Protein AF-0000000066328880 (afdb_homodimer)

Secondary structure (DSSP, 8-state):
----HHHHGGG---------TTS---TTSPPEEEEEEETTEEEEEEEETTEEEEEEE-TT-SS--GGGGGHHHHHH-TTB--S-EEEHHHHTT-TTGGGGTTSS-EEE--HHHHHHHHHHHHHHS-GGGEEE----STT---SSS-HHHHHHHHIIIIIS--BEEES-TTTHHHHHHHHHHHSS--SSSPPPPHHHHHHH-SEEEEES--HHHHTTS-SSB---THHHHHHHHHHTTPEEEEESSB--HHHHHTTPEEE-PPTT-HHHHHHHHHHHHHHTT-S-HHHHHHHEE-HHHHHHHHHTTTTS----HHHHHHHHS--HHHHHHHHHHHHHS-EEEE--SSTTSSTTTHHHHHHHHHHHHHHT-TTSTT-EEES-TTSTTTTSPP--PPPPPPPP--------EEEGGGHHHHHHSTT-EEEETTEEEEPPP--EEEEES--HHHHSS-HHHHHHHHTT-SEEEEEESB--HHHHT-SEEEEB--GGGS-EEEEE-TTT--EEEEE---SPPPTT-B-HHHHHHHHHHHHHHHHHHHHHHTT--HHHHHHHHHHTSSGGGT--HHHHHHHSEEEPPPPGGGGG--TTHHHHH-TTTT--SSSSSSEESS-HHHHHT-BTTB-SS------SSSTTSGGGGTS-EEEE-PPPSSSBTTBTTTSTTHHHH-BTTB-EEEEEHHHHHHHT--TT-EEEEE-SS-EEEEEEEEESSB-TTEEEE-TTPPP-BS-TTSSSPPBSS--GGGT----BS-TTT--B-TT--EEEEEEPPTTPEEPPP-TTSPPPEET-/----HHHHGGG---------TTS---TTSPPEEEEEEETTEEEEEEEETTEEEEEEE-TT-SS--GGGGGHHHHHH-TTB--S-EEEHHHHTT-TTGGGGTTSS-EEE--HHHHHHHHHHHHHHS-GGGEEE----STT---SSS-HHHHHHHHIIIIIS--BEEES-TTTHHHHHHHHHHHSS--SSSPPPPHHHHHHH-SEEEEES--HHHHTTS-SSB---THHHHHHHHHHTTPEEEEESSB--HHHHHTTPEEE-PPTT-HHHHHHHHHHHHHHTT-S-HHHHHHHEE-HHHHHHHHHTTTTS----HHHHHHHHS--HHHHHHHHHHHHHS-EEEE--SSTTSSTTTHHHHHHHHHHHHHHT-TTSTT-EEES-TTSTTTTSPP--PPPPPPPP--------EEEGGGHHHHHHSTT-EEEETTEEEEPPP--EEEEES--HHHHSS-HHHHHHHHTT-SEEEEEESB--HHHHT-SEEEEB--GGGS-EEEEE-TTT--EEEEE---SPPPTT-B-HHHHHHHHHHHHHHHHHHHHHHTT--HHHHHHHHHHTSSGGGT--HHHHHHHSEEEPPPPGGGGG--TTHHHHH-TTTT--SSSSSSEESS-HHHHHT-BTTB-SS------SSSTTSGGGGTS-EEEE-PPPSSSBTTBTTTSTTHHHH-BTTB-EEEEEHHHHHHHT--TT-EEEEE-SS-EEEEEEEEESSB-TTEEEE-TTPPP-BS-TTSSSPPBSS--GGGT----BS-TTT--B-TT--EEEEEEPPTTPEEPPP-TTSPPPEET-

Foldseek 3Di:
DQPDPVPFQPDAPQPFPFQPVVPPQDPVWDWDWAWAFALQATWTFTDTSQATDFTGGDPLAPDHDCLSRLVNCVQPPQQFPQAWKFFDCVSSVHPQVLQCQLPGFIAGGHLVVLLLVVLVVLQVDQQLQEEAPQDAQRLTQFQEQRWSLLSLLLCCLQRVAHAAAQADFQFLQQQPCVCQFFVHSLQQDFAAALLLQLAAAAEEEAEAFDQQQLQSGASHHENNCVVVSLVSSLVSNHAYAYEDLFCHPSCVSSVHHYRNWFALLLLLLLLQLVLCCVVVVNFDPVLCVPFEPCVVVCVCVCCCVVPVDHSHLVVSCVRIVGHSVVSNVVSVVLLVGQYEAEAERQQLQAALSNQNVQSQQVSQSRSPCAQPRNHHYGYHSRHQPHSHFAQPWFAFHHDHSHDRPNDAYHHPQCVLVLLVDAQDWFFAQLDIHGRHNHQEYEYESDDCCQRHFQNLSSSVSSSRHNFYEYEDRGCFLSNSSGRIYARARHQLQDWGKHFYGSGHRFKIFTRDNSGHGGRPHDRPLVSSLSSSCSNPNPVSSCSSCVPDDPVRVRQVSCVSICQVVPDHPVRRNVVGMDGGDHDPVSSRDHPCNVCVVPLPVCFRSYPVSHRYQFDPSQQVSVFPSTHRHNDDDDGPFTCPDPCCVVFVAFEGAAADSSAGRQPCLLGCSVVVPFQLQAFEKEAEQVQCVVQVHDASAWKWKDDPQAIEIGGYHYDNRGHHRYIYTYGRNGFFFPDSPDRRGYTLHRHPSSFADSQANGSHRRHRRRRRGGIHMHHDDPPDDRDDGCSSPHGHYHPD/DQPDPVPFQPDAPFPFPFQPVVPPQDPVWDWDWAWAFAQQATWTFTDTSQATDFTGGDPLAPDHDCLSRLVNCVQPPQQFPQAKKFFDCVSSVHPQVLQCQLPGFIAGGHLVVLLLVVLVVLQVDQQLQEEAPQDAQRLTQFQEQRWSLLSLLLCCLQRNAHAAAQADFQFLQQQPCVCQFFVHSLQQDFAAALLLQLAAAAEEEAEVFAQQQLQSGASHHENNCVVVSLVSSLVSNHAYAYEDLFCHPSCVSSVHHYRNWFALLLLLLLLQLVLCCVVVVNFDPVLCVPFEPCPVVCVCVCCCNVPVDHSHLVVSCVRIVGHSVVSNVVSVVLLVGAYEAEAERQQLQAALSNQNVQSQQVSQSRSPCAQPRNHHYGYHSRHQPHSHFAQPWFAFHHDHSHDRPNPAYHHPQCVLVLLVDAQDWFFAQLDIHGRHHHQEYEYESDDCCQRHFQNLSSSVSSSRHNAYEYEDRGCFLSNSSGRIYARARHQLQDWGKHFYGSGHRFKIFTRDNSGHGGRPHDRPLVSSLSSSCSNPNPVSSCSSCVPDDPVRVRQVSCVSICQVVPDDPVRRNVVGMDGGDHDPVSSRDHPCNVCVVPQPVCFRNYPVSHRYQFDPSQQVSVFPSTHRHNDDDDGPFTCPDPCCVVFVAFERAAADSSAGQQPCLLGCSVVVPFQLQAFEKEAEQVQCVVQVHDASAWKWKDDPQAIEIGGYHYDNRGHHRYIYTYGRNGFFFPDSVDNRGYTLHRHPSSFADSQANGSHSRHRRRRRGGIHMHHDDPPDDRDDTCSSPHGHYHPD

Structure (mmCIF, N/CA/C/O backbone):
data_AF-0000000066328880-model_v1
#
loop_
_entity.id
_entity.type
_entity.pdbx_description
1 polymer 'Biotin sulfoxide reductase (BisC)'
#
loop_
_atom_site.group_PDB
_atom_site.id
_atom_site.type_symbol
_atom_site.label_atom_id
_atom_site.label_alt_id
_atom_site.label_comp_id
_atom_site.label_asym_id
_atom_site.label_entity_id
_atom_site.label_seq_id
_atom_site.pdbx_PDB_ins_code
_atom_site.Cartn_x
_atom_site.Cartn_y
_atom_site.Cartn_z
_atom_site.occupancy
_atom_site.B_iso_or_equiv
_atom_site.auth_seq_id
_atom_site.auth_comp_id
_atom_site.auth_asym_id
_atom_site.auth_atom_id
_atom_site.pdbx_PDB_model_num
ATOM 1 N N . MET A 1 1 ? 24.578 28.172 -26.625 1 26.02 1 MET A N 1
ATOM 2 C CA . MET A 1 1 ? 24.547 26.922 -27.375 1 26.02 1 MET A CA 1
ATOM 3 C C . MET A 1 1 ? 23.359 26.062 -26.953 1 26.02 1 MET A C 1
ATOM 5 O O . MET A 1 1 ? 23.156 25.812 -25.766 1 26.02 1 MET A O 1
ATOM 9 N N . SER A 1 2 ? 22.391 25.984 -27.828 1 31.17 2 SER A N 1
ATOM 10 C CA . SER A 1 2 ? 21.094 25.312 -27.734 1 31.17 2 SER A CA 1
ATOM 11 C C . SER A 1 2 ? 21.266 23.828 -27.422 1 31.17 2 SER A C 1
ATOM 13 O O . SER A 1 2 ? 21.938 23.109 -28.172 1 31.17 2 SER A O 1
ATOM 15 N N . ILE A 1 3 ? 21.469 23.547 -26.188 1 37.66 3 ILE A N 1
ATOM 16 C CA . ILE A 1 3 ? 21.547 22.156 -25.781 1 37.66 3 ILE A CA 1
ATOM 17 C C . ILE A 1 3 ? 20.438 21.359 -26.469 1 37.66 3 ILE A C 1
ATOM 19 O O . ILE A 1 3 ? 19.25 21.594 -26.234 1 37.66 3 ILE A O 1
ATOM 23 N N . SER A 1 4 ? 20.688 20.938 -27.641 1 36.75 4 SER A N 1
ATOM 24 C CA . SER A 1 4 ? 19.734 20.156 -28.406 1 36.75 4 SER A CA 1
ATOM 25 C C . SER A 1 4 ? 19.328 18.891 -27.641 1 36.75 4 SER A C 1
ATOM 27 O O . SER A 1 4 ? 20.094 18.391 -26.812 1 36.75 4 SER A O 1
ATOM 29 N N . ARG A 1 5 ? 18.109 18.438 -27.766 1 42.12 5 ARG A N 1
ATOM 30 C CA . ARG A 1 5 ? 17.453 17.266 -27.203 1 42.12 5 ARG A CA 1
ATOM 31 C C . ARG A 1 5 ? 18.328 16.031 -27.344 1 42.12 5 ARG A C 1
ATOM 33 O O . ARG A 1 5 ? 18.406 15.211 -26.422 1 42.12 5 ARG A O 1
ATOM 40 N N . ARG A 1 6 ? 19.031 15.938 -28.531 1 44.47 6 ARG A N 1
ATOM 41 C CA . ARG A 1 6 ? 19.766 14.719 -28.891 1 44.47 6 ARG A CA 1
ATOM 42 C C . ARG A 1 6 ? 21 14.562 -28.016 1 44.47 6 ARG A C 1
ATOM 44 O O . ARG A 1 6 ? 21.438 13.438 -27.734 1 44.47 6 ARG A O 1
ATOM 51 N N . SER A 1 7 ? 21.578 15.547 -27.641 1 43 7 SER A N 1
ATOM 52 C CA . SER A 1 7 ? 22.859 15.453 -26.953 1 43 7 SER A CA 1
ATOM 53 C C . SER A 1 7 ? 22.672 15.07 -25.484 1 43 7 SER A C 1
ATOM 55 O O . SER A 1 7 ? 23.625 14.602 -24.844 1 43 7 SER A O 1
ATOM 57 N N . ILE A 1 8 ? 21.656 15.398 -24.922 1 40.81 8 ILE A N 1
ATOM 58 C CA . ILE A 1 8 ? 21.469 15.227 -23.484 1 40.81 8 ILE A CA 1
ATOM 59 C C . ILE A 1 8 ? 21.219 13.758 -23.156 1 40.81 8 ILE A C 1
ATOM 61 O O . ILE A 1 8 ? 21.688 13.25 -22.141 1 40.81 8 ILE A O 1
ATOM 65 N N . LEU A 1 9 ? 20.594 13.078 -24.047 1 43.78 9 LEU A N 1
ATOM 66 C CA . LEU A 1 9 ? 20.109 11.742 -23.688 1 43.78 9 LEU A CA 1
ATOM 67 C C . LEU A 1 9 ? 21.234 10.719 -23.812 1 43.78 9 LEU A C 1
ATOM 69 O O . LEU A 1 9 ? 21.062 9.555 -23.438 1 43.78 9 LEU A O 1
ATOM 73 N N . THR A 1 10 ? 22.484 11.055 -24.312 1 41.78 10 THR A N 1
ATOM 74 C CA . THR A 1 10 ? 23.422 9.992 -24.625 1 41.78 10 THR A CA 1
ATOM 75 C C . THR A 1 10 ? 24.109 9.484 -23.359 1 41.78 10 THR A C 1
ATOM 77 O O . THR A 1 10 ? 24.672 8.391 -23.344 1 41.78 10 THR A O 1
ATOM 80 N N . LYS A 1 11 ? 24.406 10.266 -22.297 1 43.5 11 LYS A N 1
ATOM 81 C CA . LYS A 1 11 ? 25.344 9.781 -21.281 1 43.5 11 LYS A CA 1
ATOM 82 C C . LYS A 1 11 ? 24.625 9.352 -20.016 1 43.5 11 LYS A C 1
ATOM 84 O O . LYS A 1 11 ? 25.141 9.523 -18.906 1 43.5 11 LYS A O 1
ATOM 89 N N . ILE A 1 12 ? 23.562 8.828 -20.156 1 42.56 12 ILE A N 1
ATOM 90 C CA . ILE A 1 12 ? 23.016 8.516 -18.844 1 42.56 12 ILE A CA 1
ATOM 91 C C . ILE A 1 12 ? 23.547 7.164 -18.359 1 42.56 12 ILE A C 1
ATOM 93 O O . ILE A 1 12 ? 23.281 6.129 -18.984 1 42.56 12 ILE A O 1
ATOM 97 N N . PRO A 1 13 ? 24.688 7.238 -17.594 1 43.69 13 PRO A N 1
ATOM 98 C CA . PRO A 1 13 ? 25.031 5.957 -16.969 1 43.69 13 PRO A CA 1
ATOM 99 C C . PRO A 1 13 ? 23.953 5.484 -15.984 1 43.69 13 PRO A C 1
ATOM 101 O O . PRO A 1 13 ? 23.531 6.254 -15.117 1 43.69 13 PRO A O 1
ATOM 104 N N . ILE A 1 14 ? 23.25 4.574 -16.328 1 41.38 14 ILE A N 1
ATOM 105 C CA . ILE A 1 14 ? 22.188 4.086 -15.469 1 41.38 14 ILE A CA 1
ATOM 106 C C . ILE A 1 14 ? 22.766 3.113 -14.438 1 41.38 14 ILE A C 1
ATOM 108 O O . ILE A 1 14 ? 23.156 1.994 -14.789 1 41.38 14 ILE A O 1
ATOM 112 N N . ALA A 1 15 ? 23.734 3.592 -13.461 1 38.66 15 ALA A N 1
ATOM 113 C CA . ALA A 1 15 ? 24.078 2.627 -12.414 1 38.66 15 ALA A CA 1
ATOM 114 C C . ALA A 1 15 ? 22.891 2.365 -11.492 1 38.66 15 ALA A C 1
ATOM 116 O O . ALA A 1 15 ? 22.516 3.227 -10.695 1 38.66 15 ALA A O 1
ATOM 117 N N . LEU A 1 16 ? 21.984 1.686 -11.781 1 42.97 16 LEU A N 1
ATOM 118 C CA . LEU A 1 16 ? 20.906 1.426 -10.844 1 42.97 16 LEU A CA 1
ATOM 119 C C . LEU A 1 16 ? 21.328 0.433 -9.766 1 42.97 16 LEU A C 1
ATOM 121 O O . LEU A 1 16 ? 21.609 -0.729 -10.07 1 42.97 16 LEU A O 1
ATOM 125 N N . ALA A 1 17 ? 22.047 0.799 -8.641 1 39.62 17 ALA A N 1
ATOM 126 C CA . ALA A 1 17 ? 22.281 -0.073 -7.492 1 39.62 17 ALA A CA 1
ATOM 127 C C . ALA A 1 17 ? 20.969 -0.669 -6.98 1 39.62 17 ALA A C 1
ATOM 129 O O . ALA A 1 17 ? 20.281 -0.053 -6.172 1 39.62 17 ALA A O 1
ATOM 130 N N . SER A 1 18 ? 20.125 -1.174 -7.609 1 44.22 18 SER A N 1
ATOM 131 C CA . SER A 1 18 ? 18.828 -1.596 -7.078 1 44.22 18 SER A CA 1
ATOM 132 C C . SER A 1 18 ? 18.984 -2.768 -6.117 1 44.22 18 SER A C 1
ATOM 134 O O . SER A 1 18 ? 19.812 -3.656 -6.34 1 44.22 18 SER A O 1
ATOM 136 N N . ALA A 1 19 ? 18.797 -2.734 -4.809 1 45.72 19 ALA A N 1
ATOM 137 C CA . ALA A 1 19 ? 18.594 -3.867 -3.91 1 45.72 19 ALA A CA 1
ATOM 138 C C . ALA A 1 19 ? 18.047 -5.074 -4.672 1 45.72 19 ALA A C 1
ATOM 140 O O . ALA A 1 19 ? 17.109 -4.945 -5.461 1 45.72 19 ALA A O 1
ATOM 141 N N . ASN A 1 20 ? 18.844 -6.168 -4.75 1 49.53 20 ASN A N 1
ATOM 142 C CA . ASN A 1 20 ? 18.562 -7.391 -5.492 1 49.53 20 ASN A CA 1
ATOM 143 C C . ASN A 1 20 ? 17.406 -8.172 -4.859 1 49.53 20 ASN A C 1
ATOM 145 O O . ASN A 1 20 ? 17.625 -9.172 -4.184 1 49.53 20 ASN A O 1
ATOM 149 N N . VAL A 1 21 ? 16.266 -7.539 -4.645 1 48.91 21 VAL A N 1
ATOM 150 C CA . VAL A 1 21 ? 15.062 -8.109 -4.035 1 48.91 21 VAL A CA 1
ATOM 151 C C . VAL A 1 21 ? 14.742 -9.461 -4.672 1 48.91 21 VAL A C 1
ATOM 153 O O . VAL A 1 21 ? 14.055 -10.289 -4.078 1 48.91 21 VAL A O 1
ATOM 156 N N . LEU A 1 22 ? 15.344 -9.742 -5.77 1 49.72 22 LEU A N 1
ATOM 157 C CA . LEU A 1 22 ? 15.062 -11.008 -6.422 1 49.72 22 LEU A CA 1
ATOM 158 C C . LEU A 1 22 ? 16.188 -12.016 -6.184 1 49.72 22 LEU A C 1
ATOM 160 O O . LEU A 1 22 ? 16.188 -13.094 -6.773 1 49.72 22 LEU A O 1
ATOM 164 N N . LYS A 1 23 ? 17.031 -11.562 -5.195 1 53.19 23 LYS A N 1
ATOM 165 C CA . LYS A 1 23 ? 18.047 -12.531 -4.805 1 53.19 23 LYS A CA 1
ATOM 166 C C . LYS A 1 23 ? 17.469 -13.609 -3.895 1 53.19 23 LYS A C 1
ATOM 168 O O . LYS A 1 23 ? 16.484 -13.375 -3.203 1 53.19 23 LYS A O 1
ATOM 173 N N . ALA A 1 24 ? 17.984 -14.695 -4.016 1 43.41 24 ALA A N 1
ATOM 174 C CA . ALA A 1 24 ? 17.594 -15.867 -3.23 1 43.41 24 ALA A CA 1
ATOM 175 C C . ALA A 1 24 ? 17.641 -15.562 -1.736 1 43.41 24 ALA A C 1
ATOM 177 O O . ALA A 1 24 ? 18.719 -15.352 -1.175 1 43.41 24 ALA A O 1
ATOM 178 N N . VAL A 1 25 ? 16.594 -14.711 -1.195 1 51.81 25 VAL A N 1
ATOM 179 C CA . VAL A 1 25 ? 16.484 -14.359 0.217 1 51.81 25 VAL A CA 1
ATOM 180 C C . VAL A 1 25 ? 16.016 -15.57 1.019 1 51.81 25 VAL A C 1
ATOM 182 O O . VAL A 1 25 ? 14.977 -16.156 0.717 1 51.81 25 VAL A O 1
ATOM 185 N N . GLY A 1 26 ? 16.781 -16.547 1.303 1 52.88 26 GLY A N 1
ATOM 186 C CA . GLY A 1 26 ? 16.172 -17.688 1.963 1 52.88 26 GLY A CA 1
ATOM 187 C C . GLY A 1 26 ? 16.484 -17.766 3.443 1 52.88 26 GLY A C 1
ATOM 188 O O . GLY A 1 26 ? 17 -16.797 4.023 1 52.88 26 GLY A O 1
ATOM 189 N N . VAL A 1 27 ? 16.031 -18.688 4.168 1 55.28 27 VAL A N 1
ATOM 190 C CA . VAL A 1 27 ? 16.109 -19.188 5.535 1 55.28 27 VAL A CA 1
ATOM 191 C C . VAL A 1 27 ? 17.562 -19.172 6.012 1 55.28 27 VAL A C 1
ATOM 193 O O . VAL A 1 27 ? 17.828 -19.234 7.215 1 55.28 27 VAL A O 1
ATOM 196 N N . PHE A 1 28 ? 18.344 -18.75 5.121 1 65.38 28 PHE A N 1
ATOM 197 C CA . PHE A 1 28 ? 19.75 -18.859 5.504 1 65.38 28 PHE A CA 1
ATOM 198 C C . PHE A 1 28 ? 20.328 -17.5 5.836 1 65.38 28 PHE A C 1
ATOM 200 O O . PHE A 1 28 ? 21.453 -17.391 6.332 1 65.38 28 PHE A O 1
ATOM 207 N N . GLU A 1 29 ? 19.438 -16.516 5.512 1 70.44 29 GLU A N 1
ATOM 208 C CA . GLU A 1 29 ? 19.969 -15.18 5.805 1 70.44 29 GLU A CA 1
ATOM 209 C C . GLU A 1 29 ? 19.406 -14.648 7.121 1 70.44 29 GLU A C 1
ATOM 211 O O . GLU A 1 29 ? 18.234 -14.867 7.438 1 70.44 29 GLU A O 1
ATOM 216 N N . LYS A 1 30 ? 20.344 -14.109 7.867 1 79.75 30 LYS A N 1
ATOM 217 C CA . LYS A 1 30 ? 19.984 -13.539 9.164 1 79.75 30 LYS A CA 1
ATOM 218 C C . LYS A 1 30 ? 19.141 -12.281 8.992 1 79.75 30 LYS A C 1
ATOM 220 O O . LYS A 1 30 ? 19.359 -11.5 8.062 1 79.75 30 LYS A O 1
ATOM 225 N N . VAL A 1 31 ? 18.109 -12.102 9.781 1 85.88 31 VAL A N 1
ATOM 226 C CA . VAL A 1 31 ? 17.312 -10.883 9.859 1 85.88 31 VAL A CA 1
ATOM 227 C C . VAL A 1 31 ? 18.016 -9.867 10.75 1 85.88 31 VAL A C 1
ATOM 229 O O . VAL A 1 31 ? 18.312 -10.148 11.914 1 85.88 31 VAL A O 1
ATOM 232 N N . GLU A 1 32 ? 18.344 -8.711 10.234 1 91.5 32 GLU A N 1
ATOM 233 C CA . GLU A 1 32 ? 18.969 -7.637 11 1 91.5 32 GLU A CA 1
ATOM 234 C C . GLU A 1 32 ? 17.906 -6.73 11.625 1 91.5 32 GLU A C 1
ATOM 236 O O . GLU A 1 32 ? 16.875 -6.449 11.016 1 91.5 32 GLU A O 1
ATOM 241 N N . SER A 1 33 ? 18.172 -6.344 12.898 1 95 33 SER A N 1
ATOM 242 C CA . SER A 1 33 ? 17.344 -5.363 13.594 1 95 33 SER A CA 1
ATOM 243 C C . SER A 1 33 ? 18.016 -3.994 13.617 1 95 33 SER A C 1
ATOM 245 O O . SER A 1 33 ? 19.062 -3.818 14.258 1 95 33 SER A O 1
ATOM 247 N N . ILE A 1 34 ? 17.453 -2.975 12.969 1 97.62 34 ILE A N 1
ATOM 248 C CA . ILE A 1 34 ? 18.109 -1.679 12.797 1 97.62 34 ILE A CA 1
ATOM 249 C C . ILE A 1 34 ? 17.234 -0.583 13.406 1 97.62 34 ILE A C 1
ATOM 251 O O . ILE A 1 34 ? 16.109 -0.334 12.938 1 97.62 34 ILE A O 1
ATOM 255 N N . PRO A 1 35 ? 17.719 0.098 14.43 1 97.88 35 PRO A N 1
ATOM 256 C CA . PRO A 1 35 ? 16.922 1.153 15.062 1 97.88 35 PRO A CA 1
ATOM 257 C C . PRO A 1 35 ? 16.812 2.408 14.203 1 97.88 35 PRO A C 1
ATOM 259 O O . PRO A 1 35 ? 17.766 2.77 13.508 1 97.88 35 PRO A O 1
ATOM 262 N N . HIS A 1 36 ? 15.688 3.074 14.242 1 98.06 36 HIS A N 1
ATOM 263 C CA . HIS A 1 36 ? 15.398 4.312 13.523 1 98.06 36 HIS A CA 1
ATOM 264 C C . HIS A 1 36 ? 14.273 5.094 14.188 1 98.06 36 HIS A C 1
ATOM 266 O O . HIS A 1 36 ? 13.742 4.668 15.219 1 98.06 36 HIS A O 1
ATOM 272 N N . ALA A 1 37 ? 14.055 6.32 13.773 1 97.69 37 ALA A N 1
ATOM 273 C CA . ALA A 1 37 ? 13.008 7.16 14.344 1 97.69 37 ALA A CA 1
ATOM 274 C C . ALA A 1 37 ? 12.477 8.156 13.312 1 97.69 37 ALA A C 1
ATOM 276 O O . ALA A 1 37 ? 13.18 8.5 12.359 1 97.69 37 ALA A O 1
ATOM 277 N N . THR A 1 38 ? 11.227 8.5 13.445 1 96.75 38 THR A N 1
ATOM 278 C CA . THR A 1 38 ? 10.555 9.43 12.539 1 96.75 38 THR A CA 1
ATOM 279 C C . THR A 1 38 ? 9.586 10.32 13.312 1 96.75 38 THR A C 1
ATOM 281 O O . THR A 1 38 ? 9.445 10.188 14.531 1 96.75 38 THR A O 1
ATOM 284 N N . HIS A 1 39 ? 8.875 11.242 12.57 1 96.5 39 HIS A N 1
ATOM 285 C CA . HIS A 1 39 ? 7.824 12.086 13.133 1 96.5 39 HIS A CA 1
ATOM 286 C C . HIS A 1 39 ? 6.625 11.25 13.57 1 96.5 39 HIS A C 1
ATOM 288 O O . HIS A 1 39 ? 5.75 11.742 14.289 1 96.5 39 HIS A O 1
ATOM 294 N N . PHE A 1 40 ? 6.613 9.953 13.148 1 95.88 40 PHE A N 1
ATOM 295 C CA . PHE A 1 40 ? 5.5 9.062 13.453 1 95.88 40 PHE A CA 1
ATOM 296 C C . PHE A 1 40 ? 5.812 8.203 14.672 1 95.88 40 PHE A C 1
ATOM 298 O O . PHE A 1 40 ? 4.91 7.602 15.258 1 95.88 40 PHE A O 1
ATOM 305 N N . GLY A 1 41 ? 7.086 8.094 14.992 1 96.44 41 GLY A N 1
ATOM 306 C CA . GLY A 1 41 ? 7.535 7.301 16.125 1 96.44 41 GLY A CA 1
ATOM 307 C C . GLY A 1 41 ? 8.859 6.602 15.883 1 96.44 41 GLY A C 1
ATOM 308 O O . GLY A 1 41 ? 9.32 6.527 14.742 1 96.44 41 GLY A O 1
ATOM 309 N N . PRO A 1 42 ? 9.453 6.16 16.953 1 97.69 42 PRO A N 1
ATOM 310 C CA . PRO A 1 42 ? 10.664 5.344 16.828 1 97.69 42 PRO A CA 1
ATOM 311 C C . PRO A 1 42 ? 10.367 3.875 16.547 1 97.69 42 PRO A C 1
ATOM 313 O O . PRO A 1 42 ? 9.344 3.352 17 1 97.69 42 PRO A O 1
ATOM 316 N N . PHE A 1 43 ? 11.258 3.207 15.805 1 97.12 43 PHE A N 1
ATOM 317 C CA . PHE A 1 43 ? 10.992 1.812 15.469 1 97.12 43 PHE A CA 1
ATOM 318 C C . PHE A 1 43 ? 12.289 1.054 15.234 1 97.12 43 PHE A C 1
ATOM 320 O O . PHE A 1 43 ? 13.367 1.649 15.234 1 97.12 43 PHE A O 1
ATOM 327 N N . ILE A 1 44 ? 12.172 -0.224 15.203 1 97.25 44 ILE A N 1
ATOM 328 C CA . ILE A 1 44 ? 13.211 -1.16 14.773 1 97.25 44 ILE A CA 1
ATOM 329 C C . ILE A 1 44 ? 12.797 -1.818 13.461 1 97.25 44 ILE A C 1
ATOM 331 O O . ILE A 1 44 ? 11.766 -2.498 13.391 1 97.25 44 ILE A O 1
ATOM 335 N N . ALA A 1 45 ? 13.578 -1.578 12.422 1 96.06 45 ALA A N 1
ATOM 336 C CA . ALA A 1 45 ? 13.328 -2.227 11.133 1 96.06 45 ALA A CA 1
ATOM 337 C C . ALA A 1 45 ? 13.969 -3.609 11.086 1 96.06 45 ALA A C 1
ATOM 339 O O . ALA A 1 45 ? 15.148 -3.764 11.422 1 96.06 45 ALA A O 1
ATOM 340 N N . LYS A 1 46 ? 13.164 -4.566 10.719 1 92.62 46 LYS A N 1
ATOM 341 C CA . LYS A 1 46 ? 13.695 -5.895 10.422 1 92.62 46 LYS A CA 1
ATOM 342 C C . LYS A 1 46 ? 14.07 -6.023 8.945 1 92.62 46 LYS A C 1
ATOM 344 O O . LYS A 1 46 ? 13.203 -5.945 8.07 1 92.62 46 LYS A O 1
ATOM 349 N N . VAL A 1 47 ? 15.352 -6.188 8.719 1 91.69 47 VAL A N 1
ATOM 350 C CA . VAL A 1 47 ? 15.859 -6.164 7.348 1 91.69 47 VAL A CA 1
ATOM 351 C C . VAL A 1 47 ? 16.5 -7.508 7.012 1 91.69 47 VAL A C 1
ATOM 353 O O . VAL A 1 47 ? 17.297 -8.031 7.785 1 91.69 47 VAL A O 1
ATOM 356 N N . GLN A 1 48 ? 16.062 -8.07 5.941 1 84.94 48 GLN A N 1
ATOM 357 C CA . GLN A 1 48 ? 16.641 -9.297 5.414 1 84.94 48 GLN A CA 1
ATOM 358 C C . GLN A 1 48 ? 17.094 -9.117 3.969 1 84.94 48 GLN A C 1
ATOM 360 O O . GLN A 1 48 ? 16.312 -8.719 3.109 1 84.94 48 GLN A O 1
ATOM 365 N N . ASN A 1 49 ? 18.391 -9.336 3.68 1 80.31 49 ASN A N 1
ATOM 366 C CA . ASN A 1 49 ? 18.984 -9.172 2.355 1 80.31 49 ASN A CA 1
ATOM 367 C C . ASN A 1 49 ? 18.75 -7.766 1.811 1 80.31 49 ASN A C 1
ATOM 369 O O . ASN A 1 49 ? 18.391 -7.598 0.644 1 80.31 49 ASN A O 1
ATOM 373 N N . GLY A 1 50 ? 18.828 -6.82 2.725 1 86.5 50 GLY A N 1
ATOM 374 C CA . GLY A 1 50 ? 18.734 -5.43 2.314 1 86.5 50 GLY A CA 1
ATOM 375 C C . GLY A 1 50 ? 17.312 -4.961 2.066 1 86.5 50 GLY A C 1
ATOM 376 O O . GLY A 1 50 ? 17.109 -3.855 1.566 1 86.5 50 GLY A O 1
ATOM 377 N N . VAL A 1 51 ? 16.344 -5.844 2.445 1 86.31 51 VAL A N 1
ATOM 378 C CA . VAL A 1 51 ? 14.938 -5.504 2.238 1 86.31 51 VAL A CA 1
ATOM 379 C C . VAL A 1 51 ? 14.219 -5.449 3.584 1 86.31 51 VAL A C 1
ATOM 381 O O . VAL A 1 51 ? 14.406 -6.32 4.434 1 86.31 51 VAL A O 1
ATOM 384 N N . ILE A 1 52 ? 13.406 -4.441 3.736 1 90.06 52 ILE A N 1
ATOM 385 C CA . ILE A 1 52 ? 12.648 -4.328 4.973 1 90.06 52 ILE A CA 1
ATOM 386 C C . ILE A 1 52 ? 11.5 -5.34 4.973 1 90.06 52 ILE A C 1
ATOM 388 O O . ILE A 1 52 ? 10.672 -5.34 4.062 1 90.06 52 ILE A O 1
ATOM 392 N N . LYS A 1 53 ? 11.438 -6.152 5.957 1 83.56 53 LYS A N 1
ATOM 393 C CA . LYS A 1 53 ? 10.391 -7.172 6.059 1 83.56 53 LYS A CA 1
ATOM 394 C C . LYS A 1 53 ? 9.305 -6.754 7.043 1 83.56 53 LYS A C 1
ATOM 396 O O . LYS A 1 53 ? 8.164 -7.207 6.945 1 83.56 53 LYS A O 1
ATOM 401 N N . ASP A 1 54 ? 9.75 -5.953 8.055 1 85.81 54 ASP A N 1
ATOM 402 C CA . ASP A 1 54 ? 8.812 -5.578 9.109 1 85.81 54 ASP A CA 1
ATOM 403 C C . ASP A 1 54 ? 9.281 -4.316 9.828 1 85.81 54 ASP A C 1
ATOM 405 O O . ASP A 1 54 ? 10.461 -3.984 9.812 1 85.81 54 ASP A O 1
ATOM 409 N N . ILE A 1 55 ? 8.336 -3.584 10.367 1 91.56 55 ILE A N 1
ATOM 410 C CA . ILE A 1 55 ? 8.578 -2.438 11.234 1 91.56 55 ILE A CA 1
ATOM 411 C C . ILE A 1 55 ? 8.008 -2.719 12.625 1 91.56 55 ILE A C 1
ATOM 413 O O . ILE A 1 55 ? 6.801 -2.918 12.781 1 91.56 55 ILE A O 1
ATOM 417 N N . VAL A 1 56 ? 8.875 -2.695 13.633 1 91.12 56 VAL A N 1
ATOM 418 C CA . VAL A 1 56 ? 8.469 -2.945 15.016 1 91.12 56 VAL A CA 1
ATOM 419 C C . VAL A 1 56 ? 8.672 -1.682 15.844 1 91.12 56 VAL A C 1
ATOM 421 O O . VAL A 1 56 ? 9.766 -1.117 15.883 1 91.12 56 VAL A O 1
ATOM 424 N N . PRO A 1 57 ? 7.652 -1.177 16.531 1 92.5 57 PRO A N 1
ATOM 425 C CA . PRO A 1 57 ? 7.84 0.006 17.375 1 92.5 57 PRO A CA 1
ATOM 426 C C . PRO A 1 57 ? 8.898 -0.207 18.453 1 92.5 57 PRO A C 1
ATOM 428 O O . PRO A 1 57 ? 9 -1.302 19.016 1 92.5 57 PRO A O 1
ATOM 431 N N . GLN A 1 58 ? 9.617 0.818 18.812 1 95.25 58 GLN A N 1
ATOM 432 C CA . GLN A 1 58 ? 10.547 0.75 19.938 1 95.25 58 GLN A CA 1
ATOM 433 C C . GLN A 1 58 ? 9.805 0.765 21.266 1 95.25 58 GLN A C 1
ATOM 435 O O . GLN A 1 58 ? 8.672 1.245 21.344 1 95.25 58 GLN A O 1
ATOM 440 N N . LYS A 1 59 ? 10.438 0.325 22.25 1 91.5 59 LYS A N 1
ATOM 441 C CA . LYS A 1 59 ? 9.852 0.244 23.578 1 91.5 59 LYS A CA 1
ATOM 442 C C . LYS A 1 59 ? 9.562 1.634 24.141 1 91.5 59 LYS A C 1
ATOM 444 O O . LYS A 1 59 ? 8.664 1.8 24.969 1 91.5 59 LYS A O 1
ATOM 449 N N . SER A 1 60 ? 10.266 2.617 23.672 1 90.94 60 SER A N 1
ATOM 450 C CA . SER A 1 60 ? 10.109 3.98 24.172 1 90.94 60 SER A CA 1
ATOM 451 C C . SER A 1 60 ? 8.828 4.617 23.656 1 90.94 60 SER A C 1
ATOM 453 O O . SER A 1 60 ? 8.414 5.676 24.141 1 90.94 60 SER A O 1
ATOM 455 N N . ASP A 1 61 ? 8.172 4.023 22.703 1 93.38 61 ASP A N 1
ATOM 456 C CA . ASP A 1 61 ? 6.891 4.496 22.203 1 93.38 61 ASP A CA 1
ATOM 457 C C . ASP A 1 61 ? 5.734 3.891 22.984 1 93.38 61 ASP A C 1
ATOM 459 O O . ASP A 1 61 ? 5.465 2.691 22.891 1 93.38 61 ASP A O 1
ATOM 463 N N . TYR A 1 62 ? 5.074 4.668 23.719 1 91.81 62 TYR A N 1
ATOM 464 C CA . TYR A 1 62 ? 4.039 4.188 24.625 1 91.81 62 TYR A CA 1
ATOM 465 C C . TYR A 1 62 ? 2.854 3.621 23.844 1 91.81 62 TYR A C 1
ATOM 467 O O . TYR A 1 62 ? 2.246 2.633 24.266 1 91.81 62 TYR A O 1
ATOM 475 N N . ASN A 1 63 ? 2.5 4.215 22.781 1 90.44 63 ASN A N 1
ATOM 476 C CA . ASN A 1 63 ? 1.322 3.83 22.016 1 90.44 63 ASN A CA 1
ATOM 477 C C . ASN A 1 63 ? 1.532 4.059 20.516 1 90.44 63 ASN A C 1
ATOM 479 O O . ASN A 1 63 ? 0.922 4.953 19.938 1 90.44 63 ASN A O 1
ATOM 483 N N . PRO A 1 64 ? 2.305 3.154 19.906 1 90 64 PRO A N 1
ATOM 484 C CA . PRO A 1 64 ? 2.594 3.326 18.484 1 90 64 PRO A CA 1
ATOM 485 C C . PRO A 1 64 ? 1.331 3.334 17.625 1 90 64 PRO A C 1
ATOM 487 O O . PRO A 1 64 ? 0.373 2.617 17.922 1 90 64 PRO A O 1
ATOM 490 N N . THR A 1 65 ? 1.321 4.129 16.547 1 87.19 65 THR A N 1
ATOM 491 C CA . THR A 1 65 ? 0.169 4.258 15.664 1 87.19 65 THR A CA 1
ATOM 492 C C . THR A 1 65 ? 0.379 3.459 14.383 1 87.19 65 THR A C 1
ATOM 494 O O . THR A 1 65 ? 1.494 3.02 14.094 1 87.19 65 THR A O 1
ATOM 497 N N . MET A 1 66 ? -0.679 3.283 13.609 1 86.25 66 MET A N 1
ATOM 498 C CA . MET A 1 66 ? -0.638 2.557 12.344 1 86.25 66 MET A CA 1
ATOM 499 C C . MET A 1 66 ? 0.244 3.277 11.328 1 86.25 66 MET A C 1
ATOM 501 O O . MET A 1 66 ? 0.711 2.672 10.367 1 86.25 66 MET A O 1
ATOM 505 N N . MET A 1 67 ? 0.485 4.555 11.523 1 90.75 67 MET A N 1
ATOM 506 C CA . MET A 1 67 ? 1.286 5.336 10.586 1 90.75 67 MET A CA 1
ATOM 507 C C . MET A 1 67 ? 2.717 4.809 10.523 1 90.75 67 MET A C 1
ATOM 509 O O . MET A 1 67 ? 3.363 4.883 9.477 1 90.75 67 MET A O 1
ATOM 513 N N . LEU A 1 68 ? 3.178 4.23 11.617 1 90.69 68 LEU A N 1
ATOM 514 C CA . LEU A 1 68 ? 4.52 3.664 11.656 1 90.69 68 LEU A CA 1
ATOM 515 C C . LEU A 1 68 ? 4.648 2.492 10.688 1 90.69 68 LEU A C 1
ATOM 517 O O . LEU A 1 68 ? 5.699 2.295 10.078 1 90.69 68 LEU A O 1
ATOM 521 N N . LYS A 1 69 ? 3.58 1.765 10.516 1 86.81 69 LYS A N 1
ATOM 522 C CA . LYS A 1 69 ? 3.59 0.567 9.68 1 86.81 69 LYS A CA 1
ATOM 523 C C . LYS A 1 69 ? 3.639 0.931 8.195 1 86.81 69 LYS A C 1
ATOM 525 O O . LYS A 1 69 ? 4.012 0.105 7.363 1 86.81 69 LYS A O 1
ATOM 530 N N . ALA A 1 70 ? 3.332 2.135 7.887 1 90 70 ALA A N 1
ATOM 531 C CA . ALA A 1 70 ? 3.312 2.586 6.496 1 90 70 ALA A CA 1
ATOM 532 C C . ALA A 1 70 ? 4.723 2.861 5.988 1 90 70 ALA A C 1
ATOM 534 O O . ALA A 1 70 ? 4.926 3.088 4.793 1 90 70 ALA A O 1
ATOM 535 N N . MET A 1 71 ? 5.75 2.742 6.82 1 90.88 71 MET A N 1
ATOM 536 C CA . MET A 1 71 ? 7.117 3.107 6.461 1 90.88 71 MET A CA 1
ATOM 537 C C . MET A 1 71 ? 7.641 2.213 5.34 1 90.88 71 MET A C 1
ATOM 539 O O . MET A 1 71 ? 8.375 2.672 4.465 1 90.88 71 MET A O 1
ATOM 543 N N . VAL A 1 72 ? 7.223 0.95 5.379 1 89.62 72 VAL A N 1
ATOM 544 C CA . VAL A 1 72 ? 7.684 0.037 4.34 1 89.62 72 VAL A CA 1
ATOM 545 C C . VAL A 1 72 ? 7.105 0.452 2.99 1 89.62 72 VAL A C 1
ATOM 547 O O . VAL A 1 72 ? 7.828 0.527 1.994 1 89.62 72 VAL A O 1
ATOM 550 N N . ASP A 1 73 ? 5.855 0.769 2.984 1 90.38 73 ASP A N 1
ATOM 551 C CA . ASP A 1 73 ? 5.188 1.233 1.774 1 90.38 73 ASP A CA 1
ATOM 552 C C . ASP A 1 73 ? 5.797 2.541 1.274 1 90.38 73 ASP A C 1
ATOM 554 O O . ASP A 1 73 ? 5.945 2.74 0.067 1 90.38 73 ASP A O 1
ATOM 558 N N . ARG A 1 74 ? 6.164 3.357 2.176 1 91.5 74 ARG A N 1
ATOM 559 C CA . ARG A 1 74 ? 6.707 4.668 1.833 1 91.5 74 ARG A CA 1
ATOM 560 C C . ARG A 1 74 ? 8.039 4.535 1.106 1 91.5 74 ARG A C 1
ATOM 562 O O . ARG A 1 74 ? 8.297 5.238 0.125 1 91.5 74 ARG A O 1
ATOM 569 N N . VAL A 1 75 ? 8.883 3.674 1.55 1 92.5 75 VAL A N 1
ATOM 570 C CA . VAL A 1 75 ? 10.234 3.568 1.018 1 92.5 75 VAL A CA 1
ATOM 571 C C . VAL A 1 75 ? 10.203 2.904 -0.357 1 92.5 75 VAL A C 1
ATOM 573 O O . VAL A 1 75 ? 10.961 3.277 -1.253 1 92.5 75 VAL A O 1
ATOM 576 N N . TYR A 1 76 ? 9.281 2.01 -0.56 1 90.19 76 TYR A N 1
ATOM 577 C CA . TYR A 1 76 ? 9.281 1.245 -1.802 1 90.19 76 TYR A CA 1
ATOM 578 C C . TYR A 1 76 ? 8.172 1.708 -2.732 1 90.19 76 TYR A C 1
ATOM 580 O O . TYR A 1 76 ? 7.961 1.126 -3.799 1 90.19 76 TYR A O 1
ATOM 588 N N . SER A 1 77 ? 7.547 2.777 -2.393 1 90.25 77 SER A N 1
ATOM 589 C CA . SER A 1 77 ? 6.379 3.254 -3.127 1 90.25 77 SER A CA 1
ATOM 590 C C . SER A 1 77 ? 6.699 3.449 -4.605 1 90.25 77 SER A C 1
ATOM 592 O O . SER A 1 77 ? 7.789 3.906 -4.957 1 90.25 77 SER A O 1
ATOM 594 N N . ASP A 1 78 ? 5.684 3.148 -5.461 1 87.81 78 ASP A N 1
ATOM 595 C CA . ASP A 1 78 ? 5.828 3.387 -6.895 1 87.81 78 ASP A CA 1
ATOM 596 C C . ASP A 1 78 ? 5.828 4.883 -7.207 1 87.81 78 ASP A C 1
ATOM 598 O O . ASP A 1 78 ? 6.207 5.293 -8.305 1 87.81 78 ASP A O 1
ATOM 602 N N . SER A 1 79 ? 5.516 5.691 -6.242 1 92.69 79 SER A N 1
ATOM 603 C CA . SER A 1 79 ? 5.488 7.141 -6.434 1 92.69 79 SER A CA 1
ATOM 604 C C . SER A 1 79 ? 6.863 7.754 -6.199 1 92.69 79 SER A C 1
ATOM 606 O O . SER A 1 79 ? 7.035 8.969 -6.305 1 92.69 79 SER A O 1
ATOM 608 N N . ARG A 1 80 ? 7.883 6.977 -5.977 1 94.62 80 ARG A N 1
ATOM 609 C CA . ARG A 1 80 ? 9.234 7.473 -5.746 1 94.62 80 ARG A CA 1
ATOM 610 C C . ARG A 1 80 ? 9.758 8.219 -6.969 1 94.62 80 ARG A C 1
ATOM 612 O O . ARG A 1 80 ? 9.492 7.824 -8.102 1 94.62 80 ARG A O 1
ATOM 619 N N . VAL A 1 81 ? 10.391 9.359 -6.727 1 97 81 VAL A N 1
ATOM 620 C CA . VAL A 1 81 ? 11.281 9.906 -7.75 1 97 81 VAL A CA 1
ATOM 621 C C . VAL A 1 81 ? 12.523 9.023 -7.879 1 97 81 VAL A C 1
ATOM 623 O O . VAL A 1 81 ? 13.391 9.031 -7.008 1 97 81 VAL A O 1
ATOM 626 N N . LYS A 1 82 ? 12.609 8.367 -8.961 1 94.25 82 LYS A N 1
ATOM 627 C CA . LYS A 1 82 ? 13.586 7.285 -9.062 1 94.25 82 LYS A CA 1
ATOM 628 C C . LYS A 1 82 ? 14.922 7.797 -9.594 1 94.25 82 LYS A C 1
ATOM 630 O O . LYS A 1 82 ? 15.969 7.203 -9.328 1 94.25 82 LYS A O 1
ATOM 635 N N . TYR A 1 83 ? 14.961 8.867 -10.406 1 94.88 83 TYR A N 1
ATOM 636 C CA . TYR A 1 83 ? 16.109 9.508 -11.039 1 94.88 83 TYR A CA 1
ATOM 637 C C . TYR A 1 83 ? 15.852 10.992 -11.266 1 94.88 83 TYR A C 1
ATOM 639 O O . TYR A 1 83 ? 14.695 11.438 -11.234 1 94.88 83 TYR A O 1
ATOM 647 N N . PRO A 1 84 ? 16.953 11.719 -11.422 1 97.81 84 PRO A N 1
ATOM 648 C CA . PRO A 1 84 ? 16.719 13.133 -11.75 1 97.81 84 PRO A CA 1
ATOM 649 C C . PRO A 1 84 ? 15.891 13.312 -13.023 1 97.81 84 PRO A C 1
ATOM 651 O O . PRO A 1 84 ? 16.078 12.578 -14 1 97.81 84 PRO A O 1
ATOM 654 N N . CYS A 1 85 ? 14.961 14.211 -12.953 1 97.88 85 CYS A N 1
ATOM 655 C CA . CYS A 1 85 ? 14.102 14.5 -14.094 1 97.88 85 CYS A CA 1
ATOM 656 C C . CYS A 1 85 ? 14.031 16 -14.352 1 97.88 85 CYS A C 1
ATOM 658 O O . CYS A 1 85 ? 14.133 16.797 -13.414 1 97.88 85 CYS A O 1
ATOM 660 N N . VAL A 1 86 ? 13.93 16.375 -15.609 1 98.44 86 VAL A N 1
ATOM 661 C CA . VAL A 1 86 ? 13.695 17.75 -16.047 1 98.44 86 VAL A CA 1
ATOM 662 C C . VAL A 1 86 ? 12.453 17.812 -16.938 1 98.44 86 VAL A C 1
ATOM 664 O O . VAL A 1 86 ? 12.25 16.922 -17.781 1 98.44 86 VAL A O 1
ATOM 667 N N . ARG A 1 87 ? 11.594 18.781 -16.672 1 98.31 87 ARG A N 1
ATOM 668 C CA . ARG A 1 87 ? 10.398 18.906 -17.484 1 98.31 87 ARG A CA 1
ATOM 669 C C . ARG A 1 87 ? 10.758 19.156 -18.953 1 98.31 87 ARG A C 1
ATOM 671 O O . ARG A 1 87 ? 11.688 19.906 -19.25 1 98.31 87 ARG A O 1
ATOM 678 N N . LYS A 1 88 ? 10.047 18.594 -19.875 1 96.81 88 LYS A N 1
ATOM 679 C CA . LYS A 1 88 ? 10.422 18.5 -21.281 1 96.81 88 LYS A CA 1
ATOM 680 C C . LYS A 1 88 ? 10.617 19.875 -21.906 1 96.81 88 LYS A C 1
ATOM 682 O O . LYS A 1 88 ? 11.672 20.172 -22.453 1 96.81 88 LYS A O 1
ATOM 687 N N . SER A 1 89 ? 9.609 20.766 -21.828 1 97.44 89 SER A N 1
ATOM 688 C CA . SER A 1 89 ? 9.68 22.062 -22.484 1 97.44 89 SER A CA 1
ATOM 689 C C . SER A 1 89 ? 10.758 22.953 -21.875 1 97.44 89 SER A C 1
ATOM 691 O O . SER A 1 89 ? 11.375 23.766 -22.562 1 97.44 89 SER A O 1
ATOM 693 N N . PHE A 1 90 ? 11.016 22.859 -20.656 1 97.94 90 PHE A N 1
ATOM 694 C CA . PHE A 1 90 ? 12.078 23.594 -19.984 1 97.94 90 PHE A CA 1
ATOM 695 C C . PHE A 1 90 ? 13.445 23.125 -20.484 1 97.94 90 PHE A C 1
ATOM 697 O O . PHE A 1 90 ? 14.312 23.953 -20.781 1 97.94 90 PHE A O 1
ATOM 704 N N . LEU A 1 91 ? 13.578 21.797 -20.453 1 96.81 91 LEU A N 1
ATOM 705 C CA . LEU A 1 91 ? 14.828 21.234 -20.953 1 96.81 91 LEU A CA 1
ATOM 706 C C . LEU A 1 91 ? 15.086 21.672 -22.391 1 96.81 91 LEU A C 1
ATOM 708 O O . LEU A 1 91 ? 16.234 21.922 -22.766 1 96.81 91 LEU A O 1
ATOM 712 N N . GLU A 1 92 ? 14.023 21.781 -23.156 1 95.88 92 GLU A N 1
ATOM 713 C CA . GLU A 1 92 ? 14.133 22.156 -24.547 1 95.88 92 GLU A CA 1
ATOM 714 C C . GLU A 1 92 ? 14.203 23.688 -24.703 1 95.88 92 GLU A C 1
ATOM 716 O O . GLU A 1 92 ? 14.352 24.188 -25.812 1 95.88 92 GLU A O 1
ATOM 721 N N . ASN A 1 93 ? 14.102 24.438 -23.703 1 94.75 93 ASN A N 1
ATOM 722 C CA . ASN A 1 93 ? 14.141 25.891 -23.688 1 94.75 93 ASN A CA 1
ATOM 723 C C . ASN A 1 93 ? 13.055 26.484 -24.578 1 94.75 93 ASN A C 1
ATOM 725 O O . ASN A 1 93 ? 13.336 27.359 -25.406 1 94.75 93 ASN A O 1
ATOM 729 N N . LYS A 1 94 ? 11.914 25.875 -24.422 1 95.62 94 LYS A N 1
ATOM 730 C CA . LYS A 1 94 ? 10.797 26.438 -25.172 1 95.62 94 LYS A CA 1
ATOM 731 C C . LYS A 1 94 ? 10.344 27.766 -24.578 1 95.62 94 LYS A C 1
ATOM 733 O O . LYS A 1 94 ? 10.406 27.969 -23.359 1 95.62 94 LYS A O 1
ATOM 738 N N . LYS A 1 95 ? 9.781 28.641 -25.422 1 93.5 95 LYS A N 1
ATOM 739 C CA . LYS A 1 95 ? 9.375 29.984 -25 1 93.5 95 LYS A CA 1
ATOM 740 C C . LYS A 1 95 ? 8.211 29.922 -24.016 1 93.5 95 LYS A C 1
ATOM 742 O O . LYS A 1 95 ? 8.117 30.734 -23.094 1 93.5 95 LYS A O 1
ATOM 747 N N . ASN A 1 96 ? 7.316 29 -24.25 1 92.56 96 ASN A N 1
ATOM 748 C CA . ASN A 1 96 ? 6.113 28.906 -23.422 1 92.56 96 ASN A CA 1
ATOM 749 C C . ASN A 1 96 ? 6.27 27.875 -22.312 1 92.56 96 ASN A C 1
ATOM 751 O O . ASN A 1 96 ? 5.273 27.359 -21.797 1 92.56 96 ASN A O 1
ATOM 755 N N . HIS A 1 97 ? 7.48 27.547 -21.906 1 96.19 97 HIS A N 1
ATOM 756 C CA . HIS A 1 97 ? 7.711 26.453 -20.969 1 96.19 97 HIS A CA 1
ATOM 757 C C . HIS A 1 97 ? 7.059 26.734 -19.625 1 96.19 97 HIS A C 1
ATOM 759 O O . HIS A 1 97 ? 6.594 25.812 -18.953 1 96.19 97 HIS A O 1
ATOM 765 N N . LYS A 1 98 ? 6.922 27.969 -19.234 1 97.44 98 LYS A N 1
ATOM 766 C CA . LYS A 1 98 ? 6.375 28.312 -17.922 1 97.44 98 LYS A CA 1
ATOM 767 C C . LYS A 1 98 ? 4.918 27.875 -17.797 1 97.44 98 LYS A C 1
ATOM 769 O O . LYS A 1 98 ? 4.508 27.344 -16.766 1 97.44 98 LYS A O 1
ATOM 774 N N . GLU A 1 99 ? 4.141 27.969 -18.828 1 95.69 99 GLU A N 1
ATOM 775 C CA . GLU A 1 99 ? 2.711 27.672 -18.844 1 95.69 99 GLU A CA 1
ATOM 776 C C . GLU A 1 99 ? 2.457 26.172 -18.844 1 95.69 99 GLU A C 1
ATOM 778 O O . GLU A 1 99 ? 1.342 25.719 -18.562 1 95.69 99 GLU A O 1
ATOM 783 N N . LEU A 1 100 ? 3.508 25.422 -19.062 1 96.56 100 LEU A N 1
ATOM 784 C CA . LEU A 1 100 ? 3.318 24 -19.266 1 96.56 100 LEU A CA 1
ATOM 785 C C . LEU A 1 100 ? 3.605 23.219 -17.969 1 96.56 100 LEU A C 1
ATOM 787 O O . LEU A 1 100 ? 3.504 22 -17.938 1 96.56 100 LEU A O 1
ATOM 791 N N . ARG A 1 101 ? 3.902 23.984 -16.906 1 97.12 101 ARG A N 1
ATOM 792 C CA . ARG A 1 101 ? 4.074 23.312 -15.625 1 97.12 101 ARG A CA 1
ATOM 793 C C . ARG A 1 101 ? 2.811 22.547 -15.234 1 97.12 101 ARG A C 1
ATOM 795 O O . ARG A 1 101 ? 1.73 23.141 -15.141 1 97.12 101 ARG A O 1
ATOM 802 N N . GLY A 1 102 ? 2.977 21.25 -14.969 1 95 102 GLY A N 1
ATOM 803 C CA . GLY A 1 102 ? 1.866 20.406 -14.562 1 95 102 GLY A CA 1
ATOM 804 C C . GLY A 1 102 ? 1.082 19.844 -15.734 1 95 102 GLY A C 1
ATOM 805 O O . GLY A 1 102 ? 0.043 19.203 -15.547 1 95 102 GLY A O 1
ATOM 806 N N . ARG A 1 103 ? 1.632 20.031 -17.016 1 94.19 103 ARG A N 1
ATOM 807 C CA . ARG A 1 103 ? 0.824 19.672 -18.172 1 94.19 103 ARG A CA 1
ATOM 808 C C . ARG A 1 103 ? 1.636 18.844 -19.172 1 94.19 103 ARG A C 1
ATOM 810 O O . ARG A 1 103 ? 1.204 18.641 -20.297 1 94.19 103 ARG A O 1
ATOM 817 N N . GLU A 1 104 ? 2.803 18.453 -18.797 1 93.81 104 GLU A N 1
ATOM 818 C CA . GLU A 1 104 ? 3.609 17.703 -19.75 1 93.81 104 GLU A CA 1
ATOM 819 C C . GLU A 1 104 ? 4.523 16.703 -19.047 1 93.81 104 GLU A C 1
ATOM 821 O O . GLU A 1 104 ? 4.59 16.672 -17.812 1 93.81 104 GLU A O 1
ATOM 826 N N . GLU A 1 105 ? 5.137 15.867 -19.891 1 95.44 105 GLU A N 1
ATOM 827 C CA . GLU A 1 105 ? 5.984 14.797 -19.375 1 95.44 105 GLU A CA 1
ATOM 828 C C . GLU A 1 105 ? 7.344 15.328 -18.938 1 95.44 105 GLU A C 1
ATOM 830 O O . GLU A 1 105 ? 7.684 16.484 -19.203 1 95.44 105 GLU A O 1
ATOM 835 N N . PHE A 1 106 ? 8.039 14.539 -18.203 1 97.31 106 PHE A N 1
ATOM 836 C CA . PHE A 1 106 ? 9.406 14.805 -17.766 1 97.31 106 PHE A CA 1
ATOM 837 C C . PHE A 1 106 ? 10.398 13.977 -18.562 1 97.31 106 PHE A C 1
ATOM 839 O O . PHE A 1 106 ? 10.016 13.039 -19.266 1 97.31 106 PHE A O 1
ATOM 846 N N . VAL A 1 107 ? 11.57 14.375 -18.531 1 96.56 107 VAL A N 1
ATOM 847 C CA . VAL A 1 107 ? 12.672 13.656 -19.172 1 96.56 107 VAL A CA 1
ATOM 848 C C . VAL A 1 107 ? 13.688 13.219 -18.109 1 96.56 107 VAL A C 1
ATOM 850 O O . VAL A 1 107 ? 14.172 14.039 -17.328 1 96.56 107 VAL A O 1
ATOM 853 N N . ARG A 1 108 ? 13.938 11.898 -18.062 1 94.81 108 ARG A N 1
ATOM 854 C CA . ARG A 1 108 ? 15.039 11.438 -17.219 1 94.81 108 ARG A CA 1
ATOM 855 C C . ARG A 1 108 ? 16.375 11.969 -17.719 1 94.81 108 ARG A C 1
ATOM 857 O O . ARG A 1 108 ? 16.672 11.906 -18.922 1 94.81 108 ARG A O 1
ATOM 864 N N . VAL A 1 109 ? 17.172 12.531 -16.844 1 96 109 VAL A N 1
ATOM 865 C CA . VAL A 1 109 ? 18.5 13.008 -17.188 1 96 109 VAL A CA 1
ATOM 866 C C . VAL A 1 109 ? 19.516 12.461 -16.172 1 96 109 VAL A C 1
ATOM 868 O O . VAL A 1 109 ? 19.141 11.914 -15.133 1 96 109 VAL A O 1
ATOM 871 N N . SER A 1 110 ? 20.781 12.539 -16.562 1 95.69 110 SER A N 1
ATOM 872 C CA . SER A 1 110 ? 21.812 12.148 -15.602 1 95.69 110 SER A CA 1
ATOM 873 C C . SER A 1 110 ? 21.922 13.164 -14.469 1 95.69 110 SER A C 1
ATOM 875 O O . SER A 1 110 ? 21.484 14.305 -14.602 1 95.69 110 SER A O 1
ATOM 877 N N . TRP A 1 111 ? 22.5 12.781 -13.367 1 97.75 111 TRP A N 1
ATOM 878 C CA . TRP A 1 111 ? 22.75 13.672 -12.242 1 97.75 111 TRP A CA 1
ATOM 879 C C . TRP A 1 111 ? 23.594 14.875 -12.68 1 97.75 111 TRP A C 1
ATOM 881 O O . TRP A 1 111 ? 23.312 16 -12.273 1 97.75 111 TRP A O 1
ATOM 891 N N . ASP A 1 112 ? 24.594 14.633 -13.492 1 97.81 112 ASP A N 1
ATOM 892 C CA . ASP A 1 112 ? 25.453 15.719 -13.93 1 97.81 112 ASP A CA 1
ATOM 893 C C . ASP A 1 112 ? 24.672 16.766 -14.719 1 97.81 112 ASP A C 1
ATOM 895 O O . ASP A 1 112 ? 24.812 17.969 -14.492 1 97.81 112 ASP A O 1
ATOM 899 N N . VAL A 1 113 ? 23.781 16.297 -15.562 1 97.12 113 VAL A N 1
ATOM 900 C CA . VAL A 1 113 ? 22.984 17.203 -16.375 1 97.12 113 VAL A CA 1
ATOM 901 C C . VAL A 1 113 ? 22.047 18.016 -15.461 1 97.12 113 VAL A C 1
ATOM 903 O O . VAL A 1 113 ? 21.953 19.234 -15.594 1 97.12 113 VAL A O 1
ATOM 906 N N . ALA A 1 114 ? 21.375 17.344 -14.578 1 98.44 114 ALA A N 1
ATOM 907 C CA . ALA A 1 114 ? 20.438 18.016 -13.688 1 98.44 114 ALA A CA 1
ATOM 908 C C . ALA A 1 114 ? 21.141 19.031 -12.797 1 98.44 114 ALA A C 1
ATOM 910 O O . ALA A 1 114 ? 20.672 20.156 -12.633 1 98.44 114 ALA A O 1
ATOM 911 N N . LEU A 1 115 ? 22.266 18.625 -12.258 1 98.75 115 LEU A N 1
ATOM 912 C CA . LEU A 1 115 ? 23.031 19.484 -11.359 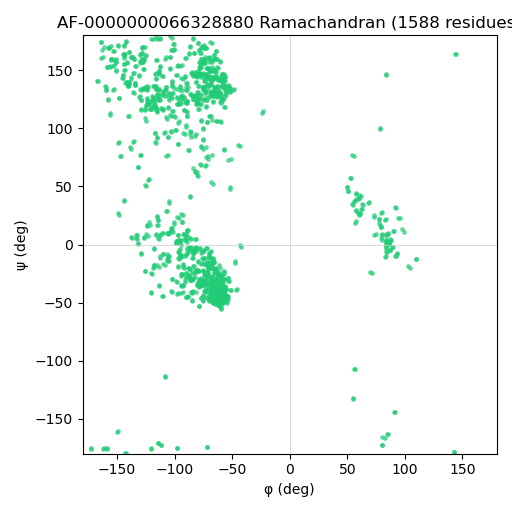1 98.75 115 LEU A CA 1
ATOM 913 C C . LEU A 1 115 ? 23.609 20.672 -12.109 1 98.75 115 LEU A C 1
ATOM 915 O O . LEU A 1 115 ? 23.641 21.797 -11.594 1 98.75 115 LEU A O 1
ATOM 919 N N . ASP A 1 116 ? 24.109 20.484 -13.258 1 98.38 116 ASP A N 1
ATOM 920 C CA . ASP A 1 116 ? 24.672 21.578 -14.062 1 98.38 116 ASP A CA 1
ATOM 921 C C . ASP A 1 116 ? 23.578 22.578 -14.438 1 98.38 116 ASP A C 1
ATOM 923 O O . ASP A 1 116 ? 23.812 23.797 -14.391 1 98.38 116 ASP A O 1
ATOM 927 N N . LEU A 1 117 ? 22.469 22.031 -14.805 1 98.12 117 LEU A N 1
ATOM 928 C CA . LEU A 1 117 ? 21.344 22.891 -15.156 1 98.12 117 LEU A CA 1
ATOM 929 C C . LEU A 1 117 ? 20.906 23.734 -13.953 1 98.12 117 LEU A C 1
ATOM 931 O O . LEU A 1 117 ? 20.656 24.922 -14.086 1 98.12 117 LEU A O 1
ATOM 935 N N . ALA A 1 118 ? 20.797 23.141 -12.844 1 98.69 118 ALA A N 1
ATOM 936 C CA . ALA A 1 118 ? 20.406 23.844 -11.625 1 98.69 118 ALA A CA 1
ATOM 937 C C . ALA A 1 118 ? 21.453 24.891 -11.242 1 98.69 118 ALA A C 1
ATOM 939 O O . ALA A 1 118 ? 21.094 26.016 -10.898 1 98.69 118 ALA A O 1
ATOM 940 N N . ALA A 1 119 ? 22.719 24.5 -11.25 1 98.69 119 ALA A N 1
ATOM 941 C CA . ALA A 1 119 ? 23.781 25.438 -10.914 1 98.69 119 ALA A CA 1
ATOM 942 C C . ALA A 1 119 ? 23.781 26.641 -11.844 1 98.69 119 ALA A C 1
ATOM 944 O O . ALA A 1 119 ? 23.984 27.766 -11.406 1 98.69 119 ALA A O 1
ATOM 945 N N . LYS A 1 120 ? 23.578 26.359 -13.086 1 98.19 120 LYS A N 1
ATOM 946 C CA . LYS A 1 120 ? 23.516 27.453 -14.062 1 98.19 120 LYS A CA 1
ATOM 947 C C . LYS A 1 120 ? 22.406 28.438 -13.719 1 98.19 120 LYS A C 1
ATOM 949 O O . LYS A 1 120 ? 22.641 29.641 -13.695 1 98.19 120 LYS A O 1
ATOM 954 N N . LYS A 1 121 ? 21.219 27.953 -13.477 1 98.25 121 LYS A N 1
ATOM 955 C CA . LYS A 1 121 ? 20.094 28.812 -13.148 1 98.25 121 LYS A CA 1
ATOM 956 C C . LYS A 1 121 ? 20.328 29.562 -11.844 1 98.25 121 LYS A C 1
ATOM 958 O O . LYS A 1 121 ? 19.969 30.734 -11.727 1 98.25 121 LYS A O 1
ATOM 963 N N . LEU A 1 122 ? 20.953 28.922 -10.898 1 98.56 122 LEU A N 1
ATOM 964 C CA . LEU A 1 122 ? 21.234 29.531 -9.602 1 98.56 122 LEU A CA 1
ATOM 965 C C . LEU A 1 122 ? 22.266 30.641 -9.734 1 98.56 122 LEU A C 1
ATOM 967 O O . LEU A 1 122 ? 22.25 31.609 -8.961 1 98.56 122 LEU A O 1
ATOM 971 N N . LYS A 1 123 ? 23.125 30.531 -10.672 1 97.5 123 LYS A N 1
ATOM 972 C CA . LYS A 1 123 ? 24.125 31.562 -10.938 1 97.5 123 LYS A CA 1
ATOM 973 C C . LYS A 1 123 ? 23.516 32.719 -11.719 1 97.5 123 LYS A C 1
ATOM 975 O O . LYS A 1 123 ? 23.906 33.875 -11.539 1 97.5 123 LYS A O 1
ATOM 980 N N . GLU A 1 124 ? 22.547 32.375 -12.508 1 97.62 124 GLU A N 1
ATOM 981 C CA . GLU A 1 124 ? 21.938 33.375 -13.391 1 97.62 124 GLU A CA 1
ATOM 982 C C . GLU A 1 124 ? 20.953 34.25 -12.633 1 97.62 124 GLU A C 1
ATOM 984 O O . GLU A 1 124 ? 20.781 35.438 -12.977 1 97.62 124 GLU A O 1
ATOM 989 N N . ILE A 1 125 ? 20.25 33.719 -11.719 1 98.12 125 ILE A N 1
ATOM 990 C CA . ILE A 1 125 ? 19.203 34.469 -11.008 1 98.12 125 ILE A CA 1
ATOM 991 C C . ILE A 1 125 ? 19.781 35.062 -9.719 1 98.12 125 ILE A C 1
ATOM 993 O O . ILE A 1 125 ? 20.344 34.312 -8.891 1 98.12 125 ILE A O 1
ATOM 997 N N . PRO A 1 126 ? 19.625 36.406 -9.508 1 97.62 126 PRO A N 1
ATOM 998 C CA . PRO A 1 126 ? 20.125 37.031 -8.266 1 97.62 126 PRO A CA 1
ATOM 999 C C . PRO A 1 126 ? 19.484 36.406 -7.02 1 97.62 126 PRO A C 1
ATOM 1001 O O . PRO A 1 126 ? 18.281 36.125 -7.012 1 97.62 126 PRO A O 1
ATOM 1004 N N . LYS A 1 127 ? 20.297 36.281 -5.93 1 97.44 127 LYS A N 1
ATOM 1005 C CA . LYS A 1 127 ? 19.844 35.656 -4.688 1 97.44 127 LYS A CA 1
ATOM 1006 C C . LYS A 1 127 ? 18.641 36.375 -4.121 1 97.44 127 LYS A C 1
ATOM 1008 O O . LYS A 1 127 ? 17.781 35.781 -3.457 1 97.44 127 LYS A O 1
ATOM 1013 N N . GLU A 1 128 ? 18.469 37.688 -4.43 1 97.81 128 GLU A N 1
ATOM 1014 C CA . GLU A 1 128 ? 17.359 38.5 -3.961 1 97.81 128 GLU A CA 1
ATOM 1015 C C . GLU A 1 128 ? 16.078 38.156 -4.711 1 97.81 128 GLU A C 1
ATOM 1017 O O . GLU A 1 128 ? 14.992 38.625 -4.34 1 97.81 128 GLU A O 1
ATOM 1022 N N . ASN A 1 129 ? 16.156 37.312 -5.711 1 98.44 129 ASN A N 1
ATOM 1023 C CA . ASN A 1 129 ? 14.992 36.906 -6.484 1 98.44 129 ASN A CA 1
ATOM 1024 C C . ASN A 1 129 ? 14.711 35.406 -6.332 1 98.44 129 ASN A C 1
ATOM 1026 O O . ASN A 1 129 ? 13.891 34.844 -7.062 1 98.44 129 ASN A O 1
ATOM 1030 N N . ILE A 1 130 ? 15.406 34.719 -5.418 1 98.38 130 ILE A N 1
ATOM 1031 C CA . ILE A 1 130 ? 15.234 33.281 -5.176 1 98.38 130 ILE A CA 1
ATOM 1032 C C . ILE A 1 130 ? 14.477 33.094 -3.871 1 98.38 130 ILE A C 1
ATOM 1034 O O . ILE A 1 130 ? 14.922 33.5 -2.807 1 98.38 130 ILE A O 1
ATOM 1038 N N . TYR A 1 131 ? 13.328 32.5 -3.963 1 97.81 131 TYR A N 1
ATOM 1039 C CA . TYR A 1 131 ? 12.547 32.125 -2.777 1 97.81 131 TYR A CA 1
ATOM 1040 C C . TYR A 1 131 ? 12.867 30.719 -2.316 1 97.81 131 TYR A C 1
ATOM 1042 O O . TYR A 1 131 ? 12.648 29.75 -3.055 1 97.81 131 TYR A O 1
ATOM 1050 N N . ASN A 1 132 ? 13.445 30.562 -1.1 1 97.31 132 ASN A N 1
ATOM 1051 C CA . ASN A 1 132 ? 13.609 29.266 -0.454 1 97.31 132 ASN A CA 1
ATOM 1052 C C . ASN A 1 132 ? 12.297 28.75 0.126 1 97.31 132 ASN A C 1
ATOM 1054 O O . ASN A 1 132 ? 11.93 29.094 1.249 1 97.31 132 ASN A O 1
ATOM 1058 N N . ALA A 1 133 ? 11.648 27.844 -0.575 1 95.94 133 ALA A N 1
ATOM 1059 C CA . ALA A 1 133 ? 10.336 27.328 -0.205 1 95.94 133 ALA A CA 1
ATOM 1060 C C . ALA A 1 133 ? 10.461 26.062 0.645 1 95.94 133 ALA A C 1
ATOM 1062 O O . ALA A 1 133 ? 9.477 25.359 0.874 1 95.94 133 ALA A O 1
ATOM 1063 N N . SER A 1 134 ? 11.664 25.719 1.086 1 93.12 134 SER A N 1
ATOM 1064 C CA . SER A 1 134 ? 11.891 24.547 1.93 1 93.12 134 SER A CA 1
ATOM 1065 C C . SER A 1 134 ? 11.383 24.797 3.35 1 93.12 134 SER A C 1
ATOM 1067 O O . SER A 1 134 ? 12.18 24.828 4.297 1 93.12 134 SER A O 1
ATOM 1069 N N . TYR A 1 135 ? 10.07 24.891 3.35 1 78.06 135 TYR A N 1
ATOM 1070 C CA . TYR A 1 135 ? 9.367 25.281 4.562 1 78.06 135 TYR A CA 1
ATOM 1071 C C . TYR A 1 135 ? 9.25 24.125 5.531 1 78.06 135 TYR A C 1
ATOM 1073 O O . TYR A 1 135 ? 9.016 22.984 5.117 1 78.06 135 TYR A O 1
ATOM 1081 N N . GLY A 1 136 ? 9.484 24.438 6.625 1 71.62 136 GLY A N 1
ATOM 1082 C CA . GLY A 1 136 ? 9.016 23.531 7.664 1 71.62 136 GLY A CA 1
ATOM 1083 C C . GLY A 1 136 ? 9.961 22.375 7.93 1 71.62 136 GLY A C 1
ATOM 1084 O O . GLY A 1 136 ? 10.875 22.125 7.141 1 71.62 136 GLY A O 1
ATOM 1085 N N . GLY A 1 137 ? 10.117 21.859 9.141 1 76.69 137 GLY A N 1
ATOM 1086 C CA . GLY A 1 137 ? 10.992 20.828 9.68 1 76.69 137 GLY A CA 1
ATOM 1087 C C . GLY A 1 137 ? 10.359 19.453 9.688 1 76.69 137 GLY A C 1
ATOM 1088 O O . GLY A 1 137 ? 10.914 18.516 10.258 1 76.69 137 GLY A O 1
ATOM 1089 N N . TRP A 1 138 ? 9.234 19.297 8.797 1 85.31 138 TRP A N 1
ATOM 1090 C CA . TRP A 1 138 ? 8.5 18.047 8.938 1 85.31 138 TRP A CA 1
ATOM 1091 C C . TRP A 1 138 ? 8.984 17.016 7.922 1 85.31 138 TRP A C 1
ATOM 1093 O O . TRP A 1 138 ? 8.578 15.852 7.965 1 85.31 138 TRP A O 1
ATOM 1103 N N . GLY A 1 139 ? 9.844 17.359 7.07 1 89 139 GLY A N 1
ATOM 1104 C CA . GLY A 1 139 ? 10.281 16.469 6.02 1 89 139 GLY A CA 1
ATOM 1105 C C . GLY A 1 139 ? 11.172 15.344 6.523 1 89 139 GLY A C 1
ATOM 1106 O O . GLY A 1 139 ? 11.25 14.281 5.914 1 89 139 GLY A O 1
ATOM 1107 N N . HIS A 1 140 ? 11.859 15.625 7.59 1 92.75 140 HIS A N 1
ATOM 1108 C CA . HIS A 1 140 ? 12.812 14.695 8.18 1 92.75 140 HIS A CA 1
ATOM 1109 C C . HIS A 1 140 ? 13.094 15.047 9.641 1 92.75 140 HIS A C 1
ATOM 1111 O O . HIS A 1 140 ? 13.414 16.188 9.953 1 92.75 140 HIS A O 1
ATOM 1117 N N . ALA A 1 141 ? 13.062 14.086 10.508 1 94.5 141 ALA A N 1
ATOM 1118 C CA . ALA A 1 141 ? 13.164 14.344 11.945 1 94.5 141 ALA A CA 1
ATOM 1119 C C . ALA A 1 141 ? 14.617 14.461 12.383 1 94.5 141 ALA A C 1
ATOM 1121 O O . ALA A 1 141 ? 14.906 14.953 13.477 1 94.5 141 ALA A O 1
ATOM 1122 N N . GLY A 1 142 ? 15.547 14.109 11.562 1 96.12 142 GLY A N 1
ATOM 1123 C CA . GLY A 1 142 ? 16.953 14.055 11.938 1 96.12 142 GLY A CA 1
ATOM 1124 C C . GLY A 1 142 ? 17.594 15.422 12.031 1 96.12 142 GLY A C 1
ATOM 1125 O O . GLY A 1 142 ? 17.172 16.359 11.359 1 96.12 142 GLY A O 1
ATOM 1126 N N . SER A 1 143 ? 18.672 15.477 12.805 1 96.81 143 SER A N 1
ATOM 1127 C CA . SER A 1 143 ? 19.359 16.734 13.094 1 96.81 143 SER A CA 1
ATOM 1128 C C . SER A 1 143 ? 20.344 17.094 11.992 1 96.81 143 SER A C 1
ATOM 1130 O O . SER A 1 143 ? 20.625 18.281 11.766 1 96.81 143 SER A O 1
ATOM 1132 N N . LEU A 1 144 ? 20.875 16.125 11.352 1 97.44 144 LEU A N 1
ATOM 1133 C CA . LEU A 1 144 ? 21.828 16.391 10.289 1 97.44 144 LEU A CA 1
ATOM 1134 C C . LEU A 1 144 ? 21.125 16.656 8.969 1 97.44 144 LEU A C 1
ATOM 1136 O O . LEU A 1 144 ? 21.438 17.625 8.281 1 97.44 144 LEU A O 1
ATOM 1140 N N . HIS A 1 145 ? 20.156 15.797 8.609 1 96.56 145 HIS A N 1
ATOM 1141 C CA . HIS A 1 145 ? 19.578 15.812 7.277 1 96.56 145 HIS A CA 1
ATOM 1142 C C . HIS A 1 145 ? 18.234 16.531 7.273 1 96.56 145 HIS A C 1
ATOM 1144 O O . HIS A 1 145 ? 17.406 16.328 6.375 1 96.56 145 HIS A O 1
ATOM 1150 N N . ARG A 1 146 ? 18.047 17.297 8.258 1 95.31 146 ARG A N 1
ATOM 1151 C CA . ARG A 1 146 ? 16.828 18.094 8.258 1 95.31 146 ARG A CA 1
ATOM 1152 C C . ARG A 1 146 ? 16.734 18.969 7.016 1 95.31 146 ARG A C 1
ATOM 1154 O O . ARG A 1 146 ? 17.547 19.891 6.844 1 95.31 146 ARG A O 1
ATOM 1161 N N . CYS A 1 147 ? 15.75 18.812 6.188 1 95.25 147 CYS A N 1
ATOM 1162 C CA . CYS A 1 147 ? 15.703 19.359 4.836 1 95.25 147 CYS A CA 1
ATOM 1163 C C . CYS A 1 147 ? 15.766 20.875 4.859 1 95.25 147 CYS A C 1
ATOM 1165 O O . CYS A 1 147 ? 16.562 21.469 4.125 1 95.25 147 CYS A O 1
ATOM 1167 N N . HIS A 1 148 ? 14.953 21.5 5.699 1 94.38 148 HIS A N 1
ATOM 1168 C CA . HIS A 1 148 ? 14.898 22.953 5.727 1 94.38 148 HIS A CA 1
ATOM 1169 C C . HIS A 1 148 ? 16.219 23.531 6.234 1 94.38 148 HIS A C 1
ATOM 1171 O O . HIS A 1 148 ? 16.656 24.594 5.762 1 94.38 148 HIS A O 1
ATOM 1177 N N . HIS A 1 149 ? 16.859 22.875 7.148 1 95.81 149 HIS A N 1
ATOM 1178 C CA . HIS A 1 149 ? 18.156 23.328 7.641 1 95.81 149 HIS A CA 1
ATOM 1179 C C . HIS A 1 149 ? 19.234 23.203 6.57 1 95.81 149 HIS A C 1
ATOM 1181 O O . HIS A 1 149 ? 20.047 24.125 6.398 1 95.81 149 HIS A O 1
ATOM 1187 N N . LEU A 1 150 ? 19.172 22.094 5.898 1 97.06 150 LEU A N 1
ATOM 1188 C CA . LEU A 1 150 ? 20.156 21.875 4.844 1 97.06 150 LEU A CA 1
ATOM 1189 C C . LEU A 1 150 ? 19.969 22.891 3.721 1 97.06 150 LEU A C 1
ATOM 1191 O O . LEU A 1 150 ? 20.953 23.406 3.174 1 97.06 150 LEU A O 1
ATOM 1195 N N . ALA A 1 151 ? 18.75 23.125 3.34 1 97.75 151 ALA A N 1
ATOM 1196 C CA . ALA A 1 151 ? 18.484 24.109 2.289 1 97.75 151 ALA A CA 1
ATOM 1197 C C . ALA A 1 151 ? 19 25.484 2.688 1 97.75 151 ALA A C 1
ATOM 1199 O O . ALA A 1 151 ? 19.688 26.156 1.9 1 97.75 151 ALA A O 1
ATOM 1200 N N . TRP A 1 152 ? 18.719 25.953 3.908 1 97.31 152 TRP A N 1
ATOM 1201 C CA . TRP A 1 152 ? 19.188 27.25 4.387 1 97.31 152 TRP A CA 1
ATOM 1202 C C . TRP A 1 152 ? 20.719 27.297 4.461 1 97.31 152 TRP A C 1
ATOM 1204 O O . TRP A 1 152 ? 21.344 28.297 4.109 1 97.31 152 TRP A O 1
ATOM 1214 N N . ARG A 1 153 ? 21.281 26.219 5.004 1 97.94 153 ARG A N 1
ATOM 1215 C CA . ARG A 1 153 ? 22.734 26.141 5.051 1 97.94 153 ARG A CA 1
ATOM 1216 C C . ARG A 1 153 ? 23.328 26.328 3.66 1 97.94 153 ARG A C 1
ATOM 1218 O O . ARG A 1 153 ? 24.312 27.062 3.492 1 97.94 153 ARG A O 1
ATOM 1225 N N . PHE A 1 154 ? 22.828 25.719 2.621 1 98.31 154 PHE A N 1
ATOM 1226 C CA . PHE A 1 154 ? 23.281 25.844 1.242 1 98.31 154 PHE A CA 1
ATOM 1227 C C . PHE A 1 154 ? 23.188 27.281 0.757 1 98.31 154 PHE A C 1
ATOM 1229 O O . PHE A 1 154 ? 24.172 27.844 0.26 1 98.31 154 PHE A O 1
ATOM 1236 N N . PHE A 1 155 ? 21.938 27.859 0.927 1 98.44 155 PHE A N 1
ATOM 1237 C CA . PHE A 1 155 ? 21.75 29.219 0.435 1 98.44 155 PHE A CA 1
ATOM 1238 C C . PHE A 1 155 ? 22.688 30.188 1.14 1 98.44 155 PHE A C 1
ATOM 1240 O O . PHE A 1 155 ? 23.266 31.062 0.504 1 98.44 155 PHE A O 1
ATOM 1247 N N . ASN A 1 156 ? 22.844 30 2.416 1 98.19 156 ASN A N 1
ATOM 1248 C CA . ASN A 1 156 ? 23.625 30.938 3.223 1 98.19 156 ASN A CA 1
ATOM 1249 C C . ASN A 1 156 ? 25.125 30.797 2.957 1 98.19 156 ASN A C 1
ATOM 1251 O O . ASN A 1 156 ? 25.844 31.797 2.895 1 98.19 156 ASN A O 1
ATOM 1255 N N . THR A 1 157 ? 25.562 29.578 2.812 1 98 157 THR A N 1
ATOM 1256 C CA . THR A 1 157 ? 27 29.344 2.682 1 98 157 THR A CA 1
ATOM 1257 C C . THR A 1 157 ? 27.438 29.453 1.22 1 98 157 THR A C 1
ATOM 1259 O O . THR A 1 157 ? 28.578 29.766 0.927 1 98 157 THR A O 1
ATOM 1262 N N . THR A 1 158 ? 26.531 29.172 0.327 1 97.94 158 THR A N 1
ATOM 1263 C CA . THR A 1 158 ? 26.906 29.047 -1.074 1 97.94 158 THR A CA 1
ATOM 1264 C C . THR A 1 158 ? 26.531 30.297 -1.854 1 97.94 158 THR A C 1
ATOM 1266 O O . THR A 1 158 ? 27.297 30.766 -2.697 1 97.94 158 THR A O 1
ATOM 1269 N N . LEU A 1 159 ? 25.344 30.859 -1.566 1 97.69 159 LEU A N 1
ATOM 1270 C CA . LEU A 1 159 ? 24.859 32 -2.35 1 97.69 159 LEU A CA 1
ATOM 1271 C C . LEU A 1 159 ? 24.812 33.25 -1.503 1 97.69 159 LEU A C 1
ATOM 1273 O O . LEU A 1 159 ? 24.688 34.375 -2.035 1 97.69 159 LEU A O 1
ATOM 1277 N N . GLY A 1 160 ? 24.984 33.125 -0.24 1 97.44 160 GLY A N 1
ATOM 1278 C CA . GLY A 1 160 ? 24.906 34.281 0.664 1 97.44 160 GLY A CA 1
ATOM 1279 C C . GLY A 1 160 ? 23.5 34.531 1.174 1 97.44 160 GLY A C 1
ATOM 1280 O O . GLY A 1 160 ? 23.266 35.5 1.908 1 97.44 160 GLY A O 1
ATOM 1281 N N . GLY A 1 161 ? 22.609 33.781 0.744 1 97.81 161 GLY A N 1
ATOM 1282 C CA . GLY A 1 161 ? 21.266 33.938 1.254 1 97.81 161 GLY A CA 1
ATOM 1283 C C . GLY A 1 161 ? 20.203 33.719 0.193 1 97.81 161 GLY A C 1
ATOM 1284 O O . GLY A 1 161 ? 20.516 33.375 -0.944 1 97.81 161 GLY A O 1
ATOM 1285 N N . ALA A 1 162 ? 18.906 33.875 0.587 1 98.19 162 ALA A N 1
ATOM 1286 C CA . ALA A 1 162 ? 17.719 33.812 -0.251 1 98.19 162 ALA A CA 1
ATOM 1287 C C . ALA A 1 162 ? 16.516 34.438 0.454 1 98.19 162 ALA A C 1
ATOM 1289 O O . ALA A 1 162 ? 16.609 34.844 1.623 1 98.19 162 ALA A O 1
ATOM 1290 N N . ILE A 1 163 ? 15.469 34.656 -0.308 1 97.94 163 ILE A N 1
ATOM 1291 C CA . ILE A 1 163 ? 14.242 35.156 0.291 1 97.94 163 ILE A CA 1
ATOM 1292 C C . ILE A 1 163 ? 13.594 34.062 1.149 1 97.94 163 ILE A C 1
ATOM 1294 O O . ILE A 1 163 ? 13.469 32.906 0.718 1 97.94 163 ILE A O 1
ATOM 1298 N N . GLY A 1 164 ? 13.297 34.375 2.408 1 95.31 164 GLY A N 1
ATOM 1299 C CA . GLY A 1 164 ? 12.555 33.5 3.289 1 95.31 164 GLY A CA 1
ATOM 1300 C C . GLY A 1 164 ? 11.18 34 3.648 1 95.31 164 GLY A C 1
ATOM 1301 O O . GLY A 1 164 ? 10.672 34.938 3.01 1 95.31 164 GLY A O 1
ATOM 1302 N N . THR A 1 165 ? 10.57 33.281 4.578 1 93.62 165 THR A N 1
ATOM 1303 C CA . THR A 1 165 ? 9.258 33.719 5.035 1 93.62 165 THR A CA 1
ATOM 1304 C C . THR A 1 165 ? 9.312 34.188 6.484 1 93.62 165 THR A C 1
ATOM 1306 O O . THR A 1 165 ? 10.211 33.781 7.234 1 93.62 165 THR A O 1
ATOM 1309 N N . ASP A 1 166 ? 8.422 35.031 6.75 1 93.31 166 ASP A N 1
ATOM 1310 C CA . ASP A 1 166 ? 8.133 35.406 8.133 1 93.31 166 ASP A CA 1
ATOM 1311 C C . ASP A 1 166 ? 6.871 34.719 8.625 1 93.31 166 ASP A C 1
ATOM 1313 O O . ASP A 1 166 ? 5.828 34.75 7.969 1 93.31 166 ASP A O 1
ATOM 1317 N N . GLY A 1 167 ? 7.027 34.125 9.766 1 89.5 167 GLY A N 1
ATOM 1318 C CA . GLY A 1 167 ? 5.895 33.406 10.32 1 89.5 167 GLY A CA 1
ATOM 1319 C C . GLY A 1 167 ? 5.707 32.031 9.703 1 89.5 167 GLY A C 1
ATOM 1320 O O . GLY A 1 167 ? 6.59 31.516 9 1 89.5 167 GLY A O 1
ATOM 1321 N N . GLU A 1 168 ? 4.543 31.328 10.07 1 90.75 168 GLU A N 1
ATOM 1322 C CA . GLU A 1 168 ? 4.27 29.969 9.602 1 90.75 168 GLU A CA 1
ATOM 1323 C C . GLU A 1 168 ? 2.777 29.766 9.336 1 90.75 168 GLU A C 1
ATOM 1325 O O . GLU A 1 168 ? 1.965 30.641 9.648 1 90.75 168 GLU A O 1
ATOM 1330 N N . TYR A 1 169 ? 2.463 28.672 8.75 1 91.81 169 TYR A N 1
ATOM 1331 C CA . TYR A 1 169 ? 1.096 28.391 8.328 1 91.81 169 TYR A CA 1
ATOM 1332 C C . TYR A 1 169 ? 0.251 27.906 9.492 1 91.81 169 TYR A C 1
ATOM 1334 O O . TYR A 1 169 ? -0.975 28.031 9.484 1 91.81 169 TYR A O 1
ATOM 1342 N N . SER A 1 170 ? 0.857 27.406 10.492 1 91.44 170 SER A N 1
ATOM 1343 C CA . SER A 1 170 ? 0.112 26.75 11.562 1 91.44 170 SER A CA 1
ATOM 1344 C C . SER A 1 170 ? -0.366 27.75 12.602 1 91.44 170 SER A C 1
ATOM 1346 O O . SER A 1 170 ? -1.469 27.625 13.133 1 91.44 170 SER A O 1
ATOM 1348 N N . ASN A 1 171 ? 0.477 28.719 12.953 1 94.31 171 ASN A N 1
ATOM 1349 C CA . ASN A 1 171 ? 0.148 29.641 14.031 1 94.31 171 ASN A CA 1
ATOM 1350 C C . ASN A 1 171 ? 0.658 31.047 13.734 1 94.31 171 ASN A C 1
ATOM 1352 O O . ASN A 1 171 ? 1.122 31.75 14.633 1 94.31 171 ASN A O 1
ATOM 1356 N N . GLY A 1 172 ? 0.603 31.469 12.539 1 94 172 GLY A N 1
ATOM 1357 C CA . GLY A 1 172 ? 1.209 32.719 12.078 1 94 172 GLY A CA 1
ATOM 1358 C C . GLY A 1 172 ? 0.664 33.938 12.789 1 94 172 GLY A C 1
ATOM 1359 O O . GLY A 1 172 ? 1.408 34.875 13.078 1 94 172 GLY A O 1
ATOM 1360 N N . ALA A 1 173 ? -0.589 33.969 13.109 1 96.81 173 ALA A N 1
ATOM 1361 C CA . ALA A 1 173 ? -1.192 35.125 13.766 1 96.81 173 ALA A CA 1
ATOM 1362 C C . ALA A 1 173 ? -0.835 35.156 15.25 1 96.81 173 ALA A C 1
ATOM 1364 O O . ALA A 1 173 ? -0.344 36.156 15.75 1 96.81 173 ALA A O 1
ATOM 1365 N N . ALA A 1 174 ? -0.944 34.094 15.852 1 96.75 174 ALA A N 1
ATOM 1366 C CA . ALA A 1 174 ? -0.736 33.969 17.297 1 96.75 174 ALA A CA 1
ATOM 1367 C C . ALA A 1 174 ? 0.733 34.188 17.656 1 96.75 174 ALA A C 1
ATOM 1369 O O . ALA A 1 174 ? 1.052 34.875 18.625 1 96.75 174 ALA A O 1
ATOM 1370 N N . ALA A 1 175 ? 1.561 33.594 16.922 1 95.31 175 ALA A N 1
ATOM 1371 C CA . ALA A 1 175 ? 2.986 33.656 17.234 1 95.31 175 ALA A CA 1
ATOM 1372 C C . ALA A 1 175 ? 3.502 35.094 17.172 1 95.31 175 ALA A C 1
ATOM 1374 O O . ALA A 1 175 ? 4.449 35.438 17.891 1 95.31 175 ALA A O 1
ATOM 1375 N N . ARG A 1 176 ? 2.891 35.906 16.453 1 93.88 176 ARG A N 1
ATOM 1376 C CA . ARG A 1 176 ? 3.348 37.281 16.297 1 93.88 176 ARG A CA 1
ATOM 1377 C C . ARG A 1 176 ? 2.703 38.188 17.344 1 93.88 176 ARG A C 1
ATOM 1379 O O . ARG A 1 176 ? 3.328 39.156 17.828 1 93.88 176 ARG A O 1
ATOM 1386 N N . ILE A 1 177 ? 1.512 37.938 17.766 1 95.75 177 ILE A N 1
ATOM 1387 C CA . ILE A 1 177 ? 0.798 38.906 18.594 1 95.75 177 ILE A CA 1
ATOM 1388 C C . ILE A 1 177 ? 0.924 38.531 20.062 1 95.75 177 ILE A C 1
ATOM 1390 O O . ILE A 1 177 ? 0.938 39.406 20.938 1 95.75 177 ILE A O 1
ATOM 1394 N N . ASN A 1 178 ? 1.01 37.25 20.375 1 97.56 178 ASN A N 1
ATOM 1395 C CA . ASN A 1 178 ? 1.038 36.812 21.766 1 97.56 178 ASN A CA 1
ATOM 1396 C C . ASN A 1 178 ? 2.191 37.438 22.531 1 97.56 178 ASN A C 1
ATOM 1398 O O . ASN A 1 178 ? 2.029 37.844 23.688 1 97.56 178 ASN A O 1
ATOM 1402 N N . PRO A 1 179 ? 3.42 37.562 21.922 1 97.25 179 PRO A N 1
ATOM 1403 C CA . PRO A 1 179 ? 4.512 38.219 22.656 1 97.25 179 PRO A CA 1
ATOM 1404 C C . PRO A 1 179 ? 4.176 39.625 23.078 1 97.25 179 PRO A C 1
ATOM 1406 O O . PRO A 1 179 ? 4.645 40.094 24.125 1 97.25 179 PRO A O 1
ATOM 1409 N N . MET A 1 180 ? 3.391 40.25 22.328 1 97.38 180 MET A N 1
ATOM 1410 C CA . MET A 1 180 ? 2.996 41.625 22.656 1 97.38 180 MET A CA 1
ATOM 1411 C C . MET A 1 180 ? 1.984 41.656 23.797 1 97.38 180 MET A C 1
ATOM 1413 O O . MET A 1 180 ? 1.854 42.656 24.5 1 97.38 180 MET A O 1
ATOM 1417 N N . ILE A 1 181 ? 1.287 40.594 24 1 98.06 181 ILE A N 1
ATOM 1418 C CA . ILE A 1 181 ? 0.173 40.531 24.938 1 98.06 181 ILE A CA 1
ATOM 1419 C C . ILE A 1 181 ? 0.646 39.938 26.266 1 98.06 181 ILE A C 1
ATOM 1421 O O . ILE A 1 181 ? 0.284 40.438 27.328 1 98.06 181 ILE A O 1
ATOM 1425 N N . VAL A 1 182 ? 1.449 38.906 26.156 1 97.75 182 VAL A N 1
ATOM 1426 C CA . VAL A 1 182 ? 1.792 38.188 27.375 1 97.75 182 VAL A CA 1
ATOM 1427 C C . VAL A 1 182 ? 3.301 37.938 27.438 1 97.75 182 VAL A C 1
ATOM 1429 O O . VAL A 1 182 ? 3.791 37.25 28.312 1 97.75 182 VAL A O 1
ATOM 1432 N N . GLY A 1 183 ? 4.098 38.469 26.484 1 97.31 183 GLY A N 1
ATOM 1433 C CA . GLY A 1 183 ? 5.551 38.438 26.547 1 97.31 183 GLY A CA 1
ATOM 1434 C C . GLY A 1 183 ? 6.156 37.156 26.047 1 97.31 183 GLY A C 1
ATOM 1435 O O . GLY A 1 183 ? 7.355 36.906 26.219 1 97.31 183 GLY A O 1
ATOM 1436 N N . ASP A 1 184 ? 5.379 36.344 25.516 1 96.38 184 ASP A N 1
ATOM 1437 C CA . ASP A 1 184 ? 5.777 35.031 25.031 1 96.38 184 ASP A CA 1
ATOM 1438 C C . ASP A 1 184 ? 4.875 34.562 23.891 1 96.38 184 ASP A C 1
ATOM 1440 O O . ASP A 1 184 ? 3.705 34.938 23.828 1 96.38 184 ASP A O 1
ATOM 1444 N N . MET A 1 185 ? 5.414 33.688 23.031 1 94.62 185 MET A N 1
ATOM 1445 C CA . MET A 1 185 ? 4.605 33.188 21.922 1 94.62 185 MET A CA 1
ATOM 1446 C C . MET A 1 185 ? 3.453 32.312 22.422 1 94.62 185 MET A C 1
ATOM 1448 O O . MET A 1 185 ? 2.383 32.281 21.812 1 94.62 185 MET A O 1
ATOM 1452 N N . GLU A 1 186 ? 3.676 31.578 23.5 1 93.44 186 GLU A N 1
ATOM 1453 C CA . GLU A 1 186 ? 2.682 30.75 24.188 1 93.44 186 GLU A CA 1
ATOM 1454 C C . GLU A 1 186 ? 2.311 29.547 23.344 1 93.44 186 GLU A C 1
ATOM 1456 O O . GLU A 1 186 ? 1.92 28.5 23.875 1 93.44 186 GLU A O 1
ATOM 1461 N N . VAL A 1 187 ? 2.484 29.625 22.031 1 94.88 187 VAL A N 1
ATOM 1462 C CA . VAL A 1 187 ? 2.039 28.562 21.125 1 94.88 187 VAL A CA 1
ATOM 1463 C C . VAL A 1 187 ? 3.053 27.422 21.141 1 94.88 187 VAL A C 1
ATOM 1465 O O . VAL A 1 187 ? 2.738 26.297 20.734 1 94.88 187 VAL A O 1
ATOM 1468 N N . TYR A 1 188 ? 4.211 27.609 21.641 1 94.19 188 TYR A N 1
ATOM 1469 C CA . TYR A 1 188 ? 5.211 26.547 21.703 1 94.19 188 TYR A CA 1
ATOM 1470 C C . TYR A 1 188 ? 5.723 26.375 23.125 1 94.19 188 TYR A C 1
ATOM 1472 O O . TYR A 1 188 ? 6.633 25.578 23.375 1 94.19 188 TYR A O 1
ATOM 1480 N N . SER A 1 189 ? 5.172 27.031 24.016 1 95.56 189 SER A N 1
ATOM 1481 C CA . SER A 1 189 ? 5.734 27.078 25.359 1 95.56 189 SER A CA 1
ATOM 1482 C C . SER A 1 189 ? 5.262 25.875 26.188 1 95.56 189 SER A C 1
ATOM 1484 O O . SER A 1 189 ? 4.133 25.422 26.031 1 95.56 189 SER A O 1
ATOM 1486 N N . GLN A 1 190 ? 6.148 25.469 27.078 1 96.38 190 GLN A N 1
ATOM 1487 C CA . GLN A 1 190 ? 5.785 24.422 28.016 1 96.38 190 GLN A CA 1
ATOM 1488 C C . GLN A 1 190 ? 4.523 24.781 28.797 1 96.38 190 GLN A C 1
ATOM 1490 O O . GLN A 1 190 ? 4.406 25.891 29.312 1 96.38 190 GLN A O 1
ATOM 1495 N N . GLN A 1 191 ? 3.602 23.859 28.859 1 97 191 GLN A N 1
ATOM 1496 C CA . GLN A 1 191 ? 2.35 24.078 29.578 1 97 191 GLN A CA 1
ATOM 1497 C C . GLN A 1 191 ? 2.389 23.422 30.953 1 97 191 GLN A C 1
ATOM 1499 O O . GLN A 1 191 ? 3.322 22.688 31.266 1 97 191 GLN A O 1
ATOM 1504 N N . THR A 1 192 ? 1.366 23.797 31.766 1 98.25 192 THR A N 1
ATOM 1505 C CA . THR A 1 192 ? 1.223 23.156 33.062 1 98.25 192 THR A CA 1
ATOM 1506 C C . THR A 1 192 ? 1.187 21.641 32.906 1 98.25 192 THR A C 1
ATOM 1508 O O . THR A 1 192 ? 0.513 21.109 32.031 1 98.25 192 THR A O 1
ATOM 1511 N N . THR A 1 193 ? 1.885 20.953 33.781 1 98.5 193 THR A N 1
ATOM 1512 C CA . THR A 1 193 ? 2.082 19.516 33.594 1 98.5 193 THR A CA 1
ATOM 1513 C C . THR A 1 193 ? 0.769 18.766 33.812 1 98.5 193 THR A C 1
ATOM 1515 O O . THR A 1 193 ? -0.132 19.234 34.5 1 98.5 193 THR A O 1
ATOM 1518 N N . HIS A 1 194 ? 0.711 17.578 33.219 1 98.25 194 HIS A N 1
ATOM 1519 C CA . HIS A 1 194 ? -0.464 16.719 33.312 1 98.25 194 HIS A CA 1
ATOM 1520 C C . HIS A 1 194 ? -0.763 16.391 34.781 1 98.25 194 HIS A C 1
ATOM 1522 O O . HIS A 1 194 ? -1.927 16.328 35.188 1 98.25 194 HIS A O 1
ATOM 1528 N N . GLU A 1 195 ? 0.295 16.156 35.562 1 97.88 195 GLU A N 1
ATOM 1529 C CA . GLU A 1 195 ? 0.125 15.828 37 1 97.88 195 GLU A CA 1
ATOM 1530 C C . GLU A 1 195 ? -0.616 16.938 37.719 1 97.88 195 GLU A C 1
ATOM 1532 O O . GLU A 1 195 ? -1.566 16.672 38.469 1 97.88 195 GLU A O 1
ATOM 1537 N N . GLU A 1 196 ? -0.211 18.141 37.469 1 98.5 196 GLU A N 1
ATOM 1538 C CA . GLU A 1 196 ? -0.832 19.297 38.125 1 98.5 196 GLU A CA 1
ATOM 1539 C C . GLU A 1 196 ? -2.26 19.5 37.625 1 98.5 196 GLU A C 1
ATOM 1541 O O . GLU A 1 196 ? -3.145 19.875 38.406 1 98.5 196 GLU A O 1
ATOM 1546 N N . MET A 1 197 ? -2.461 19.344 36.406 1 98.56 197 MET A N 1
ATOM 1547 C CA . MET A 1 197 ? -3.793 19.5 35.812 1 98.56 197 MET A CA 1
ATOM 1548 C C . MET A 1 197 ? -4.762 18.469 36.406 1 98.56 197 MET A C 1
ATOM 1550 O O . MET A 1 197 ? -5.859 18.812 36.844 1 98.56 197 MET A O 1
ATOM 1554 N N . ILE A 1 198 ? -4.352 17.203 36.375 1 98.25 198 ILE A N 1
ATOM 1555 C CA . ILE A 1 198 ? -5.199 16.125 36.844 1 98.25 198 ILE A CA 1
ATOM 1556 C C . ILE A 1 198 ? -5.543 16.344 38.312 1 98.25 198 ILE A C 1
ATOM 1558 O O . ILE A 1 198 ? -6.676 16.094 38.719 1 98.25 198 ILE A O 1
ATOM 1562 N N . LYS A 1 199 ? -4.652 16.859 39.062 1 98 199 LYS A N 1
ATOM 1563 C CA . LYS A 1 199 ? -4.809 17.016 40.5 1 98 199 LYS A CA 1
ATOM 1564 C C . LYS A 1 199 ? -5.715 18.203 40.812 1 98 199 LYS A C 1
ATOM 1566 O O . LYS A 1 199 ? -6.504 18.156 41.75 1 98 199 LYS A O 1
ATOM 1571 N N . ASN A 1 200 ? -5.656 19.266 40 1 98.5 200 ASN A N 1
ATOM 1572 C CA . ASN A 1 200 ? -6.172 20.531 40.531 1 98.5 200 ASN A CA 1
ATOM 1573 C C . ASN A 1 200 ? -7.234 21.125 39.594 1 98.5 200 ASN A C 1
ATOM 1575 O O . ASN A 1 200 ? -8 22 40 1 98.5 200 ASN A O 1
ATOM 1579 N N . CYS A 1 201 ? -7.262 20.797 38.375 1 98.75 201 CYS A N 1
ATOM 1580 C CA . CYS A 1 201 ? -8.242 21.359 37.438 1 98.75 201 CYS A CA 1
ATOM 1581 C C . CYS A 1 201 ? -9.633 20.797 37.719 1 98.75 201 CYS A C 1
ATOM 1583 O O . CYS A 1 201 ? -9.789 19.594 37.938 1 98.75 201 CYS A O 1
ATOM 1585 N N . LYS A 1 202 ? -10.625 21.625 37.688 1 98.69 202 LYS A N 1
ATOM 1586 C CA . LYS A 1 202 ? -12 21.172 37.906 1 98.69 202 LYS A CA 1
ATOM 1587 C C . LYS A 1 202 ? -12.836 21.328 36.625 1 98.69 202 LYS A C 1
ATOM 1589 O O . LYS A 1 202 ? -13.805 20.594 36.438 1 98.69 202 LYS A O 1
ATOM 1594 N N . VAL A 1 203 ? -12.594 22.328 35.844 1 98.81 203 VAL A N 1
ATOM 1595 C CA . VAL A 1 203 ? -13.234 22.562 34.562 1 98.81 203 VAL A CA 1
ATOM 1596 C C . VAL A 1 203 ? -12.172 22.719 33.469 1 98.81 203 VAL A C 1
ATOM 1598 O O . VAL A 1 203 ? -11.312 23.594 33.562 1 98.81 203 VAL A O 1
ATOM 1601 N N . TYR A 1 204 ? -12.156 21.828 32.531 1 98.62 204 TYR A N 1
ATOM 1602 C CA . TYR A 1 204 ? -11.25 21.859 31.391 1 98.62 204 TYR A CA 1
ATOM 1603 C C . TYR A 1 204 ? -11.992 22.219 30.125 1 98.62 204 TYR A C 1
ATOM 1605 O O . TYR A 1 204 ? -12.781 21.422 29.594 1 98.62 204 TYR A O 1
ATOM 1613 N N . VAL A 1 205 ? -11.742 23.422 29.609 1 98.75 205 VAL A N 1
ATOM 1614 C CA . VAL A 1 205 ? -12.422 23.922 28.422 1 98.75 205 VAL A CA 1
ATOM 1615 C C . VAL A 1 205 ? -11.523 23.75 27.203 1 98.75 205 VAL A C 1
ATOM 1617 O O . VAL A 1 205 ? -10.492 24.406 27.078 1 98.75 205 VAL A O 1
ATOM 1620 N N . MET A 1 206 ? -11.883 22.875 26.375 1 98.06 206 MET A N 1
ATOM 1621 C CA . MET A 1 206 ? -11.211 22.766 25.078 1 98.06 206 MET A CA 1
ATOM 1622 C C . MET A 1 206 ? -11.828 23.703 24.047 1 98.06 206 MET A C 1
ATOM 1624 O O . MET A 1 206 ? -12.852 23.391 23.438 1 98.06 206 MET A O 1
ATOM 1628 N N . TRP A 1 207 ? -11.18 24.812 23.906 1 97.81 207 TRP A N 1
ATOM 1629 C CA . TRP A 1 207 ? -11.625 25.812 22.938 1 97.81 207 TRP A CA 1
ATOM 1630 C C . TRP A 1 207 ? -11.008 25.547 21.562 1 97.81 207 TRP A C 1
ATOM 1632 O O . TRP A 1 207 ? -9.992 26.156 21.219 1 97.81 207 TRP A O 1
ATOM 1642 N N . GLY A 1 208 ? -11.539 24.672 20.812 1 94.88 208 GLY A N 1
ATOM 1643 C CA . GLY A 1 208 ? -11.055 24.25 19.5 1 94.88 208 GLY A CA 1
ATOM 1644 C C . GLY A 1 208 ? -9.969 23.188 19.578 1 94.88 208 GLY A C 1
ATOM 1645 O O . GLY A 1 208 ? -9.523 22.672 18.562 1 94.88 208 GLY A O 1
ATOM 1646 N N . ALA A 1 209 ? -9.484 22.766 20.719 1 95.06 209 ALA A N 1
ATOM 1647 C CA . ALA A 1 209 ? -8.352 21.859 20.891 1 95.06 209 ALA A CA 1
ATOM 1648 C C . ALA A 1 209 ? -8.781 20.406 20.75 1 95.06 209 ALA A C 1
ATOM 1650 O O . ALA A 1 209 ? -9.781 19.984 21.328 1 95.06 209 ALA A O 1
ATOM 1651 N N . ASP A 1 210 ? -8.109 19.688 19.906 1 94.62 210 ASP A N 1
ATOM 1652 C CA . ASP A 1 210 ? -8.258 18.25 19.75 1 94.62 210 ASP A CA 1
ATOM 1653 C C . ASP A 1 210 ? -6.984 17.516 20.141 1 94.62 210 ASP A C 1
ATOM 1655 O O . ASP A 1 210 ? -6.129 17.234 19.297 1 94.62 210 ASP A O 1
ATOM 1659 N N . LEU A 1 211 ? -6.906 17.125 21.375 1 95.06 211 LEU A N 1
ATOM 1660 C CA . LEU A 1 211 ? -5.668 16.656 21.984 1 95.06 211 LEU A CA 1
ATOM 1661 C C . LEU A 1 211 ? -5.258 15.305 21.406 1 95.06 211 LEU A C 1
ATOM 1663 O O . LEU A 1 211 ? -4.109 15.125 20.984 1 95.06 211 LEU A O 1
ATOM 1667 N N . LEU A 1 212 ? -6.16 14.375 21.344 1 91.62 212 LEU A N 1
ATOM 1668 C CA . LEU A 1 212 ? -5.855 13.016 20.922 1 91.62 212 LEU A CA 1
ATOM 1669 C C . LEU A 1 212 ? -5.395 12.977 19.469 1 91.62 212 LEU A C 1
ATOM 1671 O O . LEU A 1 212 ? -4.402 12.32 19.141 1 91.62 212 LEU A O 1
ATOM 1675 N N . LYS A 1 213 ? -6.027 13.664 18.625 1 90.75 213 LYS A N 1
ATOM 1676 C CA . LYS A 1 213 ? -5.727 13.664 17.188 1 90.75 213 LYS A CA 1
ATOM 1677 C C . LYS A 1 213 ? -4.371 14.312 16.906 1 90.75 213 LYS A C 1
ATOM 1679 O O . LYS A 1 213 ? -3.551 13.758 16.188 1 90.75 213 LYS A O 1
ATOM 1684 N N . CYS A 1 214 ? -4.137 15.438 17.516 1 92.5 214 CYS A N 1
ATOM 1685 C CA . CYS A 1 214 ? -2.98 16.25 17.156 1 92.5 214 CYS A CA 1
ATOM 1686 C C . CYS A 1 214 ? -1.716 15.734 17.828 1 92.5 214 CYS A C 1
ATOM 1688 O O . CYS A 1 214 ? -0.608 15.961 17.344 1 92.5 214 CYS A O 1
ATOM 1690 N N . ASN A 1 215 ? -1.833 15.023 18.938 1 94.38 215 ASN A N 1
ATOM 1691 C CA . ASN A 1 215 ? -0.66 14.539 19.656 1 94.38 215 ASN A CA 1
ATOM 1692 C C . ASN A 1 215 ? -0.208 13.172 19.141 1 94.38 215 ASN A C 1
ATOM 1694 O O . ASN A 1 215 ? 0.683 12.555 19.719 1 94.38 215 ASN A O 1
ATOM 1698 N N . ARG A 1 216 ? -0.728 12.75 18.031 1 92.81 216 ARG A N 1
ATOM 1699 C CA . ARG A 1 216 ? -0.333 11.477 17.438 1 92.81 216 ARG A CA 1
ATOM 1700 C C . ARG A 1 216 ? 1.02 11.594 16.75 1 92.81 216 ARG A C 1
ATOM 1702 O O . ARG A 1 216 ? 1.66 10.586 16.438 1 92.81 216 ARG A O 1
ATOM 1709 N N . ILE A 1 217 ? 1.434 12.797 16.5 1 94.88 217 ILE A N 1
ATOM 1710 C CA . ILE A 1 217 ? 2.701 13.078 15.844 1 94.88 217 ILE A CA 1
ATOM 1711 C C . ILE A 1 217 ? 3.508 14.078 16.672 1 94.88 217 ILE A C 1
ATOM 1713 O O . ILE A 1 217 ? 2.998 14.633 17.641 1 94.88 217 ILE A O 1
ATOM 1717 N N . ASP A 1 218 ? 4.727 14.227 16.281 1 95.75 218 ASP A N 1
ATOM 1718 C CA . ASP A 1 218 ? 5.609 15.203 16.922 1 95.75 218 ASP A CA 1
ATOM 1719 C C . ASP A 1 218 ? 6.562 15.828 15.914 1 95.75 218 ASP A C 1
ATOM 1721 O O . ASP A 1 218 ? 6.898 15.211 14.906 1 95.75 218 ASP A O 1
ATOM 1725 N N . TYR A 1 219 ? 6.871 17.109 16.141 1 94.38 219 TYR A N 1
ATOM 1726 C CA . TYR A 1 219 ? 7.824 17.812 15.281 1 94.38 219 TYR A CA 1
ATOM 1727 C C . TYR A 1 219 ? 9.172 17.094 15.258 1 94.38 219 TYR A C 1
ATOM 1729 O O . TYR A 1 219 ? 9.867 17.109 14.242 1 94.38 219 TYR A O 1
ATOM 1737 N N . PHE A 1 220 ? 9.484 16.438 16.312 1 95.44 220 PHE A N 1
ATOM 1738 C CA . PHE A 1 220 ? 10.641 15.555 16.391 1 95.44 220 PHE A CA 1
ATOM 1739 C C . PHE A 1 220 ? 10.203 14.094 16.422 1 95.44 220 PHE A C 1
ATOM 1741 O O . PHE A 1 220 ? 9.594 13.602 15.469 1 95.44 220 PHE A O 1
ATOM 1748 N N . VAL A 1 221 ? 10.414 13.367 17.531 1 97.06 221 VAL A N 1
ATOM 1749 C CA . VAL A 1 221 ? 9.969 11.977 17.609 1 97.06 221 VAL A CA 1
ATOM 1750 C C . VAL A 1 221 ? 8.961 11.82 18.734 1 97.06 221 VAL A C 1
ATOM 1752 O O . VAL A 1 221 ? 9.273 12.109 19.891 1 97.06 221 VAL A O 1
ATOM 1755 N N . PRO A 1 222 ? 7.746 11.414 18.438 1 96.75 222 PRO A N 1
ATOM 1756 C CA . PRO A 1 222 ? 6.746 11.266 19.5 1 96.75 222 PRO A CA 1
ATOM 1757 C C . PRO A 1 222 ? 7.016 10.055 20.391 1 96.75 222 PRO A C 1
ATOM 1759 O O . PRO A 1 222 ? 7.477 9.016 19.906 1 96.75 222 PRO A O 1
ATOM 1762 N N . ASN A 1 223 ? 6.688 10.156 21.672 1 95.12 223 ASN A N 1
ATOM 1763 C CA . ASN A 1 223 ? 6.719 9.023 22.594 1 95.12 223 ASN A CA 1
ATOM 1764 C C . ASN A 1 223 ? 5.312 8.547 22.938 1 95.12 223 ASN A C 1
ATOM 1766 O O . ASN A 1 223 ? 5.141 7.465 23.5 1 95.12 223 ASN A O 1
ATOM 1770 N N . HIS A 1 224 ? 4.281 9.305 22.641 1 94.75 224 HIS A N 1
ATOM 1771 C CA . HIS A 1 224 ? 2.854 9.031 22.797 1 94.75 224 HIS A CA 1
ATOM 1772 C C . HIS A 1 224 ? 2.48 8.805 24.25 1 94.75 224 HIS A C 1
ATOM 1774 O O . HIS A 1 224 ? 1.476 8.156 24.547 1 94.75 224 HIS A O 1
ATOM 1780 N N . VAL A 1 225 ? 3.227 9.367 25.156 1 95.38 225 VAL A N 1
ATOM 1781 C CA . VAL A 1 225 ? 3.01 9.156 26.578 1 95.38 225 VAL A CA 1
ATOM 1782 C C . VAL A 1 225 ? 1.736 9.875 27.031 1 95.38 225 VAL A C 1
ATOM 1784 O O . VAL A 1 225 ? 1.116 9.492 28.016 1 95.38 225 VAL A O 1
ATOM 1787 N N . ASN A 1 226 ? 1.314 10.938 26.297 1 95.94 226 ASN A N 1
ATOM 1788 C CA . ASN A 1 226 ? 0.065 11.617 26.625 1 95.94 226 ASN A CA 1
ATOM 1789 C C . ASN A 1 226 ? -1.103 10.641 26.703 1 95.94 226 ASN A C 1
ATOM 1791 O O . ASN A 1 226 ? -2.033 10.836 27.484 1 95.94 226 ASN A O 1
ATOM 1795 N N . ASP A 1 227 ? -1.029 9.625 25.938 1 93.06 227 ASP A N 1
ATOM 1796 C CA . ASP A 1 227 ? -2.1 8.633 25.891 1 93.06 227 ASP A CA 1
ATOM 1797 C C . ASP A 1 227 ? -2.25 7.922 27.234 1 93.06 227 ASP A C 1
ATOM 1799 O O . ASP A 1 227 ? -3.314 7.383 27.531 1 93.06 227 ASP A O 1
ATOM 1803 N N . SER A 1 228 ? -1.241 7.914 28.047 1 93.12 228 SER A N 1
ATOM 1804 C CA . SER A 1 228 ? -1.312 7.297 29.359 1 93.12 228 SER A CA 1
ATOM 1805 C C . SER A 1 228 ? -2.014 8.211 30.359 1 93.12 228 SER A C 1
ATOM 1807 O O . SER A 1 228 ? -2.525 7.746 31.391 1 93.12 228 SER A O 1
ATOM 1809 N N . TYR A 1 229 ? -2.049 9.5 30.109 1 95.94 229 TYR A N 1
ATOM 1810 C CA . TYR A 1 229 ? -2.637 10.477 31.016 1 95.94 229 TYR A CA 1
ATOM 1811 C C . TYR A 1 229 ? -4.133 10.617 30.766 1 95.94 229 TYR A C 1
ATOM 1813 O O . TYR A 1 229 ? -4.895 10.906 31.688 1 95.94 229 TYR A O 1
ATOM 1821 N N . TYR A 1 230 ? -4.586 10.43 29.594 1 94.44 230 TYR A N 1
ATOM 1822 C CA . TYR A 1 230 ? -5.949 10.766 29.203 1 94.44 230 TYR A CA 1
ATOM 1823 C C . TYR A 1 230 ? -6.961 9.953 30 1 94.44 230 TYR A C 1
ATOM 1825 O O . TYR A 1 230 ? -7.957 10.492 30.484 1 94.44 230 TYR A O 1
ATOM 1833 N N . PRO A 1 231 ? -6.699 8.609 30.219 1 91.88 231 PRO A N 1
ATOM 1834 C CA . PRO A 1 231 ? -7.629 7.895 31.094 1 91.88 231 PRO A CA 1
ATOM 1835 C C . PRO A 1 231 ? -7.645 8.445 32.531 1 91.88 231 PRO A C 1
ATOM 1837 O O . PRO A 1 231 ? -8.68 8.414 33.188 1 91.88 231 PRO A O 1
ATOM 1840 N N . LYS A 1 232 ? -6.566 8.945 33 1 95.31 232 LYS A N 1
ATOM 1841 C CA . LYS A 1 232 ? -6.492 9.539 34.312 1 95.31 232 LYS A CA 1
ATOM 1842 C C . LYS A 1 232 ? -7.289 10.836 34.406 1 95.31 232 LYS A C 1
ATOM 1844 O O . LYS A 1 232 ? -7.957 11.102 35.406 1 95.31 232 LYS A O 1
ATOM 1849 N N . TYR A 1 233 ? -7.215 11.633 33.344 1 96.44 233 TYR A N 1
ATOM 1850 C CA . TYR A 1 233 ? -8.039 12.836 33.25 1 96.44 233 TYR A CA 1
ATOM 1851 C C . TYR A 1 233 ? -9.523 12.492 33.375 1 96.44 233 TYR A C 1
ATOM 1853 O O . TYR A 1 233 ? -10.25 13.156 34.125 1 96.44 233 TYR A O 1
ATOM 1861 N N . LYS A 1 234 ? -9.93 11.508 32.719 1 92.12 234 LYS A N 1
ATOM 1862 C CA . LYS A 1 234 ? -11.336 11.117 32.688 1 92.12 234 LYS A CA 1
ATOM 1863 C C . LYS A 1 234 ? -11.805 10.672 34.062 1 92.12 234 LYS A C 1
ATOM 1865 O O . LYS A 1 234 ? -12.961 10.906 34.438 1 92.12 234 LYS A O 1
ATOM 1870 N N . ARG A 1 235 ? -10.961 10.133 34.875 1 94.06 235 ARG A N 1
ATOM 1871 C CA . ARG A 1 235 ? -11.328 9.586 36.188 1 94.06 235 ARG A CA 1
ATOM 1872 C C . ARG A 1 235 ? -11.195 10.648 37.281 1 94.06 235 ARG A C 1
ATOM 1874 O O . ARG A 1 235 ? -11.695 10.469 38.375 1 94.06 235 ARG A O 1
ATOM 1881 N N . ALA A 1 236 ? -10.648 11.727 36.969 1 96.38 236 ALA A N 1
ATOM 1882 C CA . ALA A 1 236 ? -10.297 12.727 37.969 1 96.38 236 ALA A CA 1
ATOM 1883 C C . ALA A 1 236 ? -11.508 13.578 38.344 1 96.38 236 ALA A C 1
ATOM 1885 O O . ALA A 1 236 ? -11.414 14.445 39.219 1 96.38 236 ALA A O 1
ATOM 1886 N N . GLY A 1 237 ? -12.648 13.375 37.75 1 95.38 237 GLY A N 1
ATOM 1887 C CA . GLY A 1 237 ? -13.844 14.133 38.094 1 95.38 237 GLY A CA 1
ATOM 1888 C C . GLY A 1 237 ? -13.859 15.516 37.469 1 95.38 237 GLY A C 1
ATOM 1889 O O . GLY A 1 237 ? -14.617 16.391 37.906 1 95.38 237 GLY A O 1
ATOM 1890 N N . ILE A 1 238 ? -13.07 15.781 36.531 1 98.19 238 ILE A N 1
ATOM 1891 C CA . ILE A 1 238 ? -13 17.047 35.812 1 98.19 238 ILE A CA 1
ATOM 1892 C C . ILE A 1 238 ? -14.203 17.188 34.875 1 98.19 238 ILE A C 1
ATOM 1894 O O . ILE A 1 238 ? -14.602 16.219 34.219 1 98.19 238 ILE A O 1
ATOM 1898 N N . LYS A 1 239 ? -14.859 18.344 34.906 1 98.44 239 LYS A N 1
ATOM 1899 C CA . LYS A 1 239 ? -15.859 18.641 33.875 1 98.44 239 LYS A CA 1
ATOM 1900 C C . LYS A 1 239 ? -15.203 19.141 32.594 1 98.44 239 LYS A C 1
ATOM 1902 O O . LYS A 1 239 ? -14.461 20.125 32.594 1 98.44 239 LYS A O 1
ATOM 1907 N N . PHE A 1 240 ? -15.484 18.453 31.531 1 98.31 240 PHE A N 1
ATOM 1908 C CA . PHE A 1 240 ? -14.922 18.828 30.234 1 98.31 240 PHE A CA 1
ATOM 1909 C C . PHE A 1 240 ? -15.961 19.562 29.391 1 98.31 240 PHE A C 1
ATOM 1911 O O . PHE A 1 240 ? -17.125 19.156 29.359 1 98.31 240 PHE A O 1
ATOM 1918 N N . ILE A 1 241 ? -15.555 20.609 28.766 1 98.75 241 ILE A N 1
ATOM 1919 C CA . ILE A 1 241 ? -16.375 21.375 27.844 1 98.75 241 ILE A CA 1
ATOM 1920 C C . ILE A 1 241 ? -15.633 21.578 26.531 1 98.75 241 ILE A C 1
ATOM 1922 O O . ILE A 1 241 ? -14.438 21.875 26.516 1 98.75 241 ILE A O 1
ATOM 1926 N N . SER A 1 242 ? -16.297 21.344 25.438 1 98.19 242 SER A N 1
ATOM 1927 C CA . SER A 1 242 ? -15.719 21.578 24.109 1 98.19 242 SER A CA 1
ATOM 1928 C C . SER A 1 242 ? -16.469 22.672 23.359 1 98.19 242 SER A C 1
ATOM 1930 O O . SER A 1 242 ? -17.656 22.547 23.094 1 98.19 242 SER A O 1
ATOM 1932 N N . ILE A 1 243 ? -15.836 23.766 23.109 1 98.56 243 ILE A N 1
ATOM 1933 C CA . ILE A 1 243 ? -16.375 24.828 22.266 1 98.56 243 ILE A CA 1
ATOM 1934 C C . ILE A 1 243 ? -15.789 24.719 20.859 1 98.56 243 ILE A C 1
ATOM 1936 O O . ILE A 1 243 ? -14.656 25.156 20.609 1 98.56 243 ILE A O 1
ATOM 1940 N N . ASP A 1 244 ? -16.5 24.156 20 1 98.06 244 ASP A N 1
ATOM 1941 C CA . ASP A 1 244 ? -16.031 23.75 18.688 1 98.06 244 ASP A CA 1
ATOM 1942 C C . ASP A 1 244 ? -17.219 23.391 17.781 1 98.06 244 ASP A C 1
ATOM 1944 O O . ASP A 1 244 ? -18.188 22.797 18.219 1 98.06 244 ASP A O 1
ATOM 1948 N N . PRO A 1 245 ? -17.078 23.812 16.5 1 98.19 245 PRO A N 1
ATOM 1949 C CA . PRO A 1 245 ? -18.156 23.359 15.617 1 98.19 245 PRO A CA 1
ATOM 1950 C C . PRO A 1 245 ? -18.188 21.844 15.438 1 98.19 245 PRO A C 1
ATOM 1952 O O . PRO A 1 245 ? -19.203 21.297 15.008 1 98.19 245 PRO A O 1
ATOM 1955 N N . ILE A 1 246 ? -17.125 21.188 15.688 1 97.19 246 ILE A N 1
ATOM 1956 C CA . ILE A 1 246 ? -17.016 19.734 15.602 1 97.19 246 ILE A CA 1
ATOM 1957 C C . ILE A 1 246 ? -17 19.125 17.016 1 97.19 246 ILE A C 1
ATOM 1959 O O . ILE A 1 246 ? -16.328 19.656 17.906 1 97.19 246 ILE A O 1
ATOM 1963 N N . TYR A 1 247 ? -17.812 18.156 17.234 1 96.81 247 TYR A N 1
ATOM 1964 C CA . TYR A 1 247 ? -17.641 17.328 18.422 1 96.81 247 TYR A CA 1
ATOM 1965 C C . TYR A 1 247 ? -16.453 16.375 18.234 1 96.81 247 TYR A C 1
ATOM 1967 O O . TYR A 1 247 ? -16.641 15.219 17.828 1 96.81 247 TYR A O 1
ATOM 1975 N N . THR A 1 248 ? -15.305 16.812 18.625 1 94.25 248 THR A N 1
ATOM 1976 C CA . THR A 1 248 ? -14.023 16.219 18.25 1 94.25 248 THR A CA 1
ATOM 1977 C C . THR A 1 248 ? -13.852 14.852 18.906 1 94.25 248 THR A C 1
ATOM 1979 O O . THR A 1 248 ? -14.633 14.469 19.781 1 94.25 248 THR A O 1
ATOM 1982 N N . GLU A 1 249 ? -12.781 14.203 18.531 1 88.62 249 GLU A N 1
ATOM 1983 C CA . GLU A 1 249 ? -12.438 12.906 19.109 1 88.62 249 GLU A CA 1
ATOM 1984 C C . GLU A 1 249 ? -12.141 13.023 20.594 1 88.62 249 GLU A C 1
ATOM 1986 O O . GLU A 1 249 ? -12.57 12.18 21.391 1 88.62 249 GLU A O 1
ATOM 1991 N N . THR A 1 250 ? -11.469 14.016 20.938 1 93.25 250 THR A N 1
ATOM 1992 C CA . THR A 1 250 ? -11.133 14.234 22.344 1 93.25 250 THR A CA 1
ATOM 1993 C C . THR A 1 250 ? -12.383 14.539 23.156 1 93.25 250 THR A C 1
ATOM 1995 O O . THR A 1 250 ? -12.547 14.031 24.266 1 93.25 250 THR A O 1
ATOM 1998 N N . ALA A 1 251 ? -13.25 15.367 22.594 1 95.56 251 ALA A N 1
ATOM 1999 C CA . ALA A 1 251 ? -14.492 15.711 23.281 1 95.56 251 ALA A CA 1
ATOM 2000 C C . ALA A 1 251 ? -15.344 14.469 23.531 1 95.56 251 ALA A C 1
ATOM 2002 O O . ALA A 1 251 ? -15.898 14.297 24.609 1 95.56 251 ALA A O 1
ATOM 2003 N N . GLN A 1 252 ? -15.43 13.664 22.547 1 92.25 252 GLN A N 1
ATOM 2004 C CA . GLN A 1 252 ? -16.188 12.43 22.688 1 92.25 252 GLN A CA 1
ATOM 2005 C C . GLN A 1 252 ? -15.57 11.516 23.734 1 92.25 252 GLN A C 1
ATOM 2007 O O . GLN A 1 252 ? -16.281 10.977 24.594 1 92.25 252 GLN A O 1
ATOM 2012 N N . ALA A 1 253 ? -14.266 11.422 23.703 1 89.38 253 ALA A N 1
ATOM 2013 C CA . ALA A 1 253 ? -13.547 10.539 24.625 1 89.38 253 ALA A CA 1
ATOM 2014 C C . ALA A 1 253 ? -13.75 10.977 26.078 1 89.38 253 ALA A C 1
ATOM 2016 O O . ALA A 1 253 ? -13.82 10.133 26.969 1 89.38 253 ALA A O 1
ATOM 2017 N N . PHE A 1 254 ? -13.867 12.258 26.297 1 93.94 254 PHE A N 1
ATOM 2018 C CA . PHE A 1 254 ? -13.992 12.797 27.641 1 93.94 254 PHE A CA 1
ATOM 2019 C C . PHE A 1 254 ? -15.453 13.055 27.984 1 93.94 254 PHE A C 1
ATOM 2021 O O . PHE A 1 254 ? -15.758 13.578 29.062 1 93.94 254 PHE A O 1
ATOM 2028 N N . SER A 1 255 ? -16.359 12.703 27.094 1 93.62 255 SER A N 1
ATOM 2029 C CA . SER A 1 255 ? -17.781 13.008 27.281 1 93.62 255 SER A CA 1
ATOM 2030 C C . SER A 1 255 ? -17.984 14.477 27.625 1 93.62 255 SER A C 1
ATOM 2032 O O . SER A 1 255 ? -18.688 14.805 28.578 1 93.62 255 SER A O 1
ATOM 2034 N N . ALA A 1 256 ? -17.328 15.297 26.906 1 97.56 256 ALA A N 1
ATOM 2035 C CA . ALA A 1 256 ? -17.375 16.734 27.141 1 97.56 256 ALA A CA 1
ATOM 2036 C C . ALA A 1 256 ? -18.734 17.312 26.766 1 97.56 256 ALA A C 1
ATOM 2038 O O . ALA A 1 256 ? -19.375 16.828 25.828 1 97.56 256 ALA A O 1
ATOM 2039 N N . GLU A 1 257 ? -19.141 18.281 27.531 1 98.5 257 GLU A N 1
ATOM 2040 C CA . GLU A 1 257 ? -20.266 19.078 27.047 1 98.5 257 GLU A CA 1
ATOM 2041 C C . GLU A 1 257 ? -19.891 19.812 25.766 1 98.5 257 GLU A C 1
ATOM 2043 O O . GLU A 1 257 ? -18.875 20.516 25.703 1 98.5 257 GLU A O 1
ATOM 2048 N N . TRP A 1 258 ? -20.719 19.641 24.766 1 98.25 258 TRP A N 1
ATOM 2049 C CA . TRP A 1 258 ? -20.438 20.219 23.453 1 98.25 258 TRP A CA 1
ATOM 2050 C C . TRP A 1 258 ? -21.156 21.547 23.281 1 98.25 258 TRP A C 1
ATOM 2052 O O . TRP A 1 258 ? -22.391 21.625 23.438 1 98.25 258 TRP A O 1
ATOM 2062 N N . ILE A 1 259 ? -20.422 22.578 22.984 1 98.69 259 ILE A N 1
ATOM 2063 C CA . ILE A 1 259 ? -20.938 23.891 22.609 1 98.69 259 ILE A CA 1
ATOM 2064 C C . ILE A 1 259 ? -20.672 24.141 21.125 1 98.69 259 ILE A C 1
ATOM 2066 O O . ILE A 1 259 ? -19.609 24.656 20.766 1 98.69 259 ILE A O 1
ATOM 2070 N N . PRO A 1 260 ? -21.594 23.891 20.234 1 98.12 260 PRO A N 1
ATOM 2071 C CA . PRO A 1 260 ? -21.391 24.031 18.781 1 98.12 260 PRO A CA 1
ATOM 2072 C C . PRO A 1 260 ? -21.438 25.484 18.328 1 98.12 260 PRO A C 1
ATOM 2074 O O . PRO A 1 260 ? -22.422 25.922 17.703 1 98.12 260 PRO A O 1
ATOM 2077 N N . ILE A 1 261 ? -20.406 26.141 18.406 1 98.44 261 ILE A N 1
ATOM 2078 C CA . ILE A 1 261 ? -20.297 27.578 18.125 1 98.44 261 ILE A CA 1
ATOM 2079 C C . ILE A 1 261 ? -20.234 27.797 16.609 1 98.44 261 ILE A C 1
ATOM 2081 O O . ILE A 1 261 ? -19.734 26.938 15.875 1 98.44 261 ILE A O 1
ATOM 2085 N N . ARG A 1 262 ? -20.797 28.922 16.156 1 98.19 262 ARG A N 1
ATOM 2086 C CA . ARG A 1 262 ? -20.594 29.328 14.766 1 98.19 262 ARG A CA 1
ATOM 2087 C C . ARG A 1 262 ? -19.125 29.609 14.484 1 98.19 262 ARG A C 1
ATOM 2089 O O . ARG A 1 262 ? -18.484 30.359 15.227 1 98.19 262 ARG A O 1
ATOM 2096 N N . PRO A 1 263 ? -18.578 29.031 13.383 1 97.81 263 PRO A N 1
ATOM 2097 C CA . PRO A 1 263 ? -17.141 29.25 13.125 1 97.81 263 PRO A CA 1
ATOM 2098 C C . PRO A 1 263 ? -16.781 30.734 12.992 1 97.81 263 PRO A C 1
ATOM 2100 O O . PRO A 1 263 ? -17.578 31.516 12.477 1 97.81 263 PRO A O 1
ATOM 2103 N N . ASN A 1 264 ? -15.609 31.125 13.492 1 97.25 264 ASN A N 1
ATOM 2104 C CA . ASN A 1 264 ? -15.016 32.438 13.367 1 97.25 264 ASN A CA 1
ATOM 2105 C C . ASN A 1 264 ? -15.625 33.438 14.352 1 97.25 264 ASN A C 1
ATOM 2107 O O . ASN A 1 264 ? -15.445 34.656 14.219 1 97.25 264 ASN A O 1
ATOM 2111 N N . THR A 1 265 ? -16.359 32.969 15.391 1 98.25 265 THR A N 1
ATOM 2112 C CA . THR A 1 265 ? -17.047 33.938 16.25 1 98.25 265 THR A CA 1
ATOM 2113 C C . THR A 1 265 ? -16.594 33.781 17.688 1 98.25 265 THR A C 1
ATOM 2115 O O . THR A 1 265 ? -17.25 34.281 18.609 1 98.25 265 THR A O 1
ATOM 2118 N N . ASP A 1 266 ? -15.516 33.188 17.891 1 98.38 266 ASP A N 1
ATOM 2119 C CA . ASP A 1 266 ? -15 32.906 19.234 1 98.38 266 ASP A CA 1
ATOM 2120 C C . ASP A 1 266 ? -14.82 34.219 20.016 1 98.38 266 ASP A C 1
ATOM 2122 O O . ASP A 1 266 ? -15.109 34.25 21.219 1 98.38 266 ASP A O 1
ATOM 2126 N N . VAL A 1 267 ? -14.336 35.219 19.375 1 98.62 267 VAL A N 1
ATOM 2127 C CA . VAL A 1 267 ? -14.086 36.5 20.047 1 98.62 267 VAL A CA 1
ATOM 2128 C C . VAL A 1 267 ? -15.391 37.062 20.594 1 98.62 267 VAL A C 1
ATOM 2130 O O . VAL A 1 267 ? -15.43 37.562 21.719 1 98.62 267 VAL A O 1
ATOM 2133 N N . ALA A 1 268 ? -16.422 37 19.828 1 98.81 268 ALA A N 1
ATOM 2134 C CA . ALA A 1 268 ? -17.719 37.469 20.266 1 98.81 268 ALA A CA 1
ATOM 2135 C C . ALA A 1 268 ? -18.188 36.719 21.516 1 98.81 268 ALA A C 1
ATOM 2137 O O . ALA A 1 268 ? -18.766 37.312 22.438 1 98.81 268 ALA A O 1
ATOM 2138 N N . LEU A 1 269 ? -18.016 35.438 21.5 1 98.88 269 LEU A N 1
ATOM 2139 C CA . LEU A 1 269 ? -18.391 34.625 22.656 1 98.88 269 LEU A CA 1
ATOM 2140 C C . LEU A 1 269 ? -17.625 35.062 23.906 1 98.88 269 LEU A C 1
ATOM 2142 O O . LEU A 1 269 ? -18.234 35.25 24.969 1 98.88 269 LEU A O 1
ATOM 2146 N N . MET A 1 270 ? -16.359 35.281 23.766 1 98.88 270 MET A N 1
ATOM 2147 C CA . MET A 1 270 ? -15.523 35.688 24.891 1 98.88 270 MET A CA 1
ATOM 2148 C C . MET A 1 270 ? -15.898 37.062 25.391 1 98.88 270 MET A C 1
ATOM 2150 O O . MET A 1 270 ? -15.938 37.312 26.594 1 98.88 270 MET A O 1
ATOM 2154 N N . LEU A 1 271 ? -16.172 37.969 24.453 1 98.88 271 LEU A N 1
ATOM 2155 C CA . LEU A 1 271 ? -16.562 39.344 24.828 1 98.88 271 LEU A CA 1
ATOM 2156 C C . LEU A 1 271 ? -17.891 39.312 25.578 1 98.88 271 LEU A C 1
ATOM 2158 O O . LEU A 1 271 ? -18.062 40.094 26.547 1 98.88 271 LEU A O 1
ATOM 2162 N N . GLY A 1 272 ? -18.812 38.5 25.109 1 98.88 272 GLY A N 1
ATOM 2163 C CA . GLY A 1 272 ? -20.062 38.375 25.844 1 98.88 272 GLY A CA 1
ATOM 2164 C C . GLY A 1 272 ? -19.859 37.906 27.266 1 98.88 272 GLY A C 1
ATOM 2165 O O . GLY A 1 272 ? -20.5 38.406 28.188 1 98.88 272 GLY A O 1
ATOM 2166 N N . MET A 1 273 ? -19.031 36.938 27.5 1 98.88 273 MET A N 1
ATOM 2167 C CA . MET A 1 273 ? -18.703 36.469 28.844 1 98.88 273 MET A CA 1
ATOM 2168 C C . MET A 1 273 ? -18.078 37.594 29.672 1 98.88 273 MET A C 1
ATOM 2170 O O . MET A 1 273 ? -18.438 37.781 30.828 1 98.88 273 MET A O 1
ATOM 2174 N N . MET A 1 274 ? -17.141 38.312 29.078 1 98.88 274 MET A N 1
ATOM 2175 C CA . MET A 1 274 ? -16.438 39.406 29.766 1 98.88 274 MET A CA 1
ATOM 2176 C C . MET A 1 274 ? -17.391 40.5 30.203 1 98.88 274 MET A C 1
ATOM 2178 O O . MET A 1 274 ? -17.297 41 31.328 1 98.88 274 MET A O 1
ATOM 2182 N N . HIS A 1 275 ? -18.25 40.906 29.297 1 98.88 275 HIS A N 1
ATOM 2183 C CA . HIS A 1 275 ? -19.25 41.906 29.609 1 98.88 275 HIS A CA 1
ATOM 2184 C C . HIS A 1 275 ? -20.094 41.5 30.812 1 98.88 275 HIS A C 1
ATOM 2186 O O . HIS A 1 275 ? -20.328 42.312 31.719 1 98.88 275 HIS A O 1
ATOM 2192 N N . TYR A 1 276 ? -20.578 40.312 30.797 1 98.81 276 TYR A N 1
ATOM 2193 C CA . TYR A 1 276 ? -21.391 39.781 31.891 1 98.81 276 TYR A CA 1
ATOM 2194 C C . TYR A 1 276 ? -20.609 39.781 33.188 1 98.81 276 TYR A C 1
ATOM 2196 O O . TYR A 1 276 ? -21.109 40.188 34.25 1 98.81 276 TYR A O 1
ATOM 2204 N N . LEU A 1 277 ? -19.375 39.25 33.156 1 98.81 277 LEU A N 1
ATOM 2205 C CA . LEU A 1 277 ? -18.547 39.188 34.344 1 98.81 277 LEU A CA 1
ATOM 2206 C C . LEU A 1 277 ? -18.328 40.562 34.938 1 98.81 277 LEU A C 1
ATOM 2208 O O . LEU A 1 277 ? -18.328 40.75 36.156 1 98.81 277 LEU A O 1
ATOM 2212 N N . TYR A 1 278 ? -18.109 41.562 34.094 1 98.75 278 TYR A N 1
ATOM 2213 C CA . TYR A 1 278 ? -17.875 42.906 34.562 1 98.75 278 TYR A CA 1
ATOM 2214 C C . TYR A 1 278 ? -19.156 43.5 35.156 1 98.75 278 TYR A C 1
ATOM 2216 O O . TYR A 1 278 ? -19.125 44 36.281 1 98.75 278 TYR A O 1
ATOM 2224 N N . THR A 1 279 ? -20.281 43.375 34.469 1 98.38 279 THR A N 1
ATOM 2225 C CA . THR A 1 279 ? -21.516 44.031 34.906 1 98.38 279 THR A CA 1
ATOM 2226 C C . THR A 1 279 ? -22.125 43.312 36.094 1 98.38 279 THR A C 1
ATOM 2228 O O . THR A 1 279 ? -22.859 43.938 36.875 1 98.38 279 THR A O 1
ATOM 2231 N N . SER A 1 280 ? -21.797 42.094 36.281 1 98.19 280 SER A N 1
ATOM 2232 C CA . SER A 1 280 ? -22.281 41.375 37.438 1 98.19 280 SER A CA 1
ATOM 2233 C C . SER A 1 280 ? -21.266 41.406 38.594 1 98.19 280 SER A C 1
ATOM 2235 O O . SER A 1 280 ? -21.453 40.781 39.625 1 98.19 280 SER A O 1
ATOM 2237 N N . ASN A 1 281 ? -20.156 42.062 38.406 1 97.88 281 ASN A N 1
ATOM 2238 C CA . ASN A 1 281 ? -19.094 42.219 39.375 1 97.88 281 ASN A CA 1
ATOM 2239 C C . ASN A 1 281 ? -18.5 40.875 39.812 1 97.88 281 ASN A C 1
ATOM 2241 O O . ASN A 1 281 ? -18.25 40.656 41 1 97.88 281 ASN A O 1
ATOM 2245 N N . GLN A 1 282 ? -18.312 40.062 38.844 1 98.12 282 GLN A N 1
ATOM 2246 C CA . GLN A 1 282 ? -17.828 38.719 39.156 1 98.12 282 GLN A CA 1
ATOM 2247 C C . GLN A 1 282 ? -16.391 38.531 38.688 1 98.12 282 GLN A C 1
ATOM 2249 O O . GLN A 1 282 ? -15.75 37.531 39.031 1 98.12 282 GLN A O 1
ATOM 2254 N N . TYR A 1 283 ? -15.844 39.5 37.938 1 98.25 283 TYR A N 1
ATOM 2255 C CA . TYR A 1 283 ? -14.461 39.344 37.5 1 98.25 283 TYR A CA 1
ATOM 2256 C C . TYR A 1 283 ? -13.492 39.562 38.656 1 98.25 283 TYR A C 1
ATOM 2258 O O . TYR A 1 283 ? -13.859 40.125 39.688 1 98.25 283 TYR A O 1
ATOM 2266 N N . ASP A 1 284 ? -12.305 39.125 38.562 1 98.62 284 ASP A N 1
ATOM 2267 C CA . ASP A 1 284 ? -11.289 39.219 39.594 1 98.62 284 ASP A CA 1
ATOM 2268 C C . ASP A 1 284 ? -10.617 40.594 39.562 1 98.62 284 ASP A C 1
ATOM 2270 O O . ASP A 1 284 ? -9.555 40.75 38.969 1 98.62 284 ASP A O 1
ATOM 2274 N N . LYS A 1 285 ? -11.125 41.5 40.344 1 98.12 285 LYS A N 1
ATOM 2275 C CA . LYS A 1 285 ? -10.656 42.875 40.344 1 98.12 285 LYS A CA 1
ATOM 2276 C C . LYS A 1 285 ? -9.203 42.969 40.812 1 98.12 285 LYS A C 1
ATOM 2278 O O . LYS A 1 285 ? -8.43 43.781 40.312 1 98.12 285 LYS A O 1
ATOM 2283 N N . ALA A 1 286 ? -8.898 42.188 41.781 1 98.19 286 ALA A N 1
ATOM 2284 C CA . ALA A 1 286 ? -7.543 42.188 42.312 1 98.19 286 ALA A CA 1
ATOM 2285 C C . ALA A 1 286 ? -6.527 41.719 41.281 1 98.19 286 ALA A C 1
ATOM 2287 O O . ALA A 1 286 ? -5.441 42.281 41.156 1 98.19 286 ALA A O 1
ATOM 2288 N N . PHE A 1 287 ? -6.863 40.719 40.594 1 98.5 287 PHE A N 1
ATOM 2289 C CA . PHE A 1 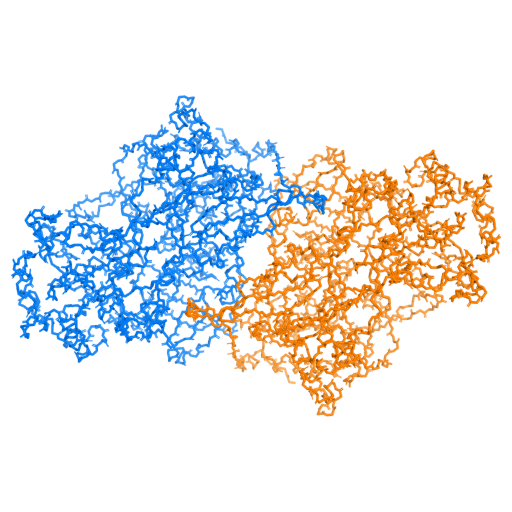287 ? -5.969 40.25 39.531 1 98.5 287 PHE A CA 1
ATOM 2290 C C . PHE A 1 287 ? -5.77 41.312 38.469 1 98.5 287 PHE A C 1
ATOM 2292 O O . PHE A 1 287 ? -4.641 41.562 38.031 1 98.5 287 PHE A O 1
ATOM 2299 N N . ILE A 1 288 ? -6.863 41.875 37.969 1 98.56 288 ILE A N 1
ATOM 2300 C CA . ILE A 1 288 ? -6.812 42.875 36.938 1 98.56 288 ILE A CA 1
ATOM 2301 C C . ILE A 1 288 ? -5.91 44.031 37.375 1 98.56 288 ILE A C 1
ATOM 2303 O O . ILE A 1 288 ? -5.055 44.5 36.625 1 98.56 288 ILE A O 1
ATOM 2307 N N . ALA A 1 289 ? -6.062 44.438 38.562 1 98 289 ALA A N 1
ATOM 2308 C CA . ALA A 1 289 ? -5.32 45.594 39.094 1 98 289 ALA A CA 1
ATOM 2309 C C . ALA A 1 289 ? -3.832 45.281 39.219 1 98 289 ALA A C 1
ATOM 2311 O O . ALA A 1 289 ? -2.984 46.125 38.906 1 98 289 ALA A O 1
ATOM 2312 N N . LYS A 1 290 ? -3.551 44.125 39.562 1 98.25 290 LYS A N 1
ATOM 2313 C CA . LYS A 1 290 ? -2.18 43.781 39.938 1 98.25 290 LYS A CA 1
ATOM 2314 C C . LYS A 1 290 ? -1.415 43.219 38.75 1 98.25 290 LYS A C 1
ATOM 2316 O O . LYS A 1 290 ? -0.217 43.469 38.594 1 98.25 290 LYS A O 1
ATOM 2321 N N . TYR A 1 291 ? -2.008 42.5 37.875 1 98.62 291 TYR A N 1
ATOM 2322 C CA . TYR A 1 291 ? -1.268 41.656 36.938 1 98.62 291 TYR A CA 1
ATOM 2323 C C . TYR A 1 291 ? -1.524 42.094 35.5 1 98.62 291 TYR A C 1
ATOM 2325 O O . TYR A 1 291 ? -0.944 41.562 34.562 1 98.62 291 TYR A O 1
ATOM 2333 N N . THR A 1 292 ? -2.418 43.094 35.219 1 98.62 292 THR A N 1
ATOM 2334 C CA . THR A 1 292 ? -2.738 43.5 33.844 1 98.62 292 THR A CA 1
ATOM 2335 C C . THR A 1 292 ? -2.584 45 33.656 1 98.62 292 THR A C 1
ATOM 2337 O O . THR A 1 292 ? -2.404 45.719 34.656 1 98.62 292 THR A O 1
ATOM 2340 N N . ASP A 1 293 ? -2.551 45.344 32.438 1 98.44 293 ASP A N 1
ATOM 2341 C CA . ASP A 1 293 ? -2.5 46.75 32.062 1 98.44 293 ASP A CA 1
ATOM 2342 C C . ASP A 1 293 ? -3.5 47.062 30.938 1 98.44 293 ASP A C 1
ATOM 2344 O O . ASP A 1 293 ? -3.705 46.25 30.047 1 98.44 293 ASP A O 1
ATOM 2348 N N . GLY A 1 294 ? -4.219 48.219 31.078 1 98.31 294 GLY A N 1
ATOM 2349 C CA . GLY A 1 294 ? -5.035 48.719 29.984 1 98.31 294 GLY A CA 1
ATOM 2350 C C . GLY A 1 294 ? -6.5 48.375 30.125 1 98.31 294 GLY A C 1
ATOM 2351 O O . GLY A 1 294 ? -7.277 48.531 29.188 1 98.31 294 GLY A O 1
ATOM 2352 N N . PHE A 1 295 ? -6.934 47.875 31.281 1 98.44 295 PHE A N 1
ATOM 2353 C CA . PHE A 1 295 ? -8.328 47.469 31.5 1 98.44 295 PHE A CA 1
ATOM 2354 C C . PHE A 1 295 ? -9.25 48.656 31.312 1 98.44 295 PHE A C 1
ATOM 2356 O O . PHE A 1 295 ? -10.336 48.531 30.75 1 98.44 295 PHE A O 1
ATOM 2363 N N . ASP A 1 296 ? -8.883 49.812 31.75 1 97.5 296 ASP A N 1
ATOM 2364 C CA . ASP A 1 296 ? -9.672 51.031 31.688 1 97.5 296 ASP A CA 1
ATOM 2365 C C . ASP A 1 296 ? -9.883 51.469 30.25 1 97.5 296 ASP A C 1
ATOM 2367 O O . ASP A 1 296 ? -10.922 52.062 29.906 1 97.5 296 ASP A O 1
ATOM 2371 N N . LYS A 1 297 ? -8.938 51.219 29.375 1 97.94 297 LYS A N 1
ATOM 2372 C CA . LYS A 1 297 ? -9.031 51.594 27.969 1 97.94 297 LYS A CA 1
ATOM 2373 C C . LYS A 1 297 ? -9.883 50.594 27.188 1 97.94 297 LYS A C 1
ATOM 2375 O O . LYS A 1 297 ? -10.461 50.906 26.156 1 97.94 297 LYS A O 1
ATOM 2380 N N . PHE A 1 298 ? -10 49.406 27.703 1 98.25 298 PHE A N 1
ATOM 2381 C CA . PHE A 1 298 ? -10.773 48.344 27.094 1 98.25 298 PHE A CA 1
ATOM 2382 C C . PHE A 1 298 ? -12.242 48.438 27.469 1 98.25 298 PHE A C 1
ATOM 2384 O O . PHE A 1 298 ? -13.117 48.125 26.672 1 98.25 298 PHE A O 1
ATOM 2391 N N . LEU A 1 299 ? -12.586 48.938 28.609 1 98.19 299 LEU A N 1
ATOM 2392 C CA . LEU A 1 299 ? -13.914 48.906 29.203 1 98.19 299 LEU A CA 1
ATOM 2393 C C . LEU A 1 299 ? -14.914 49.656 28.359 1 98.19 299 LEU A C 1
ATOM 2395 O O . LEU A 1 299 ? -16.047 49.219 28.172 1 98.19 299 LEU A O 1
ATOM 2399 N N . PRO A 1 300 ? -14.523 50.875 27.812 1 98.25 300 PRO A N 1
ATOM 2400 C CA . PRO A 1 300 ? -15.492 51.594 26.984 1 98.25 300 PRO A CA 1
ATOM 2401 C C . PRO A 1 300 ? -15.977 50.75 25.781 1 98.25 300 PRO A C 1
ATOM 2403 O O . PRO A 1 300 ? -17.156 50.812 25.422 1 98.25 300 PRO A O 1
ATOM 2406 N N . TYR A 1 301 ? -15.094 50.031 25.25 1 98.38 301 TYR A N 1
ATOM 2407 C CA . TYR A 1 301 ? -15.477 49.156 24.141 1 98.38 301 TYR A CA 1
ATOM 2408 C C . TYR A 1 301 ? -16.391 48.031 24.625 1 98.38 301 TYR A C 1
ATOM 2410 O O . TYR A 1 301 ? -17.422 47.75 24 1 98.38 301 TYR A O 1
ATOM 2418 N N . LEU A 1 302 ? -16 47.375 25.703 1 98.69 302 LEU A N 1
ATOM 2419 C CA . LEU A 1 302 ? -16.766 46.25 26.266 1 98.69 302 LEU A CA 1
ATOM 2420 C C . LEU A 1 302 ? -18.188 46.688 26.594 1 98.69 302 LEU A C 1
ATOM 2422 O O . LEU A 1 302 ? -19.141 45.938 26.344 1 98.69 302 LEU A O 1
ATOM 2426 N N . LEU A 1 303 ? -18.297 47.906 27.062 1 98.31 303 LEU A N 1
ATOM 2427 C CA . LEU A 1 303 ? -19.578 48.438 27.531 1 98.31 303 LEU A CA 1
ATOM 2428 C C . LEU A 1 303 ? -20.359 49.094 26.406 1 98.31 303 LEU A C 1
ATOM 2430 O O . LEU A 1 303 ? -21.5 49.5 26.578 1 98.31 303 LEU A O 1
ATOM 2434 N N . GLY A 1 304 ? -19.75 49.25 25.266 1 97.69 304 GLY A N 1
ATOM 2435 C CA . GLY A 1 304 ? -20.422 49.781 24.094 1 97.69 304 GLY A CA 1
ATOM 2436 C C . GLY A 1 304 ? -20.344 51.281 23.984 1 97.69 304 GLY A C 1
ATOM 2437 O O . GLY A 1 304 ? -20.984 51.875 23.125 1 97.69 304 GLY A O 1
ATOM 2438 N N . GLU A 1 305 ? -19.594 51.875 24.703 1 96.94 305 GLU A N 1
ATOM 2439 C CA . GLU A 1 305 ? -19.469 53.312 24.688 1 96.94 305 GLU A CA 1
ATOM 2440 C C . GLU A 1 305 ? -18.719 53.781 23.453 1 96.94 305 GLU A C 1
ATOM 2442 O O . GLU A 1 305 ? -19 54.844 22.906 1 96.94 305 GLU A O 1
ATOM 2447 N N . SER A 1 306 ? -17.797 53.031 23 1 94.06 306 SER A N 1
ATOM 2448 C CA . SER A 1 306 ? -16.938 53.406 21.891 1 94.06 306 SER A CA 1
ATOM 2449 C C . SER A 1 306 ? -17.594 53.125 20.547 1 94.06 306 SER A C 1
ATOM 2451 O O . SER A 1 306 ? -17.297 53.781 19.547 1 94.06 306 SER A O 1
ATOM 2453 N N . ASP A 1 307 ? -18.516 52.219 20.469 1 94.19 307 ASP A N 1
ATOM 2454 C CA . ASP A 1 307 ? -19.062 51.812 19.172 1 94.19 307 ASP A CA 1
ATOM 2455 C C . ASP A 1 307 ? -20.578 51.656 19.25 1 94.19 307 ASP A C 1
ATOM 2457 O O . ASP A 1 307 ? -21.203 51.156 18.297 1 94.19 307 ASP A O 1
ATOM 2461 N N . ASN A 1 308 ? -21.188 52 20.344 1 95.62 308 ASN A N 1
ATOM 2462 C CA . ASN A 1 308 ? -22.641 51.969 20.578 1 95.62 308 ASN A CA 1
ATOM 2463 C C . ASN A 1 308 ? -23.188 50.531 20.484 1 95.62 308 ASN A C 1
ATOM 2465 O O . ASN A 1 308 ? -24.312 50.344 20.031 1 95.62 308 ASN A O 1
ATOM 2469 N N . ALA A 1 309 ? -22.359 49.594 20.844 1 97.31 309 ALA A N 1
ATOM 2470 C CA . ALA A 1 309 ? -22.766 48.188 20.844 1 97.31 309 ALA A CA 1
ATOM 2471 C C . ALA A 1 309 ? -22.234 47.469 22.062 1 97.31 309 ALA A C 1
ATOM 2473 O O . ALA A 1 309 ? -21.172 46.812 22 1 97.31 309 ALA A O 1
ATOM 2474 N N . PRO A 1 310 ? -22.984 47.594 23.172 1 98.38 310 PRO A N 1
ATOM 2475 C CA . PRO A 1 310 ? -22.516 46.844 24.344 1 98.38 310 PRO A CA 1
ATOM 2476 C C . PRO A 1 310 ? -22.422 45.344 24.078 1 98.38 310 PRO A C 1
ATOM 2478 O O . PRO A 1 310 ? -23.297 44.781 23.422 1 98.38 310 PRO A O 1
ATOM 2481 N N . LYS A 1 311 ? -21.391 44.719 24.484 1 98.88 311 LYS A N 1
ATOM 2482 C CA . LYS A 1 311 ? -21.141 43.312 24.25 1 98.88 311 LYS A CA 1
ATOM 2483 C C . LYS A 1 311 ? -21.906 42.438 25.234 1 98.88 311 LYS A C 1
ATOM 2485 O O . LYS A 1 311 ? -21.312 41.594 25.906 1 98.88 311 LYS A O 1
ATOM 2490 N N . THR A 1 312 ? -23.188 42.531 25.172 1 98.75 312 THR A N 1
ATOM 2491 C CA . THR A 1 312 ? -24.078 41.812 26.094 1 98.75 312 THR A CA 1
ATOM 2492 C C . THR A 1 312 ? -24.156 40.344 25.734 1 98.75 312 THR A C 1
ATOM 2494 O O . THR A 1 312 ? -23.641 39.938 24.703 1 98.75 312 THR A O 1
ATOM 2497 N N . LEU A 1 313 ? -24.766 39.594 26.672 1 98.69 313 LEU A N 1
ATOM 2498 C CA . LEU A 1 313 ? -25.031 38.188 26.406 1 98.69 313 LEU A CA 1
ATOM 2499 C C . LEU A 1 313 ? -25.875 38 25.156 1 98.69 313 LEU A C 1
ATOM 2501 O O . LEU A 1 313 ? -25.625 37.094 24.359 1 98.69 313 LEU A O 1
ATOM 2505 N N . GLU A 1 314 ? -26.844 38.844 24.938 1 98.5 314 GLU A N 1
ATOM 2506 C CA . GLU A 1 314 ? -27.719 38.781 23.781 1 98.5 314 GLU A CA 1
ATOM 2507 C C . GLU A 1 314 ? -26.969 39.125 22.5 1 98.5 314 GLU A C 1
ATOM 2509 O O . GLU A 1 314 ? -27.203 38.5 21.453 1 98.5 314 GLU A O 1
ATOM 2514 N N . TRP A 1 315 ? -26.188 40.156 22.609 1 98.56 315 TRP A N 1
ATOM 2515 C CA . TRP A 1 315 ? -25.328 40.5 21.484 1 98.56 315 TRP A CA 1
ATOM 2516 C C . TRP A 1 315 ? -24.469 39.344 21.047 1 98.56 315 TRP A C 1
ATOM 2518 O O . TRP A 1 315 ? -24.422 39 19.859 1 98.56 315 TRP A O 1
ATOM 2528 N N . ALA A 1 316 ? -23.797 38.719 21.969 1 98.81 316 ALA A N 1
ATOM 2529 C CA . ALA A 1 316 ? -22.938 37.562 21.688 1 98.81 316 ALA A CA 1
ATOM 2530 C C . ALA A 1 316 ? -23.75 36.375 21.156 1 98.81 316 ALA A C 1
ATOM 2532 O O . ALA A 1 316 ? -23.297 35.688 20.25 1 98.81 316 ALA A O 1
ATOM 2533 N N . SER A 1 317 ? -24.859 36.125 21.734 1 98.75 317 SER A N 1
ATOM 2534 C CA . SER A 1 317 ? -25.734 35.031 21.328 1 98.75 317 SER A CA 1
ATOM 2535 C C . SER A 1 317 ? -26.109 35.156 19.859 1 98.75 317 SER A C 1
ATOM 2537 O O . SER A 1 317 ? -26.094 34.188 19.109 1 98.75 317 SER A O 1
ATOM 2539 N N . GLN A 1 318 ? -26.438 36.344 19.391 1 98.06 318 GLN A N 1
ATOM 2540 C CA . GLN A 1 318 ? -26.844 36.562 18.016 1 98.06 318 GLN A CA 1
ATOM 2541 C C . GLN A 1 318 ? -25.703 36.25 17.047 1 98.06 318 GLN A C 1
ATOM 2543 O O . GLN A 1 318 ? -25.938 35.719 15.961 1 98.06 318 GLN A O 1
ATOM 2548 N N . ILE A 1 319 ? -24.547 36.531 17.422 1 98.44 319 ILE A N 1
ATOM 2549 C CA . ILE A 1 319 ? -23.391 36.375 16.547 1 98.44 319 ILE A CA 1
ATOM 2550 C C . ILE A 1 319 ? -22.922 34.906 16.547 1 98.44 319 ILE A C 1
ATOM 2552 O O . ILE A 1 319 ? -22.625 34.344 15.492 1 98.44 319 ILE A O 1
ATOM 2556 N N . THR A 1 320 ? -22.906 34.25 17.672 1 98.62 320 THR A N 1
ATOM 2557 C CA . THR A 1 320 ? -22.219 32.969 17.859 1 98.62 320 THR A CA 1
ATOM 2558 C C . THR A 1 320 ? -23.172 31.797 17.641 1 98.62 320 THR A C 1
ATOM 2560 O O . THR A 1 320 ? -22.734 30.672 17.375 1 98.62 320 THR A O 1
ATOM 2563 N N . GLY A 1 321 ? -24.422 32 17.828 1 97.75 321 GLY A N 1
ATOM 2564 C CA . GLY A 1 321 ? -25.391 30.906 17.812 1 97.75 321 GLY A CA 1
ATOM 2565 C C . GLY A 1 321 ? -25.484 30.188 19.141 1 97.75 321 GLY A C 1
ATOM 2566 O O . GLY A 1 321 ? -26.297 29.266 19.297 1 97.75 321 GLY A O 1
ATOM 2567 N N . VAL A 1 322 ? -24.719 30.562 20.141 1 98.69 322 VAL A N 1
ATOM 2568 C CA . VAL A 1 322 ? -24.828 30.031 21.484 1 98.69 322 VAL A CA 1
ATOM 2569 C C . VAL A 1 322 ? -25.844 30.844 22.281 1 98.69 322 VAL A C 1
ATOM 2571 O O . VAL A 1 322 ? -25.828 32.062 22.25 1 98.69 322 VAL A O 1
ATOM 2574 N N . SER A 1 323 ? -26.719 30.234 23.031 1 98.75 323 SER A N 1
ATOM 2575 C CA . SER A 1 323 ? -27.766 30.969 23.734 1 98.75 323 SER A CA 1
ATOM 2576 C C . SER A 1 323 ? -27.172 31.859 24.828 1 98.75 323 SER A C 1
ATOM 2578 O O . SER A 1 323 ? -26.141 31.531 25.406 1 98.75 323 SER A O 1
ATOM 2580 N N . ALA A 1 324 ? -27.875 32.938 25.125 1 98.69 324 ALA A N 1
ATOM 2581 C CA . ALA A 1 324 ? -27.438 33.844 26.172 1 98.69 324 ALA A CA 1
ATOM 2582 C C . ALA A 1 324 ? -27.359 33.156 27.516 1 98.69 324 ALA A C 1
ATOM 2584 O O . ALA A 1 324 ? -26.453 33.375 28.312 1 98.69 324 ALA A O 1
ATOM 2585 N N . GLU A 1 325 ? -28.297 32.281 27.734 1 98.69 325 GLU A N 1
ATOM 2586 C CA . GLU A 1 325 ? -28.328 31.5 28.969 1 98.69 325 GLU A CA 1
ATOM 2587 C C . GLU A 1 325 ? -27.094 30.609 29.109 1 98.69 325 GLU A C 1
ATOM 2589 O O . GLU A 1 325 ? -26.516 30.5 30.188 1 98.69 325 GLU A O 1
ATOM 2594 N N . LYS A 1 326 ? -26.797 29.984 28.047 1 98.75 326 LYS A N 1
ATOM 2595 C CA . LYS A 1 326 ? -25.641 29.094 28.078 1 98.75 326 LYS A CA 1
ATOM 2596 C C . LYS A 1 326 ? -24.344 29.891 28.281 1 98.75 326 LYS A C 1
ATOM 2598 O O . LYS A 1 326 ? -23.438 29.453 28.984 1 98.75 326 LYS A O 1
ATOM 2603 N N . ILE A 1 327 ? -24.219 31.031 27.625 1 98.88 327 ILE A N 1
ATOM 2604 C CA . ILE A 1 327 ? -23.047 31.891 27.781 1 98.88 327 ILE A CA 1
ATOM 2605 C C . ILE A 1 327 ? -22.922 32.312 29.25 1 98.88 327 ILE A C 1
ATOM 2607 O O . ILE A 1 327 ? -21.828 32.25 29.812 1 98.88 327 ILE A O 1
ATOM 2611 N N . LYS A 1 328 ? -24 32.688 29.812 1 98.75 328 LYS A N 1
ATOM 2612 C CA . LYS A 1 328 ? -24.031 33.062 31.234 1 98.75 328 LYS A CA 1
ATOM 2613 C C . LYS A 1 328 ? -23.594 31.906 32.125 1 98.75 328 LYS A C 1
ATOM 2615 O O . LYS A 1 328 ? -22.797 32.094 33.031 1 98.75 328 LYS A O 1
ATOM 2620 N N . GLU A 1 329 ? -24.188 30.797 31.844 1 98.75 329 GLU A N 1
ATOM 2621 C CA . GLU A 1 329 ? -23.891 29.609 32.625 1 98.75 329 GLU A CA 1
ATOM 2622 C C . GLU A 1 329 ? -22.391 29.281 32.562 1 98.75 329 GLU A C 1
ATOM 2624 O O . GLU A 1 329 ? -21.797 28.969 33.594 1 98.75 329 GLU A O 1
ATOM 2629 N N . LEU A 1 330 ? -21.859 29.312 31.453 1 98.81 330 LEU A N 1
ATOM 2630 C CA . LEU A 1 330 ? -20.438 29.031 31.297 1 98.81 330 LEU A CA 1
ATOM 2631 C C . LEU A 1 330 ? -19.594 30.031 32.062 1 98.81 330 LEU A C 1
ATOM 2633 O O . LEU A 1 330 ? -18.656 29.656 32.781 1 98.81 330 LEU A O 1
ATOM 2637 N N . ALA A 1 331 ? -19.875 31.328 31.906 1 98.75 331 ALA A N 1
ATOM 2638 C CA . ALA A 1 331 ? -19.125 32.375 32.594 1 98.75 331 ALA A CA 1
ATOM 2639 C C . ALA A 1 331 ? -19.172 32.156 34.125 1 98.75 331 ALA A C 1
ATOM 2641 O O . ALA A 1 331 ? -18.156 32.281 34.812 1 98.75 331 ALA A O 1
ATOM 2642 N N . ASP A 1 332 ? -20.344 31.859 34.625 1 98.75 332 ASP A N 1
ATOM 2643 C CA . ASP A 1 332 ? -20.516 31.594 36.062 1 98.75 332 ASP A CA 1
ATOM 2644 C C . ASP A 1 332 ? -19.672 30.406 36.5 1 98.75 332 ASP A C 1
ATOM 2646 O O . ASP A 1 332 ? -19.016 30.453 37.562 1 98.75 332 ASP A O 1
ATOM 2650 N N . LEU A 1 333 ? -19.719 29.422 35.688 1 98.75 333 LEU A N 1
ATOM 2651 C CA . LEU A 1 333 ? -18.969 28.203 36.031 1 98.75 333 LEU A CA 1
ATOM 2652 C C . LEU A 1 333 ? -17.469 28.469 36.031 1 98.75 333 LEU A C 1
ATOM 2654 O O . LEU A 1 333 ? -16.766 27.984 36.906 1 98.75 333 LEU A O 1
ATOM 2658 N N . PHE A 1 334 ? -17 29.266 35.094 1 98.81 334 PHE A N 1
ATOM 2659 C CA . PHE A 1 334 ? -15.57 29.484 34.906 1 98.81 334 PHE A CA 1
ATOM 2660 C C . PHE A 1 334 ? -14.984 30.25 36.094 1 98.81 334 PHE A C 1
ATOM 2662 O O . PHE A 1 334 ? -13.812 30.062 36.438 1 98.81 334 PHE A O 1
ATOM 2669 N N . VAL A 1 335 ? -15.766 31.078 36.75 1 98.25 335 VAL A N 1
ATOM 2670 C CA . VAL A 1 335 ? -15.25 31.859 37.875 1 98.25 335 VAL A CA 1
ATOM 2671 C C . VAL A 1 335 ? -15.477 31.125 39.188 1 98.25 335 VAL A C 1
ATOM 2673 O O . VAL A 1 335 ? -14.758 31.344 40.156 1 98.25 335 VAL A O 1
ATOM 2676 N N . SER A 1 336 ? -16.391 30.188 39.188 1 98.19 336 SER A N 1
ATOM 2677 C CA . SER A 1 336 ? -16.75 29.516 40.438 1 98.19 336 SER A CA 1
ATOM 2678 C C . SER A 1 336 ? -15.859 28.312 40.719 1 98.19 336 SER A C 1
ATOM 2680 O O . SER A 1 336 ? -15.766 27.828 41.844 1 98.19 336 SER A O 1
ATOM 2682 N N . LYS A 1 337 ? -15.203 27.797 39.656 1 98.5 337 LYS A N 1
ATOM 2683 C CA . LYS A 1 337 ? -14.359 26.609 39.781 1 98.5 337 LYS A CA 1
ATOM 2684 C C . LYS A 1 337 ? -12.969 26.859 39.188 1 98.5 337 LYS A C 1
ATOM 2686 O O . LYS A 1 337 ? -12.781 27.781 38.406 1 98.5 337 LYS A O 1
ATOM 2691 N N . ARG A 1 338 ? -11.922 26.047 39.656 1 98.62 338 ARG A N 1
ATOM 2692 C CA . ARG A 1 338 ? -10.609 26.047 39.031 1 98.62 338 ARG A CA 1
ATOM 2693 C C . ARG A 1 338 ? -10.719 25.625 37.562 1 98.62 338 ARG A C 1
ATOM 2695 O O . ARG A 1 338 ? -10.875 24.453 37.25 1 98.62 338 ARG A O 1
ATOM 2702 N N . THR A 1 339 ? -10.578 26.656 36.656 1 98.81 339 THR A N 1
ATOM 2703 C CA . THR A 1 339 ? -10.906 26.469 35.25 1 98.81 339 THR A CA 1
ATOM 2704 C C . THR A 1 339 ? -9.672 26.703 34.375 1 98.81 339 THR A C 1
ATOM 2706 O O . THR A 1 339 ? -9.008 27.734 34.5 1 98.81 339 THR A O 1
ATOM 2709 N N . PHE A 1 340 ? -9.375 25.75 33.562 1 98.62 340 PHE A N 1
ATOM 2710 C CA . PHE A 1 340 ? -8.312 25.891 32.562 1 98.62 340 PHE A CA 1
ATOM 2711 C C . PHE A 1 340 ? -8.906 26.094 31.172 1 98.62 340 PHE A C 1
ATOM 2713 O O . PHE A 1 340 ? -9.742 25.297 30.719 1 98.62 340 PHE A O 1
ATOM 2720 N N . LEU A 1 341 ? -8.508 27.141 30.484 1 98.69 341 LEU A N 1
ATOM 2721 C CA . LEU A 1 341 ? -8.914 27.406 29.109 1 98.69 341 LEU A CA 1
ATOM 2722 C C . LEU A 1 341 ? -7.855 26.922 28.125 1 98.69 341 LEU A C 1
ATOM 2724 O O . LEU A 1 341 ? -6.84 27.578 27.906 1 98.69 341 LEU A O 1
ATOM 2728 N N . ALA A 1 342 ? -8.117 25.812 27.469 1 97.81 342 ALA A N 1
ATOM 2729 C CA . ALA A 1 342 ? -7.195 25.25 26.484 1 97.81 342 ALA A CA 1
ATOM 2730 C C . ALA A 1 342 ? -7.5 25.766 25.078 1 97.81 342 ALA A C 1
ATOM 2732 O O . ALA A 1 342 ? -8.312 25.188 24.359 1 97.81 342 ALA A O 1
ATOM 2733 N N . GLY A 1 343 ? -6.77 26.812 24.75 1 94.31 343 GLY A N 1
ATOM 2734 C CA . GLY A 1 343 ? -6.836 27.281 23.375 1 94.31 343 GLY A CA 1
ATOM 2735 C C . GLY A 1 343 ? -6.148 26.359 22.391 1 94.31 343 GLY A C 1
ATOM 2736 O O . GLY A 1 343 ? -5.77 25.234 22.75 1 94.31 343 GLY A O 1
ATOM 2737 N N . ASN A 1 344 ? -6.066 26.812 21.109 1 88.62 344 ASN A N 1
ATOM 2738 C CA . ASN A 1 344 ? -5.484 26.016 20.016 1 88.62 344 ASN A CA 1
ATOM 2739 C C . ASN A 1 344 ? -5.043 26.906 18.859 1 88.62 344 ASN A C 1
ATOM 2741 O O . ASN A 1 344 ? -5.062 28.125 18.953 1 88.62 344 ASN A O 1
ATOM 2745 N N . TRP A 1 345 ? -4.602 26.141 17.828 1 93.12 345 TRP A N 1
ATOM 2746 C CA . TRP A 1 345 ? -4.078 26.875 16.672 1 93.12 345 TRP A CA 1
ATOM 2747 C C . TRP A 1 345 ? -5.156 27.062 15.609 1 93.12 345 TRP A C 1
ATOM 2749 O O . TRP A 1 345 ? -4.996 27.875 14.703 1 93.12 345 TRP A O 1
ATOM 2759 N N . ALA A 1 346 ? -6.211 26.453 15.758 1 93.19 346 ALA A N 1
ATOM 2760 C CA . ALA A 1 346 ? -7.238 26.484 14.719 1 93.19 346 ALA A CA 1
ATOM 2761 C C . ALA A 1 346 ? -7.945 27.844 14.703 1 93.19 346 ALA A C 1
ATOM 2763 O O . ALA A 1 346 ? -8.289 28.344 13.633 1 93.19 346 ALA A O 1
ATOM 2764 N N . MET A 1 347 ? -8.133 28.516 15.82 1 94.12 347 MET A N 1
ATOM 2765 C CA . MET A 1 347 ? -8.906 29.75 15.93 1 94.12 347 MET A CA 1
ATOM 2766 C C . MET A 1 347 ? -8.211 30.891 15.219 1 94.12 347 MET A C 1
ATOM 2768 O O . MET A 1 347 ? -8.875 31.781 14.656 1 94.12 347 MET A O 1
ATOM 2772 N N . GLN A 1 348 ? -6.938 30.828 15.312 1 96.06 348 GLN A N 1
ATOM 2773 C CA . GLN A 1 348 ? -6.215 31.953 14.758 1 96.06 348 GLN A CA 1
ATOM 2774 C C . GLN A 1 348 ? -6.02 31.797 13.25 1 96.06 348 GLN A C 1
ATOM 2776 O O . GLN A 1 348 ? -5.566 32.719 12.578 1 96.06 348 GLN A O 1
ATOM 2781 N N . ARG A 1 349 ? -6.375 30.656 12.594 1 96.56 349 ARG A N 1
ATOM 2782 C CA . ARG A 1 349 ? -6.305 30.438 11.148 1 96.56 349 ARG A CA 1
ATOM 2783 C C . ARG A 1 349 ? -7.578 30.922 10.469 1 96.56 349 ARG A C 1
ATOM 2785 O O . ARG A 1 349 ? -8.156 30.219 9.641 1 96.56 349 ARG A O 1
ATOM 2792 N N . ALA A 1 350 ? -8.047 32.031 10.883 1 96.94 350 ALA A N 1
ATOM 2793 C CA . ALA A 1 350 ? -9.234 32.688 10.352 1 96.94 350 ALA A CA 1
ATOM 2794 C C . ALA A 1 350 ? -8.992 34.188 10.203 1 96.94 350 ALA A C 1
ATOM 2796 O O . ALA A 1 350 ? -8.055 34.75 10.789 1 96.94 350 ALA A O 1
ATOM 2797 N N . GLN A 1 351 ? -9.859 34.812 9.367 1 97.62 351 GLN A N 1
ATOM 2798 C CA . GLN A 1 351 ? -9.758 36.25 9.281 1 97.62 351 GLN A CA 1
ATOM 2799 C C . GLN A 1 351 ? -9.891 36.906 10.664 1 97.62 351 GLN A C 1
ATOM 2801 O O . GLN A 1 351 ? -10.789 36.531 11.43 1 97.62 351 GLN A O 1
ATOM 2806 N N . TYR A 1 352 ? -8.914 37.781 10.969 1 98.12 352 TYR A N 1
ATOM 2807 C CA . TYR A 1 352 ? -8.75 38.438 12.25 1 98.12 352 TYR A CA 1
ATOM 2808 C C . TYR A 1 352 ? -8.352 37.469 13.336 1 98.12 352 TYR A C 1
ATOM 2810 O O . TYR A 1 352 ? -8.781 37.594 14.492 1 98.12 352 TYR A O 1
ATOM 2818 N N . GLY A 1 353 ? -7.582 36.531 12.984 1 97.06 353 GLY A N 1
ATOM 2819 C CA . GLY A 1 353 ? -7.172 35.406 13.82 1 97.06 353 GLY A CA 1
ATOM 2820 C C . GLY A 1 353 ? -6.273 35.812 14.969 1 97.06 353 GLY A C 1
ATOM 2821 O O . GLY A 1 353 ? -6.055 35.062 15.906 1 97.06 353 GLY A O 1
ATOM 2822 N N . GLU A 1 354 ? -5.844 37.094 15.047 1 97.12 354 GLU A N 1
ATOM 2823 C CA . GLU A 1 354 ? -5.062 37.594 16.172 1 97.12 354 GLU A CA 1
ATOM 2824 C C . GLU A 1 354 ? -5.926 37.781 17.406 1 97.12 354 GLU A C 1
ATOM 2826 O O . GLU A 1 354 ? -5.438 37.656 18.531 1 97.12 354 GLU A O 1
ATOM 2831 N N . GLN A 1 355 ? -7.164 38 17.203 1 98.12 355 GLN A N 1
ATOM 2832 C CA . GLN A 1 355 ? -8.078 38.438 18.25 1 98.12 355 GLN A CA 1
ATOM 2833 C C . GLN A 1 355 ? -8.406 37.312 19.203 1 98.12 355 GLN A C 1
ATOM 2835 O O . GLN A 1 355 ? -8.492 37.5 20.422 1 98.12 355 GLN A O 1
ATOM 2840 N N . PRO A 1 356 ? -8.602 36.094 18.672 1 97.81 356 PRO A N 1
ATOM 2841 C CA . PRO A 1 356 ? -9.031 35.031 19.594 1 97.81 356 PRO A CA 1
ATOM 2842 C C . PRO A 1 356 ? -8.023 34.781 20.703 1 97.81 356 PRO A C 1
ATOM 2844 O O . PRO A 1 356 ? -8.406 34.625 21.875 1 97.81 356 PRO A O 1
ATOM 2847 N N . ASP A 1 357 ? -6.785 34.656 20.406 1 97.69 357 ASP A N 1
ATOM 2848 C CA . ASP A 1 357 ? -5.793 34.469 21.453 1 97.69 357 ASP A CA 1
ATOM 2849 C C . ASP A 1 357 ? -5.805 35.625 22.453 1 97.69 357 ASP A C 1
ATOM 2851 O O . ASP A 1 357 ? -5.789 35.406 23.672 1 97.69 357 ASP A O 1
ATOM 2855 N N . TRP A 1 358 ? -5.824 36.812 21.938 1 98.38 358 TRP A N 1
ATOM 2856 C CA . TRP A 1 358 ? -5.852 38 22.781 1 98.38 358 TRP A CA 1
ATOM 2857 C C . TRP A 1 358 ? -7.07 38 23.703 1 98.38 358 TRP A C 1
ATOM 2859 O O . TRP A 1 358 ? -6.949 38.188 24.906 1 98.38 358 TRP A O 1
ATOM 2869 N N . ALA A 1 359 ? -8.219 37.75 23.125 1 98.69 359 ALA A N 1
ATOM 2870 C CA . ALA A 1 359 ? -9.469 37.719 23.875 1 98.69 359 ALA A CA 1
ATOM 2871 C C . ALA A 1 359 ? -9.438 36.625 24.938 1 98.69 359 ALA A C 1
ATOM 2873 O O . ALA A 1 359 ? -9.922 36.812 26.047 1 98.69 359 ALA A O 1
ATOM 2874 N N . LEU A 1 360 ? -8.906 35.469 24.594 1 98.69 360 LEU A N 1
ATOM 2875 C CA . LEU A 1 360 ? -8.852 34.344 25.547 1 98.69 360 LEU A CA 1
ATOM 2876 C C . LEU A 1 360 ? -7.977 34.688 26.734 1 98.69 360 LEU A C 1
ATOM 2878 O O . LEU A 1 360 ? -8.297 34.344 27.875 1 98.69 360 LEU A O 1
ATOM 2882 N N . ILE A 1 361 ? -6.875 35.344 26.5 1 98.62 361 ILE A N 1
ATOM 2883 C CA . ILE A 1 361 ? -5.965 35.75 27.562 1 98.62 361 ILE A CA 1
ATOM 2884 C C . ILE A 1 361 ? -6.656 36.75 28.469 1 98.62 361 ILE A C 1
ATOM 2886 O O . ILE A 1 361 ? -6.547 36.688 29.688 1 98.62 361 ILE A O 1
ATOM 2890 N N . VAL A 1 362 ? -7.398 37.719 27.875 1 98.75 362 VAL A N 1
ATOM 2891 C CA . VAL A 1 362 ? -8.102 38.719 28.656 1 98.75 362 VAL A CA 1
ATOM 2892 C C . VAL A 1 362 ? -9.211 38.062 29.484 1 98.75 362 VAL A C 1
ATOM 2894 O O . VAL A 1 362 ? -9.406 38.375 30.656 1 98.75 362 VAL A O 1
ATOM 2897 N N . LEU A 1 363 ? -9.93 37.156 28.875 1 98.88 363 LEU A N 1
ATOM 2898 C CA . LEU A 1 363 ? -10.961 36.438 29.594 1 98.88 363 LEU A CA 1
ATOM 2899 C C . LEU A 1 363 ? -10.352 35.688 30.781 1 98.88 363 LEU A C 1
ATOM 2901 O O . LEU A 1 363 ? -10.883 35.719 31.891 1 98.88 363 LEU A O 1
ATOM 2905 N N . ALA A 1 364 ? -9.273 34.969 30.531 1 98.81 364 ALA A N 1
ATOM 2906 C CA . ALA A 1 364 ? -8.586 34.25 31.609 1 98.81 364 ALA A CA 1
ATOM 2907 C C . ALA A 1 364 ? -8.156 35.219 32.719 1 98.81 364 ALA A C 1
ATOM 2909 O O . ALA A 1 364 ? -8.195 34.844 33.906 1 98.81 364 ALA A O 1
ATOM 2910 N N . SER A 1 365 ? -7.719 36.406 32.344 1 98.81 365 SER A N 1
ATOM 2911 C CA . SER A 1 365 ? -7.301 37.406 33.281 1 98.81 365 SER A CA 1
ATOM 2912 C C . SER A 1 365 ? -8.477 37.875 34.156 1 98.81 365 SER A C 1
ATOM 2914 O O . SER A 1 365 ? -8.344 38.062 35.344 1 98.81 365 SER A O 1
ATOM 2916 N N . MET A 1 366 ? -9.602 38.062 33.5 1 98.81 366 MET A N 1
ATOM 2917 C CA . MET A 1 366 ? -10.797 38.469 34.25 1 98.81 366 MET A CA 1
ATOM 2918 C C . MET A 1 366 ? -11.266 37.375 35.188 1 98.81 366 MET A C 1
ATOM 2920 O O . MET A 1 366 ? -11.812 37.656 36.25 1 98.81 366 MET A O 1
ATOM 2924 N N . ILE A 1 367 ? -11.094 36.156 34.812 1 98.69 367 ILE A N 1
ATOM 2925 C CA . ILE A 1 367 ? -11.406 35 35.688 1 98.69 367 ILE A CA 1
ATOM 2926 C C . ILE A 1 367 ? -10.43 34.969 36.844 1 98.69 367 ILE A C 1
ATOM 2928 O O . ILE A 1 367 ? -10.805 34.625 37.969 1 98.69 367 ILE A O 1
ATOM 2932 N N . GLY A 1 368 ? -9.102 35.25 36.594 1 98.56 368 GLY A N 1
ATOM 2933 C CA . GLY A 1 368 ? -8.133 35.531 37.625 1 98.56 368 GLY A CA 1
ATOM 2934 C C . GLY A 1 368 ? -7.367 34.312 38.062 1 98.56 368 GLY A C 1
ATOM 2935 O O . GLY A 1 368 ? -6.805 34.281 39.188 1 98.56 368 GLY A O 1
ATOM 2936 N N . GLN A 1 369 ? -7.277 33.312 37.25 1 98.5 369 GLN A N 1
ATOM 2937 C CA . GLN A 1 369 ? -6.664 32.062 37.719 1 98.5 369 GLN A CA 1
ATOM 2938 C C . GLN A 1 369 ? -5.355 31.797 37 1 98.5 369 GLN A C 1
ATOM 2940 O O . GLN A 1 369 ? -4.805 30.703 37.094 1 98.5 369 GLN A O 1
ATOM 2945 N N . VAL A 1 370 ? -4.836 32.75 36.188 1 98.69 370 VAL A N 1
ATOM 2946 C CA . VAL A 1 370 ? -3.566 32.625 35.5 1 98.69 370 VAL A CA 1
ATOM 2947 C C . VAL A 1 370 ? -2.439 32.375 36.5 1 98.69 370 VAL A C 1
ATOM 2949 O O . VAL A 1 370 ? -2.299 33.125 37.469 1 98.69 370 VAL A O 1
ATOM 2952 N N . GLY A 1 371 ? -1.678 31.312 36.281 1 98.25 371 GLY A N 1
ATOM 2953 C CA . GLY A 1 371 ? -0.54 31.016 37.156 1 98.25 371 GLY A CA 1
ATOM 2954 C C . GLY A 1 371 ? -0.88 30.078 38.281 1 98.25 371 GLY A C 1
ATOM 2955 O O . GLY A 1 371 ? 0.007 29.641 39.031 1 98.25 371 GLY A O 1
ATOM 2956 N N . LEU A 1 372 ? -2.117 29.766 38.469 1 98.38 372 LEU A N 1
ATOM 2957 C CA . LEU A 1 372 ? -2.531 28.797 39.5 1 98.38 372 LEU A CA 1
ATOM 2958 C C . LEU A 1 372 ? -2.574 27.391 38.906 1 98.38 372 LEU A C 1
ATOM 2960 O O . LEU A 1 372 ? -2.957 27.203 37.75 1 98.38 372 LEU A O 1
ATOM 2964 N N . SER A 1 373 ? -2.217 26.438 39.75 1 98.12 373 SER A N 1
ATOM 2965 C CA . SER A 1 373 ? -2.275 25.047 39.344 1 98.12 373 SER A CA 1
ATOM 2966 C C . SER A 1 373 ? -3.691 24.641 38.938 1 98.12 373 SER A C 1
ATOM 2968 O O . SER A 1 373 ? -4.641 24.859 39.688 1 98.12 373 SER A O 1
ATOM 2970 N N . GLY A 1 374 ? -3.805 24.141 37.688 1 98.25 374 GLY A N 1
ATOM 2971 C CA . GLY A 1 374 ? -5.102 23.703 37.188 1 98.25 374 GLY A CA 1
ATOM 2972 C C . GLY A 1 374 ? -5.914 24.812 36.562 1 98.25 374 GLY A C 1
ATOM 2973 O O . GLY A 1 374 ? -7.004 24.562 36.031 1 98.25 374 GLY A O 1
ATOM 2974 N N . GLY A 1 375 ? -5.434 26.016 36.625 1 98.06 375 GLY A N 1
ATOM 2975 C CA . GLY A 1 375 ? -6.156 27.141 36.062 1 98.06 375 GLY A CA 1
ATOM 2976 C C . GLY A 1 375 ? -5.383 27.875 35 1 98.06 375 GLY A C 1
ATOM 2977 O O . GLY A 1 375 ? -4.332 27.406 34.562 1 98.06 375 GLY A O 1
ATOM 2978 N N . GLY A 1 376 ? -5.973 28.953 34.562 1 98 376 GLY A N 1
ATOM 2979 C CA . GLY A 1 376 ? -5.301 29.797 33.562 1 98 376 GLY A CA 1
ATOM 2980 C C . GLY A 1 376 ? -5.645 29.406 32.125 1 98 376 GLY A C 1
ATOM 2981 O O . GLY A 1 376 ? -6.805 29.125 31.828 1 98 376 GLY A O 1
ATOM 2982 N N . PHE A 1 377 ? -4.609 29.547 31.281 1 98.25 377 PHE A N 1
ATOM 2983 C CA . PHE A 1 377 ? -4.809 29.281 29.859 1 98.25 377 PHE A CA 1
ATOM 2984 C C . PHE A 1 377 ? -3.57 28.625 29.25 1 98.25 377 PHE A C 1
ATOM 2986 O O . PHE A 1 377 ? -2.496 28.641 29.859 1 98.25 377 PHE A O 1
ATOM 2993 N N . GLY A 1 378 ? -3.738 27.984 28.125 1 96.75 378 GLY A N 1
ATOM 2994 C CA . GLY A 1 378 ? -2.676 27.438 27.297 1 96.75 378 GLY A CA 1
ATOM 2995 C C . GLY A 1 378 ? -3.066 27.281 25.844 1 96.75 378 GLY A C 1
ATOM 2996 O O . GLY A 1 378 ? -4.238 27.078 25.531 1 96.75 378 GLY A O 1
ATOM 2997 N N . PHE A 1 379 ? -2.025 27.328 24.953 1 97 379 PHE A N 1
ATOM 2998 C CA . PHE A 1 379 ? -2.336 27.297 23.531 1 97 379 PHE A CA 1
ATOM 2999 C C . PHE A 1 379 ? -1.614 26.141 22.844 1 97 379 PHE A C 1
ATOM 3001 O O . PHE A 1 379 ? -1.561 26.078 21.609 1 97 379 PHE A O 1
ATOM 3008 N N . SER A 1 380 ? -1.091 25.141 23.641 1 96.25 380 SER A N 1
ATOM 3009 C CA . SER A 1 380 ? -0.3 24.109 22.969 1 96.25 380 SER A CA 1
ATOM 3010 C C . SER A 1 380 ? -0.444 22.75 23.672 1 96.25 380 SER A C 1
ATOM 3012 O O . SER A 1 380 ? 0.438 21.906 23.562 1 96.25 380 SER A O 1
ATOM 3014 N N . MET A 1 381 ? -1.537 22.531 24.375 1 96.75 381 MET A N 1
ATOM 3015 C CA . MET A 1 381 ? -1.791 21.234 24.984 1 96.75 381 MET A CA 1
ATOM 3016 C C . MET A 1 381 ? -1.93 20.156 23.922 1 96.75 381 MET A C 1
ATOM 3018 O O . MET A 1 381 ? -1.684 18.969 24.188 1 96.75 381 MET A O 1
ATOM 3022 N N . HIS A 1 382 ? -2.309 20.547 22.688 1 95.25 382 HIS A N 1
ATOM 3023 C CA . HIS A 1 382 ? -2.574 19.625 21.594 1 95.25 382 HIS A CA 1
ATOM 3024 C C . HIS A 1 382 ? -1.317 19.375 20.766 1 95.25 382 HIS A C 1
ATOM 3026 O O . HIS A 1 382 ? -1.353 18.625 19.781 1 95.25 382 HIS A O 1
ATOM 3032 N N . TYR A 1 383 ? -0.181 19.875 21.125 1 94.81 383 TYR A N 1
ATOM 3033 C CA . TYR A 1 383 ? 0.962 19.891 20.234 1 94.81 383 TYR A CA 1
ATOM 3034 C C . TYR A 1 383 ? 2.141 19.125 20.828 1 94.81 383 TYR A C 1
ATOM 3036 O O . TYR A 1 383 ? 2.629 19.484 21.906 1 94.81 383 TYR A O 1
ATOM 3044 N N . GLY A 1 384 ? 2.645 18.156 20.141 1 94.12 384 GLY A N 1
ATOM 3045 C CA . GLY A 1 384 ? 3.941 17.516 20.344 1 94.12 384 GLY A CA 1
ATOM 3046 C C . GLY A 1 384 ? 4.102 16.906 21.719 1 94.12 384 GLY A C 1
ATOM 3047 O O . GLY A 1 384 ? 5.18 16.984 22.312 1 94.12 384 GLY A O 1
ATOM 3048 N N . GLY A 1 385 ? 3.027 16.547 22.297 1 95.38 385 GLY A N 1
ATOM 3049 C CA . GLY A 1 385 ? 3.104 15.969 23.625 1 95.38 385 GLY A CA 1
ATOM 3050 C C . GLY A 1 385 ? 3.271 17 24.719 1 95.38 385 GLY A C 1
ATOM 3051 O O . GLY A 1 385 ? 3.805 16.703 25.797 1 95.38 385 GLY A O 1
ATOM 3052 N N . ASN A 1 386 ? 2.826 18.156 24.531 1 97.38 386 ASN A N 1
ATOM 3053 C CA . ASN A 1 386 ? 2.973 19.203 25.547 1 97.38 386 ASN A CA 1
ATOM 3054 C C . ASN A 1 386 ? 2.285 18.828 26.859 1 97.38 386 ASN A C 1
ATOM 3056 O O . ASN A 1 386 ? 1.521 17.859 26.906 1 97.38 386 ASN A O 1
ATOM 3060 N N . ALA A 1 387 ? 2.727 19.469 27.953 1 97.75 387 ALA A N 1
ATOM 3061 C CA . ALA A 1 387 ? 2.297 19.25 29.344 1 97.75 387 ALA A CA 1
ATOM 3062 C C . ALA A 1 387 ? 3.027 18.062 29.969 1 97.75 387 ALA A C 1
ATOM 3064 O O . ALA A 1 387 ? 2.912 17.828 31.172 1 97.75 387 ALA A O 1
ATOM 3065 N N . GLN A 1 388 ? 3.742 17.281 29.156 1 97.69 388 GLN A N 1
ATOM 3066 C CA . GLN A 1 388 ? 4.688 16.359 29.766 1 97.69 388 GLN A CA 1
ATOM 3067 C C . GLN A 1 388 ? 5.805 17.109 30.484 1 97.69 388 GLN A C 1
ATOM 3069 O O . GLN A 1 388 ? 6.305 18.109 29.984 1 97.69 388 GLN A O 1
ATOM 3074 N N . ALA A 1 389 ? 6.203 16.516 31.594 1 98.06 389 ALA A N 1
ATOM 3075 C CA . ALA A 1 389 ? 7.312 17.109 32.312 1 98.06 389 ALA A CA 1
ATOM 3076 C C . ALA A 1 389 ? 8.617 16.984 31.547 1 98.06 389 ALA A C 1
ATOM 3078 O O . ALA A 1 389 ? 8.867 15.969 30.891 1 98.06 389 ALA A O 1
ATOM 3079 N N . SER A 1 390 ? 9.43 18.031 31.656 1 97.44 390 SER A N 1
ATOM 3080 C CA . SER A 1 390 ? 10.695 18.062 30.938 1 97.44 390 SER A CA 1
ATOM 3081 C C . SER A 1 390 ? 11.789 17.328 31.703 1 97.44 390 SER A C 1
ATOM 3083 O O . SER A 1 390 ? 11.844 17.406 32.938 1 97.44 390 SER A O 1
ATOM 3085 N N . SER A 1 391 ? 12.641 16.703 30.984 1 96.94 391 SER A N 1
ATOM 3086 C CA . SER A 1 391 ? 13.766 16.031 31.625 1 96.94 391 SER A CA 1
ATOM 3087 C C . SER A 1 391 ? 14.828 17.031 32.062 1 96.94 391 SER A C 1
ATOM 3089 O O . SER A 1 391 ? 15.609 16.766 32.969 1 96.94 391 SER A O 1
ATOM 3091 N N . GLY A 1 392 ? 14.883 18.109 31.281 1 96.44 392 GLY A N 1
ATOM 3092 C CA . GLY A 1 392 ? 15.914 19.094 31.531 1 96.44 392 GLY A CA 1
ATOM 3093 C C . GLY A 1 392 ? 17.25 18.75 30.891 1 96.44 392 GLY A C 1
ATOM 3094 O O . GLY A 1 392 ? 18.203 19.516 30.953 1 96.44 392 GLY A O 1
ATOM 3095 N N . ALA A 1 393 ? 17.266 17.703 30.188 1 96.94 393 ALA A N 1
ATOM 3096 C CA . ALA A 1 393 ? 18.5 17.266 29.547 1 96.94 393 ALA A CA 1
ATOM 3097 C C . ALA A 1 393 ? 18.812 18.125 28.312 1 96.94 393 ALA A C 1
ATOM 3099 O O . ALA A 1 393 ? 17.906 18.594 27.625 1 96.94 393 ALA A O 1
ATOM 3100 N N . ARG A 1 394 ? 20.141 18.297 28.094 1 95.62 394 ARG A N 1
ATOM 3101 C CA . ARG A 1 394 ? 20.547 18.875 26.828 1 95.62 394 ARG A CA 1
ATOM 3102 C C . ARG A 1 394 ? 20.359 17.875 25.688 1 95.62 394 ARG A C 1
ATOM 3104 O O . ARG A 1 394 ? 20.891 16.766 25.734 1 95.62 394 ARG A O 1
ATOM 3111 N N . ILE A 1 395 ? 19.641 18.297 24.734 1 95.44 395 ILE A N 1
ATOM 3112 C CA . ILE A 1 395 ? 19.344 17.406 23.609 1 95.44 395 ILE A CA 1
ATOM 3113 C C . ILE A 1 395 ? 20.266 17.75 22.438 1 95.44 395 ILE A C 1
ATOM 3115 O O . ILE A 1 395 ? 21.047 18.688 22.5 1 95.44 395 ILE A O 1
ATOM 3119 N N . VAL A 1 396 ? 20.203 16.891 21.375 1 96.81 396 VAL A N 1
ATOM 3120 C CA . VAL A 1 396 ? 21.062 17.062 20.203 1 96.81 396 VAL A CA 1
ATOM 3121 C C . VAL A 1 396 ? 20.625 18.312 19.438 1 96.81 396 VAL A C 1
ATOM 3123 O O . VAL A 1 396 ? 19.453 18.469 19.109 1 96.81 396 VAL A O 1
ATOM 3126 N N . PRO A 1 397 ? 21.547 19.203 19.125 1 95.94 397 PRO A N 1
ATOM 3127 C CA . PRO A 1 397 ? 21.188 20.359 18.281 1 95.94 397 PRO A CA 1
ATOM 3128 C C . PRO A 1 397 ? 21.078 19.984 16.812 1 95.94 397 PRO A C 1
ATOM 3130 O O . PRO A 1 397 ? 21.422 18.859 16.422 1 95.94 397 PRO A O 1
ATOM 3133 N N . MET A 1 398 ? 20.562 20.891 16.016 1 94.62 398 MET A N 1
ATOM 3134 C CA . MET A 1 398 ? 20.5 20.719 14.57 1 94.62 398 MET A CA 1
ATOM 3135 C C . MET A 1 398 ? 21.75 21.266 13.891 1 94.62 398 MET A C 1
ATOM 3137 O O . MET A 1 398 ? 22.484 22.047 14.484 1 94.62 398 MET A O 1
ATOM 3141 N N . ILE A 1 399 ? 21.969 20.828 12.695 1 95.19 399 ILE A N 1
ATOM 3142 C CA . ILE A 1 399 ? 23.062 21.375 11.906 1 95.19 399 ILE A CA 1
ATOM 3143 C C . ILE A 1 399 ? 22.859 22.875 11.719 1 95.19 399 ILE A C 1
ATOM 3145 O O . ILE A 1 399 ? 21.734 23.344 11.547 1 95.19 399 ILE A O 1
ATOM 3149 N N . SER A 1 400 ? 23.984 23.625 11.789 1 95.19 400 SER A N 1
ATOM 3150 C CA . SER A 1 400 ? 23.891 25.078 11.656 1 95.19 400 SER A CA 1
ATOM 3151 C C . SER A 1 400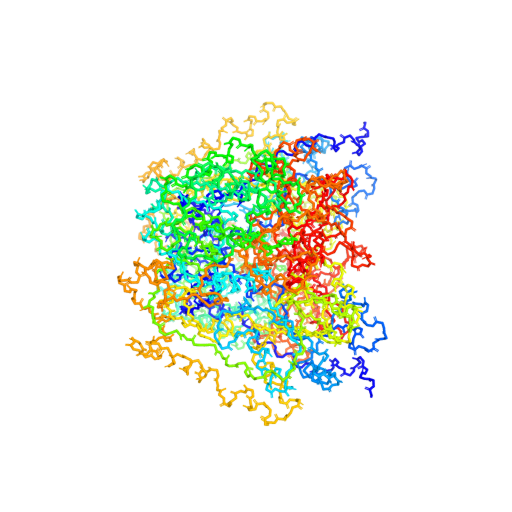 ? 23.469 25.484 10.25 1 95.19 400 SER A C 1
ATOM 3153 O O . SER A 1 400 ? 23.906 24.891 9.266 1 95.19 400 SER A O 1
ATOM 3155 N N . GLN A 1 401 ? 22.641 26.516 10.148 1 95.56 401 GLN A N 1
ATOM 3156 C CA . GLN A 1 401 ? 22.125 26.969 8.859 1 95.56 401 GLN A CA 1
ATOM 3157 C C . GLN A 1 401 ? 23.016 28.062 8.273 1 95.56 401 GLN A C 1
ATOM 3159 O O . GLN A 1 401 ? 22.953 28.344 7.074 1 95.56 401 GLN A O 1
ATOM 3164 N N . GLY A 1 402 ? 23.844 28.688 9.047 1 95 402 GLY A N 1
ATOM 3165 C CA . GLY A 1 402 ? 24.609 29.844 8.609 1 95 402 GLY A CA 1
ATOM 3166 C C . GLY A 1 402 ? 23.828 31.141 8.68 1 95 402 GLY A C 1
ATOM 3167 O O . GLY A 1 402 ? 22.828 31.234 9.391 1 95 402 GLY A O 1
ATOM 3168 N N . HIS A 1 403 ? 24.375 32.188 8.023 1 96.06 403 HIS A N 1
ATOM 3169 C CA . HIS A 1 403 ? 23.781 33.531 8.102 1 96.06 403 HIS A CA 1
ATOM 3170 C C . HIS A 1 403 ? 23.172 33.938 6.762 1 96.06 403 HIS A C 1
ATOM 3172 O O . HIS A 1 403 ? 23.828 33.844 5.723 1 96.06 403 HIS A O 1
ATOM 3178 N N . ASN A 1 404 ? 21.953 34.375 6.758 1 96.94 404 ASN A N 1
ATOM 3179 C CA . ASN A 1 404 ? 21.266 34.844 5.57 1 96.94 404 ASN A CA 1
ATOM 3180 C C . ASN A 1 404 ? 21.438 36.375 5.406 1 96.94 404 ASN A C 1
ATOM 3182 O O . ASN A 1 404 ? 20.953 37.125 6.238 1 96.94 404 ASN A O 1
ATOM 3186 N N . SER A 1 405 ? 21.953 36.844 4.344 1 96.81 405 SER A N 1
ATOM 3187 C CA . SER A 1 405 ? 22.203 38.25 4.133 1 96.81 405 SER A CA 1
ATOM 3188 C C . SER A 1 405 ? 21.062 38.938 3.395 1 96.81 405 SER A C 1
ATOM 3190 O O . SER A 1 405 ? 21.016 40.156 3.273 1 96.81 405 SER A O 1
ATOM 3192 N N . VAL A 1 406 ? 20.156 38.156 2.875 1 97.12 406 VAL A N 1
ATOM 3193 C CA . VAL A 1 406 ? 18.984 38.719 2.191 1 97.12 406 VAL A CA 1
ATOM 3194 C C . VAL A 1 406 ? 17.953 39.188 3.219 1 97.12 406 VAL A C 1
ATOM 3196 O O . VAL A 1 406 ? 17.516 38.406 4.066 1 97.12 406 VAL A O 1
ATOM 3199 N N . LYS A 1 407 ? 17.562 40.375 3.139 1 93.31 407 LYS A N 1
ATOM 3200 C CA . LYS A 1 407 ? 16.719 41 4.16 1 93.31 407 LYS A CA 1
ATOM 3201 C C . LYS A 1 407 ? 15.234 40.875 3.801 1 93.31 407 LYS A C 1
ATOM 3203 O O . LYS A 1 407 ? 14.375 40.875 4.68 1 93.31 407 LYS A O 1
ATOM 3208 N N . SER A 1 408 ? 14.922 40.75 2.502 1 93.38 408 SER A N 1
ATOM 3209 C CA . SER A 1 408 ? 13.531 40.656 2.078 1 93.38 408 SER A CA 1
ATOM 3210 C C . SER A 1 408 ? 12.883 39.375 2.617 1 93.38 408 SER A C 1
ATOM 3212 O O . SER A 1 408 ? 13.516 38.312 2.65 1 93.38 408 SER A O 1
ATOM 3214 N N . VAL A 1 409 ? 11.695 39.562 3.133 1 92.94 409 VAL A N 1
ATOM 3215 C CA . VAL A 1 409 ? 10.93 38.438 3.646 1 92.94 409 VAL A CA 1
ATOM 3216 C C . VAL A 1 409 ? 9.484 38.5 3.145 1 92.94 409 VAL A C 1
ATOM 3218 O O . VAL A 1 409 ? 9.016 39.594 2.752 1 92.94 409 VAL A O 1
ATOM 3221 N N . ILE A 1 410 ? 8.844 37.438 3.049 1 94.44 410 ILE A N 1
ATOM 3222 C CA . ILE A 1 410 ? 7.438 37.312 2.697 1 94.44 410 ILE A CA 1
ATOM 3223 C C . ILE A 1 410 ? 6.656 36.75 3.877 1 94.44 410 ILE A C 1
ATOM 3225 O O . ILE A 1 410 ? 7.039 35.719 4.441 1 94.44 410 ILE A O 1
ATOM 3229 N N . PRO A 1 411 ? 5.539 37.406 4.309 1 94.5 411 PRO A N 1
ATOM 3230 C CA . PRO A 1 411 ? 4.691 36.594 5.207 1 94.5 411 PRO A CA 1
ATOM 3231 C C . PRO A 1 411 ? 4.328 35.25 4.629 1 94.5 411 PRO A C 1
ATOM 3233 O O . PRO A 1 411 ? 3.988 35.125 3.449 1 94.5 411 PRO A O 1
ATOM 3236 N N . ALA A 1 412 ? 4.414 34.219 5.363 1 93.31 412 ALA A N 1
ATOM 3237 C CA . ALA A 1 412 ? 4.355 32.844 4.898 1 93.31 412 ALA A CA 1
ATOM 3238 C C . ALA A 1 412 ? 3.096 32.594 4.07 1 93.31 412 ALA A C 1
ATOM 3240 O O . ALA A 1 412 ? 3.109 31.797 3.131 1 93.31 412 ALA A O 1
ATOM 3241 N N . SER A 1 413 ? 2.078 33.281 4.316 1 93.06 413 SER A N 1
ATOM 3242 C CA . SER A 1 413 ? 0.803 33.031 3.65 1 93.06 413 SER A CA 1
ATOM 3243 C C . SER A 1 413 ? 0.688 33.875 2.367 1 93.06 413 SER A C 1
ATOM 3245 O O . SER A 1 413 ? -0.335 33.812 1.681 1 93.06 413 SER A O 1
ATOM 3247 N N . ARG A 1 414 ? 1.722 34.625 1.979 1 95.88 414 ARG A N 1
ATOM 3248 C CA . ARG A 1 414 ? 1.599 35.562 0.881 1 95.88 414 ARG A CA 1
ATOM 3249 C C . ARG A 1 414 ? 2.494 35.156 -0.289 1 95.88 414 ARG A C 1
ATOM 3251 O O . ARG A 1 414 ? 2.865 36.031 -1.105 1 95.88 414 ARG A O 1
ATOM 3258 N N . VAL A 1 415 ? 2.846 33.938 -0.423 1 95.75 415 VAL A N 1
ATOM 3259 C CA . VAL A 1 415 ? 3.816 33.5 -1.42 1 95.75 415 VAL A CA 1
ATOM 3260 C C . VAL A 1 415 ? 3.268 33.75 -2.822 1 95.75 415 VAL A C 1
ATOM 3262 O O . VAL A 1 415 ? 3.934 34.375 -3.654 1 95.75 415 VAL A O 1
ATOM 3265 N N . SER A 1 416 ? 2.049 33.281 -3.088 1 96.62 416 SER A N 1
ATOM 3266 C CA . SER A 1 416 ? 1.455 33.469 -4.406 1 96.62 416 SER A CA 1
ATOM 3267 C C . SER A 1 416 ? 1.289 34.969 -4.727 1 96.62 416 SER A C 1
ATOM 3269 O O . SER A 1 416 ? 1.532 35.375 -5.855 1 96.62 416 SER A O 1
ATOM 3271 N N . GLU A 1 417 ? 0.875 35.719 -3.766 1 96.88 417 GLU A N 1
ATOM 3272 C CA . GLU A 1 417 ? 0.699 37.156 -3.955 1 96.88 417 GLU A CA 1
ATOM 3273 C C . GLU A 1 417 ? 2.025 37.844 -4.277 1 96.88 417 GLU A C 1
ATOM 3275 O O . GLU A 1 417 ? 2.084 38.719 -5.133 1 96.88 417 GLU A O 1
ATOM 3280 N N . ALA A 1 418 ? 3.041 37.406 -3.549 1 97.62 418 ALA A N 1
ATOM 3281 C CA . ALA A 1 418 ? 4.359 38 -3.789 1 97.62 418 ALA A CA 1
ATOM 3282 C C . ALA A 1 418 ? 4.832 37.719 -5.215 1 97.62 418 ALA A C 1
ATOM 3284 O O . ALA A 1 418 ? 5.402 38.594 -5.867 1 97.62 418 ALA A O 1
ATOM 3285 N N . ILE A 1 419 ? 4.59 36.531 -5.684 1 98 419 ILE A N 1
ATOM 3286 C CA . ILE A 1 419 ? 5.027 36.125 -7.016 1 98 419 ILE A CA 1
ATOM 3287 C C . ILE A 1 419 ? 4.262 36.906 -8.07 1 98 419 ILE A C 1
ATOM 3289 O O . ILE A 1 419 ? 4.848 37.375 -9.055 1 98 419 ILE A O 1
ATOM 3293 N N . LEU A 1 420 ? 3.021 37.125 -7.879 1 98.06 420 LEU A N 1
ATOM 3294 C CA . LEU A 1 420 ? 2.154 37.719 -8.898 1 98.06 420 LEU A CA 1
ATOM 3295 C C . LEU A 1 420 ? 2.205 39.219 -8.836 1 98.06 420 LEU A C 1
ATOM 3297 O O . LEU A 1 420 ? 1.834 39.906 -9.805 1 98.06 420 LEU A O 1
ATOM 3301 N N . ASN A 1 421 ? 2.615 39.812 -7.691 1 97.94 421 ASN A N 1
ATOM 3302 C CA . ASN A 1 421 ? 2.607 41.25 -7.512 1 97.94 421 ASN A CA 1
ATOM 3303 C C . ASN A 1 421 ? 3.932 41.75 -6.941 1 97.94 421 ASN A C 1
ATOM 3305 O O . ASN A 1 421 ? 3.963 42.344 -5.863 1 97.94 421 ASN A O 1
ATOM 3309 N N . PRO A 1 422 ? 4.98 41.625 -7.73 1 97.5 422 PRO A N 1
ATOM 3310 C CA . PRO A 1 422 ? 6.262 42.125 -7.23 1 97.5 422 PRO A CA 1
ATOM 3311 C C . PRO A 1 422 ? 6.227 43.625 -6.891 1 97.5 422 PRO A C 1
ATOM 3313 O O . PRO A 1 422 ? 5.598 44.406 -7.609 1 97.5 422 PRO A O 1
ATOM 3316 N N . ASP A 1 423 ? 6.77 44.031 -5.832 1 96.62 423 ASP A N 1
ATOM 3317 C CA . ASP A 1 423 ? 6.973 45.406 -5.402 1 96.62 423 ASP A CA 1
ATOM 3318 C C . ASP A 1 423 ? 5.695 45.969 -4.793 1 96.62 423 ASP A C 1
ATOM 3320 O O . ASP A 1 423 ? 5.676 47.156 -4.375 1 96.62 423 ASP A O 1
ATOM 3324 N N . LYS A 1 424 ? 4.73 45.156 -4.684 1 97.5 424 LYS A N 1
ATOM 3325 C CA . LYS A 1 424 ? 3.527 45.625 -4 1 97.5 424 LYS A CA 1
ATOM 3326 C C . LYS A 1 424 ? 3.805 45.906 -2.525 1 97.5 424 LYS A C 1
ATOM 3328 O O . LYS A 1 424 ? 4.512 45.156 -1.864 1 97.5 424 LYS A O 1
ATOM 3333 N N . GLU A 1 425 ? 3.311 47 -2.062 1 97.25 425 GLU A N 1
ATOM 3334 C CA . GLU A 1 425 ? 3.428 47.344 -0.648 1 97.25 425 GLU A CA 1
ATOM 3335 C C . GLU A 1 425 ? 2.205 46.875 0.136 1 97.25 425 GLU A C 1
ATOM 3337 O O . GLU A 1 425 ? 1.067 47.125 -0.277 1 97.25 425 GLU A O 1
ATOM 3342 N N . ILE A 1 426 ? 2.479 46.25 1.255 1 96.44 426 ILE A N 1
ATOM 3343 C CA . ILE A 1 426 ? 1.392 45.812 2.129 1 96.44 426 ILE A CA 1
ATOM 3344 C C . ILE A 1 426 ? 1.675 46.281 3.561 1 96.44 426 ILE A C 1
ATOM 3346 O O . ILE A 1 426 ? 2.822 46.562 3.916 1 96.44 426 ILE A O 1
ATOM 3350 N N . ASP A 1 427 ? 0.638 46.406 4.371 1 96.44 427 ASP A N 1
ATOM 3351 C CA . ASP A 1 427 ? 0.808 46.625 5.805 1 96.44 427 ASP A CA 1
ATOM 3352 C C . ASP A 1 427 ? 1.242 45.344 6.512 1 96.44 427 ASP A C 1
ATOM 3354 O O . ASP A 1 427 ? 0.763 44.25 6.184 1 96.44 427 ASP A O 1
ATOM 3358 N N . PHE A 1 428 ? 2.189 45.5 7.363 1 96.31 428 PHE A N 1
ATOM 3359 C CA . PHE A 1 428 ? 2.695 44.344 8.109 1 96.31 428 PHE A CA 1
ATOM 3360 C C . PHE A 1 428 ? 3.344 44.781 9.414 1 96.31 428 PHE A C 1
ATOM 3362 O O . PHE A 1 428 ? 4.344 45.531 9.398 1 96.31 428 PHE A O 1
ATOM 3369 N N . MET A 1 429 ? 2.762 44.469 10.508 1 94.62 429 MET A N 1
ATOM 3370 C CA . MET A 1 429 ? 3.295 44.75 11.836 1 94.62 429 MET A CA 1
ATOM 3371 C C . MET A 1 429 ? 3.51 46.25 12.023 1 94.62 429 MET A C 1
ATOM 3373 O O . MET A 1 429 ? 4.562 46.688 12.5 1 94.62 429 MET A O 1
ATOM 3377 N N . GLY A 1 430 ? 2.641 46.969 11.547 1 93.56 430 GLY A N 1
ATOM 3378 C CA . GLY A 1 430 ? 2.65 48.406 11.766 1 93.56 430 GLY A CA 1
ATOM 3379 C C . GLY A 1 430 ? 3.553 49.156 10.797 1 93.56 430 GLY A C 1
ATOM 3380 O O . GLY A 1 430 ? 3.664 50.375 10.852 1 93.56 430 GLY A O 1
ATOM 3381 N N . LYS A 1 431 ? 4.125 48.406 9.891 1 95.12 431 LYS A N 1
ATOM 3382 C CA . LYS A 1 431 ? 4.996 49 8.875 1 95.12 431 LYS A CA 1
ATOM 3383 C C . LYS A 1 431 ? 4.559 48.625 7.469 1 95.12 431 LYS A C 1
ATOM 3385 O O . LYS A 1 431 ? 3.633 47.812 7.305 1 95.12 431 LYS A O 1
ATOM 3390 N N . LYS A 1 432 ? 5.191 49.312 6.539 1 95.81 432 LYS A N 1
ATOM 3391 C CA . LYS A 1 432 ? 5 48.938 5.145 1 95.81 432 LYS A CA 1
ATOM 3392 C C . LYS A 1 432 ? 6.059 47.938 4.695 1 95.81 432 LYS A C 1
ATOM 3394 O O . LYS A 1 432 ? 7.25 48.125 4.965 1 95.81 432 LYS A O 1
ATOM 3399 N N . LEU A 1 433 ? 5.535 46.875 4.164 1 96.62 433 LEU A N 1
ATOM 3400 C CA . LEU A 1 433 ? 6.418 45.844 3.631 1 96.62 433 LEU A CA 1
ATOM 3401 C C . LEU A 1 433 ? 6.285 45.75 2.115 1 96.62 433 LEU A C 1
ATOM 3403 O O . LEU A 1 433 ? 5.176 45.625 1.59 1 96.62 433 LEU A O 1
ATOM 3407 N N . LYS A 1 434 ? 7.371 45.875 1.438 1 96.94 434 LYS A N 1
ATOM 3408 C CA . LYS A 1 434 ? 7.398 45.688 -0.009 1 96.94 434 LYS A CA 1
ATOM 3409 C C . LYS A 1 434 ? 7.66 44.219 -0.371 1 96.94 434 LYS A C 1
ATOM 3411 O O . LYS A 1 434 ? 8.672 43.656 0.039 1 96.94 434 LYS A O 1
ATOM 3416 N N . LEU A 1 435 ? 6.77 43.656 -1.124 1 97.69 435 LEU A N 1
ATOM 3417 C CA . LEU A 1 435 ? 6.941 42.25 -1.547 1 97.69 435 LEU A CA 1
ATOM 3418 C C . LEU A 1 435 ? 8.086 42.125 -2.551 1 97.69 435 LEU A C 1
ATOM 3420 O O . LEU A 1 435 ? 8.211 42.969 -3.457 1 97.69 435 LEU A O 1
ATOM 3424 N N . PRO A 1 436 ? 8.906 41.125 -2.393 1 98 436 PRO A N 1
ATOM 3425 C CA . PRO A 1 436 ? 10.062 40.969 -3.287 1 98 436 PRO A CA 1
ATOM 3426 C C . PRO A 1 436 ? 9.672 40.406 -4.656 1 98 436 PRO A C 1
ATOM 3428 O O . PRO A 1 436 ? 8.609 39.812 -4.805 1 98 436 PRO A O 1
ATOM 3431 N N . LYS A 1 437 ? 10.523 40.719 -5.637 1 97.88 437 LYS A N 1
ATOM 3432 C CA . LYS A 1 437 ? 10.414 40.062 -6.938 1 97.88 437 LYS A CA 1
ATOM 3433 C C . LYS A 1 437 ? 11 38.656 -6.902 1 97.88 437 LYS A C 1
ATOM 3435 O O . LYS A 1 437 ? 12.18 38.469 -6.602 1 97.88 437 LYS A O 1
ATOM 3440 N N . ILE A 1 438 ? 10.18 37.688 -7.207 1 98.38 438 ILE A N 1
ATOM 3441 C CA . ILE A 1 438 ? 10.617 36.281 -7.172 1 98.38 438 ILE A CA 1
ATOM 3442 C C . ILE A 1 438 ? 10.695 35.719 -8.594 1 98.38 438 ILE A C 1
ATOM 3444 O O . ILE A 1 438 ? 9.734 35.844 -9.367 1 98.38 438 ILE A O 1
ATOM 3448 N N . LYS A 1 439 ? 11.797 35.094 -8.906 1 98.44 439 LYS A N 1
ATOM 3449 C CA . LYS A 1 439 ? 11.992 34.5 -10.227 1 98.44 439 LYS A CA 1
ATOM 3450 C C . LYS A 1 439 ? 12.18 32.969 -10.125 1 98.44 439 LYS A C 1
ATOM 3452 O O . LYS A 1 439 ? 12.016 32.25 -11.109 1 98.44 439 LYS A O 1
ATOM 3457 N N . MET A 1 440 ? 12.531 32.531 -8.945 1 98.5 440 MET A N 1
ATOM 3458 C CA . MET A 1 440 ? 12.797 31.109 -8.727 1 98.5 440 MET A CA 1
ATOM 3459 C C . MET A 1 440 ? 12.242 30.656 -7.387 1 98.5 440 MET A C 1
ATOM 3461 O O . MET A 1 440 ? 12.344 31.375 -6.387 1 98.5 440 MET A O 1
ATOM 3465 N N . ILE A 1 441 ? 11.641 29.484 -7.445 1 98.12 441 ILE A N 1
ATOM 3466 C CA . ILE A 1 441 ? 11.312 28.75 -6.227 1 98.12 441 ILE A CA 1
ATOM 3467 C C . ILE A 1 441 ? 12.234 27.531 -6.098 1 98.12 441 ILE A C 1
ATOM 3469 O O . ILE A 1 441 ? 12.422 26.781 -7.055 1 98.12 441 ILE A O 1
ATOM 3473 N N . TYR A 1 442 ? 12.828 27.438 -4.98 1 98.12 442 TYR A N 1
ATOM 3474 C CA . TYR A 1 442 ? 13.625 26.266 -4.613 1 98.12 442 TYR A CA 1
ATOM 3475 C C . TYR A 1 442 ? 13.008 25.547 -3.424 1 98.12 442 TYR A C 1
ATOM 3477 O O . TYR A 1 442 ? 12.883 26.109 -2.336 1 98.12 442 TYR A O 1
ATOM 3485 N N . ASN A 1 443 ? 12.609 24.312 -3.662 1 96.88 443 ASN A N 1
ATOM 3486 C CA . ASN A 1 443 ? 11.836 23.562 -2.666 1 96.88 443 ASN A CA 1
ATOM 3487 C C . ASN A 1 443 ? 12.516 22.25 -2.299 1 96.88 443 ASN A C 1
ATOM 3489 O O . ASN A 1 443 ? 12.727 21.391 -3.162 1 96.88 443 ASN A O 1
ATOM 3493 N N . CYS A 1 444 ? 12.828 22.047 -0.989 1 96.69 444 CYS A N 1
ATOM 3494 C CA . CYS A 1 444 ? 13.414 20.812 -0.471 1 96.69 444 CYS A CA 1
ATOM 3495 C C . CYS A 1 444 ? 12.625 20.297 0.728 1 96.69 444 CYS A C 1
ATOM 3497 O O . CYS A 1 444 ? 12.57 20.953 1.771 1 96.69 444 CYS A O 1
ATOM 3499 N N . GLY A 1 445 ? 12.039 19.141 0.583 1 93.19 445 GLY A N 1
ATOM 3500 C CA . GLY A 1 445 ? 11.391 18.484 1.7 1 93.19 445 GLY A CA 1
ATOM 3501 C C . GLY A 1 445 ? 10.086 19.125 2.105 1 93.19 445 GLY A C 1
ATOM 3502 O O . GLY A 1 445 ? 9.68 19.047 3.268 1 93.19 445 GLY A O 1
ATOM 3503 N N . ALA A 1 446 ? 9.43 19.812 1.27 1 92.69 446 ALA A N 1
ATOM 3504 C CA . ALA A 1 446 ? 8.141 20.438 1.519 1 92.69 446 ALA A CA 1
ATOM 3505 C C . ALA A 1 446 ? 7.234 20.344 0.292 1 92.69 446 ALA A C 1
ATOM 3507 O O . ALA A 1 446 ? 7.719 20.156 -0.828 1 92.69 446 ALA A O 1
ATOM 3508 N N . ASP A 1 447 ? 5.918 20.438 0.555 1 92.12 447 ASP A N 1
ATOM 3509 C CA . ASP A 1 447 ? 4.93 20.422 -0.519 1 92.12 447 ASP A CA 1
ATOM 3510 C C . ASP A 1 447 ? 4.164 21.75 -0.565 1 92.12 447 ASP A C 1
ATOM 3512 O O . ASP A 1 447 ? 3.076 21.859 0.001 1 92.12 447 ASP A O 1
ATOM 3516 N N . LEU A 1 448 ? 4.719 22.672 -1.291 1 93.38 448 LEU A N 1
ATOM 3517 C CA . LEU A 1 448 ? 4.156 24.016 -1.379 1 93.38 448 LEU A CA 1
ATOM 3518 C C . LEU A 1 448 ? 2.707 23.969 -1.847 1 93.38 448 LEU A C 1
ATOM 3520 O O . LEU A 1 448 ? 1.849 24.656 -1.29 1 93.38 448 LEU A O 1
ATOM 3524 N N . LEU A 1 449 ? 2.42 23.172 -2.822 1 92.06 449 LEU A N 1
ATOM 3525 C CA . LEU A 1 449 ? 1.061 23.047 -3.334 1 92.06 449 LEU A CA 1
ATOM 3526 C C . LEU A 1 449 ? 0.155 22.375 -2.305 1 92.06 449 LEU A C 1
ATOM 3528 O O . LEU A 1 449 ? -1.07 22.484 -2.383 1 92.06 449 LEU A O 1
ATOM 3532 N N . GLY A 1 450 ? 0.705 21.859 -1.351 1 88.44 450 GLY A N 1
ATOM 3533 C CA . GLY A 1 450 ? -0.063 21.203 -0.304 1 88.44 450 GLY A CA 1
ATOM 3534 C C . GLY A 1 450 ? -0.5 22.156 0.798 1 88.44 450 GLY A C 1
ATOM 3535 O O . GLY A 1 450 ? -1.535 21.938 1.432 1 88.44 450 GLY A O 1
ATOM 3536 N N . HIS A 1 451 ? 0.326 23.25 1.008 1 88.31 451 HIS A N 1
ATOM 3537 C CA . HIS A 1 451 ? -0.004 24 2.217 1 88.31 451 HIS A CA 1
ATOM 3538 C C . HIS A 1 451 ? -0.427 25.422 1.885 1 88.31 451 HIS A C 1
ATOM 3540 O O . HIS A 1 451 ? -1.086 26.078 2.691 1 88.31 451 HIS A O 1
ATOM 3546 N N . GLU A 1 452 ? -0.143 25.906 0.746 1 92.62 452 GLU A N 1
ATOM 3547 C CA . GLU A 1 452 ? -0.57 27.25 0.373 1 92.62 452 GLU A CA 1
ATOM 3548 C C . GLU A 1 452 ? -2.059 27.281 0.038 1 92.62 452 GLU A C 1
ATOM 3550 O O . GLU A 1 452 ? -2.568 26.391 -0.636 1 92.62 452 GLU A O 1
ATOM 3555 N N . THR A 1 453 ? -2.754 28.297 0.557 1 95.06 453 THR A N 1
ATOM 3556 C CA . THR A 1 453 ? -4.172 28.453 0.253 1 95.06 453 THR A CA 1
ATOM 3557 C C . THR A 1 453 ? -4.375 28.875 -1.198 1 95.06 453 THR A C 1
ATOM 3559 O O . THR A 1 453 ? -3.439 29.359 -1.846 1 95.06 453 THR A O 1
ATOM 3562 N N . ASP A 1 454 ? -5.582 28.672 -1.68 1 96.81 454 ASP A N 1
ATOM 3563 C CA . ASP A 1 454 ? -5.969 29 -3.047 1 96.81 454 ASP A CA 1
ATOM 3564 C C . ASP A 1 454 ? -5.035 28.344 -4.059 1 96.81 454 ASP A C 1
ATOM 3566 O O . ASP A 1 454 ? -4.25 29.016 -4.727 1 96.81 454 ASP A O 1
ATOM 3570 N N . THR A 1 455 ? -5.25 27.109 -4.23 1 96.5 455 THR A N 1
ATOM 3571 C CA . THR A 1 455 ? -4.43 26.266 -5.082 1 96.5 455 THR A CA 1
ATOM 3572 C C . THR A 1 455 ? -4.383 26.812 -6.508 1 96.5 455 THR A C 1
ATOM 3574 O O . THR A 1 455 ? -3.324 26.828 -7.137 1 96.5 455 THR A O 1
ATOM 3577 N N . ASN A 1 456 ? -5.477 27.281 -6.98 1 96.94 456 ASN A N 1
ATOM 3578 C CA . ASN A 1 456 ? -5.551 27.766 -8.352 1 96.94 456 ASN A CA 1
ATOM 3579 C C . ASN A 1 456 ? -4.699 29.016 -8.547 1 96.94 456 ASN A C 1
ATOM 3581 O O . ASN A 1 456 ? -4.035 29.172 -9.578 1 96.94 456 ASN A O 1
ATOM 3585 N N . GLU A 1 457 ? -4.703 29.875 -7.613 1 96.19 457 GLU A N 1
ATOM 3586 C CA . GLU A 1 457 ? -3.848 31.062 -7.691 1 96.19 457 GLU A CA 1
ATOM 3587 C C . GLU A 1 457 ? -2.371 30.672 -7.637 1 96.19 457 GLU A C 1
ATOM 3589 O O . GLU A 1 457 ? -1.551 31.234 -8.367 1 96.19 457 GLU A O 1
ATOM 3594 N N . LEU A 1 458 ? -2.057 29.812 -6.746 1 97.06 458 LEU A N 1
ATOM 3595 C CA . LEU A 1 458 ? -0.67 29.359 -6.648 1 97.06 458 LEU A CA 1
ATOM 3596 C C . LEU A 1 458 ? -0.198 28.766 -7.969 1 97.06 458 LEU A C 1
ATOM 3598 O O . LEU A 1 458 ? 0.942 28.984 -8.383 1 97.06 458 LEU A O 1
ATOM 3602 N N . ILE A 1 459 ? -1.058 27.969 -8.594 1 97.31 459 ILE A N 1
ATOM 3603 C CA . ILE A 1 459 ? -0.708 27.344 -9.867 1 97.31 459 ILE A CA 1
ATOM 3604 C C . ILE A 1 459 ? -0.457 28.422 -10.914 1 97.31 459 ILE A C 1
ATOM 3606 O O . ILE A 1 459 ? 0.5 28.344 -11.688 1 97.31 459 ILE A O 1
ATOM 3610 N N . ARG A 1 460 ? -1.297 29.5 -10.953 1 96.75 460 ARG A N 1
ATOM 3611 C CA . ARG A 1 460 ? -1.054 30.625 -11.844 1 96.75 460 ARG A CA 1
ATOM 3612 C C . ARG A 1 460 ? 0.294 31.281 -11.547 1 96.75 460 ARG A C 1
ATOM 3614 O O . ARG A 1 460 ? 1.034 31.625 -12.469 1 96.75 460 ARG A O 1
ATOM 3621 N N . ALA A 1 461 ? 0.582 31.422 -10.273 1 97.81 461 ALA A N 1
ATOM 3622 C CA . ALA A 1 461 ? 1.854 32 -9.867 1 97.81 461 ALA A CA 1
ATOM 3623 C C . ALA A 1 461 ? 3.029 31.156 -10.336 1 97.81 461 ALA A C 1
ATOM 3625 O O . ALA A 1 461 ? 3.994 31.688 -10.906 1 97.81 461 ALA A O 1
ATOM 3626 N N . LEU A 1 462 ? 2.959 29.859 -10.133 1 98 462 LEU A N 1
ATOM 3627 C CA . LEU A 1 462 ? 4.023 28.938 -10.508 1 98 462 LEU A CA 1
ATOM 3628 C C . LEU A 1 462 ? 4.312 29.031 -12.008 1 98 462 LEU A C 1
ATOM 3630 O O . LEU A 1 462 ? 5.461 28.875 -12.43 1 98 462 LEU A O 1
ATOM 3634 N N . ARG A 1 463 ? 3.326 29.281 -12.75 1 97.88 463 ARG A N 1
ATOM 3635 C CA . ARG A 1 463 ? 3.439 29.297 -14.211 1 97.88 463 ARG A CA 1
ATOM 3636 C C . ARG A 1 463 ? 4.008 30.625 -14.703 1 97.88 463 ARG A C 1
ATOM 3638 O O . ARG A 1 463 ? 4.066 30.859 -15.914 1 97.88 463 ARG A O 1
ATOM 3645 N N . THR A 1 464 ? 4.398 31.516 -13.844 1 98.06 464 THR A N 1
ATOM 3646 C CA . THR A 1 464 ? 5.039 32.75 -14.242 1 98.06 464 THR A CA 1
ATOM 3647 C C . THR A 1 464 ? 6.535 32.719 -13.953 1 98.06 464 THR A C 1
ATOM 3649 O O . THR A 1 464 ? 7.293 33.562 -14.445 1 98.06 464 THR A O 1
ATOM 3652 N N . LEU A 1 465 ? 7.051 31.797 -13.188 1 98.44 465 LEU A N 1
ATOM 3653 C CA . LEU A 1 465 ? 8.422 31.766 -12.68 1 98.44 465 LEU A CA 1
ATOM 3654 C C . LEU A 1 465 ? 9.391 31.297 -13.766 1 98.44 465 LEU A C 1
ATOM 3656 O O . LEU A 1 465 ? 9.016 30.516 -14.648 1 98.44 465 LEU A O 1
ATOM 3660 N N . ASP A 1 466 ? 10.633 31.766 -13.609 1 98.12 466 ASP A N 1
ATOM 3661 C CA . ASP A 1 466 ? 11.664 31.375 -14.555 1 98.12 466 ASP A CA 1
ATOM 3662 C C . ASP A 1 466 ? 12.125 29.938 -14.289 1 98.12 466 ASP A C 1
ATOM 3664 O O . ASP A 1 466 ? 12.523 29.219 -15.211 1 98.12 466 ASP A O 1
ATOM 3668 N N . CYS A 1 467 ? 12.055 29.547 -13.031 1 98.5 467 CYS A N 1
ATOM 3669 C CA . CYS A 1 467 ? 12.57 28.234 -12.688 1 98.5 467 CYS A CA 1
ATOM 3670 C C . CYS A 1 467 ? 12 27.75 -11.367 1 98.5 467 CYS A C 1
ATOM 3672 O O . CYS A 1 467 ? 11.883 28.516 -10.414 1 98.5 467 CYS A O 1
ATOM 3674 N N . VAL A 1 468 ? 11.594 26.484 -11.312 1 98.69 468 VAL A N 1
ATOM 3675 C CA . VAL A 1 468 ? 11.172 25.797 -10.094 1 98.69 468 VAL A CA 1
ATOM 3676 C C . VAL A 1 468 ? 11.984 24.516 -9.906 1 98.69 468 VAL A C 1
ATOM 3678 O O . VAL A 1 468 ? 11.945 23.625 -10.758 1 98.69 468 VAL A O 1
ATOM 3681 N N . ILE A 1 469 ? 12.719 24.406 -8.805 1 98.75 469 ILE A N 1
ATOM 3682 C CA . ILE A 1 469 ? 13.547 23.25 -8.492 1 98.75 469 ILE A CA 1
ATOM 3683 C C . ILE A 1 469 ? 13.023 22.578 -7.227 1 98.75 469 ILE A C 1
ATOM 3685 O O . ILE A 1 469 ? 12.719 23.25 -6.238 1 98.75 469 ILE A O 1
ATOM 3689 N N . VAL A 1 470 ? 12.953 21.234 -7.254 1 98.31 470 VAL A N 1
ATOM 3690 C CA . VAL A 1 470 ? 12.414 20.5 -6.113 1 98.31 470 VAL A CA 1
ATOM 3691 C C . VAL A 1 470 ? 13.297 19.297 -5.801 1 98.31 470 VAL A C 1
ATOM 3693 O O . VAL A 1 470 ? 13.734 18.594 -6.711 1 98.31 470 VAL A O 1
ATOM 3696 N N . HIS A 1 471 ? 13.688 19.125 -4.473 1 97.56 471 HIS A N 1
ATOM 3697 C CA . HIS A 1 471 ? 14.141 17.859 -3.926 1 97.56 471 HIS A CA 1
ATOM 3698 C C . HIS A 1 471 ? 12.969 17.047 -3.375 1 97.56 471 HIS A C 1
ATOM 3700 O O . HIS A 1 471 ? 12.266 17.5 -2.471 1 97.56 471 HIS A O 1
ATOM 3706 N N . GLU A 1 472 ? 12.789 15.859 -3.898 1 96.44 472 GLU A N 1
ATOM 3707 C CA . GLU A 1 472 ? 11.641 15.102 -3.418 1 96.44 472 GLU A CA 1
ATOM 3708 C C . GLU A 1 472 ? 11.875 13.602 -3.555 1 96.44 472 GLU A C 1
ATOM 3710 O O . GLU A 1 472 ? 12.312 13.125 -4.605 1 96.44 472 GLU A O 1
ATOM 3715 N N . PRO A 1 473 ? 11.547 12.875 -2.438 1 96.88 473 PRO A N 1
ATOM 3716 C CA . PRO A 1 473 ? 11.594 11.422 -2.598 1 96.88 473 PRO A CA 1
ATOM 3717 C C . PRO A 1 473 ? 10.438 10.875 -3.428 1 96.88 473 PRO A C 1
ATOM 3719 O O . PRO A 1 473 ? 10.562 9.82 -4.055 1 96.88 473 PRO A O 1
ATOM 3722 N N . TRP A 1 474 ? 9.289 11.594 -3.457 1 97.12 474 TRP A N 1
ATOM 3723 C CA . TRP A 1 474 ? 8.102 11.133 -4.164 1 97.12 474 TRP A CA 1
ATOM 3724 C C . TRP A 1 474 ? 7.605 12.195 -5.141 1 97.12 474 TRP A C 1
ATOM 3726 O O . TRP A 1 474 ? 7.898 13.383 -4.98 1 97.12 474 TRP A O 1
ATOM 3736 N N . TRP A 1 475 ? 6.824 11.758 -6.117 1 96.69 475 TRP A N 1
ATOM 3737 C CA . TRP A 1 475 ? 6.191 12.688 -7.051 1 96.69 475 TRP A CA 1
ATOM 3738 C C . TRP A 1 475 ? 4.977 13.352 -6.414 1 96.69 475 TRP A C 1
ATOM 3740 O O . TRP A 1 475 ? 3.844 13.141 -6.848 1 96.69 475 TRP A O 1
ATOM 3750 N N . THR A 1 476 ? 5.219 14.227 -5.43 1 96.06 476 THR A N 1
ATOM 3751 C CA . THR A 1 476 ? 4.191 15.055 -4.812 1 96.06 476 THR A CA 1
ATOM 3752 C C . THR A 1 476 ? 3.607 16.031 -5.824 1 96.06 476 THR A C 1
ATOM 3754 O O . THR A 1 476 ? 4.18 16.234 -6.898 1 96.06 476 THR A O 1
ATOM 3757 N N . PRO A 1 477 ? 2.471 16.656 -5.465 1 95.31 477 PRO A N 1
ATOM 3758 C CA . PRO A 1 477 ? 1.906 17.672 -6.371 1 95.31 477 PRO A CA 1
ATOM 3759 C C . PRO A 1 477 ? 2.898 18.781 -6.711 1 95.31 477 PRO A C 1
ATOM 3761 O O . PRO A 1 477 ? 2.979 19.203 -7.867 1 95.31 477 PRO A O 1
ATOM 3764 N N . THR A 1 478 ? 3.691 19.203 -5.762 1 96.5 478 THR A N 1
ATOM 3765 C CA . THR A 1 478 ? 4.676 20.25 -6.023 1 96.5 478 THR A CA 1
ATOM 3766 C C . THR A 1 478 ? 5.738 19.75 -7.004 1 96.5 478 THR A C 1
ATOM 3768 O O . THR A 1 478 ? 6.137 20.484 -7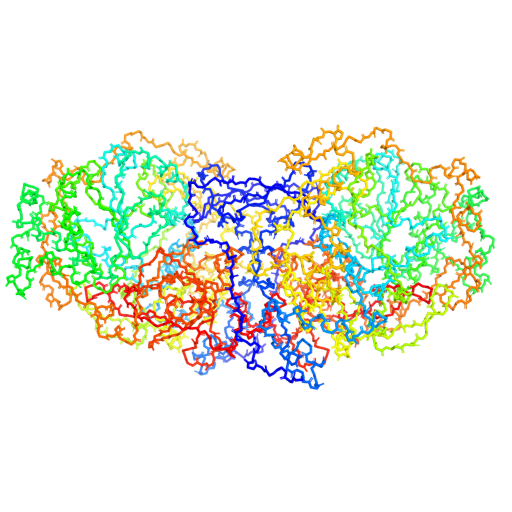.918 1 96.5 478 THR A O 1
ATOM 3771 N N . ALA A 1 479 ? 6.195 18.547 -6.84 1 97.5 479 ALA A N 1
ATOM 3772 C CA . ALA A 1 479 ? 7.199 17.984 -7.738 1 97.5 479 ALA A CA 1
ATOM 3773 C C . ALA A 1 479 ? 6.688 17.922 -9.172 1 97.5 479 ALA A C 1
ATOM 3775 O O . ALA A 1 479 ? 7.438 18.172 -10.117 1 97.5 479 ALA A O 1
ATOM 3776 N N . LYS A 1 480 ? 5.441 17.625 -9.352 1 96.88 480 LYS A N 1
ATOM 3777 C CA . LYS A 1 480 ? 4.844 17.5 -10.68 1 96.88 480 LYS A CA 1
ATOM 3778 C C . LYS A 1 480 ? 4.758 18.859 -11.367 1 96.88 480 LYS A C 1
ATOM 3780 O O . LYS A 1 480 ? 4.551 18.938 -12.578 1 96.88 480 LYS A O 1
ATOM 3785 N N . PHE A 1 481 ? 4.898 20 -10.641 1 97.56 481 PHE A N 1
ATOM 3786 C CA . PHE A 1 481 ? 4.859 21.344 -11.195 1 97.56 481 PHE A CA 1
ATOM 3787 C C . PHE A 1 481 ? 6.258 21.938 -11.266 1 97.56 481 PHE A C 1
ATOM 3789 O O . PHE A 1 481 ? 6.414 23.141 -11.531 1 97.56 481 PHE A O 1
ATOM 3796 N N . ALA A 1 482 ? 7.289 21.172 -11.031 1 98.44 482 ALA A N 1
ATOM 3797 C CA . ALA A 1 482 ? 8.672 21.656 -11.039 1 98.44 482 ALA A CA 1
ATOM 3798 C C . ALA A 1 482 ? 9.266 21.594 -12.438 1 98.44 482 ALA A C 1
ATOM 3800 O O . ALA A 1 482 ? 8.68 21.016 -13.352 1 98.44 482 ALA A O 1
ATOM 3801 N N . ASP A 1 483 ? 10.398 22.297 -12.617 1 98.75 483 ASP A N 1
ATOM 3802 C CA . ASP A 1 483 ? 11.195 22.219 -13.836 1 98.75 483 ASP A CA 1
ATOM 3803 C C . ASP A 1 483 ? 12.312 21.188 -13.688 1 98.75 483 ASP A C 1
ATOM 3805 O O . ASP A 1 483 ? 12.602 20.438 -14.633 1 98.75 483 ASP A O 1
ATOM 3809 N N . ILE A 1 484 ? 12.945 21.172 -12.57 1 98.81 484 ILE A N 1
ATOM 3810 C CA . ILE A 1 484 ? 14 20.219 -12.227 1 98.81 484 ILE A CA 1
ATOM 3811 C C . ILE A 1 484 ? 13.633 19.484 -10.938 1 98.81 484 ILE A C 1
ATOM 3813 O O . ILE A 1 484 ? 13.32 20.125 -9.93 1 98.81 484 ILE A O 1
ATOM 3817 N N . VAL A 1 485 ? 13.625 18.188 -10.992 1 98.75 485 VAL A N 1
ATOM 3818 C CA . VAL A 1 485 ? 13.328 17.375 -9.82 1 98.75 485 VAL A CA 1
ATOM 3819 C C . VAL A 1 485 ? 14.523 16.484 -9.484 1 98.75 485 VAL A C 1
ATOM 3821 O O . VAL A 1 485 ? 14.953 15.68 -10.32 1 98.75 485 VAL A O 1
ATOM 3824 N N . PHE A 1 486 ? 15.078 16.672 -8.328 1 98.69 486 PHE A N 1
ATOM 3825 C CA . PHE A 1 486 ? 16.141 15.812 -7.824 1 98.69 486 PHE A CA 1
ATOM 3826 C C . PHE A 1 486 ? 15.562 14.656 -7.027 1 98.69 486 PHE A C 1
ATOM 3828 O O . PHE A 1 486 ? 14.672 14.844 -6.195 1 98.69 486 PHE A O 1
ATOM 3835 N N . ALA A 1 487 ? 16.062 13.453 -7.324 1 97.81 487 ALA A N 1
ATOM 3836 C CA . ALA A 1 487 ? 15.648 12.266 -6.582 1 97.81 487 ALA A CA 1
ATOM 3837 C C . ALA A 1 487 ? 16.328 12.203 -5.223 1 97.81 487 ALA A C 1
ATOM 3839 O O . ALA A 1 487 ? 17.516 11.875 -5.129 1 97.81 487 ALA A O 1
ATOM 3840 N N . SER A 1 488 ? 15.531 12.477 -4.203 1 97.62 488 SER A N 1
ATOM 3841 C CA . SER A 1 488 ? 16.078 12.492 -2.85 1 97.62 488 SER A CA 1
ATOM 3842 C C . SER A 1 488 ? 15.805 11.172 -2.129 1 97.62 488 SER A C 1
ATOM 3844 O O . SER A 1 488 ? 14.82 10.492 -2.418 1 97.62 488 SER A O 1
ATOM 3846 N N . THR A 1 489 ? 16.641 10.828 -1.167 1 97.19 489 THR A N 1
ATOM 3847 C CA . THR A 1 489 ? 16.438 9.648 -0.334 1 97.19 489 THR A CA 1
ATOM 3848 C C . THR A 1 489 ? 15.305 9.883 0.667 1 97.19 489 THR A C 1
ATOM 3850 O O . THR A 1 489 ? 14.969 11.023 0.979 1 97.19 489 THR A O 1
ATOM 3853 N N . SER A 1 490 ? 14.695 8.828 1.121 1 95.81 490 SER A N 1
ATOM 3854 C CA . SER A 1 490 ? 13.805 8.859 2.277 1 95.81 490 SER A CA 1
ATOM 3855 C C . SER A 1 490 ? 14.594 8.75 3.58 1 95.81 490 SER A C 1
ATOM 3857 O O . SER A 1 490 ? 15.805 8.531 3.564 1 95.81 490 SER A O 1
ATOM 3859 N N . THR A 1 491 ? 13.906 8.828 4.668 1 95.94 491 THR A N 1
ATOM 3860 C CA . THR A 1 491 ? 14.531 8.875 5.984 1 95.94 491 THR A CA 1
ATOM 3861 C C . THR A 1 491 ? 15.266 7.566 6.277 1 95.94 491 THR A C 1
ATOM 3863 O O . THR A 1 491 ? 16.312 7.57 6.922 1 95.94 491 THR A O 1
ATOM 3866 N N . VAL A 1 492 ? 14.805 6.418 5.844 1 97.06 492 VAL A N 1
ATOM 3867 C CA . VAL A 1 492 ? 15.359 5.125 6.227 1 97.06 492 VAL A CA 1
ATOM 3868 C C . VAL A 1 492 ? 16.594 4.812 5.375 1 97.06 492 VAL A C 1
ATOM 3870 O O . VAL A 1 492 ? 17.312 3.848 5.645 1 97.06 492 VAL A O 1
ATOM 3873 N N . GLU A 1 493 ? 16.859 5.648 4.422 1 97.06 493 GLU A N 1
ATOM 3874 C CA . GLU A 1 493 ? 18 5.461 3.529 1 97.06 493 GLU A CA 1
ATOM 3875 C C . GLU A 1 493 ? 19.188 6.289 3.984 1 97.06 493 GLU A C 1
ATOM 3877 O O . GLU A 1 493 ? 20.172 6.418 3.254 1 97.06 493 GLU A O 1
ATOM 3882 N N . ARG A 1 494 ? 19.078 6.906 5.203 1 96.06 494 ARG A N 1
ATOM 3883 C CA . ARG A 1 494 ? 20.125 7.785 5.703 1 96.06 494 ARG A CA 1
ATOM 3884 C C . ARG A 1 494 ? 20.422 7.508 7.176 1 96.06 494 ARG A C 1
ATOM 3886 O O . ARG A 1 494 ? 19.516 7.207 7.949 1 96.06 494 ARG A O 1
ATOM 3893 N N . ASP A 1 495 ? 21.75 7.715 7.527 1 97.94 495 ASP A N 1
ATOM 3894 C CA . ASP A 1 495 ? 22.094 7.797 8.945 1 97.94 495 ASP A CA 1
ATOM 3895 C C . ASP A 1 495 ? 21.812 9.188 9.5 1 97.94 495 ASP A C 1
ATOM 3897 O O . ASP A 1 495 ? 22.016 10.195 8.812 1 97.94 495 ASP A O 1
ATOM 3901 N N . ASP A 1 496 ? 21.297 9.18 10.68 1 98.56 496 ASP A N 1
ATOM 3902 C CA . ASP A 1 496 ? 21.047 10.461 11.336 1 98.56 496 ASP A CA 1
ATOM 3903 C C . ASP A 1 496 ? 20.891 10.281 12.844 1 98.56 496 ASP A C 1
ATOM 3905 O O . ASP A 1 496 ? 21.203 9.219 13.391 1 98.56 496 ASP A O 1
ATOM 3909 N N . ILE A 1 497 ? 20.578 11.312 13.523 1 98.56 497 ILE A N 1
ATOM 3910 C CA . ILE A 1 497 ? 20.344 11.359 14.961 1 98.56 497 ILE A CA 1
ATOM 3911 C C . ILE A 1 497 ? 19.203 12.328 15.266 1 98.56 497 ILE A C 1
ATOM 3913 O O . ILE A 1 497 ? 19.031 13.328 14.57 1 98.56 497 ILE A O 1
ATOM 3917 N N . ALA A 1 498 ? 18.328 11.961 16.203 1 97.69 498 ALA A N 1
ATOM 3918 C CA . ALA A 1 498 ? 17.219 12.82 16.609 1 97.69 498 ALA A CA 1
ATOM 3919 C C . ALA A 1 498 ? 16.969 12.727 18.109 1 97.69 498 ALA A C 1
ATOM 3921 O O . ALA A 1 498 ? 17.688 12.016 18.812 1 97.69 498 ALA A O 1
ATOM 3922 N N . PHE A 1 499 ? 16.094 13.516 18.609 1 96.12 499 PHE A N 1
ATOM 3923 C CA . PHE A 1 499 ? 15.672 13.375 20 1 96.12 499 PHE A CA 1
ATOM 3924 C C . PHE A 1 499 ? 14.156 13.227 20.094 1 96.12 499 PHE A C 1
ATOM 3926 O O . PHE A 1 499 ? 13.445 13.438 19.094 1 96.12 499 PHE A O 1
ATOM 3933 N N . GLY A 1 500 ? 13.727 12.742 21.25 1 93.69 500 GLY A N 1
ATOM 3934 C CA . GLY A 1 500 ? 12.32 12.406 21.406 1 93.69 500 GLY A CA 1
ATOM 3935 C C . GLY A 1 500 ? 11.617 13.242 22.453 1 93.69 500 GLY A C 1
ATOM 3936 O O . GLY A 1 500 ? 12.211 13.602 23.484 1 93.69 500 GLY A O 1
ATOM 3937 N N . GLY A 1 501 ? 10.305 13.562 22.109 1 93.5 501 GLY A N 1
ATOM 3938 C CA . GLY A 1 501 ? 9.516 14.414 22.984 1 93.5 501 GLY A CA 1
ATOM 3939 C C . GLY A 1 501 ? 9.859 15.891 22.859 1 93.5 501 GLY A C 1
ATOM 3940 O O . GLY A 1 501 ? 10.766 16.391 23.531 1 93.5 501 GLY A O 1
ATOM 3941 N N . SER A 1 502 ? 9.047 16.641 22.094 1 94.06 502 SER A N 1
ATOM 3942 C CA . SER A 1 502 ? 9.312 18.062 21.906 1 94.06 502 SER A CA 1
ATOM 3943 C C . SER A 1 502 ? 9.375 18.797 23.25 1 94.06 502 SER A C 1
ATOM 3945 O O . SER A 1 502 ? 10.086 19.797 23.391 1 94.06 502 SER A O 1
ATOM 3947 N N . TYR A 1 503 ? 8.75 18.234 24.266 1 96.75 503 TYR A N 1
ATOM 3948 C CA . TYR A 1 503 ? 8.688 18.906 25.562 1 96.75 503 TYR A CA 1
ATOM 3949 C C . TYR A 1 503 ? 9.328 18.062 26.641 1 96.75 503 TYR A C 1
ATOM 3951 O O . TYR A 1 503 ? 10.07 18.562 27.484 1 96.75 503 TYR A O 1
ATOM 3959 N N . SER A 1 504 ? 9.086 16.75 26.625 1 97.19 504 SER A N 1
ATOM 3960 C CA . SER A 1 504 ? 9.734 15.906 27.609 1 97.19 504 SER A CA 1
ATOM 3961 C C . SER A 1 504 ? 11.25 15.867 27.406 1 97.19 504 SER A C 1
ATOM 3963 O O . SER A 1 504 ? 12.016 15.867 28.375 1 97.19 504 SER A O 1
ATOM 3965 N N . LYS A 1 505 ? 11.695 15.82 26.172 1 97.38 505 LYS A N 1
ATOM 3966 C CA . LYS A 1 505 ? 13.109 15.812 25.797 1 97.38 505 LYS A CA 1
ATOM 3967 C C . LYS A 1 505 ? 13.883 14.758 26.578 1 97.38 505 LYS A C 1
ATOM 3969 O O . LYS A 1 505 ? 14.938 15.055 27.141 1 97.38 505 LYS A O 1
ATOM 3974 N N . ASN A 1 506 ? 13.328 13.562 26.578 1 96.75 506 ASN A N 1
ATOM 3975 C CA . ASN A 1 506 ? 13.922 12.594 27.484 1 96.75 506 ASN A CA 1
ATOM 3976 C C . ASN A 1 506 ? 14.586 11.453 26.734 1 96.75 506 ASN A C 1
ATOM 3978 O O . ASN A 1 506 ? 15.039 10.477 27.344 1 96.75 506 ASN A O 1
ATOM 3982 N N . VAL A 1 507 ? 14.633 11.523 25.406 1 97.62 507 VAL A N 1
ATOM 3983 C CA . VAL A 1 507 ? 15.281 10.43 24.688 1 97.62 507 VAL A CA 1
ATOM 3984 C C . VAL A 1 507 ? 16.094 10.992 23.531 1 97.62 507 VAL A C 1
ATOM 3986 O O . VAL A 1 507 ? 15.703 11.977 22.906 1 97.62 507 VAL A O 1
ATOM 3989 N N . VAL A 1 508 ? 17.281 10.461 23.266 1 98.25 508 VAL A N 1
ATOM 3990 C CA . VAL A 1 508 ? 18.031 10.641 22.016 1 98.25 508 VAL A CA 1
ATOM 3991 C C . VAL A 1 508 ? 18.016 9.344 21.219 1 98.25 508 VAL A C 1
ATOM 3993 O O . VAL A 1 508 ? 18.266 8.266 21.75 1 98.25 508 VAL A O 1
ATOM 3996 N N . TYR A 1 509 ? 17.719 9.43 19.922 1 98.44 509 TYR A N 1
ATOM 3997 C CA . TYR A 1 509 ? 17.547 8.25 19.078 1 98.44 509 TYR A CA 1
ATOM 3998 C C . TYR A 1 509 ? 18.656 8.172 18.031 1 98.44 509 TYR A C 1
ATOM 4000 O O . TYR A 1 509 ? 19.031 9.18 17.422 1 98.44 509 TYR A O 1
ATOM 4008 N N . ALA A 1 510 ? 19.234 6.988 17.891 1 98.56 510 ALA A N 1
ATOM 4009 C CA . ALA A 1 510 ? 20.078 6.676 16.734 1 98.56 510 ALA A CA 1
ATOM 4010 C C . ALA A 1 510 ? 19.219 6.352 15.508 1 98.56 510 ALA A C 1
ATOM 4012 O O . ALA A 1 510 ? 18.406 5.422 15.539 1 98.56 510 ALA A O 1
ATOM 4013 N N . MET A 1 511 ? 19.344 7.156 14.508 1 98.44 511 MET A N 1
ATOM 4014 C CA . MET A 1 511 ? 18.672 6.887 13.234 1 98.44 511 MET A CA 1
ATOM 4015 C C . MET A 1 511 ? 19.641 6.215 12.258 1 98.44 511 MET A C 1
ATOM 4017 O O . MET A 1 511 ? 20.203 6.875 11.375 1 98.44 511 MET A O 1
ATOM 4021 N N . ARG A 1 512 ? 19.703 4.93 12.359 1 98.31 512 ARG A N 1
ATOM 4022 C CA . ARG A 1 512 ? 20.609 4.199 11.492 1 98.31 512 ARG A CA 1
ATOM 4023 C C . ARG A 1 512 ? 20.016 3.984 10.109 1 98.31 512 ARG A C 1
ATOM 4025 O O . ARG A 1 512 ? 18.797 3.814 9.977 1 98.31 512 ARG A O 1
ATOM 4032 N N . LYS A 1 513 ? 20.938 4.02 9.125 1 97.5 513 LYS A N 1
ATOM 4033 C CA . LYS A 1 513 ? 20.5 3.674 7.77 1 97.5 513 LYS A CA 1
ATOM 4034 C C . LYS A 1 513 ? 19.969 2.246 7.707 1 97.5 513 LYS A C 1
ATOM 4036 O O . LYS A 1 513 ? 20.688 1.296 8.023 1 97.5 513 LYS A O 1
ATOM 4041 N N . VAL A 1 514 ? 18.719 2.115 7.273 1 97.31 514 VAL A N 1
ATOM 4042 C CA . VAL A 1 514 ? 18.031 0.828 7.293 1 97.31 514 VAL A CA 1
ATOM 4043 C C . VAL A 1 514 ? 18.297 0.072 5.996 1 97.31 514 VAL A C 1
ATOM 4045 O O . VAL A 1 514 ? 18.531 -1.141 6.016 1 97.31 514 VAL A O 1
ATOM 4048 N N . VAL A 1 515 ? 18.219 0.742 4.895 1 95.25 515 VAL A N 1
ATOM 4049 C CA . VAL A 1 515 ? 18.5 0.163 3.586 1 95.25 515 VAL A CA 1
ATOM 4050 C C . VAL A 1 515 ? 19.375 1.125 2.773 1 95.25 515 VAL A C 1
ATOM 4052 O O . VAL A 1 515 ? 19.422 2.322 3.07 1 95.25 515 VAL A O 1
ATOM 4055 N N . GLU A 1 516 ? 20.062 0.583 1.756 1 94.5 516 GLU A N 1
ATOM 4056 C CA . GLU A 1 516 ? 20.766 1.431 0.802 1 94.5 516 GLU A CA 1
ATOM 4057 C C . GLU A 1 516 ? 19.797 2.252 -0.036 1 94.5 516 GLU A C 1
ATOM 4059 O O . GLU A 1 516 ? 18.641 1.857 -0.224 1 94.5 516 GLU A O 1
ATOM 4064 N N . PRO A 1 517 ? 20.266 3.438 -0.442 1 95.12 517 PRO A N 1
ATOM 4065 C CA . PRO A 1 517 ? 19.391 4.246 -1.289 1 95.12 517 PRO A CA 1
ATOM 4066 C C . PRO A 1 517 ? 18.797 3.455 -2.455 1 95.12 517 PRO A C 1
ATOM 4068 O O . PRO A 1 517 ? 19.531 2.717 -3.131 1 95.12 517 PRO A O 1
ATOM 4071 N N . VAL A 1 518 ? 17.531 3.631 -2.619 1 90.19 518 VAL A N 1
ATOM 4072 C CA . VAL A 1 518 ? 16.844 2.939 -3.709 1 90.19 518 VAL A CA 1
ATOM 4073 C C . VAL A 1 518 ? 16.969 3.756 -4.992 1 90.19 518 VAL A C 1
ATOM 4075 O O . VAL A 1 518 ? 17.078 4.984 -4.949 1 90.19 518 VAL A O 1
ATOM 4078 N N . TYR A 1 519 ? 17.031 3.127 -6.188 1 90.81 519 TYR A N 1
ATOM 4079 C CA . TYR A 1 519 ? 17.188 3.773 -7.484 1 90.81 519 TYR A CA 1
ATOM 4080 C C . TYR A 1 519 ? 18.422 4.68 -7.504 1 90.81 519 TYR A C 1
ATOM 4082 O O . TYR A 1 519 ? 19.516 4.258 -7.125 1 90.81 519 TYR A O 1
ATOM 4090 N N . GLU A 1 520 ? 18.219 5.93 -8 1 94.38 520 GLU A N 1
ATOM 4091 C CA . GLU A 1 520 ? 19.375 6.824 -8.094 1 94.38 520 GLU A CA 1
ATOM 4092 C C . GLU A 1 520 ? 19.297 7.93 -7.039 1 94.38 520 GLU A C 1
ATOM 4094 O O . GLU A 1 520 ? 19.828 9.023 -7.246 1 94.38 520 GLU A O 1
ATOM 4099 N N . SER A 1 521 ? 18.672 7.652 -5.945 1 96.69 521 SER A N 1
ATOM 4100 C CA . SER A 1 521 ? 18.422 8.703 -4.961 1 96.69 521 SER A CA 1
ATOM 4101 C C . SER A 1 521 ? 19.703 9.102 -4.25 1 96.69 521 SER A C 1
ATOM 4103 O O . SER A 1 521 ? 20.578 8.266 -3.988 1 96.69 521 SER A O 1
ATOM 4105 N N . LYS A 1 522 ? 19.797 10.359 -3.941 1 98.06 522 LYS A N 1
ATOM 4106 C CA . LYS A 1 522 ? 20.891 10.914 -3.143 1 98.06 522 LYS A CA 1
ATOM 4107 C C . LYS A 1 522 ? 20.344 11.711 -1.959 1 98.06 522 LYS A C 1
ATOM 4109 O O . LYS A 1 522 ? 19.234 12.25 -2.018 1 98.06 522 LYS A O 1
ATOM 4114 N N . ASP A 1 523 ? 21.188 11.719 -0.894 1 97.88 523 ASP A N 1
ATOM 4115 C CA . ASP A 1 523 ? 20.844 12.57 0.238 1 97.88 523 ASP A CA 1
ATOM 4116 C C . ASP A 1 523 ? 20.812 14.047 -0.169 1 97.88 523 ASP A C 1
ATOM 4118 O O . ASP A 1 523 ? 21.656 14.484 -0.958 1 97.88 523 ASP A O 1
ATOM 4122 N N . ASP A 1 524 ? 19.859 14.836 0.381 1 97.94 524 ASP A N 1
ATOM 4123 C CA . ASP A 1 524 ? 19.844 16.266 0.126 1 97.94 524 ASP A CA 1
ATOM 4124 C C . ASP A 1 524 ? 21.203 16.891 0.413 1 97.94 524 ASP A C 1
ATOM 4126 O O . ASP A 1 524 ? 21.656 17.781 -0.316 1 97.94 524 ASP A O 1
ATOM 4130 N N . TYR A 1 525 ? 21.844 16.438 1.457 1 98.19 525 TYR A N 1
ATOM 4131 C CA . TYR A 1 525 ? 23.172 16.906 1.814 1 98.19 525 TYR A CA 1
ATOM 4132 C C . TYR A 1 525 ? 24.141 16.75 0.646 1 98.19 525 TYR A C 1
ATOM 4134 O O . TYR A 1 525 ? 24.875 17.672 0.304 1 98.19 525 TYR A O 1
ATOM 4142 N N . GLU A 1 526 ? 24.109 15.586 0.076 1 98.12 526 GLU A N 1
ATOM 4143 C CA . GLU A 1 526 ? 25 15.297 -1.044 1 98.12 526 GLU A CA 1
ATOM 4144 C C . GLU A 1 526 ? 24.656 16.141 -2.262 1 98.12 526 GLU A C 1
ATOM 4146 O O . GLU A 1 526 ? 25.547 16.609 -2.971 1 98.12 526 GLU A O 1
ATOM 4151 N N . ILE A 1 527 ? 23.406 16.312 -2.539 1 98.62 527 ILE A N 1
ATOM 4152 C CA . ILE A 1 527 ? 22.969 17.141 -3.656 1 98.62 527 ILE A CA 1
ATOM 4153 C C . ILE A 1 527 ? 23.453 18.578 -3.455 1 98.62 527 ILE A C 1
ATOM 4155 O O . ILE A 1 527 ? 24.016 19.188 -4.367 1 98.62 527 ILE A O 1
ATOM 4159 N N . PHE A 1 528 ? 23.25 19.109 -2.268 1 98.69 528 PHE A N 1
ATOM 4160 C CA . PHE A 1 528 ? 23.688 20.469 -1.966 1 98.69 528 PHE A CA 1
ATOM 4161 C C . PHE A 1 528 ? 25.203 20.594 -2.033 1 98.69 528 PHE A C 1
ATOM 4163 O O . PHE A 1 528 ? 25.734 21.609 -2.473 1 98.69 528 PHE A O 1
ATOM 4170 N N . ARG A 1 529 ? 25.922 19.578 -1.54 1 98.56 529 ARG A N 1
ATOM 4171 C CA . ARG A 1 529 ? 27.391 19.578 -1.636 1 98.56 529 ARG A CA 1
ATOM 4172 C C . ARG A 1 529 ? 27.844 19.719 -3.086 1 98.56 529 ARG A C 1
ATOM 4174 O O . ARG A 1 529 ? 28.719 20.516 -3.4 1 98.56 529 ARG A O 1
ATOM 4181 N N . GLN A 1 530 ? 27.234 18.953 -3.955 1 98.62 530 GLN A N 1
ATOM 4182 C CA . GLN A 1 530 ? 27.578 18.953 -5.371 1 98.62 530 GLN A CA 1
ATOM 4183 C C . GLN A 1 530 ? 27.25 20.297 -6.016 1 98.62 530 GLN A C 1
ATOM 4185 O O . GLN A 1 530 ? 27.984 20.781 -6.875 1 98.62 530 GLN A O 1
ATOM 4190 N N . LEU A 1 531 ? 26.125 20.828 -5.637 1 98.75 531 LEU A N 1
ATOM 4191 C CA . LEU A 1 531 ? 25.766 22.141 -6.145 1 98.75 531 LEU A CA 1
ATOM 4192 C C . LEU A 1 531 ? 26.75 23.203 -5.672 1 98.75 531 LEU A C 1
ATOM 4194 O O . LEU A 1 531 ? 27.156 24.078 -6.445 1 98.75 531 LEU A O 1
ATOM 4198 N N . ALA A 1 532 ? 27.109 23.141 -4.367 1 98.69 532 ALA A N 1
ATOM 4199 C CA . ALA A 1 532 ? 28.078 24.094 -3.828 1 98.69 532 ALA A CA 1
ATOM 4200 C C . ALA A 1 532 ? 29.391 24.016 -4.598 1 98.69 532 ALA A C 1
ATOM 4202 O O . ALA A 1 532 ? 29.984 25.047 -4.918 1 98.69 532 ALA A O 1
ATOM 4203 N N . LEU A 1 533 ? 29.828 22.844 -4.887 1 98.44 533 LEU A N 1
ATOM 4204 C CA . LEU A 1 533 ? 31.047 22.625 -5.645 1 98.44 533 LEU A CA 1
ATOM 4205 C C . LEU A 1 533 ? 30.953 23.266 -7.031 1 98.44 533 LEU A C 1
ATOM 4207 O O . LEU A 1 533 ? 31.891 23.922 -7.484 1 98.44 533 LEU A O 1
ATOM 4211 N N . ARG A 1 534 ? 29.875 23.125 -7.707 1 98.38 534 ARG A N 1
ATOM 4212 C CA . ARG A 1 534 ? 29.672 23.609 -9.07 1 98.38 534 ARG A CA 1
ATOM 4213 C C . ARG A 1 534 ? 29.547 25.141 -9.094 1 98.38 534 ARG A C 1
ATOM 4215 O O . ARG A 1 534 ? 29.938 25.781 -10.07 1 98.38 534 ARG A O 1
ATOM 4222 N N . ILE A 1 535 ? 29.016 25.672 -8.102 1 98.19 535 ILE A N 1
ATOM 4223 C CA . ILE A 1 535 ? 28.719 27.094 -8.078 1 98.19 535 ILE A CA 1
ATOM 4224 C C . ILE A 1 535 ? 29.969 27.875 -7.629 1 98.19 535 ILE A C 1
ATOM 4226 O O . ILE A 1 535 ? 30.312 28.891 -8.219 1 98.19 535 ILE A O 1
ATOM 4230 N N . GLY A 1 536 ? 30.719 27.359 -6.602 1 97.19 536 GLY A N 1
ATOM 4231 C CA . GLY A 1 536 ? 31.781 28.172 -6.027 1 97.19 536 GLY A CA 1
ATOM 4232 C C . GLY A 1 536 ? 33.094 27.406 -5.895 1 97.19 536 GLY A C 1
ATOM 4233 O O . GLY A 1 536 ? 34.062 27.922 -5.32 1 97.19 536 GLY A O 1
ATOM 4234 N N . GLY A 1 537 ? 33.125 26.25 -6.285 1 97.12 537 GLY A N 1
ATOM 4235 C CA . GLY A 1 537 ? 34.375 25.469 -6.242 1 97.12 537 GLY A CA 1
ATOM 4236 C C . GLY A 1 537 ? 34.625 24.828 -4.887 1 97.12 537 GLY A C 1
ATOM 4237 O O . GLY A 1 537 ? 33.688 24.719 -4.07 1 97.12 537 GLY A O 1
ATOM 4238 N N . ASN A 1 538 ? 35.781 24.438 -4.656 1 97.12 538 ASN A N 1
ATOM 4239 C CA . ASN A 1 538 ? 36.188 23.688 -3.467 1 97.12 538 ASN A CA 1
ATOM 4240 C C . ASN A 1 538 ? 35.969 24.5 -2.197 1 97.12 538 ASN A C 1
ATOM 4242 O O . ASN A 1 538 ? 35.594 23.953 -1.155 1 97.12 538 ASN A O 1
ATOM 4246 N N . GLU A 1 539 ? 36.25 25.688 -2.27 1 97.06 539 GLU A N 1
ATOM 4247 C CA . GLU A 1 539 ? 36.094 26.547 -1.096 1 97.06 539 GLU A CA 1
ATOM 4248 C C . GLU A 1 539 ? 34.656 26.609 -0.611 1 97.06 539 GLU A C 1
ATOM 4250 O O . GLU A 1 539 ? 34.406 26.484 0.587 1 97.06 539 GLU A O 1
ATOM 4255 N N . THR A 1 540 ? 33.719 26.812 -1.527 1 97.62 540 THR A N 1
ATOM 4256 C CA . THR A 1 540 ? 32.312 26.875 -1.192 1 97.62 540 THR A CA 1
ATOM 4257 C C . THR A 1 540 ? 31.812 25.516 -0.71 1 97.62 540 THR A C 1
ATOM 4259 O O . THR A 1 540 ? 30.984 25.438 0.206 1 97.62 540 THR A O 1
ATOM 4262 N N . GLU A 1 541 ? 32.25 24.484 -1.33 1 98 541 GLU A N 1
ATOM 4263 C CA . GLU A 1 541 ? 31.922 23.125 -0.893 1 98 541 GLU A CA 1
ATOM 4264 C C . GLU A 1 541 ? 32.344 22.891 0.549 1 98 541 GLU A C 1
ATOM 4266 O O . GLU A 1 541 ? 31.609 22.297 1.339 1 98 541 GLU A O 1
ATOM 4271 N N . GLN A 1 542 ? 33.531 23.328 0.91 1 97.38 542 GLN A N 1
ATOM 4272 C CA . GLN A 1 542 ? 34.062 23.156 2.26 1 97.38 542 GLN A CA 1
ATOM 4273 C C . GLN A 1 542 ? 33.25 23.969 3.27 1 97.38 542 GLN A C 1
ATOM 4275 O O . GLN A 1 542 ? 33.094 23.547 4.414 1 97.38 542 GLN A O 1
ATOM 4280 N N . LYS A 1 543 ? 32.875 25.141 2.889 1 97.12 543 LYS A N 1
ATOM 4281 C CA . LYS A 1 543 ? 32.031 25.953 3.77 1 97.12 543 LYS A CA 1
ATOM 4282 C C . LYS A 1 543 ? 30.734 25.234 4.082 1 97.12 543 LYS A C 1
ATOM 4284 O O . LYS A 1 543 ? 30.234 25.297 5.215 1 97.12 543 LYS A O 1
ATOM 4289 N N . PHE A 1 544 ? 30.25 24.594 3.094 1 98 544 PHE A N 1
ATOM 4290 C CA . PHE A 1 544 ? 28.984 23.875 3.273 1 98 544 PHE A CA 1
ATOM 4291 C C . PHE A 1 544 ? 29.188 22.641 4.133 1 98 544 PHE A C 1
ATOM 4293 O O . PHE A 1 544 ? 28.406 22.375 5.047 1 98 544 PHE A O 1
ATOM 4300 N N . THR A 1 545 ? 30.219 21.828 3.893 1 97.94 545 THR A N 1
ATOM 4301 C CA . THR A 1 545 ? 30.391 20.516 4.508 1 97.94 545 THR A CA 1
ATOM 4302 C C . THR A 1 545 ? 31.172 20.625 5.809 1 97.94 545 THR A C 1
ATOM 4304 O O . THR A 1 545 ? 31.156 19.703 6.633 1 97.94 545 THR A O 1
ATOM 4307 N N . GLU A 1 546 ? 31.984 21.734 5.883 1 97.06 546 GLU A N 1
ATOM 4308 C CA . GLU A 1 546 ? 32.969 21.875 6.941 1 97.06 546 GLU A CA 1
ATOM 4309 C C . GLU A 1 546 ? 33.938 20.703 6.941 1 97.06 546 GLU A C 1
ATOM 4311 O O . GLU A 1 546 ? 34.469 20.312 7.992 1 97.06 546 GLU A O 1
ATOM 4316 N N . SER A 1 547 ? 34.031 20.016 5.871 1 96.12 547 SER A N 1
ATOM 4317 C CA . SER A 1 547 ? 34.938 18.906 5.609 1 96.12 547 SER A CA 1
ATOM 4318 C C . SER A 1 547 ? 34.656 17.75 6.559 1 96.12 547 SER A C 1
ATOM 4320 O O . SER A 1 547 ? 35.594 17.078 7 1 96.12 547 SER A O 1
ATOM 4322 N N . LYS A 1 548 ? 33.469 17.547 6.902 1 97.25 548 LYS A N 1
ATOM 4323 C CA . LYS A 1 548 ? 33.094 16.469 7.805 1 97.25 548 LYS A CA 1
ATOM 4324 C C . LYS A 1 548 ? 32.312 15.383 7.066 1 97.25 548 LYS A C 1
ATOM 4326 O O . LYS A 1 548 ? 31.531 15.688 6.168 1 97.25 548 LYS A O 1
ATOM 4331 N N . SER A 1 549 ? 32.562 14.156 7.512 1 96.44 549 SER A N 1
ATOM 4332 C CA . SER A 1 549 ? 31.688 13.062 7.07 1 96.44 549 SER A CA 1
ATOM 4333 C C . SER A 1 549 ? 30.375 13.047 7.836 1 96.44 549 SER A C 1
ATOM 4335 O O . SER A 1 549 ? 30.219 13.75 8.836 1 96.44 549 SER A O 1
ATOM 4337 N N . TYR A 1 550 ? 29.453 12.258 7.293 1 96.62 550 TYR A N 1
ATOM 4338 C CA . TYR A 1 550 ? 28.172 12.125 7.969 1 96.62 550 TYR A CA 1
ATOM 4339 C C . TYR A 1 550 ? 28.359 11.68 9.414 1 96.62 550 TYR A C 1
ATOM 4341 O O . TYR A 1 550 ? 27.766 12.25 10.328 1 96.62 550 TYR A O 1
ATOM 4349 N N . MET A 1 551 ? 29.234 10.656 9.617 1 97.5 551 MET A N 1
ATOM 4350 C CA . MET A 1 551 ? 29.406 10.086 10.945 1 97.5 551 MET A CA 1
ATOM 4351 C C . MET A 1 551 ? 30.109 11.062 11.875 1 97.5 551 MET A C 1
ATOM 4353 O O . MET A 1 551 ? 29.844 11.102 13.07 1 97.5 551 MET A O 1
ATOM 4357 N N . GLU A 1 552 ? 31 11.828 11.32 1 97.69 552 GLU A N 1
ATOM 4358 C CA . GLU A 1 552 ? 31.641 12.859 12.133 1 97.69 552 GLU A CA 1
ATOM 4359 C C . GLU A 1 552 ? 30.625 13.898 12.594 1 97.69 552 GLU A C 1
ATOM 4361 O O . GLU A 1 552 ? 30.656 14.352 13.742 1 97.69 552 GLU A O 1
ATOM 4366 N N . TRP A 1 553 ? 29.75 14.297 11.68 1 97.94 553 TRP A N 1
ATOM 4367 C CA . TRP A 1 553 ? 28.672 15.211 12.039 1 97.94 553 TRP A CA 1
ATOM 4368 C C . TRP A 1 553 ? 27.797 14.617 13.148 1 97.94 553 TRP A C 1
ATOM 4370 O O . TRP A 1 553 ? 27.547 15.273 14.156 1 97.94 553 TRP A O 1
ATOM 4380 N N . ILE A 1 554 ? 27.359 13.367 12.977 1 98.44 554 ILE A N 1
ATOM 4381 C CA . ILE A 1 554 ? 26.422 12.711 13.883 1 98.44 554 ILE A CA 1
ATOM 4382 C C . ILE A 1 554 ? 27.078 12.547 15.258 1 98.44 554 ILE A C 1
ATOM 4384 O O . ILE A 1 554 ? 26.438 12.828 16.281 1 98.44 554 ILE A O 1
ATOM 4388 N N . LYS A 1 555 ? 28.297 12.109 15.281 1 98.25 555 LYS A N 1
ATOM 4389 C CA . LYS A 1 555 ? 29.031 11.984 16.531 1 98.25 555 LYS A CA 1
ATOM 4390 C C . LYS A 1 555 ? 29.172 13.336 17.234 1 98.25 555 LYS A C 1
ATOM 4392 O O . LYS A 1 555 ? 29.016 13.438 18.453 1 98.25 555 LYS A O 1
ATOM 4397 N N . GLY A 1 556 ? 29.531 14.328 16.469 1 97.94 556 GLY A N 1
ATOM 4398 C CA . GLY A 1 556 ? 29.641 15.672 17.016 1 97.94 556 GLY A CA 1
ATOM 4399 C C . GLY A 1 556 ? 28.344 16.188 17.625 1 97.94 556 GLY A C 1
ATOM 4400 O O . GLY A 1 556 ? 28.359 16.812 18.688 1 97.94 556 GLY A O 1
ATOM 4401 N N . LEU A 1 557 ? 27.266 15.922 16.969 1 98.19 557 LEU A N 1
ATOM 4402 C CA . LEU A 1 557 ? 25.953 16.328 17.5 1 98.19 557 LEU A CA 1
ATOM 4403 C C . LEU A 1 557 ? 25.625 15.578 18.781 1 98.19 557 LEU A C 1
ATOM 4405 O O . LEU A 1 557 ? 25.109 16.172 19.734 1 98.19 557 LEU A O 1
ATOM 4409 N N . TYR A 1 558 ? 25.891 14.297 18.797 1 98.38 558 TYR A N 1
ATOM 4410 C CA . TYR A 1 558 ? 25.672 13.492 20 1 98.38 558 TYR A CA 1
ATOM 4411 C C . TYR A 1 558 ? 26.484 14.039 21.172 1 98.38 558 TYR A C 1
ATOM 4413 O O . TYR A 1 558 ? 25.969 14.141 22.297 1 98.38 558 TYR A O 1
ATOM 4421 N N . GLU A 1 559 ? 27.672 14.461 20.922 1 98 559 GLU A N 1
ATOM 4422 C CA . GLU A 1 559 ? 28.594 14.914 21.953 1 98 559 GLU A CA 1
ATOM 4423 C C . GLU A 1 559 ? 28.156 16.25 22.547 1 98 559 GLU A C 1
ATOM 4425 O O . GLU A 1 559 ? 28.516 16.594 23.672 1 98 559 GLU A O 1
ATOM 4430 N N . LYS A 1 560 ? 27.359 16.938 21.828 1 97.69 560 LYS A N 1
ATOM 4431 C CA . LYS A 1 560 ? 26.859 18.219 22.312 1 97.69 560 LYS A CA 1
ATOM 4432 C C . LYS A 1 560 ? 25.656 18.031 23.219 1 97.69 560 LYS A C 1
ATOM 4434 O O . LYS A 1 560 ? 25.219 18.969 23.891 1 97.69 560 LYS A O 1
ATOM 4439 N N . SER A 1 561 ? 25.141 16.844 23.328 1 98 561 SER A N 1
ATOM 4440 C CA . SER A 1 561 ? 24.031 16.516 24.234 1 98 561 SER A CA 1
ATOM 4441 C C . SER A 1 561 ? 24.531 15.898 25.516 1 98 561 SER A C 1
ATOM 4443 O O . SER A 1 561 ? 25.734 15.734 25.719 1 98 561 SER A O 1
ATOM 4445 N N . ASP A 1 562 ? 23.562 15.469 26.375 1 98.12 562 ASP A N 1
ATOM 4446 C CA . ASP A 1 562 ? 23.922 14.781 27.609 1 98.12 562 ASP A CA 1
ATOM 4447 C C . ASP A 1 562 ? 24 13.273 27.406 1 98.12 562 ASP A C 1
ATOM 4449 O O . ASP A 1 562 ? 24.188 12.516 28.359 1 98.12 562 ASP A O 1
ATOM 4453 N N . GLY A 1 563 ? 23.906 12.844 26.188 1 97.38 563 GLY A N 1
ATOM 4454 C CA . GLY A 1 563 ? 23.938 11.422 25.875 1 97.38 563 GLY A CA 1
ATOM 4455 C C . GLY A 1 563 ? 25.188 10.734 26.375 1 97.38 563 GLY A C 1
ATOM 4456 O O . GLY A 1 563 ? 25.125 9.68 27 1 97.38 563 GLY A O 1
ATOM 4457 N N . PRO A 1 564 ? 26.312 11.367 26.156 1 97.5 564 PRO A N 1
ATOM 4458 C CA . PRO A 1 564 ? 27.578 10.742 26.547 1 97.5 564 PRO A CA 1
ATOM 4459 C C . PRO A 1 564 ? 27.688 10.484 28.047 1 97.5 564 PRO A C 1
ATOM 4461 O O . PRO A 1 564 ? 28.5 9.672 28.484 1 97.5 564 PRO A O 1
ATOM 4464 N N . THR A 1 565 ? 26.891 11.125 28.797 1 97.56 565 THR A N 1
ATOM 4465 C CA . THR A 1 565 ? 26.891 10.891 30.25 1 97.56 565 THR A CA 1
ATOM 4466 C C . THR A 1 565 ? 26.297 9.523 30.578 1 97.56 565 THR A C 1
ATOM 4468 O O . THR A 1 565 ? 26.531 8.977 31.656 1 97.56 565 THR A O 1
ATOM 4471 N N . LEU A 1 566 ? 25.562 8.977 29.703 1 97.31 566 LEU A N 1
ATOM 4472 C CA . LEU A 1 566 ? 24.891 7.703 29.953 1 97.31 566 LEU A CA 1
ATOM 4473 C C . LEU A 1 566 ? 25.5 6.594 29.094 1 97.31 566 LEU A C 1
ATOM 4475 O O . LEU A 1 566 ? 25.656 5.465 29.562 1 97.31 566 LEU A O 1
ATOM 4479 N N . LYS A 1 567 ? 25.75 6.902 27.781 1 97.62 567 LYS A N 1
ATOM 4480 C CA . LYS A 1 567 ? 26.297 5.91 26.875 1 97.62 567 LYS A CA 1
ATOM 4481 C C . LYS A 1 567 ? 27.375 6.523 25.969 1 97.62 567 LYS A C 1
ATOM 4483 O O . LYS A 1 567 ? 27.234 7.664 25.516 1 97.62 567 LYS A O 1
ATOM 4488 N N . SER A 1 568 ? 28.422 5.711 25.672 1 98 568 SER A N 1
ATOM 4489 C CA . SER A 1 568 ? 29.328 6.098 24.594 1 98 568 SER A CA 1
ATOM 4490 C C . SER A 1 568 ? 28.609 6.121 23.25 1 98 568 SER A C 1
ATOM 4492 O O . SER A 1 568 ? 27.547 5.523 23.109 1 98 568 SER A O 1
ATOM 4494 N N . PHE A 1 569 ? 29.219 6.828 22.375 1 98.12 569 PHE A N 1
ATOM 4495 C CA . PHE A 1 569 ? 28.578 6.898 21.062 1 98.12 569 PHE A CA 1
ATOM 4496 C C . PHE A 1 569 ? 28.391 5.5 20.484 1 98.12 569 PHE A C 1
ATOM 4498 O O . PHE A 1 569 ? 27.312 5.191 19.953 1 98.12 569 PHE A O 1
ATOM 4505 N N . ASP A 1 570 ? 29.391 4.711 20.562 1 97.62 570 ASP A N 1
ATOM 4506 C CA . ASP A 1 570 ? 29.328 3.375 19.984 1 97.62 570 ASP A CA 1
ATOM 4507 C C . ASP A 1 570 ? 28.219 2.549 20.609 1 97.62 570 ASP A C 1
ATOM 4509 O O . ASP A 1 570 ? 27.484 1.832 19.922 1 97.62 570 ASP A O 1
ATOM 4513 N N . GLN A 1 571 ? 28.125 2.654 21.875 1 97.19 571 GLN A N 1
ATOM 4514 C CA . GLN A 1 571 ? 27.062 1.938 22.562 1 97.19 571 GLN A CA 1
ATOM 4515 C C . GLN A 1 571 ? 25.688 2.488 22.188 1 97.19 571 GLN A C 1
ATOM 4517 O O . GLN A 1 571 ? 24.75 1.725 21.969 1 97.19 571 GLN A O 1
ATOM 4522 N N . PHE A 1 572 ? 25.641 3.812 22.234 1 97.25 572 PHE A N 1
ATOM 4523 C CA . PHE A 1 572 ? 24.422 4.488 21.828 1 97.25 572 PHE A CA 1
ATOM 4524 C C . PHE A 1 572 ? 23.984 4.055 20.438 1 97.25 572 PHE A C 1
ATOM 4526 O O . PHE A 1 572 ? 22.828 3.701 20.219 1 97.25 572 PHE A O 1
ATOM 4533 N N . TRP A 1 573 ? 24.906 4.039 19.547 1 98.06 573 TRP A N 1
ATOM 4534 C CA . TRP A 1 573 ? 24.641 3.742 18.141 1 98.06 573 TRP A CA 1
ATOM 4535 C C . TRP A 1 573 ? 24.203 2.295 17.969 1 98.06 573 TRP A C 1
ATOM 4537 O O . TRP A 1 573 ? 23.344 1.999 17.141 1 98.06 573 TRP A O 1
ATOM 4547 N N . ARG A 1 574 ? 24.672 1.397 18.734 1 95.19 574 ARG A N 1
ATOM 4548 C CA . ARG A 1 574 ? 24.297 -0.012 18.703 1 95.19 574 ARG A CA 1
ATOM 4549 C C . ARG A 1 574 ? 22.922 -0.228 19.328 1 95.19 574 ARG A C 1
ATOM 4551 O O . ARG A 1 574 ? 22.078 -0.944 18.781 1 95.19 574 ARG A O 1
ATOM 4558 N N . ASP A 1 575 ? 22.688 0.416 20.469 1 94.81 575 ASP A N 1
ATOM 4559 C CA . ASP A 1 575 ? 21.469 0.188 21.234 1 94.81 575 ASP A CA 1
ATOM 4560 C C . ASP A 1 575 ? 20.281 0.891 20.594 1 94.81 575 ASP A C 1
ATOM 4562 O O . ASP A 1 575 ? 19.125 0.491 20.812 1 94.81 575 ASP A O 1
ATOM 4566 N N . GLY A 1 576 ? 20.531 1.948 19.984 1 96.88 576 GLY A N 1
ATOM 4567 C CA . GLY A 1 576 ? 19.469 2.598 19.234 1 96.88 576 GLY A CA 1
ATOM 4568 C C . GLY A 1 576 ? 18.906 3.822 19.922 1 96.88 576 GLY A C 1
ATOM 4569 O O . GLY A 1 576 ? 18.25 4.656 19.297 1 96.88 576 GLY A O 1
ATOM 4570 N N . PHE A 1 577 ? 19.094 3.969 21.312 1 97.12 577 PHE A N 1
ATOM 4571 C CA . PHE A 1 577 ? 18.594 5.148 22 1 97.12 577 PHE A CA 1
ATOM 4572 C C . PHE A 1 577 ? 19.266 5.305 23.359 1 97.12 577 PHE A C 1
ATOM 4574 O O . PHE A 1 577 ? 19.891 4.371 23.859 1 97.12 577 PHE A O 1
ATOM 4581 N N . VAL A 1 578 ? 19.219 6.449 23.906 1 97.19 578 VAL A N 1
ATOM 4582 C CA . VAL A 1 578 ? 19.516 6.75 25.312 1 97.19 578 VAL A CA 1
ATOM 4583 C C . VAL A 1 578 ? 18.344 7.527 25.922 1 97.19 578 VAL A C 1
ATOM 4585 O O . VAL A 1 578 ? 17.75 8.383 25.266 1 97.19 578 VAL A O 1
ATOM 4588 N N . GLU A 1 579 ? 17.938 7.137 27.094 1 96.81 579 GLU A N 1
ATOM 4589 C CA . GLU A 1 579 ? 16.781 7.734 27.766 1 96.81 579 GLU A CA 1
ATOM 4590 C C . GLU A 1 579 ? 17.203 8.422 29.062 1 96.81 579 GLU A C 1
ATOM 4592 O O . GLU A 1 579 ? 17.938 7.855 29.859 1 96.81 579 GLU A O 1
ATOM 4597 N N . PHE A 1 580 ? 16.719 9.617 29.25 1 97.5 580 PHE A N 1
ATOM 4598 C CA . PHE A 1 580 ? 16.969 10.414 30.438 1 97.5 580 PHE A CA 1
ATOM 4599 C C . PHE A 1 580 ? 15.82 10.305 31.422 1 97.5 580 PHE A C 1
ATOM 4601 O O . PHE A 1 580 ? 14.656 10.227 31.031 1 97.5 580 PHE A O 1
ATOM 4608 N N . GLU A 1 581 ? 16.125 10.344 32.625 1 96.06 581 GLU A N 1
ATOM 4609 C CA . GLU A 1 581 ? 15.094 10.367 33.688 1 96.06 581 GLU A CA 1
ATOM 4610 C C . GLU A 1 581 ? 14.461 11.75 33.781 1 96.06 581 GLU A C 1
ATOM 4612 O O . GLU A 1 581 ? 15.148 12.766 33.656 1 96.06 581 GLU A O 1
ATOM 4617 N N . ILE A 1 582 ? 13.203 11.82 34.062 1 97.19 582 ILE A N 1
ATOM 4618 C CA . ILE A 1 582 ? 12.484 13.062 34.312 1 97.19 582 ILE A CA 1
ATOM 4619 C C . ILE A 1 582 ? 12.406 13.312 35.844 1 97.19 582 ILE A C 1
ATOM 4621 O O . ILE A 1 582 ? 11.828 12.5 36.562 1 97.19 582 ILE A O 1
ATOM 4625 N N . PRO A 1 583 ? 12.914 14.383 36.281 1 97 583 PRO A N 1
ATOM 4626 C CA . PRO A 1 583 ? 12.898 14.664 37.719 1 97 583 PRO A CA 1
ATOM 4627 C C . PRO A 1 583 ? 11.492 14.852 38.281 1 97 583 PRO A C 1
ATOM 4629 O O . PRO A 1 583 ? 10.633 15.438 37.594 1 97 583 PRO A O 1
ATOM 4632 N N . GLU A 1 584 ? 11.312 14.492 39.469 1 96.44 584 GLU A N 1
ATOM 4633 C CA . GLU A 1 584 ? 10 14.586 40.125 1 96.44 584 GLU A CA 1
ATOM 4634 C C . GLU A 1 584 ? 9.547 16.047 40.219 1 96.44 584 GLU A C 1
ATOM 4636 O O . GLU A 1 584 ? 8.359 16.344 40.062 1 96.44 584 GLU A O 1
ATOM 4641 N N . ASN A 1 585 ? 10.422 16.844 40.531 1 96.88 585 ASN A N 1
ATOM 4642 C CA . ASN A 1 585 ? 10.07 18.25 40.688 1 96.88 585 ASN A CA 1
ATOM 4643 C C . ASN A 1 585 ? 9.562 18.828 39.375 1 96.88 585 ASN A C 1
ATOM 4645 O O . ASN A 1 585 ? 8.742 19.75 39.375 1 96.88 585 ASN A O 1
ATOM 4649 N N . ALA A 1 586 ? 10.07 18.375 38.219 1 97.81 586 ALA A N 1
ATOM 4650 C CA . ALA A 1 586 ? 9.625 18.828 36.906 1 97.81 586 ALA A CA 1
ATOM 4651 C C . ALA A 1 586 ? 8.141 18.547 36.719 1 97.81 586 ALA A C 1
ATOM 4653 O O . ALA A 1 586 ? 7.469 19.266 35.969 1 97.81 586 ALA A O 1
ATOM 4654 N N . ARG A 1 587 ? 7.594 17.594 37.344 1 97.56 587 ARG A N 1
ATOM 4655 C CA . ARG A 1 587 ? 6.199 17.188 37.219 1 97.56 587 ARG A CA 1
ATOM 4656 C C . ARG A 1 587 ? 5.277 18.156 37.969 1 97.56 587 ARG A C 1
ATOM 4658 O O . ARG A 1 587 ? 4.059 18.109 37.781 1 97.56 587 ARG A O 1
ATOM 4665 N N . LYS A 1 588 ? 5.844 19.094 38.688 1 97.88 588 LYS A N 1
ATOM 4666 C CA . LYS A 1 588 ? 5.07 20.062 39.469 1 97.88 588 LYS A CA 1
ATOM 4667 C C . LYS A 1 588 ? 5.055 21.422 38.781 1 97.88 588 LYS A C 1
ATOM 4669 O O . LYS A 1 588 ? 4.617 22.422 39.344 1 97.88 588 LYS A O 1
ATOM 4674 N N . PHE A 1 589 ? 5.492 21.469 37.594 1 98.12 589 PHE A N 1
ATOM 4675 C CA . PHE A 1 589 ? 5.598 22.719 36.844 1 98.12 589 PHE A CA 1
ATOM 4676 C C . PHE A 1 589 ? 4.215 23.297 36.562 1 98.12 589 PHE A C 1
ATOM 4678 O O . PHE A 1 589 ? 3.326 22.578 36.094 1 98.12 589 PHE A O 1
ATOM 4685 N N . VAL A 1 590 ? 4.004 24.594 36.844 1 98.44 590 VAL A N 1
ATOM 4686 C CA . VAL A 1 590 ? 2.789 25.344 36.531 1 98.44 590 VAL A CA 1
ATOM 4687 C C . VAL A 1 590 ? 3.133 26.562 35.688 1 98.44 590 VAL A C 1
ATOM 4689 O O . VAL A 1 590 ? 3.908 27.422 36.094 1 98.44 590 VAL A O 1
ATOM 4692 N N . ARG A 1 591 ? 2.572 26.656 34.531 1 97.88 591 ARG A N 1
ATOM 4693 C CA . ARG A 1 591 ? 2.83 27.766 33.625 1 97.88 591 ARG A CA 1
ATOM 4694 C C . ARG A 1 591 ? 2.396 29.094 34.25 1 97.88 591 ARG A C 1
ATOM 4696 O O . ARG A 1 591 ? 1.338 29.172 34.875 1 97.88 591 ARG A O 1
ATOM 4703 N N . HIS A 1 592 ? 3.188 30.203 34.25 1 97.94 592 HIS A N 1
ATOM 4704 C CA . HIS A 1 592 ? 2.98 31.578 34.688 1 97.94 592 HIS A CA 1
ATOM 4705 C C . HIS A 1 592 ? 3.012 31.656 36.219 1 97.94 592 HIS A C 1
ATOM 4707 O O . HIS A 1 592 ? 2.658 32.688 36.812 1 97.94 592 HIS A O 1
ATOM 4713 N N . ALA A 1 593 ? 3.383 30.578 36.906 1 98.12 593 ALA A N 1
ATOM 4714 C CA . ALA A 1 593 ? 3.396 30.578 38.375 1 98.12 593 ALA A CA 1
ATOM 4715 C C . ALA A 1 593 ? 4.379 31.609 38.906 1 98.12 593 ALA A C 1
ATOM 4717 O O . ALA A 1 593 ? 4.094 32.281 39.906 1 98.12 593 ALA A O 1
ATOM 4718 N N . LYS A 1 594 ? 5.527 31.703 38.344 1 97.31 594 LYS A N 1
ATOM 4719 C CA . LYS A 1 594 ? 6.535 32.656 38.781 1 97.31 594 LYS A CA 1
ATOM 4720 C C . LYS A 1 594 ? 6.035 34.094 38.656 1 97.31 594 LYS A C 1
ATOM 4722 O O . LYS A 1 594 ? 6.254 34.906 39.562 1 97.31 594 LYS A O 1
ATOM 4727 N N . PHE A 1 595 ? 5.422 34.406 37.562 1 98.06 595 PHE A N 1
ATOM 4728 C CA . PHE A 1 595 ? 4.84 35.719 37.375 1 98.06 595 PHE A CA 1
ATOM 4729 C C . PHE A 1 595 ? 3.762 36 38.406 1 98.06 595 PHE A C 1
ATOM 4731 O O . PHE A 1 595 ? 3.697 37.094 38.938 1 98.06 595 PHE A O 1
ATOM 4738 N N . ARG A 1 596 ? 2.881 35.031 38.656 1 97.94 596 ARG A N 1
ATOM 4739 C CA . ARG A 1 596 ? 1.803 35.188 39.656 1 97.94 596 ARG A CA 1
ATOM 4740 C C . ARG A 1 596 ? 2.357 35.469 41.031 1 97.94 596 ARG A C 1
ATOM 4742 O O . ARG A 1 596 ? 1.831 36.281 41.781 1 97.94 596 ARG A O 1
ATOM 4749 N N . GLN A 1 597 ? 3.377 34.781 41.344 1 97.69 597 GLN A N 1
ATOM 4750 C CA . GLN A 1 597 ? 3.967 34.875 42.656 1 97.69 597 GLN A CA 1
ATOM 4751 C C . GLN A 1 597 ? 4.629 36.219 42.875 1 97.69 597 GLN A C 1
ATOM 4753 O O . GLN A 1 597 ? 4.543 36.812 43.969 1 97.69 597 GLN A O 1
ATOM 4758 N N . ASP A 1 598 ? 5.352 36.656 41.875 1 97.69 598 ASP A N 1
ATOM 4759 C CA . ASP A 1 598 ? 6.07 37.938 41.969 1 97.69 598 ASP A CA 1
ATOM 4760 C C . ASP A 1 598 ? 6.164 38.594 40.594 1 97.69 598 ASP A C 1
ATOM 4762 O O . ASP A 1 598 ? 7.172 38.469 39.906 1 97.69 598 ASP A O 1
ATOM 4766 N N . PRO A 1 599 ? 5.145 39.375 40.25 1 96.94 599 PRO A N 1
ATOM 4767 C CA . PRO A 1 599 ? 5.09 40 38.906 1 96.94 599 PRO A CA 1
ATOM 4768 C C . PRO A 1 599 ? 6.156 41.062 38.719 1 96.94 599 PRO A C 1
ATOM 4770 O O . PRO A 1 599 ? 6.438 41.469 37.562 1 96.94 599 PRO A O 1
ATOM 4773 N N . ILE A 1 600 ? 6.688 41.594 39.812 1 96.56 600 ILE A N 1
ATOM 4774 C CA . ILE A 1 600 ? 7.711 42.625 39.719 1 96.56 600 ILE A CA 1
ATOM 4775 C C . ILE A 1 600 ? 9.047 42 39.312 1 96.56 600 ILE A C 1
ATOM 4777 O O . ILE A 1 600 ? 9.688 42.438 38.344 1 96.56 600 ILE A O 1
ATOM 4781 N N . ASN A 1 601 ? 9.414 40.906 40 1 96.88 601 ASN A N 1
ATOM 4782 C CA . ASN A 1 601 ? 10.688 40.25 39.719 1 96.88 601 ASN A CA 1
ATOM 4783 C C . ASN A 1 601 ? 10.578 39.281 38.531 1 96.88 601 ASN A C 1
ATOM 4785 O O . ASN A 1 601 ? 11.586 38.938 37.938 1 96.88 601 ASN A O 1
ATOM 4789 N N . ASN A 1 602 ? 9.414 38.938 38.25 1 97.88 602 ASN A N 1
ATOM 4790 C CA . ASN A 1 602 ? 9.133 38.031 37.094 1 97.88 602 ASN A CA 1
ATOM 4791 C C . ASN A 1 602 ? 8.172 38.688 36.125 1 97.88 602 ASN A C 1
ATOM 4793 O O . ASN A 1 602 ? 7.148 38.094 35.781 1 97.88 602 ASN A O 1
ATOM 4797 N N . LYS A 1 603 ? 8.617 39.844 35.719 1 97.5 603 LYS A N 1
ATOM 4798 C CA . LYS A 1 603 ? 7.758 40.594 34.812 1 97.5 603 LYS A CA 1
ATOM 4799 C C . LYS A 1 603 ? 7.699 39.938 33.438 1 97.5 603 LYS A C 1
ATOM 4801 O O . LYS A 1 603 ? 8.641 39.25 33.031 1 97.5 603 LYS A O 1
ATOM 4806 N N . LEU A 1 604 ? 6.633 40.125 32.75 1 98.12 604 LEU A N 1
ATOM 4807 C CA . LEU A 1 604 ? 6.477 39.656 31.391 1 98.12 604 LEU A CA 1
ATOM 4808 C C . LEU A 1 604 ? 7.199 40.562 30.406 1 98.12 604 LEU A C 1
ATOM 4810 O O . LEU A 1 604 ? 7.414 41.75 30.688 1 98.12 604 LEU A O 1
ATOM 4814 N N . ASP A 1 605 ? 7.625 40 29.297 1 97.56 605 ASP A N 1
ATOM 4815 C CA . ASP A 1 605 ? 8.289 40.812 28.266 1 97.56 605 ASP A CA 1
ATOM 4816 C C . ASP A 1 605 ? 7.266 41.562 27.406 1 97.56 605 ASP A C 1
ATOM 4818 O O . ASP A 1 605 ? 7.156 41.312 26.203 1 97.56 605 ASP A O 1
ATOM 4822 N N . THR A 1 606 ? 6.48 42.375 28.016 1 97.81 606 THR A N 1
ATOM 4823 C CA . THR A 1 606 ? 5.496 43.25 27.391 1 97.81 606 THR A CA 1
ATOM 4824 C C . THR A 1 606 ? 5.809 44.719 27.688 1 97.81 606 THR A C 1
ATOM 4826 O O . THR A 1 606 ? 6.766 45.031 28.406 1 97.81 606 THR A O 1
ATOM 4829 N N . GLU A 1 607 ? 5.016 45.594 27.125 1 96.44 607 GLU A N 1
ATOM 4830 C CA . GLU A 1 607 ? 5.215 47.031 27.297 1 96.44 607 GLU A CA 1
ATOM 4831 C C . GLU A 1 607 ? 5.199 47.406 28.766 1 96.44 607 GLU A C 1
ATOM 4833 O O . GLU A 1 607 ? 6 48.219 29.219 1 96.44 607 GLU A O 1
ATOM 4838 N N . SER A 1 608 ? 4.344 46.781 29.547 1 97.25 608 SER A N 1
ATOM 4839 C CA . SER A 1 608 ? 4.129 47.188 30.938 1 97.25 608 SER A CA 1
ATOM 4840 C C . SER A 1 608 ? 4.789 46.188 31.906 1 97.25 608 SER A C 1
ATOM 4842 O O . SER A 1 608 ? 4.859 46.438 33.094 1 97.25 608 SER A O 1
ATOM 4844 N N . GLY A 1 609 ? 5.238 45.062 31.375 1 97.88 609 GLY A N 1
ATOM 4845 C CA . GLY A 1 609 ? 5.711 43.969 32.25 1 97.88 609 GLY A CA 1
ATOM 4846 C C . GLY A 1 609 ? 4.594 43.094 32.75 1 97.88 609 GLY A C 1
ATOM 4847 O O . GLY A 1 609 ? 4.844 42.094 33.438 1 97.88 609 GLY A O 1
ATOM 4848 N N . LYS A 1 610 ? 3.359 43.469 32.469 1 98.44 610 LYS A N 1
ATOM 4849 C CA . LYS A 1 610 ? 2.152 42.75 32.844 1 98.44 610 LYS A CA 1
ATOM 4850 C C . LYS A 1 610 ? 1.4 42.25 31.609 1 98.44 610 LYS A C 1
ATOM 4852 O O . LYS A 1 610 ? 1.87 42.406 30.484 1 98.44 610 LYS A O 1
ATOM 4857 N N . ILE A 1 611 ? 0.322 41.531 31.797 1 98.69 611 ILE A N 1
ATOM 4858 C CA . ILE A 1 611 ? -0.536 41.125 30.688 1 98.69 611 ILE A CA 1
ATOM 4859 C C . ILE A 1 611 ? -1.188 42.375 30.062 1 98.69 611 ILE A C 1
ATOM 4861 O O . ILE A 1 611 ? -1.8 43.156 30.766 1 98.69 611 ILE A O 1
ATOM 4865 N N . GLN A 1 612 ? -1.055 42.5 28.734 1 98.56 612 GLN A N 1
ATOM 4866 C CA . GLN A 1 612 ? -1.584 43.688 28.047 1 98.56 612 GLN A CA 1
ATOM 4867 C C . GLN A 1 612 ? -3.029 43.469 27.609 1 98.56 612 GLN A C 1
ATOM 4869 O O . GLN A 1 612 ? -3.283 42.781 26.594 1 98.56 612 GLN A O 1
ATOM 4874 N N . ILE A 1 613 ? -3.943 44.031 28.375 1 98.69 613 ILE A N 1
ATOM 4875 C CA . ILE A 1 613 ? -5.324 44.062 27.906 1 98.69 613 ILE A CA 1
ATOM 4876 C C . ILE A 1 613 ? -5.465 45.094 26.781 1 98.69 613 ILE A C 1
ATOM 4878 O O . ILE A 1 613 ? -6.223 44.875 25.828 1 98.69 613 ILE A O 1
ATOM 4882 N N . PHE A 1 614 ? -4.742 46.156 26.922 1 98.38 614 PHE A N 1
ATOM 4883 C CA . PHE A 1 614 ? -4.598 47.188 25.891 1 98.38 614 PHE A CA 1
ATOM 4884 C C . PHE A 1 614 ? -3.125 47.438 25.578 1 98.38 614 PHE A C 1
ATOM 4886 O O . PHE A 1 614 ? -2.285 47.438 26.484 1 98.38 614 PHE A O 1
ATOM 4893 N N . SER A 1 615 ? -2.797 47.531 24.328 1 97.94 615 SER A N 1
ATOM 4894 C CA . SER A 1 615 ? -1.457 47.875 23.875 1 97.94 615 SER A CA 1
ATOM 4895 C C . SER A 1 615 ? -1.463 49.188 23.125 1 97.94 615 SER A C 1
ATOM 4897 O O . SER A 1 615 ? -2.07 49.312 22.047 1 97.94 615 SER A O 1
ATOM 4899 N N . GLN A 1 616 ? -0.815 50.125 23.656 1 96.75 616 GLN A N 1
ATOM 4900 C CA . GLN A 1 616 ? -0.714 51.438 23 1 96.75 616 GLN A CA 1
ATOM 4901 C C . GLN A 1 616 ? 0.04 51.312 21.672 1 96.75 616 GLN A C 1
ATOM 4903 O O . GLN A 1 616 ? -0.289 52 20.703 1 96.75 616 GLN A O 1
ATOM 4908 N N . LYS A 1 617 ? 1.023 50.5 21.656 1 95.94 617 LYS A N 1
ATOM 4909 C CA . LYS A 1 617 ? 1.785 50.25 20.438 1 95.94 617 LYS A CA 1
ATOM 4910 C C . LYS A 1 617 ? 0.875 49.781 19.312 1 95.94 617 LYS A C 1
ATOM 4912 O O . LYS A 1 617 ? 0.964 50.281 18.188 1 95.94 617 LYS A O 1
ATOM 4917 N N . CYS A 1 618 ? 0.065 48.844 19.594 1 96.62 618 CYS A N 1
ATOM 4918 C CA . CYS A 1 618 ? -0.867 48.312 18.609 1 96.62 618 CYS A CA 1
ATOM 4919 C C . CYS A 1 618 ? -1.844 49.406 18.156 1 96.62 618 CYS A C 1
ATOM 4921 O O . CYS A 1 618 ? -2.145 49.5 16.969 1 96.62 618 CYS A O 1
ATOM 4923 N N . ALA A 1 619 ? -2.342 50.156 19.094 1 96.56 619 ALA A N 1
ATOM 4924 C CA . ALA A 1 619 ? -3.27 51.219 18.781 1 96.56 619 ALA A CA 1
ATOM 4925 C C . ALA A 1 619 ? -2.615 52.25 17.859 1 96.56 619 ALA A C 1
ATOM 4927 O O . ALA A 1 619 ? -3.273 52.844 16.984 1 96.56 619 ALA A O 1
ATOM 4928 N N . ASP A 1 620 ? -1.384 52.469 18.062 1 96.69 620 ASP A N 1
ATOM 4929 C CA . ASP A 1 620 ? -0.65 53.5 17.344 1 96.69 620 ASP A CA 1
ATOM 4930 C C . ASP A 1 620 ? -0.415 53.125 15.891 1 96.69 620 ASP A C 1
ATOM 4932 O O . ASP A 1 620 ? -0.11 53.969 15.055 1 96.69 620 ASP A O 1
ATOM 4936 N N . PHE A 1 621 ? -0.561 51.875 15.586 1 95.56 621 PHE A N 1
ATOM 4937 C CA . PHE A 1 621 ? -0.419 51.438 14.195 1 95.56 621 PHE A CA 1
ATOM 4938 C C . PHE A 1 621 ? -1.562 52 13.344 1 95.56 621 PHE A C 1
ATOM 4940 O O . PHE A 1 621 ? -1.438 52.094 12.125 1 95.56 621 PHE A O 1
ATOM 4947 N N . LYS A 1 622 ? -2.75 52.281 13.891 1 95.25 622 LYS A N 1
ATOM 4948 C CA . LYS A 1 622 ? -3.916 52.906 13.266 1 95.25 622 LYS A CA 1
ATOM 4949 C C . LYS A 1 622 ? -4.395 52.062 12.078 1 95.25 622 LYS A C 1
ATOM 4951 O O . LYS A 1 622 ? -4.645 52.625 10.992 1 95.25 622 LYS A O 1
ATOM 4956 N N . LEU A 1 623 ? -4.332 50.812 12.32 1 96.38 623 LEU A N 1
ATOM 4957 C CA . LEU A 1 623 ? -4.867 49.906 11.305 1 96.38 623 LEU A CA 1
ATOM 4958 C C . LEU A 1 623 ? -6.387 49.812 11.414 1 96.38 623 LEU A C 1
ATOM 4960 O O . LEU A 1 623 ? -6.934 49.844 12.516 1 96.38 623 LEU A O 1
ATOM 4964 N N . ALA A 1 624 ? -7.023 49.688 10.25 1 95.25 624 ALA A N 1
ATOM 4965 C CA . ALA A 1 624 ? -8.484 49.625 10.227 1 95.25 624 ALA A CA 1
ATOM 4966 C C . ALA A 1 624 ? -8.969 48.281 10.781 1 95.25 624 ALA A C 1
ATOM 4968 O O . ALA A 1 624 ? -10.031 48.219 11.406 1 95.25 624 ALA A O 1
ATOM 4969 N N . ASP A 1 625 ? -8.188 47.281 10.617 1 97.31 625 ASP A N 1
ATOM 4970 C CA . ASP A 1 625 ? -8.648 45.906 10.922 1 97.31 625 ASP A CA 1
ATOM 4971 C C . ASP A 1 625 ? -7.875 45.312 12.094 1 97.31 625 ASP A C 1
ATOM 4973 O O . ASP A 1 625 ? -7.797 44.094 12.242 1 97.31 625 ASP A O 1
ATOM 4977 N N . PHE A 1 626 ? -7.262 46.156 12.922 1 97.38 626 PHE A N 1
ATOM 4978 C CA . PHE A 1 626 ? -6.555 45.75 14.141 1 97.38 626 PHE A CA 1
ATOM 4979 C C . PHE A 1 626 ? -6.453 46.938 15.109 1 97.38 626 PHE A C 1
ATOM 4981 O O . PHE A 1 626 ? -5.891 47.969 14.781 1 97.38 626 PHE A O 1
ATOM 4988 N N . LYS A 1 627 ? -6.918 46.75 16.328 1 97.31 627 LYS A N 1
ATOM 4989 C CA . LYS A 1 627 ? -6.988 47.812 17.312 1 97.31 627 LYS A CA 1
ATOM 4990 C C . LYS A 1 627 ? -6.051 47.531 18.484 1 97.31 627 LYS A C 1
ATOM 4992 O O . LYS A 1 627 ? -5.227 46.625 18.438 1 97.31 627 LYS A O 1
ATOM 4997 N N . GLY A 1 628 ? -6.18 48.344 19.531 1 97.5 628 GLY A N 1
ATOM 4998 C CA . GLY A 1 628 ? -5.266 48.25 20.656 1 97.5 628 GLY A CA 1
ATOM 4999 C C . GLY A 1 628 ? -5.742 47.281 21.719 1 97.5 628 GLY A C 1
ATOM 5000 O O . GLY A 1 628 ? -5.066 47.094 22.734 1 97.5 628 GLY A O 1
ATOM 5001 N N . HIS A 1 629 ? -6.875 46.719 21.609 1 98 629 HIS A N 1
ATOM 5002 C CA . HIS A 1 629 ? -7.461 45.719 22.5 1 98 629 HIS A CA 1
ATOM 5003 C C . HIS A 1 629 ? -8.266 44.688 21.719 1 98 629 HIS A C 1
ATOM 5005 O O . HIS A 1 629 ? -8.539 44.875 20.516 1 98 629 HIS A O 1
ATOM 5011 N N . PRO A 1 630 ? -8.586 43.5 22.328 1 97.69 630 PRO A N 1
ATOM 5012 C CA . PRO A 1 630 ? -9.406 42.531 21.594 1 97.69 630 PRO A CA 1
ATOM 5013 C C . PRO A 1 630 ? -10.688 43.156 21.047 1 97.69 630 PRO A C 1
ATOM 5015 O O . PRO A 1 630 ? -11.398 43.844 21.781 1 97.69 630 PRO A O 1
ATOM 5018 N N . THR A 1 631 ? -10.93 42.906 19.828 1 98.25 631 THR A N 1
ATOM 5019 C CA . THR A 1 631 ? -12.055 43.531 19.125 1 98.25 631 THR A CA 1
ATOM 5020 C C . THR A 1 631 ? -12.727 42.531 18.188 1 98.25 631 THR A C 1
ATOM 5022 O O . THR A 1 631 ? -12.047 41.75 17.516 1 98.25 631 THR A O 1
ATOM 5025 N N . TRP A 1 632 ? -14.008 42.531 18.188 1 98.25 632 TRP A N 1
ATOM 5026 C CA . TRP A 1 632 ? -14.758 41.75 17.219 1 98.25 632 TRP A CA 1
ATOM 5027 C C . TRP A 1 632 ? -14.844 42.469 15.875 1 98.25 632 TRP A C 1
ATOM 5029 O O . TRP A 1 632 ? -15.258 43.625 15.805 1 98.25 632 TRP A O 1
ATOM 5039 N N . PHE A 1 633 ? -14.344 41.812 14.82 1 97.56 633 PHE A N 1
ATOM 5040 C CA . PHE A 1 633 ? -14.492 42.219 13.43 1 97.56 633 PHE A CA 1
ATOM 5041 C C . PHE A 1 633 ? -15.32 41.219 12.648 1 97.56 633 PHE A C 1
ATOM 5043 O O . PHE A 1 633 ? -15.133 40 12.789 1 97.56 633 PHE A O 1
ATOM 5050 N N . GLU A 1 634 ? -16.266 41.688 11.969 1 96.25 634 GLU A N 1
ATOM 5051 C CA . GLU A 1 634 ? -17.062 40.781 11.156 1 96.25 634 GLU A CA 1
ATOM 5052 C C . GLU A 1 634 ? -16.234 40.188 10.023 1 96.25 634 GLU A C 1
ATOM 5054 O O . GLU A 1 634 ? -15.648 40.938 9.227 1 96.25 634 GLU A O 1
ATOM 5059 N N . PRO A 1 635 ? -16.125 38.875 9.922 1 97.06 635 PRO A N 1
ATOM 5060 C CA . PRO A 1 635 ? -15.359 38.25 8.836 1 97.06 635 PRO A CA 1
ATOM 5061 C C . PRO A 1 635 ? -16.016 38.438 7.469 1 97.06 635 PRO A C 1
ATOM 5063 O O . PRO A 1 635 ? -17.234 38.594 7.383 1 97.06 635 PRO A O 1
ATOM 5066 N N . ALA A 1 636 ? -15.18 38.312 6.414 1 96.19 636 ALA A N 1
ATOM 5067 C CA . ALA A 1 636 ? -15.656 38.5 5.047 1 96.19 636 ALA A CA 1
ATOM 5068 C C . ALA A 1 636 ? -16.547 37.344 4.633 1 96.19 636 ALA A C 1
ATOM 5070 O O . ALA A 1 636 ? -17.516 37.5 3.887 1 96.19 636 ALA A O 1
ATOM 5071 N N . GLU A 1 637 ? -16.219 36.094 5.043 1 97.38 637 GLU A N 1
ATOM 5072 C CA . GLU A 1 637 ? -17 34.906 4.785 1 97.38 637 GLU A CA 1
ATOM 5073 C C . GLU A 1 637 ? -17.344 34.156 6.082 1 97.38 637 GLU A C 1
ATOM 5075 O O . GLU A 1 637 ? -16.469 33.562 6.703 1 97.38 637 GLU A O 1
ATOM 5080 N N . TRP A 1 638 ? -18.547 34.25 6.469 1 97.25 638 TRP A N 1
ATOM 5081 C CA . TRP A 1 638 ? -19.078 33.5 7.621 1 97.25 638 TRP A CA 1
ATOM 5082 C C . TRP A 1 638 ? -20.578 33.312 7.516 1 97.25 638 TRP A C 1
ATOM 5084 O O . TRP A 1 638 ? -21.219 33.875 6.629 1 97.25 638 TRP A O 1
ATOM 5094 N N . LEU A 1 639 ? -21.156 32.531 8.336 1 97.56 639 LEU A N 1
ATOM 5095 C CA . LEU A 1 639 ? -22.547 32.094 8.195 1 97.56 639 LEU A CA 1
ATOM 5096 C C . LEU A 1 639 ? -23.5 33.25 8.461 1 97.56 639 LEU A C 1
ATOM 5098 O O . LEU A 1 639 ? -24.688 33.188 8.102 1 97.56 639 LEU A O 1
ATOM 5102 N N . GLY A 1 640 ? -23.047 34.281 9.109 1 95.56 640 GLY A N 1
ATOM 5103 C CA . GLY A 1 640 ? -23.891 35.438 9.383 1 95.56 640 GLY A CA 1
ATOM 5104 C C . GLY A 1 640 ? -23.891 36.469 8.258 1 95.56 640 GLY A C 1
ATOM 5105 O O . GLY A 1 640 ? -24.656 37.438 8.289 1 95.56 640 GLY A O 1
ATOM 5106 N N . SER A 1 641 ? -23.109 36.25 7.297 1 94.69 641 SER A N 1
ATOM 5107 C CA . SER A 1 641 ? -22.984 37.188 6.195 1 94.69 641 SER A CA 1
ATOM 5108 C C . SER A 1 641 ? -24.031 36.938 5.113 1 94.69 641 SER A C 1
ATOM 5110 O O . SER A 1 641 ? -24.641 35.875 5.09 1 94.69 641 SER A O 1
ATOM 5112 N N . LYS A 1 642 ? -24.125 37.875 4.156 1 94.69 642 LYS A N 1
ATOM 5113 C CA . LYS A 1 642 ? -25.047 37.719 3.031 1 94.69 642 LYS A CA 1
ATOM 5114 C C . LYS A 1 642 ? -24.578 36.656 2.072 1 94.69 642 LYS A C 1
ATOM 5116 O O . LYS A 1 642 ? -25.391 36 1.403 1 94.69 642 LYS A O 1
ATOM 5121 N N . MET A 1 643 ? -23.344 36.406 2.076 1 96 643 MET A N 1
ATOM 5122 C CA . MET A 1 643 ? -22.75 35.438 1.184 1 96 643 MET A CA 1
ATOM 5123 C C . MET A 1 643 ? -23.266 34.031 1.523 1 96 643 MET A C 1
ATOM 5125 O O . MET A 1 643 ? -23.25 33.125 0.673 1 96 643 MET A O 1
ATOM 5129 N N . ALA A 1 644 ? -23.719 33.844 2.703 1 96.94 644 ALA A N 1
ATOM 5130 C CA . ALA A 1 644 ? -24.203 32.531 3.168 1 96.94 644 ALA A CA 1
ATOM 5131 C C . ALA A 1 644 ? -25.469 32.125 2.416 1 96.94 644 ALA A C 1
ATOM 5133 O O . ALA A 1 644 ? -25.828 30.938 2.422 1 96.94 644 ALA A O 1
ATOM 5134 N N . GLU A 1 645 ? -26.078 33.031 1.781 1 96.38 645 GLU A N 1
ATOM 5135 C CA . GLU A 1 645 ? -27.25 32.719 0.964 1 96.38 645 GLU A CA 1
ATOM 5136 C C . GLU A 1 645 ? -26.844 31.938 -0.284 1 96.38 645 GLU A C 1
ATOM 5138 O O . GLU A 1 645 ? -27.562 31.047 -0.739 1 96.38 645 GLU A O 1
ATOM 5143 N N . ILE A 1 646 ? -25.656 32.25 -0.77 1 96.81 646 ILE A N 1
ATOM 5144 C CA . ILE A 1 646 ? -25.141 31.594 -1.966 1 96.81 646 ILE A CA 1
ATOM 5145 C C . ILE A 1 646 ? -24.359 30.344 -1.572 1 96.81 646 ILE A C 1
ATOM 5147 O O . ILE A 1 646 ? -24.484 29.297 -2.205 1 96.81 646 ILE A O 1
ATOM 5151 N N . TYR A 1 647 ? -23.578 30.5 -0.614 1 98.38 647 TYR A N 1
ATOM 5152 C CA . TYR A 1 647 ? -22.766 29.422 -0.064 1 98.38 647 TYR A CA 1
ATOM 5153 C C . TYR A 1 647 ? -23.141 29.141 1.385 1 98.38 647 TYR A C 1
ATOM 5155 O O . TYR A 1 647 ? -22.516 29.656 2.311 1 98.38 647 TYR A O 1
ATOM 5163 N N . PRO A 1 648 ? -23.953 28.219 1.574 1 98.25 648 PRO A N 1
ATOM 5164 C CA . PRO A 1 648 ? -24.625 28.109 2.869 1 98.25 648 PRO A CA 1
ATOM 5165 C C . PRO A 1 648 ? -23.828 27.312 3.891 1 98.25 648 PRO A C 1
ATOM 5167 O O . PRO A 1 648 ? -24.266 27.141 5.031 1 98.25 648 PRO A O 1
ATOM 5170 N N . PHE A 1 649 ? -22.672 26.781 3.529 1 98.81 649 PHE A N 1
ATOM 5171 C CA . PHE A 1 649 ? -21.891 26 4.473 1 98.81 649 PHE A CA 1
ATOM 5172 C C . PHE A 1 649 ? -20.562 26.672 4.766 1 98.81 649 PHE A C 1
ATOM 5174 O O . PHE A 1 649 ? -19.922 27.203 3.859 1 98.81 649 PHE A O 1
ATOM 5181 N N . HIS A 1 650 ? -20.203 26.75 6.062 1 98.75 650 HIS A N 1
ATOM 5182 C CA . HIS A 1 650 ? -18.875 27.172 6.48 1 98.75 650 HIS A CA 1
ATOM 5183 C C . HIS A 1 650 ? -17.891 26.016 6.453 1 98.75 650 HIS A C 1
ATOM 5185 O O . HIS A 1 650 ? -18.125 24.969 7.066 1 98.75 650 HIS A O 1
ATOM 5191 N N . LEU A 1 651 ? -16.766 26.172 5.746 1 98.56 651 LEU A N 1
ATOM 5192 C CA . LEU A 1 651 ? -15.766 25.109 5.582 1 98.56 651 LEU A CA 1
ATOM 5193 C C . LEU A 1 651 ? -14.617 25.281 6.57 1 98.56 651 LEU A C 1
ATOM 5195 O O . LEU A 1 651 ? -14.039 26.375 6.672 1 98.56 651 LEU A O 1
ATOM 5199 N N . ILE A 1 652 ? -14.32 24.266 7.324 1 97.12 652 ILE A N 1
ATOM 5200 C CA . ILE A 1 652 ? -13.117 24.234 8.148 1 97.12 652 ILE A CA 1
ATOM 5201 C C . ILE A 1 652 ? -12.195 23.109 7.68 1 97.12 652 ILE A C 1
ATOM 5203 O O . ILE A 1 652 ? -12.664 22.078 7.184 1 97.12 652 ILE A O 1
ATOM 5207 N N . SER A 1 653 ? -10.898 23.266 7.789 1 96.44 653 SER A N 1
ATOM 5208 C CA . SER A 1 653 ? -9.922 22.328 7.254 1 96.44 653 SER A CA 1
ATOM 5209 C C . SER A 1 653 ? -8.883 21.953 8.305 1 96.44 653 SER A C 1
ATOM 5211 O O . SER A 1 653 ? -7.719 22.344 8.203 1 96.44 653 SER A O 1
ATOM 5213 N N . PRO A 1 654 ? -9.195 21.094 9.266 1 95.5 654 PRO A N 1
ATOM 5214 C CA . PRO A 1 654 ? -8.281 20.719 10.344 1 95.5 654 PRO A CA 1
ATOM 5215 C C . PRO A 1 654 ? -7.152 19.812 9.875 1 95.5 654 PRO A C 1
ATOM 5217 O O . PRO A 1 654 ? -7.176 19.328 8.734 1 95.5 654 PRO A O 1
ATOM 5220 N N . HIS A 1 655 ? -6.199 19.641 10.758 1 94.38 655 HIS A N 1
ATOM 5221 C CA . HIS A 1 655 ? -5.113 18.688 10.531 1 94.38 655 HIS A CA 1
ATOM 5222 C C . HIS A 1 655 ? -5.637 17.25 10.469 1 94.38 655 HIS A C 1
ATOM 5224 O O . HIS A 1 655 ? -6.559 16.891 11.203 1 94.38 655 HIS A O 1
ATOM 5230 N N . PRO A 1 656 ? -5.047 16.422 9.625 1 93.81 656 PRO A N 1
ATOM 5231 C CA . PRO A 1 656 ? -5.555 15.055 9.453 1 93.81 656 PRO A CA 1
ATOM 5232 C C . PRO A 1 656 ? -5.148 14.125 10.586 1 93.81 656 PRO A C 1
ATOM 5234 O O . PRO A 1 656 ? -4.086 14.305 11.195 1 93.81 656 PRO A O 1
ATOM 5237 N N . LYS A 1 657 ? -5.906 13.117 10.75 1 91.06 657 LYS A N 1
ATOM 5238 C CA . LYS A 1 657 ? -5.691 12.125 11.805 1 91.06 657 LYS A CA 1
ATOM 5239 C C . LYS A 1 657 ? -4.613 11.125 11.406 1 91.06 657 LYS A C 1
ATOM 5241 O O . LYS A 1 657 ? -3.83 10.68 12.25 1 91.06 657 LYS A O 1
ATOM 5246 N N . TYR A 1 658 ? -4.512 10.781 10.141 1 91.44 658 TYR A N 1
ATOM 5247 C CA . TYR A 1 658 ? -3.709 9.641 9.727 1 91.44 658 TYR A CA 1
ATOM 5248 C C . TYR A 1 658 ? -2.531 10.086 8.867 1 91.44 658 TYR A C 1
ATOM 5250 O O . TYR A 1 658 ? -1.936 9.281 8.148 1 91.44 658 TYR A O 1
ATOM 5258 N N . ARG A 1 659 ? -2.229 11.375 8.93 1 92.81 659 ARG A N 1
ATOM 5259 C CA . ARG A 1 659 ? -1.129 11.961 8.172 1 92.81 659 ARG A CA 1
ATOM 5260 C C . ARG A 1 659 ? -0.429 13.055 8.977 1 92.81 659 ARG A C 1
ATOM 5262 O O . ARG A 1 659 ? -0.951 13.516 9.992 1 92.81 659 ARG A O 1
ATOM 5269 N N . VAL A 1 660 ? 0.728 13.375 8.5 1 92.69 660 VAL A N 1
ATOM 5270 C CA . VAL A 1 660 ? 1.309 14.68 8.797 1 92.69 660 VAL A CA 1
ATOM 5271 C C . VAL A 1 660 ? 1.167 15.594 7.578 1 92.69 660 VAL A C 1
ATOM 5273 O O . VAL A 1 660 ? 1.968 15.523 6.645 1 92.69 660 VAL A O 1
ATOM 5276 N N . ASN A 1 661 ? 0.152 16.359 7.676 1 92.75 661 ASN A N 1
ATOM 5277 C CA . ASN A 1 661 ? -0.192 17.219 6.547 1 92.75 661 ASN A CA 1
ATOM 5278 C C . ASN A 1 661 ? -0.395 16.406 5.27 1 92.75 661 ASN A C 1
ATOM 5280 O O . ASN A 1 661 ? -1.326 15.602 5.18 1 92.75 661 ASN A O 1
ATOM 5284 N N . SER A 1 662 ? 0.569 16.516 4.371 1 94.19 662 SER A N 1
ATOM 5285 C CA . SER A 1 662 ? 0.404 15.789 3.111 1 94.19 662 SER A CA 1
ATOM 5286 C C . SER A 1 662 ? 1.134 14.453 3.137 1 94.19 662 SER A C 1
ATOM 5288 O O . SER A 1 662 ? 0.952 13.625 2.244 1 94.19 662 SER A O 1
ATOM 5290 N N . GLN A 1 663 ? 1.903 14.172 4.176 1 94.81 663 GLN A N 1
ATOM 5291 C CA . GLN A 1 663 ? 2.725 12.969 4.227 1 94.81 663 GLN A CA 1
ATOM 5292 C C . GLN A 1 663 ? 1.87 11.734 4.504 1 94.81 663 GLN A C 1
ATOM 5294 O O . GLN A 1 663 ? 0.986 11.766 5.363 1 94.81 663 GLN A O 1
ATOM 5299 N N . LEU A 1 664 ? 2.115 10.625 3.758 1 93.81 664 LEU A N 1
ATOM 5300 C CA . LEU A 1 664 ? 1.483 9.312 3.838 1 93.81 664 LEU A CA 1
ATOM 5301 C C . LEU A 1 664 ? 0.222 9.266 2.982 1 93.81 664 LEU A C 1
ATOM 5303 O O . LEU A 1 664 ? -0.459 8.242 2.93 1 93.81 664 LEU A O 1
ATOM 5307 N N . ASP A 1 665 ? -0.087 10.375 2.252 1 94.75 665 ASP A N 1
ATOM 5308 C CA . ASP A 1 665 ? -1.24 10.328 1.358 1 94.75 665 ASP A CA 1
ATOM 5309 C C . ASP A 1 665 ? -1.009 9.336 0.217 1 94.75 665 ASP A C 1
ATOM 5311 O O . ASP A 1 665 ? -1.952 8.945 -0.47 1 94.75 665 ASP A O 1
ATOM 5315 N N . ASN A 1 666 ? 0.209 8.914 -0.011 1 92.62 666 ASN A N 1
ATOM 5316 C CA . ASN A 1 666 ? 0.554 8 -1.095 1 92.62 666 ASN A CA 1
ATOM 5317 C C . ASN A 1 666 ? 0.764 6.578 -0.582 1 92.62 666 ASN A C 1
ATOM 5319 O O . ASN A 1 666 ? 1.358 5.746 -1.271 1 92.62 666 ASN A O 1
ATOM 5323 N N . THR A 1 667 ? 0.356 6.277 0.612 1 92.56 667 THR A N 1
ATOM 5324 C CA . THR A 1 667 ? 0.536 4.949 1.189 1 92.56 667 THR A CA 1
ATOM 5325 C C . THR A 1 667 ? -0.81 4.254 1.377 1 92.56 667 THR A C 1
ATOM 5327 O O . THR A 1 667 ? -1.863 4.867 1.188 1 92.56 667 THR A O 1
ATOM 5330 N N . TRP A 1 668 ? -0.772 2.99 1.859 1 87.5 668 TRP A N 1
ATOM 5331 C CA . TRP A 1 668 ? -1.978 2.186 2.029 1 87.5 668 TRP A CA 1
ATOM 5332 C C . TRP A 1 668 ? -2.844 2.734 3.158 1 87.5 668 TRP A C 1
ATOM 5334 O O . TRP A 1 668 ? -4.039 2.439 3.232 1 87.5 668 TRP A O 1
ATOM 5344 N N . VAL A 1 669 ? -2.291 3.576 4.074 1 90.38 669 VAL A N 1
ATOM 5345 C CA . VAL A 1 669 ? -3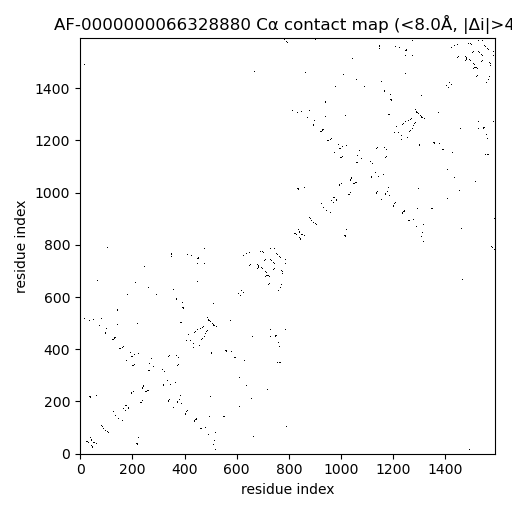.033 4.133 5.199 1 90.38 669 VAL A CA 1
ATOM 5346 C C . VAL A 1 669 ? -4.199 4.973 4.688 1 90.38 669 VAL A C 1
ATOM 5348 O O . VAL A 1 669 ? -5.266 5.012 5.305 1 90.38 669 VAL A O 1
ATOM 5351 N N . ARG A 1 670 ? -4.043 5.578 3.529 1 91.44 670 ARG A N 1
ATOM 5352 C CA . ARG A 1 670 ? -5.105 6.41 2.975 1 91.44 670 ARG A CA 1
ATOM 5353 C C . ARG A 1 670 ? -6.367 5.594 2.725 1 91.44 670 ARG A C 1
ATOM 5355 O O . ARG A 1 670 ? -7.48 6.113 2.834 1 91.44 670 ARG A O 1
ATOM 5362 N N . ASN A 1 671 ? -6.168 4.316 2.402 1 87.31 671 ASN A N 1
ATOM 5363 C CA . ASN A 1 671 ? -7.293 3.455 2.061 1 87.31 671 ASN A CA 1
ATOM 5364 C C . ASN A 1 671 ? -8.133 3.111 3.291 1 87.31 671 ASN A C 1
ATOM 5366 O O . ASN A 1 671 ? -9.266 2.656 3.166 1 87.31 671 ASN A O 1
ATOM 5370 N N . VAL A 1 672 ? -7.559 3.371 4.434 1 84.88 672 VAL A N 1
ATOM 5371 C CA . VAL A 1 672 ? -8.234 3.049 5.688 1 84.88 672 VAL A CA 1
ATOM 5372 C C . VAL A 1 672 ? -9.328 4.074 5.965 1 84.88 672 VAL A C 1
ATOM 5374 O O . VAL A 1 672 ? -10.414 3.721 6.434 1 84.88 672 VAL A O 1
ATOM 5377 N N . TYR A 1 673 ? -9.07 5.312 5.578 1 89.88 673 TYR A N 1
ATOM 5378 C CA . TYR A 1 673 ? -10.008 6.32 6.062 1 89.88 673 TYR A CA 1
ATOM 5379 C C . TYR A 1 673 ? -10.68 7.043 4.898 1 89.88 673 TYR A C 1
ATOM 5381 O O . TYR A 1 673 ? -11.734 7.648 5.066 1 89.88 673 TYR A O 1
ATOM 5389 N N . LYS A 1 674 ? -10.094 7.109 3.73 1 91.94 674 LYS A N 1
ATOM 5390 C CA . LYS A 1 674 ? -10.727 7.797 2.607 1 91.94 674 LYS A CA 1
ATOM 5391 C C . LYS A 1 674 ? -12.008 7.082 2.176 1 91.94 674 LYS A C 1
ATOM 5393 O O . LYS A 1 674 ? -12.172 5.883 2.426 1 91.94 674 LYS A O 1
ATOM 5398 N N . ILE A 1 675 ? -12.891 7.832 1.673 1 91.25 675 ILE A N 1
ATOM 5399 C CA . ILE A 1 675 ? -14.156 7.293 1.191 1 91.25 675 ILE A CA 1
ATOM 5400 C C . ILE A 1 675 ? -14.148 7.234 -0.334 1 91.25 675 ILE A C 1
ATOM 5402 O O . ILE A 1 675 ? -14.156 8.273 -1.002 1 91.25 675 ILE A O 1
ATOM 5406 N N . GLN A 1 676 ? -14.125 6.031 -0.895 1 87.25 676 GLN A N 1
ATOM 5407 C CA . GLN A 1 676 ? -14.016 5.801 -2.332 1 87.25 676 GLN A CA 1
ATOM 5408 C C . GLN A 1 676 ? -12.805 6.512 -2.916 1 87.25 676 GLN A C 1
ATOM 5410 O O . GLN A 1 676 ? -12.898 7.164 -3.957 1 87.25 676 GLN A O 1
ATOM 5415 N N . GLY A 1 677 ? -11.773 6.559 -2.143 1 88.5 677 GLY A N 1
ATOM 5416 C CA . GLY A 1 677 ? -10.508 7.109 -2.6 1 88.5 677 GLY A CA 1
ATOM 5417 C C . GLY A 1 677 ? -10.422 8.617 -2.434 1 88.5 677 GLY A C 1
ATOM 5418 O O . GLY A 1 677 ? -9.398 9.219 -2.766 1 88.5 677 GLY A O 1
ATOM 5419 N N . ARG A 1 678 ? -11.453 9.258 -1.906 1 94.75 678 ARG A N 1
ATOM 5420 C CA . ARG A 1 678 ? -11.477 10.711 -1.767 1 94.75 678 ARG A CA 1
ATOM 5421 C C . ARG A 1 678 ? -11.461 11.117 -0.297 1 94.75 678 ARG A C 1
ATOM 5423 O O . ARG A 1 678 ? -11.969 10.391 0.56 1 94.75 678 ARG A O 1
ATOM 5430 N N . GLU A 1 679 ? -10.828 12.328 -0.037 1 96.62 679 GLU A N 1
ATOM 5431 C CA . GLU A 1 679 ? -10.836 12.859 1.324 1 96.62 679 GLU A CA 1
ATOM 5432 C C . GLU A 1 679 ? -12.266 13.008 1.849 1 96.62 679 GLU A C 1
ATOM 5434 O O . GLU A 1 679 ? -13.148 13.477 1.127 1 96.62 679 GLU A O 1
ATOM 5439 N N . PRO A 1 680 ? -12.531 12.602 3.094 1 96.62 680 PRO A N 1
ATOM 5440 C CA . PRO A 1 680 ? -13.883 12.719 3.643 1 96.62 680 PRO A CA 1
ATOM 5441 C C . PRO A 1 680 ? -14.297 14.172 3.877 1 96.62 680 PRO A C 1
ATOM 5443 O O . PRO A 1 680 ? -13.477 14.992 4.289 1 96.62 680 PRO A O 1
ATOM 5446 N N . VAL A 1 681 ? -15.531 14.445 3.602 1 98.25 681 VAL A N 1
ATOM 5447 C CA . VAL A 1 681 ? -16.172 15.68 4.051 1 98.25 681 VAL A CA 1
ATOM 5448 C C . VAL A 1 681 ? -17.203 15.367 5.129 1 98.25 681 VAL A C 1
ATOM 5450 O O . VAL A 1 681 ? -18.172 14.633 4.879 1 98.25 681 VAL A O 1
ATOM 5453 N N . MET A 1 682 ? -16.969 15.852 6.305 1 97.81 682 MET A N 1
ATOM 5454 C CA . MET A 1 682 ? -17.938 15.695 7.383 1 97.81 682 MET A CA 1
ATOM 5455 C C . MET A 1 682 ? -19.156 16.609 7.16 1 97.81 682 MET A C 1
ATOM 5457 O O . MET A 1 682 ? -19 17.797 6.871 1 97.81 682 MET A O 1
ATOM 5461 N N . ILE A 1 683 ? -20.297 16.094 7.262 1 98.06 683 ILE A N 1
ATOM 5462 C CA . ILE A 1 683 ? -21.547 16.844 7.121 1 98.06 683 ILE A CA 1
ATOM 5463 C C . ILE A 1 683 ? -22.562 16.375 8.164 1 98.06 683 ILE A C 1
ATOM 5465 O O . ILE A 1 683 ? -22.641 15.172 8.453 1 98.06 683 ILE A O 1
ATOM 5469 N N . ASN A 1 684 ? -23.281 17.344 8.719 1 98.31 684 ASN A N 1
ATOM 5470 C CA . ASN A 1 684 ? -24.312 17.031 9.695 1 98.31 684 ASN A CA 1
ATOM 5471 C C . ASN A 1 684 ? -25.422 16.172 9.086 1 98.31 684 ASN A C 1
ATOM 5473 O O . ASN A 1 684 ? -25.828 16.391 7.945 1 98.31 684 ASN A O 1
ATOM 5477 N N . GLU A 1 685 ? -25.906 15.234 9.875 1 97.56 685 GLU A N 1
ATOM 5478 C CA . GLU A 1 685 ? -26.906 14.297 9.375 1 97.56 685 GLU A CA 1
ATOM 5479 C C . GLU A 1 685 ? -28.172 15.031 8.93 1 97.56 685 GLU A C 1
ATOM 5481 O O . GLU A 1 685 ? -28.797 14.633 7.949 1 97.56 685 GLU A O 1
ATOM 5486 N N . LEU A 1 686 ? -28.594 16.062 9.609 1 98.19 686 LEU A N 1
ATOM 5487 C CA . LEU A 1 686 ? -29.781 16.828 9.234 1 98.19 686 LEU A CA 1
ATOM 5488 C C . LEU A 1 686 ? -29.562 17.578 7.926 1 98.19 686 LEU A C 1
ATOM 5490 O O . LEU A 1 686 ? -30.453 17.625 7.074 1 98.19 686 LEU A O 1
ATOM 5494 N N . ASP A 1 687 ? -28.391 18.156 7.754 1 98.44 687 ASP A N 1
ATOM 5495 C CA . ASP A 1 687 ? -28.062 18.812 6.496 1 98.44 687 ASP A CA 1
ATOM 5496 C C . ASP A 1 687 ? -28.031 17.812 5.344 1 98.44 687 ASP A C 1
ATOM 5498 O O . ASP A 1 687 ? -28.531 18.094 4.258 1 98.44 687 ASP A O 1
ATOM 5502 N N . ALA A 1 688 ? -27.375 16.719 5.59 1 97.94 688 ALA A N 1
ATOM 5503 C CA . ALA A 1 688 ? -27.281 15.656 4.586 1 97.94 688 ALA A CA 1
ATOM 5504 C C . ALA A 1 688 ? -28.672 15.211 4.141 1 97.94 688 ALA A C 1
ATOM 5506 O O . ALA A 1 688 ? -28.922 15.039 2.945 1 97.94 688 ALA A O 1
ATOM 5507 N N . ASN A 1 689 ? -29.516 15.008 5.145 1 97.62 689 ASN A N 1
ATOM 5508 C CA . ASN A 1 689 ? -30.891 14.594 4.855 1 97.62 689 ASN A CA 1
ATOM 5509 C C . ASN A 1 689 ? -31.625 15.617 4 1 97.62 689 ASN A C 1
ATOM 5511 O O . ASN A 1 689 ? -32.312 15.258 3.055 1 97.62 689 ASN A O 1
ATOM 5515 N N . LYS A 1 690 ? -31.469 16.828 4.309 1 97.81 690 LYS A N 1
ATOM 5516 C CA . LYS A 1 690 ? -32.094 17.906 3.551 1 97.81 690 LYS A CA 1
ATOM 5517 C C . LYS A 1 690 ? -31.609 17.906 2.104 1 97.81 690 LYS A C 1
ATOM 5519 O O . LYS A 1 690 ? -32.375 18.25 1.194 1 97.81 690 LYS A O 1
ATOM 5524 N N . LEU A 1 691 ? -30.391 17.578 1.893 1 97.5 691 LEU A N 1
ATOM 5525 C CA . LEU A 1 691 ? -29.797 17.641 0.569 1 97.5 691 LEU A CA 1
ATOM 5526 C C . LEU A 1 691 ? -29.875 16.297 -0.136 1 97.5 691 LEU A C 1
ATOM 5528 O O . LEU A 1 691 ? -29.484 16.172 -1.3 1 97.5 691 LEU A O 1
ATOM 5532 N N . GLY A 1 692 ? -30.281 15.25 0.59 1 95.62 692 GLY A N 1
ATOM 5533 C CA . GLY A 1 692 ? -30.359 13.914 0.03 1 95.62 692 GLY A CA 1
ATOM 5534 C C . GLY A 1 692 ? -29 13.242 -0.085 1 95.62 692 GLY A C 1
ATOM 5535 O O . GLY A 1 692 ? -28.812 12.367 -0.934 1 95.62 692 GLY A O 1
ATOM 5536 N N . ILE A 1 693 ? -28.016 13.68 0.694 1 95.94 693 ILE A N 1
ATOM 5537 C CA . ILE A 1 693 ? -26.672 13.117 0.68 1 95.94 693 ILE A CA 1
ATOM 5538 C C . ILE A 1 693 ? -26.594 11.93 1.632 1 95.94 693 ILE A C 1
ATOM 5540 O O . ILE A 1 693 ? -27 12.031 2.793 1 95.94 693 ILE A O 1
ATOM 5544 N N . ARG A 1 694 ? -26.078 10.828 1.123 1 91.06 694 ARG A N 1
ATOM 5545 C CA . ARG A 1 694 ? -25.922 9.633 1.945 1 91.06 694 ARG A CA 1
ATOM 5546 C C . ARG A 1 694 ? -24.469 9.43 2.354 1 91.06 694 ARG A C 1
ATOM 5548 O O . ARG A 1 694 ? -23.547 9.828 1.627 1 91.06 694 ARG A O 1
ATOM 5555 N N . HIS A 1 695 ? -24.312 8.797 3.531 1 92 695 HIS A N 1
ATOM 5556 C CA . HIS A 1 695 ? -22.969 8.445 3.977 1 92 695 HIS A CA 1
ATOM 5557 C C . HIS A 1 695 ? -22.25 7.582 2.939 1 92 695 HIS A C 1
ATOM 5559 O O . HIS A 1 695 ? -22.828 6.641 2.4 1 92 695 HIS A O 1
ATOM 5565 N N . GLY A 1 696 ? -20.938 7.977 2.66 1 89.31 696 GLY A N 1
ATOM 5566 C CA . GLY A 1 696 ? -20.125 7.16 1.77 1 89.31 696 GLY A CA 1
ATOM 5567 C C . GLY A 1 696 ? -20.219 7.586 0.317 1 89.31 696 GLY A C 1
ATOM 5568 O O . GLY A 1 696 ? -19.438 7.137 -0.519 1 89.31 696 GLY A O 1
ATOM 5569 N N . GLU A 1 697 ? -21.109 8.453 -0.015 1 89.62 697 GLU A N 1
ATOM 5570 C CA . GLU A 1 697 ? -21.266 8.898 -1.396 1 89.62 697 GLU A CA 1
ATOM 5571 C C . GLU A 1 697 ? -20.234 9.945 -1.767 1 89.62 697 GLU A C 1
ATOM 5573 O O . GLU A 1 697 ? -19.75 10.688 -0.903 1 89.62 697 GLU A O 1
ATOM 5578 N N . ILE A 1 698 ? -19.859 9.953 -3.086 1 93.44 698 ILE A N 1
ATOM 5579 C CA . ILE A 1 698 ? -19 11.023 -3.584 1 93.44 698 ILE A CA 1
ATOM 5580 C C . ILE A 1 698 ? -19.844 12.281 -3.842 1 93.44 698 ILE A C 1
ATOM 5582 O O . ILE A 1 698 ? -20.906 12.203 -4.449 1 93.44 698 ILE A O 1
ATOM 5586 N N . VAL A 1 699 ? -19.375 13.422 -3.344 1 97.31 699 VAL A N 1
ATOM 5587 C CA . VAL A 1 699 ? -20.078 14.695 -3.504 1 97.31 699 VAL A CA 1
ATOM 5588 C C . VAL A 1 699 ? -19.109 15.742 -4.055 1 97.31 699 VAL A C 1
ATOM 5590 O O . VAL A 1 699 ? -17.891 15.555 -4.02 1 97.31 699 VAL A O 1
ATOM 5593 N N . GLU A 1 700 ? -19.672 16.766 -4.621 1 97.75 700 GLU A N 1
ATOM 5594 C CA . GLU A 1 700 ? -18.875 17.922 -5.047 1 97.75 700 GLU A CA 1
ATOM 5595 C C . GLU A 1 700 ? -19.031 19.078 -4.066 1 97.75 700 GLU A C 1
ATOM 5597 O O . GLU A 1 700 ? -20.141 19.438 -3.689 1 97.75 700 GLU A O 1
ATOM 5602 N N . VAL A 1 701 ? -17.969 19.594 -3.576 1 98.81 701 VAL A N 1
ATOM 5603 C CA . VAL A 1 701 ? -17.922 20.812 -2.785 1 98.81 701 VAL A CA 1
ATOM 5604 C C . VAL A 1 701 ? -17.312 21.938 -3.611 1 98.81 701 VAL A C 1
ATOM 5606 O O . VAL A 1 701 ? -16.312 21.734 -4.312 1 98.81 701 VAL A O 1
ATOM 5609 N N . PHE A 1 702 ? -17.969 23.141 -3.539 1 98.62 702 PHE A N 1
ATOM 5610 C CA . PHE A 1 702 ? -17.484 24.156 -4.469 1 98.62 702 PHE A CA 1
ATOM 5611 C C . PHE A 1 702 ? -17.797 25.562 -3.947 1 98.62 702 PHE A C 1
ATOM 5613 O O . PHE A 1 702 ? -18.625 25.719 -3.049 1 98.62 702 PHE A O 1
ATOM 5620 N N . ASN A 1 703 ? -17.141 26.531 -4.398 1 98.38 703 ASN A N 1
ATOM 5621 C CA . ASN A 1 703 ? -17.406 27.969 -4.309 1 98.38 703 ASN A CA 1
ATOM 5622 C C . ASN A 1 703 ? -16.844 28.719 -5.512 1 98.38 703 ASN A C 1
ATOM 5624 O O . ASN A 1 703 ? -16.609 28.125 -6.566 1 98.38 703 ASN A O 1
ATOM 5628 N N . ALA A 1 704 ? -16.688 30.047 -5.359 1 96.69 704 ALA A N 1
ATOM 5629 C CA . ALA A 1 704 ? -16.266 30.875 -6.496 1 96.69 704 ALA A CA 1
ATOM 5630 C C . ALA A 1 704 ? -14.82 30.578 -6.883 1 96.69 704 ALA A C 1
ATOM 5632 O O . ALA A 1 704 ? -14.422 30.812 -8.023 1 96.69 704 ALA A O 1
ATOM 5633 N N . ARG A 1 705 ? -14.07 30.016 -6.035 1 96.62 705 ARG A N 1
ATOM 5634 C CA . ARG A 1 705 ? -12.633 29.859 -6.242 1 96.62 705 ARG A CA 1
ATOM 5635 C C . ARG A 1 705 ? -12.328 28.516 -6.898 1 96.62 705 ARG A C 1
ATOM 5637 O O . ARG A 1 705 ? -11.352 28.391 -7.648 1 96.62 705 ARG A O 1
ATOM 5644 N N . GLY A 1 706 ? -13.109 27.516 -6.516 1 97.44 706 GLY A N 1
ATOM 5645 C CA . GLY A 1 706 ? -12.812 26.203 -7.074 1 97.44 706 GLY A CA 1
ATOM 5646 C C . GLY A 1 706 ? -13.859 25.156 -6.715 1 97.44 706 GLY A C 1
ATOM 5647 O O . GLY A 1 706 ? -14.922 25.484 -6.188 1 97.44 706 GLY A O 1
ATOM 5648 N N . ARG A 1 707 ? -13.531 23.906 -7.156 1 97.94 707 ARG A N 1
ATOM 5649 C CA . ARG A 1 707 ? -14.383 22.75 -6.926 1 97.94 707 ARG A CA 1
ATOM 5650 C C . ARG A 1 707 ? -13.555 21.5 -6.652 1 97.94 707 ARG A C 1
ATOM 5652 O O . ARG A 1 707 ? -12.43 21.375 -7.145 1 97.94 707 ARG A O 1
ATOM 5659 N N . LEU A 1 708 ? -14.109 20.578 -5.859 1 98.25 708 LEU A N 1
ATOM 5660 C CA . LEU A 1 708 ? -13.438 19.312 -5.59 1 98.25 708 LEU A CA 1
ATOM 5661 C C . LEU A 1 708 ? -14.453 18.203 -5.32 1 98.25 708 LEU A C 1
ATOM 5663 O O . LEU A 1 708 ? -15.617 18.484 -5.016 1 98.25 708 LEU A O 1
ATOM 5667 N N . LEU A 1 709 ? -14.023 16.984 -5.527 1 97.19 709 LEU A N 1
ATOM 5668 C CA . LEU A 1 709 ? -14.781 15.805 -5.105 1 97.19 709 LEU A CA 1
ATOM 5669 C C . LEU A 1 709 ? -14.305 15.312 -3.742 1 97.19 709 LEU A C 1
ATOM 5671 O O . LEU A 1 709 ? -13.109 15.336 -3.451 1 97.19 709 LEU A O 1
ATOM 5675 N N . ALA A 1 710 ? -15.211 14.984 -2.885 1 97.44 710 ALA A N 1
ATOM 5676 C CA . ALA A 1 710 ? -14.961 14.43 -1.555 1 97.44 710 ALA A CA 1
ATOM 5677 C C . ALA A 1 710 ? -15.93 13.297 -1.239 1 97.44 710 ALA A C 1
ATOM 5679 O O . ALA A 1 710 ? -16.906 13.086 -1.964 1 97.44 710 ALA A O 1
ATOM 5680 N N . GLY A 1 711 ? -15.555 12.508 -0.261 1 95.19 711 GLY A N 1
ATOM 5681 C CA . GLY A 1 711 ? -16.453 11.469 0.207 1 95.19 711 GLY A CA 1
ATOM 5682 C C . GLY A 1 711 ? -17.297 11.898 1.397 1 95.19 711 GLY A C 1
ATOM 5683 O O . GLY A 1 711 ? -16.75 12.305 2.428 1 95.19 711 GLY A O 1
ATOM 5684 N N . ALA A 1 712 ? -18.594 11.75 1.369 1 96.56 712 ALA A N 1
ATOM 5685 C CA . ALA A 1 712 ? -19.5 12.227 2.414 1 96.56 712 ALA A CA 1
ATOM 5686 C C . ALA A 1 712 ? -19.391 11.359 3.666 1 96.56 712 ALA A C 1
ATOM 5688 O O . ALA A 1 712 ? -19.625 10.148 3.613 1 96.56 712 ALA A O 1
ATOM 5689 N N . PHE A 1 713 ? -19.016 11.914 4.727 1 96.31 713 PHE A N 1
ATOM 5690 C CA . PHE A 1 713 ? -19.078 11.328 6.059 1 96.31 713 PHE A CA 1
ATOM 5691 C C . PHE A 1 713 ? -20.203 11.953 6.875 1 96.31 713 PHE A C 1
ATOM 5693 O O . PHE A 1 713 ? -20.016 12.969 7.547 1 96.31 713 PHE A O 1
ATOM 5700 N N . VAL A 1 714 ? -21.359 11.375 6.859 1 96.31 714 VAL A N 1
ATOM 5701 C CA . VAL A 1 714 ? -22.547 11.898 7.531 1 96.31 714 VAL A CA 1
ATOM 5702 C C . VAL A 1 714 ? -22.484 11.555 9.016 1 96.31 714 VAL A C 1
ATOM 5704 O O . VAL A 1 714 ? -22.359 10.383 9.391 1 96.31 714 VAL A O 1
ATOM 5707 N N . THR A 1 715 ? -22.594 12.547 9.859 1 95.88 715 THR A N 1
ATOM 5708 C CA . THR A 1 715 ? -22.453 12.328 11.297 1 95.88 715 THR A CA 1
ATOM 5709 C C . THR A 1 715 ? -23.203 13.398 12.078 1 95.88 715 THR A C 1
ATOM 5711 O O . THR A 1 715 ? -23.547 14.453 11.539 1 95.88 715 THR A O 1
ATOM 5714 N N . LYS A 1 716 ? -23.516 13.102 13.328 1 96.12 716 LYS A N 1
ATOM 5715 C CA . LYS A 1 716 ? -24.141 14.078 14.227 1 96.12 716 LYS A CA 1
ATOM 5716 C C . LYS A 1 716 ? -23.078 14.922 14.93 1 96.12 716 LYS A C 1
ATOM 5718 O O . LYS A 1 716 ? -23.406 15.891 15.617 1 96.12 716 LYS A O 1
ATOM 5723 N N . ASN A 1 717 ? -21.781 14.656 14.703 1 96.5 717 ASN A N 1
ATOM 5724 C CA . ASN A 1 717 ? -20.688 15.242 15.484 1 96.5 717 ASN A CA 1
ATOM 5725 C C . ASN A 1 717 ? -20.156 16.516 14.844 1 96.5 717 ASN A C 1
ATOM 5727 O O . ASN A 1 717 ? -18.984 16.859 15.023 1 96.5 717 ASN A O 1
ATOM 5731 N N . ILE A 1 718 ? -20.938 17.172 14.094 1 98 718 ILE A N 1
ATOM 5732 C CA . ILE A 1 718 ? -20.578 18.453 13.516 1 98 718 ILE A CA 1
ATOM 5733 C C . ILE A 1 718 ? -21.828 19.344 13.438 1 98 718 ILE A C 1
ATOM 5735 O O . ILE A 1 718 ? -22.938 18.859 13.18 1 98 718 ILE A O 1
ATOM 5739 N N . ARG A 1 719 ? -21.672 20.594 13.664 1 98 719 ARG A N 1
ATOM 5740 C CA . ARG A 1 719 ? -22.781 21.547 13.695 1 98 719 ARG A CA 1
ATOM 5741 C C . ARG A 1 719 ? -23.406 21.688 12.32 1 98 719 ARG A C 1
ATOM 5743 O O . ARG A 1 719 ? -22.719 21.656 11.305 1 98 719 ARG A O 1
ATOM 5750 N N . GLN A 1 720 ? -24.766 21.875 12.297 1 98.06 720 GLN A N 1
ATOM 5751 C CA . GLN A 1 720 ? -25.422 22.172 11.031 1 98.06 720 GLN A CA 1
ATOM 5752 C C . GLN A 1 720 ? -24.844 23.406 10.367 1 98.06 720 GLN A C 1
ATOM 5754 O O . GLN A 1 720 ? -24.484 24.375 11.055 1 98.06 720 GLN A O 1
ATOM 5759 N N . GLY A 1 721 ? -24.719 23.375 9.141 1 98.5 721 GLY A N 1
ATOM 5760 C CA . GLY A 1 721 ? -24.219 24.516 8.383 1 98.5 721 GLY A CA 1
ATOM 5761 C C . GLY A 1 721 ? -22.703 24.547 8.273 1 98.5 721 GLY A C 1
ATOM 5762 O O . GLY A 1 721 ? -22.141 25.484 7.703 1 98.5 721 GLY A O 1
ATOM 5763 N N . VAL A 1 722 ? -22.016 23.516 8.781 1 98.75 722 VAL A N 1
ATOM 5764 C CA . VAL A 1 722 ? -20.562 23.484 8.742 1 98.75 722 VAL A CA 1
ATOM 5765 C C . VAL A 1 722 ? -20.094 22.203 8.047 1 98.75 722 VAL A C 1
ATOM 5767 O O . VAL A 1 722 ? -20.703 21.141 8.227 1 98.75 722 VAL A O 1
ATOM 5770 N N . LEU A 1 723 ? -19.094 22.281 7.16 1 98.69 723 LEU A N 1
ATOM 5771 C CA . LEU A 1 723 ? -18.391 21.172 6.551 1 98.69 723 LEU A CA 1
ATOM 5772 C C . LEU A 1 723 ? -16.938 21.125 7 1 98.69 723 LEU A C 1
ATOM 5774 O O . LEU A 1 723 ? -16.344 22.172 7.281 1 98.69 723 LEU A O 1
ATOM 5778 N N . SER A 1 724 ? -16.406 19.922 7.113 1 98.38 724 SER A N 1
ATOM 5779 C CA . SER A 1 724 ? -14.992 19.781 7.445 1 98.38 724 SER A CA 1
ATOM 5780 C C . SER A 1 724 ? -14.289 18.844 6.461 1 98.38 724 SER A C 1
ATOM 5782 O O . SER A 1 724 ? -14.766 17.75 6.195 1 98.38 724 SER A O 1
ATOM 5784 N N . ILE A 1 725 ? -13.273 19.266 5.832 1 98 725 ILE A N 1
ATOM 5785 C CA . ILE A 1 725 ? -12.352 18.484 5.012 1 98 725 ILE A CA 1
ATOM 5786 C C . ILE A 1 725 ? -10.93 18.656 5.539 1 98 725 ILE A C 1
ATOM 5788 O O . ILE A 1 725 ? -10.414 19.781 5.617 1 98 725 ILE A O 1
ATOM 5792 N N . GLN A 1 726 ? -10.297 17.594 5.906 1 96.62 726 GLN A N 1
ATOM 5793 C CA . GLN A 1 726 ? -8.953 17.688 6.461 1 96.62 726 GLN A CA 1
ATOM 5794 C C . GLN A 1 726 ? -7.949 18.125 5.398 1 96.62 726 GLN A C 1
ATOM 5796 O O . GLN A 1 726 ? -8.055 17.734 4.234 1 96.62 726 GLN A O 1
ATOM 5801 N N . LYS A 1 727 ? -7.004 18.891 5.746 1 95.81 727 LYS A N 1
ATOM 5802 C CA . LYS A 1 727 ? -6.012 19.406 4.809 1 95.81 727 LYS A CA 1
ATOM 5803 C C . LYS A 1 727 ? -4.977 18.344 4.461 1 95.81 727 LYS A C 1
ATOM 5805 O O . LYS A 1 727 ? -4.836 17.344 5.18 1 95.81 727 LYS A O 1
ATOM 5810 N N . GLY A 1 728 ? -4.281 18.5 3.35 1 94.75 728 GLY A N 1
ATOM 5811 C CA . GLY A 1 728 ? -3.1 17.703 3.076 1 94.75 728 GLY A CA 1
ATOM 5812 C C . GLY A 1 728 ? -3.305 16.688 1.961 1 94.75 728 GLY A C 1
ATOM 5813 O O . GLY A 1 728 ? -2.338 16.141 1.423 1 94.75 728 GLY A O 1
ATOM 5814 N N . ALA A 1 729 ? -4.57 16.438 1.521 1 96.56 729 ALA A N 1
ATOM 5815 C CA . ALA A 1 729 ? -4.77 15.523 0.407 1 96.56 729 ALA A CA 1
ATOM 5816 C C . ALA A 1 729 ? -4.023 15.992 -0.837 1 96.56 729 ALA A C 1
ATOM 5818 O O . ALA A 1 729 ? -3.99 17.188 -1.133 1 96.56 729 ALA A O 1
ATOM 5819 N N . TRP A 1 730 ? -3.391 15.047 -1.501 1 96.94 730 TRP A N 1
ATOM 5820 C CA . TRP A 1 730 ? -2.645 15.406 -2.701 1 96.94 730 TRP A CA 1
ATOM 5821 C C . TRP A 1 730 ? -3.582 15.883 -3.805 1 96.94 730 TRP A C 1
ATOM 5823 O O . TRP A 1 730 ? -4.598 15.234 -4.086 1 96.94 730 TRP A O 1
ATOM 5833 N N . TYR A 1 731 ? -3.293 17.047 -4.453 1 96.75 731 TYR A N 1
ATOM 5834 C CA . TYR A 1 731 ? -4.051 17.656 -5.539 1 96.75 731 TYR A CA 1
ATOM 5835 C C . TYR A 1 731 ? -4.121 16.719 -6.746 1 96.75 731 TYR A C 1
ATOM 5837 O O . TYR A 1 731 ? -3.107 16.156 -7.164 1 96.75 731 TYR A O 1
ATOM 5845 N N . ASP A 1 732 ? -5.328 16.516 -7.281 1 95.88 732 ASP A N 1
ATOM 5846 C CA . ASP A 1 732 ? -5.59 15.656 -8.438 1 95.88 732 ASP A CA 1
ATOM 5847 C C . ASP A 1 732 ? -6.547 16.328 -9.414 1 95.88 732 ASP A C 1
ATOM 5849 O O . ASP A 1 732 ? -7.758 16.094 -9.367 1 95.88 732 ASP A O 1
ATOM 5853 N N . PRO A 1 733 ? -6.008 17.109 -10.359 1 95.69 733 PRO A N 1
ATOM 5854 C CA . PRO A 1 733 ? -6.902 17.75 -11.328 1 95.69 733 PRO A CA 1
ATOM 5855 C C . PRO A 1 733 ? -7.547 16.734 -12.281 1 95.69 733 PRO A C 1
ATOM 5857 O O . PRO A 1 733 ? -6.859 15.891 -12.844 1 95.69 733 PRO A O 1
ATOM 5860 N N . GLU A 1 734 ? -8.789 16.797 -12.469 1 93.56 734 GLU A N 1
ATOM 5861 C CA . GLU A 1 734 ? -9.5 15.906 -13.375 1 93.56 734 GLU A CA 1
ATOM 5862 C C . GLU A 1 734 ? -9.023 16.078 -14.812 1 93.56 734 GLU A C 1
ATOM 5864 O O . GLU A 1 734 ? -8.977 15.109 -15.578 1 93.56 734 GLU A O 1
ATOM 5869 N N . ASP A 1 735 ? -8.766 17.359 -15.18 1 91.38 735 ASP A N 1
ATOM 5870 C CA . ASP A 1 735 ? -8.242 17.703 -16.5 1 91.38 735 ASP A CA 1
ATOM 5871 C C . ASP A 1 735 ? -7.195 18.812 -16.406 1 91.38 735 ASP A C 1
ATOM 5873 O O . ASP A 1 735 ? -7.543 19.984 -16.203 1 91.38 735 ASP A O 1
ATOM 5877 N N . GLU A 1 736 ? -5.992 18.469 -16.656 1 88.31 736 GLU A N 1
ATOM 5878 C CA . GLU A 1 736 ? -4.883 19.406 -16.484 1 88.31 736 GLU A CA 1
ATOM 5879 C C . GLU A 1 736 ? -4.918 20.516 -17.547 1 88.31 736 GLU A C 1
ATOM 5881 O O . GLU A 1 736 ? -4.254 21.547 -17.391 1 88.31 736 GLU A O 1
ATOM 5886 N N . ARG A 1 737 ? -5.781 20.5 -18.594 1 88.31 737 ARG A N 1
ATOM 5887 C CA . ARG A 1 737 ? -5.816 21.453 -19.703 1 88.31 737 ARG A CA 1
ATOM 5888 C C . ARG A 1 737 ? -6.863 22.531 -19.453 1 88.31 737 ARG A C 1
ATOM 5890 O O . ARG A 1 737 ? -6.852 23.578 -20.109 1 88.31 737 ARG A O 1
ATOM 5897 N N . VAL A 1 738 ? -7.699 22.266 -18.422 1 90.19 738 VAL A N 1
ATOM 5898 C CA . VAL A 1 738 ? -8.766 23.203 -18.109 1 90.19 738 VAL A CA 1
ATOM 5899 C C . VAL A 1 738 ? -8.297 24.172 -17.016 1 90.19 738 VAL A C 1
ATOM 5901 O O . VAL A 1 738 ? -7.504 23.797 -16.156 1 90.19 738 VAL A O 1
ATOM 5904 N N . ARG A 1 739 ? -8.758 25.422 -17.188 1 91.75 739 ARG A N 1
ATOM 5905 C CA . ARG A 1 739 ? -8.492 26.406 -16.125 1 91.75 739 ARG A CA 1
ATOM 5906 C C . ARG A 1 739 ? -9.258 26.078 -14.859 1 91.75 739 ARG A C 1
ATOM 5908 O O . ARG A 1 739 ? -10.469 25.828 -14.906 1 91.75 739 ARG A O 1
ATOM 5915 N N . ASN A 1 740 ? -8.602 26.047 -13.789 1 95.38 740 ASN A N 1
ATOM 5916 C CA . ASN A 1 740 ? -9.18 25.766 -12.484 1 95.38 740 ASN A CA 1
ATOM 5917 C C . ASN A 1 740 ? -9.969 24.469 -12.492 1 95.38 740 ASN A C 1
ATOM 5919 O O . ASN A 1 740 ? -11.164 24.453 -12.18 1 95.38 740 ASN A O 1
ATOM 5923 N N . PRO A 1 741 ? -9.297 23.406 -12.852 1 96.06 741 PRO A N 1
ATOM 5924 C CA . PRO A 1 741 ? -10 22.125 -12.922 1 96.06 741 PRO A CA 1
ATOM 5925 C C . PRO A 1 741 ? -10.531 21.672 -11.562 1 96.06 741 PRO A C 1
ATOM 5927 O O . PRO A 1 741 ? -9.992 22.062 -10.523 1 96.06 741 PRO A O 1
ATOM 5930 N N . ARG A 1 742 ? -11.656 20.859 -11.609 1 95.88 742 ARG A N 1
ATOM 5931 C CA . ARG A 1 742 ? -12.141 20.203 -10.398 1 95.88 742 ARG A CA 1
ATOM 5932 C C . ARG A 1 742 ? -11.102 19.219 -9.867 1 95.88 742 ARG A C 1
ATOM 5934 O O . ARG A 1 742 ? -10.516 18.453 -10.633 1 95.88 742 ARG A O 1
ATOM 5941 N N . CYS A 1 743 ? -10.797 19.344 -8.57 1 97.44 743 CYS A N 1
ATOM 5942 C CA . CYS A 1 743 ? -9.914 18.359 -7.938 1 97.44 743 CYS A CA 1
ATOM 5943 C C . CYS A 1 743 ? -10.648 17.047 -7.684 1 97.44 743 CYS A C 1
ATOM 5945 O O . CYS A 1 743 ? -11.711 17.031 -7.07 1 97.44 743 CYS A O 1
ATOM 5947 N N . ASN A 1 744 ? -10.047 15.938 -8.008 1 95.75 744 ASN A N 1
ATOM 5948 C CA . ASN A 1 744 ? -10.664 14.617 -7.938 1 95.75 744 ASN A CA 1
ATOM 5949 C C . ASN A 1 744 ? -10.336 13.914 -6.621 1 95.75 744 ASN A C 1
ATOM 5951 O O . ASN A 1 744 ? -10.75 12.773 -6.398 1 95.75 744 ASN A O 1
ATOM 5955 N N . ALA A 1 745 ? -9.648 14.562 -5.699 1 95.44 745 ALA A N 1
ATOM 5956 C CA . ALA A 1 745 ? -9.117 13.828 -4.551 1 95.44 745 ALA A CA 1
ATOM 5957 C C . ALA A 1 745 ? -9.5 14.508 -3.242 1 95.44 745 ALA A C 1
ATOM 5959 O O . ALA A 1 745 ? -9.234 13.984 -2.158 1 95.44 745 ALA A O 1
ATOM 5960 N N . GLY A 1 746 ? -10.062 15.656 -3.262 1 96.69 746 GLY A N 1
ATOM 5961 C CA . GLY A 1 746 ? -10.477 16.328 -2.043 1 96.69 746 GLY A CA 1
ATOM 5962 C C . GLY A 1 746 ? -9.414 17.266 -1.487 1 96.69 746 GLY A C 1
ATOM 5963 O O . GLY A 1 746 ? -9.281 17.406 -0.27 1 96.69 746 GLY A O 1
ATOM 5964 N N . HIS A 1 747 ? -8.57 17.891 -2.34 1 97.69 747 HIS A N 1
ATOM 5965 C CA . HIS A 1 747 ? -7.594 18.875 -1.914 1 97.69 747 HIS A CA 1
ATOM 5966 C C . HIS A 1 747 ? -8.273 20.188 -1.509 1 97.69 747 HIS A C 1
ATOM 5968 O O . HIS A 1 747 ? -8.539 21.047 -2.355 1 97.69 747 HIS A O 1
ATOM 5974 N N . VAL A 1 748 ? -8.344 20.438 -0.256 1 98.06 748 VAL A N 1
ATOM 5975 C CA . VAL A 1 748 ? -9.258 21.406 0.318 1 98.06 748 VAL A CA 1
ATOM 5976 C C . VAL A 1 748 ? -8.797 22.828 -0.045 1 98.06 748 VAL A C 1
ATOM 5978 O O . VAL A 1 748 ? -9.617 23.734 -0.177 1 98.06 748 VAL A O 1
ATOM 5981 N N . ASN A 1 749 ? -7.52 23.031 -0.318 1 97.62 749 ASN A N 1
ATOM 5982 C CA . ASN A 1 749 ? -7.008 24.375 -0.581 1 97.62 749 ASN A CA 1
ATOM 5983 C C . ASN A 1 749 ? -7.461 24.891 -1.945 1 97.62 749 ASN A C 1
ATOM 5985 O O . ASN A 1 749 ? -7.273 26.062 -2.264 1 97.62 749 ASN A O 1
ATOM 5989 N N . THR A 1 750 ? -8.156 24.047 -2.672 1 97.75 750 THR A N 1
ATOM 5990 C CA . THR A 1 750 ? -8.805 24.5 -3.889 1 97.75 750 THR A CA 1
ATOM 5991 C C . THR A 1 750 ? -9.953 25.453 -3.559 1 97.75 750 THR A C 1
ATOM 5993 O O . THR A 1 750 ? -10.359 26.266 -4.402 1 97.75 750 THR A O 1
ATOM 5996 N N . LEU A 1 751 ? -10.414 25.422 -2.314 1 98.31 751 LEU A N 1
ATOM 5997 C CA . LEU A 1 751 ? -11.609 26.156 -1.914 1 98.31 751 LEU A CA 1
ATOM 5998 C C . LEU A 1 751 ? -11.25 27.328 -1.008 1 98.31 751 LEU A C 1
ATOM 6000 O O . LEU A 1 751 ? -12.062 28.234 -0.797 1 98.31 751 LEU A O 1
ATOM 6004 N N . THR A 1 752 ? -10.102 27.359 -0.453 1 97.19 752 THR A N 1
ATOM 6005 C CA . THR A 1 752 ? -9.727 28.359 0.54 1 97.19 752 THR A CA 1
ATOM 6006 C C . THR A 1 752 ? -9.266 29.641 -0.137 1 97.19 752 THR A C 1
ATOM 6008 O O . THR A 1 752 ? -9 29.656 -1.341 1 97.19 752 THR A O 1
ATOM 6011 N N . SER A 1 753 ? -9.195 30.734 0.652 1 93.56 753 SER A N 1
ATOM 6012 C CA . SER A 1 753 ? -8.898 32.062 0.092 1 93.56 753 SER A CA 1
ATOM 6013 C C . SER A 1 753 ? -7.492 32.5 0.461 1 93.56 753 SER A C 1
ATOM 6015 O O . SER A 1 753 ? -6.938 32.062 1.471 1 93.56 753 SER A O 1
ATOM 6017 N N . LEU A 1 754 ? -7.043 33.438 -0.285 1 92.75 754 LEU A N 1
ATOM 6018 C CA . LEU A 1 754 ? -5.742 34.031 -0.009 1 92.75 754 LEU A CA 1
ATOM 6019 C C . LEU A 1 754 ? -5.891 35.25 0.919 1 92.75 754 LEU A C 1
ATOM 6021 O O . LEU A 1 754 ? -4.91 35.938 1.219 1 92.75 754 LEU A O 1
ATOM 6025 N N . ARG A 1 755 ? -7.031 35.469 1.388 1 95.12 755 ARG A N 1
ATOM 6026 C CA . ARG A 1 755 ? -7.25 36.562 2.32 1 95.12 755 ARG A CA 1
ATOM 6027 C C . ARG A 1 755 ? -6.398 36.406 3.574 1 95.12 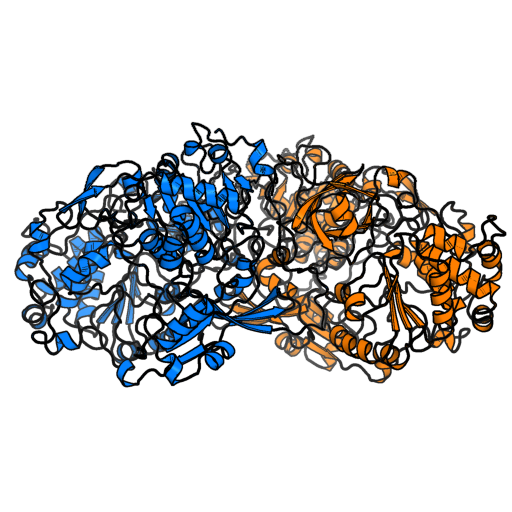755 ARG A C 1
ATOM 6029 O O . ARG A 1 755 ? -6.363 35.312 4.172 1 95.12 755 ARG A O 1
ATOM 6036 N N . PRO A 1 756 ? -5.656 37.438 3.926 1 96.5 756 PRO A N 1
ATOM 6037 C CA . PRO A 1 756 ? -4.891 37.312 5.168 1 96.5 756 PRO A CA 1
ATOM 6038 C C . PRO A 1 756 ? -5.766 37.438 6.414 1 96.5 756 PRO A C 1
ATOM 6040 O O . PRO A 1 756 ? -6.938 37.812 6.316 1 96.5 756 PRO A O 1
ATOM 6043 N N . THR A 1 757 ? -5.23 37.188 7.551 1 97.5 757 THR A N 1
ATOM 6044 C CA . THR A 1 757 ? -5.945 37.375 8.812 1 97.5 757 THR A CA 1
ATOM 6045 C C . THR A 1 757 ? -6.219 38.875 9.047 1 97.5 757 THR A C 1
ATOM 6047 O O . THR A 1 757 ? -7.309 39.25 9.484 1 97.5 757 THR A O 1
ATOM 6050 N N . SER A 1 758 ? -5.23 39.688 8.891 1 97.75 758 SER A N 1
ATOM 6051 C CA . SER A 1 758 ? -5.32 41.156 9.023 1 97.75 758 SER A CA 1
ATOM 6052 C C . SER A 1 758 ? -4.113 41.844 8.398 1 97.75 758 SER A C 1
ATOM 6054 O O . SER A 1 758 ? -3.189 41.156 7.926 1 97.75 758 SER A O 1
ATOM 6056 N N . SER A 1 759 ? -4.211 43.125 8.391 1 97.06 759 SER A N 1
ATOM 6057 C CA . SER A 1 759 ? -3.07 43.938 7.938 1 97.06 759 SER A CA 1
ATOM 6058 C C . SER A 1 759 ? -1.935 43.875 8.953 1 97.06 759 SER A C 1
ATOM 6060 O O . SER A 1 759 ? -0.804 44.281 8.641 1 97.06 759 SER A O 1
ATOM 6062 N N . MET A 1 760 ? -2.207 43.344 10.102 1 96.94 760 MET A N 1
ATOM 6063 C CA . MET A 1 760 ? -1.201 43.281 11.156 1 96.94 760 MET A CA 1
ATOM 6064 C C . MET A 1 760 ? -0.223 42.125 10.914 1 96.94 760 MET A C 1
ATOM 6066 O O . MET A 1 760 ? 0.992 42.344 10.898 1 96.94 760 MET A O 1
ATOM 6070 N N . THR A 1 761 ? -0.74 40.906 10.711 1 97.06 761 THR A N 1
ATOM 6071 C CA . THR A 1 761 ? 0.159 39.781 10.68 1 97.06 761 THR A CA 1
ATOM 6072 C C . THR A 1 761 ? 0.185 39.125 9.297 1 97.06 761 THR A C 1
ATOM 6074 O O . THR A 1 761 ? 1.098 38.375 8.977 1 97.06 761 THR A O 1
ATOM 6077 N N . GLN A 1 762 ? -0.777 39.375 8.484 1 97.06 762 GLN A N 1
ATOM 6078 C CA . GLN A 1 762 ? -0.844 38.812 7.141 1 97.06 762 GLN A CA 1
ATOM 6079 C C . GLN A 1 762 ? -0.816 37.281 7.188 1 97.06 762 GLN A C 1
ATOM 6081 O O . GLN A 1 762 ? -0.345 36.625 6.25 1 97.06 762 GLN A O 1
ATOM 6086 N N . ALA A 1 763 ? -1.331 36.656 8.266 1 96.94 763 ALA A N 1
ATOM 6087 C CA . ALA A 1 763 ? -1.303 35.219 8.438 1 96.94 763 ALA A CA 1
ATOM 6088 C C . ALA A 1 763 ? -2.414 34.531 7.637 1 96.94 763 ALA A C 1
ATOM 6090 O O . ALA A 1 763 ? -3.227 35.219 7.004 1 96.94 763 ALA A O 1
ATOM 6091 N N . ILE A 1 764 ? -2.393 33.25 7.617 1 95.88 764 ILE A N 1
ATOM 6092 C CA . ILE A 1 764 ? -3.309 32.438 6.82 1 95.88 764 ILE A CA 1
ATOM 6093 C C . ILE A 1 764 ? -4.699 32.469 7.453 1 95.88 764 ILE A C 1
ATOM 6095 O O . ILE A 1 764 ? -4.832 32.469 8.68 1 95.88 764 ILE A O 1
ATOM 6099 N N . SER A 1 765 ? -5.773 32.531 6.672 1 96.88 765 SER A N 1
ATOM 6100 C CA . SER A 1 765 ? -7.152 32.5 7.152 1 96.88 765 SER A CA 1
ATOM 6101 C C . SER A 1 765 ? -7.949 31.391 6.484 1 96.88 765 SER A C 1
ATOM 6103 O O . SER A 1 765 ? -9.055 31.625 5.984 1 96.88 765 SER A O 1
ATOM 6105 N N . ALA A 1 766 ? -7.418 30.188 6.484 1 95.81 766 ALA A N 1
ATOM 6106 C CA . ALA A 1 766 ? -7.98 29.031 5.773 1 95.81 766 ALA A CA 1
ATOM 6107 C C . ALA A 1 766 ? -9.398 28.734 6.254 1 95.81 766 ALA A C 1
ATOM 6109 O O . ALA A 1 766 ? -10.234 28.25 5.484 1 95.81 766 ALA A O 1
ATOM 6110 N N . ASN A 1 767 ? -9.719 29.047 7.508 1 96.81 767 ASN A N 1
ATOM 6111 C CA . ASN A 1 767 ? -11.016 28.688 8.078 1 96.81 767 ASN A CA 1
ATOM 6112 C C . ASN A 1 767 ? -12.055 29.781 7.844 1 96.81 767 ASN A C 1
ATOM 6114 O O . ASN A 1 767 ? -13.102 29.797 8.484 1 96.81 767 ASN A O 1
ATOM 6118 N N . THR A 1 768 ? -11.773 30.734 7.012 1 97.62 768 THR A N 1
ATOM 6119 C CA . THR A 1 768 ? -12.734 31.719 6.531 1 97.62 768 THR A CA 1
ATOM 6120 C C . THR A 1 768 ? -13.133 31.438 5.086 1 97.62 768 THR A C 1
ATOM 6122 O O . THR A 1 768 ? -12.648 32.094 4.164 1 97.62 768 THR A O 1
ATOM 6125 N N . ALA A 1 769 ? -13.961 30.469 4.977 1 97.75 769 ALA A N 1
ATOM 6126 C CA . ALA A 1 769 ? -14.383 30.016 3.654 1 97.75 769 ALA A CA 1
ATOM 6127 C C . ALA A 1 769 ? -15.82 29.484 3.691 1 97.75 769 ALA A C 1
ATOM 6129 O O . ALA A 1 769 ? -16.172 28.688 4.555 1 97.75 769 ALA A O 1
ATOM 6130 N N . LEU A 1 770 ? -16.656 30.031 2.822 1 98.62 770 LEU A N 1
ATOM 6131 C CA . LEU A 1 770 ? -18 29.516 2.619 1 98.62 770 LEU A CA 1
ATOM 6132 C C . LEU A 1 770 ? -18.078 28.688 1.335 1 98.62 770 LEU A C 1
ATOM 6134 O O . LEU A 1 770 ? -17.422 29.016 0.342 1 98.62 770 LEU A O 1
ATOM 6138 N N . VAL A 1 771 ? -18.812 27.594 1.394 1 98.81 771 VAL A N 1
ATOM 6139 C CA . VAL A 1 771 ? -18.875 26.672 0.26 1 98.81 771 VAL A CA 1
ATOM 6140 C C . VAL A 1 771 ? -20.312 26.172 0.099 1 98.81 771 VAL A C 1
ATOM 6142 O O . VAL A 1 771 ? -21.188 26.469 0.923 1 98.81 771 VAL A O 1
ATOM 6145 N N . ASN A 1 772 ? -20.516 25.594 -1.046 1 98.69 772 ASN A N 1
ATOM 6146 C CA . ASN A 1 772 ? -21.703 24.797 -1.305 1 98.69 772 ASN A CA 1
ATOM 6147 C C . ASN A 1 772 ? -21.344 23.328 -1.571 1 98.69 772 ASN A C 1
ATOM 6149 O O . ASN A 1 772 ? -20.156 23 -1.737 1 98.69 772 ASN A O 1
ATOM 6153 N N . ILE A 1 773 ? -22.328 22.453 -1.378 1 98.56 773 ILE A N 1
ATOM 6154 C CA . ILE A 1 773 ? -22.141 21.016 -1.569 1 98.56 773 ILE A CA 1
ATOM 6155 C C . ILE A 1 773 ? -23.312 20.438 -2.357 1 98.56 773 ILE A C 1
ATOM 6157 O O . ILE A 1 773 ? -24.469 20.859 -2.164 1 98.56 773 ILE A O 1
ATOM 6161 N N . ARG A 1 774 ? -23.062 19.562 -3.277 1 96.81 774 ARG A N 1
ATOM 6162 C CA . ARG A 1 774 ? -24.141 18.938 -4.027 1 96.81 774 ARG A CA 1
ATOM 6163 C C . ARG A 1 774 ? -23.812 17.469 -4.34 1 96.81 774 ARG A C 1
ATOM 6165 O O . ARG A 1 774 ? -22.641 17.109 -4.43 1 96.81 774 ARG A O 1
ATOM 6172 N N . ARG A 1 775 ? -24.781 16.766 -4.52 1 94.38 775 ARG A N 1
ATOM 6173 C CA . ARG A 1 775 ? -24.641 15.414 -5.047 1 94.38 775 ARG A CA 1
ATOM 6174 C C . ARG A 1 775 ? -24.219 15.438 -6.512 1 94.38 775 ARG A C 1
ATOM 6176 O O . ARG A 1 775 ? -24.484 16.391 -7.23 1 94.38 775 ARG A O 1
ATOM 6183 N N . LEU A 1 776 ? -23.516 14.383 -6.805 1 92.38 776 LEU A N 1
ATOM 6184 C CA . LEU A 1 776 ? -23.219 14.234 -8.227 1 92.38 776 LEU A CA 1
ATOM 6185 C C . LEU A 1 776 ? -24.469 13.859 -9.008 1 92.38 776 LEU A C 1
ATOM 6187 O O . LEU A 1 776 ? -25.344 13.156 -8.484 1 92.38 776 LEU A O 1
ATOM 6191 N N . ARG A 1 777 ? -24.547 14.398 -10.172 1 85.38 777 ARG A N 1
ATOM 6192 C CA . ARG A 1 777 ? -25.656 14.031 -11.039 1 85.38 777 ARG A CA 1
ATOM 6193 C C . ARG A 1 777 ? -25.578 12.555 -11.438 1 85.38 777 ARG A C 1
ATOM 6195 O O . ARG A 1 777 ? -24.5 11.961 -11.422 1 85.38 777 ARG A O 1
ATOM 6202 N N . ARG A 1 778 ? -26.625 12.07 -11.828 1 74.5 778 ARG A N 1
ATOM 6203 C CA . ARG A 1 778 ? -26.797 10.648 -12.125 1 74.5 778 ARG A CA 1
ATOM 6204 C C . ARG A 1 778 ? -25.828 10.203 -13.219 1 74.5 778 ARG A C 1
ATOM 6206 O O . ARG A 1 778 ? -25.375 9.062 -13.219 1 74.5 778 ARG A O 1
ATOM 6213 N N . TYR A 1 779 ? -25.453 11.008 -14.062 1 81 779 TYR A N 1
ATOM 6214 C CA . TYR A 1 779 ? -24.656 10.594 -15.211 1 81 779 TYR A CA 1
ATOM 6215 C C . TYR A 1 779 ? -23.234 11.148 -15.102 1 81 779 TYR A C 1
ATOM 6217 O O . TYR A 1 779 ? -22.438 11.023 -16.047 1 81 779 TYR A O 1
ATOM 6225 N N . GLU A 1 780 ? -23.016 11.648 -13.984 1 86.94 780 GLU A N 1
ATOM 6226 C CA . GLU A 1 780 ? -21.672 12.203 -13.836 1 86.94 780 GLU A CA 1
ATOM 6227 C C . GLU A 1 780 ? -20.656 11.094 -13.609 1 86.94 780 GLU A C 1
ATOM 6229 O O . GLU A 1 780 ? -20.891 10.164 -12.836 1 86.94 780 GLU A O 1
ATOM 6234 N N . LEU A 1 781 ? -19.594 11.148 -14.398 1 87.94 781 LEU A N 1
ATOM 6235 C CA . LEU A 1 781 ? -18.531 10.148 -14.391 1 87.94 781 LEU A CA 1
ATOM 6236 C C . LEU A 1 781 ? -17.547 10.414 -13.273 1 87.94 781 LEU A C 1
ATOM 6238 O O . LEU A 1 781 ? -17.078 11.547 -13.109 1 87.94 781 LEU A O 1
ATOM 6242 N N . VAL A 1 782 ? -17.359 9.414 -12.43 1 89.81 782 VAL A N 1
ATOM 6243 C CA . VAL A 1 782 ? -16.281 9.477 -11.438 1 89.81 782 VAL A CA 1
ATOM 6244 C C . VAL A 1 782 ? -15.07 8.703 -11.945 1 89.81 782 VAL A C 1
ATOM 6246 O O . VAL A 1 782 ? -15.164 7.508 -12.242 1 89.81 782 VAL A O 1
ATOM 6249 N N . LYS A 1 783 ? -13.922 9.359 -12.078 1 89.31 783 LYS A N 1
ATOM 6250 C CA . LYS A 1 783 ? -12.68 8.773 -12.578 1 89.31 783 LYS A CA 1
ATOM 6251 C C . LYS A 1 783 ? -11.805 8.273 -11.43 1 89.31 783 LYS A C 1
ATOM 6253 O O . LYS A 1 783 ? -11.953 8.727 -10.297 1 89.31 783 LYS A O 1
ATOM 6258 N N . PRO A 1 784 ? -10.961 7.281 -11.781 1 87.5 784 PRO A N 1
ATOM 6259 C CA . PRO A 1 784 ? -10.016 6.871 -10.742 1 87.5 784 PRO A CA 1
ATOM 6260 C C . PRO A 1 784 ? -9.047 7.98 -10.352 1 87.5 784 PRO A C 1
ATOM 6262 O O . PRO A 1 784 ? -8.805 8.898 -11.141 1 87.5 784 PRO A O 1
ATOM 6265 N N . TYR A 1 785 ? -8.656 7.953 -9.109 1 81.31 785 TYR A N 1
ATOM 6266 C CA . TYR A 1 785 ? -7.719 8.93 -8.562 1 81.31 785 TYR A CA 1
ATOM 6267 C C . TYR A 1 785 ? -6.309 8.688 -9.086 1 81.31 785 TYR A C 1
ATOM 6269 O O . TYR A 1 785 ? -5.855 7.539 -9.156 1 81.31 785 TYR A O 1
ATOM 6277 N N . HIS A 1 786 ? -5.566 9.742 -9.539 1 84.81 786 HIS A N 1
ATOM 6278 C CA . HIS A 1 786 ? -4.254 9.617 -10.164 1 84.81 786 HIS A CA 1
ATOM 6279 C C . HIS A 1 786 ? -3.207 10.438 -9.422 1 84.81 786 HIS A C 1
ATOM 6281 O O . HIS A 1 786 ? -2.066 10.547 -9.875 1 84.81 786 HIS A O 1
ATOM 6287 N N . SER A 1 787 ? -3.543 10.977 -8.328 1 86.75 787 SER A N 1
ATOM 6288 C CA . SER A 1 787 ? -2.631 11.875 -7.641 1 86.75 787 SER A CA 1
ATOM 6289 C C . SER A 1 787 ? -1.34 11.164 -7.246 1 86.75 787 SER A C 1
ATOM 6291 O O . SER A 1 787 ? -0.279 11.789 -7.168 1 86.75 787 SER A O 1
ATOM 6293 N N . ILE A 1 788 ? -1.358 9.867 -7.051 1 88.81 788 ILE A N 1
ATOM 6294 C CA . ILE A 1 788 ? -0.189 9.164 -6.539 1 88.81 788 ILE A CA 1
ATOM 6295 C C . ILE A 1 788 ? 0.571 8.516 -7.695 1 88.81 788 ILE A C 1
ATOM 6297 O O . ILE A 1 788 ? 1.584 7.844 -7.484 1 88.81 788 ILE A O 1
ATOM 6301 N N . SER A 1 789 ? 0.1 8.711 -8.898 1 89.19 789 SER A N 1
ATOM 6302 C CA . SER A 1 789 ? 0.785 8.172 -10.07 1 89.19 789 SER A CA 1
ATOM 6303 C C . SER A 1 789 ? 2.006 9.016 -10.43 1 89.19 789 SER A C 1
ATOM 6305 O O . SER A 1 789 ? 2.006 10.234 -10.234 1 89.19 789 SER A O 1
ATOM 6307 N N . THR A 1 790 ? 3.023 8.352 -10.938 1 92.19 790 THR A N 1
ATOM 6308 C CA . THR A 1 790 ? 4.168 9.07 -11.492 1 92.19 790 THR A CA 1
ATOM 6309 C C . THR A 1 790 ? 3.783 9.781 -12.789 1 92.19 790 THR A C 1
ATOM 6311 O O . THR A 1 790 ? 2.836 9.375 -13.469 1 92.19 790 THR A O 1
ATOM 6314 N N . PRO A 1 791 ? 4.414 10.883 -13.055 1 93.88 791 PRO A N 1
ATOM 6315 C CA . PRO A 1 791 ? 4.203 11.445 -14.391 1 93.88 791 PRO A CA 1
ATOM 6316 C C . PRO A 1 791 ? 4.762 10.555 -15.5 1 93.88 791 PRO A C 1
ATOM 6318 O O . PRO A 1 791 ? 5.465 9.578 -15.219 1 93.88 791 PRO A O 1
ATOM 6321 N N . SER A 1 792 ? 4.27 10.836 -16.766 1 92.62 792 SER A N 1
ATOM 6322 C CA . SER A 1 792 ? 4.926 10.195 -17.906 1 92.62 792 SER A CA 1
ATOM 6323 C C . SER A 1 792 ? 6.367 10.672 -18.047 1 92.62 792 SER A C 1
ATOM 6325 O O . SER A 1 792 ? 6.652 11.859 -17.891 1 92.62 792 SER A O 1
ATOM 6327 N N . ILE A 1 793 ? 7.277 9.773 -18.266 1 94.12 793 ILE A N 1
ATOM 6328 C CA . ILE A 1 793 ? 8.695 10.133 -18.281 1 94.12 793 ILE A CA 1
ATOM 6329 C C . ILE A 1 793 ? 9.359 9.57 -19.531 1 94.12 793 ILE A C 1
ATOM 6331 O O . ILE A 1 793 ? 9.211 8.391 -19.859 1 94.12 793 ILE A O 1
ATOM 6335 N N . ILE A 1 794 ? 10.008 10.414 -20.25 1 92.81 794 ILE A N 1
ATOM 6336 C CA . ILE A 1 794 ? 10.828 10.016 -21.391 1 92.81 794 ILE A CA 1
ATOM 6337 C C . ILE A 1 794 ? 12.18 9.508 -20.906 1 92.81 794 ILE A C 1
ATOM 6339 O O . ILE A 1 794 ? 12.859 10.18 -20.125 1 92.81 794 ILE A O 1
ATOM 6343 N N . GLY A 1 795 ? 12.562 8.297 -21.375 1 85.44 795 GLY A N 1
ATOM 6344 C CA . GLY A 1 795 ? 13.859 7.746 -21.016 1 85.44 795 GLY A CA 1
ATOM 6345 C C . GLY A 1 795 ? 13.867 7.059 -19.672 1 85.44 795 GLY A C 1
ATOM 6346 O O . GLY A 1 795 ? 14.93 6.879 -19.062 1 85.44 795 GLY A O 1
ATOM 6347 N N . ALA A 1 796 ? 12.797 6.684 -19.219 1 83.06 796 ALA A N 1
ATOM 6348 C CA . ALA A 1 796 ? 12.664 6.055 -17.922 1 83.06 796 ALA A CA 1
ATOM 6349 C C . ALA A 1 796 ? 13.359 4.695 -17.891 1 83.06 796 ALA A C 1
ATOM 6351 O O . ALA A 1 796 ? 13.445 4.016 -18.906 1 83.06 796 ALA A O 1
ATOM 6352 N N . MET B 1 1 ? -39.344 -5.082 -22.781 1 26.66 1 MET B N 1
ATOM 6353 C CA . MET B 1 1 ? -39.375 -3.689 -22.328 1 26.66 1 MET B CA 1
ATOM 6354 C C . MET B 1 1 ? -37.969 -3.164 -22.047 1 26.66 1 MET B C 1
ATOM 6356 O O . MET B 1 1 ? -37.219 -3.793 -21.312 1 26.66 1 MET B O 1
ATOM 6360 N N . SER B 1 2 ? -37.531 -2.291 -22.922 1 31.5 2 SER B N 1
ATOM 6361 C CA . SER B 1 2 ? -36.219 -1.662 -22.984 1 31.5 2 SER B CA 1
ATOM 6362 C C . SER B 1 2 ? -35.875 -0.925 -21.688 1 31.5 2 SER B C 1
ATOM 6364 O O . SER B 1 2 ? -36.625 -0.046 -21.266 1 31.5 2 SER B O 1
ATOM 6366 N N . ILE B 1 3 ? -35.406 -1.661 -20.734 1 38 3 ILE B N 1
ATOM 6367 C CA . ILE B 1 3 ? -35 -1.034 -19.484 1 38 3 ILE B CA 1
ATOM 6368 C C . ILE B 1 3 ? -34.188 0.229 -19.797 1 38 3 ILE B C 1
ATOM 6370 O O . ILE B 1 3 ? -33.125 0.159 -20.375 1 38 3 ILE B O 1
ATOM 6374 N N . SER B 1 4 ? -34.875 1.282 -20 1 36.69 4 SER B N 1
ATOM 6375 C CA . SER B 1 4 ? -34.219 2.557 -20.281 1 36.69 4 SER B CA 1
ATOM 6376 C C . SER B 1 4 ? -33.25 2.941 -19.156 1 36.69 4 SER B C 1
ATOM 6378 O O . SER B 1 4 ? -33.406 2.52 -18.016 1 36.69 4 SER B O 1
ATOM 6380 N N . ARG B 1 5 ? -32.156 3.594 -19.469 1 42.06 5 ARG B N 1
ATOM 6381 C CA . ARG B 1 5 ? -31.094 4.098 -18.641 1 42.06 5 ARG B CA 1
ATOM 6382 C C . ARG B 1 5 ? -31.641 4.84 -17.422 1 42.06 5 ARG B C 1
ATOM 6384 O O . ARG B 1 5 ? -31.094 4.715 -16.312 1 42.06 5 ARG B O 1
ATOM 6391 N N . ARG B 1 6 ? -32.75 5.602 -17.688 1 44.34 6 ARG B N 1
ATOM 6392 C CA . ARG B 1 6 ? -33.25 6.504 -16.656 1 44.34 6 ARG B CA 1
ATOM 6393 C C . ARG B 1 6 ? -33.906 5.727 -15.516 1 44.34 6 ARG B C 1
ATOM 6395 O O . ARG B 1 6 ? -33.906 6.195 -14.375 1 44.34 6 ARG B O 1
ATOM 6402 N N . SER B 1 7 ? -34.406 4.664 -15.734 1 42.72 7 SER B N 1
ATOM 6403 C CA . SER B 1 7 ? -35.188 3.955 -14.719 1 42.72 7 SER B CA 1
ATOM 6404 C C . SER B 1 7 ? -34.281 3.195 -13.758 1 42.72 7 SER B C 1
ATOM 6406 O O . SER B 1 7 ? -34.688 2.844 -12.656 1 42.72 7 SER B O 1
ATOM 6408 N N . ILE B 1 8 ? -33.219 2.807 -14.141 1 41 8 ILE B N 1
ATOM 6409 C CA . ILE B 1 8 ? -32.375 1.922 -13.352 1 41 8 ILE B CA 1
ATOM 6410 C C . ILE B 1 8 ? -31.672 2.721 -12.25 1 41 8 ILE B C 1
ATOM 6412 O O . ILE B 1 8 ? -31.484 2.227 -11.133 1 41 8 ILE B O 1
ATOM 6416 N N . LEU B 1 9 ? -31.391 3.93 -12.523 1 43.5 9 LEU B N 1
ATOM 6417 C CA . LEU B 1 9 ? -30.516 4.66 -11.617 1 43.5 9 LEU B CA 1
ATOM 6418 C C . LEU B 1 9 ? -31.297 5.211 -10.43 1 43.5 9 LEU B C 1
ATOM 6420 O O . LEU B 1 9 ? -30.719 5.781 -9.5 1 43.5 9 LEU B O 1
ATOM 6424 N N . THR B 1 10 ? -32.688 5.062 -10.352 1 41.31 10 THR B N 1
ATOM 6425 C CA . THR B 1 10 ? -33.406 5.793 -9.305 1 41.31 10 THR B CA 1
ATOM 6426 C C . THR B 1 10 ? -33.281 5.074 -7.969 1 41.31 10 THR B C 1
ATOM 6428 O O . THR B 1 10 ? -33.5 5.676 -6.914 1 41.31 10 THR B O 1
ATOM 6431 N N . LYS B 1 11 ? -33.25 3.732 -7.836 1 44.09 11 LYS B N 1
ATOM 6432 C CA . LYS B 1 11 ? -33.5 3.131 -6.527 1 44.09 11 LYS B CA 1
ATOM 6433 C C . LYS B 1 11 ? -32.188 2.641 -5.898 1 44.09 11 LYS B C 1
ATOM 6435 O O . LYS B 1 11 ? -32.188 1.615 -5.211 1 44.09 11 LYS B O 1
ATOM 6440 N N . ILE B 1 12 ? -31.234 3.316 -6.074 1 41.94 12 ILE B N 1
ATOM 6441 C CA . ILE B 1 12 ? -30.094 2.693 -5.418 1 41.94 12 ILE B CA 1
ATOM 6442 C C . ILE B 1 12 ? -30.031 3.139 -3.957 1 41.94 12 ILE B C 1
ATOM 6444 O O . ILE B 1 12 ? -29.844 4.324 -3.672 1 41.94 12 ILE B O 1
ATOM 6448 N N . PRO B 1 13 ? -30.641 2.27 -3.074 1 43.88 13 PRO B N 1
ATOM 6449 C CA . PRO B 1 13 ? -30.359 2.596 -1.675 1 43.88 13 PRO B CA 1
ATOM 6450 C C . PRO B 1 13 ? -28.875 2.447 -1.328 1 43.88 13 PRO B C 1
ATOM 6452 O O . PRO B 1 13 ? -28.266 1.415 -1.626 1 43.88 13 PRO B O 1
ATOM 6455 N N . ILE B 1 14 ? -28.281 3.469 -1.199 1 40.94 14 ILE B N 1
ATOM 6456 C CA . ILE B 1 14 ? -26.859 3.422 -0.914 1 40.94 14 ILE B CA 1
ATOM 6457 C C . ILE B 1 14 ? -26.641 3.25 0.587 1 40.94 14 ILE B C 1
ATOM 6459 O O . ILE B 1 14 ? -26.875 4.176 1.366 1 40.94 14 ILE B O 1
ATOM 6463 N N . ALA B 1 15 ? -27.047 2.029 1.283 1 39.47 15 ALA B N 1
ATOM 6464 C CA . ALA B 1 15 ? -26.641 1.882 2.68 1 39.47 15 ALA B CA 1
ATOM 6465 C C . ALA B 1 15 ? -25.141 1.627 2.791 1 39.47 15 ALA B C 1
ATOM 6467 O O . ALA B 1 15 ? -24.672 0.532 2.482 1 39.47 15 ALA B O 1
ATOM 6468 N N . LEU B 1 16 ? -24.359 2.428 2.67 1 43.03 16 LEU B N 1
ATOM 6469 C CA . LEU B 1 16 ? -22.938 2.133 2.832 1 43.03 16 LEU B CA 1
ATOM 6470 C C . LEU B 1 16 ? -22.594 1.916 4.301 1 43.03 16 LEU B C 1
ATOM 6472 O O . LEU B 1 16 ? -22.703 2.84 5.109 1 43.03 16 LEU B O 1
ATOM 6476 N N . ALA B 1 17 ? -22.75 0.715 4.965 1 39.34 17 ALA B N 1
ATOM 6477 C CA . ALA B 1 17 ? -22.219 0.426 6.297 1 39.34 17 ALA B CA 1
ATOM 6478 C C . ALA B 1 17 ? -20.734 0.757 6.379 1 39.34 17 ALA B C 1
ATOM 6480 O O . ALA B 1 17 ? -19.891 -0.057 6 1 39.34 17 ALA B O 1
ATOM 6481 N N . SER B 1 18 ? -20.188 1.765 6.047 1 43.19 18 SER B N 1
ATOM 6482 C CA . SER B 1 18 ? -18.75 1.975 6.062 1 43.19 18 SER B CA 1
ATOM 6483 C C . SER B 1 18 ? -18.203 2.004 7.488 1 43.19 18 SER B C 1
ATOM 6485 O O . SER B 1 18 ? -18.859 2.547 8.391 1 43.19 18 SER B O 1
ATOM 6487 N N . ALA B 1 19 ? -17.5 1.074 8.047 1 44.06 19 ALA B N 1
ATOM 6488 C CA . ALA B 1 19 ? -16.688 1.224 9.25 1 44.06 19 ALA B CA 1
ATOM 6489 C C . ALA B 1 19 ? -16.281 2.68 9.461 1 44.06 19 ALA B C 1
ATOM 6491 O O . ALA B 1 19 ? -15.852 3.355 8.523 1 44.06 19 ALA B O 1
ATOM 6492 N N . ASN B 1 20 ? -16.797 3.262 10.516 1 49 20 ASN B N 1
ATOM 6493 C CA . ASN B 1 20 ? -16.656 4.668 10.875 1 49 20 ASN B CA 1
ATOM 6494 C C . ASN B 1 20 ? -15.211 5.004 11.242 1 49 20 ASN B C 1
ATOM 6496 O O . ASN B 1 20 ? -14.883 5.129 12.43 1 49 20 ASN B O 1
ATOM 6500 N N . VAL B 1 21 ? -14.25 4.672 10.383 1 48.91 21 VAL B N 1
ATOM 6501 C CA . VAL B 1 21 ? -12.82 4.887 10.57 1 48.91 21 VAL B CA 1
ATOM 6502 C C . VAL B 1 21 ? -12.57 6.32 11.039 1 48.91 21 VAL B C 1
ATOM 6504 O O . VAL B 1 21 ? -11.539 6.609 11.648 1 48.91 21 VAL B O 1
ATOM 6507 N N . LEU B 1 22 ? -13.523 7.137 10.898 1 48.44 22 LEU B N 1
ATOM 6508 C CA . LEU B 1 22 ? -13.32 8.516 11.312 1 48.44 22 LEU B CA 1
ATOM 6509 C C . LEU B 1 22 ? -13.969 8.773 12.672 1 48.44 22 LEU B C 1
ATOM 6511 O O . LEU B 1 22 ? -14 9.914 13.141 1 48.44 22 LEU B O 1
ATOM 6515 N N . LYS B 1 23 ? -14.352 7.582 13.234 1 53.5 23 LYS B N 1
ATOM 6516 C CA . LYS B 1 23 ? -14.859 7.738 14.594 1 53.5 23 LYS B CA 1
ATOM 6517 C C . LYS B 1 23 ? -13.711 7.922 15.586 1 53.5 23 LYS B C 1
ATOM 6519 O O . LYS B 1 23 ? -12.578 7.516 15.32 1 53.5 23 LYS B O 1
ATOM 6524 N N . ALA B 1 24 ? -13.938 8.656 16.547 1 44.72 24 ALA B N 1
ATOM 6525 C CA . ALA B 1 24 ? -13 8.953 17.625 1 44.72 24 ALA B CA 1
ATOM 6526 C C . ALA B 1 24 ? -12.414 7.668 18.219 1 44.72 24 ALA B C 1
ATOM 6528 O O . ALA B 1 24 ? -13.133 6.871 18.812 1 44.72 24 ALA B O 1
ATOM 6529 N N . VAL B 1 25 ? -11.422 6.949 17.406 1 51.5 25 VAL B N 1
ATOM 6530 C CA . VAL B 1 25 ? -10.75 5.723 17.828 1 51.5 25 VAL B CA 1
ATOM 6531 C C . VAL B 1 25 ? -9.75 6.043 18.938 1 51.5 25 VAL B C 1
ATOM 6533 O O . VAL B 1 25 ? -8.875 6.895 18.766 1 51.5 25 VAL B O 1
ATOM 6536 N N . GLY B 1 26 ? -10.07 6.32 20.109 1 52.75 26 GLY B N 1
ATOM 6537 C CA . GLY B 1 26 ? -9.008 6.754 21 1 52.75 26 GLY B CA 1
ATOM 6538 C C . GLY B 1 26 ? -8.555 5.664 21.953 1 52.75 26 GLY B C 1
ATOM 6539 O O . GLY B 1 26 ? -8.945 4.504 21.812 1 52.75 26 GLY B O 1
ATOM 6540 N N . VAL B 1 27 ? -7.621 5.852 22.766 1 56 27 VAL B N 1
ATOM 6541 C CA . VAL B 1 27 ? -6.934 5.203 23.875 1 56 27 VAL B CA 1
ATOM 6542 C C . VAL B 1 27 ? -7.949 4.523 24.797 1 56 27 VAL B C 1
ATOM 6544 O O . VAL B 1 27 ? -7.598 3.648 25.594 1 56 27 VAL B O 1
ATOM 6547 N N . PHE B 1 28 ? -9.141 4.719 24.406 1 65.25 28 PHE B N 1
ATOM 6548 C CA . PHE B 1 28 ? -10.141 4.211 25.344 1 65.25 28 PHE B CA 1
ATOM 6549 C C . PHE B 1 28 ? -10.773 2.928 24.828 1 65.25 28 PHE B C 1
ATOM 6551 O O . PHE B 1 28 ? -11.516 2.258 25.531 1 65.25 28 PHE B O 1
ATOM 6558 N N . GLU B 1 29 ? -10.391 2.717 23.531 1 70.62 29 GLU B N 1
ATOM 6559 C CA . GLU B 1 29 ? -10.977 1.501 22.969 1 70.62 29 GLU B CA 1
ATOM 6560 C C . GLU B 1 29 ? -9.992 0.336 23.031 1 70.62 29 GLU B C 1
ATOM 6562 O O . GLU B 1 29 ? -8.797 0.518 22.812 1 70.62 29 GLU B O 1
ATOM 6567 N N . LYS B 1 30 ? -10.57 -0.764 23.484 1 79.69 30 LYS B N 1
ATOM 6568 C CA . LYS B 1 30 ? -9.773 -1.981 23.594 1 79.69 30 LYS B CA 1
ATOM 6569 C C . LYS B 1 30 ? -9.391 -2.521 22.219 1 79.69 30 LYS B C 1
ATOM 6571 O O . LYS B 1 30 ? -10.18 -2.43 21.281 1 79.69 30 LYS B O 1
ATOM 6576 N N . VAL B 1 31 ? -8.172 -2.969 22.031 1 85.88 31 VAL B N 1
ATOM 6577 C CA . VAL B 1 31 ? -7.715 -3.664 20.844 1 85.88 31 VAL B CA 1
ATOM 6578 C C . VAL B 1 31 ? -8.125 -5.133 20.906 1 85.88 31 VAL B C 1
ATOM 6580 O O . VAL B 1 31 ? -7.777 -5.84 21.859 1 85.88 31 VAL B O 1
ATOM 6583 N N . GLU B 1 32 ? -8.891 -5.598 19.953 1 91.38 32 GLU B N 1
ATOM 6584 C CA . GLU B 1 32 ? -9.305 -6.992 19.891 1 91.38 32 GLU B CA 1
ATOM 6585 C C . GLU B 1 32 ? -8.305 -7.82 19.078 1 91.38 32 GLU B C 1
ATOM 6587 O O . GLU B 1 32 ? -7.746 -7.344 18.094 1 91.38 32 GLU B O 1
ATOM 6592 N N . SER B 1 33 ? -8.023 -9.047 19.594 1 95.06 33 SER B N 1
ATOM 6593 C CA . SER B 1 33 ? -7.207 -10.023 18.875 1 95.06 33 SER B CA 1
ATOM 6594 C C . SER B 1 33 ? -8.07 -11.094 18.219 1 95.06 33 SER B C 1
ATOM 6596 O O . SER B 1 33 ? -8.703 -11.891 18.922 1 95.06 33 SER B O 1
ATOM 6598 N N . ILE B 1 34 ? -8.102 -11.18 16.891 1 97.69 34 ILE B N 1
ATOM 6599 C CA . ILE B 1 34 ? -9.023 -12.062 16.188 1 97.69 34 ILE B CA 1
ATOM 6600 C C . ILE B 1 34 ? -8.227 -13.039 15.312 1 97.69 34 ILE B C 1
ATOM 6602 O O . ILE B 1 34 ? -7.543 -12.633 14.375 1 97.69 34 ILE B O 1
ATOM 6606 N N . PRO B 1 35 ? -8.32 -14.328 15.594 1 97.94 35 PRO B N 1
ATOM 6607 C CA . PRO B 1 35 ? -7.578 -15.305 14.805 1 97.94 35 PRO B CA 1
ATOM 6608 C C . PRO B 1 35 ? -8.156 -15.5 13.406 1 97.94 35 PRO B C 1
ATOM 6610 O O . PRO B 1 35 ? -9.383 -15.461 13.227 1 97.94 35 PRO B O 1
ATOM 6613 N N . HIS B 1 36 ? -7.32 -15.727 12.422 1 98.12 36 HIS B N 1
ATOM 6614 C CA . HIS B 1 36 ? -7.68 -15.977 11.031 1 98.12 36 HIS B CA 1
ATOM 6615 C C . HIS B 1 36 ? -6.57 -16.734 10.305 1 98.12 36 HIS B C 1
ATOM 6617 O O . HIS B 1 36 ? -5.547 -17.078 10.906 1 98.12 36 HIS B O 1
ATOM 6623 N N . ALA B 1 37 ? -6.84 -17.203 9.117 1 97.69 37 ALA B N 1
ATOM 6624 C CA . ALA B 1 37 ? -5.855 -17.953 8.328 1 97.69 37 ALA B CA 1
ATOM 6625 C C . ALA B 1 37 ? -6.094 -17.766 6.836 1 97.69 37 ALA B C 1
ATOM 6627 O O . ALA B 1 37 ? -7.211 -17.453 6.41 1 97.69 37 ALA B O 1
ATOM 6628 N N . THR B 1 38 ? -5.047 -17.828 6.078 1 96.81 38 THR B N 1
ATOM 6629 C CA . THR B 1 38 ? -5.082 -17.656 4.633 1 96.81 38 THR B CA 1
ATOM 6630 C C . THR B 1 38 ? -4.09 -18.594 3.949 1 96.81 38 THR B C 1
ATOM 6632 O O . THR B 1 38 ? -3.371 -19.328 4.617 1 96.81 38 THR B O 1
ATOM 6635 N N . HIS B 1 39 ? -4.027 -18.516 2.586 1 96.5 39 HIS B N 1
ATOM 6636 C CA . HIS B 1 39 ? -3.049 -19.25 1.788 1 96.5 39 HIS B CA 1
ATOM 6637 C C . HIS B 1 39 ? -1.633 -18.75 2.055 1 96.5 39 HIS B C 1
ATOM 6639 O O . HIS B 1 39 ? -0.657 -19.391 1.668 1 96.5 39 HIS B O 1
ATOM 6645 N N . PHE B 1 40 ? -1.533 -17.578 2.75 1 95.94 40 PHE B N 1
ATOM 6646 C CA . PHE B 1 40 ? -0.243 -16.969 3.027 1 95.94 40 PHE B CA 1
ATOM 6647 C C . PHE B 1 40 ? 0.242 -17.328 4.426 1 95.94 40 PHE B C 1
ATOM 6649 O O . PHE B 1 40 ? 1.418 -17.141 4.75 1 95.94 40 PHE B O 1
ATOM 6656 N N . GLY B 1 41 ? -0.682 -17.766 5.266 1 96.5 41 GLY B N 1
ATOM 6657 C CA . GLY B 1 41 ? -0.366 -18.141 6.637 1 96.5 41 GLY B CA 1
ATOM 6658 C C . GLY B 1 41 ? -1.463 -17.781 7.621 1 96.5 41 GLY B C 1
ATOM 6659 O O . GLY B 1 41 ? -2.373 -17.016 7.293 1 96.5 41 GLY B O 1
ATOM 6660 N N . PRO B 1 42 ? -1.381 -18.375 8.773 1 97.75 42 PRO B N 1
ATOM 6661 C CA . PRO B 1 42 ? -2.299 -18.016 9.852 1 97.75 42 PRO B CA 1
ATOM 6662 C C . PRO B 1 42 ? -1.854 -16.766 10.609 1 97.75 42 PRO B C 1
ATOM 6664 O O . PRO B 1 42 ? -0.653 -16.516 10.75 1 97.75 42 PRO B O 1
ATOM 6667 N N . PHE B 1 43 ? -2.82 -15.977 11.102 1 97.12 43 PHE B N 1
ATOM 6668 C CA . PHE B 1 43 ? -2.441 -14.758 11.805 1 97.12 43 PHE B CA 1
ATOM 6669 C C . PHE B 1 43 ? -3.506 -14.359 12.82 1 97.12 43 PHE B C 1
ATOM 6671 O O . PHE B 1 43 ? -4.562 -14.992 12.891 1 97.12 43 PHE B O 1
ATOM 6678 N N . ILE B 1 44 ? -3.141 -13.469 13.664 1 97.31 44 ILE B N 1
ATOM 6679 C CA . ILE B 1 44 ? -4.023 -12.766 14.586 1 97.31 44 ILE B CA 1
ATOM 6680 C C . ILE B 1 44 ? -4.133 -11.297 14.172 1 97.31 44 ILE B C 1
ATOM 6682 O O . ILE B 1 44 ? -3.129 -10.578 14.148 1 97.31 44 ILE B O 1
ATOM 6686 N N . ALA B 1 45 ? -5.34 -10.883 13.812 1 96.06 45 ALA B N 1
ATOM 6687 C CA . ALA B 1 45 ? -5.578 -9.477 13.484 1 96.06 45 ALA B CA 1
ATOM 6688 C C . ALA B 1 45 ? -5.855 -8.664 14.742 1 96.06 45 ALA B C 1
ATOM 6690 O O . ALA B 1 45 ? -6.68 -9.047 15.57 1 96.06 45 ALA B O 1
ATOM 6691 N N . LYS B 1 46 ? -5.113 -7.59 14.875 1 92.62 46 LYS B N 1
ATOM 6692 C CA . LYS B 1 46 ? -5.414 -6.605 15.906 1 92.62 46 LYS B CA 1
ATOM 6693 C C . LYS B 1 46 ? -6.387 -5.547 15.398 1 92.62 46 LYS B C 1
ATOM 6695 O O . LYS B 1 46 ? -6.062 -4.789 14.484 1 92.62 46 LYS B O 1
ATOM 6700 N N . VAL B 1 47 ? -7.566 -5.555 15.984 1 91.62 47 VAL B N 1
ATOM 6701 C CA . VAL B 1 47 ? -8.641 -4.703 15.484 1 91.62 47 VAL B CA 1
ATOM 6702 C C . VAL B 1 47 ? -9.055 -3.705 16.562 1 91.62 47 VAL B C 1
ATOM 6704 O O . VAL B 1 47 ? -9.281 -4.082 17.703 1 91.62 47 VAL B O 1
ATOM 6707 N N . GLN B 1 48 ? -9.039 -2.465 16.203 1 84.81 48 GLN B N 1
ATOM 6708 C CA . GLN B 1 48 ? -9.523 -1.397 17.078 1 84.81 48 GLN B CA 1
ATOM 6709 C C . GLN B 1 48 ? -10.625 -0.588 16.391 1 84.81 48 GLN B C 1
ATOM 6711 O O . GLN B 1 48 ? -10.422 -0.062 15.289 1 84.81 48 GLN B O 1
ATOM 6716 N N . ASN B 1 49 ? -11.812 -0.52 17 1 80.25 49 ASN B N 1
ATOM 6717 C CA . ASN B 1 49 ? -12.969 0.187 16.469 1 80.25 49 ASN B CA 1
ATOM 6718 C C . ASN B 1 49 ? -13.336 -0.312 15.07 1 80.25 49 ASN B C 1
ATOM 6720 O O . ASN B 1 49 ? -13.609 0.486 14.164 1 80.25 49 ASN B O 1
ATOM 6724 N N . GLY B 1 50 ? -13.18 -1.609 14.906 1 86.31 50 GLY B N 1
ATOM 6725 C CA . GLY B 1 50 ? -13.602 -2.227 13.656 1 86.31 50 GLY B CA 1
ATOM 6726 C C . GLY B 1 50 ? -12.602 -2.059 12.531 1 86.31 50 GLY B C 1
ATOM 6727 O O . GLY B 1 50 ? -12.883 -2.4 11.383 1 86.31 50 GLY B O 1
ATOM 6728 N N . VAL B 1 51 ? -11.398 -1.522 12.898 1 86.06 51 VAL B N 1
ATOM 6729 C CA . VAL B 1 51 ? -10.359 -1.302 11.891 1 86.06 51 VAL B CA 1
ATOM 6730 C C . VAL B 1 51 ? -9.125 -2.141 12.227 1 86.06 51 VAL B C 1
ATOM 6732 O O . VAL B 1 51 ? -8.711 -2.211 13.391 1 86.06 51 VAL B O 1
ATOM 6735 N N . ILE B 1 52 ? -8.586 -2.738 11.219 1 90 52 ILE B N 1
ATOM 6736 C CA . ILE B 1 52 ? -7.379 -3.533 11.438 1 90 52 ILE B CA 1
ATOM 6737 C C . ILE B 1 52 ? -6.18 -2.607 11.633 1 90 52 ILE B C 1
ATOM 6739 O O . ILE B 1 52 ? -5.883 -1.773 10.773 1 90 52 ILE B O 1
ATOM 6743 N N . LYS B 1 53 ? -5.484 -2.762 12.695 1 83.5 53 LYS B N 1
ATOM 6744 C CA . LYS B 1 53 ? -4.32 -1.93 13 1 83.5 53 LYS B CA 1
ATOM 6745 C C . LYS B 1 53 ? -3.021 -2.676 12.711 1 83.5 53 LYS B C 1
ATOM 6747 O O . LYS B 1 53 ? -1.985 -2.057 12.469 1 83.5 53 LYS B O 1
ATOM 6752 N N . ASP B 1 54 ? -3.105 -4.027 12.867 1 85.81 54 ASP B N 1
ATOM 6753 C CA . ASP B 1 54 ? -1.896 -4.828 12.719 1 85.81 54 ASP B CA 1
ATOM 6754 C C . ASP B 1 54 ? -2.236 -6.285 12.414 1 85.81 54 ASP B C 1
ATOM 6756 O O . ASP B 1 54 ? -3.342 -6.742 12.711 1 85.81 54 ASP B O 1
ATOM 6760 N N . ILE B 1 55 ? -1.346 -6.949 11.742 1 91.62 55 ILE B N 1
ATOM 6761 C CA . ILE B 1 55 ? -1.398 -8.383 11.484 1 91.62 55 ILE B CA 1
ATOM 6762 C C . ILE B 1 55 ? -0.205 -9.07 12.148 1 91.62 55 ILE B C 1
ATOM 6764 O O . ILE B 1 55 ? 0.947 -8.789 11.812 1 91.62 55 ILE B O 1
ATOM 6768 N N . VAL B 1 56 ? -0.499 -9.992 13.078 1 91.19 56 VAL B N 1
ATOM 6769 C CA . VAL B 1 56 ? 0.545 -10.719 13.789 1 91.19 56 VAL B CA 1
ATOM 6770 C C . VAL B 1 56 ? 0.484 -12.203 13.422 1 91.19 56 VAL B C 1
ATOM 6772 O O . VAL B 1 56 ? -0.566 -12.836 13.539 1 91.19 56 VAL B O 1
ATOM 6775 N N . PRO B 1 57 ? 1.564 -12.812 12.945 1 92.56 57 PRO B N 1
ATOM 6776 C CA . PRO B 1 57 ? 1.533 -14.242 12.633 1 92.56 57 PRO B CA 1
ATOM 6777 C C . PRO B 1 57 ? 1.173 -15.102 13.844 1 92.56 57 PRO B C 1
ATOM 6779 O O . PRO B 1 57 ? 1.577 -14.789 14.969 1 92.56 57 PRO B O 1
ATOM 6782 N N . GLN B 1 58 ? 0.489 -16.188 13.633 1 95.44 58 GLN B N 1
ATOM 6783 C CA . GLN B 1 58 ? 0.221 -17.141 14.703 1 95.44 58 GLN B CA 1
ATOM 6784 C C . GLN B 1 58 ? 1.471 -17.953 15.047 1 95.44 58 GLN B C 1
ATOM 6786 O O . GLN B 1 58 ? 2.375 -18.078 14.227 1 95.44 58 GLN B O 1
ATOM 6791 N N . LYS B 1 59 ? 1.481 -18.484 16.172 1 91.56 59 LYS B N 1
ATOM 6792 C CA . LYS B 1 59 ? 2.619 -19.266 16.656 1 91.56 59 LYS B CA 1
ATOM 6793 C C . LYS B 1 59 ? 2.826 -20.531 15.82 1 91.56 59 LYS B C 1
ATOM 6795 O O . LYS B 1 59 ? 3.945 -21.031 15.727 1 91.56 59 LYS B O 1
ATOM 6800 N N . SER B 1 60 ? 1.793 -20.984 15.203 1 91 60 SER B N 1
ATOM 6801 C CA . SER B 1 60 ? 1.856 -22.219 14.414 1 91 60 SER B CA 1
ATOM 6802 C C . SER B 1 60 ? 2.584 -22 13.094 1 91 60 SER B C 1
ATOM 6804 O O . SER B 1 60 ? 2.928 -22.953 12.398 1 91 60 SER B O 1
ATOM 6806 N N . ASP B 1 61 ? 2.838 -20.781 12.719 1 93.56 61 ASP B N 1
ATOM 6807 C CA . ASP B 1 61 ? 3.605 -20.453 11.516 1 93.56 61 ASP B CA 1
ATOM 6808 C C . ASP B 1 61 ? 5.098 -20.375 11.828 1 93.56 61 ASP B C 1
ATOM 6810 O O . ASP B 1 61 ? 5.547 -19.438 12.5 1 93.56 61 ASP B O 1
ATOM 6814 N N . TYR B 1 62 ? 5.82 -21.281 11.352 1 92.12 62 TYR B N 1
ATOM 6815 C CA . TYR B 1 62 ? 7.234 -21.391 11.688 1 92.12 62 TYR B CA 1
ATOM 6816 C C . TYR B 1 62 ? 8.023 -20.203 11.133 1 92.12 62 TYR B C 1
ATOM 6818 O O . TYR B 1 62 ? 8.953 -19.719 11.773 1 92.12 62 TYR B O 1
ATOM 6826 N N . ASN B 1 63 ? 7.703 -19.75 9.984 1 90.62 63 ASN B N 1
ATOM 6827 C CA . ASN B 1 63 ? 8.445 -18.688 9.305 1 90.62 63 ASN B CA 1
ATOM 6828 C C . ASN B 1 63 ? 7.523 -17.828 8.461 1 90.62 63 ASN B C 1
ATOM 6830 O O . ASN B 1 63 ? 7.582 -17.859 7.227 1 90.62 63 ASN B O 1
ATOM 6834 N N . PRO B 1 64 ? 6.781 -16.969 9.156 1 90.19 64 PRO B N 1
ATOM 6835 C CA . PRO B 1 64 ? 5.84 -16.109 8.414 1 90.19 64 PRO B CA 1
ATOM 6836 C C . PRO B 1 64 ? 6.527 -15.234 7.375 1 90.19 64 PRO B C 1
ATOM 6838 O O . PRO B 1 64 ? 7.648 -14.773 7.594 1 90.19 64 PRO B O 1
ATOM 6841 N N . THR B 1 65 ? 5.855 -14.984 6.23 1 87.5 65 THR B N 1
ATOM 6842 C CA . THR B 1 65 ? 6.41 -14.195 5.141 1 87.5 65 THR B CA 1
ATOM 6843 C C . THR B 1 65 ? 5.812 -12.789 5.133 1 87.5 65 THR B C 1
ATOM 6845 O O . THR B 1 65 ? 4.82 -12.531 5.812 1 87.5 65 THR B O 1
ATOM 6848 N N . MET B 1 66 ? 6.406 -11.891 4.363 1 86.44 66 MET B N 1
ATOM 6849 C CA . MET B 1 66 ? 5.945 -10.516 4.234 1 86.44 66 MET B CA 1
ATOM 6850 C C . MET B 1 66 ? 4.559 -10.461 3.596 1 86.44 66 MET B C 1
ATOM 6852 O O . MET B 1 66 ? 3.846 -9.469 3.734 1 86.44 66 MET B O 1
ATOM 6856 N N . MET B 1 67 ? 4.16 -11.508 2.898 1 90.88 67 MET B N 1
ATOM 6857 C CA . MET B 1 67 ? 2.865 -11.531 2.221 1 90.88 67 MET B CA 1
ATOM 6858 C C . MET B 1 67 ? 1.723 -11.445 3.227 1 90.88 67 MET B C 1
ATOM 6860 O O . MET B 1 67 ? 0.667 -10.883 2.926 1 90.88 67 MET B O 1
ATOM 6864 N N . LEU B 1 68 ? 1.955 -11.938 4.43 1 90.75 68 LEU B N 1
ATOM 6865 C CA . LEU B 1 68 ? 0.946 -11.875 5.48 1 90.75 68 LEU B CA 1
ATOM 6866 C C . LEU B 1 68 ? 0.65 -10.43 5.863 1 90.75 68 LEU B C 1
ATOM 6868 O O . LEU B 1 68 ? -0.493 -10.078 6.168 1 90.75 68 LEU B O 1
ATOM 6872 N N . LYS B 1 69 ? 1.649 -9.586 5.797 1 86.81 69 LYS B N 1
ATOM 6873 C CA . LYS B 1 69 ? 1.522 -8.195 6.215 1 86.81 69 LYS B CA 1
ATOM 6874 C C . LYS B 1 69 ? 0.722 -7.387 5.195 1 86.81 69 LYS B C 1
ATOM 6876 O O . LYS B 1 69 ? 0.202 -6.312 5.52 1 86.81 69 LYS B O 1
ATOM 6881 N N . ALA B 1 70 ? 0.575 -7.898 4.031 1 90.12 70 ALA B N 1
ATOM 6882 C CA . ALA B 1 70 ? -0.145 -7.199 2.969 1 90.12 70 ALA B CA 1
ATOM 6883 C C . ALA B 1 70 ? -1.654 -7.32 3.158 1 90.12 70 ALA B C 1
ATOM 6885 O O . ALA B 1 70 ? -2.428 -6.652 2.467 1 90.12 70 ALA B O 1
ATOM 6886 N N . MET B 1 71 ? -2.129 -8.055 4.152 1 90.81 71 MET B N 1
ATOM 6887 C CA . MET B 1 71 ? -3.551 -8.328 4.332 1 90.81 71 MET B CA 1
ATOM 6888 C C . MET B 1 71 ? -4.32 -7.047 4.629 1 90.81 71 MET B C 1
ATOM 6890 O O . MET B 1 71 ? -5.457 -6.883 4.184 1 90.81 71 MET B O 1
ATOM 6894 N N . VAL B 1 72 ? -3.668 -6.156 5.363 1 89.44 72 VAL B N 1
ATOM 6895 C CA . VAL B 1 72 ? -4.348 -4.906 5.688 1 89.44 72 VAL B CA 1
ATOM 6896 C C . VAL B 1 72 ? -4.566 -4.086 4.418 1 89.44 72 VAL B C 1
ATOM 6898 O O . VAL B 1 72 ? -5.664 -3.586 4.176 1 89.44 72 VAL B O 1
ATOM 6901 N N . ASP B 1 73 ? -3.551 -4.02 3.615 1 90.19 73 ASP B N 1
ATOM 6902 C CA . ASP B 1 73 ? -3.631 -3.314 2.34 1 90.19 73 ASP B CA 1
ATOM 6903 C C . ASP B 1 73 ? -4.672 -3.953 1.424 1 90.19 73 ASP B C 1
ATOM 6905 O O . ASP B 1 73 ? -5.41 -3.252 0.727 1 90.19 73 ASP B O 1
ATOM 6909 N N . ARG B 1 74 ? -4.746 -5.211 1.478 1 91.38 74 ARG B N 1
ATOM 6910 C CA . ARG B 1 74 ? -5.648 -5.957 0.605 1 91.38 74 ARG B CA 1
ATOM 6911 C C . ARG B 1 74 ? -7.105 -5.645 0.934 1 91.38 74 ARG B C 1
ATOM 6913 O O . ARG B 1 74 ? -7.926 -5.457 0.032 1 91.38 74 ARG B O 1
ATOM 6920 N N . VAL B 1 75 ? -7.445 -5.594 2.17 1 92.25 75 VAL B N 1
ATOM 6921 C CA . VAL B 1 75 ? -8.836 -5.445 2.592 1 92.25 75 VAL B CA 1
ATOM 6922 C C . VAL B 1 75 ? -9.305 -4.016 2.328 1 92.25 75 VAL B C 1
ATOM 6924 O O . VAL B 1 75 ? -10.453 -3.795 1.945 1 92.25 75 VAL B O 1
ATOM 6927 N N . TYR B 1 76 ? -8.414 -3.059 2.434 1 89.88 76 TYR B N 1
ATOM 6928 C CA . TYR B 1 76 ? -8.828 -1.665 2.326 1 89.88 76 TYR B CA 1
ATOM 6929 C C . TYR B 1 76 ? -8.398 -1.068 0.991 1 89.88 76 TYR B C 1
ATOM 6931 O O . TYR B 1 76 ? -8.594 0.125 0.747 1 89.88 76 TYR B O 1
ATOM 6939 N N . SER B 1 77 ? -7.941 -1.895 0.12 1 90.12 77 SER B N 1
ATOM 6940 C CA . SER B 1 77 ? -7.383 -1.434 -1.146 1 90.12 77 SER B CA 1
ATOM 6941 C C . SER B 1 77 ? -8.391 -0.582 -1.916 1 90.12 77 SER B C 1
ATOM 6943 O O . SER B 1 77 ? -9.586 -0.877 -1.923 1 90.12 77 SER B O 1
ATOM 6945 N N . ASP B 1 78 ? -7.848 0.461 -2.617 1 87.81 78 ASP B N 1
ATOM 6946 C CA . ASP B 1 78 ? -8.695 1.29 -3.473 1 87.81 78 ASP B CA 1
ATOM 6947 C C . ASP B 1 78 ? -9.164 0.512 -4.699 1 87.81 78 ASP B C 1
ATOM 6949 O O . ASP B 1 78 ? -10.086 0.938 -5.395 1 87.81 78 ASP B O 1
ATOM 6953 N N . SER B 1 79 ? -8.617 -0.647 -4.926 1 92.56 79 SER B N 1
ATOM 6954 C CA . SER B 1 79 ? -8.992 -1.472 -6.07 1 92.56 79 SER B CA 1
ATOM 6955 C C . SER B 1 79 ? -10.203 -2.344 -5.746 1 92.56 79 SER B C 1
ATOM 6957 O O . SER B 1 79 ? -10.656 -3.117 -6.59 1 92.56 79 SER B O 1
ATOM 6959 N N . ARG B 1 80 ? -10.805 -2.203 -4.598 1 94.56 80 ARG B N 1
ATOM 6960 C CA . ARG B 1 80 ? -11.969 -2.988 -4.207 1 94.56 80 ARG B CA 1
ATOM 6961 C C . ARG B 1 80 ? -13.148 -2.727 -5.141 1 94.56 80 ARG B C 1
ATOM 6963 O O . ARG B 1 80 ? -13.352 -1.596 -5.586 1 94.56 80 ARG B O 1
ATOM 6970 N N . VAL B 1 81 ? -13.828 -3.801 -5.531 1 96.94 81 VAL B N 1
ATOM 6971 C CA . VAL B 1 81 ? -15.18 -3.621 -6.051 1 96.94 81 VAL B CA 1
ATOM 6972 C C . VAL B 1 81 ? -16.125 -3.205 -4.918 1 96.94 81 VAL B C 1
ATOM 6974 O O . VAL B 1 81 ? -16.469 -4.02 -4.062 1 96.94 81 VAL B O 1
ATOM 6977 N N . LYS B 1 82 ? -16.547 -2.012 -4.973 1 94.19 82 LYS B N 1
ATOM 6978 C CA . LYS B 1 82 ? -17.203 -1.426 -3.805 1 94.19 82 LYS B CA 1
ATOM 6979 C C . LYS B 1 82 ? -18.703 -1.673 -3.834 1 94.19 82 LYS B C 1
ATOM 6981 O O . LYS B 1 82 ? -19.359 -1.688 -2.787 1 94.19 82 LYS B O 1
ATOM 6986 N N . TYR B 1 83 ? -19.344 -1.818 -5 1 94.81 83 TYR B N 1
ATOM 6987 C CA . TYR B 1 83 ? -20.766 -2.037 -5.262 1 94.81 83 TYR B CA 1
ATOM 6988 C C . TYR B 1 83 ? -20.969 -2.811 -6.559 1 94.81 83 TYR B C 1
ATOM 6990 O O . TYR B 1 83 ? -20.062 -2.883 -7.395 1 94.81 83 TYR B O 1
ATOM 6998 N N . PRO B 1 84 ? -22.141 -3.42 -6.652 1 97.81 84 PRO B N 1
ATOM 6999 C CA . PRO B 1 84 ? -22.406 -4.074 -7.938 1 97.81 84 PRO B CA 1
ATOM 7000 C C . PRO B 1 84 ? -22.312 -3.109 -9.117 1 97.81 84 PRO B C 1
ATOM 7002 O O . PRO B 1 84 ? -22.781 -1.968 -9.023 1 97.81 84 PRO B O 1
ATOM 7005 N N . CYS B 1 85 ? -21.688 -3.551 -10.148 1 97.88 85 CYS B N 1
ATOM 7006 C CA . CYS B 1 85 ? -21.531 -2.748 -11.359 1 97.88 85 CYS B CA 1
ATOM 7007 C C . CYS B 1 85 ? -21.922 -3.549 -12.602 1 97.88 85 CYS B C 1
ATOM 7009 O O . CYS B 1 85 ? -21.75 -4.77 -12.633 1 97.88 85 CYS B O 1
ATOM 7011 N N . VAL B 1 86 ? -22.5 -2.875 -13.578 1 98.5 86 VAL B N 1
ATOM 7012 C CA . VAL B 1 86 ? -22.797 -3.424 -14.898 1 98.5 86 VAL B CA 1
ATOM 7013 C C . VAL B 1 86 ? -22.156 -2.557 -15.977 1 98.5 86 VAL B C 1
ATOM 7015 O O . VAL B 1 86 ? -22.172 -1.327 -15.883 1 98.5 86 VAL B O 1
ATOM 7018 N N . ARG B 1 87 ? -21.484 -3.207 -16.922 1 98.31 87 ARG B N 1
ATOM 7019 C CA . ARG B 1 87 ? -20.875 -2.451 -18.016 1 98.31 87 ARG B CA 1
ATOM 7020 C C . ARG B 1 87 ? -21.906 -1.645 -18.781 1 98.31 87 ARG B C 1
ATOM 7022 O O . ARG B 1 87 ? -23.016 -2.131 -19.047 1 98.31 87 ARG B O 1
ATOM 7029 N N . LYS B 1 88 ? -21.594 -0.457 -19.188 1 96.75 88 LYS B N 1
ATOM 7030 C CA . LYS B 1 88 ? -22.547 0.535 -19.688 1 96.75 88 LYS B CA 1
ATOM 7031 C C . LYS B 1 88 ? -23.297 0.018 -20.906 1 96.75 88 LYS B C 1
ATOM 7033 O O . LYS B 1 88 ? -24.531 -0.008 -20.922 1 96.75 88 LYS B O 1
ATOM 7038 N N . SER B 1 89 ? -22.594 -0.417 -21.969 1 97.44 89 SER B N 1
ATOM 7039 C CA . SER B 1 89 ? -23.25 -0.817 -23.219 1 97.44 89 SER B CA 1
ATOM 7040 C C . SER B 1 89 ? -24.078 -2.076 -23.016 1 97.44 89 SER B C 1
ATOM 7042 O O . SER B 1 89 ? -25.109 -2.248 -23.672 1 97.44 89 SER B O 1
ATOM 7044 N N . PHE B 1 90 ? -23.719 -2.955 -22.172 1 97.94 90 PHE B N 1
ATOM 7045 C CA . PHE B 1 90 ? -24.484 -4.152 -21.859 1 97.94 90 PHE B CA 1
ATOM 7046 C C . PHE B 1 90 ? -25.797 -3.781 -21.156 1 97.94 90 PHE B C 1
ATOM 7048 O O . PHE B 1 90 ? -26.859 -4.305 -21.5 1 97.94 90 PHE B O 1
ATOM 7055 N N . LEU B 1 91 ? -25.625 -2.936 -20.141 1 96.81 91 LEU B N 1
ATOM 7056 C CA . LEU B 1 91 ? -26.797 -2.463 -19.422 1 96.81 91 LEU B CA 1
ATOM 7057 C C . LEU B 1 91 ? -27.781 -1.785 -20.375 1 96.81 91 LEU B C 1
ATOM 7059 O O . LEU B 1 91 ? -29 -1.926 -20.219 1 96.81 91 LEU B O 1
ATOM 7063 N N . GLU B 1 92 ? -27.234 -1.082 -21.359 1 95.88 92 GLU B N 1
ATOM 7064 C CA . GLU B 1 92 ? -28.047 -0.357 -22.312 1 95.88 92 GLU B CA 1
ATOM 7065 C C . GLU B 1 92 ? -28.516 -1.271 -23.453 1 95.88 92 GLU B C 1
ATOM 7067 O O . GLU B 1 92 ? -29.266 -0.847 -24.328 1 95.88 92 GLU B O 1
ATOM 7072 N N . ASN B 1 93 ? -28.125 -2.473 -23.5 1 94.75 93 ASN B N 1
ATOM 7073 C CA . ASN B 1 93 ? -28.469 -3.461 -24.516 1 94.75 93 ASN B CA 1
ATOM 7074 C C . ASN B 1 93 ? -28.078 -2.986 -25.906 1 94.75 93 ASN B C 1
ATOM 7076 O O . ASN B 1 93 ? -28.891 -3.035 -26.828 1 94.75 93 ASN B O 1
ATOM 7080 N N . LYS B 1 94 ? -26.891 -2.455 -25.922 1 95.62 94 LYS B N 1
ATOM 7081 C CA . LYS B 1 94 ? -26.406 -2.051 -27.234 1 95.62 94 LYS B CA 1
ATOM 7082 C C . LYS B 1 94 ? -26.031 -3.266 -28.078 1 95.62 94 LYS B C 1
ATOM 7084 O O . LYS B 1 94 ? -25.562 -4.277 -27.547 1 95.62 94 LYS B O 1
ATOM 7089 N N . LYS B 1 95 ? -26.125 -3.127 -29.406 1 93.62 95 LYS B N 1
ATOM 7090 C CA . LYS B 1 95 ? -25.875 -4.23 -30.328 1 93.62 95 LYS B CA 1
ATOM 7091 C C . LYS B 1 95 ? -24.406 -4.633 -30.312 1 93.62 95 LYS B C 1
ATOM 7093 O O . LYS B 1 95 ? -24.078 -5.816 -30.438 1 93.62 95 LYS B O 1
ATOM 7098 N N . ASN B 1 96 ? -23.547 -3.668 -30.172 1 92.62 96 ASN B N 1
ATOM 7099 C CA . ASN B 1 96 ? -22.109 -3.936 -30.234 1 92.62 96 ASN B CA 1
ATOM 7100 C C . ASN B 1 96 ? -21.5 -4.074 -28.828 1 92.62 96 ASN B C 1
ATOM 7102 O O . ASN B 1 96 ? -20.297 -3.889 -28.656 1 92.62 96 ASN B O 1
ATOM 7106 N N . HIS B 1 97 ? -22.297 -4.414 -27.844 1 96.25 97 HIS B N 1
ATOM 7107 C CA . HIS B 1 97 ? -21.812 -4.402 -26.453 1 96.25 97 HIS B CA 1
ATOM 7108 C C . HIS B 1 97 ? -20.703 -5.414 -26.25 1 96.25 97 HIS B C 1
ATOM 7110 O O . HIS B 1 97 ? -19.781 -5.184 -25.453 1 96.25 97 HIS B O 1
ATOM 7116 N N . LYS B 1 98 ? -20.672 -6.492 -27 1 97.44 98 LYS B N 1
ATOM 7117 C CA . LYS B 1 98 ? -19.672 -7.539 -26.812 1 97.44 98 LYS B CA 1
ATOM 7118 C C . LYS B 1 98 ? -18.266 -7.02 -27.094 1 97.44 98 LYS B C 1
ATOM 7120 O O . LYS B 1 98 ? -17.328 -7.316 -26.359 1 97.44 98 LYS B O 1
ATOM 7125 N N . GLU B 1 99 ? -18.094 -6.176 -28.062 1 95.75 99 GLU B N 1
ATOM 7126 C CA . GLU B 1 99 ? -16.812 -5.668 -28.531 1 95.75 99 GLU B CA 1
ATOM 7127 C C . GLU B 1 99 ? -16.25 -4.621 -27.562 1 95.75 99 GLU B C 1
ATOM 7129 O O . GLU B 1 99 ? -15.07 -4.289 -27.625 1 95.75 99 GLU B O 1
ATOM 7134 N N . LEU B 1 100 ? -17.109 -4.195 -26.672 1 96.56 100 LEU B N 1
ATOM 7135 C CA . LEU B 1 100 ? -16.719 -3.059 -25.844 1 96.56 100 LEU B CA 1
ATOM 7136 C C . LEU B 1 100 ? -16.203 -3.523 -24.484 1 96.56 100 LEU B C 1
ATOM 7138 O O . LEU B 1 100 ? -15.836 -2.703 -23.641 1 96.56 100 LEU B O 1
ATOM 7142 N N . ARG B 1 101 ? -16.141 -4.844 -24.328 1 97.19 101 ARG B N 1
ATOM 7143 C CA . ARG B 1 101 ? -15.547 -5.352 -23.094 1 97.19 101 ARG B CA 1
ATOM 7144 C C . ARG B 1 101 ? -14.117 -4.855 -22.922 1 97.19 101 ARG B C 1
ATOM 7146 O O . ARG B 1 101 ? -13.266 -5.086 -23.797 1 97.19 101 ARG B O 1
ATOM 7153 N N . GLY B 1 102 ? -13.844 -4.219 -21.781 1 95.12 102 GLY B N 1
ATOM 7154 C CA . GLY B 1 102 ? -12.516 -3.707 -21.484 1 95.12 102 GLY B CA 1
ATOM 7155 C C . GLY B 1 102 ? -12.258 -2.33 -22.062 1 95.12 102 GLY B C 1
ATOM 7156 O O . GLY B 1 102 ? -11.141 -1.823 -22 1 95.12 102 GLY B O 1
ATOM 7157 N N . ARG B 1 103 ? -13.375 -1.661 -22.609 1 94.31 103 ARG B N 1
ATOM 7158 C CA . ARG B 1 103 ? -13.125 -0.417 -23.328 1 94.31 103 ARG B CA 1
ATOM 7159 C C . ARG B 1 103 ? -14.102 0.67 -22.891 1 94.31 103 ARG B C 1
ATOM 7161 O O . ARG B 1 103 ? -14.195 1.721 -23.531 1 94.31 103 ARG B O 1
ATOM 7168 N N . GLU B 1 104 ? -14.859 0.415 -21.875 1 93.81 104 GLU B N 1
ATOM 7169 C CA . GLU B 1 104 ? -15.828 1.427 -21.484 1 93.81 104 GLU B CA 1
ATOM 7170 C C . GLU B 1 104 ? -16.078 1.394 -19.969 1 93.81 104 GLU B C 1
ATOM 7172 O O . GLU B 1 104 ? -15.562 0.519 -19.266 1 93.81 104 GLU B O 1
ATOM 7177 N N . GLU B 1 105 ? -16.812 2.408 -19.531 1 95.44 105 GLU B N 1
ATOM 7178 C CA . GLU B 1 105 ? -17.078 2.576 -18.094 1 95.44 105 GLU B CA 1
ATOM 7179 C C . GLU B 1 105 ? -18.156 1.613 -17.609 1 95.44 105 GLU B C 1
ATOM 7181 O O . GLU B 1 105 ? -18.812 0.966 -18.422 1 95.44 105 GLU B O 1
ATOM 7186 N N . PHE B 1 106 ? -18.234 1.473 -16.344 1 97.31 106 PHE B N 1
ATOM 7187 C CA . PHE B 1 106 ? -19.266 0.691 -15.672 1 97.31 106 PHE B CA 1
ATOM 7188 C C . PHE B 1 106 ? -20.312 1.603 -15.039 1 97.31 106 PHE B C 1
ATOM 7190 O O . PHE B 1 106 ? -20.094 2.811 -14.914 1 97.31 106 PHE B O 1
ATOM 7197 N N . VAL B 1 107 ? -21.391 1.061 -14.773 1 96.56 107 VAL B N 1
ATOM 7198 C CA . VAL B 1 107 ? -22.469 1.751 -14.086 1 96.56 107 VAL B CA 1
ATOM 7199 C C . VAL B 1 107 ? -22.75 1.071 -12.75 1 96.56 107 VAL B C 1
ATOM 7201 O O . VAL B 1 107 ? -22.984 -0.139 -12.695 1 96.56 107 VAL B O 1
ATOM 7204 N N . ARG B 1 108 ? -22.672 1.855 -11.664 1 94.88 108 ARG B N 1
ATOM 7205 C CA . ARG B 1 108 ? -23.125 1.322 -10.383 1 94.88 108 ARG B CA 1
ATOM 7206 C C . ARG B 1 108 ? -24.609 1.035 -10.406 1 94.88 108 ARG B C 1
ATOM 7208 O O . ARG B 1 108 ? -25.406 1.867 -10.859 1 94.88 108 ARG B O 1
ATOM 7215 N N . VAL B 1 109 ? -25 -0.126 -9.984 1 96.06 109 VAL B N 1
ATOM 7216 C CA . VAL B 1 109 ? -26.422 -0.49 -9.875 1 96.06 109 VAL B CA 1
ATOM 7217 C C . VAL B 1 109 ? -26.703 -1.066 -8.492 1 96.06 109 VAL B C 1
ATOM 7219 O O . VAL B 1 109 ? -25.766 -1.363 -7.734 1 96.06 109 VAL B O 1
ATOM 7222 N N . SER B 1 110 ? -27.984 -1.109 -8.148 1 95.62 110 SER B N 1
ATOM 7223 C CA . SER B 1 110 ? -28.344 -1.757 -6.891 1 95.62 110 SER B CA 1
ATOM 7224 C C . SER B 1 110 ? -28.125 -3.266 -6.965 1 95.62 110 SER B C 1
ATOM 7226 O O . SER B 1 110 ? -28.062 -3.836 -8.055 1 95.62 110 SER B O 1
ATOM 7228 N N . TRP B 1 111 ? -28.031 -3.912 -5.844 1 97.75 111 TRP B N 1
ATOM 7229 C CA . TRP B 1 111 ? -27.922 -5.363 -5.773 1 97.75 111 TRP B CA 1
ATOM 7230 C C . TRP B 1 111 ? -29.109 -6.035 -6.469 1 97.75 111 TRP B C 1
ATOM 7232 O O . TRP B 1 111 ? -28.938 -7.016 -7.195 1 97.75 111 TRP B O 1
ATOM 7242 N N . ASP B 1 112 ? -30.297 -5.496 -6.258 1 97.88 112 ASP B N 1
ATOM 7243 C CA . ASP B 1 112 ? -31.469 -6.098 -6.867 1 97.88 112 ASP B CA 1
ATOM 7244 C C . ASP B 1 112 ? -31.391 -6.062 -8.391 1 97.88 112 ASP B C 1
ATOM 7246 O O . ASP B 1 112 ? -31.672 -7.059 -9.062 1 97.88 112 ASP B O 1
ATOM 7250 N N . VAL B 1 113 ? -30.922 -4.957 -8.914 1 97.19 113 VAL B N 1
ATOM 7251 C CA . VAL B 1 113 ? -30.797 -4.816 -10.359 1 97.19 113 VAL B CA 1
ATOM 7252 C C . VAL B 1 113 ? -29.766 -5.801 -10.891 1 97.19 113 VAL B C 1
ATOM 7254 O O . VAL B 1 113 ? -30 -6.496 -11.883 1 97.19 113 VAL B O 1
ATOM 7257 N N . ALA B 1 114 ? -28.625 -5.84 -10.266 1 98.44 114 ALA B N 1
ATOM 7258 C CA . ALA B 1 114 ? -27.547 -6.719 -10.703 1 98.44 114 ALA B CA 1
ATOM 7259 C C . ALA B 1 114 ? -27.969 -8.18 -10.633 1 98.44 114 ALA B C 1
ATOM 7261 O O . ALA B 1 114 ? -27.734 -8.953 -11.57 1 98.44 114 ALA B O 1
ATOM 7262 N N . LEU B 1 115 ? -28.609 -8.547 -9.539 1 98.75 115 LEU B N 1
ATOM 7263 C CA . LEU B 1 115 ? -29.016 -9.93 -9.328 1 98.75 115 LEU B CA 1
ATOM 7264 C C . LEU B 1 115 ? -30.141 -10.312 -10.297 1 98.75 115 LEU B C 1
ATOM 7266 O O . LEU B 1 115 ? -30.156 -11.43 -10.82 1 98.75 115 LEU B O 1
ATOM 7270 N N . ASP B 1 116 ? -31.062 -9.453 -10.531 1 98.38 116 ASP B N 1
ATOM 7271 C CA . ASP B 1 116 ? -32.125 -9.727 -11.477 1 98.38 116 ASP B CA 1
ATOM 7272 C C . ASP B 1 116 ? -31.594 -9.898 -12.898 1 98.38 116 ASP B C 1
ATOM 7274 O O . ASP B 1 116 ? -32.031 -10.789 -13.633 1 98.38 116 ASP B O 1
ATOM 7278 N N . LEU B 1 117 ? -30.688 -9.031 -13.211 1 98.12 117 LEU B N 1
ATOM 7279 C CA . LEU B 1 117 ? -30.062 -9.117 -14.531 1 98.12 117 LEU B CA 1
ATOM 7280 C C . LEU B 1 117 ? -29.328 -10.438 -14.703 1 98.12 117 LEU B C 1
ATOM 7282 O O . LEU B 1 117 ? -29.438 -11.086 -15.742 1 98.12 117 LEU B O 1
ATOM 7286 N N . ALA B 1 118 ? -28.594 -10.805 -13.742 1 98.75 118 ALA B N 1
ATOM 7287 C CA . ALA B 1 118 ? -27.844 -12.062 -13.781 1 98.75 118 ALA B CA 1
ATOM 7288 C C . ALA B 1 118 ? -28.797 -13.258 -13.844 1 98.75 118 ALA B C 1
ATOM 7290 O O . ALA B 1 118 ? -28.578 -14.18 -14.633 1 98.75 118 ALA B O 1
ATOM 7291 N N . ALA B 1 119 ? -29.797 -13.258 -12.992 1 98.69 119 ALA B N 1
ATOM 7292 C CA . ALA B 1 119 ? -30.781 -14.344 -12.977 1 98.69 119 ALA B CA 1
ATOM 7293 C C . ALA B 1 119 ? -31.453 -14.484 -14.336 1 98.69 119 ALA B C 1
ATOM 7295 O O . ALA B 1 119 ? -31.688 -15.602 -14.812 1 98.69 119 ALA B O 1
ATOM 7296 N N . LYS B 1 120 ? -31.812 -13.375 -14.883 1 98.19 120 LYS B N 1
ATOM 7297 C CA . LYS B 1 120 ? -32.438 -13.391 -16.188 1 98.19 120 LYS B CA 1
ATOM 7298 C C . LYS B 1 120 ? -31.547 -14.055 -17.234 1 98.19 120 LYS B C 1
ATOM 7300 O O . LYS B 1 120 ? -32 -14.93 -17.984 1 98.19 120 LYS B O 1
ATOM 7305 N N . LYS B 1 121 ? -30.312 -13.648 -17.297 1 98.31 121 LYS B N 1
ATOM 7306 C CA . LYS B 1 121 ? -29.375 -14.211 -18.266 1 98.31 121 LYS B CA 1
ATOM 7307 C C . LYS B 1 121 ? -29.141 -15.695 -18.016 1 98.31 121 LYS B C 1
ATOM 7309 O O . LYS B 1 121 ? -29.031 -16.484 -18.953 1 98.31 121 LYS B O 1
ATOM 7314 N N . LEU B 1 122 ? -29.094 -16.078 -16.766 1 98.56 122 LEU B N 1
ATOM 7315 C CA . LEU B 1 122 ? -28.875 -17.469 -16.391 1 98.56 122 LEU B CA 1
ATOM 7316 C C . LEU B 1 122 ? -30.078 -18.344 -16.766 1 98.56 122 LEU B C 1
ATOM 7318 O O . LEU B 1 122 ? -29.922 -19.531 -17.047 1 98.56 122 LEU B O 1
ATOM 7322 N N . LYS B 1 123 ? -31.219 -17.766 -16.797 1 97.5 123 LYS B N 1
ATOM 7323 C CA . LYS B 1 123 ? -32.438 -18.484 -17.203 1 97.5 123 LYS B CA 1
ATOM 7324 C C . LYS B 1 123 ? -32.5 -18.562 -18.734 1 97.5 123 LYS B C 1
ATOM 7326 O O . LYS B 1 123 ? -33 -19.547 -19.281 1 97.5 123 LYS B O 1
ATOM 7331 N N . GLU B 1 124 ? -31.984 -17.562 -19.359 1 97.62 124 GLU B N 1
ATOM 7332 C CA . GLU B 1 124 ? -32.094 -17.469 -20.812 1 97.62 124 GLU B CA 1
ATOM 7333 C C . GLU B 1 124 ? -31.078 -18.391 -21.5 1 97.62 124 GLU B C 1
ATOM 7335 O O . GLU B 1 124 ? -31.344 -18.891 -22.594 1 97.62 124 GLU B O 1
ATOM 7340 N N . ILE B 1 125 ? -29.922 -18.547 -20.969 1 98.12 125 ILE B N 1
ATOM 7341 C CA . ILE B 1 125 ? -28.859 -19.312 -21.594 1 98.12 125 ILE B CA 1
ATOM 7342 C C . ILE B 1 125 ? -28.875 -20.75 -21.062 1 98.12 125 ILE B C 1
ATOM 7344 O O . ILE B 1 125 ? -28.812 -20.984 -19.859 1 98.12 125 ILE B O 1
ATOM 7348 N N . PRO B 1 126 ? -28.953 -21.781 -22 1 97.62 126 PRO B N 1
ATOM 7349 C CA . PRO B 1 126 ? -28.938 -23.172 -21.562 1 97.62 126 PRO B CA 1
ATOM 7350 C C . PRO B 1 126 ? -27.688 -23.531 -20.766 1 97.62 126 PRO B C 1
ATOM 7352 O O . PRO B 1 126 ? -26.578 -23.078 -21.109 1 97.62 126 PRO B O 1
ATOM 7355 N N . LYS B 1 127 ? -27.859 -24.375 -19.703 1 97.44 127 LYS B N 1
ATOM 7356 C CA . LYS B 1 127 ? -26.75 -24.75 -18.828 1 97.44 127 LYS B CA 1
ATOM 7357 C C . LYS B 1 127 ? -25.609 -25.391 -19.609 1 97.44 127 LYS B C 1
ATOM 7359 O O . LYS B 1 127 ? -24.453 -25.281 -19.234 1 97.44 127 LYS B O 1
ATOM 7364 N N . GLU B 1 128 ? -25.906 -26 -20.781 1 97.88 128 GLU B N 1
ATOM 7365 C CA . GLU B 1 128 ? -24.906 -26.641 -21.625 1 97.88 128 GLU B CA 1
ATOM 7366 C C . GLU B 1 128 ? -24.078 -25.609 -22.375 1 97.88 128 GLU B C 1
ATOM 7368 O O . GLU B 1 128 ? -23.078 -25.953 -23.016 1 97.88 128 GLU B O 1
ATOM 7373 N N . ASN B 1 129 ? -24.422 -24.328 -22.25 1 98.44 129 ASN B N 1
ATOM 7374 C CA . ASN B 1 129 ? -23.688 -23.25 -22.906 1 98.44 129 ASN B CA 1
ATOM 7375 C C . ASN B 1 129 ? -23.047 -22.312 -21.891 1 98.44 129 ASN B C 1
ATOM 7377 O O . ASN B 1 129 ? -22.562 -21.234 -22.25 1 98.44 129 ASN B O 1
ATOM 7381 N N . ILE B 1 130 ? -23.078 -22.672 -20.609 1 98.38 130 ILE B N 1
ATOM 7382 C CA . ILE B 1 130 ? -22.516 -21.844 -19.531 1 98.38 130 ILE B CA 1
ATOM 7383 C C . ILE B 1 130 ? -21.203 -22.484 -19.047 1 98.38 130 ILE B C 1
ATOM 7385 O O . ILE B 1 130 ? -21.188 -23.625 -18.594 1 98.38 130 ILE B O 1
ATOM 7389 N N . TYR B 1 131 ? -20.125 -21.766 -19.219 1 97.88 131 TYR B N 1
ATOM 7390 C CA . TYR B 1 131 ? -18.828 -22.219 -18.703 1 97.88 131 TYR B CA 1
ATOM 7391 C C . TYR B 1 131 ? -18.578 -21.672 -17.297 1 97.88 131 TYR B C 1
ATOM 7393 O O . TYR B 1 131 ? -18.516 -20.453 -17.109 1 97.88 131 TYR B O 1
ATOM 7401 N N . ASN B 1 132 ? -18.484 -22.562 -16.281 1 97.38 132 ASN B N 1
ATOM 7402 C CA . ASN B 1 132 ? -18.047 -22.203 -14.938 1 97.38 132 ASN B CA 1
ATOM 7403 C C . ASN B 1 132 ? -16.547 -21.984 -14.875 1 97.38 132 ASN B C 1
ATOM 7405 O O . ASN B 1 132 ? -15.781 -22.953 -14.703 1 97.38 132 ASN B O 1
ATOM 7409 N N . ALA B 1 133 ? -16.109 -20.75 -14.906 1 96 133 ALA B N 1
ATOM 7410 C CA . ALA B 1 133 ? -14.688 -20.391 -14.953 1 96 133 ALA B CA 1
ATOM 7411 C C . ALA B 1 133 ? -14.125 -20.188 -13.555 1 96 133 ALA B C 1
ATOM 7413 O O . ALA B 1 133 ? -13.016 -19.672 -13.391 1 96 133 ALA B O 1
ATOM 7414 N N . SER B 1 134 ? -14.883 -20.531 -12.516 1 93.19 134 SER B N 1
ATOM 7415 C CA . SER B 1 134 ? -14.43 -20.406 -11.133 1 93.19 134 SER B CA 1
ATOM 7416 C C . SER B 1 134 ? -13.391 -21.469 -10.797 1 93.19 134 SER B C 1
ATOM 7418 O O . SER B 1 134 ? -13.648 -22.344 -9.961 1 93.19 134 SER B O 1
ATOM 7420 N N . TYR B 1 135 ? -12.273 -21.25 -11.461 1 78.81 135 TYR B N 1
ATOM 7421 C CA . TYR B 1 135 ? -11.195 -22.234 -11.438 1 78.81 135 TYR B CA 1
ATOM 7422 C C . TYR B 1 135 ? -10.391 -22.125 -10.148 1 78.81 135 TYR B C 1
ATOM 7424 O O . TYR B 1 135 ? -10.125 -21.016 -9.664 1 78.81 135 TYR B O 1
ATOM 7432 N N . GLY B 1 136 ? -10.164 -23.156 -9.695 1 71.94 136 GLY B N 1
ATOM 7433 C CA . GLY B 1 136 ? -9.086 -23.203 -8.719 1 71.94 136 GLY B CA 1
ATOM 7434 C C . GLY B 1 136 ? -9.523 -22.828 -7.316 1 71.94 136 GLY B C 1
ATOM 7435 O O . GLY B 1 136 ? -10.609 -22.281 -7.129 1 71.94 136 GLY B O 1
ATOM 7436 N N . GLY B 1 137 ? -8.984 -23.375 -6.23 1 77.25 137 GLY B N 1
ATOM 7437 C CA . GLY B 1 137 ? -9.258 -23.266 -4.805 1 77.25 137 GLY B CA 1
ATOM 7438 C C . GLY B 1 137 ? -8.406 -22.219 -4.105 1 77.25 137 GLY B C 1
ATOM 7439 O O . GLY B 1 137 ? -8.422 -22.125 -2.877 1 77.25 137 GLY B O 1
ATOM 7440 N N . TRP B 1 138 ? -7.82 -21.25 -4.992 1 85.75 138 TRP B N 1
ATOM 7441 C CA . TRP B 1 138 ? -6.852 -20.359 -4.359 1 85.75 138 TRP B CA 1
ATOM 7442 C C . TRP B 1 138 ? -7.508 -19.047 -3.938 1 85.75 138 TRP B C 1
ATOM 7444 O O . TRP B 1 138 ? -6.883 -18.219 -3.264 1 85.75 138 TRP B O 1
ATOM 7454 N N . GLY B 1 139 ? -8.711 -18.859 -4.238 1 89.31 139 GLY B N 1
ATOM 7455 C CA . GLY B 1 139 ? -9.367 -17.594 -3.941 1 89.31 139 GLY B CA 1
ATOM 7456 C C . GLY B 1 139 ? -9.672 -17.406 -2.467 1 89.31 139 GLY B C 1
ATOM 7457 O O . GLY B 1 139 ? -9.781 -16.281 -1.986 1 89.31 139 GLY B O 1
ATOM 7458 N N . HIS B 1 140 ? -9.828 -18.5 -1.79 1 92.88 140 HIS B N 1
ATOM 7459 C CA . HIS B 1 140 ? -10.172 -18.516 -0.373 1 92.88 140 HIS B CA 1
ATOM 7460 C C . HIS B 1 140 ? -9.82 -19.844 0.273 1 92.88 140 HIS B C 1
ATOM 7462 O O . HIS B 1 140 ? -10.203 -20.906 -0.236 1 92.88 140 HIS B O 1
ATOM 7468 N N . ALA B 1 141 ? -9.188 -19.828 1.406 1 94.62 141 ALA B N 1
ATOM 7469 C CA . ALA B 1 141 ? -8.672 -21.047 2.021 1 94.62 141 ALA B CA 1
ATOM 7470 C C . ALA B 1 141 ? -9.75 -21.75 2.84 1 94.62 141 ALA B C 1
ATOM 7472 O O . ALA B 1 141 ? -9.594 -22.922 3.209 1 94.62 141 ALA B O 1
ATOM 7473 N N . GLY B 1 142 ? -10.844 -21.125 3.094 1 96.19 142 GLY B N 1
ATOM 7474 C CA . GLY B 1 142 ? -11.875 -21.656 3.977 1 96.19 142 GLY B CA 1
ATOM 7475 C C . GLY B 1 142 ? -12.688 -22.766 3.35 1 96.19 142 GLY B C 1
ATOM 7476 O O . GLY B 1 142 ? -12.844 -22.812 2.127 1 96.19 142 GLY B O 1
ATOM 7477 N N . SER B 1 143 ? -13.266 -23.594 4.215 1 96.88 143 SER B N 1
ATOM 7478 C CA . SER B 1 143 ? -13.992 -24.781 3.787 1 96.88 143 SER B CA 1
ATOM 7479 C C . SER B 1 143 ? -15.43 -24.453 3.408 1 96.88 143 SER B C 1
ATOM 7481 O O . SER B 1 143 ? -16.031 -25.125 2.572 1 96.88 143 SER B O 1
ATOM 7483 N N . LEU B 1 144 ? -15.961 -23.453 4.004 1 97.5 144 LEU B N 1
ATOM 7484 C CA . LEU B 1 144 ? -17.344 -23.062 3.713 1 97.5 144 LEU B CA 1
ATOM 7485 C C . LEU B 1 144 ? -17.406 -22.156 2.498 1 97.5 144 LEU B C 1
ATOM 7487 O O . LEU B 1 144 ? -18.203 -22.375 1.582 1 97.5 144 LEU B O 1
ATOM 7491 N N . HIS B 1 145 ? -16.547 -21.125 2.463 1 96.56 145 HIS B N 1
ATOM 7492 C CA . HIS B 1 145 ? -16.656 -20.062 1.477 1 96.56 145 HIS B CA 1
ATOM 7493 C C . HIS B 1 145 ? -15.672 -20.25 0.333 1 96.56 145 HIS B C 1
ATOM 7495 O O . HIS B 1 145 ? -15.336 -19.297 -0.374 1 96.56 145 HIS B O 1
ATOM 7501 N N . ARG B 1 146 ? -15.203 -21.422 0.233 1 95.38 146 ARG B N 1
ATOM 7502 C CA . ARG B 1 146 ? -14.328 -21.688 -0.904 1 95.38 146 ARG B CA 1
ATOM 7503 C C . ARG B 1 146 ? -15.031 -21.359 -2.221 1 95.38 146 ARG B C 1
ATOM 7505 O O . ARG B 1 146 ? -16 -22.016 -2.59 1 95.38 146 ARG B O 1
ATOM 7512 N N . CYS B 1 147 ? -14.531 -20.438 -2.994 1 95.25 147 CYS B N 1
ATOM 7513 C CA . CYS B 1 147 ? -15.227 -19.828 -4.117 1 95.25 147 CYS B CA 1
ATOM 7514 C C . CYS B 1 147 ? -15.609 -20.875 -5.16 1 95.25 147 CYS B C 1
ATOM 7516 O O . CYS B 1 147 ? -16.766 -20.922 -5.605 1 95.25 147 CYS B O 1
ATOM 7518 N N . HIS B 1 148 ? -14.648 -21.703 -5.543 1 94.44 148 HIS B N 1
ATOM 7519 C CA . HIS B 1 148 ? -14.922 -22.688 -6.59 1 94.44 148 HIS B CA 1
ATOM 7520 C C . HIS B 1 148 ? -15.945 -23.719 -6.133 1 94.44 148 HIS B C 1
ATOM 7522 O O . HIS B 1 148 ? -16.766 -24.172 -6.926 1 94.44 148 HIS B O 1
ATOM 7528 N N . HIS B 1 149 ? -15.93 -24.062 -4.867 1 95.88 149 HIS B N 1
ATOM 7529 C CA . HIS B 1 149 ? -16.906 -25 -4.34 1 95.88 149 HIS B CA 1
ATOM 7530 C C . HIS B 1 149 ? -18.312 -24.391 -4.316 1 95.88 149 HIS B C 1
ATOM 7532 O O . HIS B 1 149 ? -19.281 -25.047 -4.68 1 95.88 149 HIS B O 1
ATOM 7538 N N . LEU B 1 150 ? -18.312 -23.156 -3.906 1 97.06 150 LEU B N 1
ATOM 7539 C CA . LEU B 1 150 ? -19.609 -22.469 -3.848 1 97.06 150 LEU B CA 1
ATOM 7540 C C . LEU B 1 150 ? -20.203 -22.297 -5.242 1 97.06 150 LEU B C 1
ATOM 7542 O O . LEU B 1 150 ? -21.406 -22.453 -5.434 1 97.06 150 LEU B O 1
ATOM 7546 N N . ALA B 1 151 ? -19.375 -21.922 -6.188 1 97.75 151 ALA B N 1
ATOM 7547 C CA . ALA B 1 151 ? -19.844 -21.766 -7.559 1 97.75 151 ALA B CA 1
ATOM 7548 C C . ALA B 1 151 ? -20.406 -23.094 -8.094 1 97.75 151 ALA B C 1
ATOM 7550 O O . ALA B 1 151 ? -21.5 -23.109 -8.672 1 97.75 151 ALA B O 1
ATOM 7551 N N . TRP B 1 152 ? -19.703 -24.219 -7.918 1 97.38 152 TRP B N 1
ATOM 7552 C CA . TRP B 1 152 ? -20.172 -25.531 -8.375 1 97.38 152 TRP B CA 1
ATOM 7553 C C . TRP B 1 152 ? -21.453 -25.922 -7.648 1 97.38 152 TRP B C 1
ATOM 7555 O O . TRP B 1 152 ? -22.375 -26.469 -8.258 1 97.38 152 TRP B O 1
ATOM 7565 N N . ARG B 1 153 ? -21.453 -25.719 -6.332 1 97.94 153 ARG B N 1
ATOM 7566 C CA . ARG B 1 153 ? -22.672 -26 -5.578 1 97.94 153 ARG B CA 1
ATOM 7567 C C . ARG B 1 153 ? -23.859 -25.266 -6.16 1 97.94 153 ARG B C 1
ATOM 7569 O O . ARG B 1 153 ? -24.938 -25.844 -6.32 1 97.94 153 ARG B O 1
ATOM 7576 N N . PHE B 1 154 ? -23.766 -24.016 -6.52 1 98.31 154 PHE B N 1
ATOM 7577 C CA . PHE B 1 154 ? -24.828 -23.203 -7.109 1 98.31 154 PHE B CA 1
ATOM 7578 C C . PHE B 1 154 ? -25.281 -23.797 -8.438 1 98.31 154 PHE B C 1
ATOM 7580 O O . PHE B 1 154 ? -26.484 -24.016 -8.641 1 98.31 154 PHE B O 1
ATOM 7587 N N . PHE B 1 155 ? -24.266 -24.031 -9.344 1 98.44 155 PHE B N 1
ATOM 7588 C CA . PHE B 1 155 ? -24.625 -24.531 -10.664 1 98.44 155 PHE B CA 1
ATOM 7589 C C . PHE B 1 155 ? -25.328 -25.891 -10.547 1 98.44 155 PHE B C 1
ATOM 7591 O O . PHE B 1 155 ? -26.312 -26.141 -11.234 1 98.44 155 PHE B O 1
ATOM 7598 N N . ASN B 1 156 ? -24.828 -26.719 -9.656 1 98.25 156 ASN B N 1
ATOM 7599 C CA . ASN B 1 156 ? -25.328 -28.078 -9.539 1 98.25 156 ASN B CA 1
ATOM 7600 C C . ASN B 1 156 ? -26.719 -28.109 -8.891 1 98.25 156 ASN B C 1
ATOM 7602 O O . ASN B 1 156 ? -27.578 -28.875 -9.305 1 98.25 156 ASN B O 1
ATOM 7606 N N . THR B 1 157 ? -26.891 -27.297 -7.891 1 98 157 THR B N 1
ATOM 7607 C CA . THR B 1 157 ? -28.141 -27.359 -7.133 1 98 157 THR B CA 1
ATOM 7608 C C . THR B 1 157 ? -29.203 -26.469 -7.766 1 98 157 THR B C 1
ATOM 7610 O O . THR B 1 157 ? -30.391 -26.703 -7.609 1 98 157 THR B O 1
ATOM 7613 N N . THR B 1 158 ? -28.766 -25.453 -8.469 1 97.94 158 THR B N 1
ATOM 7614 C CA . THR B 1 158 ? -29.719 -24.453 -8.938 1 97.94 158 THR B CA 1
ATOM 7615 C C . THR B 1 158 ? -30.031 -24.641 -10.422 1 97.94 158 THR B C 1
ATOM 7617 O O . THR B 1 158 ? -31.188 -24.516 -10.836 1 97.94 158 THR B O 1
ATOM 7620 N N . LEU B 1 159 ? -29 -24.969 -11.227 1 97.69 159 LEU B N 1
ATOM 7621 C CA . LEU B 1 159 ? -29.188 -25.062 -12.664 1 97.69 159 LEU B CA 1
ATOM 7622 C C . LEU B 1 159 ? -29.047 -26.5 -13.148 1 97.69 159 LEU B C 1
ATOM 7624 O O . LEU B 1 159 ? -29.422 -26.828 -14.273 1 97.69 159 LEU B O 1
ATOM 7628 N N . GLY B 1 160 ? -28.578 -27.359 -12.312 1 97.44 160 GLY B N 1
ATOM 7629 C CA . GLY B 1 160 ? -28.344 -28.734 -12.688 1 97.44 160 GLY B CA 1
ATOM 7630 C C . GLY B 1 160 ? -26.953 -28.969 -13.25 1 97.44 160 GLY B C 1
ATOM 7631 O O . GLY B 1 160 ? -26.625 -30.094 -13.664 1 97.44 160 GLY B O 1
ATOM 7632 N N . GLY B 1 161 ? -26.219 -27.984 -13.359 1 97.88 161 GLY B N 1
ATOM 7633 C CA . GLY B 1 161 ? -24.844 -28.156 -13.82 1 97.88 161 GLY B CA 1
ATOM 7634 C C . GLY B 1 161 ? -24.375 -27.031 -14.719 1 97.88 161 GLY B C 1
ATOM 7635 O O . GLY B 1 161 ? -25.094 -26.031 -14.914 1 97.88 161 GLY B O 1
ATOM 7636 N N . ALA B 1 162 ? -23.125 -27.125 -15.219 1 98.25 162 ALA B N 1
ATOM 7637 C CA . ALA B 1 162 ? -22.469 -26.234 -16.172 1 98.25 162 ALA B CA 1
ATOM 7638 C C . ALA B 1 162 ? -21.266 -26.922 -16.812 1 98.25 162 ALA B C 1
ATOM 7640 O O . ALA B 1 162 ? -20.891 -28.031 -16.438 1 98.25 162 ALA B O 1
ATOM 7641 N N . ILE B 1 163 ? -20.75 -26.266 -17.828 1 97.94 163 ILE B N 1
ATOM 7642 C CA . ILE B 1 163 ? -19.531 -26.781 -18.453 1 97.94 163 ILE B CA 1
ATOM 7643 C C . ILE B 1 163 ? -18.344 -26.531 -17.531 1 97.94 163 ILE B C 1
ATOM 7645 O O . ILE B 1 163 ? -18.188 -25.438 -16.984 1 97.94 163 ILE B O 1
ATOM 7649 N N . GLY B 1 164 ? -17.578 -27.578 -17.234 1 95.38 164 GLY B N 1
ATOM 7650 C CA . GLY B 1 164 ? -16.344 -27.469 -16.469 1 95.38 164 GLY B CA 1
ATOM 7651 C C . GLY B 1 164 ? -15.109 -27.766 -17.297 1 95.38 164 GLY B C 1
ATOM 7652 O O . GLY B 1 164 ? -15.164 -27.812 -18.531 1 95.38 164 GLY B O 1
ATOM 7653 N N . THR B 1 165 ? -14 -27.828 -16.578 1 93.75 165 THR B N 1
ATOM 7654 C CA . THR B 1 165 ? -12.75 -28.156 -17.25 1 93.75 165 THR B CA 1
ATOM 7655 C C . THR B 1 165 ? -12.234 -29.516 -16.797 1 93.75 165 THR B C 1
ATOM 7657 O O . THR B 1 165 ? -12.586 -30 -15.719 1 93.75 165 THR B O 1
ATOM 7660 N N . ASP B 1 166 ? -11.531 -30.078 -17.688 1 93.38 166 ASP B N 1
ATOM 7661 C CA . ASP B 1 166 ? -10.719 -31.25 -17.344 1 93.38 166 ASP B CA 1
ATOM 7662 C C . ASP B 1 166 ? -9.25 -30.875 -17.172 1 93.38 166 ASP B C 1
ATOM 7664 O O . ASP B 1 166 ? -8.672 -30.203 -18.031 1 93.38 166 ASP B O 1
ATOM 7668 N N . GLY B 1 167 ? -8.734 -31.328 -16.078 1 89.62 167 GLY B N 1
ATOM 7669 C CA . GLY B 1 167 ? -7.348 -31 -15.797 1 89.62 167 GLY B CA 1
ATOM 7670 C C . GLY B 1 167 ? -7.164 -29.609 -15.219 1 89.62 167 GLY B C 1
ATOM 7671 O O . GLY B 1 167 ? -8.141 -28.969 -14.82 1 89.62 167 GLY B O 1
ATOM 7672 N N . GLU B 1 168 ? -5.852 -29.156 -15.078 1 90.75 168 GLU B N 1
ATOM 7673 C CA . GLU B 1 168 ? -5.531 -27.859 -14.484 1 90.75 168 GLU B CA 1
ATOM 7674 C C . GLU B 1 168 ? -4.328 -27.219 -15.18 1 90.75 168 GLU B C 1
ATOM 7676 O O . GLU B 1 168 ? -3.68 -27.859 -16.016 1 90.75 168 GLU B O 1
ATOM 7681 N N . TYR B 1 169 ? -4.078 -26.016 -14.844 1 91.81 169 TYR B N 1
ATOM 7682 C CA . TYR B 1 169 ? -3.041 -25.234 -15.508 1 91.81 169 TYR B CA 1
ATOM 7683 C C . TYR B 1 169 ? -1.666 -25.562 -14.938 1 91.81 169 TYR B C 1
ATOM 7685 O O . TYR B 1 169 ? -0.647 -25.375 -15.602 1 91.81 169 TYR B O 1
ATOM 7693 N N . SER B 1 170 ? -1.624 -26.062 -13.773 1 91.5 170 SER B N 1
ATOM 7694 C CA . SER B 1 170 ? -0.345 -26.234 -13.086 1 91.5 170 SER B CA 1
ATOM 7695 C C . SER B 1 170 ? 0.326 -27.547 -13.477 1 91.5 170 SER B C 1
ATOM 7697 O O . SER B 1 170 ? 1.548 -27.594 -13.633 1 91.5 170 SER B O 1
ATOM 7699 N N . ASN B 1 171 ? -0.447 -28.609 -13.586 1 94.44 171 ASN B N 1
ATOM 7700 C CA . ASN B 1 171 ? 0.13 -29.922 -13.844 1 94.44 171 ASN B CA 1
ATOM 7701 C C . ASN B 1 171 ? -0.758 -30.766 -14.758 1 94.44 171 ASN B C 1
ATOM 7703 O O . ASN B 1 171 ? -0.898 -31.969 -14.57 1 94.44 171 ASN B O 1
ATOM 7707 N N . GLY B 1 172 ? -1.347 -30.172 -15.703 1 94.06 172 GLY B N 1
ATOM 7708 C CA . GLY B 1 172 ? -2.354 -30.797 -16.547 1 94.06 172 GLY B CA 1
ATOM 7709 C C . GLY B 1 172 ? -1.829 -32 -17.312 1 94.06 172 GLY B C 1
ATOM 7710 O O . GLY B 1 172 ? -2.543 -33 -17.484 1 94.06 172 GLY B O 1
ATOM 7711 N N . ALA B 1 173 ? -0.604 -31.984 -17.75 1 96.88 173 ALA B N 1
ATOM 7712 C CA . ALA B 1 173 ? -0.037 -33.094 -18.5 1 96.88 173 ALA B CA 1
ATOM 7713 C C . ALA B 1 173 ? 0.333 -34.25 -17.578 1 96.88 173 ALA B C 1
ATOM 7715 O O . ALA B 1 173 ? -0.086 -35.406 -17.797 1 96.88 173 ALA B O 1
ATOM 7716 N N . ALA B 1 174 ? 0.94 -33.969 -16.547 1 96.81 174 ALA B N 1
ATOM 7717 C CA . ALA B 1 174 ? 1.448 -34.969 -15.617 1 96.81 174 ALA B CA 1
ATOM 7718 C C . ALA B 1 174 ? 0.304 -35.688 -14.898 1 96.81 174 ALA B C 1
ATOM 7720 O O . ALA B 1 174 ? 0.321 -36.906 -14.75 1 96.81 174 ALA B O 1
ATOM 7721 N N . ALA B 1 175 ? -0.623 -34.938 -14.477 1 95.38 175 ALA B N 1
ATOM 7722 C CA . ALA B 1 175 ? -1.72 -35.5 -13.695 1 95.38 175 ALA B CA 1
ATOM 7723 C C . ALA B 1 175 ? -2.498 -36.531 -14.516 1 95.38 175 ALA B C 1
ATOM 7725 O O . ALA B 1 175 ? -3.062 -37.469 -13.953 1 95.38 175 ALA B O 1
ATOM 7726 N N . ARG B 1 176 ? -2.492 -36.438 -15.766 1 93.88 176 ARG B N 1
ATOM 7727 C CA . ARG B 1 176 ? -3.256 -37.344 -16.609 1 93.88 176 ARG B CA 1
ATOM 7728 C C . ARG B 1 176 ? -2.42 -38.562 -17.016 1 93.88 176 ARG B C 1
ATOM 7730 O O . ARG B 1 176 ? -2.945 -39.656 -17.156 1 93.88 176 ARG B O 1
ATOM 7737 N N . ILE B 1 177 ? -1.14 -38.406 -17.141 1 95.75 177 ILE B N 1
ATOM 7738 C CA . ILE B 1 177 ? -0.36 -39.5 -17.75 1 95.75 177 ILE B CA 1
ATOM 7739 C C . ILE B 1 177 ? 0.291 -40.344 -16.641 1 95.75 177 ILE B C 1
ATOM 7741 O O . ILE B 1 177 ? 0.486 -41.531 -16.812 1 95.75 177 ILE B O 1
ATOM 7745 N N . ASN B 1 178 ? 0.635 -39.719 -15.531 1 97.56 178 ASN B N 1
ATOM 7746 C CA . ASN B 1 178 ? 1.348 -40.438 -14.469 1 97.56 178 ASN B CA 1
ATOM 7747 C C . ASN B 1 178 ? 0.569 -41.656 -13.984 1 97.56 178 ASN B C 1
ATOM 7749 O O . ASN B 1 178 ? 1.153 -42.719 -13.734 1 97.56 178 ASN B O 1
ATOM 7753 N N . PRO B 1 179 ? -0.788 -41.562 -13.82 1 97.25 179 PRO B N 1
ATOM 7754 C CA . PRO B 1 179 ? -1.529 -42.75 -13.391 1 97.25 179 PRO B CA 1
ATOM 7755 C C . PRO B 1 179 ? -1.358 -43.938 -14.336 1 97.25 179 PRO B C 1
ATOM 7757 O O . PRO B 1 179 ? -1.384 -45.062 -13.906 1 97.25 179 PRO B O 1
ATOM 7760 N N . MET B 1 180 ? -1.166 -43.656 -15.547 1 97.31 180 MET B N 1
ATOM 7761 C CA . MET B 1 180 ? -0.977 -44.688 -16.531 1 97.31 180 MET B CA 1
ATOM 7762 C C . MET B 1 180 ? 0.414 -45.312 -16.422 1 97.31 180 MET B C 1
ATOM 7764 O O . MET B 1 180 ? 0.63 -46.469 -16.828 1 97.31 180 MET B O 1
ATOM 7768 N N . ILE B 1 181 ? 1.336 -44.594 -15.883 1 98.06 181 ILE B N 1
ATOM 7769 C CA . ILE B 1 181 ? 2.74 -45 -15.867 1 98.06 181 ILE B CA 1
ATOM 7770 C C . ILE B 1 181 ? 3.074 -45.656 -14.523 1 98.06 181 ILE B C 1
ATOM 7772 O O . ILE B 1 181 ? 3.773 -46.656 -14.477 1 98.06 181 ILE B O 1
ATOM 7776 N N . VAL B 1 182 ? 2.562 -45.062 -13.461 1 97.75 182 VAL B N 1
ATOM 7777 C CA . VAL B 1 182 ? 2.988 -45.531 -12.148 1 97.75 182 VAL B CA 1
ATOM 7778 C C . VAL B 1 182 ? 1.768 -45.719 -11.25 1 97.75 182 VAL B C 1
ATOM 7780 O O . VAL B 1 182 ? 1.904 -46 -10.055 1 97.75 182 VAL B O 1
ATOM 7783 N N . GLY B 1 183 ? 0.534 -45.562 -11.742 1 97.31 183 GLY B N 1
ATOM 7784 C CA . GLY B 1 183 ? -0.686 -45.906 -11.031 1 97.31 183 GLY B CA 1
ATOM 7785 C C . GLY B 1 183 ? -1.148 -44.812 -10.078 1 97.31 183 GLY B C 1
ATOM 7786 O O . GLY B 1 183 ? -2.045 -45.031 -9.266 1 97.31 183 GLY B O 1
ATOM 7787 N N . ASP B 1 184 ? -0.551 -43.719 -10.148 1 96.44 184 ASP B N 1
ATOM 7788 C CA . ASP B 1 184 ? -0.826 -42.594 -9.273 1 96.44 184 ASP B CA 1
ATOM 7789 C C . ASP B 1 184 ? -0.472 -41.25 -9.961 1 96.44 184 ASP B C 1
ATOM 7791 O O . ASP B 1 184 ? 0.423 -41.219 -10.812 1 96.44 184 ASP B O 1
ATOM 7795 N N . MET B 1 185 ? -1.14 -40.188 -9.547 1 94.62 185 MET B N 1
ATOM 7796 C CA . MET B 1 185 ? -0.851 -38.875 -10.164 1 94.62 185 MET B CA 1
ATOM 7797 C C . MET B 1 185 ? 0.56 -38.438 -9.812 1 94.62 185 MET B C 1
ATOM 7799 O O . MET B 1 185 ? 1.207 -37.75 -10.609 1 94.62 185 MET B O 1
ATOM 7803 N N . GLU B 1 186 ? 1.032 -38.75 -8.609 1 93.56 186 GLU B N 1
ATOM 7804 C CA . GLU B 1 186 ? 2.379 -38.469 -8.125 1 93.56 186 GLU B CA 1
ATOM 7805 C C . GLU B 1 186 ? 2.572 -36.969 -7.867 1 93.56 186 GLU B C 1
ATOM 7807 O O . GLU B 1 186 ? 3.395 -36.594 -7.039 1 93.56 186 GLU B O 1
ATOM 7812 N N . VAL B 1 187 ? 1.794 -36.125 -8.539 1 94.88 187 VAL B N 1
ATOM 7813 C CA . VAL B 1 187 ? 1.993 -34.688 -8.461 1 94.88 187 VAL B CA 1
ATOM 7814 C C . VAL B 1 187 ? 1.38 -34.156 -7.168 1 94.88 187 VAL B C 1
ATOM 7816 O O . VAL B 1 187 ? 1.704 -33.062 -6.73 1 94.88 187 VAL B O 1
ATOM 7819 N N . TYR B 1 188 ? 0.583 -34.906 -6.504 1 94.19 188 TYR B N 1
ATOM 7820 C CA . TYR B 1 188 ? -0.017 -34.438 -5.25 1 94.19 188 TYR B CA 1
ATOM 7821 C C . TYR B 1 188 ? 0.241 -35.438 -4.137 1 94.19 188 TYR B C 1
ATOM 7823 O O . TYR B 1 188 ? -0.243 -35.281 -3.014 1 94.19 188 TYR B O 1
ATOM 7831 N N . SER B 1 189 ? 0.979 -36.406 -4.395 1 95.62 189 SER B N 1
ATOM 7832 C CA . SER B 1 189 ? 1.112 -37.531 -3.453 1 95.62 189 SER B CA 1
ATOM 7833 C C . SER B 1 189 ? 2.158 -37.219 -2.387 1 95.62 189 SER B C 1
ATOM 7835 O O . SER B 1 189 ? 3.158 -36.531 -2.664 1 95.62 189 SER B O 1
ATOM 7837 N N . GLN B 1 190 ? 1.89 -37.75 -1.212 1 96.44 190 GLN B N 1
ATOM 7838 C CA . GLN B 1 190 ? 2.869 -37.656 -0.134 1 96.44 190 GLN B CA 1
ATOM 7839 C C . GLN B 1 190 ? 4.23 -38.188 -0.578 1 96.44 190 GLN B C 1
ATOM 7841 O O . GLN B 1 190 ? 4.324 -39.281 -1.159 1 96.44 190 GLN B O 1
ATOM 7846 N N . GLN B 1 191 ? 5.258 -37.438 -0.317 1 97.06 191 GLN B N 1
ATOM 7847 C CA . GLN B 1 191 ? 6.617 -37.812 -0.672 1 97.06 191 GLN B CA 1
ATOM 7848 C C . GLN B 1 191 ? 7.363 -38.375 0.536 1 97.06 191 GLN B C 1
ATOM 7850 O O . GLN B 1 191 ? 6.875 -38.312 1.664 1 97.06 191 GLN B O 1
ATOM 7855 N N . THR B 1 192 ? 8.539 -39 0.221 1 98.31 192 THR B N 1
ATOM 7856 C CA . THR B 1 192 ? 9.398 -39.438 1.3 1 98.31 192 THR B CA 1
ATOM 7857 C C . THR B 1 192 ? 9.695 -38.312 2.285 1 98.31 192 THR B C 1
ATOM 7859 O O . THR B 1 192 ? 9.977 -37.188 1.877 1 98.31 192 THR B O 1
ATOM 7862 N N . THR B 1 193 ? 9.641 -38.625 3.545 1 98.5 193 THR B N 1
ATOM 7863 C CA . THR B 1 193 ? 9.711 -37.594 4.574 1 98.5 193 THR B CA 1
ATOM 7864 C C . THR B 1 193 ? 11.086 -36.938 4.602 1 98.5 193 THR B C 1
ATOM 7866 O O . THR B 1 193 ? 12.078 -37.562 4.199 1 98.5 193 THR B O 1
ATOM 7869 N N . HIS B 1 194 ? 11.125 -35.75 5.109 1 98.31 194 HIS B N 1
ATOM 7870 C CA . HIS B 1 194 ? 12.383 -35 5.234 1 98.31 194 HIS B CA 1
ATOM 7871 C C . HIS B 1 194 ? 13.383 -35.75 6.102 1 98.31 194 HIS B C 1
ATOM 7873 O O . HIS B 1 194 ? 14.578 -35.75 5.812 1 98.31 194 HIS B O 1
ATOM 7879 N N . GLU B 1 195 ? 12.883 -36.406 7.172 1 97.88 195 GLU B N 1
ATOM 7880 C CA . GLU B 1 195 ? 13.75 -37.156 8.07 1 97.88 195 GLU B CA 1
ATOM 7881 C C . GLU B 1 195 ? 14.492 -38.25 7.328 1 97.88 195 GLU B C 1
ATOM 7883 O O . GLU B 1 195 ? 15.703 -38.406 7.461 1 97.88 195 GLU B O 1
ATOM 7888 N N . GLU B 1 196 ? 13.758 -38.969 6.523 1 98.5 196 GLU B N 1
ATOM 7889 C CA . GLU B 1 196 ? 14.336 -40.062 5.754 1 98.5 196 GLU B CA 1
ATOM 7890 C C . GLU B 1 196 ? 15.289 -39.531 4.684 1 98.5 196 GLU B C 1
ATOM 7892 O O . GLU B 1 196 ? 16.328 -40.156 4.426 1 98.5 196 GLU B O 1
ATOM 7897 N N . MET B 1 197 ? 14.93 -38.5 4.062 1 98.56 197 MET B N 1
ATOM 7898 C CA . MET B 1 197 ? 15.773 -37.906 3.033 1 98.56 197 MET B CA 1
ATOM 7899 C C . MET B 1 197 ? 17.094 -37.438 3.623 1 98.56 197 MET B C 1
ATOM 7901 O O . MET B 1 197 ? 18.172 -37.75 3.088 1 98.56 197 MET B O 1
ATOM 7905 N N . ILE B 1 198 ? 17 -36.656 4.688 1 98.25 198 ILE B N 1
ATOM 7906 C CA . ILE B 1 198 ? 18.188 -36.094 5.32 1 98.25 198 ILE B CA 1
ATOM 7907 C C . ILE B 1 198 ? 19.109 -37.219 5.777 1 98.25 198 ILE B C 1
ATOM 7909 O O . ILE B 1 198 ? 20.344 -37.094 5.652 1 98.25 198 ILE B O 1
ATOM 7913 N N . LYS B 1 199 ? 18.578 -38.281 6.215 1 98 199 LYS B N 1
ATOM 7914 C CA . LYS B 1 199 ? 19.344 -39.375 6.785 1 98 199 LYS B CA 1
ATOM 7915 C C . LYS B 1 199 ? 20.016 -40.219 5.691 1 98 199 LYS B C 1
ATOM 7917 O O . LYS B 1 199 ? 21.141 -40.688 5.859 1 98 199 LYS B O 1
ATOM 7922 N N . ASN B 1 200 ? 19.344 -40.344 4.516 1 98.5 200 ASN B N 1
ATOM 7923 C CA . ASN B 1 200 ? 19.75 -41.469 3.658 1 98.5 200 ASN B CA 1
ATOM 7924 C C . ASN B 1 200 ? 20.109 -40.969 2.256 1 98.5 200 ASN B C 1
ATOM 7926 O O . ASN B 1 200 ? 20.766 -41.688 1.496 1 98.5 200 ASN B O 1
ATOM 7930 N N . CYS B 1 201 ? 19.641 -39.844 1.83 1 98.75 201 CYS B N 1
ATOM 7931 C CA . CYS B 1 201 ? 19.938 -39.344 0.492 1 98.75 201 CYS B CA 1
ATOM 7932 C C . CYS B 1 201 ? 21.391 -38.875 0.394 1 98.75 201 CYS B C 1
ATOM 7934 O O . CYS B 1 201 ? 21.891 -38.219 1.298 1 98.75 201 CYS B O 1
ATOM 7936 N N . LYS B 1 202 ? 22.031 -39.188 -0.673 1 98.69 202 LYS B N 1
ATOM 7937 C CA . LYS B 1 202 ? 23.422 -38.781 -0.88 1 98.69 202 LYS B CA 1
ATOM 7938 C C . LYS B 1 202 ? 23.516 -37.781 -2.039 1 98.69 202 LYS B C 1
ATOM 7940 O O . LYS B 1 202 ? 24.422 -36.938 -2.068 1 98.69 202 LYS B O 1
ATOM 7945 N N . VAL B 1 203 ? 22.734 -37.938 -3.041 1 98.81 203 VAL B N 1
ATOM 7946 C CA . VAL B 1 203 ? 22.641 -37.031 -4.18 1 98.81 203 VAL B CA 1
ATOM 7947 C C . VAL B 1 203 ? 21.203 -36.594 -4.371 1 98.81 203 VAL B C 1
ATOM 7949 O O . VAL B 1 203 ? 20.312 -37.406 -4.559 1 98.81 203 VAL B O 1
ATOM 7952 N N . TYR B 1 204 ? 20.953 -35.344 -4.219 1 98.62 204 TYR B N 1
ATOM 7953 C CA . TYR B 1 204 ? 19.641 -34.719 -4.418 1 98.62 204 TYR B CA 1
ATOM 7954 C C . TYR B 1 204 ? 19.609 -33.906 -5.699 1 98.62 204 TYR B C 1
ATOM 7956 O O . TYR B 1 204 ? 20.203 -32.844 -5.766 1 98.62 204 TYR B O 1
ATOM 7964 N N . VAL B 1 205 ? 18.891 -34.406 -6.715 1 98.75 205 VAL B N 1
ATOM 7965 C CA . VAL B 1 205 ? 18.828 -33.719 -8.008 1 98.75 205 VAL B CA 1
ATOM 7966 C C . VAL B 1 205 ? 17.516 -32.938 -8.109 1 98.75 205 VAL B C 1
ATOM 7968 O O . VAL B 1 205 ? 16.438 -33.531 -8.172 1 98.75 205 VAL B O 1
ATOM 7971 N N . MET B 1 206 ? 17.625 -31.688 -8.086 1 98.06 206 MET B N 1
ATOM 7972 C CA . MET B 1 206 ? 16.484 -30.828 -8.367 1 98.06 206 MET B CA 1
ATOM 7973 C C . MET B 1 206 ? 16.328 -30.594 -9.867 1 98.06 206 MET B C 1
ATOM 7975 O O . MET B 1 206 ? 16.984 -29.719 -10.43 1 98.06 206 MET B O 1
ATOM 7979 N N . TRP B 1 207 ? 15.469 -31.375 -10.438 1 97.88 207 TRP B N 1
ATOM 7980 C CA . TRP B 1 207 ? 15.188 -31.25 -11.867 1 97.88 207 TRP B CA 1
ATOM 7981 C C . TRP B 1 207 ? 14.086 -30.234 -12.117 1 97.88 207 TRP B C 1
ATOM 7983 O O . TRP B 1 207 ? 12.914 -30.594 -12.273 1 97.88 207 TRP B O 1
ATOM 7993 N N . GLY B 1 208 ? 14.375 -28.984 -12.125 1 94.94 208 GLY B N 1
ATOM 7994 C CA . GLY B 1 208 ? 13.445 -27.875 -12.281 1 94.94 208 GLY B CA 1
ATOM 7995 C C . GLY B 1 208 ? 12.781 -27.469 -10.984 1 94.94 208 GLY B C 1
ATOM 7996 O O . GLY B 1 208 ? 12.047 -26.469 -10.945 1 94.94 208 GLY B O 1
ATOM 7997 N N . ALA B 1 209 ? 12.992 -28.094 -9.859 1 95.12 209 ALA B N 1
ATOM 7998 C CA . ALA B 1 209 ? 12.297 -27.859 -8.602 1 95.12 209 ALA B CA 1
ATOM 7999 C C . ALA B 1 209 ? 12.914 -26.688 -7.844 1 95.12 209 ALA B C 1
ATOM 8001 O O . ALA B 1 209 ? 14.141 -26.609 -7.707 1 95.12 209 ALA B O 1
ATOM 8002 N N . ASP B 1 210 ? 12.102 -25.75 -7.465 1 94.81 210 ASP B N 1
ATOM 8003 C CA . ASP B 1 210 ? 12.477 -24.641 -6.59 1 94.81 210 ASP B CA 1
ATOM 8004 C C . ASP B 1 210 ? 11.719 -24.703 -5.266 1 94.81 210 ASP B C 1
ATOM 8006 O O . ASP B 1 210 ? 10.656 -24.109 -5.117 1 94.81 210 ASP B O 1
ATOM 8010 N N . LEU B 1 211 ? 12.305 -25.328 -4.305 1 95.19 211 LEU B N 1
ATOM 8011 C CA . LEU B 1 211 ? 11.625 -25.719 -3.072 1 95.19 211 LEU B CA 1
ATOM 8012 C C . LEU B 1 211 ? 11.305 -24.5 -2.221 1 95.19 211 LEU B C 1
ATOM 8014 O O . LEU B 1 211 ? 10.164 -24.328 -1.781 1 95.19 211 LEU B O 1
ATOM 8018 N N . LEU B 1 212 ? 12.25 -23.641 -2.021 1 91.81 212 LEU B N 1
ATOM 8019 C CA . LEU B 1 212 ? 12.102 -22.5 -1.126 1 91.81 212 LEU B CA 1
ATOM 8020 C C . LEU B 1 212 ? 11.047 -21.531 -1.649 1 91.81 212 LEU B C 1
ATOM 8022 O O . LEU B 1 212 ? 10.195 -21.062 -0.888 1 91.81 212 LEU B O 1
ATOM 8026 N N . LYS B 1 213 ? 11.039 -21.25 -2.877 1 90.88 213 LYS B N 1
ATOM 8027 C CA . LYS B 1 213 ? 10.125 -20.297 -3.486 1 90.88 213 LYS B CA 1
ATOM 8028 C C . LYS B 1 213 ? 8.688 -20.812 -3.467 1 90.88 213 LYS B C 1
ATOM 8030 O O . LYS B 1 213 ? 7.77 -20.094 -3.07 1 90.88 213 LYS B O 1
ATOM 8035 N N . CYS B 1 214 ? 8.523 -22.047 -3.84 1 92.56 214 CYS B N 1
ATOM 8036 C CA . CYS B 1 214 ? 7.18 -22.562 -4.074 1 92.56 214 CYS B CA 1
ATOM 8037 C C . CYS B 1 214 ? 6.516 -22.984 -2.768 1 92.56 214 CYS B C 1
ATOM 8039 O O . CYS B 1 214 ? 5.289 -23.016 -2.67 1 92.56 214 CYS B O 1
ATOM 8041 N N . ASN B 1 215 ? 7.281 -23.266 -1.731 1 94.44 215 ASN B N 1
ATOM 8042 C CA . ASN B 1 215 ? 6.711 -23.719 -0.466 1 94.44 215 ASN B CA 1
ATOM 8043 C C . ASN B 1 215 ? 6.383 -22.547 0.448 1 94.44 215 ASN B C 1
ATOM 8045 O O . ASN B 1 215 ? 6.02 -22.734 1.61 1 94.44 215 ASN B O 1
ATOM 8049 N N . ARG B 1 216 ? 6.414 -21.359 -0.073 1 92.94 216 ARG B N 1
ATOM 8050 C CA . ARG B 1 216 ? 6.074 -20.172 0.703 1 92.94 216 ARG B CA 1
ATOM 8051 C C . ARG B 1 216 ? 4.566 -20.047 0.881 1 92.94 216 ARG B C 1
ATOM 8053 O O . ARG B 1 216 ? 4.098 -19.297 1.74 1 92.94 216 ARG B O 1
ATOM 8060 N N . ILE B 1 217 ? 3.844 -20.766 0.088 1 94.94 217 ILE B N 1
ATOM 8061 C CA . ILE B 1 217 ? 2.387 -20.75 0.124 1 94.94 217 ILE B CA 1
ATOM 8062 C C . ILE B 1 217 ? 1.858 -22.188 0.219 1 94.94 217 ILE B C 1
ATOM 8064 O O . ILE B 1 217 ? 2.621 -23.141 0.093 1 94.94 217 ILE B O 1
ATOM 8068 N N . ASP B 1 218 ? 0.601 -22.266 0.476 1 95.81 218 ASP B N 1
ATOM 8069 C CA . ASP B 1 218 ? -0.073 -23.562 0.524 1 95.81 218 ASP B CA 1
ATOM 8070 C C . ASP B 1 218 ? -1.499 -23.453 -0.012 1 95.81 218 ASP B C 1
ATOM 8072 O O . ASP B 1 218 ? -2.117 -22.391 0.052 1 95.81 218 ASP B O 1
ATOM 8076 N N . TYR B 1 219 ? -1.945 -24.531 -0.668 1 94.38 219 TYR B N 1
ATOM 8077 C CA . TYR B 1 219 ? -3.312 -24.594 -1.175 1 94.38 219 TYR B CA 1
ATOM 8078 C C . TYR B 1 219 ? -4.32 -24.391 -0.05 1 94.38 219 TYR B C 1
ATOM 8080 O O . TYR B 1 219 ? -5.391 -23.828 -0.264 1 94.38 219 TYR B O 1
ATOM 8088 N N . PHE B 1 220 ? -3.943 -24.781 1.121 1 95.5 220 PHE B N 1
ATOM 8089 C CA . PHE B 1 220 ? -4.711 -24.484 2.324 1 95.5 220 PHE B CA 1
ATOM 8090 C C . PHE B 1 220 ? -4 -23.453 3.18 1 95.5 220 PHE B C 1
ATOM 8092 O O . PHE B 1 220 ? -3.795 -22.312 2.742 1 95.5 220 PHE B O 1
ATOM 8099 N N . VAL B 1 221 ? -3.527 -23.797 4.387 1 97.12 221 VAL B N 1
ATOM 8100 C CA . VAL B 1 221 ? -2.807 -22.828 5.211 1 97.12 221 VAL B CA 1
ATOM 8101 C C . VAL B 1 221 ? -1.38 -23.328 5.449 1 97.12 221 VAL B C 1
ATOM 8103 O O . VAL B 1 221 ? -1.172 -24.406 6 1 97.12 221 VAL B O 1
ATOM 8106 N N . PRO B 1 222 ? -0.386 -22.562 5.012 1 96.81 222 PRO B N 1
ATOM 8107 C CA . PRO B 1 222 ? 0.995 -23.016 5.215 1 96.81 222 PRO B CA 1
ATOM 8108 C C . PRO B 1 222 ? 1.445 -22.906 6.668 1 96.81 222 PRO B C 1
ATOM 8110 O O . PRO B 1 222 ? 1.058 -21.953 7.367 1 96.81 222 PRO B O 1
ATOM 8113 N N . ASN B 1 223 ? 2.291 -23.828 7.113 1 95.19 223 ASN B N 1
ATOM 8114 C CA . ASN B 1 223 ? 2.938 -23.734 8.422 1 95.19 223 ASN B CA 1
ATOM 8115 C C . ASN B 1 223 ? 4.414 -23.375 8.289 1 95.19 223 ASN B C 1
ATOM 8117 O O . ASN B 1 223 ? 5.059 -23.016 9.273 1 95.19 223 ASN B O 1
ATOM 8121 N N . HIS B 1 224 ? 4.996 -23.438 7.117 1 94.88 224 HIS B N 1
ATOM 8122 C CA . HIS B 1 224 ? 6.344 -23.062 6.719 1 94.88 224 HIS B CA 1
ATOM 8123 C C . HIS B 1 224 ? 7.391 -23.875 7.477 1 94.88 224 HIS B C 1
ATOM 8125 O O . HIS B 1 224 ? 8.531 -23.438 7.629 1 94.88 224 HIS B O 1
ATOM 8131 N N . VAL B 1 225 ? 7.047 -25.062 7.895 1 95.44 225 VAL B N 1
ATOM 8132 C CA . VAL B 1 225 ? 7.941 -25.891 8.695 1 95.44 225 VAL B CA 1
ATOM 8133 C C . VAL B 1 225 ? 9.078 -26.406 7.824 1 95.44 225 VAL B C 1
ATOM 8135 O O . VAL B 1 225 ? 10.156 -26.734 8.328 1 95.44 225 VAL B O 1
ATOM 8138 N N . ASN B 1 226 ? 8.875 -26.516 6.492 1 96.06 226 ASN B N 1
ATOM 8139 C CA . ASN B 1 226 ? 9.953 -26.938 5.598 1 96.06 226 ASN B CA 1
ATOM 8140 C C . ASN B 1 226 ? 11.203 -26.094 5.793 1 96.06 226 ASN B C 1
ATOM 8142 O O . ASN B 1 226 ? 12.328 -26.578 5.637 1 96.06 226 ASN B O 1
ATOM 8146 N N . ASP B 1 227 ? 11.008 -24.859 6.141 1 93.25 227 ASP B N 1
ATOM 8147 C CA . ASP B 1 227 ? 12.125 -23.938 6.324 1 93.25 227 ASP B CA 1
ATOM 8148 C C . ASP B 1 227 ? 13.031 -24.406 7.469 1 93.25 227 ASP B C 1
ATOM 8150 O O . ASP B 1 227 ? 14.203 -24.031 7.52 1 93.25 227 ASP B O 1
ATOM 8154 N N . SER B 1 228 ? 12.531 -25.188 8.367 1 93.31 228 SER B N 1
ATOM 8155 C CA . SER B 1 228 ? 13.336 -25.703 9.477 1 93.31 228 SER B CA 1
ATOM 8156 C C . SER B 1 228 ? 14.203 -26.875 9.031 1 93.31 228 SER B C 1
ATOM 8158 O O . SER B 1 228 ? 15.219 -27.188 9.664 1 93.31 228 SER B O 1
ATOM 8160 N N . TYR B 1 229 ? 13.836 -27.547 7.965 1 96 229 TYR B N 1
ATOM 8161 C CA . TYR B 1 229 ? 14.547 -28.719 7.477 1 96 229 TYR B CA 1
ATOM 8162 C C . TYR B 1 229 ? 15.688 -28.328 6.547 1 96 229 TYR B C 1
ATOM 8164 O O . TYR B 1 229 ? 16.703 -29.016 6.473 1 96 229 TYR B O 1
ATOM 8172 N N . TYR B 1 230 ? 15.578 -27.266 5.848 1 94.5 230 TYR B N 1
ATOM 8173 C CA . TYR B 1 230 ? 16.5 -26.906 4.77 1 94.5 230 TYR B CA 1
ATOM 8174 C C . TYR B 1 230 ? 17.906 -26.719 5.301 1 94.5 230 TYR B C 1
ATOM 8176 O O . TYR B 1 230 ? 18.875 -27.219 4.711 1 94.5 230 TYR B O 1
ATOM 8184 N N . PRO B 1 231 ? 18.078 -26.047 6.5 1 92 231 PRO B N 1
ATOM 8185 C CA . PRO B 1 231 ? 19.453 -26 7.035 1 92 231 PRO B CA 1
ATOM 8186 C C . PRO B 1 231 ? 20 -27.375 7.387 1 92 231 PRO B C 1
ATOM 8188 O O . PRO B 1 231 ? 21.203 -27.609 7.281 1 92 231 PRO B O 1
ATOM 8191 N N . LYS B 1 232 ? 19.172 -28.281 7.781 1 95.38 232 LYS B N 1
ATOM 8192 C CA . LYS B 1 232 ? 19.594 -29.641 8.094 1 95.38 232 LYS B CA 1
ATOM 8193 C C . LYS B 1 232 ? 20.031 -30.391 6.836 1 95.38 232 LYS B C 1
ATOM 8195 O O . LYS B 1 232 ? 21 -31.141 6.859 1 95.38 232 LYS B O 1
ATOM 8200 N N . TYR B 1 233 ? 19.297 -30.188 5.742 1 96.44 233 TYR B N 1
ATOM 8201 C CA . TYR B 1 233 ? 19.703 -30.734 4.457 1 96.44 233 TYR B CA 1
ATOM 8202 C C . TYR B 1 233 ? 21.125 -30.297 4.094 1 96.44 233 TYR B C 1
ATOM 8204 O O . TYR B 1 233 ? 21.938 -31.109 3.666 1 96.44 233 TYR B O 1
ATOM 8212 N N . LYS B 1 234 ? 21.359 -29.062 4.238 1 92.06 234 LYS B N 1
ATOM 8213 C CA . LYS B 1 234 ? 22.641 -28.484 3.854 1 92.06 234 LYS B CA 1
ATOM 8214 C C . LYS B 1 234 ? 23.781 -29.062 4.68 1 92.06 234 LYS B C 1
ATOM 8216 O O . LYS B 1 234 ? 24.891 -29.25 4.176 1 92.06 234 LYS B O 1
ATOM 8221 N N . ARG B 1 235 ? 23.547 -29.484 5.906 1 94.12 235 ARG B N 1
ATOM 8222 C CA . ARG B 1 235 ? 24.578 -29.984 6.812 1 94.12 235 ARG B CA 1
ATOM 8223 C C . ARG B 1 235 ? 24.75 -31.484 6.688 1 94.12 235 ARG B C 1
ATOM 8225 O O . ARG B 1 235 ? 25.719 -32.062 7.168 1 94.12 235 ARG B O 1
ATOM 8232 N N . ALA B 1 236 ? 23.906 -32.094 6.008 1 96.38 236 ALA B N 1
ATOM 8233 C CA . ALA B 1 236 ? 23.844 -33.562 5.988 1 96.38 236 ALA B CA 1
ATOM 8234 C C . ALA B 1 236 ? 24.875 -34.156 5.016 1 96.38 236 ALA B C 1
ATOM 8236 O O . ALA B 1 236 ? 25 -35.375 4.895 1 96.38 236 ALA B O 1
ATOM 8237 N N . GLY B 1 237 ? 25.625 -33.344 4.316 1 95.25 237 GLY B N 1
ATOM 8238 C CA . GLY B 1 237 ? 26.641 -33.812 3.395 1 95.25 237 GLY B CA 1
ATOM 8239 C C . GLY B 1 237 ? 26.062 -34.312 2.072 1 95.25 237 GLY B C 1
ATOM 8240 O O . GLY B 1 237 ? 26.719 -35.031 1.33 1 95.25 237 GLY B O 1
ATOM 8241 N N . ILE B 1 238 ? 24.891 -33.969 1.75 1 98.19 238 ILE B N 1
ATOM 8242 C CA . ILE B 1 238 ? 24.219 -34.312 0.501 1 98.19 238 ILE B CA 1
ATOM 8243 C C . ILE B 1 238 ? 24.797 -33.469 -0.642 1 98.19 238 ILE B C 1
ATOM 8245 O O . ILE B 1 238 ? 25.047 -32.281 -0.483 1 98.19 238 ILE B O 1
ATOM 8249 N N . LYS B 1 239 ? 25.109 -34.125 -1.754 1 98.44 239 LYS B N 1
ATOM 8250 C CA . LYS B 1 239 ? 25.438 -33.406 -2.971 1 98.44 239 LYS B CA 1
ATOM 8251 C C . LYS B 1 239 ? 24.172 -32.938 -3.691 1 98.44 239 LYS B C 1
ATOM 8253 O O . LYS B 1 239 ? 23.328 -33.75 -4.051 1 98.44 239 LYS B O 1
ATOM 8258 N N . PHE B 1 240 ? 24.078 -31.656 -3.891 1 98.31 240 PHE B N 1
ATOM 8259 C CA . PHE B 1 240 ? 22.922 -31.109 -4.582 1 98.31 240 PHE B CA 1
ATOM 8260 C C . PHE B 1 240 ? 23.266 -30.766 -6.027 1 98.31 240 PHE B C 1
ATOM 8262 O O . PHE B 1 240 ? 24.344 -30.234 -6.301 1 98.31 240 PHE B O 1
ATOM 8269 N N . ILE B 1 241 ? 22.391 -31.094 -6.914 1 98.75 241 ILE B N 1
ATOM 8270 C CA . ILE B 1 241 ? 22.516 -30.766 -8.328 1 98.75 241 ILE B CA 1
ATOM 8271 C C . ILE B 1 241 ? 21.219 -30.125 -8.82 1 98.75 241 ILE B C 1
ATOM 8273 O O . ILE B 1 241 ? 20.125 -30.578 -8.477 1 98.75 241 ILE B O 1
ATOM 8277 N N . SER B 1 242 ? 21.328 -29.047 -9.539 1 98.25 242 SER B N 1
ATOM 8278 C CA . SER B 1 242 ? 20.172 -28.375 -10.133 1 98.25 242 SER B CA 1
ATOM 8279 C C . SER B 1 242 ? 20.234 -28.422 -11.656 1 98.25 242 SER B C 1
ATOM 8281 O O . SER B 1 242 ? 21.156 -27.875 -12.258 1 98.25 242 SER B O 1
ATOM 8283 N N . ILE B 1 243 ? 19.328 -29.094 -12.273 1 98.62 243 ILE B N 1
ATOM 8284 C CA . ILE B 1 243 ? 19.172 -29.078 -13.727 1 98.62 243 ILE B CA 1
ATOM 8285 C C . ILE B 1 243 ? 18.047 -28.125 -14.117 1 98.62 243 ILE B C 1
ATOM 8287 O O . ILE B 1 243 ? 16.859 -28.484 -14.039 1 98.62 243 ILE B O 1
ATOM 8291 N N . ASP B 1 244 ? 18.391 -26.984 -14.484 1 98.12 244 ASP B N 1
ATOM 8292 C CA . ASP B 1 244 ? 17.469 -25.875 -14.68 1 98.12 244 ASP B CA 1
ATOM 8293 C C . ASP B 1 244 ? 18.141 -24.734 -15.445 1 98.12 244 ASP B C 1
ATOM 8295 O O . ASP B 1 244 ? 19.312 -24.438 -15.234 1 98.12 244 ASP B O 1
ATOM 8299 N N . PRO B 1 245 ? 17.344 -24.125 -16.344 1 98.19 245 PRO B N 1
ATOM 8300 C CA . PRO B 1 245 ? 17.953 -22.969 -17 1 98.19 245 PRO B CA 1
ATOM 8301 C C . PRO B 1 245 ? 18.234 -21.828 -16.016 1 98.19 245 PRO B C 1
ATOM 8303 O O . PRO B 1 245 ? 19.016 -20.922 -16.328 1 98.19 245 PRO B O 1
ATOM 8306 N N . ILE B 1 246 ? 17.578 -21.797 -14.922 1 97.31 246 ILE B N 1
ATOM 8307 C CA . ILE B 1 246 ? 17.766 -20.797 -13.883 1 97.31 246 ILE B CA 1
ATOM 8308 C C . ILE B 1 246 ? 18.531 -21.406 -12.703 1 97.31 246 ILE B C 1
ATOM 8310 O O . ILE B 1 246 ? 18.25 -22.531 -12.305 1 97.31 246 ILE B O 1
ATOM 8314 N N . TYR B 1 247 ? 19.562 -20.734 -12.281 1 97 247 TYR B N 1
ATOM 8315 C CA . TYR B 1 247 ? 20.125 -21.078 -10.977 1 97 247 TYR B CA 1
ATOM 8316 C C . TYR B 1 247 ? 19.25 -20.562 -9.852 1 97 247 TYR B C 1
ATOM 8318 O O . TYR B 1 247 ? 19.469 -19.469 -9.32 1 97 247 TYR B O 1
ATOM 8326 N N . THR B 1 248 ? 18.328 -21.359 -9.43 1 94.31 248 THR B N 1
ATOM 8327 C CA . THR B 1 248 ? 17.188 -20.984 -8.602 1 94.31 248 THR B CA 1
ATOM 8328 C C . THR B 1 248 ? 17.641 -20.578 -7.203 1 94.31 248 THR B C 1
ATOM 8330 O O . THR B 1 248 ? 18.812 -20.781 -6.84 1 94.31 248 THR B O 1
ATOM 8333 N N . GLU B 1 249 ? 16.703 -20.109 -6.445 1 88.75 249 GLU B N 1
ATOM 8334 C CA . GLU B 1 249 ? 16.953 -19.719 -5.059 1 88.75 249 GLU B CA 1
ATOM 8335 C C . GLU B 1 249 ? 17.359 -20.922 -4.219 1 88.75 249 GLU B C 1
ATOM 8337 O O . GLU B 1 249 ? 18.281 -20.844 -3.402 1 88.75 249 GLU B O 1
ATOM 8342 N N . THR B 1 250 ? 16.719 -21.984 -4.438 1 93.38 250 THR B N 1
ATOM 8343 C CA . THR B 1 250 ? 17.016 -23.203 -3.703 1 93.38 250 THR B CA 1
ATOM 8344 C C . THR B 1 250 ? 18.406 -23.719 -4.07 1 93.38 250 THR B C 1
ATOM 8346 O O . THR B 1 250 ? 19.172 -24.141 -3.195 1 93.38 250 THR B O 1
ATOM 8349 N N . ALA B 1 251 ? 18.719 -23.688 -5.359 1 95.75 251 ALA B N 1
ATOM 8350 C CA . ALA B 1 251 ? 20.016 -24.141 -5.82 1 95.75 251 ALA B CA 1
ATOM 8351 C C . ALA B 1 251 ? 21.141 -23.312 -5.195 1 95.75 251 ALA B C 1
ATOM 8353 O O . ALA B 1 251 ? 22.156 -23.859 -4.754 1 95.75 251 ALA B O 1
ATOM 8354 N N . GLN B 1 252 ? 20.938 -22.062 -5.184 1 92.62 252 GLN B N 1
ATOM 8355 C CA . GLN B 1 252 ? 21.922 -21.156 -4.578 1 92.62 252 GLN B CA 1
ATOM 8356 C C . GLN B 1 252 ? 22.078 -21.453 -3.086 1 92.62 252 GLN B C 1
ATOM 8358 O O . GLN B 1 252 ? 23.188 -21.547 -2.58 1 92.62 252 GLN B O 1
ATOM 8363 N N . ALA B 1 253 ? 20.953 -21.625 -2.432 1 89.69 253 ALA B N 1
ATOM 8364 C CA . ALA B 1 253 ? 20.969 -21.844 -0.989 1 89.69 253 ALA B CA 1
ATOM 8365 C C . ALA B 1 253 ? 21.703 -23.141 -0.63 1 89.69 253 ALA B C 1
ATOM 8367 O O . ALA B 1 253 ? 22.375 -23.203 0.405 1 89.69 253 ALA B O 1
ATOM 8368 N N . PHE B 1 254 ? 21.625 -24.125 -1.48 1 94.12 254 PHE B N 1
ATOM 8369 C CA . PHE B 1 254 ? 22.234 -25.422 -1.212 1 94.12 254 PHE B CA 1
ATOM 8370 C C . PHE B 1 254 ? 23.594 -25.531 -1.887 1 94.12 254 PHE B C 1
ATOM 8372 O O . PHE B 1 254 ? 24.234 -26.578 -1.834 1 94.12 254 PHE B O 1
ATOM 8379 N N . SER B 1 255 ? 24.031 -24.469 -2.525 1 93.81 255 SER B N 1
ATOM 8380 C CA . SER B 1 255 ? 25.266 -24.5 -3.303 1 93.81 255 SER B CA 1
ATOM 8381 C C . SER B 1 255 ? 25.281 -25.672 -4.266 1 93.81 255 SER B C 1
ATOM 8383 O O . SER B 1 255 ? 26.266 -26.422 -4.332 1 93.81 255 SER B O 1
ATOM 8385 N N . ALA B 1 256 ? 24.219 -25.844 -4.93 1 97.69 256 ALA B N 1
ATOM 8386 C CA . ALA B 1 256 ? 24.062 -26.969 -5.852 1 97.69 256 ALA B CA 1
ATOM 8387 C C . ALA B 1 256 ? 24.922 -26.781 -7.098 1 97.69 256 ALA B C 1
ATOM 8389 O O . ALA B 1 256 ? 25.141 -25.656 -7.543 1 97.69 256 ALA B O 1
ATOM 8390 N N . GLU B 1 257 ? 25.406 -27.891 -7.566 1 98.5 257 GLU B N 1
ATOM 8391 C CA . GLU B 1 257 ? 25.969 -27.844 -8.914 1 98.5 257 GLU B CA 1
ATOM 8392 C C . GLU B 1 257 ? 24.906 -27.484 -9.945 1 98.5 257 GLU B C 1
ATOM 8394 O O . GLU B 1 257 ? 23.844 -28.109 -10 1 98.5 257 GLU B O 1
ATOM 8399 N N . TRP B 1 258 ? 25.203 -26.484 -10.711 1 98.31 258 TRP B N 1
ATOM 8400 C CA . TRP B 1 258 ? 24.234 -25.984 -11.68 1 98.31 258 TRP B CA 1
ATOM 8401 C C . TRP B 1 258 ? 24.469 -26.578 -13.062 1 98.31 258 TRP B C 1
ATOM 8403 O O . TRP B 1 258 ? 25.578 -26.484 -13.602 1 98.31 258 TRP B O 1
ATOM 8413 N N . ILE B 1 259 ? 23.484 -27.234 -13.609 1 98.75 259 ILE B N 1
ATOM 8414 C CA . ILE B 1 259 ? 23.469 -27.719 -14.984 1 98.75 259 ILE B CA 1
ATOM 8415 C C . ILE B 1 259 ? 22.5 -26.891 -15.82 1 98.75 259 ILE B C 1
ATOM 8417 O O . ILE B 1 259 ? 21.297 -27.203 -15.883 1 98.75 259 ILE B O 1
ATOM 8421 N N . PRO B 1 260 ? 22.922 -25.891 -16.547 1 98.19 260 PRO B N 1
ATOM 8422 C CA . PRO B 1 260 ? 22.062 -25 -17.312 1 98.19 260 PRO B CA 1
ATOM 8423 C C . PRO B 1 260 ? 21.562 -25.625 -18.609 1 98.19 260 PRO B C 1
ATOM 8425 O O . PRO B 1 260 ? 22.031 -25.25 -19.703 1 98.19 260 PRO B O 1
ATOM 8428 N N . ILE B 1 261 ? 20.562 -26.344 -18.547 1 98.5 261 ILE B N 1
ATOM 8429 C CA . ILE B 1 261 ? 20.031 -27.125 -19.672 1 98.5 261 ILE B CA 1
ATOM 8430 C C . ILE B 1 261 ? 19.234 -26.203 -20.594 1 98.5 261 ILE B C 1
ATOM 8432 O O . ILE B 1 261 ? 18.656 -25.219 -20.156 1 98.5 261 ILE B O 1
ATOM 8436 N N . ARG B 1 262 ? 19.266 -26.484 -21.906 1 98.19 262 ARG B N 1
ATOM 8437 C CA . ARG B 1 262 ? 18.359 -25.812 -22.828 1 98.19 262 ARG B CA 1
ATOM 8438 C C . ARG B 1 262 ? 16.906 -26.125 -22.5 1 98.19 262 ARG B C 1
ATOM 8440 O O . ARG B 1 262 ? 16.531 -27.281 -22.344 1 98.19 262 ARG B O 1
ATOM 8447 N N . PRO B 1 263 ? 16.047 -25.078 -22.422 1 97.81 263 PRO B N 1
ATOM 8448 C CA . PRO B 1 263 ? 14.648 -25.344 -22.047 1 97.81 263 PRO B CA 1
ATOM 8449 C C . PRO B 1 263 ? 13.953 -26.312 -23 1 97.81 263 PRO B C 1
ATOM 8451 O O . PRO B 1 263 ? 14.227 -26.297 -24.203 1 97.81 263 PRO B O 1
ATOM 8454 N N . ASN B 1 264 ? 13.102 -27.172 -22.469 1 97.25 264 ASN B N 1
ATOM 8455 C CA . ASN B 1 264 ? 12.234 -28.094 -23.188 1 97.25 264 ASN B CA 1
ATOM 8456 C C . ASN B 1 264 ? 13 -29.328 -23.672 1 97.25 264 ASN B C 1
ATOM 8458 O O . ASN B 1 264 ? 12.523 -30.062 -24.531 1 97.25 264 ASN B O 1
ATOM 8462 N N . THR B 1 265 ? 14.203 -29.609 -23.141 1 98.31 265 THR B N 1
ATOM 8463 C CA . THR B 1 265 ? 14.992 -30.703 -23.688 1 98.31 265 THR B CA 1
ATOM 8464 C C . THR B 1 265 ? 15.289 -31.75 -22.609 1 98.31 265 THR B C 1
ATOM 8466 O O . THR B 1 265 ? 16.172 -32.594 -22.797 1 98.31 265 THR B O 1
ATOM 8469 N N . ASP B 1 266 ? 14.594 -31.703 -21.578 1 98.38 266 ASP B N 1
ATOM 8470 C CA . ASP B 1 266 ? 14.828 -32.594 -20.438 1 98.38 266 ASP B CA 1
ATOM 8471 C C . ASP B 1 266 ? 14.75 -34.062 -20.875 1 98.38 266 ASP B C 1
ATOM 8473 O O . ASP B 1 266 ? 15.539 -34.875 -20.422 1 98.38 266 ASP B O 1
ATOM 8477 N N . VAL B 1 267 ? 13.82 -34.375 -21.703 1 98.62 267 VAL B N 1
ATOM 8478 C CA . VAL B 1 267 ? 13.625 -35.75 -22.156 1 98.62 267 VAL B CA 1
ATOM 8479 C C . VAL B 1 267 ? 14.883 -36.25 -22.875 1 98.62 267 VAL B C 1
ATOM 8481 O O . VAL B 1 267 ? 15.32 -37.375 -22.656 1 98.62 267 VAL B O 1
ATOM 8484 N N . ALA B 1 268 ? 15.43 -35.438 -23.703 1 98.81 268 ALA B N 1
ATOM 8485 C CA . ALA B 1 268 ? 16.656 -35.812 -24.406 1 98.81 268 ALA B CA 1
ATOM 8486 C C . ALA B 1 268 ? 17.781 -36.094 -23.438 1 98.81 268 ALA B C 1
ATOM 8488 O O . ALA B 1 268 ? 18.578 -37 -23.641 1 98.81 268 ALA B O 1
ATOM 8489 N N . LEU B 1 269 ? 17.906 -35.25 -22.438 1 98.88 269 LEU B N 1
ATOM 8490 C CA . LEU B 1 269 ? 18.938 -35.469 -21.422 1 98.88 269 LEU B CA 1
ATOM 8491 C C . LEU B 1 269 ? 18.766 -36.812 -20.734 1 98.88 269 LEU B C 1
ATOM 8493 O O . LEU B 1 269 ? 19.734 -37.562 -20.594 1 98.88 269 LEU B O 1
ATOM 8497 N N . MET B 1 270 ? 17.562 -37.125 -20.375 1 98.88 270 MET B N 1
ATOM 8498 C CA . MET B 1 270 ? 17.281 -38.375 -19.672 1 98.88 270 MET B CA 1
ATOM 8499 C C . MET B 1 270 ? 17.531 -39.562 -20.594 1 98.88 270 MET B C 1
ATOM 8501 O O . MET B 1 270 ? 18.062 -40.594 -20.156 1 98.88 270 MET B O 1
ATOM 8505 N N . LEU B 1 271 ? 17.125 -39.469 -21.844 1 98.88 271 LEU B N 1
ATOM 8506 C CA . LEU B 1 271 ? 17.344 -40.531 -22.812 1 98.88 271 LEU B CA 1
ATOM 8507 C C . LEU B 1 271 ? 18.828 -40.781 -23.016 1 98.88 271 LEU B C 1
ATOM 8509 O O . LEU B 1 271 ? 19.25 -41.938 -23.125 1 98.88 271 LEU B O 1
ATOM 8513 N N . GLY B 1 272 ? 19.578 -39.719 -23.109 1 98.88 272 GLY B N 1
ATOM 8514 C CA . GLY B 1 272 ? 21.031 -39.875 -23.203 1 98.88 272 GLY B CA 1
ATOM 8515 C C . GLY B 1 272 ? 21.609 -40.625 -22.031 1 98.88 272 GLY B C 1
ATOM 8516 O O . GLY B 1 272 ? 22.469 -41.5 -22.203 1 98.88 272 GLY B O 1
ATOM 8517 N N . MET B 1 273 ? 21.203 -40.344 -20.844 1 98.88 273 MET B N 1
ATOM 8518 C CA . MET B 1 273 ? 21.656 -41.062 -19.641 1 98.88 273 MET B CA 1
ATOM 8519 C C . MET B 1 273 ? 21.25 -42.531 -19.703 1 98.88 273 MET B C 1
ATOM 8521 O O . MET B 1 273 ? 22.062 -43.406 -19.406 1 98.88 273 MET B O 1
ATOM 8525 N N . MET B 1 274 ? 20.016 -42.781 -20.125 1 98.88 274 MET B N 1
ATOM 8526 C CA . MET B 1 274 ? 19.5 -44.156 -20.188 1 98.88 274 MET B CA 1
ATOM 8527 C C . MET B 1 274 ? 20.281 -45 -21.188 1 98.88 274 MET B C 1
ATOM 8529 O O . MET B 1 274 ? 20.594 -46.156 -20.922 1 98.88 274 MET B O 1
ATOM 8533 N N . HIS B 1 275 ? 20.516 -44.406 -22.344 1 98.88 275 HIS B N 1
ATOM 8534 C CA . HIS B 1 275 ? 21.281 -45.125 -23.375 1 98.88 275 HIS B CA 1
ATOM 8535 C C . HIS B 1 275 ? 22.656 -45.531 -22.844 1 98.88 275 HIS B C 1
ATOM 8537 O O . HIS B 1 275 ? 23.094 -46.656 -23.031 1 98.88 275 HIS B O 1
ATOM 8543 N N . TYR B 1 276 ? 23.328 -44.594 -22.219 1 98.88 276 TYR B N 1
ATOM 8544 C CA . TYR B 1 276 ? 24.656 -44.875 -21.656 1 98.88 276 TYR B CA 1
ATOM 8545 C C . TYR B 1 276 ? 24.578 -45.938 -20.578 1 98.88 276 TYR B C 1
ATOM 8547 O O . TYR B 1 276 ? 25.406 -46.875 -20.562 1 98.88 276 TYR B O 1
ATOM 8555 N N . LEU B 1 277 ? 23.609 -45.844 -19.656 1 98.81 277 LEU B N 1
ATOM 8556 C CA . LEU B 1 277 ? 23.469 -46.844 -18.594 1 98.81 277 LEU B CA 1
ATOM 8557 C C . LEU B 1 277 ? 23.25 -48.219 -19.188 1 98.81 277 LEU B C 1
ATOM 8559 O O . LEU B 1 277 ? 23.766 -49.219 -18.656 1 98.81 277 LEU B O 1
ATOM 8563 N N . TYR B 1 278 ? 22.438 -48.312 -20.234 1 98.75 278 TYR B N 1
ATOM 8564 C CA . TYR B 1 278 ? 22.156 -49.594 -20.844 1 98.75 278 TYR B CA 1
ATOM 8565 C C . TYR B 1 278 ? 23.406 -50.156 -21.516 1 98.75 278 TYR B C 1
ATOM 8567 O O . TYR B 1 278 ? 23.781 -51.312 -21.297 1 98.75 278 TYR B O 1
ATOM 8575 N N . THR B 1 279 ? 24.094 -49.344 -22.328 1 98.38 279 THR B N 1
ATOM 8576 C CA . THR B 1 279 ? 25.203 -49.812 -23.141 1 98.38 279 THR B CA 1
ATOM 8577 C C . THR B 1 279 ? 26.438 -50.094 -22.281 1 98.38 279 THR B C 1
ATOM 8579 O O . THR B 1 279 ? 27.297 -50.875 -22.656 1 98.38 279 THR B O 1
ATOM 8582 N N . SER B 1 280 ? 26.5 -49.469 -21.172 1 98.19 280 SER B N 1
ATOM 8583 C CA . SER B 1 280 ? 27.609 -49.688 -20.266 1 98.19 280 SER B CA 1
ATOM 8584 C C . SER B 1 280 ? 27.25 -50.75 -19.219 1 98.19 280 SER B C 1
ATOM 8586 O O . SER B 1 280 ? 28.047 -51.031 -18.312 1 98.19 280 SER B O 1
ATOM 8588 N N . ASN B 1 281 ? 26.062 -51.281 -19.266 1 97.94 281 ASN B N 1
ATOM 8589 C CA . ASN B 1 281 ? 25.578 -52.344 -18.375 1 97.94 281 ASN B CA 1
ATOM 8590 C C . ASN B 1 281 ? 25.562 -51.875 -16.922 1 97.94 281 ASN B C 1
ATOM 8592 O O . ASN B 1 281 ? 25.953 -52.625 -16.031 1 97.94 281 ASN B O 1
ATOM 8596 N N . GLN B 1 282 ? 25.141 -50.688 -16.75 1 98.19 282 GLN B N 1
ATOM 8597 C CA . GLN B 1 282 ? 25.156 -50.125 -15.414 1 98.19 282 GLN B CA 1
ATOM 8598 C C . GLN B 1 282 ? 23.75 -49.969 -14.859 1 98.19 282 GLN B C 1
ATOM 8600 O O . GLN B 1 282 ? 23.562 -49.656 -13.672 1 98.19 282 GLN B O 1
ATOM 8605 N N . TYR B 1 283 ? 22.734 -50.188 -15.688 1 98.31 283 TYR B N 1
ATOM 8606 C CA . TYR B 1 283 ? 21.359 -50.062 -15.188 1 98.31 283 TYR B CA 1
ATOM 8607 C C . TYR B 1 283 ? 21 -51.25 -14.289 1 98.31 283 TYR B C 1
ATOM 8609 O O . TYR B 1 283 ? 21.688 -52.281 -14.305 1 98.31 283 TYR B O 1
ATOM 8617 N N . ASP B 1 284 ? 20.047 -51.125 -13.461 1 98.62 284 ASP B N 1
ATOM 8618 C CA . ASP B 1 284 ? 19.625 -52.188 -12.523 1 98.62 284 ASP B CA 1
ATOM 8619 C C . ASP B 1 284 ? 18.734 -53.188 -13.211 1 98.62 284 ASP B C 1
ATOM 8621 O O . ASP B 1 284 ? 17.5 -53.094 -13.133 1 98.62 284 ASP B O 1
ATOM 8625 N N . LYS B 1 285 ? 19.312 -54.25 -13.68 1 98.19 285 LYS B N 1
ATOM 8626 C CA . LYS B 1 285 ? 18.625 -55.281 -14.445 1 98.19 285 LYS B CA 1
ATOM 8627 C C . LYS B 1 285 ? 17.562 -55.969 -13.586 1 98.19 285 LYS B C 1
ATOM 8629 O O . LYS B 1 285 ? 16.484 -56.312 -14.078 1 98.19 285 LYS B O 1
ATOM 8634 N N . ALA B 1 286 ? 17.922 -56.188 -12.375 1 98.19 286 ALA B N 1
ATOM 8635 C CA . ALA B 1 286 ? 17 -56.875 -11.469 1 98.19 286 ALA B CA 1
ATOM 8636 C C . ALA B 1 286 ? 15.758 -56.031 -11.211 1 98.19 286 ALA B C 1
ATOM 8638 O O . ALA B 1 286 ? 14.641 -56.562 -11.18 1 98.19 286 ALA B O 1
ATOM 8639 N N . PHE B 1 287 ? 15.945 -54.812 -11.016 1 98.56 287 PHE B N 1
ATOM 8640 C CA . PHE B 1 287 ? 14.805 -53.938 -10.812 1 98.56 287 PHE B CA 1
ATOM 8641 C C . PHE B 1 287 ? 13.906 -53.906 -12.039 1 98.56 287 PHE B C 1
ATOM 8643 O O . PHE B 1 287 ? 12.68 -54 -11.922 1 98.56 287 PHE B O 1
ATOM 8650 N N . ILE B 1 288 ? 14.5 -53.719 -13.211 1 98.62 288 ILE B N 1
ATOM 8651 C CA . ILE B 1 288 ? 13.75 -53.656 -14.453 1 98.62 288 ILE B CA 1
ATOM 8652 C C . ILE B 1 288 ? 12.922 -54.938 -14.625 1 98.62 288 ILE B C 1
ATOM 8654 O O . ILE B 1 288 ? 11.734 -54.875 -14.953 1 98.62 288 ILE B O 1
ATOM 8658 N N . ALA B 1 289 ? 13.523 -56.031 -14.352 1 98.06 289 ALA B N 1
ATOM 8659 C CA . ALA B 1 289 ? 12.867 -57.312 -14.555 1 98.06 289 ALA B CA 1
ATOM 8660 C C . ALA B 1 289 ? 11.711 -57.5 -13.57 1 98.06 289 ALA B C 1
ATOM 8662 O O . ALA B 1 289 ? 10.656 -58.031 -13.938 1 98.06 289 ALA B O 1
ATOM 8663 N N . LYS B 1 290 ? 11.891 -57.031 -12.438 1 98.25 290 LYS B N 1
ATOM 8664 C CA . LYS B 1 290 ? 10.953 -57.375 -11.359 1 98.25 290 LYS B CA 1
ATOM 8665 C C . LYS B 1 290 ? 9.867 -56.312 -11.25 1 98.25 290 LYS B C 1
ATOM 8667 O O . LYS B 1 290 ? 8.711 -56.625 -10.945 1 98.25 290 LYS B O 1
ATOM 8672 N N . TYR B 1 291 ? 10.141 -55.094 -11.461 1 98.62 291 TYR B N 1
ATOM 8673 C CA . TYR B 1 291 ? 9.258 -54.031 -11.016 1 98.62 291 TYR B CA 1
ATOM 8674 C C . TYR B 1 291 ? 8.719 -53.219 -12.211 1 98.62 291 TYR B C 1
ATOM 8676 O O . TYR B 1 291 ? 7.91 -52.312 -12.039 1 98.62 291 TYR B O 1
ATOM 8684 N N . THR B 1 292 ? 9.133 -53.5 -13.484 1 98.62 292 THR B N 1
ATOM 8685 C CA . THR B 1 292 ? 8.695 -52.719 -14.625 1 98.62 292 THR B CA 1
ATOM 8686 C C . THR B 1 292 ? 8.148 -53.625 -15.727 1 98.62 292 THR B C 1
ATOM 8688 O O . THR B 1 292 ? 8.273 -54.844 -15.648 1 98.62 292 THR B O 1
ATOM 8691 N N . ASP B 1 293 ? 7.48 -52.969 -16.609 1 98.44 293 ASP B N 1
ATOM 8692 C CA . ASP B 1 293 ? 6.949 -53.656 -17.781 1 98.44 293 ASP B CA 1
ATOM 8693 C C . ASP B 1 293 ? 7.23 -52.844 -19.047 1 98.44 293 ASP B C 1
ATOM 8695 O O . ASP B 1 293 ? 7.168 -51.625 -19.047 1 98.44 293 ASP B O 1
ATOM 8699 N N . GLY B 1 294 ? 7.66 -53.562 -20.141 1 98.31 294 GLY B N 1
ATOM 8700 C CA . GLY B 1 294 ? 7.746 -52.969 -21.453 1 98.31 294 GLY B CA 1
ATOM 8701 C C . GLY B 1 294 ? 9.148 -52.5 -21.797 1 98.31 294 GLY B C 1
ATOM 8702 O O . GLY B 1 294 ? 9.336 -51.781 -22.781 1 98.31 294 GLY B O 1
ATOM 8703 N N . PHE B 1 295 ? 10.164 -52.906 -21.031 1 98.44 295 PHE B N 1
ATOM 8704 C CA . PHE B 1 295 ? 11.539 -52.5 -21.297 1 98.44 295 PHE B CA 1
ATOM 8705 C C . PHE B 1 295 ? 11.992 -52.969 -22.672 1 98.44 295 PHE B C 1
ATOM 8707 O O . PHE B 1 295 ? 12.688 -52.25 -23.391 1 98.44 295 PHE B O 1
ATOM 8714 N N . ASP B 1 296 ? 11.625 -54.094 -23.078 1 97.56 296 ASP B N 1
ATOM 8715 C CA . ASP B 1 296 ? 12 -54.719 -24.359 1 97.56 296 ASP B CA 1
ATOM 8716 C C . ASP B 1 296 ? 11.422 -53.906 -25.531 1 97.56 296 ASP B C 1
ATOM 8718 O O . ASP B 1 296 ? 12.031 -53.844 -26.594 1 97.56 296 ASP B O 1
ATOM 8722 N N . LYS B 1 297 ? 10.281 -53.312 -25.344 1 98 297 LYS B N 1
ATOM 8723 C CA . LYS B 1 297 ? 9.625 -52.5 -26.391 1 98 297 LYS B CA 1
ATOM 8724 C C . LYS B 1 297 ? 10.227 -51.125 -26.469 1 98 297 LYS B C 1
ATOM 8726 O O . LYS B 1 297 ? 10.172 -50.469 -27.516 1 98 297 LYS B O 1
ATOM 8731 N N . PHE B 1 298 ? 10.82 -50.719 -25.438 1 98.19 298 PHE B N 1
ATOM 8732 C CA . PHE B 1 298 ? 11.43 -49.375 -25.344 1 98.19 298 PHE B CA 1
ATOM 8733 C C . PHE B 1 298 ? 12.852 -49.406 -25.906 1 98.19 298 PHE B C 1
ATOM 8735 O O . PHE B 1 298 ? 13.297 -48.438 -26.516 1 98.19 298 PHE B O 1
ATOM 8742 N N . LEU B 1 299 ? 13.555 -50.469 -25.828 1 98.19 299 LEU B N 1
ATOM 8743 C CA . LEU B 1 299 ? 14.977 -50.594 -26.094 1 98.19 299 LEU B CA 1
ATOM 8744 C C . LEU B 1 299 ? 15.281 -50.281 -27.562 1 98.19 299 LEU B C 1
ATOM 8746 O O . LEU B 1 299 ? 16.266 -49.625 -27.859 1 98.19 299 LEU B O 1
ATOM 8750 N N . PRO B 1 300 ? 14.43 -50.781 -28.516 1 98.25 300 PRO B N 1
ATOM 8751 C CA . PRO B 1 300 ? 14.727 -50.438 -29.922 1 98.25 300 PRO B CA 1
ATOM 8752 C C . PRO B 1 300 ? 14.766 -48.938 -30.172 1 98.25 300 PRO B C 1
ATOM 8754 O O . PRO B 1 300 ? 15.594 -48.469 -30.953 1 98.25 300 PRO B O 1
ATOM 8757 N N . TYR B 1 301 ? 13.93 -48.25 -29.547 1 98.31 301 TYR B N 1
ATOM 8758 C CA . TYR B 1 301 ? 13.938 -46.812 -29.672 1 98.31 301 TYR B CA 1
ATOM 8759 C C . TYR B 1 301 ? 15.188 -46.219 -29.047 1 98.31 301 TYR B C 1
ATOM 8761 O O . TYR B 1 301 ? 15.844 -45.375 -29.656 1 98.31 301 TYR B O 1
ATOM 8769 N N . LEU B 1 302 ? 15.5 -46.625 -27.812 1 98.69 302 LEU B N 1
ATOM 8770 C CA . LEU B 1 302 ? 16.656 -46.125 -27.094 1 98.69 302 LEU B CA 1
ATOM 8771 C C . LEU B 1 302 ? 17.938 -46.344 -27.875 1 98.69 302 LEU B C 1
ATOM 8773 O O . LEU B 1 302 ? 18.812 -45.469 -27.938 1 98.69 302 LEU B O 1
ATOM 8777 N N . LEU B 1 303 ? 17.984 -47.5 -28.562 1 98.31 303 LEU B N 1
ATOM 8778 C CA . LEU B 1 303 ? 19.188 -47.875 -29.281 1 98.31 303 LEU B CA 1
ATOM 8779 C C . LEU B 1 303 ? 19.188 -47.344 -30.703 1 98.31 303 LEU B C 1
ATOM 8781 O O . LEU B 1 303 ? 20.172 -47.5 -31.438 1 98.31 303 LEU B O 1
ATOM 8785 N N . GLY B 1 304 ? 18.109 -46.781 -31.125 1 97.75 304 GLY B N 1
ATOM 8786 C CA . GLY B 1 304 ? 18.031 -46.125 -32.438 1 97.75 304 GLY B CA 1
ATOM 8787 C C . GLY B 1 304 ? 17.578 -47.094 -33.531 1 97.75 304 GLY B C 1
ATOM 8788 O O . GLY B 1 304 ? 17.609 -46.719 -34.688 1 97.75 304 GLY B O 1
ATOM 8789 N N . GLU B 1 305 ? 17.141 -48.156 -33.219 1 97.06 305 GLU B N 1
ATOM 8790 C CA . GLU B 1 305 ? 16.703 -49.125 -34.188 1 97.06 305 GLU B CA 1
ATOM 8791 C C . GLU B 1 305 ? 15.367 -48.719 -34.844 1 97.06 305 GLU B C 1
ATOM 8793 O O . GLU B 1 305 ? 15.133 -48.969 -36 1 97.06 305 GLU B O 1
ATOM 8798 N N . SER B 1 306 ? 14.539 -48.062 -34.094 1 94.12 306 SER B N 1
ATOM 8799 C CA . SER B 1 306 ? 13.195 -47.719 -34.562 1 94.12 306 SER B CA 1
ATOM 8800 C C . SER B 1 306 ? 13.211 -46.438 -35.375 1 94.12 306 SER B C 1
ATOM 8802 O O . SER B 1 306 ? 12.352 -46.219 -36.219 1 94.12 306 SER B O 1
ATOM 8804 N N . ASP B 1 307 ? 14.18 -45.562 -35.188 1 94.25 307 ASP B N 1
ATOM 8805 C CA . ASP B 1 307 ? 14.141 -44.25 -35.844 1 94.25 307 ASP B CA 1
ATOM 8806 C C . ASP B 1 307 ? 15.516 -43.875 -36.406 1 94.25 307 ASP B C 1
ATOM 8808 O O . ASP B 1 307 ? 15.719 -42.75 -36.844 1 94.25 307 ASP B O 1
ATOM 8812 N N . ASN B 1 308 ? 16.469 -44.781 -36.344 1 95.69 308 ASN B N 1
ATOM 8813 C CA . ASN B 1 308 ? 17.828 -44.625 -36.844 1 95.69 308 ASN B CA 1
ATOM 8814 C C . ASN B 1 308 ? 18.578 -43.5 -36.156 1 95.69 308 ASN B C 1
ATOM 8816 O O . ASN B 1 308 ? 19.375 -42.781 -36.75 1 95.69 308 ASN B O 1
ATOM 8820 N N . ALA B 1 309 ? 18.234 -43.281 -34.906 1 97.25 309 ALA B N 1
ATOM 8821 C CA . ALA B 1 309 ? 18.891 -42.25 -34.094 1 97.25 309 ALA B CA 1
ATOM 8822 C C . ALA B 1 309 ? 19.156 -42.75 -32.688 1 97.25 309 ALA B C 1
ATOM 8824 O O . ALA B 1 309 ? 18.375 -42.5 -31.766 1 97.25 309 ALA B O 1
ATOM 8825 N N . PRO B 1 310 ? 20.266 -43.5 -32.562 1 98.31 310 PRO B N 1
ATOM 8826 C CA . PRO B 1 310 ? 20.578 -43.938 -31.188 1 98.31 310 PRO B CA 1
ATOM 8827 C C . PRO B 1 310 ? 20.703 -42.75 -30.203 1 98.31 310 PRO B C 1
ATOM 8829 O O . PRO B 1 310 ? 21.281 -41.719 -30.547 1 98.31 310 PRO B O 1
ATOM 8832 N N . LYS B 1 311 ? 20.156 -42.844 -29.062 1 98.88 311 LYS B N 1
ATOM 8833 C CA . LYS B 1 311 ? 20.141 -41.781 -28.062 1 98.88 311 LYS B CA 1
ATOM 8834 C C . LYS B 1 311 ? 21.438 -41.75 -27.266 1 98.88 311 LYS B C 1
ATOM 8836 O O . LYS B 1 311 ? 21.422 -41.781 -26.031 1 98.88 311 LYS B O 1
ATOM 8841 N N . THR B 1 312 ? 22.5 -41.5 -27.969 1 98.75 312 THR B N 1
ATOM 8842 C CA . THR B 1 312 ? 23.844 -41.5 -27.391 1 98.75 312 THR B CA 1
ATOM 8843 C C . THR B 1 312 ? 24.062 -40.25 -26.562 1 98.75 312 THR B C 1
ATOM 8845 O O . THR B 1 312 ? 23.234 -39.344 -26.578 1 98.75 312 THR B O 1
ATOM 8848 N N . LEU B 1 313 ? 25.188 -40.281 -25.812 1 98.69 313 LEU B N 1
ATOM 8849 C CA . LEU B 1 313 ? 25.594 -39.094 -25.078 1 98.69 313 LEU B CA 1
ATOM 8850 C C . LEU B 1 313 ? 25.781 -37.906 -26 1 98.69 313 LEU B C 1
ATOM 8852 O O . LEU B 1 313 ? 25.391 -36.781 -25.656 1 98.69 313 LEU B O 1
ATOM 8856 N N . GLU B 1 314 ? 26.344 -38.094 -27.156 1 98.5 314 GLU B N 1
ATOM 8857 C CA . GLU B 1 314 ? 26.578 -37.031 -28.125 1 98.5 314 GLU B CA 1
ATOM 8858 C C . GLU B 1 314 ? 25.266 -36.5 -28.703 1 98.5 314 GLU B C 1
ATOM 8860 O O . GLU B 1 314 ? 25.109 -35.312 -28.906 1 98.5 314 GLU B O 1
ATOM 8865 N N . TRP B 1 315 ? 24.406 -37.438 -28.984 1 98.56 315 TRP B N 1
ATOM 8866 C CA . TRP B 1 315 ? 23.078 -37.062 -29.453 1 98.56 315 TRP B CA 1
ATOM 8867 C C . TRP B 1 315 ? 22.391 -36.156 -28.453 1 98.56 315 TRP B C 1
ATOM 8869 O O . TRP B 1 315 ? 21.875 -35.094 -28.812 1 98.56 315 TRP B O 1
ATOM 8879 N N . ALA B 1 316 ? 22.391 -36.531 -27.203 1 98.81 316 ALA B N 1
ATOM 8880 C CA . ALA B 1 316 ? 21.766 -35.75 -26.141 1 98.81 316 ALA B CA 1
ATOM 8881 C C . ALA B 1 316 ? 22.469 -34.406 -25.953 1 98.81 316 ALA B C 1
ATOM 8883 O O . ALA B 1 316 ? 21.812 -33.406 -25.719 1 98.81 316 ALA B O 1
ATOM 8884 N N . SER B 1 317 ? 23.75 -34.438 -25.984 1 98.75 317 SER B N 1
ATOM 8885 C CA . SER B 1 317 ? 24.547 -33.219 -25.828 1 98.75 317 SER B CA 1
ATOM 8886 C C . SER B 1 317 ? 24.172 -32.156 -26.859 1 98.75 317 SER B C 1
ATOM 8888 O O . SER B 1 317 ? 24.031 -30.984 -26.547 1 98.75 317 SER B O 1
ATOM 8890 N N . GLN B 1 318 ? 23.969 -32.562 -28.094 1 98.06 318 GLN B N 1
ATOM 8891 C CA . GLN B 1 318 ? 23.641 -31.641 -29.188 1 98.06 318 GLN B CA 1
ATOM 8892 C C . GLN B 1 318 ? 22.281 -30.984 -28.938 1 98.06 318 GLN B C 1
ATOM 8894 O O . GLN B 1 318 ? 22.094 -29.797 -29.234 1 98.06 318 GLN B O 1
ATOM 8899 N N . ILE B 1 319 ? 21.406 -31.672 -28.391 1 98.44 319 ILE B N 1
ATOM 8900 C CA . ILE B 1 319 ? 20.031 -31.203 -28.219 1 98.44 319 ILE B CA 1
ATOM 8901 C C . ILE B 1 319 ? 19.953 -30.344 -26.953 1 98.44 319 ILE B C 1
ATOM 8903 O O . ILE B 1 319 ? 19.328 -29.266 -26.969 1 98.44 319 ILE B O 1
ATOM 8907 N N . THR B 1 320 ? 20.609 -30.688 -25.875 1 98.62 320 THR B N 1
ATOM 8908 C CA . THR B 1 320 ? 20.391 -30.125 -24.547 1 98.62 320 THR B CA 1
ATOM 8909 C C . THR B 1 320 ? 21.359 -28.969 -24.281 1 98.62 320 THR B C 1
ATOM 8911 O O . THR B 1 320 ? 21.109 -28.141 -23.406 1 98.62 320 THR B O 1
ATOM 8914 N N . GLY B 1 321 ? 22.469 -28.969 -24.891 1 97.81 321 GLY B N 1
ATOM 8915 C CA . GLY B 1 321 ? 23.531 -28.031 -24.578 1 97.81 321 GLY B CA 1
ATOM 8916 C C . GLY B 1 321 ? 24.391 -28.469 -23.406 1 97.81 321 GLY B C 1
ATOM 8917 O O . GLY B 1 321 ? 25.344 -27.781 -23.047 1 97.81 321 GLY B O 1
ATOM 8918 N N . VAL B 1 322 ? 24.109 -29.609 -22.812 1 98.75 322 VAL B N 1
ATOM 8919 C CA . VAL B 1 322 ? 24.953 -30.188 -21.766 1 98.75 322 VAL B CA 1
ATOM 8920 C C . VAL B 1 322 ? 26 -31.094 -22.391 1 98.75 322 VAL B C 1
ATOM 8922 O O . VAL B 1 322 ? 25.703 -31.891 -23.281 1 98.75 322 VAL B O 1
ATOM 8925 N N . SER B 1 323 ? 27.25 -31.016 -21.969 1 98.75 323 SER B N 1
ATOM 8926 C CA . SER B 1 323 ? 28.312 -31.797 -22.609 1 98.75 323 SER B CA 1
ATOM 8927 C C . SER B 1 323 ? 28.109 -33.281 -22.391 1 98.75 323 SER B C 1
ATOM 8929 O O . SER B 1 323 ? 27.562 -33.719 -21.375 1 98.75 323 SER B O 1
ATOM 8931 N N . ALA B 1 324 ? 28.594 -34.094 -23.344 1 98.69 324 ALA B N 1
ATOM 8932 C CA . ALA B 1 324 ? 28.516 -35.531 -23.234 1 98.69 324 ALA B CA 1
ATOM 8933 C C . ALA B 1 324 ? 29.219 -36.031 -21.984 1 98.69 324 ALA B C 1
ATOM 8935 O O . ALA B 1 324 ? 28.75 -36.969 -21.312 1 98.69 324 ALA B O 1
ATOM 8936 N N . GLU B 1 325 ? 30.312 -35.406 -21.672 1 98.69 325 GLU B N 1
ATOM 8937 C CA . GLU B 1 325 ? 31.078 -35.781 -20.484 1 98.69 325 GLU B CA 1
ATOM 8938 C C . GLU B 1 325 ? 30.266 -35.531 -19.219 1 98.69 325 GLU B C 1
ATOM 8940 O O . GLU B 1 325 ? 30.281 -36.375 -18.297 1 98.69 325 GLU B O 1
ATOM 8945 N N . LYS B 1 326 ? 29.672 -34.438 -19.188 1 98.75 326 LYS B N 1
ATOM 8946 C CA . LYS B 1 326 ? 28.875 -34.094 -18 1 98.75 326 LYS B CA 1
ATOM 8947 C C . LYS B 1 326 ? 27.688 -35.062 -17.859 1 98.75 326 LYS B C 1
ATOM 8949 O O . LYS B 1 326 ? 27.328 -35.469 -16.75 1 98.75 326 LYS B O 1
ATOM 8954 N N . ILE B 1 327 ? 27.016 -35.375 -18.969 1 98.88 327 ILE B N 1
ATOM 8955 C CA . ILE B 1 327 ? 25.906 -36.312 -18.938 1 98.88 327 ILE B CA 1
ATOM 8956 C C . ILE B 1 327 ? 26.375 -37.656 -18.406 1 98.88 327 ILE B C 1
ATOM 8958 O O . ILE B 1 327 ? 25.719 -38.281 -17.562 1 98.88 327 ILE B O 1
ATOM 8962 N N . LYS B 1 328 ? 27.484 -38.094 -18.891 1 98.75 328 LYS B N 1
ATOM 8963 C CA . LYS B 1 328 ? 28.078 -39.344 -18.422 1 98.75 328 LYS B CA 1
ATOM 8964 C C . LYS B 1 328 ? 28.375 -39.312 -16.938 1 98.75 328 LYS B C 1
ATOM 8966 O O . LYS B 1 328 ? 28.062 -40.25 -16.203 1 98.75 328 LYS B O 1
ATOM 8971 N N . GLU B 1 329 ? 28.984 -38.25 -16.578 1 98.75 329 GLU B N 1
ATOM 8972 C CA . GLU B 1 329 ? 29.359 -38.062 -15.172 1 98.75 329 GLU B CA 1
ATOM 8973 C C . GLU B 1 329 ? 28.125 -38.156 -14.266 1 98.75 329 GLU B C 1
ATOM 8975 O O . GLU B 1 329 ? 28.156 -38.812 -13.219 1 98.75 329 GLU B O 1
ATOM 8980 N N . LEU B 1 330 ? 27.141 -37.469 -14.641 1 98.81 330 LEU B N 1
ATOM 8981 C CA . LEU B 1 330 ? 25.906 -37.469 -13.852 1 98.81 330 LEU B CA 1
ATOM 8982 C C . LEU B 1 330 ? 25.312 -38.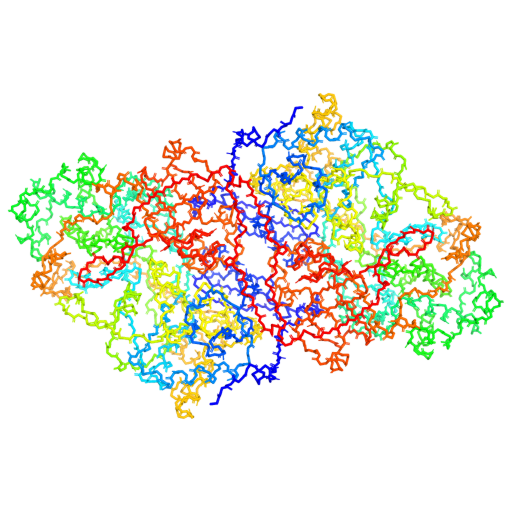875 -13.781 1 98.81 330 LEU B C 1
ATOM 8984 O O . LEU B 1 330 ? 24.922 -39.344 -12.703 1 98.81 330 LEU B O 1
ATOM 8988 N N . ALA B 1 331 ? 25.203 -39.562 -14.898 1 98.75 331 ALA B N 1
ATOM 8989 C CA . ALA B 1 331 ? 24.641 -40.906 -14.93 1 98.75 331 ALA B CA 1
ATOM 8990 C C . ALA B 1 331 ? 25.438 -41.844 -14.023 1 98.75 331 ALA B C 1
ATOM 8992 O O . ALA B 1 331 ? 24.844 -42.625 -13.273 1 98.75 331 ALA B O 1
ATOM 8993 N N . ASP B 1 332 ? 26.75 -41.75 -14.07 1 98.75 332 ASP B N 1
ATOM 8994 C CA . ASP B 1 332 ? 27.609 -42.562 -13.219 1 98.75 332 ASP B CA 1
ATOM 8995 C C . ASP B 1 332 ? 27.344 -42.281 -11.742 1 98.75 332 ASP B C 1
ATOM 8997 O O . ASP B 1 332 ? 27.266 -43.219 -10.922 1 98.75 332 ASP B O 1
ATOM 9001 N N . LEU B 1 333 ? 27.234 -41.031 -11.477 1 98.75 333 LEU B N 1
ATOM 9002 C CA . LEU B 1 333 ? 27 -40.625 -10.094 1 98.75 333 LEU B CA 1
ATOM 9003 C C . LEU B 1 333 ? 25.656 -41.125 -9.586 1 98.75 333 LEU B C 1
ATOM 9005 O O . LEU B 1 333 ? 25.562 -41.594 -8.445 1 98.75 333 LEU B O 1
ATOM 9009 N N . PHE B 1 334 ? 24.656 -41.094 -10.43 1 98.81 334 PHE B N 1
ATOM 9010 C CA . PHE B 1 334 ? 23.297 -41.406 -10.016 1 98.81 334 PHE B CA 1
ATOM 9011 C C . PHE B 1 334 ? 23.172 -42.875 -9.664 1 98.81 334 PHE B C 1
ATOM 9013 O O . PHE B 1 334 ? 22.359 -43.25 -8.812 1 98.81 334 PHE B O 1
ATOM 9020 N N . VAL B 1 335 ? 23.953 -43.75 -10.266 1 98.25 335 VAL B N 1
ATOM 9021 C CA . VAL B 1 335 ? 23.859 -45.156 -10.016 1 98.25 335 VAL B CA 1
ATOM 9022 C C . VAL B 1 335 ? 24.812 -45.562 -8.898 1 98.25 335 VAL B C 1
ATOM 9024 O O . VAL B 1 335 ? 24.609 -46.562 -8.227 1 98.25 335 VAL B O 1
ATOM 9027 N N . SER B 1 336 ? 25.812 -44.75 -8.641 1 98.25 336 SER B N 1
ATOM 9028 C CA . SER B 1 336 ? 26.844 -45.125 -7.684 1 98.25 336 SER B CA 1
ATOM 9029 C C . SER B 1 336 ? 26.469 -44.719 -6.27 1 98.25 336 SER B C 1
ATOM 9031 O O . SER B 1 336 ? 27.016 -45.219 -5.293 1 98.25 336 SER B O 1
ATOM 9033 N N . LYS B 1 337 ? 25.531 -43.75 -6.148 1 98.5 337 LYS B N 1
ATOM 9034 C CA . LYS B 1 337 ? 25.125 -43.219 -4.852 1 98.5 337 LYS B CA 1
ATOM 9035 C C . LYS B 1 337 ? 23.609 -43.281 -4.691 1 98.5 337 LYS B C 1
ATOM 9037 O O . LYS B 1 337 ? 22.875 -43.375 -5.68 1 98.5 337 LYS B O 1
ATOM 9042 N N . ARG B 1 338 ? 23.109 -43.281 -3.375 1 98.62 338 ARG B N 1
ATOM 9043 C CA . ARG B 1 338 ? 21.672 -43.094 -3.115 1 98.62 338 ARG B CA 1
ATOM 9044 C C . ARG B 1 338 ? 21.188 -41.75 -3.639 1 98.62 338 ARG B C 1
ATOM 9046 O O . ARG B 1 338 ? 21.453 -40.719 -3.025 1 98.62 338 ARG B O 1
ATOM 9053 N N . THR B 1 339 ? 20.422 -41.844 -4.785 1 98.81 339 THR B N 1
ATOM 9054 C CA . THR B 1 339 ? 20.094 -40.625 -5.535 1 98.81 339 THR B CA 1
ATOM 9055 C C . THR B 1 339 ? 18.594 -40.438 -5.598 1 98.81 339 THR B C 1
ATOM 9057 O O . THR B 1 339 ? 17.844 -41.344 -5.953 1 98.81 339 THR B O 1
ATOM 9060 N N . PHE B 1 340 ? 18.156 -39.281 -5.211 1 98.69 340 PHE B N 1
ATOM 9061 C CA . PHE B 1 340 ? 16.766 -38.875 -5.344 1 98.69 340 PHE B CA 1
ATOM 9062 C C . PHE B 1 340 ? 16.578 -37.875 -6.488 1 98.69 340 PHE B C 1
ATOM 9064 O O . PHE B 1 340 ? 17.281 -36.875 -6.543 1 98.69 340 PHE B O 1
ATOM 9071 N N . LEU B 1 341 ? 15.695 -38.188 -7.418 1 98.69 341 LEU B N 1
ATOM 9072 C CA . LEU B 1 341 ? 15.352 -37.281 -8.516 1 98.69 341 LEU B CA 1
ATOM 9073 C C . LEU B 1 341 ? 14.102 -36.5 -8.188 1 98.69 341 LEU B C 1
ATOM 9075 O O . LEU B 1 341 ? 12.984 -37 -8.305 1 98.69 341 LEU B O 1
ATOM 9079 N N . ALA B 1 342 ? 14.258 -35.219 -7.879 1 97.88 342 ALA B N 1
ATOM 9080 C CA . ALA B 1 342 ? 13.141 -34.344 -7.559 1 97.88 342 ALA B CA 1
ATOM 9081 C C . ALA B 1 342 ? 12.641 -33.625 -8.805 1 97.88 342 ALA B C 1
ATOM 9083 O O . ALA B 1 342 ? 13.125 -32.531 -9.141 1 97.88 342 ALA B O 1
ATOM 9084 N N . GLY B 1 343 ? 11.625 -34.219 -9.383 1 94.5 343 GLY B N 1
ATOM 9085 C CA . GLY B 1 343 ? 10.945 -33.562 -10.469 1 94.5 343 GLY B CA 1
ATOM 9086 C C . GLY B 1 343 ? 10.102 -32.375 -10 1 94.5 343 GLY B C 1
ATOM 9087 O O . GLY B 1 343 ? 10.188 -31.969 -8.844 1 94.5 343 GLY B O 1
ATOM 9088 N N . ASN B 1 344 ? 9.328 -31.781 -10.977 1 88.81 344 ASN B N 1
ATOM 9089 C CA . ASN B 1 344 ? 8.508 -30.609 -10.703 1 88.81 344 ASN B CA 1
ATOM 9090 C C . ASN B 1 344 ? 7.398 -30.453 -11.734 1 88.81 344 ASN B C 1
ATOM 9092 O O . ASN B 1 344 ? 7.191 -31.328 -12.57 1 88.81 344 ASN B O 1
ATOM 9096 N N . TRP B 1 345 ? 6.711 -29.297 -11.531 1 93.19 345 TRP B N 1
ATOM 9097 C CA . TRP B 1 345 ? 5.57 -29.078 -12.422 1 93.19 345 TRP B CA 1
ATOM 9098 C C . TRP B 1 345 ? 5.965 -28.219 -13.609 1 93.19 345 TRP B C 1
ATOM 9100 O O . TRP B 1 345 ? 5.234 -28.141 -14.602 1 93.19 345 TRP B O 1
ATOM 9110 N N . ALA B 1 346 ? 7.074 -27.672 -13.578 1 93.12 346 ALA B N 1
ATOM 9111 C CA . ALA B 1 346 ? 7.469 -26.734 -14.625 1 93.12 346 ALA B CA 1
ATOM 9112 C C . ALA B 1 346 ? 7.777 -27.469 -15.93 1 93.12 346 ALA B C 1
ATOM 9114 O O . ALA B 1 346 ? 7.473 -26.969 -17.016 1 93.12 346 ALA B O 1
ATOM 9115 N N . MET B 1 347 ? 8.305 -28.688 -15.898 1 94.12 347 MET B N 1
ATOM 9116 C CA . MET B 1 347 ? 8.758 -29.422 -17.078 1 94.12 347 MET B CA 1
ATOM 9117 C C . MET B 1 347 ? 7.582 -29.828 -17.953 1 94.12 347 MET B C 1
ATOM 9119 O O . MET B 1 347 ? 7.703 -29.875 -19.172 1 94.12 347 MET B O 1
ATOM 9123 N N . GLN B 1 348 ? 6.551 -30.109 -17.266 1 96.06 348 GLN B N 1
ATOM 9124 C CA . GLN B 1 348 ? 5.426 -30.625 -18.047 1 96.06 348 GLN B CA 1
ATOM 9125 C C . GLN B 1 348 ? 4.598 -29.484 -18.641 1 96.06 348 GLN B C 1
ATOM 9127 O O . GLN B 1 348 ? 3.691 -29.734 -19.438 1 96.06 348 GLN B O 1
ATOM 9132 N N . ARG B 1 349 ? 4.848 -28.188 -18.328 1 96.62 349 ARG B N 1
ATOM 9133 C CA . ARG B 1 349 ? 4.168 -27.031 -18.906 1 96.62 349 ARG B CA 1
ATOM 9134 C C . ARG B 1 349 ? 4.84 -26.594 -20.203 1 96.62 349 ARG B C 1
ATOM 9136 O O . ARG B 1 349 ? 5.102 -25.406 -20.391 1 96.62 349 ARG B O 1
ATOM 9143 N N . ALA B 1 350 ? 5.199 -27.516 -20.969 1 96.94 350 ALA B N 1
ATOM 9144 C CA . ALA B 1 350 ? 5.828 -27.328 -22.281 1 96.94 350 ALA B CA 1
ATOM 9145 C C . ALA B 1 350 ? 5.223 -28.266 -23.312 1 96.94 350 ALA B C 1
ATOM 9147 O O . ALA B 1 350 ? 4.559 -29.25 -22.969 1 96.94 350 ALA B O 1
ATOM 9148 N N . GLN B 1 351 ? 5.445 -27.891 -24.594 1 97.62 351 GLN B N 1
ATOM 9149 C CA . GLN B 1 351 ? 4.996 -28.828 -25.625 1 97.62 351 GLN B CA 1
ATOM 9150 C C . GLN B 1 351 ? 5.609 -30.203 -25.422 1 97.62 351 GLN B C 1
ATOM 9152 O O . GLN B 1 351 ? 6.812 -30.328 -25.172 1 97.62 351 GLN B O 1
ATOM 9157 N N . TYR B 1 352 ? 4.723 -31.219 -25.438 1 98.12 352 TYR B N 1
ATOM 9158 C CA . TYR B 1 352 ? 5.031 -32.625 -25.172 1 98.12 352 TYR B CA 1
ATOM 9159 C C . TYR B 1 352 ? 5.402 -32.812 -23.703 1 98.12 352 TYR B C 1
ATOM 9161 O O . TYR B 1 352 ? 6.27 -33.656 -23.375 1 98.12 352 TYR B O 1
ATOM 9169 N N . GLY B 1 353 ? 4.777 -32.125 -22.875 1 97.06 353 GLY B N 1
ATOM 9170 C CA . GLY B 1 353 ? 5.051 -32.062 -21.453 1 97.06 353 GLY B CA 1
ATOM 9171 C C . GLY B 1 353 ? 4.715 -33.344 -20.734 1 97.06 353 GLY B C 1
ATOM 9172 O O . GLY B 1 353 ? 5.129 -33.562 -19.578 1 97.06 353 GLY B O 1
ATOM 9173 N N . GLU B 1 354 ? 4.121 -34.312 -21.375 1 97.06 354 GLU B N 1
ATOM 9174 C CA . GLU B 1 354 ? 3.85 -35.625 -20.797 1 97.06 354 GLU B CA 1
ATOM 9175 C C . GLU B 1 354 ? 5.129 -36.469 -20.672 1 97.06 354 GLU B C 1
ATOM 9177 O O . GLU B 1 354 ? 5.25 -37.281 -19.766 1 97.06 354 GLU B O 1
ATOM 9182 N N . GLN B 1 355 ? 6.047 -36.188 -21.5 1 98.12 355 GLN B N 1
ATOM 9183 C CA . GLN B 1 355 ? 7.219 -37.031 -21.688 1 98.12 355 GLN B CA 1
ATOM 9184 C C . GLN B 1 355 ? 8.195 -36.906 -20.531 1 98.12 355 GLN B C 1
ATOM 9186 O O . GLN B 1 355 ? 8.781 -37.875 -20.078 1 98.12 355 GLN B O 1
ATOM 9191 N N . PRO B 1 356 ? 8.367 -35.688 -20.047 1 97.81 356 PRO B N 1
ATOM 9192 C CA . PRO B 1 356 ? 9.398 -35.531 -19.016 1 97.81 356 PRO B CA 1
ATOM 9193 C C . PRO B 1 356 ? 9.102 -36.375 -17.766 1 97.81 356 PRO B C 1
ATOM 9195 O O . PRO B 1 356 ? 10 -37.031 -17.234 1 97.81 356 PRO B O 1
ATOM 9198 N N . ASP B 1 357 ? 7.926 -36.375 -17.266 1 97.75 357 ASP B N 1
ATOM 9199 C CA . ASP B 1 357 ? 7.602 -37.188 -16.109 1 97.75 357 ASP B CA 1
ATOM 9200 C C . ASP B 1 357 ? 7.82 -38.656 -16.422 1 97.75 357 ASP B C 1
ATOM 9202 O O . ASP B 1 357 ? 8.414 -39.406 -15.617 1 97.75 357 ASP B O 1
ATOM 9206 N N . TRP B 1 358 ? 7.332 -39.094 -17.562 1 98.44 358 TRP B N 1
ATOM 9207 C CA . TRP B 1 358 ? 7.484 -40.469 -17.969 1 98.44 358 TRP B CA 1
ATOM 9208 C C . TRP B 1 358 ? 8.961 -40.875 -18.047 1 98.44 358 TRP B C 1
ATOM 9210 O O . TRP B 1 358 ? 9.367 -41.906 -17.5 1 98.44 358 TRP B O 1
ATOM 9220 N N . ALA B 1 359 ? 9.727 -40.031 -18.703 1 98.69 359 ALA B N 1
ATOM 9221 C CA . ALA B 1 359 ? 11.156 -40.281 -18.859 1 98.69 359 ALA B CA 1
ATOM 9222 C C . ALA B 1 359 ? 11.859 -40.344 -17.5 1 98.69 359 ALA B C 1
ATOM 9224 O O . ALA B 1 359 ? 12.742 -41.156 -17.281 1 98.69 359 ALA B O 1
ATOM 9225 N N . LEU B 1 360 ? 11.508 -39.438 -16.625 1 98.69 360 LEU B N 1
ATOM 9226 C CA . LEU B 1 360 ? 12.133 -39.375 -15.305 1 98.69 360 LEU B CA 1
ATOM 9227 C C . LEU B 1 360 ? 11.852 -40.656 -14.516 1 98.69 360 LEU B C 1
ATOM 9229 O O . LEU B 1 360 ? 12.734 -41.156 -13.82 1 98.69 360 LEU B O 1
ATOM 9233 N N . ILE B 1 361 ? 10.664 -41.156 -14.594 1 98.62 361 ILE B N 1
ATOM 9234 C CA . ILE B 1 361 ? 10.273 -42.375 -13.906 1 98.62 361 ILE B CA 1
ATOM 9235 C C . ILE B 1 361 ? 11.07 -43.562 -14.469 1 98.62 361 ILE B C 1
ATOM 9237 O O . ILE B 1 361 ? 11.562 -44.375 -13.719 1 98.62 361 ILE B O 1
ATOM 9241 N N . VAL B 1 362 ? 11.227 -43.594 -15.797 1 98.75 362 VAL B N 1
ATOM 9242 C CA . VAL B 1 362 ? 11.969 -44.688 -16.438 1 98.75 362 VAL B CA 1
ATOM 9243 C C . VAL B 1 362 ? 13.445 -44.594 -16.047 1 98.75 362 VAL B C 1
ATOM 9245 O O . VAL B 1 362 ? 14.078 -45.594 -15.758 1 98.75 362 VAL B O 1
ATOM 9248 N N . LEU B 1 363 ? 13.969 -43.406 -16.062 1 98.88 363 LEU B N 1
ATOM 9249 C CA . LEU B 1 363 ? 15.352 -43.219 -15.625 1 98.88 363 LEU B CA 1
ATOM 9250 C C . LEU B 1 363 ? 15.539 -43.688 -14.188 1 98.88 363 LEU B C 1
ATOM 9252 O O . LEU B 1 363 ? 16.5 -44.406 -13.891 1 98.88 363 LEU B O 1
ATOM 9256 N N . ALA B 1 364 ? 14.664 -43.281 -13.312 1 98.81 364 ALA B N 1
ATOM 9257 C CA . ALA B 1 364 ? 14.719 -43.719 -11.922 1 98.81 364 ALA B CA 1
ATOM 9258 C C . ALA B 1 364 ? 14.656 -45.219 -11.828 1 98.81 364 ALA B C 1
ATOM 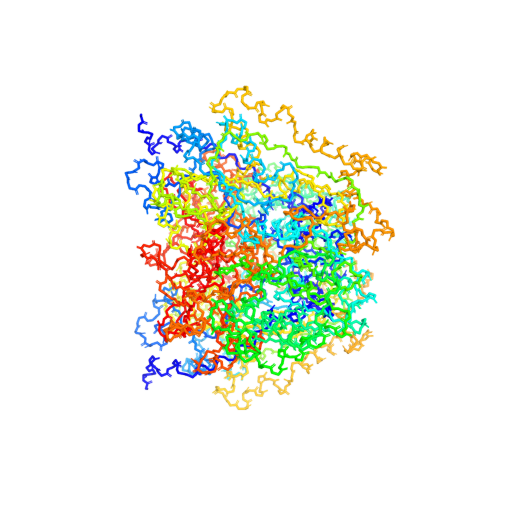9260 O O . ALA B 1 364 ? 15.312 -45.844 -10.977 1 98.81 364 ALA B O 1
ATOM 9261 N N . SER B 1 365 ? 13.828 -45.844 -12.672 1 98.81 365 SER B N 1
ATOM 9262 C CA . SER B 1 365 ? 13.695 -47.281 -12.695 1 98.81 365 SER B CA 1
ATOM 9263 C C . SER B 1 365 ? 14.992 -47.969 -13.133 1 98.81 365 SER B C 1
ATOM 9265 O O . SER B 1 365 ? 15.391 -48.969 -12.562 1 98.81 365 SER B O 1
ATOM 9267 N N . MET B 1 366 ? 15.633 -47.375 -14.117 1 98.81 366 MET B N 1
ATOM 9268 C CA . MET B 1 366 ? 16.906 -47.938 -14.578 1 98.81 366 MET B CA 1
ATOM 9269 C C . MET B 1 366 ? 17.984 -47.781 -13.508 1 98.81 366 MET B C 1
ATOM 9271 O O . MET B 1 366 ? 18.891 -48.625 -13.406 1 98.81 366 MET B O 1
ATOM 9275 N N . ILE B 1 367 ? 17.938 -46.719 -12.758 1 98.69 367 ILE B N 1
ATOM 9276 C CA . ILE B 1 367 ? 18.844 -46.531 -11.633 1 98.69 367 ILE B CA 1
ATOM 9277 C C . ILE B 1 367 ? 18.562 -47.562 -10.547 1 98.69 367 ILE B C 1
ATOM 9279 O O . ILE B 1 367 ? 19.484 -48.031 -9.875 1 98.69 367 ILE B O 1
ATOM 9283 N N . GLY B 1 368 ? 17.234 -47.812 -10.266 1 98.56 368 GLY B N 1
ATOM 9284 C CA . GLY B 1 368 ? 16.828 -48.969 -9.469 1 98.56 368 GLY B CA 1
ATOM 9285 C C . GLY B 1 368 ? 16.641 -48.625 -7.996 1 98.56 368 GLY B C 1
ATOM 9286 O O . GLY B 1 368 ? 16.688 -49.531 -7.145 1 98.56 368 GLY B O 1
ATOM 9287 N N . GLN B 1 369 ? 16.406 -47.406 -7.68 1 98.5 369 GLN B N 1
ATOM 9288 C CA . GLN B 1 369 ? 16.359 -47.031 -6.266 1 98.5 369 GLN B CA 1
ATOM 9289 C C . GLN B 1 369 ? 14.961 -46.625 -5.848 1 98.5 369 GLN B C 1
ATOM 9291 O O . GLN B 1 369 ? 14.766 -46.094 -4.754 1 98.5 369 GLN B O 1
ATOM 9296 N N . VAL B 1 370 ? 13.945 -46.812 -6.715 1 98.69 370 VAL B N 1
ATOM 9297 C CA . VAL B 1 370 ? 12.555 -46.469 -6.398 1 98.69 370 VAL B CA 1
ATOM 9298 C C . VAL B 1 370 ? 12.102 -47.281 -5.18 1 98.69 370 VAL B C 1
ATOM 9300 O O . VAL B 1 370 ? 12.258 -48.5 -5.141 1 98.69 370 VAL B O 1
ATOM 9303 N N . GLY B 1 371 ? 11.586 -46.562 -4.172 1 98.25 371 GLY B N 1
ATOM 9304 C CA . GLY B 1 371 ? 11.07 -47.219 -2.982 1 98.25 371 GLY B CA 1
ATOM 9305 C C . GLY B 1 371 ? 12.094 -47.344 -1.873 1 98.25 371 GLY B C 1
ATOM 9306 O O . GLY B 1 371 ? 11.766 -47.781 -0.764 1 98.25 371 GLY B O 1
ATOM 9307 N N . LEU B 1 372 ? 13.312 -47 -2.133 1 98.38 372 LEU B N 1
ATOM 9308 C CA . LEU B 1 372 ? 14.352 -47 -1.105 1 98.38 372 LEU B CA 1
ATOM 9309 C C . LEU B 1 372 ? 14.438 -45.656 -0.421 1 98.38 372 LEU B C 1
ATOM 9311 O O . LEU B 1 372 ? 14.273 -44.625 -1.07 1 98.38 372 LEU B O 1
ATOM 9315 N N . SER B 1 373 ? 14.719 -45.688 0.866 1 98.12 373 SER B N 1
ATOM 9316 C CA . SER B 1 373 ? 14.883 -44.438 1.617 1 98.12 373 SER B CA 1
ATOM 9317 C C . SER B 1 373 ? 16.016 -43.594 1.037 1 98.12 373 SER B C 1
ATOM 9319 O O . SER B 1 373 ? 17.125 -44.094 0.829 1 98.12 373 SER B O 1
ATOM 9321 N N . GLY B 1 374 ? 15.641 -42.344 0.691 1 98.25 374 GLY B N 1
ATOM 9322 C CA . GLY B 1 374 ? 16.625 -41.406 0.158 1 98.25 374 GLY B CA 1
ATOM 9323 C C . GLY B 1 374 ? 16.781 -41.531 -1.347 1 98.25 374 GLY B C 1
ATOM 9324 O O . GLY B 1 374 ? 17.547 -40.75 -1.95 1 98.25 374 GLY B O 1
ATOM 9325 N N . GLY B 1 375 ? 16.141 -42.469 -1.946 1 98.12 375 GLY B N 1
ATOM 9326 C CA . GLY B 1 375 ? 16.266 -42.688 -3.381 1 98.12 375 GLY B CA 1
ATOM 9327 C C . GLY B 1 375 ? 14.93 -42.562 -4.109 1 98.12 375 GLY B C 1
ATOM 9328 O O . GLY B 1 375 ? 13.93 -42.156 -3.525 1 98.12 375 GLY B O 1
ATOM 9329 N N . GLY B 1 376 ? 14.992 -42.844 -5.387 1 98.06 376 GLY B N 1
ATOM 9330 C CA . GLY B 1 376 ? 13.781 -42.844 -6.188 1 98.06 376 GLY B CA 1
ATOM 9331 C C . GLY B 1 376 ? 13.492 -41.5 -6.828 1 98.06 376 GLY B C 1
ATOM 9332 O O . GLY B 1 376 ? 14.406 -40.844 -7.336 1 98.06 376 GLY B O 1
ATOM 9333 N N . PHE B 1 377 ? 12.18 -41.188 -6.898 1 98.25 377 PHE B N 1
ATOM 9334 C CA . PHE B 1 377 ? 11.766 -39.938 -7.539 1 98.25 377 PHE B CA 1
ATOM 9335 C C . PHE B 1 377 ? 10.562 -39.344 -6.82 1 98.25 377 PHE B C 1
ATOM 9337 O O . PHE B 1 377 ? 9.906 -40.031 -6.023 1 98.25 377 PHE B O 1
ATOM 9344 N N . GLY B 1 378 ? 10.32 -38.094 -7.039 1 96.81 378 GLY B N 1
ATOM 9345 C CA . GLY B 1 378 ? 9.148 -37.344 -6.586 1 96.81 378 GLY B CA 1
ATOM 9346 C C . GLY B 1 378 ? 8.852 -36.125 -7.43 1 96.81 378 GLY B C 1
ATOM 9347 O O . GLY B 1 378 ? 9.758 -35.5 -7.988 1 96.81 378 GLY B O 1
ATOM 9348 N N . PHE B 1 379 ? 7.543 -35.75 -7.441 1 97 379 PHE B N 1
ATOM 9349 C CA . PHE B 1 379 ? 7.16 -34.625 -8.312 1 97 379 PHE B CA 1
ATOM 9350 C C . PHE B 1 379 ? 6.48 -33.531 -7.512 1 97 379 PHE B C 1
ATOM 9352 O O . PHE B 1 379 ? 5.887 -32.625 -8.086 1 97 379 PHE B O 1
ATOM 9359 N N . SER B 1 380 ? 6.609 -33.531 -6.141 1 96.31 380 SER B N 1
ATOM 9360 C CA . SER B 1 380 ? 5.84 -32.531 -5.395 1 96.31 380 SER B CA 1
ATOM 9361 C C . SER B 1 380 ? 6.578 -32.125 -4.129 1 96.31 380 SER B C 1
ATOM 9363 O O . SER B 1 380 ? 5.953 -31.672 -3.166 1 96.31 380 SER B O 1
ATOM 9365 N N . MET B 1 381 ? 7.895 -32.219 -4.102 1 96.75 381 MET B N 1
ATOM 9366 C CA . MET B 1 381 ? 8.672 -31.75 -2.967 1 96.75 381 MET B CA 1
ATOM 9367 C C . MET B 1 381 ? 8.539 -30.234 -2.82 1 96.75 381 MET B C 1
ATOM 9369 O O . MET B 1 381 ? 8.703 -29.688 -1.725 1 96.75 381 MET B O 1
ATOM 9373 N N . HIS B 1 382 ? 8.219 -29.531 -3.926 1 95.19 382 HIS B N 1
ATOM 9374 C CA . HIS B 1 382 ? 8.133 -28.078 -3.971 1 95.19 382 HIS B CA 1
ATOM 9375 C C . HIS B 1 382 ? 6.73 -27.594 -3.637 1 95.19 382 HIS B C 1
ATOM 9377 O O . HIS B 1 382 ? 6.473 -26.391 -3.625 1 95.19 382 HIS B O 1
ATOM 9383 N N . TYR B 1 383 ? 5.816 -28.438 -3.285 1 94.75 383 TYR B N 1
ATOM 9384 C CA . TYR B 1 383 ? 4.41 -28.047 -3.24 1 94.75 383 TYR B CA 1
ATOM 9385 C C . TYR B 1 383 ? 3.842 -28.219 -1.838 1 94.75 383 TYR B C 1
ATOM 9387 O O . TYR B 1 383 ? 3.844 -29.328 -1.294 1 94.75 383 TYR B O 1
ATOM 9395 N N . GLY B 1 384 ? 3.312 -27.188 -1.257 1 94.12 384 GLY B N 1
ATOM 9396 C CA . GLY B 1 384 ? 2.43 -27.188 -0.101 1 94.12 384 GLY B CA 1
ATOM 9397 C C . GLY B 1 384 ? 3.064 -27.797 1.134 1 94.12 384 GLY B C 1
ATOM 9398 O O . GLY B 1 384 ? 2.395 -28.484 1.905 1 94.12 384 GLY B O 1
ATOM 9399 N N . GLY B 1 385 ? 4.32 -27.75 1.186 1 95.44 385 GLY B N 1
ATOM 9400 C CA . GLY B 1 385 ? 5 -28.328 2.336 1 95.44 385 GLY B CA 1
ATOM 9401 C C . GLY B 1 385 ? 5.137 -29.828 2.254 1 95.44 385 GLY B C 1
ATOM 9402 O O . GLY B 1 385 ? 5.23 -30.516 3.279 1 95.44 385 GLY B O 1
ATOM 9403 N N . ASN B 1 386 ? 5.188 -30.375 1.12 1 97.38 386 ASN B N 1
ATOM 9404 C CA . ASN B 1 386 ? 5.293 -31.828 0.97 1 97.38 386 ASN B CA 1
ATOM 9405 C C . ASN B 1 386 ? 6.566 -32.375 1.612 1 97.38 386 ASN B C 1
ATOM 9407 O O . ASN B 1 386 ? 7.461 -31.594 1.97 1 97.38 386 ASN B O 1
ATOM 9411 N N . ALA B 1 387 ? 6.555 -33.656 1.95 1 97.81 387 ALA B N 1
ATOM 9412 C CA . ALA B 1 387 ? 7.609 -34.438 2.627 1 97.81 387 ALA B CA 1
ATOM 9413 C C . ALA B 1 387 ? 7.531 -34.25 4.141 1 97.81 387 ALA B C 1
ATOM 9415 O O . ALA B 1 387 ? 8.242 -34.906 4.891 1 97.81 387 ALA B O 1
ATOM 9416 N N . GLN B 1 388 ? 6.707 -33.281 4.602 1 97.69 388 GLN B N 1
ATOM 9417 C CA . GLN B 1 388 ? 6.387 -33.312 6.027 1 97.69 388 GLN B CA 1
ATOM 9418 C C . GLN B 1 388 ? 5.594 -34.562 6.387 1 97.69 388 GLN B C 1
ATOM 9420 O O . GLN B 1 388 ? 4.703 -34.969 5.641 1 97.69 388 GLN B O 1
ATOM 9425 N N . ALA B 1 389 ? 5.898 -35.031 7.578 1 98.06 389 ALA B N 1
ATOM 9426 C CA . ALA B 1 389 ? 5.156 -36.188 8.055 1 98.06 389 ALA B CA 1
ATOM 9427 C C . ALA B 1 389 ? 3.697 -35.844 8.336 1 98.06 389 ALA B C 1
ATOM 9429 O O . ALA B 1 389 ? 3.404 -34.75 8.828 1 98.06 389 ALA B O 1
ATOM 9430 N N . SER B 1 390 ? 2.82 -36.781 8.008 1 97.5 390 SER B N 1
ATOM 9431 C CA . SER B 1 390 ? 1.392 -36.562 8.203 1 97.5 390 SER B CA 1
ATOM 9432 C C . SER B 1 390 ? 0.972 -36.844 9.641 1 97.5 390 SER B C 1
ATOM 9434 O O . SER B 1 390 ? 1.47 -37.812 10.25 1 97.5 390 SER B O 1
ATOM 9436 N N . SER B 1 391 ? 0.034 -36.094 10.094 1 97 391 SER B N 1
ATOM 9437 C CA . SER B 1 391 ? -0.493 -36.375 11.43 1 97 391 SER B CA 1
ATOM 9438 C C . SER B 1 391 ? -1.425 -37.562 11.43 1 97 391 SER B C 1
ATOM 9440 O O . SER B 1 391 ? -1.621 -38.219 12.469 1 97 391 SER B O 1
ATOM 9442 N N . GLY B 1 392 ? -2.057 -37.75 10.281 1 96.44 392 GLY B N 1
ATOM 9443 C CA . GLY B 1 392 ? -3.049 -38.812 10.18 1 96.44 392 GLY B CA 1
ATOM 9444 C C . GLY B 1 392 ? -4.41 -38.375 10.703 1 96.44 392 GLY B C 1
ATOM 9445 O O . GLY B 1 392 ? -5.371 -39.156 10.625 1 96.44 392 GLY B O 1
ATOM 9446 N N . ALA B 1 393 ? -4.523 -37.188 11.102 1 97 393 ALA B N 1
ATOM 9447 C CA . ALA B 1 393 ? -5.789 -36.719 11.641 1 97 393 ALA B CA 1
ATOM 9448 C C . ALA B 1 393 ? -6.809 -36.469 10.523 1 97 393 ALA B C 1
ATOM 9450 O O . ALA B 1 393 ? -6.441 -36.094 9.414 1 97 393 ALA B O 1
ATOM 9451 N N . ARG B 1 394 ? -8.078 -36.719 10.891 1 95.75 394 ARG B N 1
ATOM 9452 C CA . ARG B 1 394 ? -9.148 -36.281 10.008 1 95.75 394 ARG B CA 1
ATOM 9453 C C . ARG B 1 394 ? -9.297 -34.75 10.031 1 95.75 394 ARG B C 1
ATOM 9455 O O . ARG B 1 394 ? -9.492 -34.156 11.094 1 95.75 394 ARG B O 1
ATOM 9462 N N . ILE B 1 395 ? -9.219 -34.188 8.906 1 95.62 395 ILE B N 1
ATOM 9463 C CA . ILE B 1 395 ? -9.289 -32.75 8.82 1 95.62 395 ILE B CA 1
ATOM 9464 C C . ILE B 1 395 ? -10.688 -32.312 8.375 1 95.62 395 ILE B C 1
ATOM 9466 O O . ILE B 1 395 ? -11.539 -33.156 8.094 1 95.62 395 ILE B O 1
ATOM 9470 N N . VAL B 1 396 ? -10.945 -31 8.406 1 96.81 396 VAL B N 1
ATOM 9471 C CA . VAL B 1 396 ? -12.258 -30.453 8.062 1 96.81 396 VAL B CA 1
ATOM 9472 C C . VAL B 1 396 ? -12.516 -30.641 6.566 1 96.81 396 VAL B C 1
ATOM 9474 O O . VAL B 1 396 ? -11.672 -30.266 5.738 1 96.81 396 VAL B O 1
ATOM 9477 N N . PRO B 1 397 ? -13.625 -31.219 6.188 1 96 397 PRO B N 1
ATOM 9478 C CA . PRO B 1 397 ? -13.961 -31.297 4.766 1 96 397 PRO B CA 1
ATOM 9479 C C . PRO B 1 397 ? -14.461 -29.969 4.199 1 96 397 PRO B C 1
ATOM 9481 O O . PRO B 1 397 ? -14.68 -29.016 4.957 1 96 397 PRO B O 1
ATOM 9484 N N . MET B 1 398 ? -14.594 -29.906 2.896 1 94.56 398 MET B N 1
ATOM 9485 C CA . MET B 1 398 ? -15.156 -28.734 2.229 1 94.56 398 MET B CA 1
ATOM 9486 C C . MET B 1 398 ? -16.672 -28.891 2.062 1 94.56 398 MET B C 1
ATOM 9488 O O . MET B 1 398 ? -17.203 -29.984 2.168 1 94.56 398 MET B O 1
ATOM 9492 N N . ILE B 1 399 ? -17.312 -27.781 1.86 1 95.12 399 ILE B N 1
ATOM 9493 C CA . ILE B 1 399 ? -18.75 -27.812 1.561 1 95.12 399 ILE B CA 1
ATOM 9494 C C . ILE B 1 399 ? -18.984 -28.641 0.295 1 95.12 399 ILE B C 1
ATOM 9496 O O . ILE B 1 399 ? -18.203 -28.578 -0.649 1 95.12 399 ILE B O 1
ATOM 9500 N N . SER B 1 400 ? -20.078 -29.422 0.323 1 95.12 400 SER B N 1
ATOM 9501 C CA . SER B 1 400 ? -20.391 -30.281 -0.822 1 95.12 400 SER B CA 1
ATOM 9502 C C . SER B 1 400 ? -20.75 -29.438 -2.047 1 95.12 400 SER B C 1
ATOM 9504 O O . SER B 1 400 ? -21.453 -28.438 -1.934 1 95.12 400 SER B O 1
ATOM 9506 N N . GLN B 1 401 ? -20.312 -29.891 -3.215 1 95.56 401 GLN B N 1
ATOM 9507 C CA . GLN B 1 401 ? -20.562 -29.172 -4.457 1 95.56 401 GLN B CA 1
ATOM 9508 C C . GLN B 1 401 ? -21.828 -29.656 -5.141 1 95.56 401 GLN B C 1
ATOM 9510 O O . GLN B 1 401 ? -22.391 -28.969 -6 1 95.56 401 GLN B O 1
ATOM 9515 N N . GLY B 1 402 ? -22.344 -30.797 -4.789 1 95.06 402 GLY B N 1
ATOM 9516 C CA . GLY B 1 402 ? -23.453 -31.422 -5.488 1 95.06 402 GLY B CA 1
ATOM 9517 C C . GLY B 1 402 ? -23.031 -32.156 -6.742 1 95.06 402 GLY B C 1
ATOM 9518 O O . GLY B 1 402 ? -21.859 -32.531 -6.883 1 95.06 402 GLY B O 1
ATOM 9519 N N . HIS B 1 403 ? -24.047 -32.5 -7.586 1 96.12 403 HIS B N 1
ATOM 9520 C CA . HIS B 1 403 ? -23.781 -33.312 -8.766 1 96.12 403 HIS B CA 1
ATOM 9521 C C . HIS B 1 403 ? -23.969 -32.531 -10.047 1 96.12 403 HIS B C 1
ATOM 9523 O O . HIS B 1 403 ? -24.984 -31.844 -10.211 1 96.12 403 HIS B O 1
ATOM 9529 N N . ASN B 1 404 ? -23 -32.531 -10.914 1 97 404 ASN B N 1
ATOM 9530 C CA . ASN B 1 404 ? -23.062 -31.859 -12.211 1 97 404 ASN B CA 1
ATOM 9531 C C . ASN B 1 404 ? -23.609 -32.781 -13.289 1 97 404 ASN B C 1
ATOM 9533 O O . ASN B 1 404 ? -23 -33.781 -13.633 1 97 404 ASN B O 1
ATOM 9537 N N . SER B 1 405 ? -24.656 -32.438 -13.953 1 96.88 405 SER B N 1
ATOM 9538 C CA . SER B 1 405 ? -25.297 -33.312 -14.961 1 96.88 405 SER B CA 1
ATOM 9539 C C . SER B 1 405 ? -24.781 -32.969 -16.359 1 96.88 405 SER B C 1
ATOM 9541 O O . SER B 1 405 ? -25.078 -33.688 -17.312 1 96.88 405 SER B O 1
ATOM 9543 N N . VAL B 1 406 ? -24.078 -31.891 -16.5 1 97.19 406 VAL B N 1
ATOM 9544 C CA . VAL B 1 406 ? -23.516 -31.516 -17.797 1 97.19 406 VAL B CA 1
ATOM 9545 C C . VAL B 1 406 ? -22.266 -32.344 -18.062 1 97.19 406 VAL B C 1
ATOM 9547 O O . VAL B 1 406 ? -21.328 -32.344 -17.266 1 97.19 406 VAL B O 1
ATOM 9550 N N . LYS B 1 407 ? -22.219 -33 -19.156 1 93.38 407 LYS B N 1
ATOM 9551 C CA . LYS B 1 407 ? -21.156 -33.969 -19.453 1 93.38 407 LYS B CA 1
ATOM 9552 C C . LYS B 1 407 ? -20.016 -33.312 -20.234 1 93.38 407 LYS B C 1
ATOM 9554 O O . LYS B 1 407 ? -18.875 -33.75 -20.172 1 93.38 407 LYS B O 1
ATOM 9559 N N . SER B 1 408 ? -20.328 -32.219 -20.969 1 93.5 408 SER B N 1
ATOM 9560 C CA . SER B 1 408 ? -19.297 -31.562 -21.766 1 93.5 408 SER B CA 1
ATOM 9561 C C . SER B 1 408 ? -18.219 -30.969 -20.875 1 93.5 408 SER B C 1
ATOM 9563 O O . SER B 1 408 ? -18.516 -30.422 -19.797 1 93.5 408 SER B O 1
ATOM 9565 N N . VAL B 1 409 ? -17 -31.203 -21.281 1 93 409 VAL B N 1
ATOM 9566 C CA . VAL B 1 409 ? -15.859 -30.656 -20.562 1 93 409 VAL B CA 1
ATOM 9567 C C . VAL B 1 409 ? -14.867 -30.047 -21.547 1 93 409 VAL B C 1
ATOM 9569 O O . VAL B 1 409 ? -14.875 -30.375 -22.734 1 93 409 VAL B O 1
ATOM 9572 N N . ILE B 1 410 ? -14.133 -29.125 -21.125 1 94.5 410 ILE B N 1
ATOM 9573 C CA . ILE B 1 410 ? -13.055 -28.5 -21.891 1 94.5 410 ILE B CA 1
ATOM 9574 C C . ILE B 1 410 ? -11.711 -28.781 -21.219 1 94.5 410 ILE B C 1
ATOM 9576 O O . ILE B 1 410 ? -11.547 -28.562 -20.016 1 94.5 410 ILE B O 1
ATOM 9580 N N . PRO B 1 411 ? -10.695 -29.297 -21.969 1 94.56 411 PRO B N 1
ATOM 9581 C CA . PRO B 1 411 ? -9.375 -29.234 -21.328 1 94.56 411 PRO B CA 1
ATOM 9582 C C . PRO B 1 411 ? -9.031 -27.828 -20.828 1 94.56 411 PRO B C 1
ATOM 9584 O O . PRO B 1 411 ? -9.258 -26.844 -21.547 1 94.56 411 PRO B O 1
ATOM 9587 N N . ALA B 1 412 ? -8.547 -27.688 -19.688 1 93.31 412 ALA B N 1
ATOM 9588 C CA . ALA B 1 412 ? -8.406 -26.422 -18.984 1 93.31 412 ALA B CA 1
ATOM 9589 C C . ALA B 1 412 ? -7.656 -25.406 -19.828 1 93.31 412 ALA B C 1
ATOM 9591 O O . ALA B 1 412 ? -7.93 -24.203 -19.734 1 93.31 412 ALA B O 1
ATOM 9592 N N . SER B 1 413 ? -6.812 -25.828 -20.656 1 93.25 413 SER B N 1
ATOM 9593 C CA . SER B 1 413 ? -5.973 -24.922 -21.422 1 93.25 413 SER B CA 1
ATOM 9594 C C . SER B 1 413 ? -6.645 -24.516 -22.734 1 93.25 413 SER B C 1
ATOM 9596 O O . SER B 1 413 ? -6.078 -23.766 -23.516 1 93.25 413 SER B O 1
ATOM 9598 N N . ARG B 1 414 ? -7.875 -24.969 -22.984 1 96 414 ARG B N 1
ATOM 9599 C CA . ARG B 1 414 ? -8.484 -24.797 -24.297 1 96 414 ARG B CA 1
ATOM 9600 C C . ARG B 1 414 ? -9.703 -23.891 -24.219 1 96 414 ARG B C 1
ATOM 9602 O O . ARG B 1 414 ? -10.586 -23.938 -25.078 1 96 414 ARG B O 1
ATOM 9609 N N . VAL B 1 415 ? -9.812 -23.047 -23.25 1 95.81 415 VAL B N 1
ATOM 9610 C CA . VAL B 1 415 ? -11.008 -22.25 -23.016 1 95.81 415 VAL B CA 1
ATOM 9611 C C . VAL B 1 415 ? -11.234 -21.297 -24.172 1 95.81 415 VAL B C 1
ATOM 9613 O O . VAL B 1 415 ? -12.328 -21.25 -24.75 1 95.81 415 VAL B O 1
ATOM 9616 N N . SER B 1 416 ? -10.211 -20.531 -24.547 1 96.69 416 SER B N 1
ATOM 9617 C CA . SER B 1 416 ? -10.352 -19.594 -25.656 1 96.69 416 SER B CA 1
ATOM 9618 C C . SER B 1 416 ? -10.68 -20.312 -26.953 1 96.69 416 SER B C 1
ATOM 9620 O O . SER B 1 416 ? -11.5 -19.828 -27.75 1 96.69 416 SER B O 1
ATOM 9622 N N . GLU B 1 417 ? -10.047 -21.406 -27.172 1 96.94 417 GLU B N 1
ATOM 9623 C CA . GLU B 1 417 ? -10.297 -22.188 -28.375 1 96.94 417 GLU B CA 1
ATOM 9624 C C . GLU B 1 417 ? -11.734 -22.703 -28.422 1 96.94 417 GLU B C 1
ATOM 9626 O O . GLU B 1 417 ? -12.367 -22.688 -29.484 1 96.94 417 GLU B O 1
ATOM 9631 N N . ALA B 1 418 ? -12.18 -23.156 -27.266 1 97.69 418 ALA B N 1
ATOM 9632 C CA . ALA B 1 418 ? -13.555 -23.641 -27.203 1 97.69 418 ALA B CA 1
ATOM 9633 C C . ALA B 1 418 ? -14.555 -22.531 -27.531 1 97.69 418 ALA B C 1
ATOM 9635 O O . ALA B 1 418 ? -15.539 -22.766 -28.234 1 97.69 418 ALA B O 1
ATOM 9636 N N . ILE B 1 419 ? -14.305 -21.344 -27.031 1 98 419 ILE B N 1
ATOM 9637 C CA . ILE B 1 419 ? -15.203 -20.219 -27.25 1 98 419 ILE B CA 1
ATOM 9638 C C . ILE B 1 419 ? -15.211 -19.844 -28.719 1 98 419 ILE B C 1
ATOM 9640 O O . ILE B 1 419 ? -16.266 -19.562 -29.297 1 98 419 ILE B O 1
ATOM 9644 N N . LEU B 1 420 ? -14.094 -19.859 -29.359 1 98.06 420 LEU B N 1
ATOM 9645 C CA . LEU B 1 420 ? -13.945 -19.328 -30.703 1 98.06 420 LEU B CA 1
ATOM 9646 C C . LEU B 1 420 ? -14.297 -20.406 -31.75 1 98.06 420 LEU B C 1
ATOM 9648 O O . LEU B 1 420 ? -14.57 -20.078 -32.906 1 98.06 420 LEU B O 1
ATOM 9652 N N . ASN B 1 421 ? -14.234 -21.688 -31.359 1 97.94 421 ASN B N 1
ATOM 9653 C CA . ASN B 1 421 ? -14.469 -22.781 -32.312 1 97.94 421 ASN B CA 1
ATOM 9654 C C . ASN B 1 421 ? -15.453 -23.812 -31.75 1 97.94 421 ASN B C 1
ATOM 9656 O O . ASN B 1 421 ? -15.109 -24.984 -31.578 1 97.94 421 ASN B O 1
ATOM 9660 N N . PRO B 1 422 ? -16.688 -23.391 -31.578 1 97.56 422 PRO B N 1
ATOM 9661 C CA . PRO B 1 422 ? -17.672 -24.359 -31.078 1 97.56 422 PRO B CA 1
ATOM 9662 C C . PRO B 1 422 ? -17.812 -25.578 -31.984 1 97.56 422 PRO B C 1
ATOM 9664 O O . PRO B 1 422 ? -17.766 -25.453 -33.219 1 97.56 422 PRO B O 1
ATOM 9667 N N . ASP B 1 423 ? -17.891 -26.719 -31.469 1 96.62 423 ASP B N 1
ATOM 9668 C CA . ASP B 1 423 ? -18.156 -27.984 -32.125 1 96.62 423 ASP B CA 1
ATOM 9669 C C . ASP B 1 423 ? -16.906 -28.531 -32.812 1 96.62 423 ASP B C 1
ATOM 9671 O O . ASP B 1 423 ? -16.953 -29.594 -33.438 1 96.62 423 ASP B O 1
ATOM 9675 N N . LYS B 1 424 ? -15.852 -27.859 -32.594 1 97.5 424 LYS B N 1
ATOM 9676 C CA . LYS B 1 424 ? -14.602 -28.391 -33.125 1 97.5 424 LYS B CA 1
ATOM 9677 C C . LYS B 1 424 ? -14.227 -29.703 -32.438 1 97.5 424 LYS B C 1
ATOM 9679 O O . LYS B 1 424 ? -14.367 -29.812 -31.219 1 97.5 424 LYS B O 1
ATOM 9684 N N . GLU B 1 425 ? -13.812 -30.656 -33.219 1 97.19 425 GLU B N 1
ATOM 9685 C CA . GLU B 1 425 ? -13.344 -31.922 -32.656 1 97.19 425 GLU B CA 1
ATOM 9686 C C . GLU B 1 425 ? -11.828 -31.906 -32.5 1 97.19 425 GLU B C 1
ATOM 9688 O O . GLU B 1 425 ? -11.086 -31.531 -33.406 1 97.19 425 GLU B O 1
ATOM 9693 N N . ILE B 1 426 ? -11.414 -32.344 -31.312 1 96.44 426 ILE B N 1
ATOM 9694 C CA . ILE B 1 426 ? -9.977 -32.469 -31.062 1 96.44 426 ILE B CA 1
ATOM 9695 C C . ILE B 1 426 ? -9.664 -33.844 -30.5 1 96.44 426 ILE B C 1
ATOM 9697 O O . ILE B 1 426 ? -10.547 -34.531 -29.984 1 96.44 426 ILE B O 1
ATOM 9701 N N . ASP B 1 427 ? -8.43 -34.281 -30.641 1 96.5 427 ASP B N 1
ATOM 9702 C CA . ASP B 1 427 ? -7.961 -35.5 -29.969 1 96.5 427 ASP B CA 1
ATOM 9703 C C . ASP B 1 427 ? -7.727 -35.25 -28.484 1 96.5 427 ASP B C 1
ATOM 9705 O O . ASP B 1 427 ? -7.227 -34.188 -28.094 1 96.5 427 ASP B O 1
ATOM 9709 N N . PHE B 1 428 ? -8.18 -36.156 -27.703 1 96.31 428 PHE B N 1
ATOM 9710 C CA . PHE B 1 428 ? -8.023 -36.031 -26.25 1 96.31 428 PHE B CA 1
ATOM 9711 C C . PHE B 1 428 ? -8.078 -37.406 -25.594 1 96.31 428 PHE B C 1
ATOM 9713 O O . PHE B 1 428 ? -9.109 -38.062 -25.641 1 96.31 428 PHE B O 1
ATOM 9720 N N . MET B 1 429 ? -6.996 -37.844 -25.047 1 94.56 429 MET B N 1
ATOM 9721 C CA . MET B 1 429 ? -6.906 -39.094 -24.312 1 94.56 429 MET B CA 1
ATOM 9722 C C . MET B 1 429 ? -7.336 -40.281 -25.172 1 94.56 429 MET B C 1
ATOM 9724 O O . MET B 1 429 ? -8.117 -41.125 -24.734 1 94.56 429 MET B O 1
ATOM 9728 N N . GLY B 1 430 ? -6.969 -40.219 -26.344 1 93.56 430 GLY B N 1
ATOM 9729 C CA . GLY B 1 430 ? -7.195 -41.344 -27.25 1 93.56 430 GLY B CA 1
ATOM 9730 C C . GLY B 1 430 ? -8.586 -41.344 -27.859 1 93.56 430 GLY B C 1
ATOM 9731 O O . GLY B 1 430 ? -8.922 -42.219 -28.656 1 93.56 430 GLY B O 1
ATOM 9732 N N . LYS B 1 431 ? -9.336 -40.312 -27.562 1 95.12 431 LYS B N 1
ATOM 9733 C CA . LYS B 1 431 ? -10.68 -40.156 -28.109 1 95.12 431 LYS B CA 1
ATOM 9734 C C . LYS B 1 431 ? -10.859 -38.812 -28.766 1 95.12 431 LYS B C 1
ATOM 9736 O O . LYS B 1 431 ? -9.969 -37.969 -28.719 1 95.12 431 LYS B O 1
ATOM 9741 N N . LYS B 1 432 ? -12 -38.75 -29.453 1 95.81 432 LYS B N 1
ATOM 9742 C CA . LYS B 1 432 ? -12.391 -37.469 -30.016 1 95.81 432 LYS B CA 1
ATOM 9743 C C . LYS B 1 432 ? -13.289 -36.688 -29.047 1 95.81 432 LYS B C 1
ATOM 9745 O O . LYS B 1 432 ? -14.234 -37.25 -28.484 1 95.81 432 LYS B O 1
ATOM 9750 N N . LEU B 1 433 ? -12.844 -35.5 -28.812 1 96.56 433 LEU B N 1
ATOM 9751 C CA . LEU B 1 433 ? -13.625 -34.625 -27.938 1 96.56 433 LEU B CA 1
ATOM 9752 C C . LEU B 1 433 ? -14.18 -33.438 -28.734 1 96.56 433 LEU B C 1
ATOM 9754 O O . LEU B 1 433 ? -13.445 -32.75 -29.453 1 96.56 433 LEU B O 1
ATOM 9758 N N . LYS B 1 434 ? -15.453 -33.281 -28.672 1 96.94 434 LYS B N 1
ATOM 9759 C CA . LYS B 1 434 ? -16.094 -32.125 -29.281 1 96.94 434 LYS B CA 1
ATOM 9760 C C . LYS B 1 434 ? -16.172 -30.938 -28.312 1 96.94 434 LYS B C 1
ATOM 9762 O O . LYS B 1 434 ? -16.719 -31.062 -27.219 1 96.94 434 LYS B O 1
ATOM 9767 N N . LEU B 1 435 ? -15.633 -29.828 -28.719 1 97.69 435 LEU B N 1
ATOM 9768 C CA . LEU B 1 435 ? -15.672 -28.641 -27.875 1 97.69 435 LEU B CA 1
ATOM 9769 C C . LEU B 1 435 ? -17.094 -28.078 -27.781 1 97.69 435 LEU B C 1
ATOM 9771 O O . LEU B 1 435 ? -17.797 -28 -28.781 1 97.69 435 LEU B O 1
ATOM 9775 N N . PRO B 1 436 ? -17.5 -27.688 -26.578 1 98 436 PRO B N 1
ATOM 9776 C CA . PRO B 1 436 ? -18.859 -27.203 -26.422 1 98 436 PRO B CA 1
ATOM 9777 C C . PRO B 1 436 ? -19.047 -25.766 -26.906 1 98 436 PRO B C 1
ATOM 9779 O O . PRO B 1 436 ? -18.062 -25.031 -27.062 1 98 436 PRO B O 1
ATOM 9782 N N . LYS B 1 437 ? -20.281 -25.453 -27.25 1 97.88 437 LYS B N 1
ATOM 9783 C CA . LYS B 1 437 ? -20.656 -24.062 -27.531 1 97.88 437 LYS B CA 1
ATOM 9784 C C . LYS B 1 437 ? -20.828 -23.281 -26.234 1 97.88 437 LYS B C 1
ATOM 9786 O O . LYS B 1 437 ? -21.672 -23.625 -25.406 1 97.88 437 LYS B O 1
ATOM 9791 N N . ILE B 1 438 ? -20.062 -22.234 -26.078 1 98.38 438 ILE B N 1
ATOM 9792 C CA . ILE B 1 438 ? -20.109 -21.422 -24.859 1 98.38 438 ILE B CA 1
ATOM 9793 C C . ILE B 1 438 ? -20.719 -20.062 -25.172 1 98.38 438 ILE B C 1
ATOM 9795 O O . ILE B 1 438 ? -20.281 -19.391 -26.109 1 98.38 438 ILE B O 1
ATOM 9799 N N . LYS B 1 439 ? -21.656 -19.641 -24.375 1 98.44 439 LYS B N 1
ATOM 9800 C CA . LYS B 1 439 ? -22.312 -18.344 -24.547 1 98.44 439 LYS B CA 1
ATOM 9801 C C . LYS B 1 439 ? -22.094 -17.453 -23.328 1 98.44 439 LYS B C 1
ATOM 9803 O O . LYS B 1 439 ? -22.25 -16.234 -23.406 1 98.44 439 LYS B O 1
ATOM 9808 N N . MET B 1 440 ? -21.766 -18.078 -22.219 1 98.5 440 MET B N 1
ATOM 9809 C CA . MET B 1 440 ? -21.578 -17.344 -20.984 1 98.5 440 MET B CA 1
ATOM 9810 C C . MET B 1 440 ? -20.375 -17.875 -20.203 1 98.5 440 MET B C 1
ATOM 9812 O O . MET B 1 440 ? -20.156 -19.094 -20.141 1 98.5 440 MET B O 1
ATOM 9816 N N . ILE B 1 441 ? -19.625 -16.922 -19.688 1 98.12 441 ILE B N 1
ATOM 9817 C CA . ILE B 1 441 ? -18.625 -17.234 -18.672 1 98.12 441 ILE B CA 1
ATOM 9818 C C . ILE B 1 441 ? -19.094 -16.719 -17.312 1 98.12 441 ILE B C 1
ATOM 9820 O O . ILE B 1 441 ? -19.516 -15.57 -17.188 1 98.12 441 ILE B O 1
ATOM 9824 N N . TYR B 1 442 ? -19.062 -17.594 -16.375 1 98.19 442 TYR B N 1
ATOM 9825 C CA . TYR B 1 442 ? -19.312 -17.25 -14.984 1 98.19 442 TYR B CA 1
ATOM 9826 C C . TYR B 1 442 ? -18.078 -17.484 -14.133 1 98.19 442 TYR B C 1
ATOM 9828 O O . TYR B 1 442 ? -17.594 -18.609 -14.016 1 98.19 442 TYR B O 1
ATOM 9836 N N . ASN B 1 443 ? -17.578 -16.391 -13.562 1 96.88 443 ASN B N 1
ATOM 9837 C CA . ASN B 1 443 ? -16.297 -16.453 -12.867 1 96.88 443 ASN B CA 1
ATOM 9838 C C . ASN B 1 443 ? -16.422 -15.977 -11.422 1 96.88 443 ASN B C 1
ATOM 9840 O O . ASN B 1 443 ? -16.812 -14.844 -11.164 1 96.88 443 ASN B O 1
ATOM 9844 N N . CYS B 1 444 ? -16.031 -16.844 -10.438 1 96.62 444 CYS B N 1
ATOM 9845 C CA . CYS B 1 444 ? -16.031 -16.516 -9.016 1 96.62 444 CYS B CA 1
ATOM 9846 C C . CYS B 1 444 ? -14.68 -16.859 -8.383 1 96.62 444 CYS B C 1
ATOM 9848 O O . CYS B 1 444 ? -14.305 -18.031 -8.32 1 96.62 444 CYS B O 1
ATOM 9850 N N . GLY B 1 445 ? -14 -15.875 -7.918 1 93.19 445 GLY B N 1
ATOM 9851 C CA . GLY B 1 445 ? -12.781 -16.078 -7.152 1 93.19 445 GLY B CA 1
ATOM 9852 C C . GLY B 1 445 ? -11.609 -16.531 -8.008 1 93.19 445 GLY B C 1
ATOM 9853 O O . GLY B 1 445 ? -10.711 -17.219 -7.523 1 93.19 445 GLY B O 1
ATOM 9854 N N . ALA B 1 446 ? -11.578 -16.25 -9.234 1 92.56 446 ALA B N 1
ATOM 9855 C CA . ALA B 1 446 ? -10.492 -16.578 -10.156 1 92.56 446 ALA B CA 1
ATOM 9856 C C . ALA B 1 446 ? -10.258 -15.438 -11.148 1 92.56 446 ALA B C 1
ATOM 9858 O O . ALA B 1 446 ? -11.141 -14.609 -11.375 1 92.56 446 ALA B O 1
ATOM 9859 N N . ASP B 1 447 ? -9.023 -15.398 -11.68 1 91.94 447 ASP B N 1
ATOM 9860 C CA . ASP B 1 447 ? -8.672 -14.422 -12.703 1 91.94 447 ASP B CA 1
ATOM 9861 C C . ASP B 1 447 ? -8.328 -15.102 -14.023 1 91.94 447 ASP B C 1
ATOM 9863 O O . ASP B 1 447 ? -7.156 -15.352 -14.312 1 91.94 447 ASP B O 1
ATOM 9867 N N . LEU B 1 448 ? -9.336 -15.328 -14.805 1 93.38 448 LEU B N 1
ATOM 9868 C CA . LEU B 1 448 ? -9.195 -16.047 -16.062 1 93.38 448 LEU B CA 1
ATOM 9869 C C . LEU B 1 448 ? -8.148 -15.367 -16.953 1 93.38 448 LEU B C 1
ATOM 9871 O O . LEU B 1 448 ? -7.309 -16.047 -17.547 1 93.38 448 LEU B O 1
ATOM 9875 N N . LEU B 1 449 ? -8.18 -14.078 -17.031 1 92.25 449 LEU B N 1
ATOM 9876 C CA . LEU B 1 449 ? -7.223 -13.336 -17.828 1 92.25 449 LEU B CA 1
ATOM 9877 C C . LEU B 1 449 ? -5.82 -13.438 -17.234 1 92.25 449 LEU B C 1
ATOM 9879 O O . LEU B 1 449 ? -4.828 -13.195 -17.938 1 92.25 449 LEU B O 1
ATOM 9883 N N . GLY B 1 450 ? -5.742 -13.883 -16.109 1 88.62 450 GLY B N 1
ATOM 9884 C CA . GLY B 1 450 ? -4.453 -14.031 -15.453 1 88.62 450 GLY B CA 1
ATOM 9885 C C . GLY B 1 450 ? -3.777 -15.352 -15.75 1 88.62 450 GLY B C 1
ATOM 9886 O O . GLY B 1 450 ? -2.549 -15.445 -15.742 1 88.62 450 GLY B O 1
ATOM 9887 N N . HIS B 1 451 ? -4.613 -16.406 -16.047 1 88.31 451 HIS B N 1
ATOM 9888 C CA . HIS B 1 451 ? -3.936 -17.688 -16.094 1 88.31 451 HIS B CA 1
ATOM 9889 C C . HIS B 1 451 ? -4.035 -18.312 -17.484 1 88.31 451 HIS B C 1
ATOM 9891 O O . HIS B 1 451 ? -3.236 -19.188 -17.844 1 88.31 451 HIS B O 1
ATOM 9897 N N . GLU B 1 452 ? -4.918 -17.891 -18.297 1 92.62 452 GLU B N 1
ATOM 9898 C CA . GLU B 1 452 ? -5.02 -18.422 -19.641 1 92.62 452 GLU B CA 1
ATOM 9899 C C . GLU B 1 452 ? -3.898 -17.891 -20.531 1 92.62 452 GLU B C 1
ATOM 9901 O O . GLU B 1 452 ? -3.57 -16.703 -20.484 1 92.62 452 GLU B O 1
ATOM 9906 N N . THR B 1 453 ? -3.293 -18.797 -21.312 1 95.12 453 THR B N 1
ATOM 9907 C CA . THR B 1 453 ? -2.246 -18.375 -22.234 1 95.12 453 THR B CA 1
ATOM 9908 C C . THR B 1 453 ? -2.838 -17.578 -23.391 1 95.12 453 THR B C 1
ATOM 9910 O O . THR B 1 453 ? -4.047 -17.625 -23.641 1 95.12 453 THR B O 1
ATOM 9913 N N . ASP B 1 454 ? -1.976 -16.828 -24.047 1 96.88 454 ASP B N 1
ATOM 9914 C CA . ASP B 1 454 ? -2.354 -15.992 -25.188 1 96.88 454 ASP B CA 1
ATOM 9915 C C . ASP B 1 454 ? -3.477 -15.023 -24.812 1 96.88 454 ASP B C 1
ATOM 9917 O O . ASP B 1 454 ? -4.605 -15.164 -25.297 1 96.88 454 ASP B O 1
ATOM 9921 N N . THR B 1 455 ? -3.1 -14.047 -24.125 1 96.56 455 THR B N 1
ATOM 9922 C CA . THR B 1 455 ? -4.016 -13.047 -23.594 1 96.56 455 THR B CA 1
ATOM 9923 C C . THR B 1 455 ? -4.832 -12.398 -24.703 1 96.56 455 THR B C 1
ATOM 9925 O O . THR B 1 455 ? -6.039 -12.195 -24.562 1 96.56 455 THR B O 1
ATOM 9928 N N . ASN B 1 456 ? -4.207 -12.133 -25.797 1 97 456 ASN B N 1
ATOM 9929 C CA . ASN B 1 456 ? -4.887 -11.461 -26.891 1 97 456 ASN B CA 1
ATOM 9930 C C . ASN B 1 456 ? -5.98 -12.336 -27.5 1 97 456 ASN B C 1
ATOM 9932 O O . ASN B 1 456 ? -7.059 -11.844 -27.844 1 97 456 ASN B O 1
ATOM 9936 N N . GLU B 1 457 ? -5.734 -13.578 -27.625 1 96.25 457 GLU B N 1
ATOM 9937 C CA . GLU B 1 457 ? -6.766 -14.492 -28.109 1 96.25 457 GLU B CA 1
ATOM 9938 C C . GLU B 1 457 ? -7.926 -14.594 -27.125 1 96.25 457 GLU B C 1
ATOM 9940 O O . GLU B 1 457 ? -9.094 -14.617 -27.516 1 96.25 457 GLU B O 1
ATOM 9945 N N . LEU B 1 458 ? -7.602 -14.719 -25.891 1 97.06 458 LEU B N 1
ATOM 9946 C CA . LEU B 1 458 ? -8.656 -14.789 -24.875 1 97.06 458 LEU B CA 1
ATOM 9947 C C . LEU B 1 458 ? -9.539 -13.547 -24.922 1 97.06 458 LEU B C 1
ATOM 9949 O O . LEU B 1 458 ? -10.758 -13.648 -24.781 1 97.06 458 LEU B O 1
ATOM 9953 N N . ILE B 1 459 ? -8.906 -12.383 -25.078 1 97.31 459 ILE B N 1
ATOM 9954 C CA . ILE B 1 459 ? -9.656 -11.133 -25.141 1 97.31 459 ILE B CA 1
ATOM 9955 C C . ILE B 1 459 ? -10.594 -11.156 -26.344 1 97.31 459 ILE B C 1
ATOM 9957 O O . ILE B 1 459 ? -11.75 -10.75 -26.25 1 97.31 459 ILE B O 1
ATOM 9961 N N . ARG B 1 460 ? -10.125 -11.664 -27.531 1 96.81 460 ARG B N 1
ATOM 9962 C CA . ARG B 1 460 ? -10.992 -11.828 -28.688 1 96.81 460 ARG B CA 1
ATOM 9963 C C . ARG B 1 460 ? -12.156 -12.758 -28.375 1 96.81 460 ARG B C 1
ATOM 9965 O O . ARG B 1 460 ? -13.289 -12.492 -28.766 1 96.81 460 ARG B O 1
ATOM 9972 N N . ALA B 1 461 ? -11.844 -13.828 -27.672 1 97.81 461 ALA B N 1
ATOM 9973 C CA . ALA B 1 461 ? -12.883 -14.789 -27.297 1 97.81 461 ALA B CA 1
ATOM 9974 C C . ALA B 1 461 ? -13.93 -14.141 -26.391 1 97.81 461 ALA B C 1
ATOM 9976 O O . ALA B 1 461 ? -15.133 -14.289 -26.609 1 97.81 461 ALA B O 1
ATOM 9977 N N . LEU B 1 462 ? -13.484 -13.398 -25.391 1 98 462 LEU B N 1
ATOM 9978 C CA . LEU B 1 462 ? -14.367 -12.742 -24.438 1 98 462 LEU B CA 1
ATOM 9979 C C . LEU B 1 462 ? -15.328 -11.797 -25.141 1 98 462 LEU B C 1
ATOM 9981 O O . LEU B 1 462 ? -16.484 -11.633 -24.734 1 98 462 LEU B O 1
ATOM 9985 N N . ARG B 1 463 ? -14.875 -11.227 -26.188 1 97.88 463 ARG B N 1
ATOM 9986 C CA . ARG B 1 463 ? -15.648 -10.211 -26.906 1 97.88 463 ARG B CA 1
ATOM 9987 C C . ARG B 1 463 ? -16.656 -10.859 -27.844 1 97.88 463 ARG B C 1
ATOM 9989 O O . ARG B 1 463 ? -17.328 -10.172 -28.625 1 97.88 463 ARG B O 1
ATOM 9996 N N . THR B 1 464 ? -16.797 -12.156 -27.859 1 98.12 464 THR B N 1
ATOM 9997 C CA . THR B 1 464 ? -17.797 -12.844 -28.656 1 98.12 464 THR B CA 1
ATOM 9998 C C . THR B 1 464 ? -18.953 -13.344 -27.781 1 98.12 464 THR B C 1
ATOM 10000 O O . THR B 1 464 ? -20 -13.711 -28.297 1 98.12 464 THR B O 1
ATOM 10003 N N . LEU B 1 465 ? -18.844 -13.391 -26.484 1 98.5 465 LEU B N 1
ATOM 10004 C CA . LEU B 1 465 ? -19.781 -14.016 -25.562 1 98.5 465 LEU B CA 1
ATOM 10005 C C . LEU B 1 465 ? -21.016 -13.141 -25.359 1 98.5 465 LEU B C 1
ATOM 10007 O O . LEU B 1 465 ? -20.922 -11.914 -25.438 1 98.5 465 LEU B O 1
ATOM 10011 N N . ASP B 1 466 ? -22.109 -13.836 -25.031 1 98.19 466 ASP B N 1
ATOM 10012 C CA . ASP B 1 466 ? -23.344 -13.109 -24.766 1 98.19 466 ASP B CA 1
ATOM 10013 C C . ASP B 1 466 ? -23.297 -12.445 -23.391 1 98.19 466 ASP B C 1
ATOM 10015 O O . ASP B 1 466 ? -23.922 -11.398 -23.172 1 98.19 466 ASP B O 1
ATOM 10019 N N . CYS B 1 467 ? -22.578 -13.078 -22.484 1 98.5 467 CYS B N 1
ATOM 10020 C CA . CYS B 1 467 ? -22.578 -12.555 -21.125 1 98.5 467 CYS B CA 1
ATOM 10021 C C . CYS B 1 467 ? -21.375 -13.055 -20.344 1 98.5 467 CYS B C 1
ATOM 10023 O O . CYS B 1 467 ? -21 -14.227 -20.438 1 98.5 467 CYS B O 1
ATOM 10025 N N . VAL B 1 468 ? -20.719 -12.156 -19.609 1 98.69 468 VAL B N 1
ATOM 10026 C CA . VAL B 1 468 ? -19.641 -12.484 -18.688 1 98.69 468 VAL B CA 1
ATOM 10027 C C . VAL B 1 468 ? -19.969 -11.945 -17.297 1 98.69 468 VAL B C 1
ATOM 10029 O O . VAL B 1 468 ? -20.125 -10.734 -17.109 1 98.69 468 VAL B O 1
ATOM 10032 N N . ILE B 1 469 ? -20.062 -12.82 -16.297 1 98.75 469 ILE B N 1
ATOM 10033 C CA . ILE B 1 469 ? -20.375 -12.445 -14.914 1 98.75 469 ILE B CA 1
ATOM 10034 C C . ILE B 1 469 ? -19.188 -12.789 -14.008 1 98.75 469 ILE B C 1
ATOM 10036 O O . ILE B 1 469 ? -18.609 -13.875 -14.109 1 98.75 469 ILE B O 1
ATOM 10040 N N . VAL B 1 470 ? -18.859 -11.852 -13.094 1 98.31 470 VAL B N 1
ATOM 10041 C CA . VAL B 1 470 ? -17.703 -12.07 -12.227 1 98.31 470 VAL B CA 1
ATOM 10042 C C . VAL B 1 470 ? -18.062 -11.68 -10.797 1 98.31 470 VAL B C 1
ATOM 10044 O O . VAL B 1 470 ? -18.703 -10.648 -10.562 1 98.31 470 VAL B O 1
ATOM 10047 N N . HIS B 1 471 ? -17.75 -12.602 -9.805 1 97.56 471 HIS B N 1
ATOM 10048 C CA . HIS B 1 471 ? -17.609 -12.242 -8.398 1 97.56 471 HIS B CA 1
ATOM 10049 C C . HIS B 1 471 ? -16.172 -11.852 -8.062 1 97.56 471 HIS B C 1
ATOM 10051 O O . HIS B 1 471 ? -15.25 -12.648 -8.242 1 97.56 471 HIS B O 1
ATOM 10057 N N . GLU B 1 472 ? -16 -10.656 -7.574 1 96.44 472 GLU B N 1
ATOM 10058 C CA . GLU B 1 472 ? -14.617 -10.242 -7.309 1 96.44 472 GLU B CA 1
ATOM 10059 C C . GLU B 1 472 ? -14.555 -9.203 -6.199 1 96.44 472 GLU B C 1
ATOM 10061 O O . GLU B 1 472 ? -15.305 -8.219 -6.219 1 96.44 472 GLU B O 1
ATOM 10066 N N . PRO B 1 473 ? -13.602 -9.438 -5.25 1 96.88 473 PRO B N 1
ATOM 10067 C CA . PRO B 1 473 ? -13.406 -8.367 -4.273 1 96.88 473 PRO B CA 1
ATOM 10068 C C . PRO B 1 473 ? -12.672 -7.16 -4.859 1 96.88 473 PRO B C 1
ATOM 10070 O O . PRO B 1 473 ? -12.836 -6.035 -4.375 1 96.88 473 PRO B O 1
ATOM 10073 N N . TRP B 1 474 ? -11.859 -7.383 -5.922 1 97.12 474 TRP B N 1
ATOM 10074 C CA . TRP B 1 474 ? -11.062 -6.312 -6.516 1 97.12 474 TRP B CA 1
ATOM 10075 C C . TRP B 1 474 ? -11.312 -6.211 -8.016 1 97.12 474 TRP B C 1
ATOM 10077 O O . TRP B 1 474 ? -11.75 -7.18 -8.641 1 97.12 474 TRP B O 1
ATOM 10087 N N . TRP B 1 475 ? -11 -5.055 -8.57 1 96.62 475 TRP B N 1
ATOM 10088 C CA . TRP B 1 475 ? -11.086 -4.863 -10.016 1 96.62 475 TRP B CA 1
ATOM 10089 C C . TRP B 1 475 ? -9.898 -5.504 -10.719 1 96.62 475 TRP B C 1
ATOM 10091 O O . TRP B 1 475 ? -9.078 -4.809 -11.32 1 96.62 475 TRP B O 1
ATOM 10101 N N . THR B 1 476 ? -9.844 -6.844 -10.703 1 96.12 476 THR B N 1
ATOM 10102 C CA . THR B 1 476 ? -8.852 -7.617 -11.445 1 96.12 476 THR B CA 1
ATOM 10103 C C . THR B 1 476 ? -9.031 -7.422 -12.953 1 96.12 476 THR B C 1
ATOM 10105 O O . THR B 1 476 ? -10.062 -6.914 -13.398 1 96.12 476 THR B O 1
ATOM 10108 N N . PRO B 1 477 ? -8.016 -7.855 -13.734 1 95.31 477 PRO B N 1
ATOM 10109 C CA . PRO B 1 477 ? -8.164 -7.754 -15.188 1 95.31 477 PRO B CA 1
ATOM 10110 C C . PRO B 1 477 ? -9.422 -8.461 -15.703 1 95.31 477 PRO B C 1
ATOM 10112 O O . PRO B 1 477 ? -10.117 -7.938 -16.578 1 95.31 477 PRO B O 1
ATOM 10115 N N . THR B 1 478 ? -9.766 -9.586 -15.141 1 96.5 478 THR B N 1
ATOM 10116 C CA . THR B 1 478 ? -10.961 -10.305 -15.57 1 96.5 478 THR B CA 1
ATOM 10117 C C . THR B 1 478 ? -12.219 -9.508 -15.242 1 96.5 478 THR B C 1
ATOM 10119 O O . THR B 1 478 ? -13.141 -9.422 -16.062 1 96.5 478 THR B O 1
ATOM 10122 N N . ALA B 1 479 ? -12.273 -8.914 -14.078 1 97.5 479 ALA B N 1
ATOM 10123 C CA . ALA B 1 479 ? -13.43 -8.109 -13.68 1 97.5 479 ALA B CA 1
ATOM 10124 C C . ALA B 1 479 ? -13.633 -6.941 -14.641 1 97.5 479 ALA B C 1
ATOM 10126 O O . ALA B 1 479 ? -14.773 -6.594 -14.969 1 97.5 479 ALA B O 1
ATOM 10127 N N . LYS B 1 480 ? -12.578 -6.355 -15.094 1 96.88 480 LYS B N 1
ATOM 10128 C CA . LYS B 1 480 ? -12.648 -5.195 -15.977 1 96.88 480 LYS B CA 1
ATOM 10129 C C . LYS B 1 480 ? -13.188 -5.586 -17.359 1 96.88 480 LYS B C 1
ATOM 10131 O O . LYS B 1 480 ? -13.586 -4.719 -18.141 1 96.88 480 LYS B O 1
ATOM 10136 N N . PHE B 1 481 ? -13.219 -6.887 -17.703 1 97.56 481 PHE B N 1
ATOM 10137 C CA . PHE B 1 481 ? -13.734 -7.371 -18.984 1 97.56 481 PHE B CA 1
ATOM 10138 C C . PHE B 1 481 ? -15.102 -8.023 -18.797 1 97.56 481 PHE B C 1
ATOM 10140 O O . PHE B 1 481 ? -15.617 -8.656 -19.719 1 97.56 481 PHE B O 1
ATOM 10147 N N . ALA B 1 482 ? -15.711 -7.902 -17.656 1 98.44 482 ALA B N 1
ATOM 10148 C CA . ALA B 1 482 ? -17 -8.516 -17.359 1 98.44 482 ALA B CA 1
ATOM 10149 C C . ALA B 1 482 ? -18.156 -7.605 -17.781 1 98.44 482 ALA B C 1
ATOM 10151 O O . ALA B 1 482 ? -17.938 -6.434 -18.109 1 98.44 482 ALA B O 1
ATOM 10152 N N . ASP B 1 483 ? -19.375 -8.188 -17.875 1 98.75 483 ASP B N 1
ATOM 10153 C CA . ASP B 1 483 ? -20.594 -7.426 -18.078 1 98.75 483 ASP B CA 1
ATOM 10154 C C . ASP B 1 483 ? -21.266 -7.082 -16.75 1 98.75 483 ASP B C 1
ATOM 10156 O O . ASP B 1 483 ? -21.781 -5.977 -16.578 1 98.75 483 ASP B O 1
ATOM 10160 N N . ILE B 1 484 ? -21.281 -8.016 -15.852 1 98.81 484 ILE B N 1
ATOM 10161 C CA . ILE B 1 484 ? -21.828 -7.855 -14.508 1 98.81 484 ILE B CA 1
ATOM 10162 C C . ILE B 1 484 ? -20.75 -8.211 -13.477 1 98.81 484 ILE B C 1
ATOM 10164 O O . ILE B 1 484 ? -20.156 -9.289 -13.539 1 98.81 484 ILE B O 1
ATOM 10168 N N . VAL B 1 485 ? -20.5 -7.301 -12.57 1 98.75 485 VAL B N 1
ATOM 10169 C CA . VAL B 1 485 ? -19.516 -7.531 -11.508 1 98.75 485 VAL B CA 1
ATOM 10170 C C . VAL B 1 485 ? -20.188 -7.434 -10.148 1 98.75 485 VAL B C 1
ATOM 10172 O O . VAL B 1 485 ? -20.781 -6.398 -9.812 1 98.75 485 VAL B O 1
ATOM 10175 N N . PHE B 1 486 ? -20.188 -8.516 -9.422 1 98.69 486 PHE B N 1
ATOM 10176 C CA . PHE B 1 486 ? -20.672 -8.531 -8.047 1 98.69 486 PHE B CA 1
ATOM 10177 C C . PHE B 1 486 ? -19.547 -8.203 -7.07 1 98.69 486 PHE B C 1
ATOM 10179 O O . PHE B 1 486 ? -18.438 -8.727 -7.188 1 98.69 486 PHE B O 1
ATOM 10186 N N . ALA B 1 487 ? -19.859 -7.301 -6.141 1 97.81 487 ALA B N 1
ATOM 10187 C CA . ALA B 1 487 ? -18.906 -6.949 -5.094 1 97.81 487 ALA B CA 1
ATOM 10188 C C . ALA B 1 487 ? -18.844 -8.023 -4.016 1 97.81 487 ALA B C 1
ATOM 10190 O O . ALA B 1 487 ? -19.734 -8.117 -3.168 1 97.81 487 ALA B O 1
ATOM 10191 N N . SER B 1 488 ? -17.75 -8.766 -4.047 1 97.62 488 SER B N 1
ATOM 10192 C CA . SER B 1 488 ? -17.594 -9.859 -3.09 1 97.62 488 SER B CA 1
ATOM 10193 C C . SER B 1 488 ? -16.75 -9.43 -1.897 1 97.62 488 SER B C 1
ATOM 10195 O O . SER B 1 488 ? -15.891 -8.555 -2.021 1 97.62 488 SER B O 1
ATOM 10197 N N . THR B 1 489 ? -16.953 -10.078 -0.769 1 97.19 489 THR B N 1
ATOM 10198 C CA . THR B 1 489 ? -16.125 -9.844 0.417 1 97.19 489 THR B CA 1
ATOM 10199 C C . THR B 1 489 ? -14.75 -10.469 0.257 1 97.19 489 THR B C 1
ATOM 10201 O O . THR B 1 489 ? -14.562 -11.383 -0.551 1 97.19 489 THR B O 1
ATOM 10204 N N . SER B 1 490 ? -13.781 -9.961 0.971 1 95.81 490 SER B N 1
ATOM 10205 C CA . SER B 1 490 ? -12.484 -10.617 1.142 1 95.81 490 SER B CA 1
ATOM 10206 C C . SER B 1 490 ? -12.539 -11.648 2.268 1 95.81 490 SER B C 1
ATOM 10208 O O . SER B 1 490 ? -13.539 -11.742 2.979 1 95.81 490 SER B O 1
ATOM 10210 N N . THR B 1 491 ? -11.461 -12.32 2.467 1 96 491 THR B N 1
ATOM 10211 C CA . THR B 1 491 ? -11.398 -13.43 3.418 1 96 491 THR B CA 1
ATOM 10212 C C . THR B 1 491 ? -11.609 -12.93 4.844 1 96 491 THR B C 1
ATOM 10214 O O . THR B 1 491 ? -12.227 -13.609 5.664 1 96 491 THR B O 1
ATOM 10217 N N . VAL B 1 492 ? -11.172 -11.75 5.223 1 97.06 492 VAL B N 1
ATOM 10218 C CA . VAL B 1 492 ? -11.188 -11.289 6.605 1 97.06 492 VAL B CA 1
ATOM 10219 C C . VAL B 1 492 ? -12.57 -10.734 6.949 1 97.06 492 VAL B C 1
ATOM 10221 O O . VAL B 1 492 ? -12.852 -10.445 8.117 1 97.06 492 VAL B O 1
ATOM 10224 N N . GLU B 1 493 ? -13.414 -10.672 5.969 1 97 493 GLU B N 1
ATOM 10225 C CA . GLU B 1 493 ? -14.766 -10.156 6.16 1 97 493 GLU B CA 1
ATOM 10226 C C . GLU B 1 493 ? -15.766 -11.297 6.371 1 97 493 GLU B C 1
ATOM 10228 O O . GLU B 1 493 ? -16.984 -11.07 6.359 1 97 493 GLU B O 1
ATOM 10233 N N . ARG B 1 494 ? -15.227 -12.547 6.516 1 96 494 ARG B N 1
ATOM 10234 C CA . ARG B 1 494 ? -16.094 -13.719 6.637 1 96 494 ARG B CA 1
ATOM 10235 C C . ARG B 1 494 ? -15.609 -14.648 7.75 1 96 494 ARG B C 1
ATOM 10237 O O . ARG B 1 494 ? -14.398 -14.805 7.953 1 96 494 ARG B O 1
ATOM 10244 N N . ASP B 1 495 ? -16.641 -15.32 8.398 1 97.94 495 ASP B N 1
ATOM 10245 C CA . ASP B 1 495 ? -16.312 -16.453 9.25 1 97.94 495 ASP B CA 1
ATOM 10246 C C . ASP B 1 495 ? -16.109 -17.719 8.414 1 97.94 495 ASP B C 1
ATOM 10248 O O . ASP B 1 495 ? -16.812 -17.953 7.43 1 97.94 495 ASP B O 1
ATOM 10252 N N . ASP B 1 496 ? -15.125 -18.453 8.82 1 98.62 496 ASP B N 1
ATOM 10253 C CA . ASP B 1 496 ? -14.883 -19.719 8.133 1 98.62 496 ASP B CA 1
ATOM 10254 C C . ASP B 1 496 ? -14.008 -20.641 8.977 1 98.62 496 ASP B C 1
ATOM 10256 O O . ASP B 1 496 ? -13.805 -20.391 10.164 1 98.62 496 ASP B O 1
ATOM 10260 N N . ILE B 1 497 ? -13.664 -21.75 8.445 1 98.56 497 ILE B N 1
ATOM 10261 C CA . ILE B 1 497 ? -12.797 -22.75 9.062 1 98.56 497 ILE B CA 1
ATOM 10262 C C . ILE B 1 497 ? -11.891 -23.375 8 1 98.56 497 ILE B C 1
ATOM 10264 O O . ILE B 1 497 ? -12.281 -23.5 6.836 1 98.56 497 ILE B O 1
ATOM 10268 N N . ALA B 1 498 ? -10.633 -23.609 8.352 1 97.75 498 ALA B N 1
ATOM 10269 C CA . ALA B 1 498 ? -9.68 -24.234 7.438 1 97.75 498 ALA B CA 1
ATOM 10270 C C . ALA B 1 498 ? -8.75 -25.188 8.18 1 97.75 498 ALA B C 1
ATOM 10272 O O . ALA B 1 498 ? -8.883 -25.375 9.391 1 97.75 498 ALA B O 1
ATOM 10273 N N . PHE B 1 499 ? -7.926 -25.875 7.48 1 96.25 499 PHE B N 1
ATOM 10274 C CA . PHE B 1 499 ? -6.891 -26.688 8.109 1 96.25 499 PHE B CA 1
ATOM 10275 C C . PHE B 1 499 ? -5.512 -26.328 7.562 1 96.25 499 PHE B C 1
ATOM 10277 O O . PHE B 1 499 ? -5.406 -25.609 6.566 1 96.25 499 PHE B O 1
ATOM 10284 N N . GLY B 1 500 ? -4.5 -26.75 8.328 1 93.75 500 GLY B N 1
ATOM 10285 C CA . GLY B 1 500 ? -3.145 -26.344 8 1 93.75 500 GLY B CA 1
ATOM 10286 C C . GLY B 1 500 ? -2.242 -27.5 7.621 1 93.75 500 GLY B C 1
ATOM 10287 O O . GLY B 1 500 ? -2.355 -28.594 8.18 1 93.75 500 GLY B O 1
ATOM 10288 N N . GLY B 1 501 ? -1.352 -27.172 6.602 1 93.62 501 GLY B N 1
ATOM 10289 C CA . GLY B 1 501 ? -0.459 -28.203 6.082 1 93.62 501 GLY B CA 1
ATOM 10290 C C . GLY B 1 501 ? -1.144 -29.156 5.125 1 93.62 501 GLY B C 1
ATOM 10291 O O . GLY B 1 501 ? -1.725 -30.156 5.547 1 93.62 501 GLY B O 1
ATOM 10292 N N . SER B 1 502 ? -0.952 -28.938 3.797 1 94.12 502 SER B N 1
ATOM 10293 C CA . SER B 1 502 ? -1.579 -29.828 2.812 1 94.12 502 SER B CA 1
ATOM 10294 C C . SER B 1 502 ? -1.18 -31.281 3.035 1 94.12 502 SER B C 1
ATOM 10296 O O . SER B 1 502 ? -1.946 -32.188 2.727 1 94.12 502 SER B O 1
ATOM 10298 N N . TYR B 1 503 ? -0.046 -31.5 3.68 1 96.81 503 TYR B N 1
ATOM 10299 C CA . TYR B 1 503 ? 0.452 -32.844 3.852 1 96.81 503 TYR B CA 1
ATOM 10300 C C . TYR B 1 503 ? 0.59 -33.188 5.328 1 96.81 503 TYR B C 1
ATOM 10302 O O . TYR B 1 503 ? 0.217 -34.312 5.754 1 96.81 503 TYR B O 1
ATOM 10310 N N . SER B 1 504 ? 1.069 -32.25 6.133 1 97.19 504 SER B N 1
ATOM 10311 C CA . SER B 1 504 ? 1.153 -32.531 7.562 1 97.19 504 SER B CA 1
ATOM 10312 C C . SER B 1 504 ? -0.234 -32.688 8.18 1 97.19 504 SER B C 1
ATOM 10314 O O . SER B 1 504 ? -0.446 -33.531 9.047 1 97.19 504 SER B O 1
ATOM 10316 N N . LYS B 1 505 ? -1.177 -31.875 7.766 1 97.38 505 LYS B N 1
ATOM 10317 C CA . LYS B 1 505 ? -2.561 -31.906 8.227 1 97.38 505 LYS B CA 1
ATOM 10318 C C . LYS B 1 505 ? -2.629 -31.922 9.75 1 97.38 505 LYS B C 1
ATOM 10320 O O . LYS B 1 505 ? -3.34 -32.75 10.328 1 97.38 505 LYS B O 1
ATOM 10325 N N . ASN B 1 506 ? -1.893 -31 10.344 1 96.81 506 ASN B N 1
ATOM 10326 C CA . ASN B 1 506 ? -1.766 -31.141 11.789 1 96.81 506 ASN B CA 1
ATOM 10327 C C . ASN B 1 506 ? -2.439 -29.984 12.523 1 96.81 506 ASN B C 1
ATOM 10329 O O . ASN B 1 506 ? -2.328 -29.875 13.75 1 96.81 506 ASN B O 1
ATOM 10333 N N . VAL B 1 507 ? -3.109 -29.109 11.805 1 97.62 507 VAL B N 1
ATOM 10334 C CA . VAL B 1 507 ? -3.762 -28 12.5 1 97.62 507 VAL B CA 1
ATOM 10335 C C . VAL B 1 507 ? -5.121 -27.719 11.859 1 97.62 507 VAL B C 1
ATOM 10337 O O . VAL B 1 507 ? -5.285 -27.844 10.648 1 97.62 507 VAL B O 1
ATOM 10340 N N . VAL B 1 508 ? -6.145 -27.438 12.641 1 98.25 508 VAL B N 1
ATOM 10341 C CA . VAL B 1 508 ? -7.398 -26.828 12.203 1 98.25 508 VAL B CA 1
ATOM 10342 C C . VAL B 1 508 ? -7.477 -25.391 12.695 1 98.25 508 VAL B C 1
ATOM 10344 O O . VAL B 1 508 ? -7.207 -25.109 13.867 1 98.25 508 VAL B O 1
ATOM 10347 N N . TYR B 1 509 ? -7.84 -24.438 11.82 1 98.44 509 TYR B N 1
ATOM 10348 C CA . TYR B 1 509 ? -7.832 -23.016 12.148 1 98.44 509 TYR B CA 1
ATOM 10349 C C . TYR B 1 509 ? -9.25 -22.453 12.164 1 98.44 509 TYR B C 1
ATOM 10351 O O . TYR B 1 509 ? -10.062 -22.781 11.305 1 98.44 509 TYR B O 1
ATOM 10359 N N . ALA B 1 510 ? -9.547 -21.688 13.195 1 98.56 510 ALA B N 1
ATOM 10360 C CA . ALA B 1 510 ? -10.734 -20.844 13.195 1 98.56 510 ALA B CA 1
ATOM 10361 C C . ALA B 1 510 ? -10.492 -19.562 12.391 1 98.56 510 ALA B C 1
ATOM 10363 O O . ALA B 1 510 ? -9.578 -18.797 12.695 1 98.56 510 ALA B O 1
ATOM 10364 N N . MET B 1 511 ? -11.227 -19.422 11.352 1 98.44 511 MET B N 1
ATOM 10365 C CA . MET B 1 511 ? -11.188 -18.188 10.57 1 98.44 511 MET B CA 1
ATOM 10366 C C . MET B 1 511 ? -12.32 -17.25 10.977 1 98.44 511 MET B C 1
ATOM 10368 O O . MET B 1 511 ? -13.344 -17.172 10.297 1 98.44 511 MET B O 1
ATOM 10372 N N . ARG B 1 512 ? -12.039 -16.484 11.977 1 98.31 512 ARG B N 1
ATOM 10373 C CA . ARG B 1 512 ? -13.07 -15.57 12.469 1 98.31 512 ARG B CA 1
ATOM 10374 C C . ARG B 1 512 ? -13.141 -14.312 11.617 1 98.31 512 ARG B C 1
ATOM 10376 O O . ARG B 1 512 ? -12.125 -13.844 11.109 1 98.31 512 ARG B O 1
ATOM 10383 N N . LYS B 1 513 ? -14.391 -13.836 11.492 1 97.5 513 LYS B N 1
ATOM 10384 C CA . LYS B 1 513 ? -14.578 -12.547 10.836 1 97.5 513 LYS B CA 1
ATOM 10385 C C . LYS B 1 513 ? -13.836 -11.438 11.57 1 97.5 513 LYS B C 1
ATOM 10387 O O . LYS B 1 513 ? -14.102 -11.18 12.75 1 97.5 513 LYS B O 1
ATOM 10392 N N . VAL B 1 514 ? -12.93 -10.766 10.852 1 97.31 514 VAL B N 1
ATOM 10393 C CA . VAL B 1 514 ? -12.047 -9.773 11.461 1 97.31 514 VAL B CA 1
ATOM 10394 C C . VAL B 1 514 ? -12.719 -8.406 11.445 1 97.31 514 VAL B C 1
ATOM 10396 O O . VAL B 1 514 ? -12.641 -7.656 12.422 1 97.31 514 VAL B O 1
ATOM 10399 N N . VAL B 1 515 ? -13.305 -8.047 10.352 1 95.25 515 VAL B N 1
ATOM 10400 C CA . VAL B 1 515 ? -14.031 -6.789 10.203 1 95.25 515 VAL B CA 1
ATOM 10401 C C . VAL B 1 515 ? -15.359 -7.031 9.492 1 95.25 515 VAL B C 1
ATOM 10403 O O . VAL B 1 515 ? -15.531 -8.055 8.82 1 95.25 515 VAL B O 1
ATOM 10406 N N . GLU B 1 516 ? -16.297 -6.086 9.664 1 94.44 516 GLU B N 1
ATOM 10407 C CA . GLU B 1 516 ? -17.531 -6.117 8.883 1 94.44 516 GLU B CA 1
ATOM 10408 C C . GLU B 1 516 ? -17.266 -5.855 7.406 1 94.44 516 GLU B C 1
ATOM 10410 O O . GLU B 1 516 ? -16.266 -5.215 7.055 1 94.44 516 GLU B O 1
ATOM 10415 N N . PRO B 1 517 ? -18.125 -6.457 6.566 1 95.06 517 PRO B N 1
ATOM 10416 C CA . PRO B 1 517 ? -17.938 -6.203 5.137 1 95.06 517 PRO B CA 1
ATOM 10417 C C . PRO B 1 517 ? -17.797 -4.719 4.812 1 95.06 517 PRO B C 1
ATOM 10419 O O . PRO B 1 517 ? -18.562 -3.895 5.32 1 95.06 517 PRO B O 1
ATOM 10422 N N . VAL B 1 518 ? -16.797 -4.445 4.012 1 90.06 518 VAL B N 1
ATOM 10423 C CA . VAL B 1 518 ? -16.562 -3.062 3.615 1 90.06 518 VAL B CA 1
ATOM 10424 C C . VAL B 1 518 ? -17.438 -2.713 2.41 1 90.06 518 VAL B C 1
ATOM 10426 O O . VAL B 1 518 ? -17.781 -3.586 1.609 1 90.06 518 VAL B O 1
ATOM 10429 N N . TYR B 1 519 ? -17.922 -1.458 2.271 1 90.56 519 TYR B N 1
ATOM 10430 C CA . TYR B 1 519 ? -18.797 -0.995 1.201 1 90.56 519 TYR B CA 1
ATOM 10431 C C . TYR B 1 519 ? -20.047 -1.853 1.115 1 90.56 519 TYR B C 1
ATOM 10433 O O . TYR B 1 519 ? -20.719 -2.088 2.125 1 90.56 519 TYR B O 1
ATOM 10441 N N . GLU B 1 520 ? -20.391 -2.277 -0.133 1 94.31 520 GLU B N 1
ATOM 10442 C CA . GLU B 1 520 ? -21.625 -3.057 -0.28 1 94.31 520 GLU B CA 1
ATOM 10443 C C . GLU B 1 520 ? -21.312 -4.527 -0.548 1 94.31 520 GLU B C 1
ATOM 10445 O O . GLU B 1 520 ? -22.094 -5.223 -1.198 1 94.31 520 GLU B O 1
ATOM 10450 N N . SER B 1 521 ? -20.203 -4.984 -0.069 1 96.62 521 SER B N 1
ATOM 10451 C CA . SER B 1 521 ? -19.766 -6.332 -0.415 1 96.62 521 SER B CA 1
ATOM 10452 C C . SER B 1 521 ? -20.641 -7.387 0.269 1 96.62 521 SER B C 1
ATOM 10454 O O . SER B 1 521 ? -21.078 -7.191 1.404 1 96.62 521 SER B O 1
ATOM 10456 N N . LYS B 1 522 ? -20.844 -8.461 -0.422 1 98.06 522 LYS B N 1
ATOM 10457 C CA . LYS B 1 522 ? -21.531 -9.633 0.109 1 98.06 522 LYS B CA 1
ATOM 10458 C C . LYS B 1 522 ? -20.688 -10.898 -0.092 1 98.06 522 LYS B C 1
ATOM 10460 O O . LYS B 1 522 ? -19.891 -10.977 -1.02 1 98.06 522 LYS B O 1
ATOM 10465 N N . ASP B 1 523 ? -20.922 -11.828 0.856 1 97.88 523 ASP B N 1
ATOM 10466 C CA . ASP B 1 523 ? -20.281 -13.133 0.677 1 97.88 523 ASP B CA 1
ATOM 10467 C C . ASP B 1 523 ? -20.781 -13.82 -0.594 1 97.88 523 ASP B C 1
ATOM 10469 O O . ASP B 1 523 ? -21.953 -13.727 -0.933 1 97.88 523 ASP B O 1
ATOM 10473 N N . ASP B 1 524 ? -19.859 -14.531 -1.313 1 98 524 ASP B N 1
ATOM 10474 C CA . ASP B 1 524 ? -20.281 -15.305 -2.479 1 98 524 ASP B CA 1
ATOM 10475 C C . ASP B 1 524 ? -21.469 -16.219 -2.137 1 98 524 ASP B C 1
ATOM 10477 O O . ASP B 1 524 ? -22.391 -16.375 -2.943 1 98 524 ASP B O 1
ATOM 10481 N N . TYR B 1 525 ? -21.422 -16.781 -0.961 1 98.19 525 TYR B N 1
ATOM 10482 C CA . TYR B 1 525 ? -22.516 -17.641 -0.493 1 98.19 525 TYR B CA 1
ATOM 10483 C C . TYR B 1 525 ? -23.844 -16.891 -0.545 1 98.19 525 TYR B C 1
ATOM 10485 O O . TYR B 1 525 ? -24.828 -17.422 -1.053 1 98.19 525 TYR B O 1
ATOM 10493 N N . GLU B 1 526 ? -23.828 -15.719 -0.029 1 98.12 526 GLU B N 1
ATOM 10494 C CA . GLU B 1 526 ? -25.047 -14.914 0.002 1 98.12 526 GLU B CA 1
ATOM 10495 C C . GLU B 1 526 ? -25.5 -14.539 -1.407 1 98.12 526 GLU B C 1
ATOM 10497 O O . GLU B 1 526 ? -26.688 -14.531 -1.702 1 98.12 526 GLU B O 1
ATOM 10502 N N . ILE B 1 527 ? -24.594 -14.188 -2.252 1 98.62 527 ILE B N 1
ATOM 10503 C CA . ILE B 1 527 ? -24.906 -13.844 -3.635 1 98.62 527 ILE B CA 1
ATOM 10504 C C . ILE B 1 527 ? -25.547 -15.047 -4.332 1 98.62 527 ILE B C 1
ATOM 10506 O O . ILE B 1 527 ? -26.578 -14.922 -4.973 1 98.62 527 ILE B O 1
ATOM 10510 N N . PHE B 1 528 ? -24.953 -16.203 -4.172 1 98.75 528 PHE B N 1
ATOM 10511 C CA . PHE B 1 528 ? -25.469 -17.422 -4.785 1 98.75 528 PHE B CA 1
ATOM 10512 C C . PHE B 1 528 ? -26.844 -17.781 -4.199 1 98.75 528 PHE B C 1
ATOM 10514 O O . PHE B 1 528 ? -27.719 -18.25 -4.914 1 98.75 528 PHE B O 1
ATOM 10521 N N . ARG B 1 529 ? -27.016 -17.609 -2.889 1 98.56 529 ARG B N 1
ATOM 10522 C CA . ARG B 1 529 ? -28.312 -17.859 -2.266 1 98.56 529 ARG B CA 1
ATOM 10523 C C . ARG B 1 529 ? -29.406 -17 -2.908 1 98.56 529 ARG B C 1
ATOM 10525 O O . ARG B 1 529 ? -30.484 -17.5 -3.24 1 98.56 529 ARG B O 1
ATOM 10532 N N . GLN B 1 530 ? -29.109 -15.742 -3.102 1 98.62 530 GLN B N 1
ATOM 10533 C CA . GLN B 1 530 ? -30.062 -14.812 -3.688 1 98.62 530 GLN B CA 1
ATOM 10534 C C . GLN B 1 530 ? -30.375 -15.172 -5.141 1 98.62 530 GLN B C 1
ATOM 10536 O O . GLN B 1 530 ? -31.5 -15.047 -5.594 1 98.62 530 GLN B O 1
ATOM 10541 N N . LEU B 1 531 ? -29.344 -15.562 -5.84 1 98.75 531 LEU B N 1
ATOM 10542 C CA . LEU B 1 531 ? -29.547 -15.992 -7.219 1 98.75 531 LEU B CA 1
ATOM 10543 C C . LEU B 1 531 ? -30.406 -17.25 -7.27 1 98.75 531 LEU B C 1
ATOM 10545 O O . LEU B 1 531 ? -31.312 -17.359 -8.109 1 98.75 531 LEU B O 1
ATOM 10549 N N . ALA B 1 532 ? -30.109 -18.219 -6.371 1 98.69 532 ALA B N 1
ATOM 10550 C CA . ALA B 1 532 ? -30.906 -19.438 -6.309 1 98.69 532 ALA B CA 1
ATOM 10551 C C . ALA B 1 532 ? -32.375 -19.125 -6.055 1 98.69 532 ALA B C 1
ATOM 10553 O O . ALA B 1 532 ? -33.25 -19.719 -6.684 1 98.69 532 ALA B O 1
ATOM 10554 N N . LEU B 1 533 ? -32.625 -18.219 -5.168 1 98.44 533 LEU B N 1
ATOM 10555 C CA . LEU B 1 533 ? -33.969 -17.797 -4.844 1 98.44 533 LEU B CA 1
ATOM 10556 C C . LEU B 1 533 ? -34.656 -17.219 -6.066 1 98.44 533 LEU B C 1
ATOM 10558 O O . LEU B 1 533 ? -35.812 -17.531 -6.336 1 98.44 533 LEU B O 1
ATOM 10562 N N . ARG B 1 534 ? -34.031 -16.422 -6.82 1 98.38 534 ARG B N 1
ATOM 10563 C CA . ARG B 1 534 ? -34.594 -15.727 -7.977 1 98.38 534 ARG B CA 1
ATOM 10564 C C . ARG B 1 534 ? -34.844 -16.688 -9.133 1 98.38 534 ARG B C 1
ATOM 10566 O O . ARG B 1 534 ? -35.75 -16.516 -9.922 1 98.38 534 ARG B O 1
ATOM 10573 N N . ILE B 1 535 ? -34.031 -17.656 -9.242 1 98.19 535 ILE B N 1
ATOM 10574 C CA . ILE B 1 535 ? -34.062 -18.562 -10.383 1 98.19 535 ILE B CA 1
ATOM 10575 C C . ILE B 1 535 ? -35.094 -19.656 -10.125 1 98.19 535 ILE B C 1
ATOM 10577 O O . ILE B 1 535 ? -35.906 -19.984 -11.008 1 98.19 535 ILE B O 1
ATOM 10581 N N . GLY B 1 536 ? -35.156 -20.203 -8.867 1 97.19 536 GLY B N 1
ATOM 10582 C CA . GLY B 1 536 ? -36 -21.375 -8.641 1 97.19 536 GLY B CA 1
ATOM 10583 C C . GLY B 1 536 ? -36.906 -21.25 -7.422 1 97.19 536 GLY B C 1
ATOM 10584 O O . GLY B 1 536 ? -37.562 -22.203 -7.027 1 97.19 536 GLY B O 1
ATOM 10585 N N . GLY B 1 537 ? -36.844 -20.203 -6.781 1 97.12 537 GLY B N 1
ATOM 10586 C CA . GLY B 1 537 ? -37.719 -19.984 -5.633 1 97.12 537 GLY B CA 1
ATOM 10587 C C . GLY B 1 537 ? -37.156 -20.578 -4.352 1 97.12 537 GLY B C 1
ATOM 10588 O O . GLY B 1 537 ? -35.969 -20.891 -4.266 1 97.12 537 GLY B O 1
ATOM 10589 N N . ASN B 1 538 ? -38 -20.734 -3.395 1 97.12 538 ASN B N 1
ATOM 10590 C CA . ASN B 1 538 ? -37.625 -21.156 -2.055 1 97.12 538 ASN B CA 1
ATOM 10591 C C . ASN B 1 538 ? -37.031 -22.578 -2.066 1 97.12 538 ASN B C 1
ATOM 10593 O O . ASN B 1 538 ? -36.125 -22.875 -1.303 1 97.12 538 ASN B O 1
ATOM 10597 N N . GLU B 1 539 ? -37.531 -23.359 -2.828 1 97.06 539 GLU B N 1
ATOM 10598 C CA . GLU B 1 539 ? -37.062 -24.75 -2.885 1 97.06 539 GLU B CA 1
ATOM 10599 C C . GLU B 1 539 ? -35.625 -24.812 -3.342 1 97.06 539 GLU B C 1
ATOM 10601 O O . GLU B 1 539 ? -34.812 -25.531 -2.744 1 97.06 539 GLU B O 1
ATOM 10606 N N . THR B 1 540 ? -35.281 -24.094 -4.41 1 97.62 540 THR B N 1
ATOM 10607 C CA . THR B 1 540 ? -33.938 -24.078 -4.934 1 97.62 540 THR B CA 1
ATOM 10608 C C . THR B 1 540 ? -32.969 -23.406 -3.945 1 97.62 540 THR B C 1
ATOM 10610 O O . THR B 1 540 ? -31.844 -23.828 -3.789 1 97.62 540 THR B O 1
ATOM 10613 N N . GLU B 1 541 ? -33.406 -22.359 -3.328 1 98 541 GLU B N 1
ATOM 10614 C CA . GLU B 1 541 ? -32.625 -21.703 -2.289 1 98 541 GLU B CA 1
ATOM 10615 C C . GLU B 1 541 ? -32.281 -22.672 -1.159 1 98 541 GLU B C 1
ATOM 10617 O O . GLU B 1 541 ? -31.156 -22.688 -0.667 1 98 541 GLU B O 1
ATOM 10622 N N . GLN B 1 542 ? -33.25 -23.484 -0.733 1 97.38 542 GLN B N 1
ATOM 10623 C CA . GLN B 1 542 ? -33.031 -24.438 0.345 1 97.38 542 GLN B CA 1
ATOM 10624 C C . GLN B 1 542 ? -32.062 -25.547 -0.078 1 97.38 542 GLN B C 1
ATOM 10626 O O . GLN B 1 542 ? -31.281 -26.047 0.74 1 97.38 542 GLN B O 1
ATOM 10631 N N . LYS B 1 543 ? -32.156 -25.953 -1.299 1 97.19 543 LYS B N 1
ATOM 10632 C CA . LYS B 1 543 ? -31.203 -26.953 -1.801 1 97.19 543 LYS B CA 1
ATOM 10633 C C . LYS B 1 543 ? -29.781 -26.422 -1.733 1 97.19 543 LYS B C 1
ATOM 10635 O O . LYS B 1 543 ? -28.844 -27.156 -1.411 1 97.19 543 LYS B O 1
ATOM 10640 N N . PHE B 1 544 ? -29.688 -25.172 -2.018 1 98.06 544 PHE B N 1
ATOM 10641 C CA . PHE B 1 544 ? -28.375 -24.562 -1.994 1 98.06 544 PHE B CA 1
ATOM 10642 C C . PHE B 1 544 ? -27.875 -24.391 -0.562 1 98.06 544 PHE B C 1
ATOM 10644 O O . PHE B 1 544 ? -26.719 -24.703 -0.26 1 98.06 544 PHE B O 1
ATOM 10651 N N . THR B 1 545 ? -28.688 -23.906 0.367 1 97.88 545 THR B N 1
ATOM 10652 C CA . THR B 1 545 ? -28.266 -23.5 1.705 1 97.88 545 THR B CA 1
ATOM 10653 C C . THR B 1 545 ? -28.359 -24.672 2.674 1 97.88 545 THR B C 1
ATOM 10655 O O . THR B 1 545 ? -27.766 -24.656 3.75 1 97.88 545 THR B O 1
ATOM 10658 N N . GLU B 1 546 ? -29.266 -25.656 2.293 1 97.06 546 GLU B N 1
ATOM 10659 C CA . GLU B 1 546 ? -29.656 -26.719 3.209 1 97.06 546 GLU B CA 1
ATOM 10660 C C . GLU B 1 546 ? -30.234 -26.156 4.5 1 97.06 546 GLU B C 1
ATOM 10662 O O . GLU B 1 546 ? -30.109 -26.75 5.566 1 97.06 546 GLU B O 1
ATOM 10667 N N . SER B 1 547 ? -30.641 -24.938 4.461 1 96.12 547 SER B N 1
ATOM 10668 C CA . SER B 1 547 ? -31.297 -24.219 5.539 1 96.12 547 SER B CA 1
ATOM 10669 C C . SER B 1 547 ? -30.375 -24.062 6.746 1 96.12 547 SER B C 1
ATOM 10671 O O . SER B 1 547 ? -30.828 -24.141 7.891 1 96.12 547 SER B O 1
ATOM 10673 N N . LYS B 1 548 ? -29.156 -23.922 6.512 1 97.19 548 LYS B N 1
ATOM 10674 C CA . LYS B 1 548 ? -28.172 -23.766 7.586 1 97.19 548 LYS B CA 1
ATOM 10675 C C . LYS B 1 548 ? -27.594 -22.344 7.598 1 97.19 548 LYS B C 1
ATOM 10677 O O . LYS B 1 548 ? -27.406 -21.75 6.543 1 97.19 548 LYS B O 1
ATOM 10682 N N . SER B 1 549 ? -27.328 -21.906 8.812 1 96.5 549 SER B N 1
ATOM 10683 C CA . SER B 1 549 ? -26.547 -20.672 8.961 1 96.5 549 SER B CA 1
ATOM 10684 C C . SER B 1 549 ? -25.062 -20.922 8.766 1 96.5 549 SER B C 1
ATOM 10686 O O . SER B 1 549 ? -24.625 -22.078 8.719 1 96.5 549 SER B O 1
ATOM 10688 N N . TYR B 1 550 ? -24.359 -19.812 8.625 1 96.69 550 TYR B N 1
ATOM 10689 C CA . TYR B 1 550 ? -22.906 -19.938 8.477 1 96.69 550 TYR B CA 1
ATOM 10690 C C . TYR B 1 550 ? -22.312 -20.703 9.648 1 96.69 550 TYR B C 1
ATOM 10692 O O . TYR B 1 550 ? -21.5 -21.625 9.445 1 96.69 550 TYR B O 1
ATOM 10700 N N . MET B 1 551 ? -22.75 -20.359 10.875 1 97.5 551 MET B N 1
ATOM 10701 C CA . MET B 1 551 ? -22.156 -20.969 12.062 1 97.5 551 MET B CA 1
ATOM 10702 C C . MET B 1 551 ? -22.562 -22.438 12.188 1 97.5 551 MET B C 1
ATOM 10704 O O . MET B 1 551 ? -21.781 -23.25 12.664 1 97.5 551 MET B O 1
ATOM 10708 N N . GLU B 1 552 ? -23.75 -22.734 11.766 1 97.69 552 GLU B N 1
ATOM 10709 C CA . GLU B 1 552 ? -24.141 -24.141 11.742 1 97.69 552 GLU B CA 1
ATOM 10710 C C . GLU B 1 552 ? -23.281 -24.938 10.773 1 97.69 552 GLU B C 1
ATOM 10712 O O . GLU B 1 552 ? -22.891 -26.078 11.07 1 97.69 552 GLU B O 1
ATOM 10717 N N . TRP B 1 553 ? -23.031 -24.375 9.602 1 97.94 553 TRP B N 1
ATOM 10718 C CA . TRP B 1 553 ? -22.141 -25 8.641 1 97.94 553 TRP B CA 1
ATOM 10719 C C . TRP B 1 553 ? -20.766 -25.219 9.242 1 97.94 553 TRP B C 1
ATOM 10721 O O . TRP B 1 553 ? -20.219 -26.328 9.188 1 97.94 553 TRP B O 1
ATOM 10731 N N . ILE B 1 554 ? -20.188 -24.172 9.836 1 98.44 554 ILE B N 1
ATOM 10732 C CA . ILE B 1 554 ? -18.828 -24.188 10.344 1 98.44 554 ILE B CA 1
ATOM 10733 C C . ILE B 1 554 ? -18.703 -25.203 11.484 1 98.44 554 ILE B C 1
ATOM 10735 O O . ILE B 1 554 ? -17.766 -25.984 11.531 1 98.44 554 ILE B O 1
ATOM 10739 N N . LYS B 1 555 ? -19.656 -25.188 12.383 1 98.25 555 LYS B N 1
ATOM 10740 C CA . LYS B 1 555 ? -19.688 -26.156 13.469 1 98.25 555 LYS B CA 1
ATOM 10741 C C . LYS B 1 555 ? -19.781 -27.578 12.938 1 98.25 555 LYS B C 1
ATOM 10743 O O . LYS B 1 555 ? -19.109 -28.484 13.43 1 98.25 555 LYS B O 1
ATOM 10748 N N . GLY B 1 556 ? -20.656 -27.766 11.984 1 97.94 556 GLY B N 1
ATOM 10749 C CA . GLY B 1 556 ? -20.781 -29.078 11.375 1 97.94 556 GLY B CA 1
ATOM 10750 C C . GLY B 1 556 ? -19.5 -29.578 10.734 1 97.94 556 GLY B C 1
ATOM 10751 O O . GLY B 1 556 ? -19.172 -30.766 10.844 1 97.94 556 GLY B O 1
ATOM 10752 N N . LEU B 1 557 ? -18.812 -28.703 10.078 1 98.19 557 LEU B N 1
ATOM 10753 C CA . LEU B 1 557 ? -17.547 -29.062 9.453 1 98.19 557 LEU B CA 1
ATOM 10754 C C . LEU B 1 557 ? -16.5 -29.422 10.508 1 98.19 557 LEU B C 1
ATOM 10756 O O . LEU B 1 557 ? -15.75 -30.391 10.344 1 98.19 557 LEU B O 1
ATOM 10760 N N . TYR B 1 558 ? -16.438 -28.641 11.555 1 98.38 558 TYR B N 1
ATOM 10761 C CA . TYR B 1 558 ? -15.523 -28.922 12.656 1 98.38 558 TYR B CA 1
ATOM 10762 C C . TYR B 1 558 ? -15.797 -30.297 13.258 1 98.38 558 TYR B C 1
ATOM 10764 O O . TYR B 1 558 ? -14.867 -31.062 13.531 1 98.38 558 TYR B O 1
ATOM 10772 N N . GLU B 1 559 ? -17.031 -30.641 13.375 1 98 559 GLU B N 1
ATOM 10773 C CA . GLU B 1 559 ? -17.453 -31.891 14.016 1 98 559 GLU B CA 1
ATOM 10774 C C . GLU B 1 559 ? -17.078 -33.094 13.164 1 98 559 GLU B C 1
ATOM 10776 O O . GLU B 1 559 ? -16.969 -34.219 13.672 1 98 559 GLU B O 1
ATOM 10781 N N . LYS B 1 560 ? -16.875 -32.875 11.938 1 97.75 560 LYS B N 1
ATOM 10782 C CA . LYS B 1 560 ? -16.5 -33.969 11.031 1 97.75 560 LYS B CA 1
ATOM 10783 C C . LYS B 1 560 ? -15.008 -34.219 11.094 1 97.75 560 LYS B C 1
ATOM 10785 O O . LYS B 1 560 ? -14.531 -35.25 10.57 1 97.75 560 LYS B O 1
ATOM 10790 N N . SER B 1 561 ? -14.25 -33.406 11.758 1 98 561 SER B N 1
ATOM 10791 C CA . SER B 1 561 ? -12.812 -33.594 11.953 1 98 561 SER B CA 1
ATOM 10792 C C . SER B 1 561 ? -12.516 -34.219 13.312 1 98 561 SER B C 1
ATOM 10794 O O . SER B 1 561 ? -13.43 -34.5 14.086 1 98 561 SER B O 1
ATOM 10796 N N . ASP B 1 562 ? -11.195 -34.344 13.625 1 98.19 562 ASP B N 1
ATOM 10797 C CA . ASP B 1 562 ? -10.789 -34.844 14.93 1 98.19 562 ASP B CA 1
ATOM 10798 C C . ASP B 1 562 ? -10.617 -33.719 15.938 1 98.19 562 ASP B C 1
ATOM 10800 O O . ASP B 1 562 ? -10.188 -33.938 17.062 1 98.19 562 ASP B O 1
ATOM 10804 N N . GLY B 1 563 ? -11.016 -32.531 15.555 1 97.44 563 GLY B N 1
ATOM 10805 C CA . GLY B 1 563 ? -10.867 -31.375 16.422 1 97.44 563 GLY B CA 1
ATOM 10806 C C . GLY B 1 563 ? -11.578 -31.531 17.75 1 97.44 563 GLY B C 1
ATOM 10807 O O . GLY B 1 563 ? -10.992 -31.266 18.812 1 97.44 563 GLY B O 1
ATOM 10808 N N . PRO B 1 564 ? -12.773 -32.031 17.703 1 97.56 564 PRO B N 1
ATOM 10809 C CA . PRO B 1 564 ? -13.555 -32.188 18.938 1 97.56 564 PRO B CA 1
ATOM 10810 C C . PRO B 1 564 ? -12.891 -33.094 19.953 1 97.56 564 PRO B C 1
ATOM 10812 O O . PRO B 1 564 ? -13.219 -33.062 21.141 1 97.56 564 PRO B O 1
ATOM 10815 N N . THR B 1 565 ? -12 -33.906 19.531 1 97.56 565 THR B N 1
ATOM 10816 C CA . THR B 1 565 ? -11.289 -34.781 20.469 1 97.56 565 THR B CA 1
ATOM 10817 C C . THR B 1 565 ? -10.328 -33.969 21.344 1 97.56 565 THR B C 1
ATOM 10819 O O . THR B 1 565 ? -9.922 -34.438 22.406 1 97.56 565 THR B O 1
ATOM 10822 N N . LEU B 1 566 ? -9.984 -32.812 20.922 1 97.38 566 LEU B N 1
ATOM 10823 C CA . LEU B 1 566 ? -9.016 -32 21.656 1 97.38 566 LEU B CA 1
ATOM 10824 C C . LEU B 1 566 ? -9.688 -30.797 22.281 1 97.38 566 LEU B C 1
ATOM 10826 O O . LEU B 1 566 ? -9.359 -30.406 23.406 1 97.38 566 LEU B O 1
ATOM 10830 N N . LYS B 1 567 ? -10.578 -30.109 21.484 1 97.62 567 LYS B N 1
ATOM 10831 C CA . LYS B 1 567 ? -11.25 -28.906 21.953 1 97.62 567 LYS B CA 1
ATOM 10832 C C . LYS B 1 567 ? -12.719 -28.906 21.547 1 97.62 567 LYS B C 1
ATOM 10834 O O . LYS B 1 567 ? -13.055 -29.312 20.422 1 97.62 567 LYS B O 1
ATOM 10839 N N . SER B 1 568 ? -13.57 -28.391 22.453 1 98 568 SER B N 1
ATOM 10840 C CA . SER B 1 568 ? -14.93 -28.062 22.031 1 98 568 SER B CA 1
ATOM 10841 C C . SER B 1 568 ? -14.938 -26.969 20.969 1 98 568 SER B C 1
ATOM 10843 O O . SER B 1 568 ? -13.953 -26.234 20.828 1 98 568 SER B O 1
ATOM 10845 N N . PHE B 1 569 ? -16.016 -26.938 20.297 1 98.19 569 PHE B N 1
ATOM 10846 C CA . PHE B 1 569 ? -16.094 -25.922 19.266 1 98.19 569 PHE B CA 1
ATOM 10847 C C . PHE B 1 569 ? -15.883 -24.531 19.859 1 98.19 569 PHE B C 1
ATOM 10849 O O . PHE B 1 569 ? -15.141 -23.719 19.312 1 98.19 569 PHE B O 1
ATOM 10856 N N . ASP B 1 570 ? -16.547 -24.281 20.938 1 97.62 570 ASP B N 1
ATOM 10857 C CA . ASP B 1 570 ? -16.469 -22.953 21.547 1 97.62 570 ASP B CA 1
ATOM 10858 C C . ASP B 1 570 ? -15.031 -22.625 21.969 1 97.62 570 ASP B C 1
ATOM 10860 O O . ASP B 1 570 ? -14.57 -21.5 21.781 1 97.62 570 ASP B O 1
ATOM 10864 N N . GLN B 1 571 ? -14.398 -23.578 22.5 1 97.25 571 GLN B N 1
ATOM 10865 C CA . GLN B 1 571 ? -13.008 -23.359 22.891 1 97.25 571 GLN B CA 1
ATOM 10866 C C . GLN B 1 571 ? -12.117 -23.172 21.672 1 97.25 571 GLN B C 1
ATOM 10868 O O . GLN B 1 571 ? -11.25 -22.297 21.656 1 97.25 571 GLN B O 1
ATOM 10873 N N . PHE B 1 572 ? -12.359 -24.062 20.719 1 97.31 572 PHE B N 1
ATOM 10874 C CA . PHE B 1 572 ? -11.633 -23.969 19.453 1 97.31 572 PHE B CA 1
ATOM 10875 C C . PHE B 1 572 ? -11.812 -22.594 18.828 1 97.31 572 PHE B C 1
ATOM 10877 O O . PHE B 1 572 ? -10.836 -21.953 18.438 1 97.31 572 PHE B O 1
ATOM 10884 N N . TRP B 1 573 ? -13.008 -22.125 18.812 1 98.06 573 TRP B N 1
ATOM 10885 C CA . TRP B 1 573 ? -13.359 -20.875 18.156 1 98.06 573 TRP B CA 1
ATOM 10886 C C . TRP B 1 573 ? -12.734 -19.688 18.891 1 98.06 573 TRP B C 1
ATOM 10888 O O . TRP B 1 573 ? -12.312 -18.719 18.266 1 98.06 573 TRP B O 1
ATOM 10898 N N . ARG B 1 574 ? -12.602 -19.75 20.141 1 95.25 574 ARG B N 1
ATOM 10899 C CA . ARG B 1 574 ? -11.984 -18.703 20.969 1 95.25 574 ARG B CA 1
ATOM 10900 C C . ARG B 1 574 ? -10.461 -18.719 20.828 1 95.25 574 ARG B C 1
ATOM 10902 O O . ARG B 1 574 ? -9.836 -17.672 20.656 1 95.25 574 ARG B O 1
ATOM 10909 N N . ASP B 1 575 ? -9.883 -19.922 20.844 1 94.88 575 ASP B N 1
ATOM 10910 C CA . ASP B 1 575 ? -8.43 -20.062 20.844 1 94.88 575 ASP B CA 1
ATOM 10911 C C . ASP B 1 575 ? -7.852 -19.812 19.453 1 94.88 575 ASP B C 1
ATOM 10913 O O . ASP B 1 575 ? -6.68 -19.438 19.312 1 94.88 575 ASP B O 1
ATOM 10917 N N . GLY B 1 576 ? -8.578 -20.109 18.5 1 96.94 576 GLY B N 1
ATOM 10918 C CA . GLY B 1 576 ? -8.164 -19.781 17.141 1 96.94 576 GLY B CA 1
ATOM 10919 C C . GLY B 1 576 ? -7.625 -20.969 16.375 1 96.94 576 GLY B C 1
ATOM 10920 O O . GLY B 1 576 ? -7.539 -20.938 15.148 1 96.94 576 GLY B O 1
ATOM 10921 N N . PHE B 1 577 ? -7.195 -22.109 17.094 1 97.19 577 PHE B N 1
ATOM 10922 C CA . PHE B 1 577 ? -6.699 -23.281 16.391 1 97.19 577 PHE B CA 1
ATOM 10923 C C . PHE B 1 577 ? -6.676 -24.5 17.297 1 97.19 577 PHE B C 1
ATOM 10925 O O . PHE B 1 577 ? -6.801 -24.359 18.516 1 97.19 577 PHE B O 1
ATOM 10932 N N . VAL B 1 578 ? -6.637 -25.641 16.75 1 97.19 578 VAL B N 1
ATOM 10933 C CA . VAL B 1 578 ? -6.312 -26.891 17.406 1 97.19 578 VAL B CA 1
ATOM 10934 C C . VAL B 1 578 ? -5.199 -27.609 16.641 1 97.19 578 VAL B C 1
ATOM 10936 O O . VAL B 1 578 ? -5.176 -27.594 15.406 1 97.19 578 VAL B O 1
ATOM 10939 N N . GLU B 1 579 ? -4.219 -28.094 17.328 1 96.88 579 GLU B N 1
ATOM 10940 C CA . GLU B 1 579 ? -3.053 -28.734 16.734 1 96.88 579 GLU B CA 1
ATOM 10941 C C . GLU B 1 579 ? -2.967 -30.203 17.109 1 96.88 579 GLU B C 1
ATOM 10943 O O . GLU B 1 579 ? -3.119 -30.562 18.281 1 96.88 579 GLU B O 1
ATOM 10948 N N . PHE B 1 580 ? -2.719 -31.016 16.125 1 97.5 580 PHE B N 1
ATOM 10949 C CA . PHE B 1 580 ? -2.568 -32.469 16.297 1 97.5 580 PHE B CA 1
ATOM 10950 C C . PHE B 1 580 ? -1.096 -32.844 16.359 1 97.5 580 PHE B C 1
ATOM 10952 O O . PHE B 1 580 ? -0.265 -32.25 15.672 1 97.5 580 PHE B O 1
ATOM 10959 N N . GLU B 1 581 ? -0.812 -33.812 17.109 1 96.06 581 GLU B N 1
ATOM 10960 C CA . GLU B 1 581 ? 0.544 -34.344 17.172 1 96.06 581 GLU B CA 1
ATOM 10961 C C . GLU B 1 581 ? 0.845 -35.219 15.945 1 96.06 581 GLU B C 1
ATOM 10963 O O . GLU B 1 581 ? -0.026 -35.938 15.469 1 96.06 581 GLU B O 1
ATOM 10968 N N . ILE B 1 582 ? 2.041 -35.188 15.461 1 97.19 582 ILE B N 1
ATOM 10969 C CA . ILE B 1 582 ? 2.512 -36.062 14.375 1 97.19 582 ILE B CA 1
ATOM 10970 C C . ILE B 1 582 ? 3.223 -37.281 14.953 1 97.19 582 ILE B C 1
ATOM 10972 O O . ILE B 1 582 ? 4.227 -37.125 15.656 1 97.19 582 ILE B O 1
ATOM 10976 N N . PRO B 1 583 ? 2.752 -38.406 14.664 1 97 583 PRO B N 1
ATOM 10977 C CA . PRO B 1 583 ? 3.369 -39.625 15.211 1 97 583 PRO B CA 1
ATOM 10978 C C . PRO B 1 583 ? 4.797 -39.844 14.711 1 97 583 PRO B C 1
ATOM 10980 O O . PRO B 1 583 ? 5.094 -39.562 13.547 1 97 583 PRO B O 1
ATOM 10983 N N . GLU B 1 584 ? 5.586 -40.438 15.516 1 96.44 584 GLU B N 1
ATOM 10984 C CA . GLU B 1 584 ? 6.984 -40.688 15.18 1 96.44 584 GLU B CA 1
ATOM 10985 C C . GLU B 1 584 ? 7.105 -41.625 13.984 1 96.44 584 GLU B C 1
ATOM 10987 O O . GLU B 1 584 ? 7.977 -41.438 13.133 1 96.44 584 GLU B O 1
ATOM 10992 N N . ASN B 1 585 ? 6.312 -42.562 13.984 1 96.88 585 ASN B N 1
ATOM 10993 C CA . ASN B 1 585 ? 6.363 -43.531 12.891 1 96.88 585 ASN B CA 1
ATOM 10994 C C . ASN B 1 585 ? 6.07 -42.844 11.547 1 96.88 585 ASN B C 1
ATOM 10996 O O . ASN B 1 585 ? 6.574 -43.281 10.508 1 96.88 585 ASN B O 1
ATOM 11000 N N . ALA B 1 586 ? 5.211 -41.844 11.516 1 97.81 586 ALA B N 1
ATOM 11001 C CA . ALA B 1 586 ? 4.887 -41.125 10.289 1 97.81 586 ALA B CA 1
ATOM 11002 C C . ALA B 1 586 ? 6.133 -40.469 9.695 1 97.81 586 ALA B C 1
ATOM 11004 O O . ALA B 1 586 ? 6.207 -40.25 8.484 1 97.81 586 ALA B O 1
ATOM 11005 N N . ARG B 1 587 ? 7.121 -40.188 10.469 1 97.5 587 ARG B N 1
ATOM 11006 C CA . ARG B 1 587 ? 8.352 -39.531 10.047 1 97.5 587 ARG B CA 1
ATOM 11007 C C . ARG B 1 587 ? 9.266 -40.5 9.312 1 97.5 587 ARG B C 1
ATOM 11009 O O . ARG B 1 587 ? 10.242 -40.062 8.68 1 97.5 587 ARG B O 1
ATOM 11016 N N . LYS B 1 588 ? 8.922 -41.781 9.289 1 97.88 588 LYS B N 1
ATOM 11017 C CA . LYS B 1 588 ? 9.727 -42.812 8.633 1 97.88 588 LYS B CA 1
ATOM 11018 C C . LYS B 1 588 ? 9.117 -43.219 7.297 1 97.88 588 LYS B C 1
ATOM 11020 O O . LYS B 1 588 ? 9.547 -44.188 6.688 1 97.88 588 LYS B O 1
ATOM 11025 N N . PHE B 1 589 ? 8.18 -42.469 6.848 1 98.19 589 PHE B N 1
ATOM 11026 C CA . PHE B 1 589 ? 7.477 -42.812 5.613 1 98.19 589 PHE B CA 1
ATOM 11027 C C . PHE B 1 589 ? 8.406 -42.688 4.41 1 98.19 589 PHE B C 1
ATOM 11029 O O . PHE B 1 589 ? 9.109 -41.688 4.262 1 98.19 589 PHE B O 1
ATOM 11036 N N . VAL B 1 590 ? 8.445 -43.719 3.543 1 98.44 590 VAL B N 1
ATOM 11037 C CA . VAL B 1 590 ? 9.188 -43.75 2.287 1 98.44 590 VAL B CA 1
ATOM 11038 C C . VAL B 1 590 ? 8.227 -44 1.129 1 98.44 590 VAL B C 1
ATOM 11040 O O . VAL B 1 590 ? 7.566 -45.062 1.091 1 98.44 590 VAL B O 1
ATOM 11043 N N . ARG B 1 591 ? 8.148 -43.125 0.202 1 97.88 591 ARG B N 1
ATOM 11044 C CA . ARG B 1 591 ? 7.262 -43.281 -0.947 1 97.88 591 ARG B CA 1
ATOM 11045 C C . ARG B 1 591 ? 7.637 -44.5 -1.763 1 97.88 591 ARG B C 1
ATOM 11047 O O . ARG B 1 591 ? 8.82 -44.781 -1.974 1 97.88 591 ARG B O 1
ATOM 11054 N N . HIS B 1 592 ? 6.711 -45.406 -2.203 1 97.94 592 HIS B N 1
ATOM 11055 C CA . HIS B 1 592 ? 6.797 -46.594 -3.039 1 97.94 592 HIS B CA 1
ATOM 11056 C C . HIS B 1 592 ? 7.449 -47.75 -2.283 1 97.94 592 HIS B C 1
ATOM 11058 O O . HIS B 1 592 ? 7.785 -48.781 -2.879 1 97.94 592 HIS B O 1
ATOM 11064 N N . ALA B 1 593 ? 7.676 -47.594 -0.985 1 98.12 593 ALA B N 1
ATOM 11065 C CA . ALA B 1 593 ? 8.336 -48.656 -0.208 1 98.12 593 ALA B CA 1
ATOM 11066 C C . ALA B 1 593 ? 7.512 -49.938 -0.204 1 98.12 593 ALA B C 1
ATOM 11068 O O . ALA B 1 593 ? 8.062 -51.031 -0.293 1 98.12 593 ALA B O 1
ATOM 11069 N N . LYS B 1 594 ? 6.234 -49.812 -0.039 1 97.31 594 LYS B N 1
ATOM 11070 C CA . LYS B 1 594 ? 5.375 -51 -0.004 1 97.31 594 LYS B CA 1
ATOM 11071 C C . LYS B 1 594 ? 5.43 -51.75 -1.328 1 97.31 594 LYS B C 1
ATOM 11073 O O . LYS B 1 594 ? 5.473 -53 -1.344 1 97.31 594 LYS B O 1
ATOM 11078 N N . PHE B 1 595 ? 5.391 -51.062 -2.406 1 98.06 595 PHE B N 1
ATOM 11079 C CA . PHE B 1 595 ? 5.512 -51.656 -3.727 1 98.06 595 PHE B CA 1
ATOM 11080 C C . PHE B 1 595 ? 6.855 -52.375 -3.883 1 98.06 595 PHE B C 1
ATOM 11082 O O . PHE B 1 595 ? 6.926 -53.469 -4.402 1 98.06 595 PHE B O 1
ATOM 11089 N N . ARG B 1 596 ? 7.945 -51.719 -3.465 1 98 596 ARG B N 1
ATOM 11090 C CA . ARG B 1 596 ? 9.289 -52.281 -3.555 1 98 596 ARG B CA 1
ATOM 11091 C C . ARG B 1 596 ? 9.398 -53.562 -2.752 1 98 596 ARG B C 1
ATOM 11093 O O . ARG B 1 596 ? 10.008 -54.531 -3.209 1 98 596 ARG B O 1
ATOM 11100 N N . GLN B 1 597 ? 8.797 -53.562 -1.645 1 97.69 597 GLN B N 1
ATOM 11101 C CA . GLN B 1 597 ? 8.883 -54.688 -0.741 1 97.69 597 GLN B CA 1
ATOM 11102 C C . GLN B 1 597 ? 8.117 -55.906 -1.29 1 97.69 597 GLN B C 1
ATOM 11104 O O . GLN B 1 597 ? 8.57 -57.031 -1.186 1 97.69 597 GLN B O 1
ATOM 11109 N N . ASP B 1 598 ? 6.938 -55.594 -1.8 1 97.69 598 ASP B N 1
ATOM 11110 C CA . ASP B 1 598 ? 6.082 -56.688 -2.316 1 97.69 598 ASP B CA 1
ATOM 11111 C C . ASP B 1 598 ? 5.223 -56.188 -3.477 1 97.69 598 ASP B C 1
ATOM 11113 O O . ASP B 1 598 ? 4.062 -55.812 -3.285 1 97.69 598 ASP B O 1
ATOM 11117 N N . PRO B 1 599 ? 5.77 -56.25 -4.688 1 97 599 PRO B N 1
ATOM 11118 C CA . PRO B 1 599 ? 5.066 -55.688 -5.84 1 97 599 PRO B CA 1
ATOM 11119 C C . PRO B 1 599 ? 3.826 -56.469 -6.223 1 97 599 PRO B C 1
ATOM 11121 O O . PRO B 1 599 ? 2.973 -56 -6.969 1 97 599 PRO B O 1
ATOM 11124 N N . ILE B 1 600 ? 3.752 -57.719 -5.77 1 96.62 600 ILE B N 1
ATOM 11125 C CA . ILE B 1 600 ? 2.598 -58.562 -6.086 1 96.62 600 ILE B CA 1
ATOM 11126 C C . ILE B 1 600 ? 1.404 -58.125 -5.234 1 96.62 600 ILE B C 1
ATOM 11128 O O . ILE B 1 600 ? 0.315 -57.875 -5.754 1 96.62 600 ILE B O 1
ATOM 11132 N N . ASN B 1 601 ? 1.642 -57.969 -3.908 1 96.94 601 ASN B N 1
ATOM 11133 C CA . ASN B 1 601 ? 0.553 -57.594 -3.008 1 96.94 601 ASN B CA 1
ATOM 11134 C C . ASN B 1 601 ? 0.321 -56.094 -2.992 1 96.94 601 ASN B C 1
ATOM 11136 O O . ASN B 1 601 ? -0.744 -55.625 -2.58 1 96.94 601 ASN B O 1
ATOM 11140 N N . ASN B 1 602 ? 1.278 -55.406 -3.428 1 97.88 602 ASN B N 1
ATOM 11141 C CA . ASN B 1 602 ? 1.188 -53.938 -3.518 1 97.88 602 ASN B CA 1
ATOM 11142 C C . ASN B 1 602 ? 1.42 -53.469 -4.945 1 97.88 602 ASN B C 1
ATOM 11144 O O . ASN B 1 602 ? 2.27 -52.594 -5.18 1 97.88 602 ASN B O 1
ATOM 11148 N N . LYS B 1 603 ? 0.596 -54.031 -5.785 1 97.5 603 LYS B N 1
ATOM 11149 C CA . LYS B 1 603 ? 0.75 -53.719 -7.199 1 97.5 603 LYS B CA 1
ATOM 11150 C C . LYS B 1 603 ? 0.311 -52.281 -7.48 1 97.5 603 LYS B C 1
ATOM 11152 O O . LYS B 1 603 ? -0.542 -51.719 -6.777 1 97.5 603 LYS B O 1
ATOM 11157 N N . LEU B 1 604 ? 0.872 -51.688 -8.477 1 98.12 604 LEU B N 1
ATOM 11158 C CA . LEU B 1 604 ? 0.479 -50.375 -8.922 1 98.12 604 LEU B CA 1
ATOM 11159 C C . LEU B 1 604 ? -0.799 -50.438 -9.75 1 98.12 604 LEU B C 1
ATOM 11161 O O . LEU B 1 604 ? -1.116 -51.469 -10.336 1 98.12 604 LEU B O 1
ATOM 11165 N N . ASP B 1 605 ? -1.554 -49.344 -9.742 1 97.5 605 ASP B N 1
ATOM 11166 C CA . ASP B 1 605 ? -2.771 -49.281 -10.547 1 97.5 605 ASP B CA 1
ATOM 11167 C C . ASP B 1 605 ? -2.451 -48.969 -12.008 1 97.5 605 ASP B C 1
ATOM 11169 O O . ASP B 1 605 ? -2.865 -47.938 -12.523 1 97.5 605 ASP B O 1
ATOM 11173 N N . THR B 1 606 ? -1.681 -49.781 -12.633 1 97.75 606 THR B N 1
ATOM 11174 C CA . THR B 1 606 ? -1.315 -49.688 -14.039 1 97.75 606 THR B CA 1
ATOM 11175 C C . THR B 1 606 ? -1.772 -50.969 -14.781 1 97.75 606 THR B C 1
ATOM 11177 O O . THR B 1 606 ? -2.334 -51.875 -14.18 1 97.75 606 THR B O 1
ATOM 11180 N N . GLU B 1 607 ? -1.534 -50.938 -16.078 1 96.38 607 GLU B N 1
ATOM 11181 C CA . GLU B 1 607 ? -1.944 -52.062 -16.906 1 96.38 607 GLU B CA 1
ATOM 11182 C C . GLU B 1 607 ? -1.328 -53.375 -16.422 1 96.38 607 GLU B C 1
ATOM 11184 O O . GLU B 1 607 ? -1.995 -54.406 -16.391 1 96.38 607 GLU B O 1
ATOM 11189 N N . SER B 1 608 ? -0.099 -53.344 -15.961 1 97.25 608 SER B N 1
ATOM 11190 C CA . SER B 1 608 ? 0.642 -54.562 -15.617 1 97.25 608 SER B CA 1
ATOM 11191 C C . SER B 1 608 ? 0.736 -54.719 -14.102 1 97.25 608 SER B C 1
ATOM 11193 O O . SER B 1 608 ? 1.173 -55.781 -13.617 1 97.25 608 SER B O 1
ATOM 11195 N N . GLY B 1 609 ? 0.365 -53.688 -13.352 1 97.88 609 GLY B N 1
ATOM 11196 C CA . GLY B 1 609 ? 0.594 -53.688 -11.914 1 97.88 609 GLY B CA 1
ATOM 11197 C C . GLY B 1 609 ? 1.986 -53.219 -11.531 1 97.88 609 GLY B C 1
ATOM 11198 O O . GLY B 1 609 ? 2.307 -53.125 -10.344 1 97.88 609 GLY B O 1
ATOM 11199 N N . LYS B 1 610 ? 2.828 -53 -12.523 1 98.38 610 LYS B N 1
ATOM 11200 C CA . LYS B 1 610 ? 4.203 -52.531 -12.359 1 98.38 610 LYS B CA 1
ATOM 11201 C C . LYS B 1 610 ? 4.391 -51.156 -13 1 98.38 610 LYS B C 1
ATOM 11203 O O . LYS B 1 610 ? 3.432 -50.562 -13.492 1 98.38 610 LYS B O 1
ATOM 11208 N N . ILE B 1 611 ? 5.551 -50.594 -12.906 1 98.69 611 ILE B N 1
ATOM 11209 C CA . ILE B 1 611 ? 5.867 -49.344 -13.602 1 98.69 611 ILE B CA 1
ATOM 11210 C C . ILE B 1 611 ? 5.871 -49.594 -15.109 1 98.69 611 ILE B C 1
ATOM 11212 O O . ILE B 1 611 ? 6.547 -50.5 -15.594 1 98.69 611 ILE B O 1
ATOM 11216 N N . GLN B 1 612 ? 5.102 -48.75 -15.844 1 98.56 612 GLN B N 1
ATOM 11217 C CA . GLN B 1 612 ? 4.98 -48.938 -17.281 1 98.56 612 GLN B CA 1
ATOM 11218 C C . GLN B 1 612 ? 6.07 -48.156 -18.031 1 98.56 612 GLN B C 1
ATOM 11220 O O . GLN B 1 612 ? 5.973 -46.938 -18.203 1 98.56 612 GLN B O 1
ATOM 11225 N N . ILE B 1 613 ? 7.086 -48.906 -18.469 1 98.69 613 ILE B N 1
ATOM 11226 C CA . ILE B 1 613 ? 8.047 -48.281 -19.375 1 98.69 613 ILE B CA 1
ATOM 11227 C C . ILE B 1 613 ? 7.43 -48.156 -20.766 1 98.69 613 ILE B C 1
ATOM 11229 O O . ILE B 1 613 ? 7.688 -47.156 -21.469 1 98.69 613 ILE B O 1
ATOM 11233 N N . PHE B 1 614 ? 6.641 -49.094 -21.109 1 98.38 614 PHE B N 1
ATOM 11234 C CA . PHE B 1 614 ? 5.82 -49.094 -22.312 1 98.38 614 PHE B CA 1
ATOM 11235 C C . PHE B 1 614 ? 4.355 -49.344 -21.969 1 98.38 614 PHE B C 1
ATOM 11237 O O . PHE B 1 614 ? 4.043 -50.156 -21.109 1 98.38 614 PHE B O 1
ATOM 11244 N N . SER B 1 615 ? 3.473 -48.562 -22.547 1 97.88 615 SER B N 1
ATOM 11245 C CA . SER B 1 615 ? 2.033 -48.781 -22.422 1 97.88 615 SER B CA 1
ATOM 11246 C C . SER B 1 615 ? 1.402 -49.125 -23.766 1 97.88 615 SER B C 1
ATOM 11248 O O . SER B 1 615 ? 1.4 -48.281 -24.672 1 97.88 615 SER B O 1
ATOM 11250 N N . GLN B 1 616 ? 0.888 -50.25 -23.844 1 96.69 616 GLN B N 1
ATOM 11251 C CA . GLN B 1 616 ? 0.211 -50.656 -25.062 1 96.69 616 GLN B CA 1
ATOM 11252 C C . GLN B 1 616 ? -1.02 -49.812 -25.328 1 96.69 616 GLN B C 1
ATOM 11254 O O . GLN B 1 616 ? -1.331 -49.5 -26.484 1 96.69 616 GLN B O 1
ATOM 11259 N N . LYS B 1 617 ? -1.689 -49.469 -24.312 1 95.88 617 LYS B N 1
ATOM 11260 C CA . LYS B 1 617 ? -2.852 -48.594 -24.422 1 95.88 617 LYS B CA 1
ATOM 11261 C C . LYS B 1 617 ? -2.484 -47.281 -25.094 1 95.88 617 LYS B C 1
ATOM 11263 O O . LYS B 1 617 ? -3.186 -46.812 -26 1 95.88 617 LYS B O 1
ATOM 11268 N N . CYS B 1 618 ? -1.446 -46.688 -24.641 1 96.62 618 CYS B N 1
ATOM 11269 C CA . CYS B 1 618 ? -0.987 -45.438 -25.219 1 96.62 618 CYS B CA 1
ATOM 11270 C C . CYS B 1 618 ? -0.591 -45.625 -26.688 1 96.62 618 CYS B C 1
ATOM 11272 O O . CYS B 1 618 ? -0.907 -44.781 -27.531 1 96.62 618 CYS B O 1
ATOM 11274 N N . ALA B 1 619 ? 0.101 -46.688 -26.953 1 96.62 619 ALA B N 1
ATOM 11275 C CA . ALA B 1 619 ? 0.515 -46.969 -28.328 1 96.62 619 ALA B CA 1
ATOM 11276 C C . ALA B 1 619 ? -0.695 -47.125 -29.234 1 96.62 619 ALA B C 1
ATOM 11278 O O . ALA B 1 619 ? -0.658 -46.75 -30.406 1 96.62 619 ALA B O 1
ATOM 11279 N N . ASP B 1 620 ? -1.705 -47.688 -28.703 1 96.69 620 ASP B N 1
ATOM 11280 C CA . ASP B 1 620 ? -2.893 -48.031 -29.484 1 96.69 620 ASP B CA 1
ATOM 11281 C C . ASP B 1 620 ? -3.68 -46.781 -29.859 1 96.69 620 ASP B C 1
ATOM 11283 O O . ASP B 1 620 ? -4.512 -46.812 -30.766 1 96.69 620 ASP B O 1
ATOM 11287 N N . PHE B 1 621 ? -3.424 -45.688 -29.188 1 95.5 621 PHE B N 1
ATOM 11288 C CA . PHE B 1 621 ? -4.094 -44.438 -29.562 1 95.5 621 PHE B CA 1
ATOM 11289 C C . PHE B 1 621 ? -3.621 -43.969 -30.922 1 95.5 621 PHE B C 1
ATOM 11291 O O . PHE B 1 621 ? -4.312 -43.188 -31.578 1 95.5 621 PHE B O 1
ATOM 11298 N N . LYS B 1 622 ? -2.416 -44.281 -31.391 1 95.19 622 LYS B N 1
ATOM 11299 C CA . LYS B 1 622 ? -1.838 -44 -32.719 1 95.19 622 LYS B CA 1
ATOM 11300 C C . LYS B 1 622 ? -1.792 -42.5 -32.969 1 95.19 622 LYS B C 1
ATOM 11302 O O . LYS B 1 622 ? -2.195 -42.031 -34.031 1 95.19 622 LYS B O 1
ATOM 11307 N N . LEU B 1 623 ? -1.456 -41.844 -31.922 1 96.38 623 LEU B N 1
ATOM 11308 C CA . LEU B 1 623 ? -1.266 -40.406 -32.062 1 96.38 623 LEU B CA 1
ATOM 11309 C C . LEU B 1 623 ? 0.112 -40.094 -32.625 1 96.38 623 LEU B C 1
ATOM 11311 O O . LEU B 1 623 ? 1.087 -40.781 -32.344 1 96.38 623 LEU B O 1
ATOM 11315 N N . ALA B 1 624 ? 0.152 -39.031 -33.438 1 95.19 624 ALA B N 1
ATOM 11316 C CA . ALA B 1 624 ? 1.413 -38.656 -34.062 1 95.19 624 ALA B CA 1
ATOM 11317 C C . ALA B 1 624 ? 2.381 -38.062 -33.062 1 95.19 624 ALA B C 1
ATOM 11319 O O . ALA B 1 624 ? 3.596 -38.25 -33.156 1 95.19 624 ALA B O 1
ATOM 11320 N N . ASP B 1 625 ? 1.855 -37.438 -32.062 1 97.31 625 ASP B N 1
ATOM 11321 C CA . ASP B 1 625 ? 2.688 -36.656 -31.156 1 97.31 625 ASP B CA 1
ATOM 11322 C C . ASP B 1 625 ? 2.691 -37.281 -29.75 1 97.31 625 ASP B C 1
ATOM 11324 O O . ASP B 1 625 ? 2.951 -36.562 -28.766 1 97.31 625 ASP B O 1
ATOM 11328 N N . PHE B 1 626 ? 2.361 -38.562 -29.625 1 97.44 626 PHE B N 1
ATOM 11329 C CA . PHE B 1 626 ? 2.398 -39.312 -28.375 1 97.44 626 PHE B CA 1
ATOM 11330 C C . PHE B 1 626 ? 2.506 -40.812 -28.656 1 97.44 626 PHE B C 1
ATOM 11332 O O . PHE B 1 626 ? 1.639 -41.375 -29.312 1 97.44 626 PHE B O 1
ATOM 11339 N N . LYS B 1 627 ? 3.514 -41.438 -28.094 1 97.31 627 LYS B N 1
ATOM 11340 C CA . LYS B 1 627 ? 3.791 -42.844 -28.375 1 97.31 627 LYS B CA 1
ATOM 11341 C C . LYS B 1 627 ? 3.586 -43.719 -27.125 1 97.31 627 LYS B C 1
ATOM 11343 O O . LYS B 1 627 ? 3.045 -43.25 -26.125 1 97.31 627 LYS B O 1
ATOM 11348 N N . GLY B 1 628 ? 3.99 -44.969 -27.219 1 97.5 628 GLY B N 1
ATOM 11349 C CA . GLY B 1 628 ? 3.746 -45.906 -26.141 1 97.5 628 GLY B CA 1
ATOM 11350 C C . GLY B 1 628 ? 4.859 -45.938 -25.109 1 97.5 628 GLY B C 1
ATOM 11351 O O . GLY B 1 628 ? 4.793 -46.688 -24.125 1 97.5 628 GLY B O 1
ATOM 11352 N N . HIS B 1 629 ? 5.906 -45.219 -25.297 1 98 629 HIS B N 1
ATOM 11353 C CA . HIS B 1 629 ? 7.035 -45.062 -24.375 1 98 629 HIS B CA 1
ATOM 11354 C C . HIS B 1 629 ? 7.594 -43.656 -24.422 1 98 629 HIS B C 1
ATOM 11356 O O . HIS B 1 629 ? 7.234 -42.844 -25.312 1 98 629 HIS B O 1
ATOM 11362 N N . PRO B 1 630 ? 8.414 -43.25 -23.391 1 97.75 630 PRO B N 1
ATOM 11363 C CA . PRO B 1 630 ? 9 -41.906 -23.469 1 97.75 630 PRO B CA 1
ATOM 11364 C C . PRO B 1 630 ? 9.711 -41.625 -24.797 1 97.75 630 PRO B C 1
ATOM 11366 O O . PRO B 1 630 ? 10.508 -42.469 -25.234 1 97.75 630 PRO B O 1
ATOM 11369 N N . THR B 1 631 ? 9.406 -40.531 -25.375 1 98.25 631 THR B N 1
ATOM 11370 C CA . THR B 1 631 ? 9.914 -40.219 -26.703 1 98.25 631 THR B CA 1
ATOM 11371 C C . THR B 1 631 ? 10.281 -38.75 -26.797 1 98.25 631 THR B C 1
ATOM 11373 O O . THR B 1 631 ? 9.562 -37.875 -26.266 1 98.25 631 THR B O 1
ATOM 11376 N N . TRP B 1 632 ? 11.383 -38.469 -27.375 1 98.25 632 TRP B N 1
ATOM 11377 C CA . TRP B 1 632 ? 11.75 -37.094 -27.672 1 98.25 632 TRP B CA 1
ATOM 11378 C C . TRP B 1 632 ? 11.047 -36.594 -28.938 1 98.25 632 TRP B C 1
ATOM 11380 O O . TRP B 1 632 ? 11.125 -37.219 -29.984 1 98.25 632 TRP B O 1
ATOM 11390 N N . PHE B 1 633 ? 10.281 -35.5 -28.797 1 97.62 633 PHE B N 1
ATOM 11391 C CA . PHE B 1 633 ? 9.68 -34.75 -29.891 1 97.62 633 PHE B CA 1
ATOM 11392 C C . PHE B 1 633 ? 10.25 -33.344 -29.984 1 97.62 633 PHE B C 1
ATOM 11394 O O . PHE B 1 633 ? 10.414 -32.688 -28.953 1 97.62 633 PHE B O 1
ATOM 11401 N N . GLU B 1 634 ? 10.656 -32.969 -31.109 1 96.25 634 GLU B N 1
ATOM 11402 C CA . GLU B 1 634 ? 11.164 -31.609 -31.25 1 96.25 634 GLU B CA 1
ATOM 11403 C C . GLU B 1 634 ? 10.055 -30.578 -31.047 1 96.25 634 GLU B C 1
ATOM 11405 O O . GLU B 1 634 ? 9.023 -30.625 -31.719 1 96.25 634 GLU B O 1
ATOM 11410 N N . PRO B 1 635 ? 10.211 -29.656 -30.109 1 97.06 635 PRO B N 1
ATOM 11411 C CA . PRO B 1 635 ? 9.188 -28.641 -29.875 1 97.06 635 PRO B CA 1
ATOM 11412 C C . PRO B 1 635 ? 9.078 -27.641 -31.047 1 97.06 635 PRO B C 1
ATOM 11414 O O . PRO B 1 635 ? 10.055 -27.422 -31.75 1 97.06 635 PRO B O 1
ATOM 11417 N N . ALA B 1 636 ? 7.895 -26.984 -31.109 1 96.25 636 ALA B N 1
ATOM 11418 C CA . ALA B 1 636 ? 7.641 -26.016 -32.188 1 96.25 636 ALA B CA 1
ATOM 11419 C C . ALA B 1 636 ? 8.469 -24.75 -31.984 1 96.25 636 ALA B C 1
ATOM 11421 O O . ALA B 1 636 ? 8.914 -24.141 -32.938 1 96.25 636 ALA B O 1
ATOM 11422 N N . GLU B 1 637 ? 8.641 -24.312 -30.734 1 97.44 637 GLU B N 1
ATOM 11423 C CA . GLU B 1 637 ? 9.461 -23.156 -30.375 1 97.44 637 GLU B CA 1
ATOM 11424 C C . GLU B 1 637 ? 10.508 -23.531 -29.328 1 97.44 637 GLU B C 1
ATOM 11426 O O . GLU B 1 637 ? 10.18 -23.75 -28.172 1 97.44 637 GLU B O 1
ATOM 11431 N N . TRP B 1 638 ? 11.719 -23.578 -29.734 1 97.31 638 TRP B N 1
ATOM 11432 C CA . TRP B 1 638 ? 12.852 -23.812 -28.844 1 97.31 638 TRP B CA 1
ATOM 11433 C C . TRP B 1 638 ? 14.141 -23.297 -29.469 1 97.31 638 TRP B C 1
ATOM 11435 O O . TRP B 1 638 ? 14.164 -22.891 -30.641 1 97.31 638 TRP B O 1
ATOM 11445 N N . LEU B 1 639 ? 15.195 -23.234 -28.75 1 97.62 639 LEU B N 1
ATOM 11446 C CA . LEU B 1 639 ? 16.422 -22.547 -29.156 1 97.62 639 LEU B CA 1
ATOM 11447 C C . LEU B 1 639 ? 17.109 -23.297 -30.281 1 97.62 639 LEU B C 1
ATOM 11449 O O . LEU B 1 639 ? 17.969 -22.75 -30.969 1 97.62 639 LEU B O 1
ATOM 11453 N N . GLY B 1 640 ? 16.797 -24.547 -30.469 1 95.62 640 GLY B N 1
ATOM 11454 C CA . GLY B 1 640 ? 17.391 -25.328 -31.531 1 95.62 640 GLY B CA 1
ATOM 11455 C C . GLY B 1 640 ? 16.641 -25.203 -32.844 1 95.62 640 GLY B C 1
ATOM 11456 O O . GLY B 1 640 ? 17.094 -25.719 -33.875 1 95.62 640 GLY B O 1
ATOM 11457 N N . SER B 1 641 ? 15.562 -24.547 -32.844 1 94.81 641 SER B N 1
ATOM 11458 C CA . SER B 1 641 ? 14.75 -24.422 -34.062 1 94.81 641 SER B CA 1
ATOM 11459 C C . SER B 1 641 ? 15.203 -23.25 -34.906 1 94.81 641 SER B C 1
ATOM 11461 O O . SER B 1 641 ? 15.953 -22.391 -34.438 1 94.81 641 SER B O 1
ATOM 11463 N N . LYS B 1 642 ? 14.648 -23.172 -36.125 1 94.75 642 LYS B N 1
ATOM 11464 C CA . LYS B 1 642 ? 14.953 -22.078 -37.031 1 94.75 642 LYS B CA 1
ATOM 11465 C C . LYS B 1 642 ? 14.344 -20.766 -36.562 1 94.75 642 LYS B C 1
ATOM 11467 O O . LYS B 1 642 ? 14.883 -19.688 -36.812 1 94.75 642 LYS B O 1
ATOM 11472 N N . MET B 1 643 ? 13.336 -20.891 -35.812 1 95.94 643 MET B N 1
ATOM 11473 C CA . MET B 1 643 ? 12.633 -19.719 -35.312 1 95.94 643 MET B CA 1
ATOM 11474 C C . MET B 1 643 ? 13.523 -18.922 -34.375 1 95.94 643 MET B C 1
ATOM 11476 O O . MET B 1 643 ? 13.312 -17.719 -34.156 1 95.94 643 MET B O 1
ATOM 11480 N N . ALA B 1 644 ? 14.508 -19.547 -33.844 1 96.94 644 ALA B N 1
ATOM 11481 C CA . ALA B 1 644 ? 15.422 -18.906 -32.875 1 96.94 644 ALA B CA 1
ATOM 11482 C C . ALA B 1 644 ? 16.25 -17.812 -33.562 1 96.94 644 ALA B C 1
ATOM 11484 O O . ALA B 1 644 ? 16.828 -16.953 -32.906 1 96.94 644 ALA B O 1
ATOM 11485 N N . GLU B 1 645 ? 16.297 -17.844 -34.844 1 96.38 645 GLU B N 1
ATOM 11486 C CA . GLU B 1 645 ? 16.984 -16.797 -35.562 1 96.38 645 GLU B CA 1
ATOM 11487 C C . GLU B 1 645 ? 16.234 -15.469 -35.469 1 96.38 645 GLU B C 1
ATOM 11489 O O . GLU B 1 645 ? 16.844 -14.398 -35.438 1 96.38 645 GLU B O 1
ATOM 11494 N N . ILE B 1 646 ? 14.938 -15.586 -35.406 1 96.69 646 ILE B N 1
ATOM 11495 C CA . ILE B 1 646 ? 14.078 -14.406 -35.344 1 96.69 646 ILE B CA 1
ATOM 11496 C C . ILE B 1 646 ? 13.859 -14.023 -33.875 1 96.69 646 ILE B C 1
ATOM 11498 O O . ILE B 1 646 ? 13.914 -12.844 -33.531 1 96.69 646 ILE B O 1
ATOM 11502 N N . TYR B 1 647 ? 13.594 -14.969 -33.125 1 98.38 647 TYR B N 1
ATOM 11503 C CA . TYR B 1 647 ? 13.391 -14.82 -31.688 1 98.38 647 TYR B CA 1
ATOM 11504 C C . TYR B 1 647 ? 14.445 -15.586 -30.906 1 98.38 647 TYR B C 1
ATOM 11506 O O . TYR B 1 647 ? 14.219 -16.719 -30.5 1 98.38 647 TYR B O 1
ATOM 11514 N N . PRO B 1 648 ? 15.43 -14.93 -30.516 1 98.25 648 PRO B N 1
ATOM 11515 C CA . PRO B 1 648 ? 16.625 -15.641 -30.078 1 98.25 648 PRO B CA 1
ATOM 11516 C C . PRO B 1 648 ? 16.578 -16.016 -28.594 1 98.25 648 PRO B C 1
ATOM 11518 O O . PRO B 1 648 ? 17.516 -16.609 -28.062 1 98.25 648 PRO B O 1
ATOM 11521 N N . PHE B 1 649 ? 15.539 -15.641 -27.875 1 98.81 649 PHE B N 1
ATOM 11522 C CA . PHE B 1 649 ? 15.469 -15.953 -26.453 1 98.81 649 PHE B CA 1
ATOM 11523 C C . PHE B 1 649 ? 14.312 -16.906 -26.172 1 98.81 649 PHE B C 1
ATOM 11525 O O . PHE B 1 649 ? 13.219 -16.75 -26.719 1 98.81 649 PHE B O 1
ATOM 11532 N N . HIS B 1 650 ? 14.586 -17.953 -25.375 1 98.75 650 HIS B N 1
ATOM 11533 C CA . HIS B 1 650 ? 13.547 -18.812 -24.844 1 98.75 650 HIS B CA 1
ATOM 11534 C C . HIS B 1 650 ? 12.93 -18.25 -23.578 1 98.75 650 HIS B C 1
ATOM 11536 O O . HIS B 1 650 ? 13.648 -17.938 -22.625 1 98.75 650 HIS B O 1
ATOM 11542 N N . LEU B 1 651 ? 11.602 -18.078 -23.531 1 98.56 651 LEU B N 1
ATOM 11543 C CA . LEU B 1 651 ? 10.906 -17.469 -22.406 1 98.56 651 LEU B CA 1
ATOM 11544 C C . LEU B 1 651 ? 10.336 -18.531 -21.484 1 98.56 651 LEU B C 1
ATOM 11546 O O . LEU B 1 651 ? 9.648 -19.453 -21.938 1 98.56 651 LEU B O 1
ATOM 11550 N N . ILE B 1 652 ? 10.648 -18.453 -20.219 1 97.12 652 ILE B N 1
ATOM 11551 C CA . ILE B 1 652 ? 10.008 -19.281 -19.203 1 97.12 652 ILE B CA 1
ATOM 11552 C C . ILE B 1 652 ? 9.242 -18.391 -18.219 1 97.12 652 ILE B C 1
ATOM 11554 O O . ILE B 1 652 ? 9.641 -17.25 -17.969 1 97.12 652 ILE B O 1
ATOM 11558 N N . SER B 1 653 ? 8.133 -18.844 -17.688 1 96.5 653 SER B N 1
ATOM 11559 C CA . SER B 1 653 ? 7.258 -18.047 -16.844 1 96.5 653 SER B CA 1
ATOM 11560 C C . SER B 1 653 ? 6.934 -18.781 -15.539 1 96.5 653 SER B C 1
ATOM 11562 O O . SER B 1 653 ? 5.801 -19.219 -15.336 1 96.5 653 SER B O 1
ATOM 11564 N N . PRO B 1 654 ? 7.828 -18.828 -14.578 1 95.56 654 PRO B N 1
ATOM 11565 C CA . PRO B 1 654 ? 7.625 -19.547 -13.32 1 95.56 654 PRO B CA 1
ATOM 11566 C C . PRO B 1 654 ? 6.633 -18.844 -12.398 1 95.56 654 PRO B C 1
ATOM 11568 O O . PRO B 1 654 ? 6.227 -17.719 -12.664 1 95.56 654 PRO B O 1
ATOM 11571 N N . HIS B 1 655 ? 6.258 -19.562 -11.375 1 94.38 655 HIS B N 1
ATOM 11572 C CA . HIS B 1 655 ? 5.43 -19 -10.312 1 94.38 655 HIS B CA 1
ATOM 11573 C C . HIS B 1 655 ? 6.164 -17.891 -9.562 1 94.38 655 HIS B C 1
ATOM 11575 O O . HIS B 1 655 ? 7.371 -17.984 -9.344 1 94.38 655 HIS B O 1
ATOM 11581 N N . PRO B 1 656 ? 5.449 -16.875 -9.133 1 93.81 656 PRO B N 1
ATOM 11582 C CA . PRO B 1 656 ? 6.105 -15.727 -8.492 1 93.81 656 PRO B CA 1
ATOM 11583 C C . PRO B 1 656 ? 6.484 -16.016 -7.035 1 93.81 656 PRO B C 1
ATOM 11585 O O . PRO B 1 656 ? 5.812 -16.781 -6.355 1 93.81 656 PRO B O 1
ATOM 11588 N N . LYS B 1 657 ? 7.434 -15.289 -6.578 1 91.25 657 LYS B N 1
ATOM 11589 C CA . LYS B 1 657 ? 7.949 -15.43 -5.219 1 91.25 657 LYS B CA 1
ATOM 11590 C C . LYS B 1 657 ? 7.055 -14.711 -4.215 1 91.25 657 LYS B C 1
ATOM 11592 O O . LYS B 1 657 ? 6.871 -15.18 -3.092 1 91.25 657 LYS B O 1
ATOM 11597 N N . TYR B 1 658 ? 6.469 -13.594 -4.59 1 91.62 658 TYR B N 1
ATOM 11598 C CA . TYR B 1 658 ? 5.832 -12.711 -3.621 1 91.62 658 TYR B CA 1
ATOM 11599 C C . TYR B 1 658 ? 4.324 -12.648 -3.846 1 91.62 658 TYR B C 1
ATOM 11601 O O . TYR B 1 658 ? 3.656 -11.727 -3.371 1 91.62 658 TYR B O 1
ATOM 11609 N N . ARG B 1 659 ? 3.82 -13.617 -4.594 1 93 659 ARG B N 1
ATOM 11610 C CA . ARG B 1 659 ? 2.395 -13.695 -4.902 1 93 659 ARG B CA 1
ATOM 11611 C C . ARG B 1 659 ? 1.928 -15.148 -4.938 1 93 659 ARG B C 1
ATOM 11613 O O . ARG B 1 659 ? 2.746 -16.078 -4.977 1 93 659 ARG B O 1
ATOM 11620 N N . VAL B 1 660 ? 0.636 -15.266 -4.875 1 92.69 660 VAL B N 1
ATOM 11621 C CA . VAL B 1 660 ? -0.013 -16.469 -5.383 1 92.69 660 VAL B CA 1
ATOM 11622 C C . VAL B 1 660 ? -0.653 -16.188 -6.738 1 92.69 660 VAL B C 1
ATOM 11624 O O . VAL B 1 660 ? -1.76 -15.641 -6.805 1 92.69 660 VAL B O 1
ATOM 11627 N N . ASN B 1 661 ? 0.089 -16.547 -7.707 1 92.81 661 ASN B N 1
ATOM 11628 C CA . ASN B 1 661 ? -0.326 -16.234 -9.07 1 92.81 661 ASN B CA 1
ATOM 11629 C C . ASN B 1 661 ? -0.566 -14.742 -9.25 1 92.81 661 ASN B C 1
ATOM 11631 O O . ASN B 1 661 ? 0.365 -13.938 -9.148 1 92.81 661 ASN B O 1
ATOM 11635 N N . SER B 1 662 ? -1.826 -14.375 -9.359 1 94.19 662 SER B N 1
ATOM 11636 C CA . SER B 1 662 ? -2.109 -12.961 -9.578 1 94.19 662 SER B CA 1
ATOM 11637 C C . SER B 1 662 ? -2.432 -12.242 -8.273 1 94.19 662 SER B C 1
ATOM 11639 O O . SER B 1 662 ? -2.504 -11.016 -8.234 1 94.19 662 SER B O 1
ATOM 11641 N N . GLN B 1 663 ? -2.543 -12.961 -7.164 1 94.75 663 GLN B N 1
ATOM 11642 C CA . GLN B 1 663 ? -2.961 -12.375 -5.895 1 94.75 663 GLN B CA 1
ATOM 11643 C C . GLN B 1 663 ? -1.832 -11.562 -5.266 1 94.75 663 GLN B C 1
ATOM 11645 O O . GLN B 1 663 ? -0.68 -12 -5.254 1 94.75 663 GLN B O 1
ATOM 11650 N N . LEU B 1 664 ? -2.148 -10.352 -4.754 1 93.88 664 LEU B N 1
ATOM 11651 C CA . LEU B 1 664 ? -1.281 -9.398 -4.066 1 93.88 664 LEU B CA 1
ATOM 11652 C C . LEU B 1 664 ? -0.582 -8.484 -5.062 1 93.88 664 LEU B C 1
ATOM 11654 O O . LEU B 1 664 ? 0.196 -7.609 -4.672 1 93.88 664 LEU B O 1
ATOM 11658 N N . ASP B 1 665 ? -0.895 -8.633 -6.387 1 94.75 665 ASP B N 1
ATOM 11659 C CA . ASP B 1 665 ? -0.305 -7.707 -7.355 1 94.75 665 ASP B CA 1
ATOM 11660 C C . ASP B 1 665 ? -0.816 -6.285 -7.141 1 94.75 665 ASP B C 1
ATOM 11662 O O . ASP B 1 665 ? -0.237 -5.328 -7.656 1 94.75 665 ASP B O 1
ATOM 11666 N N . ASN B 1 666 ? -1.872 -6.105 -6.387 1 92.44 666 ASN B N 1
ATOM 11667 C CA . ASN B 1 666 ? -2.473 -4.797 -6.145 1 92.44 666 ASN B CA 1
ATOM 11668 C C . ASN B 1 666 ? -2.104 -4.258 -4.766 1 92.44 666 ASN B C 1
ATOM 11670 O O . ASN B 1 666 ? -2.75 -3.338 -4.258 1 92.44 666 ASN B O 1
ATOM 11674 N N . THR B 1 667 ? -1.132 -4.824 -4.109 1 92.56 667 THR B N 1
ATOM 11675 C CA . THR B 1 667 ? -0.731 -4.395 -2.773 1 92.56 667 THR B CA 1
ATOM 11676 C C . THR B 1 667 ? 0.663 -3.773 -2.803 1 92.56 667 THR B C 1
ATOM 11678 O O . THR B 1 667 ? 1.347 -3.816 -3.828 1 92.56 667 THR B O 1
ATOM 11681 N N . TRP B 1 668 ? 1.126 -3.279 -1.627 1 87.5 668 TRP B N 1
ATOM 11682 C CA . TRP B 1 668 ? 2.414 -2.604 -1.521 1 87.5 668 TRP B CA 1
ATOM 11683 C C . TRP B 1 668 ? 3.562 -3.586 -1.723 1 87.5 668 TRP B C 1
ATOM 11685 O O . TRP B 1 668 ? 4.688 -3.182 -2.027 1 87.5 668 TRP B O 1
ATOM 11695 N N . VAL B 1 669 ? 3.324 -4.918 -1.59 1 90.56 669 VAL B N 1
ATOM 11696 C CA . VAL B 1 669 ? 4.363 -5.934 -1.741 1 90.56 669 VAL B CA 1
ATOM 11697 C C . VAL B 1 669 ? 4.945 -5.871 -3.152 1 90.56 669 VAL B C 1
ATOM 11699 O O . VAL B 1 669 ? 6.137 -6.102 -3.35 1 90.56 669 VAL B O 1
ATOM 11702 N N . ARG B 1 670 ? 4.141 -5.488 -4.121 1 91.62 670 ARG B N 1
ATOM 11703 C CA . ARG B 1 670 ? 4.613 -5.414 -5.5 1 91.62 670 ARG B CA 1
ATOM 11704 C C . ARG B 1 670 ? 5.762 -4.418 -5.633 1 91.62 670 ARG B C 1
ATOM 11706 O O . ARG B 1 670 ? 6.652 -4.598 -6.461 1 91.62 670 ARG B O 1
ATOM 11713 N N . ASN B 1 671 ? 5.723 -3.375 -4.793 1 87.19 671 ASN B N 1
ATOM 11714 C CA . ASN B 1 671 ? 6.723 -2.314 -4.875 1 87.19 671 ASN B CA 1
ATOM 11715 C C . ASN B 1 671 ? 8.086 -2.787 -4.379 1 87.19 671 ASN B C 1
ATOM 11717 O O . ASN B 1 671 ? 9.102 -2.15 -4.648 1 87.19 671 ASN B O 1
ATOM 11721 N N . VAL B 1 672 ? 8.062 -3.904 -3.699 1 85 672 VAL B N 1
ATOM 11722 C CA . VAL B 1 672 ? 9.297 -4.441 -3.129 1 85 672 VAL B CA 1
ATOM 11723 C C . VAL B 1 672 ? 10.133 -5.094 -4.227 1 85 672 VAL B C 1
ATOM 11725 O O . VAL B 1 672 ? 11.359 -4.961 -4.242 1 85 672 VAL B O 1
ATOM 11728 N N . TYR B 1 673 ? 9.453 -5.699 -5.191 1 90.06 673 TYR B N 1
ATOM 11729 C CA . TYR B 1 673 ? 10.25 -6.516 -6.09 1 90.06 673 TYR B CA 1
ATOM 11730 C C . TYR B 1 673 ? 10.141 -6.02 -7.527 1 90.06 673 TYR B C 1
ATOM 11732 O O . TYR B 1 673 ? 10.992 -6.316 -8.367 1 90.06 673 TYR B O 1
ATOM 11740 N N . LYS B 1 674 ? 9.086 -5.359 -7.922 1 92 674 LYS B N 1
ATOM 11741 C CA . LYS B 1 674 ? 8.961 -4.879 -9.297 1 92 674 LYS B CA 1
ATOM 11742 C C . LYS B 1 674 ? 10.016 -3.816 -9.602 1 92 674 LYS B C 1
ATOM 11744 O O . LYS B 1 674 ? 10.523 -3.158 -8.688 1 92 674 LYS B O 1
ATOM 11749 N N . ILE B 1 675 ? 10.383 -3.766 -10.805 1 91.38 675 ILE B N 1
ATOM 11750 C CA . ILE B 1 675 ? 11.367 -2.791 -11.266 1 91.38 675 ILE B CA 1
ATOM 11751 C C . ILE B 1 675 ? 10.672 -1.664 -12.016 1 91.38 675 ILE B C 1
ATOM 11753 O O . ILE B 1 675 ? 10.141 -1.877 -13.109 1 91.38 675 ILE B O 1
ATOM 11757 N N . GLN B 1 676 ? 10.648 -0.464 -11.438 1 87.25 676 GLN B N 1
ATOM 11758 C CA . GLN B 1 676 ? 9.945 0.693 -11.984 1 87.25 676 GLN B CA 1
ATOM 11759 C C . GLN B 1 676 ? 8.477 0.373 -12.234 1 87.25 676 GLN B C 1
ATOM 11761 O O . GLN B 1 676 ? 7.93 0.707 -13.289 1 87.25 676 GLN B O 1
ATOM 11766 N N . GLY B 1 677 ? 7.941 -0.44 -11.391 1 88.5 677 GLY B N 1
ATOM 11767 C CA . GLY B 1 677 ? 6.523 -0.756 -11.438 1 88.5 677 GLY B CA 1
ATOM 11768 C C . GLY B 1 677 ? 6.199 -1.896 -12.383 1 88.5 677 GLY B C 1
ATOM 11769 O O . GLY B 1 677 ? 5.039 -2.285 -12.516 1 88.5 677 GLY B O 1
ATOM 11770 N N . ARG B 1 678 ? 7.184 -2.469 -13.031 1 94.81 678 ARG B N 1
ATOM 11771 C CA . ARG B 1 678 ? 6.957 -3.529 -14.008 1 94.81 678 ARG B CA 1
ATOM 11772 C C . ARG B 1 678 ? 7.539 -4.855 -13.523 1 94.81 678 ARG B C 1
ATOM 11774 O O . ARG B 1 678 ? 8.531 -4.871 -12.797 1 94.81 678 ARG B O 1
ATOM 11781 N N . GLU B 1 679 ? 6.855 -5.988 -13.977 1 96.69 679 GLU B N 1
ATOM 11782 C CA . GLU B 1 679 ? 7.379 -7.312 -13.641 1 96.69 679 GLU B CA 1
ATOM 11783 C C . GLU B 1 679 ? 8.812 -7.48 -14.125 1 96.69 679 GLU B C 1
ATOM 11785 O O . GLU B 1 679 ? 9.141 -7.082 -15.25 1 96.69 679 GLU B O 1
ATOM 11790 N N . PRO B 1 680 ? 9.711 -8.047 -13.305 1 96.75 680 PRO B N 1
ATOM 11791 C CA . PRO B 1 680 ? 11.102 -8.227 -13.727 1 96.75 680 PRO B CA 1
ATOM 11792 C C . PRO B 1 680 ? 11.25 -9.273 -14.828 1 96.75 680 PRO B C 1
ATOM 11794 O O . PRO B 1 680 ? 10.547 -10.281 -14.828 1 96.75 680 PRO B O 1
ATOM 11797 N N . VAL B 1 681 ? 12.117 -8.992 -15.734 1 98.31 681 VAL B N 1
ATOM 11798 C CA . VAL B 1 681 ? 12.602 -10 -16.672 1 98.31 681 VAL B CA 1
ATOM 11799 C C . VAL B 1 681 ? 14.055 -10.336 -16.359 1 98.31 681 VAL B C 1
ATOM 11801 O O . VAL B 1 681 ? 14.93 -9.469 -16.422 1 98.31 681 VAL B O 1
ATOM 11804 N N . MET B 1 682 ? 14.289 -11.555 -15.992 1 97.94 682 MET B N 1
ATOM 11805 C CA . MET B 1 682 ? 15.656 -12.016 -15.766 1 97.94 682 MET B CA 1
ATOM 11806 C C . MET B 1 682 ? 16.391 -12.203 -17.078 1 97.94 682 MET B C 1
ATOM 11808 O O . MET B 1 682 ? 15.875 -12.82 -18.016 1 97.94 682 MET B O 1
ATOM 11812 N N . ILE B 1 683 ? 17.547 -11.68 -17.188 1 98.12 683 ILE B N 1
ATOM 11813 C CA . ILE B 1 683 ? 18.375 -11.812 -18.375 1 98.12 683 ILE B CA 1
ATOM 11814 C C . ILE B 1 683 ? 19.844 -12.023 -17.969 1 98.12 683 ILE B C 1
ATOM 11816 O O . ILE B 1 683 ? 20.312 -11.422 -17 1 98.12 683 ILE B O 1
ATOM 11820 N N . ASN B 1 684 ? 20.5 -12.922 -18.688 1 98.38 684 ASN B N 1
ATOM 11821 C CA . ASN B 1 684 ? 21.906 -13.188 -18.438 1 98.38 684 ASN B CA 1
ATOM 11822 C C . ASN B 1 684 ? 22.766 -11.945 -18.656 1 98.38 684 ASN B C 1
ATOM 11824 O O . ASN B 1 684 ? 22.547 -11.195 -19.609 1 98.38 684 ASN B O 1
ATOM 11828 N N . GLU B 1 685 ? 23.75 -11.781 -17.812 1 97.62 685 GLU B N 1
ATOM 11829 C CA . GLU B 1 685 ? 24.594 -10.586 -17.859 1 97.62 685 GLU B CA 1
ATOM 11830 C C . GLU B 1 685 ? 25.297 -10.484 -19.203 1 97.62 685 GLU B C 1
ATOM 11832 O O . GLU B 1 685 ? 25.484 -9.383 -19.734 1 97.62 685 GLU B O 1
ATOM 11837 N N . LEU B 1 686 ? 25.781 -11.57 -19.797 1 98.25 686 LEU B N 1
ATOM 11838 C CA . LEU B 1 686 ? 26.453 -11.555 -21.078 1 98.25 686 LEU B CA 1
ATOM 11839 C C . LEU B 1 686 ? 25.5 -11.164 -22.203 1 98.25 686 LEU B C 1
ATOM 11841 O O . LEU B 1 686 ? 25.859 -10.398 -23.094 1 98.25 686 LEU B O 1
ATOM 11845 N N . ASP B 1 687 ? 24.281 -11.68 -22.172 1 98.5 687 ASP B N 1
ATOM 11846 C CA . ASP B 1 687 ? 23.266 -11.289 -23.141 1 98.5 687 ASP B CA 1
ATOM 11847 C C . ASP B 1 687 ? 22.938 -9.805 -23.016 1 98.5 687 ASP B C 1
ATOM 11849 O O . ASP B 1 687 ? 22.812 -9.102 -24.016 1 98.5 687 ASP B O 1
ATOM 11853 N N . ALA B 1 688 ? 22.719 -9.391 -21.797 1 98 688 ALA B N 1
ATOM 11854 C CA . ALA B 1 688 ? 22.406 -7.988 -21.531 1 98 688 ALA B CA 1
ATOM 11855 C C . ALA B 1 688 ? 23.5 -7.074 -22.078 1 98 688 ALA B C 1
ATOM 11857 O O . ALA B 1 688 ? 23.203 -6.051 -22.703 1 98 688 ALA B O 1
ATOM 11858 N N . ASN B 1 689 ? 24.734 -7.473 -21.812 1 97.69 689 ASN B N 1
ATOM 11859 C CA . ASN B 1 689 ? 25.875 -6.695 -22.297 1 97.69 689 ASN B CA 1
ATOM 11860 C C . ASN B 1 689 ? 25.891 -6.613 -23.828 1 97.69 689 ASN B C 1
ATOM 11862 O O . ASN B 1 689 ? 26.125 -5.547 -24.391 1 97.69 689 ASN B O 1
ATOM 11866 N N . LYS B 1 690 ? 25.625 -7.66 -24.453 1 97.81 690 LYS B N 1
ATOM 11867 C CA . LYS B 1 690 ? 25.578 -7.703 -25.922 1 97.81 690 LYS B CA 1
ATOM 11868 C C . LYS B 1 690 ? 24.484 -6.773 -26.453 1 97.81 690 LYS B C 1
ATOM 11870 O O . LYS B 1 690 ? 24.641 -6.188 -27.531 1 97.81 690 LYS B O 1
ATOM 11875 N N . LEU B 1 691 ? 23.422 -6.66 -25.766 1 97.56 691 LEU B N 1
ATOM 11876 C CA . LEU B 1 691 ? 22.281 -5.883 -26.219 1 97.56 691 LEU B CA 1
ATOM 11877 C C . LEU B 1 691 ? 22.328 -4.465 -25.672 1 97.56 691 LEU B C 1
ATOM 11879 O O . LEU B 1 691 ? 21.484 -3.633 -26.016 1 97.56 691 LEU B O 1
ATOM 11883 N N . GLY B 1 692 ? 23.234 -4.211 -24.734 1 95.69 692 GLY B N 1
ATOM 11884 C CA . GLY B 1 692 ? 23.344 -2.906 -24.109 1 95.69 692 GLY B CA 1
ATOM 11885 C C . GLY B 1 692 ? 22.266 -2.666 -23.047 1 95.69 692 GLY B C 1
ATOM 11886 O O . GLY B 1 692 ? 21.906 -1.521 -22.781 1 95.69 692 GLY B O 1
ATOM 11887 N N . ILE B 1 693 ? 21.672 -3.736 -22.5 1 96 693 ILE B N 1
ATOM 11888 C CA . ILE B 1 693 ? 20.641 -3.641 -21.484 1 96 693 ILE B CA 1
ATOM 11889 C C . ILE B 1 693 ? 21.266 -3.541 -20.094 1 96 693 ILE B C 1
ATOM 11891 O O . ILE B 1 693 ? 22.141 -4.352 -19.75 1 96 693 ILE B O 1
ATOM 11895 N N . ARG B 1 694 ? 20.828 -2.551 -19.344 1 91.31 694 ARG B N 1
ATOM 11896 C CA . ARG B 1 694 ? 21.344 -2.375 -17.984 1 91.31 694 ARG B CA 1
ATOM 11897 C C . ARG B 1 694 ? 20.312 -2.846 -16.953 1 91.31 694 ARG B C 1
ATOM 11899 O O . ARG B 1 694 ? 19.109 -2.787 -17.188 1 91.31 694 ARG B O 1
ATOM 11906 N N . HIS B 1 695 ? 20.844 -3.289 -15.805 1 92.19 695 HIS B N 1
ATOM 11907 C CA . HIS B 1 695 ? 19.984 -3.662 -14.695 1 92.19 695 HIS B CA 1
ATOM 11908 C C . HIS B 1 695 ? 19.078 -2.504 -14.297 1 92.19 695 HIS B C 1
ATOM 11910 O O . HIS B 1 695 ? 19.531 -1.363 -14.18 1 92.19 695 HIS B O 1
ATOM 11916 N N . GLY B 1 696 ? 17.734 -2.834 -14.117 1 89.38 696 GLY B N 1
ATOM 11917 C CA . GLY B 1 696 ? 16.812 -1.827 -13.633 1 89.38 696 GLY B CA 1
ATOM 11918 C C . GLY B 1 696 ? 16.125 -1.059 -14.75 1 89.38 696 GLY B C 1
ATOM 11919 O O . GLY B 1 696 ? 15.164 -0.332 -14.508 1 89.38 696 GLY B O 1
ATOM 11920 N N . GLU B 1 697 ? 16.547 -1.224 -15.945 1 89.75 697 GLU B N 1
ATOM 11921 C CA . GLU B 1 697 ? 15.961 -0.504 -17.078 1 89.75 697 GLU B CA 1
ATOM 11922 C C . GLU B 1 697 ? 14.656 -1.156 -17.531 1 89.75 697 GLU B C 1
ATOM 11924 O O . GLU B 1 697 ? 14.477 -2.367 -17.391 1 89.75 697 GLU B O 1
ATOM 11929 N N . ILE B 1 698 ? 13.742 -0.286 -18.062 1 93.5 698 ILE B N 1
ATOM 11930 C CA . ILE B 1 698 ? 12.539 -0.823 -18.688 1 93.5 698 ILE B CA 1
ATOM 11931 C C . ILE B 1 698 ? 12.867 -1.296 -20.109 1 93.5 698 ILE B C 1
ATOM 11933 O O . ILE B 1 698 ? 13.516 -0.583 -20.875 1 93.5 698 ILE B O 1
ATOM 11937 N N . VAL B 1 699 ? 12.445 -2.514 -20.438 1 97.38 699 VAL B N 1
ATOM 11938 C CA . VAL B 1 699 ? 12.688 -3.098 -21.75 1 97.38 699 VAL B CA 1
ATOM 11939 C C . VAL B 1 699 ? 11.375 -3.611 -22.344 1 97.38 699 VAL B C 1
ATOM 11941 O O . VAL B 1 699 ? 10.391 -3.771 -21.625 1 97.38 699 VAL B O 1
ATOM 11944 N N . GLU B 1 700 ? 11.375 -3.77 -23.625 1 97.81 700 GLU B N 1
ATOM 11945 C CA . GLU B 1 700 ? 10.25 -4.402 -24.312 1 97.81 700 GLU B CA 1
ATOM 11946 C C . GLU B 1 700 ? 10.57 -5.844 -24.688 1 97.81 700 GLU B C 1
ATOM 11948 O O . GLU B 1 700 ? 11.625 -6.117 -25.266 1 97.81 700 GLU B O 1
ATOM 11953 N N . VAL B 1 701 ? 9.781 -6.762 -24.312 1 98.81 701 VAL B N 1
ATOM 11954 C CA . VAL B 1 701 ? 9.844 -8.156 -24.75 1 98.81 701 VAL B CA 1
ATOM 11955 C C . VAL B 1 701 ? 8.688 -8.445 -25.688 1 98.81 701 VAL B C 1
ATOM 11957 O O . VAL B 1 701 ? 7.551 -8.023 -25.453 1 98.81 701 VAL B O 1
ATOM 11960 N N . PHE B 1 702 ? 9.023 -9.164 -26.828 1 98.62 702 PHE B N 1
ATOM 11961 C CA . PHE B 1 702 ? 7.957 -9.281 -27.812 1 98.62 702 PHE B CA 1
ATOM 11962 C C . PHE B 1 702 ? 8.156 -10.516 -28.688 1 98.62 702 PHE B C 1
ATOM 11964 O O . PHE B 1 702 ? 9.242 -11.094 -28.719 1 98.62 702 PHE B O 1
ATOM 11971 N N . ASN B 1 703 ? 7.168 -10.992 -29.312 1 98.38 703 ASN B N 1
ATOM 11972 C CA . ASN B 1 703 ? 7.133 -11.953 -30.406 1 98.38 703 ASN B CA 1
ATOM 11973 C C . ASN B 1 703 ? 5.93 -11.711 -31.328 1 98.38 703 ASN B C 1
ATOM 11975 O O . ASN B 1 703 ? 5.371 -10.609 -31.344 1 98.38 703 ASN B O 1
ATOM 11979 N N . ALA B 1 704 ? 5.562 -12.734 -32.094 1 96.69 704 ALA B N 1
ATOM 11980 C CA . ALA B 1 704 ? 4.508 -12.562 -33.094 1 96.69 704 ALA B CA 1
ATOM 11981 C C . ALA B 1 704 ? 3.146 -12.398 -32.438 1 96.69 704 ALA B C 1
ATOM 11983 O O . ALA B 1 704 ? 2.223 -11.828 -33 1 96.69 704 ALA B O 1
ATOM 11984 N N . ARG B 1 705 ? 3.01 -12.789 -31.234 1 96.69 705 ARG B N 1
ATOM 11985 C CA . ARG B 1 705 ? 1.715 -12.844 -30.562 1 96.69 705 ARG B CA 1
ATOM 11986 C C . ARG B 1 705 ? 1.44 -11.547 -29.797 1 96.69 705 ARG B C 1
ATOM 11988 O O . ARG B 1 705 ? 0.285 -11.141 -29.641 1 96.69 705 ARG B O 1
ATOM 11995 N N . GLY B 1 706 ? 2.512 -10.984 -29.25 1 97.44 706 GLY B N 1
ATOM 11996 C CA . GLY B 1 706 ? 2.289 -9.773 -28.469 1 97.44 706 GLY B CA 1
ATOM 11997 C C . GLY B 1 706 ? 3.576 -9.109 -28.031 1 97.44 706 GLY B C 1
ATOM 11998 O O . GLY B 1 706 ? 4.664 -9.477 -28.484 1 97.44 706 GLY B O 1
ATOM 11999 N N . ARG B 1 707 ? 3.363 -8.039 -27.203 1 98 707 ARG B N 1
ATOM 12000 C CA . ARG B 1 707 ? 4.457 -7.242 -26.656 1 98 707 ARG B CA 1
ATOM 12001 C C . ARG B 1 707 ? 4.145 -6.789 -25.234 1 98 707 ARG B C 1
ATOM 12003 O O . ARG B 1 707 ? 2.98 -6.594 -24.891 1 98 707 ARG B O 1
ATOM 12010 N N . LEU B 1 708 ? 5.188 -6.621 -24.422 1 98.31 708 LEU B N 1
ATOM 12011 C CA . LEU B 1 708 ? 5.016 -6.117 -23.062 1 98.31 708 LEU B CA 1
ATOM 12012 C C . LEU B 1 708 ? 6.258 -5.355 -22.609 1 98.31 708 LEU B C 1
ATOM 12014 O O . LEU B 1 708 ? 7.336 -5.516 -23.188 1 98.31 708 LEU B O 1
ATOM 12018 N N . LEU B 1 709 ? 6.055 -4.48 -21.641 1 97.19 709 LEU B N 1
ATOM 12019 C CA . LEU B 1 709 ? 7.156 -3.84 -20.938 1 97.19 709 LEU B CA 1
ATOM 12020 C C . LEU B 1 709 ? 7.488 -4.59 -19.656 1 97.19 709 LEU B C 1
ATOM 12022 O O . LEU B 1 709 ? 6.59 -5.07 -18.953 1 97.19 709 LEU B O 1
ATOM 12026 N N . ALA B 1 710 ? 8.742 -4.781 -19.391 1 97.5 710 ALA B N 1
ATOM 12027 C CA . ALA B 1 710 ? 9.258 -5.418 -18.188 1 97.5 710 ALA B CA 1
ATOM 12028 C C . ALA B 1 710 ? 10.484 -4.68 -17.656 1 97.5 710 ALA B C 1
ATOM 12030 O O . ALA B 1 710 ? 11.039 -3.816 -18.344 1 97.5 710 ALA B O 1
ATOM 12031 N N . GLY B 1 711 ? 10.781 -4.93 -16.391 1 95.25 711 GLY B N 1
ATOM 12032 C CA . GLY B 1 711 ? 12.008 -4.379 -15.82 1 95.25 711 GLY B CA 1
ATOM 12033 C C . GLY B 1 711 ? 13.18 -5.336 -15.891 1 95.25 711 GLY B C 1
ATOM 12034 O O . GLY B 1 711 ? 13.102 -6.457 -15.383 1 95.25 711 GLY B O 1
ATOM 12035 N N . ALA B 1 712 ? 14.305 -4.945 -16.391 1 96.69 712 ALA B N 1
ATOM 12036 C CA . ALA B 1 712 ? 15.461 -5.816 -16.594 1 96.69 712 ALA B CA 1
ATOM 12037 C C . ALA B 1 712 ? 16.125 -6.16 -15.266 1 96.69 712 ALA B C 1
ATOM 12039 O O . ALA B 1 712 ? 16.578 -5.27 -14.539 1 96.69 712 ALA B O 1
ATOM 12040 N N . PHE B 1 713 ? 16.156 -7.344 -14.969 1 96.5 713 PHE B N 1
ATOM 12041 C CA . PHE B 1 713 ? 16.938 -7.895 -13.875 1 96.5 713 PHE B CA 1
ATOM 12042 C C . PHE B 1 713 ? 18.156 -8.648 -14.406 1 96.5 713 PHE B C 1
ATOM 12044 O O . PHE B 1 713 ? 18.078 -9.844 -14.688 1 96.5 713 PHE B O 1
ATOM 12051 N N . VAL B 1 714 ? 19.297 -8.016 -14.531 1 96.62 714 VAL B N 1
ATOM 12052 C CA . VAL B 1 714 ? 20.5 -8.594 -15.102 1 96.62 714 VAL B CA 1
ATOM 12053 C C . VAL B 1 714 ? 21.219 -9.438 -14.047 1 96.62 714 VAL B C 1
ATOM 12055 O O . VAL B 1 714 ? 21.531 -8.945 -12.961 1 96.62 714 VAL B O 1
ATOM 12058 N N . THR B 1 715 ? 21.5 -10.695 -14.391 1 96.06 715 THR B N 1
ATOM 12059 C CA . THR B 1 715 ? 22.078 -11.602 -13.414 1 96.06 715 THR B CA 1
ATOM 12060 C C . THR B 1 715 ? 22.859 -12.719 -14.109 1 96.06 715 THR B C 1
ATOM 12062 O O . THR B 1 715 ? 22.656 -12.969 -15.297 1 96.06 715 THR B O 1
ATOM 12065 N N . LYS B 1 716 ? 23.766 -13.336 -13.359 1 96.31 716 LYS B N 1
ATOM 12066 C CA . LYS B 1 716 ? 24.5 -14.492 -13.867 1 96.31 716 LYS B CA 1
ATOM 12067 C C . LYS B 1 716 ? 23.719 -15.789 -13.617 1 96.31 716 LYS B C 1
ATOM 12069 O O . LYS B 1 716 ? 24.109 -16.859 -14.102 1 96.31 716 LYS B O 1
ATOM 12074 N N . ASN B 1 717 ? 22.547 -15.742 -12.953 1 96.69 717 ASN B N 1
ATOM 12075 C CA . ASN B 1 717 ? 21.859 -16.922 -12.453 1 96.69 717 ASN B CA 1
ATOM 12076 C C . ASN B 1 717 ? 20.812 -17.422 -13.453 1 96.69 717 ASN B C 1
ATOM 12078 O O . ASN B 1 717 ? 19.812 -18.031 -13.062 1 96.69 717 ASN B O 1
ATOM 12082 N N . ILE B 1 718 ? 21 -17.156 -14.664 1 98.06 718 ILE B N 1
ATOM 12083 C CA . ILE B 1 718 ? 20.156 -17.672 -15.734 1 98.06 718 ILE B CA 1
ATOM 12084 C C . ILE B 1 718 ? 20.984 -17.953 -16.984 1 98.06 718 ILE B C 1
ATOM 12086 O O . ILE B 1 718 ? 21.922 -17.203 -17.281 1 98.06 718 ILE B O 1
ATOM 12090 N N . ARG B 1 719 ? 20.672 -18.969 -17.672 1 98.06 719 ARG B N 1
ATOM 12091 C CA . ARG B 1 719 ? 21.438 -19.391 -18.844 1 98.06 719 ARG B CA 1
ATOM 12092 C C . ARG B 1 719 ? 21.328 -18.375 -19.969 1 98.06 719 ARG B C 1
ATOM 12094 O O . ARG B 1 719 ? 20.266 -17.766 -20.156 1 98.06 719 ARG B O 1
ATOM 12101 N N . GLN B 1 720 ? 22.438 -18.188 -20.734 1 98.06 720 GLN B N 1
ATOM 12102 C CA . GLN B 1 720 ? 22.359 -17.328 -21.922 1 98.06 720 GLN B CA 1
ATOM 12103 C C . GLN B 1 720 ? 21.281 -17.812 -22.875 1 98.06 720 GLN B C 1
ATOM 12105 O O . GLN B 1 720 ? 21.062 -19.016 -23.031 1 98.06 720 GLN B O 1
ATOM 12110 N N . GLY B 1 721 ? 20.609 -16.938 -23.438 1 98.5 721 GLY B N 1
ATOM 12111 C CA . GLY B 1 721 ? 19.594 -17.25 -24.422 1 98.5 721 GLY B CA 1
ATOM 12112 C C . GLY B 1 721 ? 18.234 -17.516 -23.797 1 98.5 721 GLY B C 1
ATOM 12113 O O . GLY B 1 721 ? 17.281 -17.859 -24.5 1 98.5 721 GLY B O 1
ATOM 12114 N N . VAL B 1 722 ? 18.094 -17.359 -22.484 1 98.75 722 VAL B N 1
ATOM 12115 C CA . VAL B 1 722 ? 16.844 -17.609 -21.797 1 98.75 722 VAL B CA 1
ATOM 12116 C C . VAL B 1 722 ? 16.406 -16.359 -21.031 1 98.75 722 VAL B C 1
ATOM 12118 O O . VAL B 1 722 ? 17.234 -15.648 -20.469 1 98.75 722 VAL B O 1
ATOM 12121 N N . LEU B 1 723 ? 15.109 -16 -21.109 1 98.69 723 LEU B N 1
ATOM 12122 C CA . LEU B 1 723 ? 14.469 -14.961 -20.297 1 98.69 723 LEU B CA 1
ATOM 12123 C C . LEU B 1 723 ? 13.438 -15.57 -19.359 1 98.69 723 LEU B C 1
ATOM 12125 O O . LEU B 1 723 ? 12.82 -16.594 -19.688 1 98.69 723 LEU B O 1
ATOM 12129 N N . SER B 1 724 ? 13.289 -14.961 -18.203 1 98.38 724 SER B N 1
ATOM 12130 C CA . SER B 1 724 ? 12.258 -15.406 -17.266 1 98.38 724 SER B CA 1
ATOM 12131 C C . SER B 1 724 ? 11.406 -14.234 -16.797 1 98.38 724 SER B C 1
ATOM 12133 O O . SER B 1 724 ? 11.93 -13.203 -16.359 1 98.38 724 SER B O 1
ATOM 12135 N N . ILE B 1 725 ? 10.156 -14.281 -16.953 1 98.06 725 ILE B N 1
ATOM 12136 C CA . ILE B 1 725 ? 9.148 -13.375 -16.406 1 98.06 725 ILE B CA 1
ATOM 12137 C C . ILE B 1 725 ? 8.133 -14.172 -15.586 1 98.06 725 ILE B C 1
ATOM 12139 O O . ILE B 1 725 ? 7.484 -15.078 -16.109 1 98.06 725 ILE B O 1
ATOM 12143 N N . GLN B 1 726 ? 7.992 -13.859 -14.344 1 96.69 726 GLN B N 1
ATOM 12144 C CA . GLN B 1 726 ? 7.066 -14.609 -13.5 1 96.69 726 GLN B CA 1
ATOM 12145 C C . GLN B 1 726 ? 5.617 -14.359 -13.914 1 96.69 726 GLN B C 1
ATOM 12147 O O . GLN B 1 726 ? 5.262 -13.242 -14.297 1 96.69 726 GLN B O 1
ATOM 12152 N N . LYS B 1 727 ? 4.805 -15.312 -13.836 1 95.88 727 LYS B N 1
ATOM 12153 C CA . LYS B 1 727 ? 3.404 -15.195 -14.234 1 95.88 727 LYS B CA 1
ATOM 12154 C C . LYS B 1 727 ? 2.588 -14.461 -13.172 1 95.88 727 LYS B C 1
ATOM 12156 O O . LYS B 1 727 ? 3.014 -14.352 -12.023 1 95.88 727 LYS B O 1
ATOM 12161 N N . GLY B 1 728 ? 1.44 -13.922 -13.555 1 94.81 728 GLY B N 1
ATOM 12162 C CA . GLY B 1 728 ? 0.473 -13.453 -12.578 1 94.81 728 GLY B CA 1
ATOM 12163 C C . GLY B 1 728 ? 0.354 -11.938 -12.539 1 94.81 728 GLY B C 1
ATOM 12164 O O . GLY B 1 728 ? -0.605 -11.398 -11.984 1 94.81 728 GLY B O 1
ATOM 12165 N N . ALA B 1 729 ? 1.298 -11.188 -13.18 1 96.62 729 ALA B N 1
ATOM 12166 C CA . ALA B 1 729 ? 1.156 -9.734 -13.203 1 96.62 729 ALA B CA 1
ATOM 12167 C C . ALA B 1 729 ? -0.164 -9.32 -13.844 1 96.62 729 ALA B C 1
ATOM 12169 O O . ALA B 1 729 ? -0.588 -9.914 -14.836 1 96.62 729 ALA B O 1
ATOM 12170 N N . TRP B 1 730 ? -0.809 -8.352 -13.219 1 96.88 730 TRP B N 1
ATOM 12171 C CA . TRP B 1 730 ? -2.084 -7.898 -13.758 1 96.88 730 TRP B CA 1
ATOM 12172 C C . TRP B 1 730 ? -1.89 -7.227 -15.117 1 96.88 730 TRP B C 1
ATOM 12174 O O . TRP B 1 730 ? -1.01 -6.375 -15.273 1 96.88 730 TRP B O 1
ATOM 12184 N N . TYR B 1 731 ? -2.689 -7.598 -16.125 1 96.81 731 TYR B N 1
ATOM 12185 C CA . TYR B 1 731 ? -2.67 -7.066 -17.484 1 96.81 731 TYR B CA 1
ATOM 12186 C C . TYR B 1 731 ? -2.965 -5.57 -17.5 1 96.81 731 TYR B C 1
ATOM 12188 O O . TYR B 1 731 ? -3.91 -5.117 -16.844 1 96.81 731 TYR B O 1
ATOM 12196 N N . ASP B 1 732 ? -2.123 -4.785 -18.188 1 95.94 732 ASP B N 1
ATOM 12197 C CA . ASP B 1 732 ? -2.244 -3.334 -18.312 1 95.94 732 ASP B CA 1
ATOM 12198 C C . ASP B 1 732 ? -2.02 -2.879 -19.75 1 95.94 732 ASP B C 1
ATOM 12200 O O . ASP B 1 732 ? -0.907 -2.492 -20.125 1 95.94 732 ASP B O 1
ATOM 12204 N N . PRO B 1 733 ? -3.09 -2.828 -20.547 1 95.69 733 PRO B N 1
ATOM 12205 C CA . PRO B 1 733 ? -2.908 -2.363 -21.938 1 95.69 733 PRO B CA 1
ATOM 12206 C C . PRO B 1 733 ? -2.572 -0.876 -22.016 1 95.69 733 PRO B C 1
ATOM 12208 O O . PRO B 1 733 ? -3.238 -0.054 -21.375 1 95.69 733 PRO B O 1
ATOM 12211 N N . GLU B 1 734 ? -1.604 -0.516 -22.734 1 93.62 734 GLU B N 1
ATOM 12212 C CA . GLU B 1 734 ? -1.214 0.88 -22.906 1 93.62 734 GLU B CA 1
ATOM 12213 C C . GLU B 1 734 ? -2.33 1.69 -23.547 1 93.62 734 GLU B C 1
ATOM 12215 O O . GLU B 1 734 ? -2.516 2.867 -23.234 1 93.62 734 GLU B O 1
ATOM 12220 N N . ASP B 1 735 ? -3.002 1.055 -24.547 1 91.5 735 ASP B N 1
ATOM 12221 C CA . ASP B 1 735 ? -4.133 1.66 -25.25 1 91.5 735 ASP B CA 1
ATOM 12222 C C . ASP B 1 735 ? -5.23 0.63 -25.5 1 91.5 735 ASP B C 1
ATOM 12224 O O . ASP B 1 735 ? -5.102 -0.207 -26.406 1 91.5 735 ASP B O 1
ATOM 12228 N N . GLU B 1 736 ? -6.305 0.764 -24.844 1 88.5 736 GLU B N 1
ATOM 12229 C CA . GLU B 1 736 ? -7.379 -0.221 -24.906 1 88.5 736 GLU B CA 1
ATOM 12230 C C . GLU B 1 736 ? -8.078 -0.196 -26.266 1 88.5 736 GLU B C 1
ATOM 12232 O O . GLU B 1 736 ? -8.805 -1.127 -26.609 1 88.5 736 GLU B O 1
ATOM 12237 N N . ARG B 1 737 ? -7.816 0.764 -27.188 1 88.25 737 ARG B N 1
ATOM 12238 C CA . ARG B 1 737 ? -8.508 0.918 -28.469 1 88.25 737 ARG B CA 1
ATOM 12239 C C . ARG B 1 737 ? -7.73 0.236 -29.594 1 88.25 737 ARG B C 1
ATOM 12241 O O . ARG B 1 737 ? -8.273 0.002 -30.672 1 88.25 737 ARG B O 1
ATOM 12248 N N . VAL B 1 738 ? -6.477 -0.13 -29.25 1 90.31 738 VAL B N 1
ATOM 12249 C CA . VAL B 1 738 ? -5.617 -0.758 -30.234 1 90.31 738 VAL B CA 1
ATOM 12250 C C . VAL B 1 738 ? -5.738 -2.277 -30.141 1 90.31 738 VAL B C 1
ATOM 12252 O O . VAL B 1 738 ? -5.941 -2.824 -29.062 1 90.31 738 VAL B O 1
ATOM 12255 N N . ARG B 1 739 ? -5.688 -2.9 -31.359 1 91.75 739 ARG B N 1
ATOM 12256 C CA . ARG B 1 739 ? -5.652 -4.359 -31.375 1 91.75 739 ARG B CA 1
ATOM 12257 C C . ARG B 1 739 ? -4.328 -4.887 -30.828 1 91.75 739 ARG B C 1
ATOM 12259 O O . ARG B 1 739 ? -3.258 -4.426 -31.234 1 91.75 739 ARG B O 1
ATOM 12266 N N . ASN B 1 740 ? -4.406 -5.773 -29.953 1 95.44 740 ASN B N 1
ATOM 12267 C CA . ASN B 1 740 ? -3.242 -6.398 -29.328 1 95.44 740 ASN B CA 1
ATOM 12268 C C . ASN B 1 740 ? -2.281 -5.352 -28.766 1 95.44 740 ASN B C 1
ATOM 12270 O O . ASN B 1 740 ? -1.108 -5.32 -29.141 1 95.44 740 ASN B O 1
ATOM 12274 N N . PRO B 1 741 ? -2.805 -4.535 -27.891 1 96.12 741 PRO B N 1
ATOM 12275 C CA . PRO B 1 741 ? -1.949 -3.486 -27.328 1 96.12 741 PRO B CA 1
ATOM 12276 C C . PRO B 1 741 ? -0.767 -4.043 -26.547 1 96.12 741 PRO B C 1
ATOM 12278 O O . PRO B 1 741 ? -0.84 -5.16 -26.016 1 96.12 741 PRO B O 1
ATOM 12281 N N . ARG B 1 742 ? 0.364 -3.227 -26.516 1 95.94 742 ARG B N 1
ATOM 12282 C CA . ARG B 1 742 ? 1.479 -3.543 -25.625 1 95.94 742 ARG B CA 1
ATOM 12283 C C . ARG B 1 742 ? 1.049 -3.488 -24.172 1 95.94 742 ARG B C 1
ATOM 12285 O O . ARG B 1 742 ? 0.348 -2.561 -23.75 1 95.94 742 ARG B O 1
ATOM 12292 N N . CYS B 1 743 ? 1.364 -4.566 -23.422 1 97.44 743 CYS B N 1
ATOM 12293 C CA . CYS B 1 743 ? 1.108 -4.559 -21.984 1 97.44 743 CYS B CA 1
ATOM 12294 C C . CYS B 1 743 ? 2.139 -3.707 -21.25 1 97.44 743 CYS B C 1
ATOM 12296 O O . CYS B 1 743 ? 3.344 -3.908 -21.422 1 97.44 743 CYS B O 1
ATOM 12298 N N . ASN B 1 744 ? 1.716 -2.863 -20.359 1 95.81 744 ASN B N 1
ATOM 12299 C CA . ASN B 1 744 ? 2.564 -1.899 -19.656 1 95.81 744 ASN B CA 1
ATOM 12300 C C . ASN B 1 744 ? 3.041 -2.439 -18.312 1 95.81 744 ASN B C 1
ATOM 12302 O O . ASN B 1 744 ? 3.748 -1.748 -17.578 1 95.81 744 ASN B O 1
ATOM 12306 N N . ALA B 1 745 ? 2.734 -3.678 -17.969 1 95.44 745 ALA B N 1
ATOM 12307 C CA . ALA B 1 745 ? 2.973 -4.121 -16.609 1 95.44 745 ALA B CA 1
ATOM 12308 C C . ALA B 1 745 ? 3.756 -5.434 -16.578 1 95.44 745 ALA B C 1
ATOM 12310 O O . ALA B 1 745 ? 4.137 -5.918 -15.508 1 95.44 745 ALA B O 1
ATOM 12311 N N . GLY B 1 746 ? 3.982 -6.055 -17.672 1 96.75 746 GLY B N 1
ATOM 12312 C CA . GLY B 1 746 ? 4.754 -7.285 -17.703 1 96.75 746 GLY B CA 1
ATOM 12313 C C . GLY B 1 746 ? 3.895 -8.531 -17.578 1 96.75 746 GLY B C 1
ATOM 12314 O O . GLY B 1 746 ? 4.309 -9.523 -16.969 1 96.75 746 GLY B O 1
ATOM 12315 N N . HIS B 1 747 ? 2.639 -8.523 -18.094 1 97.75 747 HIS B N 1
ATOM 12316 C CA . HIS B 1 747 ? 1.779 -9.703 -18.125 1 97.75 747 HIS B CA 1
ATOM 12317 C C . HIS B 1 747 ? 2.268 -10.711 -19.156 1 97.75 747 HIS B C 1
ATOM 12319 O O . HIS B 1 747 ? 1.924 -10.617 -20.328 1 97.75 747 HIS B O 1
ATOM 12325 N N . VAL B 1 748 ? 2.852 -11.758 -18.703 1 98.06 748 VAL B N 1
ATOM 12326 C CA . VAL B 1 748 ? 3.689 -12.625 -19.531 1 98.06 748 VAL B CA 1
ATOM 12327 C C . VAL B 1 748 ? 2.818 -13.398 -20.516 1 98.06 748 VAL B C 1
ATOM 12329 O O . VAL B 1 748 ? 3.262 -13.734 -21.609 1 98.06 748 VAL B O 1
ATOM 12332 N N . ASN B 1 749 ? 1.545 -13.633 -20.203 1 97.62 749 ASN B N 1
ATOM 12333 C CA . ASN B 1 749 ? 0.691 -14.445 -21.078 1 97.62 749 ASN B CA 1
ATOM 12334 C C . ASN B 1 749 ? 0.336 -13.711 -22.359 1 97.62 749 ASN B C 1
ATOM 12336 O O . ASN B 1 749 ? -0.233 -14.297 -23.281 1 97.62 749 ASN B O 1
ATOM 12340 N N . THR B 1 750 ? 0.785 -12.469 -22.453 1 97.81 750 THR B N 1
ATOM 12341 C CA . THR B 1 750 ? 0.683 -11.773 -23.719 1 97.81 750 THR B CA 1
ATOM 12342 C C . THR B 1 750 ? 1.609 -12.398 -24.766 1 97.81 750 THR B C 1
ATOM 12344 O O . THR B 1 750 ? 1.391 -12.25 -25.969 1 97.81 750 THR B O 1
ATOM 12347 N N . LEU B 1 751 ? 2.59 -13.156 -24.297 1 98.31 751 LEU B N 1
ATOM 12348 C CA . LEU B 1 751 ? 3.641 -13.672 -25.156 1 98.31 751 LEU B CA 1
ATOM 12349 C C . LEU B 1 751 ? 3.49 -15.18 -25.359 1 98.31 751 LEU B C 1
ATOM 12351 O O . LEU B 1 751 ? 4.086 -15.758 -26.266 1 98.31 751 LEU B O 1
ATOM 12355 N N . THR B 1 752 ? 2.754 -15.852 -24.547 1 97.19 752 THR B N 1
ATOM 12356 C CA . THR B 1 752 ? 2.678 -17.312 -24.562 1 97.19 752 THR B CA 1
ATOM 12357 C C . THR B 1 752 ? 1.687 -17.781 -25.625 1 97.19 752 THR B C 1
ATOM 12359 O O . THR B 1 752 ? 0.9 -16.984 -26.156 1 97.19 752 THR B O 1
ATOM 12362 N N . SER B 1 753 ? 1.759 -19.094 -25.953 1 93.5 753 SER B N 1
ATOM 12363 C CA . SER B 1 753 ? 0.969 -19.641 -27.062 1 93.5 753 SER B CA 1
ATOM 12364 C C . SER B 1 753 ? -0.175 -20.516 -26.547 1 93.5 753 SER B C 1
ATOM 12366 O O . SER B 1 753 ? -0.094 -21.062 -25.438 1 93.5 753 SER B O 1
ATOM 12368 N N . LEU B 1 754 ? -1.121 -20.672 -27.391 1 92.75 754 LEU B N 1
ATOM 12369 C CA . LEU B 1 754 ? -2.244 -21.562 -27.078 1 92.75 754 LEU B CA 1
ATOM 12370 C C . LEU B 1 754 ? -1.953 -22.984 -27.516 1 92.75 754 LEU B C 1
ATOM 12372 O O . LEU B 1 754 ? -2.811 -23.859 -27.406 1 92.75 754 LEU B O 1
ATOM 12376 N N . ARG B 1 755 ? -0.804 -23.234 -27.953 1 95.12 755 ARG B N 1
ATOM 12377 C CA . ARG B 1 755 ? -0.426 -24.578 -28.344 1 95.12 755 ARG B CA 1
ATOM 12378 C C . ARG B 1 755 ? -0.547 -25.547 -27.172 1 95.12 755 ARG B C 1
ATOM 12380 O O . ARG B 1 755 ? -0.06 -25.266 -26.078 1 95.12 755 ARG B O 1
ATOM 12387 N N . PRO B 1 756 ? -1.252 -26.656 -27.391 1 96.5 756 PRO B N 1
ATOM 12388 C CA . PRO B 1 756 ? -1.312 -27.625 -26.312 1 96.5 756 PRO B CA 1
ATOM 12389 C C . PRO B 1 756 ? -0.012 -28.422 -26.156 1 96.5 756 PRO B C 1
ATOM 12391 O O . PRO B 1 756 ? 0.863 -28.344 -27.016 1 96.5 756 PRO B O 1
ATOM 12394 N N . THR B 1 757 ? 0.098 -29.172 -25.109 1 97.5 757 THR B N 1
ATOM 12395 C CA . THR B 1 757 ? 1.248 -30.047 -24.922 1 97.5 757 THR B CA 1
ATOM 12396 C C . THR B 1 757 ? 1.271 -31.156 -25.984 1 97.5 757 THR B C 1
ATOM 12398 O O . THR B 1 757 ? 2.33 -31.484 -26.516 1 97.5 757 THR B O 1
ATOM 12401 N N . SER B 1 758 ? 0.172 -31.797 -26.203 1 97.75 758 SER B N 1
ATOM 12402 C CA . SER B 1 758 ? -0.007 -32.844 -27.203 1 97.75 758 SER B CA 1
ATOM 12403 C C . SER B 1 758 ? -1.485 -33.094 -27.469 1 97.75 758 SER B C 1
ATOM 12405 O O . SER B 1 758 ? -2.354 -32.531 -26.812 1 97.75 758 SER B O 1
ATOM 12407 N N . SER B 1 759 ? -1.686 -33.938 -28.438 1 97.12 759 SER B N 1
ATOM 12408 C CA . SER B 1 759 ? -3.049 -34.406 -28.719 1 97.12 759 SER B CA 1
ATOM 12409 C C . SER B 1 759 ? -3.549 -35.344 -27.625 1 97.12 759 SER B C 1
ATOM 12411 O O . SER B 1 759 ? -4.75 -35.625 -27.547 1 97.12 759 SER B O 1
ATOM 12413 N N . MET B 1 760 ? -2.67 -35.75 -26.766 1 97 760 MET B N 1
ATOM 12414 C CA . MET B 1 760 ? -3.035 -36.656 -25.703 1 97 760 MET B CA 1
ATOM 12415 C C . MET B 1 760 ? -3.736 -35.938 -24.562 1 97 760 MET B C 1
ATOM 12417 O O . MET B 1 760 ? -4.836 -36.344 -24.156 1 97 760 MET B O 1
ATOM 12421 N N . THR B 1 761 ? -3.117 -34.875 -24.031 1 97.06 761 THR B N 1
ATOM 12422 C CA . THR B 1 761 ? -3.65 -34.281 -22.812 1 97.06 761 THR B CA 1
ATOM 12423 C C . THR B 1 761 ? -4.172 -32.875 -23.078 1 97.06 761 THR B C 1
ATOM 12425 O O . THR B 1 761 ? -4.934 -32.312 -22.281 1 97.06 761 THR B O 1
ATOM 12428 N N . GLN B 1 762 ? -3.771 -32.25 -24.125 1 97.06 762 GLN B N 1
ATOM 12429 C CA . GLN B 1 762 ? -4.207 -30.891 -24.453 1 97.06 762 GLN B CA 1
ATOM 12430 C C . GLN B 1 762 ? -3.875 -29.906 -23.328 1 97.06 762 GLN B C 1
ATOM 12432 O O . GLN B 1 762 ? -4.566 -28.906 -23.141 1 97.06 762 GLN B O 1
ATOM 12437 N N . ALA B 1 763 ? -2.801 -30.172 -22.562 1 97 763 ALA B N 1
ATOM 12438 C CA . ALA B 1 763 ? -2.428 -29.328 -21.422 1 97 763 ALA B CA 1
ATOM 12439 C C . ALA B 1 763 ? -1.695 -28.078 -21.891 1 97 763 ALA B C 1
ATOM 12441 O O . ALA B 1 763 ? -1.442 -27.891 -23.078 1 97 763 ALA B O 1
ATOM 12442 N N . ILE B 1 764 ? -1.44 -27.203 -20.969 1 95.81 764 ILE B N 1
ATOM 12443 C CA . ILE B 1 764 ? -0.846 -25.906 -21.234 1 95.81 764 ILE B CA 1
ATOM 12444 C C . ILE B 1 764 ? 0.637 -26.062 -21.562 1 95.81 764 ILE B C 1
ATOM 12446 O O . ILE B 1 764 ? 1.313 -26.922 -20.969 1 95.81 764 ILE B O 1
ATOM 12450 N N . SER B 1 765 ? 1.187 -25.312 -22.5 1 96.88 765 SER B N 1
ATOM 12451 C CA . SER B 1 765 ? 2.6 -25.344 -22.859 1 96.88 765 SER B CA 1
ATOM 12452 C C . SER B 1 765 ? 3.219 -23.953 -22.797 1 96.88 765 SER B C 1
ATOM 12454 O O . SER B 1 765 ? 3.883 -23.516 -23.734 1 96.88 765 SER B O 1
ATOM 12456 N N . ALA B 1 766 ? 3.025 -23.266 -21.688 1 95.88 766 ALA B N 1
ATOM 12457 C CA . ALA B 1 766 ? 3.432 -21.875 -21.5 1 95.88 766 ALA B CA 1
ATOM 12458 C C . ALA B 1 766 ? 4.938 -21.719 -21.703 1 95.88 766 ALA B C 1
ATOM 12460 O O . ALA B 1 766 ? 5.402 -20.672 -22.141 1 95.88 766 ALA B O 1
ATOM 12461 N N . ASN B 1 767 ? 5.73 -22.75 -21.406 1 96.81 767 ASN B N 1
ATOM 12462 C CA . ASN B 1 767 ? 7.184 -22.656 -21.453 1 96.81 767 ASN B CA 1
ATOM 12463 C C . ASN B 1 767 ? 7.73 -23 -22.844 1 96.81 767 ASN B C 1
ATOM 12465 O O . ASN B 1 767 ? 8.922 -23.266 -23 1 96.81 767 ASN B O 1
ATOM 12469 N N . THR B 1 768 ? 6.895 -23.078 -23.828 1 97.62 768 THR B N 1
ATOM 12470 C CA . THR B 1 768 ? 7.285 -23.203 -25.234 1 97.62 768 THR B CA 1
ATOM 12471 C C . THR B 1 768 ? 7.027 -21.891 -25.969 1 97.62 768 THR B C 1
ATOM 12473 O O . THR B 1 768 ? 6.055 -21.781 -26.719 1 97.62 768 THR B O 1
ATOM 12476 N N . ALA B 1 769 ? 7.898 -21 -25.719 1 97.75 769 ALA B N 1
ATOM 12477 C CA . ALA B 1 769 ? 7.754 -19.656 -26.281 1 97.75 769 ALA B CA 1
ATOM 12478 C C . ALA B 1 769 ? 9.117 -19.031 -26.547 1 97.75 769 ALA B C 1
ATOM 12480 O O . ALA B 1 769 ? 9.992 -19.031 -25.672 1 97.75 769 ALA B O 1
ATOM 12481 N N . LEU B 1 770 ? 9.32 -18.594 -27.781 1 98.62 770 LEU B N 1
ATOM 12482 C CA . LEU B 1 770 ? 10.5 -17.812 -28.141 1 98.62 770 LEU B CA 1
ATOM 12483 C C . LEU B 1 770 ? 10.156 -16.328 -28.266 1 98.62 770 LEU B C 1
ATOM 12485 O O . LEU B 1 770 ? 9.062 -15.977 -28.703 1 98.62 770 LEU B O 1
ATOM 12489 N N . VAL B 1 771 ? 11.055 -15.469 -27.781 1 98.81 771 VAL B N 1
ATOM 12490 C CA . VAL B 1 771 ? 10.797 -14.031 -27.766 1 98.81 771 VAL B CA 1
ATOM 12491 C C . VAL B 1 771 ? 12.062 -13.273 -28.141 1 98.81 771 VAL B C 1
ATOM 12493 O O . VAL B 1 771 ? 13.125 -13.875 -28.328 1 98.81 771 VAL B O 1
ATOM 12496 N N . ASN B 1 772 ? 11.828 -12.039 -28.438 1 98.62 772 ASN B N 1
ATOM 12497 C CA . ASN B 1 772 ? 12.906 -11.062 -28.547 1 98.62 772 ASN B CA 1
ATOM 12498 C C . ASN B 1 772 ? 12.781 -9.977 -27.484 1 98.62 772 ASN B C 1
ATOM 12500 O O . ASN B 1 772 ? 11.773 -9.891 -26.781 1 98.62 772 ASN B O 1
ATOM 12504 N N . ILE B 1 773 ? 13.922 -9.312 -27.203 1 98.56 773 ILE B N 1
ATOM 12505 C CA . ILE B 1 773 ? 13.984 -8.258 -26.203 1 98.56 773 ILE B CA 1
ATOM 12506 C C . ILE B 1 773 ? 14.758 -7.062 -26.75 1 98.56 773 ILE B C 1
ATOM 12508 O O . ILE B 1 773 ? 15.734 -7.23 -27.484 1 98.56 773 ILE B O 1
ATOM 12512 N N . ARG B 1 774 ? 14.297 -5.867 -26.484 1 96.81 774 ARG B N 1
ATOM 12513 C CA . ARG B 1 774 ? 15.016 -4.68 -26.938 1 96.81 774 ARG B CA 1
ATOM 12514 C C . ARG B 1 774 ? 14.906 -3.559 -25.906 1 96.81 774 ARG B C 1
ATOM 12516 O O . ARG B 1 774 ? 13.938 -3.498 -25.141 1 96.81 774 ARG B O 1
ATOM 12523 N N . ARG B 1 775 ? 15.82 -2.754 -25.953 1 94.5 775 ARG B N 1
ATOM 12524 C CA . ARG B 1 775 ? 15.758 -1.505 -25.203 1 94.5 775 ARG B CA 1
ATOM 12525 C C . ARG B 1 775 ? 14.703 -0.568 -25.781 1 94.5 775 ARG B C 1
ATOM 12527 O O . ARG B 1 775 ? 14.398 -0.637 -26.969 1 94.5 775 ARG B O 1
ATOM 12534 N N . LEU B 1 776 ? 14.195 0.199 -24.844 1 92.5 776 LEU B N 1
ATOM 12535 C CA . LEU B 1 776 ? 13.32 1.252 -25.359 1 92.5 776 LEU B CA 1
ATOM 12536 C C . LEU B 1 776 ? 14.125 2.33 -26.078 1 92.5 776 LEU B C 1
ATOM 12538 O O . LEU B 1 776 ? 15.266 2.609 -25.703 1 92.5 776 LEU B O 1
ATOM 12542 N N . ARG B 1 777 ? 13.547 2.842 -27.109 1 85.56 777 ARG B N 1
ATOM 12543 C CA . ARG B 1 777 ? 14.188 3.949 -27.812 1 85.56 777 ARG B CA 1
ATOM 12544 C C . ARG B 1 777 ? 14.258 5.188 -26.922 1 85.56 777 ARG B C 1
ATOM 12546 O O . ARG B 1 777 ? 13.461 5.344 -26 1 85.56 777 ARG B O 1
ATOM 12553 N N . ARG B 1 778 ? 15.086 6.02 -27.25 1 74.75 778 ARG B N 1
ATOM 12554 C CA . ARG B 1 778 ? 15.398 7.207 -26.469 1 74.75 778 ARG B CA 1
ATOM 12555 C C . ARG B 1 778 ? 14.164 8.086 -26.281 1 74.75 778 ARG B C 1
ATOM 12557 O O . ARG B 1 778 ? 14.008 8.75 -25.25 1 74.75 778 ARG B O 1
ATOM 12564 N N . TYR B 1 779 ? 13.289 8.078 -27.141 1 81.12 779 TYR B N 1
ATOM 12565 C CA . TYR B 1 779 ? 12.156 9 -27.078 1 81.12 779 TYR B CA 1
ATOM 12566 C C . TYR B 1 779 ? 10.859 8.25 -26.766 1 81.12 779 TYR B C 1
ATOM 12568 O O . TYR B 1 779 ? 9.773 8.836 -26.812 1 81.12 779 TYR B O 1
ATOM 12576 N N . GLU B 1 780 ? 11.078 7.07 -26.438 1 86.94 780 GLU B N 1
ATOM 12577 C CA . GLU B 1 780 ? 9.875 6.309 -26.141 1 86.94 780 GLU B CA 1
ATOM 12578 C C . GLU B 1 780 ? 9.328 6.664 -24.766 1 86.94 780 GLU B C 1
ATOM 12580 O O . GLU B 1 780 ? 10.086 6.785 -23.797 1 86.94 780 GLU B O 1
ATOM 12585 N N . LEU B 1 781 ? 8.039 6.977 -24.734 1 87.94 781 LEU B N 1
ATOM 12586 C CA . LEU B 1 781 ? 7.344 7.406 -23.516 1 87.94 781 LEU B CA 1
ATOM 12587 C C . LEU B 1 781 ? 6.945 6.211 -22.672 1 87.94 781 LEU B C 1
ATOM 12589 O O . LEU B 1 781 ? 6.383 5.238 -23.172 1 87.94 781 LEU B O 1
ATOM 12593 N N . VAL B 1 782 ? 7.387 6.238 -21.422 1 89.88 782 VAL B N 1
ATOM 12594 C CA . VAL B 1 782 ? 6.914 5.258 -20.453 1 89.88 782 VAL B CA 1
ATOM 12595 C C . VAL B 1 782 ? 5.801 5.871 -19.609 1 89.88 782 VAL B C 1
ATOM 12597 O O . VAL B 1 782 ? 6 6.898 -18.953 1 89.88 782 VAL B O 1
ATOM 12600 N N . LYS B 1 783 ? 4.609 5.285 -19.609 1 89.19 783 LYS B N 1
ATOM 12601 C CA . LYS B 1 783 ? 3.441 5.77 -18.875 1 89.19 783 LYS B CA 1
ATOM 12602 C C . LYS B 1 783 ? 3.316 5.082 -17.531 1 89.19 783 LYS B C 1
ATOM 12604 O O . LYS B 1 783 ? 3.857 3.994 -17.328 1 89.19 783 LYS B O 1
ATOM 12609 N N . PRO B 1 784 ? 2.666 5.812 -16.594 1 87.44 784 PRO B N 1
ATOM 12610 C CA . PRO B 1 784 ? 2.4 5.121 -15.336 1 87.44 784 PRO B CA 1
ATOM 12611 C C . PRO B 1 784 ? 1.474 3.918 -15.508 1 87.44 784 PRO B C 1
ATOM 12613 O O . PRO B 1 784 ? 0.691 3.867 -16.453 1 87.44 784 PRO B O 1
ATOM 12616 N N . TYR B 1 785 ? 1.734 2.918 -14.742 1 81.81 785 TYR B N 1
ATOM 12617 C CA . TYR B 1 785 ? 0.916 1.714 -14.82 1 81.81 785 TYR B CA 1
ATOM 12618 C C . TYR B 1 785 ? -0.442 1.936 -14.164 1 81.81 785 TYR B C 1
ATOM 12620 O O . TYR B 1 785 ? -0.541 2.619 -13.141 1 81.81 785 TYR B O 1
ATOM 12628 N N . HIS B 1 786 ? -1.546 1.405 -14.734 1 85 786 HIS B N 1
ATOM 12629 C CA . HIS B 1 786 ? -2.922 1.656 -14.32 1 85 786 HIS B CA 1
ATOM 12630 C C . HIS B 1 786 ? -3.65 0.353 -14.008 1 85 786 HIS B C 1
ATOM 12632 O O . HIS B 1 786 ? -4.863 0.354 -13.789 1 85 786 HIS B O 1
ATOM 12638 N N . SER B 1 787 ? -2.961 -0.708 -13.969 1 86.62 787 SER B N 1
ATOM 12639 C CA . SER B 1 787 ? -3.621 -2.002 -13.828 1 86.62 787 SER B CA 1
ATOM 12640 C C . SER B 1 787 ? -4.383 -2.088 -12.508 1 86.62 787 SER B C 1
ATOM 12642 O O . SER B 1 787 ? -5.391 -2.791 -12.406 1 86.62 787 SER B O 1
ATOM 12644 N N . ILE B 1 788 ? -3.996 -1.359 -11.484 1 88.81 788 ILE B N 1
ATOM 12645 C CA . ILE B 1 788 ? -4.605 -1.501 -10.172 1 88.81 788 ILE B CA 1
ATOM 12646 C C . ILE B 1 788 ? -5.656 -0.412 -9.961 1 88.81 788 ILE B C 1
ATOM 12648 O O . ILE B 1 788 ? -6.281 -0.334 -8.906 1 88.81 788 ILE B O 1
ATOM 12652 N N . SER B 1 789 ? -5.855 0.418 -10.961 1 89.19 789 SER B N 1
ATOM 12653 C CA . SER B 1 789 ? -6.871 1.464 -10.875 1 89.19 789 SER B CA 1
ATOM 12654 C C . SER B 1 789 ? -8.266 0.896 -11.102 1 89.19 789 SER B C 1
ATOM 12656 O O . SER B 1 789 ? -8.445 -0.05 -11.875 1 89.19 789 SER B O 1
ATOM 12658 N N . THR B 1 790 ? -9.227 1.469 -10.422 1 92.12 790 THR B N 1
ATOM 12659 C CA . THR B 1 790 ? -10.625 1.143 -10.688 1 92.12 790 THR B CA 1
ATOM 12660 C C . THR B 1 790 ? -11.047 1.681 -12.055 1 92.12 790 THR B C 1
ATOM 12662 O O . THR B 1 790 ? -10.461 2.641 -12.562 1 92.12 790 THR B O 1
ATOM 12665 N N . PRO B 1 791 ? -11.945 1.009 -12.695 1 93.88 791 PRO B N 1
ATOM 12666 C CA . PRO B 1 791 ? -12.508 1.637 -13.898 1 93.88 791 PRO B CA 1
ATOM 12667 C C . PRO B 1 791 ? -13.305 2.9 -13.586 1 93.88 791 PRO B C 1
ATOM 12669 O O . PRO B 1 791 ? -13.562 3.197 -12.414 1 93.88 791 PRO B O 1
ATOM 12672 N N . SER B 1 792 ? -13.531 3.725 -14.68 1 92.69 792 SER B N 1
ATOM 12673 C CA . SER B 1 792 ? -14.477 4.82 -14.523 1 92.69 792 SER B CA 1
ATOM 12674 C C . SER B 1 792 ? -15.891 4.301 -14.281 1 92.69 792 SER B C 1
ATOM 12676 O O . SER B 1 792 ? -16.312 3.334 -14.914 1 92.69 792 SER B O 1
ATOM 12678 N N . ILE B 1 793 ? -16.578 4.855 -13.328 1 94.19 793 ILE B N 1
ATOM 12679 C CA . ILE B 1 793 ? -17.891 4.32 -12.938 1 94.19 793 ILE B CA 1
ATOM 12680 C C . ILE B 1 793 ? -18.906 5.445 -12.898 1 94.19 793 ILE B C 1
ATOM 12682 O O . ILE B 1 793 ? -18.672 6.492 -12.289 1 94.19 793 ILE B O 1
ATOM 12686 N N . ILE B 1 794 ? -19.984 5.246 -13.578 1 92.75 794 ILE B N 1
ATOM 12687 C CA . ILE B 1 794 ? -21.125 6.152 -13.523 1 92.75 794 ILE B CA 1
ATOM 12688 C C . ILE B 1 794 ? -21.969 5.848 -12.281 1 92.75 794 ILE B C 1
ATOM 12690 O O . ILE B 1 794 ? -22.328 4.695 -12.031 1 92.75 794 ILE B O 1
ATOM 12694 N N . GLY B 1 795 ? -22.25 6.902 -11.492 1 85.62 795 GLY B N 1
ATOM 12695 C CA . GLY B 1 795 ? -23.094 6.738 -10.312 1 85.62 795 GLY B CA 1
ATOM 12696 C C . GLY B 1 795 ? -22.312 6.238 -9.102 1 85.62 795 GLY B C 1
ATOM 12697 O O . GLY B 1 795 ? -22.906 5.703 -8.164 1 85.62 795 GLY B O 1
ATOM 12698 N N . ALA B 1 796 ? -21.125 6.418 -9.102 1 83.06 796 ALA B N 1
ATOM 12699 C CA . ALA B 1 796 ? -20.266 5.941 -8.016 1 83.06 796 ALA B CA 1
ATOM 12700 C C . ALA B 1 796 ? -20.547 6.703 -6.723 1 83.06 796 ALA B C 1
ATOM 12702 O O . ALA B 1 796 ? -20.953 7.867 -6.754 1 83.06 796 ALA B O 1
#

Organism: Helicobacter pylori (strain ATCC 700392 / 26695) (NCBI:txid85962)

Sequence (1592 aa):
MSISRRSILTKIPIALASANVLKAVGVFEKVESIPHATHFGPFIAKVQNGVIKDIVPQKSDYNPTMMLKAMVDRVYSDSRVKYPCVRKSFLENKKNHKELRGREEFVRVSWDVALDLAAKKLKEIPKENIYNASYGGWGHAGSLHRCHHLAWRFFNTTLGGAIGTDGEYSNGAAARINPMIVGDMEVYSQQTTHEEMIKNCKVYVMWGADLLKCNRIDYFVPNHVNDSYYPKYKRAGIKFISIDPIYTETAQAFSAEWIPIRPNTDVALMLGMMHYLYTSNQYDKAFIAKYTDGFDKFLPYLLGESDNAPKTLEWASQITGVSAEKIKELADLFVSKRTFLAGNWAMQRAQYGEQPDWALIVLASMIGQVGLSGGGFGFSMHYGGNAQASSGARIVPMISQGHNSVKSVIPASRVSEAILNPDKEIDFMGKKLKLPKIKMIYNCGADLLGHETDTNELIRALRTLDCVIVHEPWWTPTAKFADIVFASTSTVERDDIAFGGSYSKNVVYAMRKVVEPVYESKDDYEIFRQLALRIGGNETEQKFTESKSYMEWIKGLYEKSDGPTLKSFDQFWRDGFVEFEIPENARKFVRHAKFRQDPINNKLDTESGKIQIFSQKCADFKLADFKGHPTWFEPAEWLGSKMAEIYPFHLISPHPKYRVNSQLDNTWVRNVYKIQGREPVMINELDANKLGIRHGEIVEVFNARGRLLAGAFVTKNIRQGVLSIQKGAWYDPEDERVRNPRCNAGHVNTLTSLRPTSSMTQAISANTALVNIRRLRRYELVKPYHSISTPSIIGAMSISRRSILTKIPIALASANVLKAVGVFEKVESIPHATHFGPFIAKVQNGVIKDIVPQKSDYNPTMMLKAMVDRVYSDSRVKYPCVRKSFLENKKNHKELRGREEFVRVSWDVALDLAAKKLKEIPKENIYNASYGGWGHAGSLHRCHHLAWRFFNTTLGGAIGTDGEYSNGAAARINPMIVGDMEVYSQQTTHEEMIKNCKVYVMWGADLLKCNRIDYFVPNHVNDSYYPKYKRAGIKFISIDPIYTETAQAFSAEWIPIRPNTDVALMLGMMHYLYTSNQYDKAFIAKYTDGFDKFLPYLLGESDNAPKTLEWASQITGVSAEKIKELADLFVSKRTFLAGNWAMQRAQYGEQPDWALIVLASMIGQVGLSGGGFGFSMHYGGNAQASSGARIVPMISQGHNSVKSVIPASRVSEAILNPDKEIDFMGKKLKLPKIKMIYNCGADLLGHETDTNELIRALRTLDCVIVHEPWWTPTAKFADIVFASTSTVERDDIAFGGSYSKNVVYAMRKVVEPVYESKDDYEIFRQLALRIGGNETEQKFTESKSYMEWIKGLYEKSDGPTLKSFDQFWRDGFVEFEIPENARKFVRHAKFRQDPINNKLDTESGKIQIFSQKCADFKLADFKGHPTWFEPAEWLGSKMAEIYPFHLISPHPKYRVNSQLDNTWVRNVYKIQGREPVMINELDANKLGIRHGEIVEVFNARGRLLAGAFVTKNIRQGVLSIQKGAWYDPEDERVRNPRCNAGHVNTLTSLRPTSSMTQAISANTALVNIRRLRRYELVKPYHSISTPSIIGA

pLDDT: mean 94.09, std 10.24, range [26.02, 98.88]

Solvent-accessible surface area (backbone atoms only — not comparable to full-atom values): 78132 Å² total; per-residue (Å²): 130,82,68,50,77,74,69,62,66,70,69,53,76,71,71,44,60,53,74,61,60,85,45,66,74,50,88,81,57,70,71,41,79,39,32,30,63,30,36,52,28,38,28,32,37,33,27,44,78,66,36,79,64,45,70,41,70,34,85,74,34,66,58,76,54,60,63,50,62,40,51,64,38,58,75,35,34,76,26,44,31,47,46,28,31,31,24,45,45,56,67,61,64,43,90,66,30,36,71,42,50,55,62,68,44,31,27,51,45,34,64,67,58,53,47,50,53,49,35,50,52,58,69,69,47,58,43,76,23,29,32,54,52,25,51,59,59,76,58,30,40,29,27,67,69,18,33,27,41,47,52,42,18,43,31,17,49,58,64,41,15,36,27,42,60,44,70,42,82,67,45,24,22,40,52,65,48,30,26,60,30,56,32,39,46,48,55,82,46,80,45,46,7,54,63,32,33,48,72,45,27,40,31,44,33,27,45,59,44,41,39,64,54,47,31,61,33,21,77,27,19,31,33,39,57,60,62,70,47,52,66,51,43,62,70,53,70,45,46,40,34,28,44,26,41,47,59,40,47,38,34,59,74,56,65,27,50,76,41,60,36,41,79,91,26,62,41,38,47,46,43,11,35,47,32,46,29,56,78,68,68,62,41,29,63,67,41,43,68,70,49,40,38,38,60,78,74,38,44,42,48,45,63,9,70,72,73,76,49,47,30,35,42,63,55,18,18,70,70,17,68,44,53,39,66,57,47,50,49,50,46,54,49,46,56,74,41,45,30,24,41,31,36,40,47,66,66,25,27,14,55,45,8,48,27,41,61,50,33,50,52,46,45,32,40,35,52,44,34,56,25,39,68,21,26,12,71,42,36,24,65,32,42,27,43,33,18,44,42,37,29,79,55,53,60,60,61,62,54,78,34,74,60,64,69,43,79,58,52,36,42,51,55,38,56,45,55,24,51,69,37,52,61,42,72,41,58,40,71,71,36,81,39,60,27,50,52,52,41,29,43,40,28,30,41,48,51,60,67,52,70,44,52,19,36,56,56,36,53,57,29,59,32,70,33,81,42,32,38,27,41,30,38,43,45,43,58,38,50,55,47,29,40,35,36,41,16,22,46,54,74,50,40,35,71,39,34,36,44,26,26,78,40,23,40,29,32,40,35,28,18,44,52,60,33,74,47,59,46,56,28,38,49,65,67,57,52,48,42,54,39,22,33,70,66,57,32,70,66,25,24,35,62,59,51,66,79,52,53,73,65,53,49,46,52,53,31,45,64,66,20,53,49,58,81,78,35,50,67,70,55,28,58,71,70,22,48,48,77,54,72,61,50,72,71,40,38,64,41,45,47,55,28,62,31,61,75,36,46,80,87,37,45,33,64,25,93,81,27,29,35,41,45,31,37,68,71,46,39,70,48,68,46,93,72,46,60,30,39,66,65,82,70,88,59,94,43,37,76,88,40,78,62,21,78,77,21,57,26,36,36,39,55,49,83,36,74,82,36,63,54,48,46,56,61,76,31,65,65,39,38,62,59,33,29,92,73,8,36,40,30,38,33,12,44,71,54,27,57,75,70,69,54,47,45,56,35,49,28,39,40,34,48,98,71,22,34,25,29,25,4,32,41,59,34,81,49,33,32,75,54,37,34,36,33,42,35,19,37,52,57,21,57,73,41,69,87,48,84,69,38,45,21,53,22,21,29,45,34,34,53,24,41,71,53,44,17,30,53,50,56,32,13,38,9,54,46,34,21,47,24,36,74,44,71,62,54,76,79,43,75,44,69,57,80,58,43,59,47,44,72,39,25,29,50,91,130,82,68,52,76,76,70,63,69,70,69,52,78,69,70,42,58,54,73,59,59,83,45,65,74,50,89,81,58,70,71,42,79,39,32,31,62,30,36,53,28,37,28,32,35,32,26,44,75,66,35,79,63,46,70,39,70,32,86,74,34,67,57,75,52,61,64,51,62,39,51,63,38,57,74,35,33,74,28,45,32,49,47,27,30,31,24,44,46,56,67,63,64,44,92,66,29,35,72,40,51,56,64,68,45,31,27,50,44,33,65,67,57,52,48,50,52,51,36,50,51,58,70,70,46,57,42,76,24,28,33,56,50,26,49,57,60,78,59,31,40,28,26,68,68,16,33,27,40,47,52,43,19,42,31,17,50,58,64,40,16,36,26,43,60,43,70,43,82,66,45,24,22,38,52,65,47,28,26,61,30,58,33,39,47,48,55,81,46,80,46,46,9,54,62,33,33,48,73,43,28,41,31,42,33,28,44,60,44,41,41,64,54,46,32,61,34,19,74,27,18,30,33,38,57,60,62,70,47,52,66,51,43,63,69,55,71,46,44,39,32,26,46,26,42,49,60,39,49,40,34,59,75,55,66,28,49,75,40,63,38,41,79,89,26,63,40,38,48,46,43,12,35,46,32,47,29,56,77,67,67,60,42,29,62,67,41,43,68,72,48,38,37,38,60,80,72,40,44,42,47,44,63,8,71,72,73,75,52,48,30,36,42,62,54,18,19,71,69,16,69,44,53,39,65,55,47,49,50,48,45,54,49,48,57,74,41,45,30,24,42,31,36,40,47,66,66,25,27,14,54,47,9,50,27,41,61,50,32,52,53,45,46,31,40,35,52,44,34,57,24,39,69,20,26,11,70,42,36,24,67,32,43,27,43,33,19,44,42,36,30,80,55,53,59,61,60,63,55,78,33,74,59,66,71,44,79,59,52,35,42,50,55,38,56,44,54,24,50,69,38,53,62,42,72,41,59,40,70,71,37,82,41,59,28,50,51,52,41,29,44,40,30,30,41,46,49,61,67,51,69,44,52,18,37,55,54,39,52,58,30,60,33,68,33,80,42,32,38,28,41,29,39,43,44,42,59,39,48,54,46,29,40,35,36,42,15,22,44,56,75,50,41,34,70,37,34,36,44,25,27,77,40,24,40,28,31,41,36,27,19,44,53,62,33,75,46,59,42,55,27,39,49,65,65,57,53,47,42,53,39,22,31,71,66,57,32,70,66,25,23,35,62,60,50,67,79,51,52,72,66,55,49,44,51,52,31,44,63,66,20,52,49,60,79,79,36,50,67,70,55,28,58,70,68,22,48,48,76,53,72,60,50,72,72,38,38,66,40,44,47,56,28,62,31,59,74,35,45,80,88,37,44,32,64,26,94,82,26,31,36,39,44,32,37,68,71,46,38,68,46,68,46,93,71,46,60,30,39,65,62,82,70,87,58,94,41,37,77,88,41,78,61,22,78,77,20,57,24,37,36,36,57,50,83,34,75,81,35,64,52,48,45,56,60,77,30,64,66,39,38,62,59,33,29,92,74,9,36,41,29,40,34,12,44,69,54,27,58,75,70,70,54,49,46,56,34,50,28,38,40,33,49,97,71,22,34,26,29,24,6,31,40,59,33,83,50,32,32,76,52,37,34,37,34,41,37,18,37,52,57,22,60,73,41,69,87,48,84,70,40,45,20,51,22,21,30,46,34,33,53,24,41,70,53,44,16,30,52,49,57,34,13,36,9,53,46,35,22,47,24,37,76,44,72,63,56,74,77,44,74,44,68,58,76,59,46,59,47,44,72,39,25,28,51,90

Nearest PDB structures (foldseek):
  1dms-assembly1_A  TM=9.600E-01  e=8.094E-99  Rhodobacter capsulatus
  1e18-assembly1_A  TM=9.623E-01  e=6.344E-99  Rhodobacter capsulatus
  1e60-assembly2_C  TM=9.624E-01  e=4.730E-98  Rhodobacter capsulatus
  1h5n-assembly2_C  TM=9.614E-01  e=1.044E-97  Rhodobacter capsulatus
  1eu1-assembly1_A  TM=9.616E-01  e=2.825E-95  Cereibacter sphaeroides

Radius of gyration: 36.24 Å; Cα contacts (8 Å, |Δi|>4): 4068; chains: 2; bounding box: 76×112×80 Å

InterPro domains:
  IPR006655 Molybdopterin oxidoreductase, prokaryotic, conserved site [PS00932] (688-715)
  IPR006656 Molybdopterin oxidoreductase [PF00384] (80-532)
  IPR006657 Molybdopterin dinucleotide-binding domain [PF01568] (649-768)
  IPR006658 Molybdopterin guanine dinucleotide-containing S/N-oxide reductase [TIGR00509] (37-794)
  IPR009010 Aspartate decarboxylase-like domain superfamily [SSF50692] (634-778)
  IPR041460 Molybdopterin oxidoreductase, N-terminal [PF18364] (36-76)
  IPR041954 Trimethylamine-N-oxide reductase-like, molybdopterin-binding domain [cd02793] (647-775)
  IPR050612 Prokaryotic Molybdopterin Oxidoreductases [PTHR43742] (30-776)